Protein 6D1P (pdb70)

Radius of gyration: 38.71 Å; Cα contacts (8 Å, |Δi|>4): 4153; chains: 2; bounding box: 117×80×83 Å

CATH classification: 3.20.20.80

Solvent-accessible surface area: 57822 Å² total; per-residue (Å²): 56,15,18,10,82,119,81,103,96,11,29,96,157,2,46,5,4,95,16,28,12,12,36,33,33,11,4,9,20,55,109,95,24,108,35,84,6,19,49,12,12,85,42,91,173,22,86,3,15,27,3,10,0,29,92,18,4,7,30,18,84,66,43,13,36,6,3,21,0,8,0,57,13,91,16,91,8,141,43,61,40,96,121,9,79,5,7,0,8,2,23,1,0,0,0,58,1,45,0,24,2,30,39,74,130,43,24,67,18,51,0,0,5,0,23,22,90,1,54,0,21,116,20,6,69,62,12,104,188,53,93,72,6,196,138,82,21,57,29,75,0,4,0,0,0,50,0,12,2,24,15,38,9,72,4,2,1,7,13,2,1,34,6,3,3,12,0,0,0,1,6,15,1,4,5,2,15,8,16,45,36,21,0,104,70,11,55,7,42,17,64,17,46,70,135,2,103,112,6,33,0,36,0,38,0,20,6,7,42,132,136,107,9,22,4,84,3,49,20,43,109,48,137,96,43,51,52,45,72,28,127,27,70,108,106,10,78,32,138,11,74,29,132,195,8,79,51,0,16,7,175,50,39,13,32,8,23,0,18,1,30,5,93,71,104,69,63,56,3,93,2,48,39,93,2,6,0,24,49,31,89,11,59,106,94,9,11,0,43,11,30,33,136,87,44,34,0,66,0,0,0,6,9,14,3,27,11,27,35,0,1,8,5,50,60,115,50,9,70,87,7,0,76,33,0,61,95,0,7,2,4,0,0,0,0,0,11,6,4,2,5,4,7,1,0,124,5,0,5,78,30,0,0,0,0,0,0,0,2,1,0,2,27,2,1,29,10,35,110,82,7,47,71,4,0,55,90,3,0,37,29,1,0,64,52,5,22,24,26,5,0,0,0,0,1,0,0,0,4,11,0,42,46,66,23,4,39,115,84,58,91,122,106,35,2,91,70,7,0,18,72,0,26,92,20,1,62,175,28,5,88,58,16,22,1,0,0,2,46,0,91,45,0,44,96,31,14,37,0,3,0,19,66,13,16,1,0,0,92,22,96,73,2,43,17,0,111,108,33,0,47,62,9,8,82,60,14,62,73,7,0,0,0,13,0,1,0,2,1,1,8,15,10,0,41,11,32,68,135,154,225,43,95,14,56,7,8,44,98,6,0,39,163,99,25,51,35,0,2,0,4,0,0,12,0,0,0,35,1,4,19,6,8,104,58,16,96,86,0,2,0,1,0,0,10,1,0,10,0,3,1,0,13,6,72,33,112,10,9,3,4,11,0,5,0,13,1,0,0,23,1,53,14,61,52,4,8,0,10,53,0,0,27,4,35,24,17,118,158,36,21,18,14,0,12,1,92,42,12,48,16,9,32,18,155,94,55,64,82,14,37,3,2,0,5,2,34,0,70,63,0,26,0,48,6,46,68,96,54,54,29,122,75,148,51,62,11,76,60,35,18,1,4,10,0,69,8,103,1,82,5,149,113,30,79,2,100,0,29,1,4,0,42,49,77,200,90,152,35,91,26,84,10,94,4,79,5,33,24,145,113,60,41,164,23,47,141,8,60,23,70,74,84,45,140,61,90,108,27,8,19,0,28,0,29,0,11,5,146,103,45,23,41,0,1,76,6,52,44,46,0,26,3,17,11,9,17,73,131,1,13,62,74,11,29,1,7,22,46,0,8,43,46,5,31,0,13,10,0,65,6,9,0,83,0,44,82,162,65,22,82,5,9,0,5,0,7,1,38,165,134,127,19,178,52,13,82,26,80,1,111,56,16,16,16,79,187,75,78,102,26,28,96,156,2,37,4,4,92,17,30,14,10,36,35,37,8,3,11,23,55,113,96,25,109,38,83,5,23,33,12,13,86,40,92,161,23,82,4,18,28,4,10,0,28,97,16,4,6,32,18,84,67,44,14,36,6,5,19,0,10,0,62,12,67,13,89,7,118,40,96,33,104,120,8,74,4,6,0,5,0,22,0,0,0,1,58,1,42,0,19,3,33,39,75,146,46,26,75,18,50,0,0,10,0,25,23,95,1,62,0,25,138,17,5,77,59,12,99,178,59,98,55,5,182,149,86,27,53,12,92,0,4,0,0,0,50,0,11,1,22,16,37,10,72,6,1,1,7,14,3,0,29,5,4,3,12,0,0,0,4,8,10,1,4,5,0,24,3,10,45,36,18,1,91,74,14,64,4,47,11,62,16,52,69,139,6,131,87,0,32,1,25,2,47,11,48,29,6,50,168,143,74,6,13,5,83,0,50,14,43,113,51,137,87,60,35,64,25,82,40,106,89,66,83,63,130,38,77,22,159,190,6,71,44,0,22,7,169,62,37,20,34,10,23,2,19,1,21,9,68,58,120,68,47,51,4,103,8,57,56,85,2,4,0,14,50,30,84,9,45,106,101,3,1,0,30,12,22,19,122,85,50,22,0,68,0,0,0,1,9,14,3,28,12,29,38,0,8,6,4,41,48,110,48,8,94,89,5,0,72,28,0,60,91,0,15,3,18,0,0,0,0,0,11,6,5,1,1,3,13,0,0,124,6,0,5,91,28,0,0,0,0,0,0,0,2,1,0,2,28,2,0,29,7,33,107,79,7,44,66,4,0,55,88,4,0,35,31,1,0,61,48,4,11,18,18,3,0,0,0,0,1,0,0,0,4,13,0,39,49,68,23,7,36,106,84,56,81,121,105,39,1,90,70,6,0,17,75,0,27,84,27,1,56,170,36,3,95,44,14,23,1,0,0,2,51,0,95,47,0,42,93,31,14,36,0,3,0,17,69,17,19,2,0,0,92,25,98,63,0,45,18,0,82,102,34,0,51,61,6,19,106,64,12,69,78,4,0,0,0,15,0,1,1,2,0,3,9,15,10,0,43,11,25,80,134,147,223,41,108,19,52,6,8,43,86,3,0,45,165,92,24,49,39,0,2,0,5,0,1,12,0,0,0,36,0,4,16,15,7,87,65,11,92,116,1,2,0,2,0,0,12,1,0,9,1,3,1,0,12,6,67,30,112,11,8,3,6,10,0,7,0,13,1,0,0,23,0,51,14,58,52,3,8,0,11,53,0,0,26,4,24,19,20,104,158,37,21,21,18,0,16,1,90,46,12,48,15,10,28,18,146,102,55,62,83,8,16,5,6,0,7,2,34,0,67,43,0,31,0,48,6,44,66,98,51,49,32,114,78,137,58,78,10,95,61,33,15,1,4,8,0,52,6,90,1,79,9,147,118,23,72,1,105,0,35,0,4,0,50,49,83,215,80,142,39,87,26,80,9,93,3,74,3,34,25,132,108,63,40,179,24,44,136,7,62,28,52,71,58,72,80,83,87,114,24,12,23,0,15,0,27,0,8,10,144,101,43,24,38,2,2,86,8,52,69,48,0,32,4,17,9,9,18,78,134,0,15,64,74,10,31,1,5,22,50,0,7,44,43,7,30,0,12,13,0,65,6,11,0,69,1,52,63,138,64,19,88,7,10,0,4,0,8,5,38,166,128,137,27,160,27,16,79,26,82,1,85,57

Foldseek 3Di:
DAFFPDWAWDFAFKKKDAADDPALCLVQPDDPDPPDPSPDDDIDGGTPPAWQQLFVLQFLPDFRDFWKMKMKGWADDDAPEDPKWKKKKALFFDAKKWKDWRRRTFDIDGHGFFIDMTTCRVVLVVVVVDPCCCPPVNVIIMMMMMKGRHQDLLGPDHLVDFADRIGGSLDTIIIDIDYLKGWDAKDWDWEADLQQFKIKIKIKTAMHHDQKWWKFKAWLVRHTPDIDIGGDDGMDMDMDIGGSHDADALVRLTKMKMKIWHDDPHDIGIGIAIAGYKDKDFAFLFAIGISNHQDAAQAFEDECFFFSGGNNDDLVNLLVVLVLVVLLQGQEYEHPQDHHGVSNLVSCSVNHHAYEYEHRNEAAAADDPSSLVNLLVRLLSSCRVRVRRNSYAEYESYEQNVHHDSDPDHDLVVVLVSSLVSQVSNCVNPVRHWYEYEDDVSNQQRTDEYEYADAACAQWHHLLCRVVVVSVQSVRHGGYEHEEYFAAAAFLFADFWACDCARTPLGDTNCNVPNLRHPHNRLQSLLSVLLVVVVDRRHNYYYYYHAEWGFGSPASPPLSGRIRRRHQAYSNRHGGPSSLLSSLRRHPDWDKAKPCQSPAEAEDAAFFWGKTAMRTVFQWKWKDKQNRTQDIWGAASPPPDNRGRMDTGHDHAAKIKMKMWGDHPPDTDIDIHMHGYDYDAADDFAAWDWDWDQDDPWKIKIKIFTGHPVGHTQQSFFFKKAKDKPDRPFWQASRRGQAHHRIGTARRRMGMHIGTPVPPQIKMWMAGPVRPYDIDIDTDD/DFFFDDWAWQWAAKKKDAADDPALCLVQPDDPDPPDPSCDPDIDGGTPPAWQQLFVLQFLPDFGDFWKMKMKGWAQDDQPADLKWKKKKALFFDAKKWKDWRRRTFDIDGHGHFIDMGTCRVVLVVLVPDPCCCVPVNRIIMMMMMKGRHQDLLGPDHLVDFADRIGGSQDTIIIDIDHQKGWDAWDWDWEADLQQFKIKIKIDTDMPHDQWKKKFKAWLVGHGPDMDIDHDDMDMDMDGRHDAAALVRLRKMKMKIWDADPNDIGIGIDIAGYWDKDQAWLFAIGISRHGDAQQAFEDECFFFSHGNRDDLVRLLVVLVLVLLLQGQEYEHPQDHHGPSNLVSCSVNHHAYEYEHRHEAAAAHDDVSLVNLLVRLLSRCRVRVRRNRYAEYESYEQNVHHDSDPDHDLVVVLVSSLVSQVSNCVRPVRHWYEYEDDLSNQQSTDEYEYDDAACAQFDWLLCRLVVVSVQSVSHGGYEHEEYFAAAAFLFEDFWACDCARTPLGDTRCNVVNPRHPHNRLQSLLNVLLSVVPRNGHNYYYYYHAEWGFTSPASPPLSGRIGRRHCAYSNRHGGPSSLQSSLRRPPPWDKDWPQQSPAEAEDAAQFWGKTAMRTVFQWKWKDKQRRIQDIWGAASVPPDRRGRMGTGHDDAAKMKMKMWGDHPPDIDIDIHMHHYHYDDFDFFAAWDWDFPQDDPFKTKIKIFTGHPVGHTQLPFFFKKAKDKPDRVFWQDSRSGQARHRIGTARRRMGMHMGGQVPDQIKMWMAGPVRPYDIDIDTDHD

Structure (mmCIF, N/CA/C/O backbone):
data_6D1P
#
_entry.id   6D1P
#
_cell.length_a   209.721
_cell.length_b   68.209
_cell.length_c   167.300
_cell.angle_alpha   90.00
_cell.angle_beta   122.49
_cell.angle_gamma   90.00
#
_symmetry.space_group_name_H-M   'C 1 2 1'
#
loop_
_entity.id
_entity.type
_entity.pdbx_description
1 polymer 'Glycosyl hydrolases family 2, sugar binding domain protein'
2 non-polymer 'SODIUM ION'
3 non-polymer GLYCEROL
4 non-polymer 'THIOCYANATE ION'
5 non-polymer 'POTASSIUM ION'
6 water water
#
loop_
_atom_site.group_PDB
_atom_site.id
_atom_site.type_symbol
_atom_site.label_atom_id
_atom_site.label_alt_id
_atom_site.label_comp_id
_atom_site.label_asym_id
_atom_site.label_entity_id
_atom_site.label_seq_id
_atom_site.pdbx_PDB_ins_code
_atom_site.Cartn_x
_atom_site.Cartn_y
_atom_site.Cartn_z
_atom_site.occupancy
_atom_site.B_iso_or_equiv
_atom_site.auth_seq_id
_atom_site.auth_comp_id
_atom_site.auth_asym_id
_atom_site.auth_atom_id
_atom_site.pdbx_PDB_model_num
ATOM 1 N N . LEU A 1 22 ? 68.695 27.124 24.690 1.00 51.26 22 LEU A N 1
ATOM 2 C CA . LEU A 1 22 ? 69.171 27.615 25.997 1.00 59.29 22 LEU A CA 1
ATOM 3 C C . LEU A 1 22 ? 70.079 28.852 25.875 1.00 59.88 22 LEU A C 1
ATOM 4 O O . LEU A 1 22 ? 71.190 28.781 25.345 1.00 55.19 22 LEU A O 1
ATOM 6 N N . ILE A 1 23 ? 69.588 29.991 26.359 1.00 59.28 23 ILE A N 1
ATOM 7 C CA . ILE A 1 23 ? 70.252 31.283 26.139 1.00 53.43 23 ILE A CA 1
ATOM 8 C C . ILE A 1 23 ? 71.405 31.434 27.127 1.00 52.65 23 ILE A C 1
ATOM 9 O O . ILE A 1 23 ? 71.216 31.191 28.327 1.00 50.56 23 ILE A O 1
ATOM 14 N N . PRO A 1 24 ? 72.584 31.851 26.678 1.00 55.28 24 PRO A N 1
ATOM 15 C CA . PRO A 1 24 ? 73.667 32.156 27.623 1.00 50.08 24 PRO A CA 1
ATOM 16 C C . PRO A 1 24 ? 73.491 33.519 28.278 1.00 53.39 24 PRO A C 1
ATOM 17 O O . PRO A 1 24 ? 73.761 34.559 27.664 1.00 50.49 24 PRO A O 1
ATOM 21 N N . THR A 1 25 ? 72.999 33.527 29.515 1.00 52.09 25 THR A N 1
ATOM 22 C CA . THR A 1 25 ? 73.074 34.705 30.366 1.00 48.49 25 THR A CA 1
ATOM 23 C C . THR A 1 25 ? 73.111 34.251 31.814 1.00 53.80 25 THR A C 1
ATOM 24 O O . THR A 1 25 ? 72.450 33.278 32.186 1.00 51.46 25 THR A O 1
ATOM 28 N N . ASP A 1 26 ? 73.886 34.959 32.624 1.00 53.15 26 ASP A N 1
ATOM 29 C CA . ASP A 1 26 ? 73.957 34.648 34.040 1.00 52.13 26 ASP A CA 1
ATOM 30 C C . ASP A 1 26 ? 72.729 35.125 34.797 1.00 50.41 26 ASP A C 1
ATOM 31 O O . ASP A 1 26 ? 72.659 34.932 36.013 1.00 55.53 26 ASP A O 1
ATOM 36 N N . ARG A 1 27 ? 71.759 35.712 34.109 1.00 49.74 27 ARG A N 1
ATOM 37 C CA . ARG A 1 27 ? 70.592 36.335 34.729 1.00 56.41 27 ARG A CA 1
ATOM 38 C C . ARG A 1 27 ? 69.314 35.602 34.271 1.00 54.99 27 ARG A C 1
ATOM 39 O O . ARG A 1 27 ? 68.771 35.867 33.193 1.00 51.69 27 ARG A O 1
ATOM 47 N N . LYS A 1 28 ? 68.823 34.672 35.102 1.00 52.91 28 LYS A N 1
ATOM 48 C CA . LYS A 1 28 ? 67.583 33.955 34.804 1.00 44.02 28 LYS A CA 1
ATOM 49 C C . LYS A 1 28 ? 66.848 33.601 36.092 1.00 44.57 28 LYS A C 1
ATOM 50 O O . LYS A 1 28 ? 67.470 33.454 37.148 1.00 47.03 28 LYS A O 1
ATOM 56 N N . GLN A 1 29 ? 65.515 33.451 35.995 1.00 39.01 29 GLN A N 1
ATOM 57 C CA . GLN A 1 29 ? 64.660 33.179 37.152 1.00 37.27 29 GLN A CA 1
ATOM 58 C C . GLN A 1 29 ? 63.969 31.821 36.997 1.00 38.92 29 GLN A C 1
ATOM 59 O O . GLN A 1 29 ? 63.310 31.562 35.981 1.00 36.25 29 GLN A O 1
ATOM 65 N N . ARG A 1 30 ? 64.122 30.961 38.005 1.00 28.27 30 ARG A N 1
ATOM 66 C CA . ARG A 1 30 ? 63.396 29.705 38.085 1.00 29.43 30 ARG A CA 1
ATOM 67 C C . ARG A 1 30 ? 61.959 29.980 38.517 1.00 35.69 30 ARG A C 1
ATOM 68 O O . ARG A 1 30 ? 61.720 30.602 39.562 1.00 30.33 30 ARG A O 1
ATOM 76 N N . LEU A 1 31 ? 61.012 29.506 37.712 1.00 30.74 31 LEU A N 1
ATOM 77 C CA . LEU A 1 31 ? 59.591 29.575 38.016 1.00 27.75 31 LEU A CA 1
ATOM 78 C C . LEU A 1 31 ? 59.218 28.302 38.761 1.00 30.58 31 LEU A C 1
ATOM 79 O O . LEU A 1 31 ? 58.881 27.288 38.160 1.00 30.71 31 LEU A O 1
ATOM 84 N N . THR A 1 32 ? 59.281 28.338 40.087 1.00 30.25 32 THR A N 1
ATOM 85 C CA . THR A 1 32 ? 58.882 27.166 40.851 1.00 31.44 32 THR A CA 1
ATOM 86 C C . THR A 1 32 ? 57.523 27.302 41.538 1.00 34.49 32 THR A C 1
ATOM 87 O O . THR A 1 32 ? 56.885 26.276 41.802 1.00 36.14 32 THR A O 1
ATOM 91 N N . GLU A 1 33 ? 57.032 28.515 41.797 1.00 35.06 33 GLU A N 1
ATOM 92 C CA . GLU A 1 33 ? 55.879 28.693 42.675 1.00 37.05 33 GLU A CA 1
ATOM 93 C C . GLU A 1 33 ? 54.591 28.991 41.910 1.00 32.23 33 GLU A C 1
ATOM 94 O O . GLU A 1 33 ? 54.604 29.537 40.806 1.00 31.64 33 GLU A O 1
ATOM 100 N N . HIS A 1 34 ? 53.471 28.618 42.534 1.00 37.41 34 HIS A N 1
ATOM 101 C CA . HIS A 1 34 ? 52.137 29.090 42.167 1.00 32.93 34 HIS A CA 1
ATOM 102 C C . HIS A 1 34 ? 51.701 28.564 40.808 1.00 33.05 34 HIS A C 1
ATOM 103 O O . HIS A 1 34 ? 51.113 29.288 40.003 1.00 32.93 34 HIS A O 1
ATOM 110 N N . TRP A 1 35 ? 51.973 27.295 40.553 1.00 31.41 35 TRP A N 1
ATOM 111 C CA . TRP A 1 35 ? 51.459 26.644 39.363 1.00 27.15 35 TRP A CA 1
ATOM 112 C C . TRP A 1 35 ? 50.237 25.812 39.725 1.00 28.12 35 TRP A C 1
ATOM 113 O O . TRP A 1 35 ? 50.102 25.323 40.845 1.00 27.24 35 TRP A O 1
ATOM 124 N N . GLU A 1 36 ? 49.348 25.651 38.763 1.00 28.40 36 GLU A N 1
ATOM 125 C CA . GLU A 1 36 ? 48.282 24.680 38.882 1.00 30.23 36 GLU A CA 1
ATOM 126 C C . GLU A 1 36 ? 48.504 23.571 37.863 1.00 29.45 36 GLU A C 1
ATOM 127 O O . GLU A 1 36 ? 49.003 23.808 36.757 1.00 23.34 36 GLU A O 1
ATOM 133 N N . PHE A 1 37 ? 48.121 22.357 38.244 1.00 29.45 37 PHE A N 1
ATOM 134 C CA . PHE A 1 37 ? 48.337 21.199 37.393 1.00 26.41 37 PHE A CA 1
ATOM 135 C C . PHE A 1 37 ? 47.114 20.286 37.435 1.00 25.13 37 PHE A C 1
ATOM 136 O O . PHE A 1 37 ? 46.483 20.145 38.482 1.00 23.39 37 PHE A O 1
ATOM 144 N N . ILE A 1 38 ? 46.776 19.668 36.298 1.00 24.81 38 ILE A N 1
ATOM 145 C CA . ILE A 1 38 ? 45.731 18.646 36.259 1.00 25.68 38 ILE A CA 1
ATOM 146 C C . ILE A 1 38 ? 46.193 17.528 35.338 1.00 21.63 38 ILE A C 1
ATOM 147 O O . ILE A 1 38 ? 46.754 17.790 34.273 1.00 24.68 38 ILE A O 1
ATOM 152 N N . ARG A 1 39 ? 45.950 16.284 35.734 1.00 21.82 39 ARG A N 1
ATOM 153 C CA . ARG A 1 39 ? 46.479 15.138 34.991 1.00 25.47 39 ARG A CA 1
ATOM 154 C C . ARG A 1 39 ? 45.462 14.585 33.979 1.00 22.81 39 ARG A C 1
ATOM 155 O O . ARG A 1 39 ? 45.012 13.440 34.037 1.00 23.06 39 ARG A O 1
ATOM 163 N N . GLN A 1 40 ? 45.138 15.427 33.006 1.00 20.29 40 GLN A N 1
ATOM 164 C CA . GLN A 1 40 ? 44.236 15.070 31.919 1.00 23.23 40 GLN A CA 1
ATOM 165 C C . GLN A 1 40 ? 44.283 16.188 30.896 1.00 21.90 40 GLN A C 1
ATOM 166 O O . GLN A 1 40 ? 44.818 17.269 31.152 1.00 22.27 40 GLN A O 1
ATOM 172 N N . ASP A 1 41 ? 43.761 15.894 29.717 1.00 19.41 41 ASP A N 1
ATOM 173 C CA . ASP A 1 41 ? 43.642 16.911 28.697 1.00 20.38 41 ASP A CA 1
ATOM 174 C C . ASP A 1 41 ? 42.453 17.788 29.040 1.00 23.11 41 ASP A C 1
ATOM 175 O O . ASP A 1 41 ? 41.523 17.358 29.726 1.00 22.16 41 ASP A O 1
ATOM 180 N N . MET A 1 42 ? 42.481 19.020 28.561 1.00 21.84 42 MET A N 1
ATOM 181 C CA . MET A 1 42 ? 41.318 19.874 28.692 1.00 23.12 42 MET A CA 1
ATOM 182 C C . MET A 1 42 ? 40.663 20.031 27.327 1.00 25.81 42 MET A C 1
ATOM 183 O O . MET A 1 42 ? 41.226 19.648 26.300 1.00 25.39 42 MET A O 1
ATOM 188 N N . GLY A 1 43 ? 39.448 20.587 27.326 1.00 26.53 43 GLY A N 1
ATOM 189 C CA . GLY A 1 43 ? 38.646 20.590 26.120 1.00 24.48 43 GLY A CA 1
ATOM 190 C C . GLY A 1 43 ? 39.093 21.565 25.056 1.00 25.45 43 GLY A C 1
ATOM 191 O O . GLY A 1 43 ? 38.682 21.429 23.900 1.00 26.83 43 GLY A O 1
ATOM 192 N N . SER A 1 44 ? 39.902 22.553 25.425 1.00 28.04 44 SER A N 1
ATOM 193 C CA . SER A 1 44 ? 40.468 23.543 24.512 1.00 29.29 44 SER A CA 1
ATOM 194 C C . SER A 1 44 ? 41.326 24.461 25.360 1.00 29.63 44 SER A C 1
ATOM 195 O O . SER A 1 44 ? 41.218 24.458 26.590 1.00 25.33 44 SER A O 1
ATOM 198 N N . ILE A 1 45 ? 42.183 25.249 24.700 1.00 34.20 45 ILE A N 1
ATOM 199 C CA . ILE A 1 45 ? 42.983 26.206 25.461 1.00 28.55 45 ILE A CA 1
ATOM 200 C C . ILE A 1 45 ? 42.075 27.258 26.087 1.00 33.16 45 ILE A C 1
ATOM 201 O O . ILE A 1 45 ? 42.373 27.789 27.169 1.00 33.05 45 ILE A O 1
ATOM 206 N N . TRP A 1 46 ? 40.933 27.549 25.445 1.00 33.78 46 TRP A N 1
ATOM 207 C CA . TRP A 1 46 ? 39.971 28.460 26.055 1.00 32.81 46 TRP A CA 1
ATOM 208 C C . TRP A 1 46 ? 39.480 27.915 27.387 1.00 34.06 46 TRP A C 1
ATOM 209 O O . TRP A 1 46 ? 39.414 28.651 28.382 1.00 33.24 46 TRP A O 1
ATOM 220 N N . GLU A 1 47 ? 39.151 26.620 27.429 1.00 30.64 47 GLU A N 1
ATOM 221 C CA . GLU A 1 47 ? 38.687 26.016 28.670 1.00 29.82 47 GLU A CA 1
ATOM 222 C C . GLU A 1 47 ? 39.740 26.113 29.773 1.00 31.98 47 GLU A C 1
ATOM 223 O O . GLU A 1 47 ? 39.395 26.166 30.962 1.00 29.93 47 GLU A O 1
ATOM 229 N N . VAL A 1 48 ? 41.020 26.150 29.405 1.00 28.98 48 VAL A N 1
ATOM 230 C CA . VAL A 1 48 ? 42.072 26.319 30.404 1.00 29.84 48 VAL A CA 1
ATOM 231 C C . VAL A 1 48 ? 42.107 27.757 30.889 1.00 30.70 48 VAL A C 1
ATOM 232 O O . VAL A 1 48 ? 42.386 28.023 32.064 1.00 29.77 48 VAL A O 1
ATOM 236 N N . MET A 1 49 ? 41.824 28.693 29.997 1.00 33.44 49 MET A N 1
ATOM 237 C CA . MET A 1 49 ? 41.999 30.113 30.254 1.00 35.14 49 MET A CA 1
ATOM 238 C C . MET A 1 49 ? 40.729 30.800 30.743 1.00 37.05 49 MET A C 1
ATOM 239 O O . MET A 1 49 ? 40.815 31.903 31.288 1.00 39.40 49 MET A O 1
ATOM 244 N N . ARG A 1 50 ? 39.564 30.175 30.581 1.00 36.37 50 ARG A N 1
ATOM 245 C CA . ARG A 1 50 ? 38.305 30.869 30.809 1.00 40.91 50 ARG A CA 1
ATOM 246 C C . ARG A 1 50 ? 38.138 31.241 32.285 1.00 38.80 50 ARG A C 1
ATOM 247 O O . ARG A 1 50 ? 38.735 30.619 33.164 1.00 41.07 50 ARG A O 1
ATOM 255 N N . PRO A 1 51 ? 37.332 32.264 32.576 1.00 43.53 51 PRO A N 1
ATOM 256 C CA . PRO A 1 51 ? 37.184 32.736 33.957 1.00 42.21 51 PRO A CA 1
ATOM 257 C C . PRO A 1 51 ? 36.097 31.993 34.723 1.00 39.94 51 PRO A C 1
ATOM 258 O O . PRO A 1 51 ? 35.220 31.346 34.151 1.00 37.52 51 PRO A O 1
ATOM 262 N N . ILE A 1 52 ? 36.176 32.100 36.045 1.00 41.78 52 ILE A N 1
ATOM 263 C CA . ILE A 1 52 ? 35.201 31.486 36.943 1.00 42.34 52 ILE A CA 1
ATOM 264 C C . ILE A 1 52 ? 34.046 32.465 37.131 1.00 40.27 52 ILE A C 1
ATOM 265 O O . ILE A 1 52 ? 34.252 33.584 37.610 1.00 47.04 52 ILE A O 1
ATOM 270 N N . THR A 1 53 ? 32.831 32.056 36.758 1.00 38.88 53 THR A N 1
ATOM 271 C CA . THR A 1 53 ? 31.707 32.983 36.858 1.00 40.78 53 THR A CA 1
ATOM 272 C C . THR A 1 53 ? 31.084 32.975 38.241 1.00 42.89 53 THR A C 1
ATOM 273 O O . THR A 1 53 ? 30.479 33.974 38.640 1.00 49.48 53 THR A O 1
ATOM 277 N N . GLY A 1 54 ? 31.217 31.882 38.980 1.00 40.80 54 GLY A N 1
ATOM 278 C CA . GLY A 1 54 ? 30.696 31.833 40.332 1.00 41.67 54 GLY A CA 1
ATOM 279 C C . GLY A 1 54 ? 31.033 30.510 40.988 1.00 44.16 54 GLY A C 1
ATOM 280 O O . GLY A 1 54 ? 31.267 29.497 40.319 1.00 42.51 54 GLY A O 1
ATOM 281 N N . ALA A 1 55 ? 31.045 30.540 42.318 1.00 40.27 55 ALA A N 1
ATOM 282 C CA . ALA A 1 55 ? 31.313 29.334 43.081 1.00 41.35 55 ALA A CA 1
ATOM 283 C C . ALA A 1 55 ? 30.330 28.245 42.689 1.00 37.79 55 ALA A C 1
ATOM 284 O O . ALA A 1 55 ? 29.132 28.498 42.554 1.00 37.55 55 ALA A O 1
ATOM 286 N N . GLY A 1 56 ? 30.850 27.043 42.457 1.00 39.04 56 GLY A N 1
ATOM 287 C CA . GLY A 1 56 ? 30.025 25.913 42.103 1.00 30.73 56 GLY A CA 1
ATOM 288 C C . GLY A 1 56 ? 29.465 25.908 40.697 1.00 31.56 56 GLY A C 1
ATOM 289 O O . GLY A 1 56 ? 28.692 24.997 40.374 1.00 30.12 56 GLY A O 1
ATOM 290 N N . LYS A 1 57 ? 29.818 26.884 39.848 1.00 31.16 57 LYS A N 1
ATOM 291 C CA . LYS A 1 57 ? 29.346 26.896 38.460 1.00 37.75 57 LYS A CA 1
ATOM 292 C C . LYS A 1 57 ? 30.034 25.786 37.663 1.00 37.39 57 LYS A C 1
ATOM 293 O O . LYS A 1 57 ? 31.096 25.303 38.060 1.00 39.35 57 LYS A O 1
ATOM 299 N N . PRO A 1 58 ? 29.461 25.368 36.527 1.00 33.01 58 PRO A N 1
ATOM 300 C CA . PRO A 1 58 ? 30.026 24.195 35.832 1.00 30.84 58 PRO A CA 1
ATOM 301 C C . PRO A 1 58 ? 31.503 24.321 35.492 1.00 32.33 58 PRO A C 1
ATOM 302 O O . PRO A 1 58 ? 32.201 23.302 35.441 1.00 30.70 58 PRO A O 1
ATOM 306 N N . GLU A 1 59 ? 32.020 25.526 35.298 1.00 30.51 59 GLU A N 1
ATOM 307 C CA . GLU A 1 59 ? 33.436 25.639 34.972 1.00 34.66 59 GLU A CA 1
ATOM 308 C C . GLU A 1 59 ? 34.347 25.528 36.202 1.00 33.00 59 GLU A C 1
ATOM 309 O O . GLU A 1 59 ? 35.572 25.639 36.056 1.00 33.25 59 GLU A O 1
ATOM 315 N N . THR A 1 60 ? 33.772 25.291 37.393 1.00 34.66 60 THR A N 1
ATOM 316 C CA . THR A 1 60 ? 34.517 25.041 38.633 1.00 34.36 60 THR A CA 1
ATOM 317 C C . THR A 1 60 ? 35.150 23.655 38.658 1.00 30.63 60 THR A C 1
ATOM 318 O O . THR A 1 60 ? 36.023 23.401 39.494 1.00 29.39 60 THR A O 1
ATOM 322 N N . VAL A 1 61 ? 34.712 22.755 37.788 1.00 29.86 61 VAL A N 1
ATOM 323 C CA . VAL A 1 61 ? 35.309 21.430 37.657 1.00 26.91 61 VAL A CA 1
ATOM 324 C C . VAL A 1 61 ? 35.798 21.282 36.222 1.00 30.69 61 VAL A C 1
ATOM 325 O O . VAL A 1 61 ? 35.306 21.966 35.307 1.00 31.33 61 VAL A O 1
ATOM 329 N N . PRO A 1 62 ? 36.786 20.397 35.981 1.00 29.82 62 PRO A N 1
ATOM 330 C CA . PRO A 1 62 ? 37.497 19.563 36.962 1.00 28.00 62 PRO A CA 1
ATOM 331 C C . PRO A 1 62 ? 38.396 20.365 37.903 1.00 27.54 62 PRO A C 1
ATOM 332 O O . PRO A 1 62 ? 38.705 21.527 37.613 1.00 29.09 62 PRO A O 1
ATOM 336 N N . LEU A 1 63 ? 38.795 19.744 39.014 1.00 23.51 63 LEU A N 1
ATOM 337 C CA . LEU A 1 63 ? 39.608 20.393 40.029 1.00 23.40 63 LEU A CA 1
ATOM 338 C C . LEU A 1 63 ? 41.077 20.278 39.661 1.00 27.36 63 LEU A C 1
ATOM 339 O O . LEU A 1 63 ? 41.516 19.232 39.171 1.00 28.63 63 LEU A O 1
ATOM 344 N N . TRP A 1 64 ? 41.833 21.349 39.912 1.00 24.48 64 TRP A N 1
ATOM 345 C CA . TRP A 1 64 ? 43.272 21.388 39.688 1.00 26.76 64 TRP A CA 1
ATOM 346 C C . TRP A 1 64 ? 44.032 21.329 41.011 1.00 30.01 64 TRP A C 1
ATOM 347 O O . TRP A 1 64 ? 43.503 21.617 42.090 1.00 27.97 64 TRP A O 1
ATOM 358 N N . GLN A 1 65 ? 45.304 20.974 40.911 1.00 30.48 65 GLN A N 1
ATOM 359 C CA . GLN A 1 65 ? 46.179 20.867 42.066 1.00 30.91 65 GLN A CA 1
ATOM 360 C C . GLN A 1 65 ? 47.082 22.080 42.108 1.00 28.88 65 GLN A C 1
ATOM 361 O O . GLN A 1 65 ? 47.528 22.560 41.062 1.00 32.42 65 GLN A O 1
ATOM 367 N N . LYS A 1 66 ? 47.359 22.567 43.310 1.00 29.59 66 LYS A N 1
ATOM 368 C CA . LYS A 1 66 ? 48.468 23.498 43.479 1.00 34.69 66 LYS A CA 1
ATOM 369 C C . LYS A 1 66 ? 49.733 22.681 43.632 1.00 26.56 66 LYS A C 1
ATOM 370 O O . LYS A 1 66 ? 49.808 21.809 44.499 1.00 24.41 66 LYS A O 1
ATOM 376 N N . VAL A 1 67 ? 50.706 22.930 42.765 1.00 26.39 67 VAL A N 1
ATOM 377 C CA . VAL A 1 67 ? 51.965 22.206 42.797 1.00 33.12 67 VAL A CA 1
ATOM 378 C C . VAL A 1 67 ? 53.110 23.203 42.781 1.00 32.30 67 VAL A C 1
ATOM 379 O O . VAL A 1 67 ? 52.957 24.365 42.392 1.00 30.78 67 VAL A O 1
ATOM 383 N N . THR A 1 68 ? 54.272 22.712 43.198 1.00 30.50 68 THR A N 1
ATOM 384 C CA . THR A 1 68 ? 55.539 23.422 43.107 1.00 30.13 68 THR A CA 1
ATOM 385 C C . THR A 1 68 ? 56.445 22.679 42.126 1.00 30.77 68 THR A C 1
ATOM 386 O O . THR A 1 68 ? 56.599 21.454 42.225 1.00 32.23 68 THR A O 1
ATOM 390 N N . LEU A 1 69 ? 57.009 23.417 41.144 1.00 28.69 69 LEU A N 1
ATOM 391 C CA . LEU A 1 69 ? 57.952 22.852 40.176 1.00 30.40 69 LEU A CA 1
ATOM 392 C C . LEU A 1 69 ? 59.341 22.689 40.791 1.00 30.27 69 LEU A C 1
ATOM 393 O O . LEU A 1 69 ? 59.725 23.444 41.688 1.00 30.82 69 LEU A O 1
ATOM 398 N N . PRO A 1 70 ? 60.127 21.705 40.317 1.00 33.17 70 PRO A N 1
ATOM 399 C CA . PRO A 1 70 ? 59.767 20.742 39.267 1.00 28.51 70 PRO A CA 1
ATOM 400 C C . PRO A 1 70 ? 58.736 19.714 39.722 1.00 27.55 70 PRO A C 1
ATOM 401 O O . PRO A 1 70 ? 58.605 19.430 40.911 1.00 26.65 70 PRO A O 1
ATOM 405 N N . HIS A 1 71 ? 58.023 19.148 38.755 1.00 26.78 71 HIS A N 1
ATOM 406 C CA . HIS A 1 71 ? 56.877 18.302 39.029 1.00 24.21 71 HIS A CA 1
ATOM 407 C C . HIS A 1 71 ? 56.813 17.175 38.009 1.00 26.47 71 HIS A C 1
ATOM 408 O O . HIS A 1 71 ? 57.164 17.349 36.834 1.00 24.25 71 HIS A O 1
ATOM 415 N N . CYS A 1 72 ? 56.333 16.018 38.458 1.00 25.31 72 CYS A N 1
ATOM 416 C CA . CYS A 1 72 ? 56.323 14.842 37.604 1.00 24.84 72 CYS A CA 1
ATOM 417 C C . CYS A 1 72 ? 54.989 14.113 37.719 1.00 24.47 72 CYS A C 1
ATOM 418 O O . CYS A 1 72 ? 54.497 13.897 38.830 1.00 21.23 72 CYS A O 1
ATOM 421 N N . PHE A 1 73 ? 54.422 13.722 36.562 1.00 23.07 73 PHE A N 1
ATOM 422 C CA . PHE A 1 73 ? 53.168 12.966 36.539 1.00 22.32 73 PHE A CA 1
ATOM 423 C C . PHE A 1 73 ? 53.241 11.717 37.409 1.00 24.17 73 PHE A C 1
ATOM 424 O O . PHE A 1 73 ? 52.215 11.231 37.888 1.00 19.88 73 PHE A O 1
ATOM 432 N N . ASN A 1 74 ? 54.433 11.156 37.590 1.00 23.05 74 ASN A N 1
ATOM 433 C CA . ASN A 1 74 ? 54.548 9.794 38.086 1.00 20.63 74 ASN A CA 1
ATOM 434 C C . ASN A 1 74 ? 55.307 9.744 39.407 1.00 22.89 74 ASN A C 1
ATOM 435 O O . ASN A 1 74 ? 55.893 8.710 39.757 1.00 20.08 74 ASN A O 1
ATOM 440 N N . ALA A 1 75 ? 55.282 10.869 40.142 1.00 20.26 75 ALA A N 1
ATOM 441 C CA . ALA A 1 75 ? 55.927 10.969 41.445 1.00 23.33 75 ALA A CA 1
ATOM 442 C C . ALA A 1 75 ? 55.581 9.788 42.344 1.00 24.05 75 ALA A C 1
ATOM 443 O O . ALA A 1 75 ? 56.422 9.324 43.120 1.00 21.63 75 ALA A O 1
ATOM 445 N N . GLU A 1 76 ? 54.364 9.286 42.255 1.00 20.30 76 GLU A N 1
ATOM 446 C CA . GLU A 1 76 ? 54.011 8.125 43.058 1.00 23.06 76 GLU A CA 1
ATOM 447 C C . GLU A 1 76 ? 53.639 6.900 42.241 1.00 24.72 76 GLU A C 1
ATOM 448 O O . GLU A 1 76 ? 53.958 5.778 42.656 1.00 20.93 76 GLU A O 1
ATOM 454 N N . ASP A 1 77 ? 52.943 7.063 41.108 1.00 21.29 77 ASP A N 1
ATOM 455 C CA . ASP A 1 77 ? 52.384 5.880 40.476 1.00 17.45 77 ASP A CA 1
ATOM 456 C C . ASP A 1 77 ? 53.425 5.069 39.705 1.00 22.21 77 ASP A C 1
ATOM 457 O O . ASP A 1 77 ? 53.118 3.937 39.301 1.00 21.90 77 ASP A O 1
ATOM 462 N N . ALA A 1 78 ? 54.655 5.580 39.527 1.00 19.28 78 ALA A N 1
ATOM 463 C CA . ALA A 1 78 ? 55.679 4.753 38.891 1.00 16.79 78 ALA A CA 1
ATOM 464 C C . ALA A 1 78 ? 55.886 3.464 39.668 1.00 17.16 78 ALA A C 1
ATOM 465 O O . ALA A 1 78 ? 56.046 2.399 39.071 1.00 18.05 78 ALA A O 1
ATOM 467 N N . VAL A 1 79 ? 55.863 3.535 41.001 1.00 15.84 79 VAL A N 1
ATOM 468 C CA . VAL A 1 79 ? 56.128 2.369 41.833 1.00 17.64 79 VAL A CA 1
ATOM 469 C C . VAL A 1 79 ? 54.899 1.897 42.591 1.00 22.36 79 VAL A C 1
ATOM 470 O O . VAL A 1 79 ? 55.001 0.940 43.369 1.00 22.70 79 VAL A O 1
ATOM 474 N N . ASP A 1 80 ? 53.746 2.519 42.393 1.00 21.07 80 ASP A N 1
ATOM 475 C CA . ASP A 1 80 ? 52.509 1.970 42.934 1.00 20.52 80 ASP A CA 1
ATOM 476 C C . ASP A 1 80 ? 52.329 0.553 42.408 1.00 21.90 80 ASP A C 1
ATOM 477 O O . ASP A 1 80 ? 52.224 0.370 41.191 1.00 26.69 80 ASP A O 1
ATOM 482 N N . PRO A 1 81 ? 52.275 -0.466 43.268 1.00 23.66 81 PRO A N 1
ATOM 483 C CA . PRO A 1 81 ? 52.265 -1.851 42.765 1.00 23.59 81 PRO A CA 1
ATOM 484 C C . PRO A 1 81 ? 50.996 -2.243 42.026 1.00 27.82 81 PRO A C 1
ATOM 485 O O . PRO A 1 81 ? 50.983 -3.307 41.393 1.00 28.49 81 PRO A O 1
ATOM 489 N N . ASP A 1 82 ? 49.931 -1.443 42.078 1.00 25.82 82 ASP A N 1
ATOM 490 C CA . ASP A 1 82 ? 48.649 -1.890 41.554 1.00 31.35 82 ASP A CA 1
ATOM 491 C C . ASP A 1 82 ? 48.194 -1.165 40.293 1.00 26.65 82 ASP A C 1
ATOM 492 O O . ASP A 1 82 ? 47.109 -1.471 39.794 1.00 29.21 82 ASP A O 1
ATOM 497 N N . VAL A 1 83 ? 48.974 -0.237 39.745 1.00 22.33 83 VAL A N 1
ATOM 498 C CA . VAL A 1 83 ? 48.525 0.509 38.578 1.00 22.35 83 VAL A CA 1
ATOM 499 C C . VAL A 1 83 ? 49.637 0.583 37.543 1.00 28.80 83 VAL A C 1
ATOM 500 O O . VAL A 1 83 ? 50.825 0.503 37.866 1.00 21.57 83 VAL A O 1
ATOM 504 N N . ASN A 1 84 ? 49.244 0.729 36.281 1.00 26.09 84 ASN A N 1
ATOM 505 C CA . ASN A 1 84 ? 50.209 1.131 35.277 1.00 22.40 84 ASN A CA 1
ATOM 506 C C . ASN A 1 84 ? 50.513 2.609 35.451 1.00 22.04 84 ASN A C 1
ATOM 507 O O . ASN A 1 84 ? 49.596 3.419 35.595 1.00 24.31 84 ASN A O 1
ATOM 512 N N . TYR A 1 85 ? 51.791 2.972 35.394 1.00 21.39 85 TYR A N 1
ATOM 513 C CA . TYR A 1 85 ? 52.137 4.375 35.554 1.00 23.45 85 TYR A CA 1
ATOM 514 C C . TYR A 1 85 ? 51.482 5.185 34.445 1.00 20.50 85 TYR A C 1
ATOM 515 O O . TYR A 1 85 ? 51.302 4.701 33.325 1.00 23.01 85 TYR A O 1
ATOM 524 N N . TYR A 1 86 ? 51.081 6.408 34.782 1.00 22.07 86 TYR A N 1
ATOM 525 C CA . TYR A 1 86 ? 50.230 7.200 33.904 1.00 20.07 86 TYR A CA 1
ATOM 526 C C . TYR A 1 86 ? 50.993 7.632 32.649 1.00 21.16 86 TYR A C 1
ATOM 527 O O . TYR A 1 86 ? 52.110 8.155 32.739 1.00 22.41 86 TYR A O 1
ATOM 536 N N . GLN A 1 87 ? 50.399 7.403 31.474 1.00 18.96 87 GLN A N 1
ATOM 537 C CA . GLN A 1 87 ? 51.020 7.770 30.196 1.00 21.24 87 GLN A CA 1
ATOM 538 C C . GLN A 1 87 ? 49.978 8.509 29.367 1.00 22.40 87 GLN A C 1
ATOM 539 O O . GLN A 1 87 ? 49.119 7.888 28.727 1.00 21.60 87 GLN A O 1
ATOM 545 N N . GLY A 1 88 ? 50.066 9.834 29.370 1.00 23.40 88 GLY A N 1
ATOM 546 C CA . GLY A 1 88 ? 49.039 10.653 28.783 1.00 23.22 88 GLY A CA 1
ATOM 547 C C . GLY A 1 88 ? 49.282 12.135 28.976 1.00 24.20 88 GLY A C 1
ATOM 548 O O . GLY A 1 88 ? 50.366 12.573 29.360 1.00 22.91 88 GLY A O 1
ATOM 549 N N . PRO A 1 89 ? 48.266 12.940 28.688 1.00 25.68 89 PRO A N 1
ATOM 550 C CA . PRO A 1 89 ? 48.423 14.395 28.759 1.00 22.80 89 PRO A CA 1
ATOM 551 C C . PRO A 1 89 ? 48.095 14.966 30.139 1.00 23.55 89 PRO A C 1
ATOM 552 O O . PRO A 1 89 ? 47.416 14.353 30.966 1.00 21.15 89 PRO A O 1
ATOM 556 N N . GLY A 1 90 ? 48.611 16.170 30.371 1.00 22.75 90 GLY A N 1
ATOM 557 C CA . GLY A 1 90 ? 48.325 16.934 31.571 1.00 23.51 90 GLY A CA 1
ATOM 558 C C . GLY A 1 90 ? 48.688 18.374 31.304 1.00 25.15 90 GLY A C 1
ATOM 559 O O . GLY A 1 90 ? 49.417 18.674 30.355 1.00 25.71 90 GLY A O 1
ATOM 560 N N . TRP A 1 91 ? 48.171 19.271 32.146 1.00 22.54 91 TRP A N 1
ATOM 561 C CA . TRP A 1 91 ? 48.280 20.705 31.898 1.00 24.13 91 TRP A CA 1
ATOM 562 C C . TRP A 1 91 ? 48.816 21.451 33.110 1.00 22.47 91 TRP A C 1
ATOM 563 O O . TRP A 1 91 ? 48.448 21.150 34.246 1.00 26.43 91 TRP A O 1
ATOM 574 N N . TYR A 1 92 ? 49.632 22.469 32.862 1.00 25.47 92 TYR A N 1
ATOM 575 C CA . TYR A 1 92 ? 50.056 23.410 33.892 1.00 26.98 92 TYR A CA 1
ATOM 576 C C . TYR A 1 92 ? 49.604 24.821 33.527 1.00 29.27 92 TYR A C 1
ATOM 577 O O . TYR A 1 92 ? 49.503 25.159 32.345 1.00 28.87 92 TYR A O 1
ATOM 586 N N . ARG A 1 93 ? 49.353 25.656 34.541 1.00 26.67 93 ARG A N 1
ATOM 587 C CA . ARG A 1 93 ? 49.003 27.048 34.282 1.00 27.69 93 ARG A CA 1
ATOM 588 C C . ARG A 1 93 ? 49.408 27.922 35.456 1.00 32.16 93 ARG A C 1
ATOM 589 O O . ARG A 1 93 ? 49.420 27.475 36.610 1.00 30.90 93 ARG A O 1
ATOM 597 N N . THR A 1 94 ? 49.743 29.175 35.147 1.00 33.01 94 THR A N 1
ATOM 598 C CA . THR A 1 94 ? 50.119 30.145 36.170 1.00 36.47 94 THR A CA 1
ATOM 599 C C . THR A 1 94 ? 50.022 31.561 35.608 1.00 37.06 94 THR A C 1
ATOM 600 O O . THR A 1 94 ? 49.711 31.774 34.434 1.00 32.53 94 THR A O 1
ATOM 604 N N . MET A 1 95 ? 50.342 32.527 36.470 1.00 40.11 95 MET A N 1
ATOM 605 C CA . MET A 1 95 ? 50.312 33.954 36.174 1.00 40.16 95 MET A CA 1
ATOM 606 C C . MET A 1 95 ? 51.714 34.517 36.359 1.00 40.02 95 MET A C 1
ATOM 607 O O . MET A 1 95 ? 52.325 34.306 37.413 1.00 39.25 95 MET A O 1
ATOM 612 N N . LEU A 1 96 ? 52.219 35.254 35.370 1.00 40.91 96 LEU A N 1
ATOM 613 C CA . LEU A 1 96 ? 53.591 35.766 35.445 1.00 46.49 96 LEU A CA 1
ATOM 614 C C . LEU A 1 96 ? 53.645 37.287 35.374 1.00 45.71 96 LEU A C 1
ATOM 615 O O . LEU A 1 96 ? 52.998 37.901 34.518 1.00 47.22 96 LEU A O 1
ATOM 620 N N . ASN A 1 97 ? 54.434 37.880 36.270 1.00 44.33 97 ASN A N 1
ATOM 621 C CA . ASN A 1 97 ? 54.870 39.267 36.145 1.00 47.84 97 ASN A CA 1
ATOM 622 C C . ASN A 1 97 ? 56.057 39.304 35.200 1.00 49.84 97 ASN A C 1
ATOM 623 O O . ASN A 1 97 ? 57.124 38.775 35.521 1.00 45.34 97 ASN A O 1
ATOM 628 N N . ILE A 1 98 ? 55.882 39.928 34.044 1.00 47.43 98 ILE A N 1
ATOM 629 C CA . ILE A 1 98 ? 56.904 39.952 33.007 1.00 51.49 98 ILE A CA 1
ATOM 630 C C . ILE A 1 98 ? 57.427 41.379 32.890 1.00 50.51 98 ILE A C 1
ATOM 631 O O . ILE A 1 98 ? 56.745 42.258 32.350 1.00 51.47 98 ILE A O 1
ATOM 636 N N . GLU A 1 99 ? 58.639 41.604 33.402 1.00 50.05 99 GLU A N 1
ATOM 637 C CA . GLU A 1 99 ? 59.271 42.920 33.512 1.00 49.89 99 GLU A CA 1
ATOM 638 C C . GLU A 1 99 ? 60.613 42.870 32.784 1.00 49.15 99 GLU A C 1
ATOM 639 O O . GLU A 1 99 ? 61.667 42.783 33.420 1.00 52.18 99 GLU A O 1
ATOM 645 N N . ASN A 1 100 ? 60.582 42.937 31.454 1.00 49.30 100 ASN A N 1
ATOM 646 C CA . ASN A 1 100 ? 61.826 42.840 30.684 1.00 51.38 100 ASN A CA 1
ATOM 647 C C . ASN A 1 100 ? 62.601 44.150 30.757 1.00 51.76 100 ASN A C 1
ATOM 648 O O . ASN A 1 100 ? 62.090 45.184 30.309 1.00 51.92 100 ASN A O 1
ATOM 653 N N . PRO A 1 101 ? 63.848 44.151 31.283 1.00 49.69 101 PRO A N 1
ATOM 654 C CA . PRO A 1 101 ? 64.620 45.386 31.443 1.00 52.21 101 PRO A CA 1
ATOM 655 C C . PRO A 1 101 ? 65.480 45.760 30.235 1.00 58.11 101 PRO A C 1
ATOM 656 O O . PRO A 1 101 ? 66.655 46.116 30.366 1.00 61.92 101 PRO A O 1
ATOM 660 N N . TYR A 1 102 ? 64.907 45.680 29.039 1.00 56.20 102 TYR A N 1
ATOM 661 C CA . TYR A 1 102 ? 65.711 45.945 27.854 1.00 58.62 102 TYR A CA 1
ATOM 662 C C . TYR A 1 102 ? 64.838 46.571 26.787 1.00 63.39 102 TYR A C 1
ATOM 663 O O . TYR A 1 102 ? 63.700 46.142 26.572 1.00 59.20 102 TYR A O 1
ATOM 672 N N . THR A 1 103 ? 65.386 47.583 26.122 1.00 63.01 103 THR A N 1
ATOM 673 C CA . THR A 1 103 ? 64.717 48.174 24.978 1.00 61.82 103 THR A CA 1
ATOM 674 C C . THR A 1 103 ? 64.622 47.142 23.870 1.00 63.65 103 THR A C 1
ATOM 675 O O . THR A 1 103 ? 65.646 46.653 23.379 1.00 60.63 103 THR A O 1
ATOM 679 N N . ASN A 1 104 ? 63.390 46.796 23.493 1.00 67.07 104 ASN A N 1
ATOM 680 C CA . ASN A 1 104 ? 63.145 45.723 22.528 1.00 65.86 104 ASN A CA 1
ATOM 681 C C . ASN A 1 104 ? 63.890 44.450 22.927 1.00 61.99 104 ASN A C 1
ATOM 682 O O . ASN A 1 104 ? 64.403 43.709 22.085 1.00 57.86 104 ASN A O 1
ATOM 687 N N . GLY A 1 105 ? 63.982 44.217 24.232 1.00 61.55 105 GLY A N 1
ATOM 688 C CA . GLY A 1 105 ? 64.490 42.958 24.724 1.00 58.05 105 GLY A CA 1
ATOM 689 C C . GLY A 1 105 ? 63.543 41.825 24.385 1.00 56.77 105 GLY A C 1
ATOM 690 O O . GLY A 1 105 ? 62.398 42.027 23.972 1.00 53.12 105 GLY A O 1
ATOM 691 N N . ARG A 1 106 ? 64.036 40.603 24.558 1.00 54.67 106 ARG A N 1
ATOM 692 C CA . ARG A 1 106 ? 63.266 39.413 24.235 1.00 48.97 106 ARG A CA 1
ATOM 693 C C . ARG A 1 106 ? 63.079 38.560 25.481 1.00 43.87 106 ARG A C 1
ATOM 694 O O . ARG A 1 106 ? 63.976 38.466 26.328 1.00 46.38 106 ARG A O 1
ATOM 702 N N . THR A 1 107 ? 61.891 37.970 25.604 1.00 43.39 107 THR A N 1
ATOM 703 C CA . THR A 1 107 ? 61.509 37.202 26.781 1.00 46.12 107 THR A CA 1
ATOM 704 C C . THR A 1 107 ? 61.241 35.766 26.364 1.00 39.28 107 THR A C 1
ATOM 705 O O . THR A 1 107 ? 60.423 35.517 25.473 1.00 42.26 107 THR A O 1
ATOM 709 N N . CYS A 1 108 ? 61.915 34.830 27.026 1.00 40.02 108 CYS A N 1
ATOM 710 C CA . CYS A 1 108 ? 61.788 33.413 26.729 1.00 41.58 108 CYS A CA 1
ATOM 711 C C . CYS A 1 108 ? 61.493 32.616 27.986 1.00 42.61 108 CYS A C 1
ATOM 712 O O . CYS A 1 108 ? 62.052 32.881 29.059 1.00 40.75 108 CYS A O 1
ATOM 715 N N . LEU A 1 109 ? 60.619 31.630 27.841 1.00 40.20 109 LEU A N 1
ATOM 716 C CA . LEU A 1 109 ? 60.555 30.539 28.795 1.00 37.29 109 LEU A CA 1
ATOM 717 C C . LEU A 1 109 ? 61.577 29.500 28.364 1.00 34.36 109 LEU A C 1
ATOM 718 O O . LEU A 1 109 ? 61.589 29.073 27.204 1.00 35.43 109 LEU A O 1
ATOM 723 N N . GLU A 1 110 ? 62.459 29.142 29.277 1.00 31.06 110 GLU A N 1
ATOM 724 C CA . GLU A 1 110 ? 63.499 28.163 29.032 1.00 36.16 110 GLU A CA 1
ATOM 725 C C . GLU A 1 110 ? 63.127 26.875 29.747 1.00 34.37 110 GLU A C 1
ATOM 726 O O . GLU A 1 110 ? 62.736 26.907 30.921 1.00 32.00 110 GLU A O 1
ATOM 732 N N . PHE A 1 111 ? 63.269 25.750 29.048 1.00 30.52 111 PHE A N 1
ATOM 733 C CA . PHE A 1 111 ? 62.930 24.435 29.584 1.00 31.07 111 PHE A CA 1
ATOM 734 C C . PHE A 1 111 ? 64.202 23.609 29.659 1.00 30.94 111 PHE A C 1
ATOM 735 O O . PHE A 1 111 ? 64.769 23.248 28.621 1.00 33.62 111 PHE A O 1
ATOM 743 N N . GLU A 1 112 ? 64.654 23.311 30.876 1.00 27.89 112 GLU A N 1
ATOM 744 C CA . GLU A 1 112 ? 65.807 22.438 31.019 1.00 29.88 112 GLU A CA 1
ATOM 745 C C . GLU A 1 112 ? 65.437 20.986 30.773 1.00 30.94 112 GLU A C 1
ATOM 746 O O . GLU A 1 112 ? 66.332 20.155 30.576 1.00 28.79 112 GLU A O 1
ATOM 752 N N . GLY A 1 113 ? 64.143 20.673 30.767 1.00 27.35 113 GLY A N 1
ATOM 753 C CA . GLY A 1 113 ? 63.690 19.347 30.404 1.00 29.60 113 GLY A CA 1
ATOM 754 C C . GLY A 1 113 ? 62.232 19.131 30.738 1.00 27.25 113 GLY A C 1
ATOM 755 O O . GLY A 1 113 ? 61.805 19.449 31.849 1.00 28.67 113 GLY A O 1
ATOM 756 N N . ALA A 1 114 ? 61.458 18.593 29.800 1.00 24.32 114 ALA A N 1
ATOM 757 C CA . ALA A 1 114 ? 60.060 18.279 30.053 1.00 23.70 114 ALA A CA 1
ATOM 758 C C . ALA A 1 114 ? 59.670 17.099 29.179 1.00 26.48 114 ALA A C 1
ATOM 759 O O . ALA A 1 114 ? 60.072 17.034 28.012 1.00 25.91 114 ALA A O 1
ATOM 761 N N . GLY A 1 115 ? 58.878 16.181 29.730 1.00 23.45 115 GLY A N 1
ATOM 762 C CA . GLY A 1 115 ? 58.509 14.964 29.030 1.00 25.27 115 GLY A CA 1
ATOM 763 C C . GLY A 1 115 ? 57.023 14.852 28.736 1.00 26.67 115 GLY A C 1
ATOM 764 O O . GLY A 1 115 ? 56.183 15.368 29.480 1.00 27.21 115 GLY A O 1
ATOM 765 N N . GLN A 1 116 ? 56.698 14.199 27.621 1.00 25.30 116 GLN A N 1
ATOM 766 C CA . GLN A 1 116 ? 57.659 13.880 26.568 1.00 25.48 116 GLN A CA 1
ATOM 767 C C . GLN A 1 116 ? 57.459 14.883 25.430 1.00 25.08 116 GLN A C 1
ATOM 768 O O . GLN A 1 116 ? 58.423 15.425 24.893 1.00 24.64 116 GLN A O 1
ATOM 774 N N . LYS A 1 117 ? 56.198 15.142 25.089 1.00 23.24 117 LYS A N 1
ATOM 775 C CA . LYS A 1 117 ? 55.831 16.208 24.168 1.00 25.74 117 LYS A CA 1
ATOM 776 C C . LYS A 1 117 ? 55.285 17.381 24.970 1.00 27.87 117 LYS A C 1
ATOM 777 O O . LYS A 1 117 ? 54.588 17.185 25.971 1.00 28.16 117 LYS A O 1
ATOM 783 N N . THR A 1 118 ? 55.591 18.603 24.530 1.00 29.65 118 THR A N 1
ATOM 784 C CA . THR A 1 118 ? 55.239 19.788 25.306 1.00 28.12 118 THR A CA 1
ATOM 785 C C . THR A 1 118 ? 54.730 20.884 24.379 1.00 30.71 118 THR A C 1
ATOM 786 O O . THR A 1 118 ? 55.243 21.058 23.272 1.00 28.27 118 THR A O 1
ATOM 790 N N . GLU A 1 119 ? 53.699 21.607 24.828 1.00 29.91 119 GLU A N 1
ATOM 791 C CA . GLU A 1 119 ? 53.138 22.739 24.097 1.00 33.94 119 GLU A CA 1
ATOM 792 C C . GLU A 1 119 ? 52.982 23.928 25.038 1.00 31.16 119 GLU A C 1
ATOM 793 O O . GLU A 1 119 ? 52.508 23.778 26.167 1.00 30.68 119 GLU A O 1
ATOM 799 N N . VAL A 1 120 ? 53.366 25.111 24.559 1.00 30.72 120 VAL A N 1
ATOM 800 C CA . VAL A 1 120 ? 53.450 26.318 25.373 1.00 30.97 120 VAL A CA 1
ATOM 801 C C . VAL A 1 120 ? 52.449 27.352 24.863 1.00 33.17 120 VAL A C 1
ATOM 802 O O . VAL A 1 120 ? 52.424 27.662 23.666 1.00 33.02 120 VAL A O 1
ATOM 806 N N . TYR A 1 121 ? 51.658 27.918 25.777 1.00 31.80 121 TYR A N 1
ATOM 807 C CA . TYR A 1 121 ? 50.631 28.886 25.421 1.00 33.33 121 TYR A CA 1
ATOM 808 C C . TYR A 1 121 ? 50.778 30.146 26.254 1.00 32.92 121 TYR A C 1
ATOM 809 O O . TYR A 1 121 ? 50.952 30.070 27.471 1.00 35.49 121 TYR A O 1
ATOM 818 N N . VAL A 1 122 ? 50.725 31.298 25.592 1.00 39.23 122 VAL A N 1
ATOM 819 C CA . VAL A 1 122 ? 50.427 32.581 26.220 1.00 33.86 122 VAL A CA 1
ATOM 820 C C . VAL A 1 122 ? 48.947 32.858 25.978 1.00 36.19 122 VAL A C 1
ATOM 821 O O . VAL A 1 122 ? 48.507 32.950 24.822 1.00 35.65 122 VAL A O 1
ATOM 825 N N . TYR A 1 123 ? 48.176 32.991 27.053 1.00 36.71 123 TYR A N 1
ATOM 826 C CA . TYR A 1 123 ? 46.723 33.061 26.933 1.00 34.14 123 TYR A CA 1
ATOM 827 C C . TYR A 1 123 ? 46.228 31.991 25.954 1.00 36.27 123 TYR A C 1
ATOM 828 O O . TYR A 1 123 ? 46.482 30.804 26.173 1.00 36.40 123 TYR A O 1
ATOM 837 N N . THR A 1 124 ? 45.565 32.369 24.858 1.00 29.88 124 THR A N 1
ATOM 838 C CA . THR A 1 124 ? 44.979 31.383 23.960 1.00 33.40 124 THR A CA 1
ATOM 839 C C . THR A 1 124 ? 45.812 31.138 22.716 1.00 34.00 124 THR A C 1
ATOM 840 O O . THR A 1 124 ? 45.301 30.577 21.743 1.00 35.18 124 THR A O 1
ATOM 844 N N . THR A 1 125 ? 47.072 31.537 22.728 1.00 34.09 125 THR A N 1
ATOM 845 C CA . THR A 1 125 ? 47.933 31.472 21.560 1.00 38.45 125 THR A CA 1
ATOM 846 C C . THR A 1 125 ? 49.053 30.475 21.831 1.00 39.09 125 THR A C 1
ATOM 847 O O . THR A 1 125 ? 49.793 30.623 22.811 1.00 35.65 125 THR A O 1
ATOM 851 N N . ARG A 1 126 ? 49.186 29.469 20.968 1.00 35.07 126 ARG A N 1
ATOM 852 C CA . ARG A 1 126 ? 50.291 28.531 21.116 1.00 36.50 126 ARG A CA 1
ATOM 853 C C . ARG A 1 126 ? 51.586 29.171 20.636 1.00 33.85 126 ARG A C 1
ATOM 854 O O . ARG A 1 126 ? 51.621 29.807 19.580 1.00 37.70 126 ARG A O 1
ATOM 862 N N . ILE A 1 127 ? 52.646 29.006 21.416 1.00 33.98 127 ILE A N 1
ATOM 863 C CA . ILE A 1 127 ? 53.932 29.648 21.157 1.00 37.51 127 ILE A CA 1
ATOM 864 C C . ILE A 1 127 ? 54.889 28.708 20.446 1.00 40.38 127 ILE A C 1
ATOM 865 O O . ILE A 1 127 ? 55.475 29.053 19.420 1.00 43.38 127 ILE A O 1
ATOM 870 N N . ALA A 1 128 ? 55.063 27.518 21.006 1.00 38.92 128 ALA A N 1
ATOM 871 C CA . ALA A 1 128 ? 56.131 26.599 20.656 1.00 33.96 128 ALA A CA 1
ATOM 872 C C . ALA A 1 128 ? 55.713 25.211 21.102 1.00 36.67 128 ALA A C 1
ATOM 873 O O . ALA A 1 128 ? 54.834 25.043 21.956 1.00 37.07 128 ALA A O 1
ATOM 875 N N . SER A 1 129 ? 56.347 24.214 20.506 1.00 35.78 129 SER A N 1
ATOM 876 C CA . SER A 1 129 ? 56.104 22.842 20.900 1.00 34.25 129 SER A CA 1
ATOM 877 C C . SER A 1 129 ? 57.418 22.089 20.783 1.00 34.03 129 SER A C 1
ATOM 878 O O . SER A 1 129 ? 58.328 22.506 20.066 1.00 30.75 129 SER A O 1
ATOM 881 N N . HIS A 1 130 ? 57.522 20.997 21.535 1.00 34.29 130 HIS A N 1
ATOM 882 C CA . HIS A 1 130 ? 58.753 20.234 21.623 1.00 29.72 130 HIS A CA 1
ATOM 883 C C . HIS A 1 130 ? 58.417 18.757 21.721 1.00 31.46 130 HIS A C 1
ATOM 884 O O . HIS A 1 130 ? 57.419 18.383 22.349 1.00 29.99 130 HIS A O 1
ATOM 891 N N . VAL A 1 131 ? 59.243 17.924 21.085 1.00 29.93 131 VAL A N 1
ATOM 892 C CA . VAL A 1 131 ? 59.156 16.472 21.212 1.00 26.79 131 VAL A CA 1
ATOM 893 C C . VAL A 1 131 ? 60.531 15.983 21.636 1.00 28.63 131 VAL A C 1
ATOM 894 O O . VAL A 1 131 ? 61.526 16.251 20.953 1.00 28.15 131 VAL A O 1
ATOM 898 N N . GLY A 1 132 ? 60.589 15.277 22.758 1.00 24.28 132 GLY A N 1
ATOM 899 C CA . GLY A 1 132 ? 61.853 14.912 23.349 1.00 23.54 132 GLY A CA 1
ATOM 900 C C . GLY A 1 132 ? 61.885 15.329 24.802 1.00 22.83 132 GLY A C 1
ATOM 901 O O . GLY A 1 132 ? 61.802 16.521 25.112 1.00 23.84 132 GLY A O 1
ATOM 902 N N . GLY A 1 133 ? 62.009 14.363 25.702 1.00 23.28 133 GLY A N 1
ATOM 903 C CA . GLY A 1 133 ? 61.909 14.647 27.112 1.00 22.79 133 GLY A CA 1
ATOM 904 C C . GLY A 1 133 ? 63.204 14.957 27.813 1.00 22.72 133 GLY A C 1
ATOM 905 O O . GLY A 1 133 ? 63.214 15.034 29.044 1.00 27.18 133 GLY A O 1
ATOM 906 N N . TYR A 1 134 ? 64.308 15.131 27.097 1.00 23.78 134 TYR A N 1
ATOM 907 C CA . TYR A 1 134 ? 65.584 15.165 27.804 1.00 21.33 134 TYR A CA 1
ATOM 908 C C . TYR A 1 134 ? 66.553 16.233 27.335 1.00 23.55 134 TYR A C 1
ATOM 909 O O . TYR A 1 134 ? 67.597 16.394 27.970 1.00 26.54 134 TYR A O 1
ATOM 918 N N . ASP A 1 135 ? 66.267 16.959 26.263 1.00 23.93 135 ASP A N 1
ATOM 919 C CA . ASP A 1 135 ? 67.113 18.050 25.809 1.00 26.12 135 ASP A CA 1
ATOM 920 C C . ASP A 1 135 ? 66.482 19.390 26.186 1.00 29.21 135 ASP A C 1
ATOM 921 O O . ASP A 1 135 ? 65.297 19.473 26.526 1.00 26.44 135 ASP A O 1
ATOM 926 N N . GLU A 1 136 ? 67.290 20.443 26.123 1.00 28.07 136 GLU A N 1
ATOM 927 C CA . GLU A 1 136 ? 66.836 21.778 26.480 1.00 26.30 136 GLU A CA 1
ATOM 928 C C . GLU A 1 136 ? 66.314 22.496 25.253 1.00 27.45 136 GLU A C 1
ATOM 929 O O . GLU A 1 136 ? 66.782 22.275 24.132 1.00 28.11 136 GLU A O 1
ATOM 935 N N . TRP A 1 137 ? 65.358 23.389 25.485 1.00 29.59 137 TRP A N 1
ATOM 936 C CA . TRP A 1 137 ? 64.707 24.122 24.408 1.00 32.49 137 TRP A CA 1
ATOM 937 C C . TRP A 1 137 ? 64.053 25.339 25.041 1.00 31.73 137 TRP A C 1
ATOM 938 O O . TRP A 1 137 ? 63.945 25.435 26.264 1.00 34.59 137 TRP A O 1
ATOM 949 N N . LYS A 1 138 ? 63.615 26.273 24.201 1.00 34.67 138 LYS A N 1
ATOM 950 C CA . LYS A 1 138 ? 63.000 27.490 24.708 1.00 36.21 138 LYS A CA 1
ATOM 951 C C . LYS A 1 138 ? 61.801 27.878 23.848 1.00 35.34 138 LYS A C 1
ATOM 952 O O . LYS A 1 138 ? 61.609 27.383 22.737 1.00 35.99 138 LYS A O 1
ATOM 958 N N . ALA A 1 139 ? 60.991 28.785 24.388 1.00 35.92 139 ALA A N 1
ATOM 959 C CA . ALA A 1 139 ? 59.845 29.359 23.692 1.00 36.43 139 ALA A CA 1
ATOM 960 C C . ALA A 1 139 ? 59.922 30.871 23.827 1.00 39.26 139 ALA A C 1
ATOM 961 O O . ALA A 1 139 ? 59.952 31.395 24.948 1.00 41.06 139 ALA A O 1
ATOM 963 N N . ASP A 1 140 ? 59.954 31.566 22.695 1.00 37.29 140 ASP A N 1
ATOM 964 C CA . ASP A 1 140 ? 60.072 33.018 22.677 1.00 42.06 140 ASP A CA 1
ATOM 965 C C . ASP A 1 140 ? 58.669 33.609 22.764 1.00 39.36 140 ASP A C 1
ATOM 966 O O . ASP A 1 140 ? 57.911 33.575 21.790 1.00 41.99 140 ASP A O 1
ATOM 971 N N . ILE A 1 141 ? 58.316 34.151 23.928 1.00 38.45 141 ILE A N 1
ATOM 972 C CA . ILE A 1 141 ? 56.958 34.643 24.140 1.00 41.33 141 ILE A CA 1
ATOM 973 C C . ILE A 1 141 ? 56.859 36.149 23.937 1.00 42.91 141 ILE A C 1
ATOM 974 O O . ILE A 1 141 ? 55.823 36.748 24.253 1.00 43.78 141 ILE A O 1
ATOM 979 N N . THR A 1 142 ? 57.899 36.764 23.371 1.00 45.00 142 THR A N 1
ATOM 980 C CA . THR A 1 142 ? 58.011 38.220 23.334 1.00 48.65 142 THR A CA 1
ATOM 981 C C . THR A 1 142 ? 56.834 38.856 22.603 1.00 45.25 142 THR A C 1
ATOM 982 O O . THR A 1 142 ? 56.183 39.769 23.125 1.00 48.13 142 THR A O 1
ATOM 986 N N . GLU A 1 143 ? 56.538 38.381 21.397 1.00 43.89 143 GLU A N 1
ATOM 987 C CA . GLU A 1 143 ? 55.488 39.017 20.615 1.00 51.93 143 GLU A CA 1
ATOM 988 C C . GLU A 1 143 ? 54.102 38.726 21.176 1.00 50.68 143 GLU A C 1
ATOM 989 O O . GLU A 1 143 ? 53.215 39.584 21.102 1.00 52.26 143 GLU A O 1
ATOM 995 N N . ALA A 1 144 ? 53.899 37.543 21.759 1.00 47.59 144 ALA A N 1
ATOM 996 C CA . ALA A 1 144 ? 52.581 37.217 22.291 1.00 47.08 144 ALA A CA 1
ATOM 997 C C . ALA A 1 144 ? 52.294 37.978 23.578 1.00 50.10 144 ALA A C 1
ATOM 998 O O . ALA A 1 144 ? 51.135 38.343 23.836 1.00 46.24 144 ALA A O 1
ATOM 1000 N N . VAL A 1 145 ? 53.325 38.226 24.395 1.00 45.69 145 VAL A N 1
ATOM 1001 C CA . VAL A 1 145 ? 53.134 39.058 25.577 1.00 50.93 145 VAL A CA 1
ATOM 1002 C C . VAL A 1 145 ? 52.712 40.459 25.159 1.00 56.40 145 VAL A C 1
ATOM 1003 O O . VAL A 1 145 ? 51.781 41.049 25.725 1.00 54.07 145 VAL A O 1
ATOM 1007 N N . GLU A 1 146 ? 53.385 41.004 24.146 1.00 55.34 146 GLU A N 1
ATOM 1008 C CA . GLU A 1 146 ? 53.039 42.311 23.616 1.00 53.94 146 GLU A CA 1
ATOM 1009 C C . GLU A 1 146 ? 51.594 42.316 23.137 1.00 57.70 146 GLU A C 1
ATOM 1010 O O . GLU A 1 146 ? 50.749 43.002 23.725 1.00 60.28 146 GLU A O 1
ATOM 1016 N N . ALA A 1 147 ? 51.291 41.532 22.094 1.00 56.22 147 ALA A N 1
ATOM 1017 C CA . ALA A 1 147 ? 49.938 41.524 21.545 1.00 53.73 147 ALA A CA 1
ATOM 1018 C C . ALA A 1 147 ? 48.891 41.259 22.610 1.00 52.09 147 ALA A C 1
ATOM 1019 O O . ALA A 1 147 ? 47.737 41.658 22.441 1.00 58.48 147 ALA A O 1
ATOM 1021 N N . PHE A 1 148 ? 49.268 40.613 23.709 1.00 53.36 148 PHE A N 1
ATOM 1022 C CA . PHE A 1 148 ? 48.310 40.395 24.781 1.00 51.67 148 PHE A CA 1
ATOM 1023 C C . PHE A 1 148 ? 48.158 41.630 25.661 1.00 54.16 148 PHE A C 1
ATOM 1024 O O . PHE A 1 148 ? 47.046 41.951 26.093 1.00 53.84 148 PHE A O 1
ATOM 1032 N N . ARG A 1 149 ? 49.256 42.332 25.949 1.00 53.16 149 ARG A N 1
ATOM 1033 C CA . ARG A 1 149 ? 49.130 43.575 26.701 1.00 56.57 149 ARG A CA 1
ATOM 1034 C C . ARG A 1 149 ? 48.268 44.590 25.958 1.00 58.38 149 ARG A C 1
ATOM 1035 O O . ARG A 1 149 ? 47.568 45.391 26.591 1.00 60.59 149 ARG A O 1
ATOM 1043 N N . ARG A 1 150 ? 48.272 44.544 24.623 1.00 59.88 150 ARG A N 1
ATOM 1044 C CA . ARG A 1 150 ? 47.460 45.425 23.790 1.00 54.87 150 ARG A CA 1
ATOM 1045 C C . ARG A 1 150 ? 46.007 44.971 23.730 1.00 59.98 150 ARG A C 1
ATOM 1046 O O . ARG A 1 150 ? 45.330 45.180 22.718 1.00 63.28 150 ARG A O 1
ATOM 1054 N N . THR A 1 151 ? 45.523 44.337 24.794 1.00 61.27 151 THR A N 1
ATOM 1055 C CA . THR A 1 151 ? 44.137 43.923 24.942 1.00 56.24 151 THR A CA 1
ATOM 1056 C C . THR A 1 151 ? 43.633 44.334 26.316 1.00 58.12 151 THR A C 1
ATOM 1057 O O . THR A 1 151 ? 44.417 44.415 27.270 1.00 56.66 151 THR A O 1
ATOM 1061 N N . PRO A 1 152 ? 42.326 44.585 26.453 1.00 59.00 152 PRO A N 1
ATOM 1062 C CA . PRO A 1 152 ? 41.815 45.061 27.748 1.00 58.59 152 PRO A CA 1
ATOM 1063 C C . PRO A 1 152 ? 41.797 43.988 28.826 1.00 60.00 152 PRO A C 1
ATOM 1064 O O . PRO A 1 152 ? 41.850 44.330 30.015 1.00 59.38 152 PRO A O 1
ATOM 1068 N N . LEU A 1 153 ? 41.724 42.706 28.455 1.00 55.89 153 LEU A N 1
ATOM 1069 C CA . LEU A 1 153 ? 41.626 41.658 29.466 1.00 54.57 153 LEU A CA 1
ATOM 1070 C C . LEU A 1 153 ? 42.879 41.577 30.323 1.00 56.67 153 LEU A C 1
ATOM 1071 O O . LEU A 1 153 ? 42.805 41.160 31.488 1.00 57.49 153 LEU A O 1
ATOM 1076 N N . CYS A 1 154 ? 44.030 41.971 29.773 1.00 54.92 154 CYS A N 1
ATOM 1077 C CA . CYS A 1 154 ? 45.268 41.944 30.544 1.00 57.58 154 CYS A CA 1
ATOM 1078 C C . CYS A 1 154 ? 45.128 42.770 31.813 1.00 57.78 154 CYS A C 1
ATOM 1079 O O . CYS A 1 154 ? 45.409 42.295 32.919 1.00 58.68 154 CYS A O 1
ATOM 1082 N N . ARG A 1 155 ? 44.673 44.009 31.672 1.00 62.43 155 ARG A N 1
ATOM 1083 C CA . ARG A 1 155 ? 44.542 44.884 32.827 1.00 63.74 155 ARG A CA 1
ATOM 1084 C C . ARG A 1 155 ? 43.287 44.578 33.632 1.00 57.27 155 ARG A C 1
ATOM 1085 O O . ARG A 1 155 ? 43.346 44.497 34.863 1.00 58.41 155 ARG A O 1
ATOM 1093 N N . GLU A 1 156 ? 42.154 44.398 32.945 1.00 58.02 156 GLU A N 1
ATOM 1094 C CA . GLU A 1 156 ? 40.864 44.266 33.618 1.00 59.28 156 GLU A CA 1
ATOM 1095 C C . GLU A 1 156 ? 40.783 42.986 34.437 1.00 60.35 156 GLU A C 1
ATOM 1096 O O . GLU A 1 156 ? 40.341 43.003 35.593 1.00 62.29 156 GLU A O 1
ATOM 1102 N N . ARG A 1 157 ? 41.188 41.860 33.853 1.00 60.03 157 ARG A N 1
ATOM 1103 C CA . ARG A 1 157 ? 40.996 40.560 34.485 1.00 58.51 157 ARG A CA 1
ATOM 1104 C C . ARG A 1 157 ? 42.222 40.059 35.228 1.00 54.14 157 ARG A C 1
ATOM 1105 O O . ARG A 1 157 ? 42.093 39.494 36.314 1.00 49.32 157 ARG A O 1
ATOM 1113 N N . PHE A 1 158 ? 43.408 40.230 34.660 1.00 54.65 158 PHE A N 1
ATOM 1114 C CA . PHE A 1 158 ? 44.613 39.683 35.258 1.00 53.79 158 PHE A CA 1
ATOM 1115 C C . PHE A 1 158 ? 45.477 40.742 35.911 1.00 50.98 158 PHE A C 1
ATOM 1116 O O . PHE A 1 158 ? 46.497 40.402 36.521 1.00 52.43 158 PHE A O 1
ATOM 1124 N N . GLY A 1 159 ? 45.085 42.008 35.819 1.00 53.99 159 GLY A N 1
ATOM 1125 C CA . GLY A 1 159 ? 45.802 43.066 36.491 1.00 54.63 159 GLY A CA 1
ATOM 1126 C C . GLY A 1 159 ? 47.225 43.175 36.000 1.00 53.20 159 GLY A C 1
ATOM 1127 O O . GLY A 1 159 ? 48.166 43.252 36.798 1.00 44.79 159 GLY A O 1
ATOM 1128 N N . GLY A 1 160 ? 47.389 43.147 34.679 1.00 50.23 160 GLY A N 1
ATOM 1129 C CA . GLY A 1 160 ? 48.679 43.321 34.066 1.00 53.11 160 GLY A CA 1
ATOM 1130 C C . GLY A 1 160 ? 49.574 42.099 34.037 1.00 53.70 160 GLY A C 1
ATOM 1131 O O . GLY A 1 160 ? 50.603 42.137 33.356 1.00 53.60 160 GLY A O 1
ATOM 1132 N N . LYS A 1 161 ? 49.237 41.022 34.750 1.00 50.38 161 LYS A N 1
ATOM 1133 C CA . LYS A 1 161 ? 50.039 39.805 34.685 1.00 50.41 161 LYS A CA 1
ATOM 1134 C C . LYS A 1 161 ? 49.672 38.993 33.441 1.00 47.04 161 LYS A C 1
ATOM 1135 O O . LYS A 1 161 ? 48.681 39.271 32.761 1.00 47.40 161 LYS A O 1
ATOM 1141 N N . ILE A 1 162 ? 50.484 37.992 33.133 1.00 43.22 162 ILE A N 1
ATOM 1142 C CA . ILE A 1 162 ? 50.383 37.247 31.881 1.00 41.90 162 ILE A CA 1
ATOM 1143 C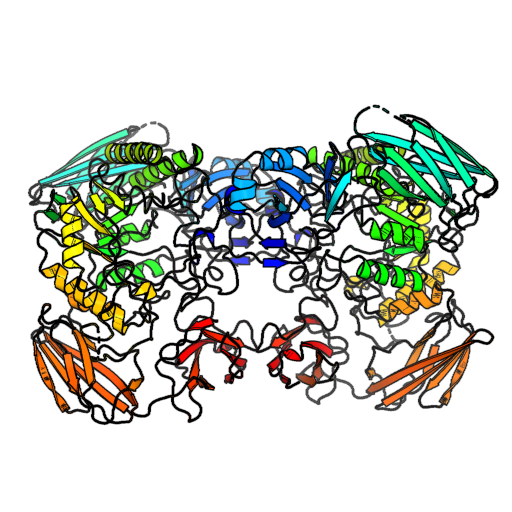 C . ILE A 1 162 ? 49.987 35.810 32.193 1.00 37.40 162 ILE A C 1
ATOM 1144 O O . ILE A 1 162 ? 50.656 35.157 32.995 1.00 40.45 162 ILE A O 1
ATOM 1149 N N . PRO A 1 163 ? 48.937 35.272 31.570 1.00 36.27 163 PRO A N 1
ATOM 1150 C CA . PRO A 1 163 ? 48.582 33.867 31.802 1.00 38.76 163 PRO A CA 1
ATOM 1151 C C . PRO A 1 163 ? 49.352 32.901 30.909 1.00 38.25 163 PRO A C 1
ATOM 1152 O O . PRO A 1 163 ? 49.397 33.043 29.679 1.00 34.37 163 PRO A O 1
ATOM 1156 N N . ILE A 1 164 ? 49.964 31.908 31.547 1.00 37.24 164 ILE A N 1
ATOM 1157 C CA . ILE A 1 164 ? 50.794 30.904 30.895 1.00 32.73 164 ILE A CA 1
ATOM 1158 C C . ILE A 1 164 ? 50.143 29.541 31.102 1.00 32.15 164 ILE A C 1
ATOM 1159 O O . ILE A 1 164 ? 49.701 29.219 32.209 1.00 30.46 164 ILE A O 1
ATOM 1164 N N . ALA A 1 165 ? 50.080 28.742 30.048 1.00 31.07 165 ALA A N 1
ATOM 1165 C CA . ALA A 1 165 ? 49.680 27.354 30.193 1.00 29.91 165 ALA A CA 1
ATOM 1166 C C . ALA A 1 165 ? 50.621 26.486 29.382 1.00 33.07 165 ALA A C 1
ATOM 1167 O O . ALA A 1 165 ? 51.082 26.883 28.305 1.00 32.20 165 ALA A O 1
ATOM 1169 N N . ILE A 1 166 ? 50.912 25.302 29.914 1.00 32.16 166 ILE A N 1
ATOM 1170 C CA . ILE A 1 166 ? 51.825 24.363 29.282 1.00 29.54 166 ILE A CA 1
ATOM 1171 C C . ILE A 1 166 ? 51.198 22.984 29.327 1.00 29.57 166 ILE A C 1
ATOM 1172 O O . ILE A 1 166 ? 50.855 22.493 30.410 1.00 28.55 166 ILE A O 1
ATOM 1177 N N . ARG A 1 167 ? 51.062 22.360 28.158 1.00 25.61 167 ARG A N 1
ATOM 1178 C CA . ARG A 1 167 ? 50.539 21.006 28.037 1.00 26.57 167 ARG A CA 1
ATOM 1179 C C . ARG A 1 167 ? 51.718 20.056 27.867 1.00 28.38 167 ARG A C 1
ATOM 1180 O O . ARG A 1 167 ? 52.521 20.228 26.945 1.00 30.46 167 ARG A O 1
ATOM 1188 N N . CYS A 1 168 ? 51.841 19.077 28.765 1.00 22.69 168 CYS A N 1
ATOM 1189 C CA . CYS A 1 168 ? 52.840 18.019 28.644 1.00 26.46 168 CYS A CA 1
ATOM 1190 C C . CYS A 1 168 ? 52.152 16.687 28.411 1.00 26.82 168 CYS A C 1
ATOM 1191 O O . CYS A 1 168 ? 51.068 16.435 28.935 1.00 28.19 168 CYS A O 1
ATOM 1194 N N . ASP A 1 169 ? 52.783 15.836 27.617 1.00 24.72 169 ASP A N 1
ATOM 1195 C CA . ASP A 1 169 ? 52.190 14.551 27.296 1.00 26.01 169 ASP A CA 1
ATOM 1196 C C . ASP A 1 169 ? 53.278 13.485 27.255 1.00 25.70 169 ASP A C 1
ATOM 1197 O O . ASP A 1 169 ? 54.326 13.684 26.624 1.00 24.52 169 ASP A O 1
ATOM 1202 N N . ASN A 1 170 ? 53.032 12.367 27.944 1.00 22.50 170 ASN A N 1
ATOM 1203 C CA . ASN A 1 170 ? 53.871 11.177 27.865 1.00 22.85 170 ASN A CA 1
ATOM 1204 C C . ASN A 1 170 ? 53.025 9.963 27.478 1.00 19.20 170 ASN A C 1
ATOM 1205 O O . ASN A 1 170 ? 53.188 8.864 28.014 1.00 19.83 170 ASN A O 1
ATOM 1210 N N . SER A 1 171 ? 52.103 10.153 26.535 1.00 19.94 171 SER A N 1
ATOM 1211 C CA . SER A 1 171 ? 51.422 9.015 25.929 1.00 21.25 171 SER A CA 1
ATOM 1212 C C . SER A 1 171 ? 52.431 8.105 25.232 1.00 20.05 171 SER A C 1
ATOM 1213 O O . SER A 1 171 ? 53.474 8.548 24.746 1.00 21.59 171 SER A O 1
ATOM 1216 N N . ARG A 1 172 ? 52.101 6.819 25.185 1.00 19.96 172 ARG A N 1
ATOM 1217 C CA . ARG A 1 172 ? 52.905 5.866 24.433 1.00 20.56 172 ARG A CA 1
ATOM 1218 C C . ARG A 1 172 ? 52.915 6.220 22.955 1.00 21.77 172 ARG A C 1
ATOM 1219 O O . ARG A 1 172 ? 51.864 6.452 22.360 1.00 21.99 172 ARG A O 1
ATOM 1227 N N . ASP A 1 173 ? 54.101 6.227 22.348 1.00 22.92 173 ASP A N 1
ATOM 1228 C CA . ASP A 1 173 ? 54.204 6.592 20.939 1.00 21.46 173 ASP A CA 1
ATOM 1229 C C . ASP A 1 173 ? 55.375 5.832 20.326 1.00 24.93 173 ASP A C 1
ATOM 1230 O O . ASP A 1 173 ? 56.536 6.177 20.571 1.00 25.06 173 ASP A O 1
ATOM 1235 N N . THR A 1 174 ? 55.086 4.820 19.501 1.00 24.28 174 THR A N 1
ATOM 1236 C CA . THR A 1 174 ? 56.201 4.020 18.992 1.00 25.42 174 THR A CA 1
ATOM 1237 C C . THR A 1 174 ? 57.069 4.772 17.997 1.00 22.52 174 THR A C 1
ATOM 1238 O O . THR A 1 174 ? 58.167 4.298 17.691 1.00 23.10 174 THR A O 1
ATOM 1242 N N . GLU A 1 175 ? 56.624 5.925 17.507 1.00 20.30 175 GLU A N 1
ATOM 1243 C CA . GLU A 1 175 ? 57.400 6.748 16.589 1.00 23.83 175 GLU A CA 1
ATOM 1244 C C . GLU A 1 175 ? 58.197 7.826 17.312 1.00 22.78 175 GLU A C 1
ATOM 1245 O O . GLU A 1 175 ? 58.690 8.765 16.674 1.00 22.19 175 GLU A O 1
ATOM 1251 N N . MET A 1 176 ? 58.312 7.709 18.630 1.00 21.02 176 MET A N 1
ATOM 1252 C CA . MET A 1 176 ? 59.082 8.614 19.468 1.00 24.35 176 MET A CA 1
ATOM 1253 C C . MET A 1 176 ? 60.121 7.801 20.237 1.00 22.00 176 MET A C 1
ATOM 1254 O O . MET A 1 176 ? 59.806 6.731 20.769 1.00 21.42 176 MET A O 1
ATOM 1259 N N . ILE A 1 177 ? 61.355 8.288 20.287 1.00 21.20 177 ILE A N 1
ATOM 1260 C CA . ILE A 1 177 ? 62.374 7.621 21.101 1.00 20.17 177 ILE A CA 1
ATOM 1261 C C . ILE A 1 177 ? 62.324 8.271 22.477 1.00 22.44 177 ILE A C 1
ATOM 1262 O O . ILE A 1 177 ? 61.975 9.460 22.569 1.00 22.91 177 ILE A O 1
ATOM 1267 N N . PRO A 1 178 ? 62.631 7.543 23.577 1.00 23.66 178 PRO A N 1
ATOM 1268 C CA . PRO A 1 178 ? 62.992 6.121 23.607 1.00 21.75 178 PRO A CA 1
ATOM 1269 C C . PRO A 1 178 ? 61.800 5.202 23.507 1.00 20.23 178 PRO A C 1
ATOM 1270 O O . PRO A 1 178 ? 60.667 5.626 23.658 1.00 19.65 178 PRO A O 1
ATOM 1274 N N . SER A 1 179 ? 62.076 3.923 23.328 1.00 22.73 179 SER A N 1
ATOM 1275 C CA . SER A 1 179 ? 61.031 2.930 23.191 1.00 18.23 179 SER A CA 1
ATOM 1276 C C . SER A 1 179 ? 60.427 2.577 24.530 1.00 20.91 179 SER A C 1
ATOM 1277 O O . SER A 1 179 ? 61.132 2.456 25.544 1.00 17.63 179 SER A O 1
ATOM 1280 N N . ASP A 1 180 ? 59.118 2.313 24.514 1.00 18.94 180 ASP A N 1
ATOM 1281 C CA . ASP A 1 180 ? 58.508 1.845 25.752 1.00 17.10 180 ASP A CA 1
ATOM 1282 C C . ASP A 1 180 ? 58.955 0.438 26.133 1.00 19.69 180 ASP A C 1
ATOM 1283 O O . ASP A 1 180 ? 58.559 -0.062 27.189 1.00 19.33 180 ASP A O 1
ATOM 1288 N N . MET A 1 181 ? 59.743 -0.234 25.305 1.00 19.03 181 MET A N 1
ATOM 1289 C CA . MET A 1 181 ? 60.376 -1.455 25.775 1.00 20.14 181 MET A CA 1
ATOM 1290 C C . MET A 1 181 ? 61.542 -1.183 26.725 1.00 21.34 181 MET A C 1
ATOM 1291 O O . MET A 1 181 ? 62.061 -2.131 27.322 1.00 22.73 181 MET A O 1
ATOM 1296 N N . SER A 1 182 ? 61.938 0.083 26.897 1.00 20.47 182 SER A N 1
ATOM 1297 C CA . SER A 1 182 ? 63.046 0.443 27.771 1.00 20.02 182 SER A CA 1
ATOM 1298 C C . SER A 1 182 ? 62.757 0.065 29.216 1.00 23.06 182 SER A C 1
ATOM 1299 O O . SER A 1 182 ? 61.606 0.074 29.668 1.00 19.21 182 SER A O 1
ATOM 1302 N N . ASP A 1 183 ? 63.833 -0.233 29.948 1.00 20.72 183 ASP A N 1
ATOM 1303 C CA . ASP A 1 183 ? 63.781 -0.587 31.366 1.00 20.71 183 ASP A CA 1
ATOM 1304 C C . ASP A 1 183 ? 63.820 0.647 32.284 1.00 20.95 183 ASP A C 1
ATOM 1305 O O . ASP A 1 183 ? 64.504 0.674 33.317 1.00 22.71 183 ASP A O 1
ATOM 1310 N N . PHE A 1 184 ? 63.090 1.697 31.918 1.00 19.99 184 PHE A N 1
ATOM 1311 C CA . PHE A 1 184 ? 62.891 2.866 32.770 1.00 18.99 184 PHE A CA 1
ATOM 1312 C C . PHE A 1 184 ? 61.581 3.520 32.356 1.00 19.75 184 PHE A C 1
ATOM 1313 O O . PHE A 1 184 ? 61.022 3.208 31.298 1.00 23.61 184 PHE A O 1
ATOM 1321 N N . ASN A 1 185 ? 61.064 4.408 33.213 1.00 21.10 185 ASN A N 1
ATOM 1322 C CA . ASN A 1 185 ? 59.819 5.108 32.882 1.00 19.50 185 ASN A CA 1
ATOM 1323 C C . ASN A 1 185 ? 60.113 6.242 31.915 1.00 20.06 185 ASN A C 1
ATOM 1324 O O . ASN A 1 185 ? 61.137 6.920 32.044 1.00 20.51 185 ASN A O 1
ATOM 1329 N N . LEU A 1 186 ? 59.224 6.423 30.929 1.00 19.68 186 LEU A N 1
ATOM 1330 C CA . LEU A 1 186 ? 59.171 7.635 30.108 1.00 17.83 186 LEU A CA 1
ATOM 1331 C C . LEU A 1 186 ? 58.312 8.624 30.882 1.00 22.75 186 LEU A C 1
ATOM 1332 O O . LEU A 1 186 ? 57.092 8.712 30.693 1.00 20.10 186 LEU A O 1
ATOM 1337 N N . TYR A 1 187 ? 58.972 9.379 31.757 1.00 18.02 187 TYR A N 1
ATOM 1338 C CA . TYR A 1 187 ? 58.300 10.252 32.704 1.00 20.68 187 TYR A CA 1
ATOM 1339 C C . TYR A 1 187 ? 57.592 11.412 32.005 1.00 18.83 187 TYR A C 1
ATOM 1340 O O . TYR A 1 187 ? 57.999 11.870 30.942 1.00 18.06 187 TYR A O 1
ATOM 1349 N N . GLY A 1 188 ? 56.531 11.903 32.636 1.00 24.18 188 GLY A N 1
ATOM 1350 C CA . GLY A 1 188 ? 55.782 13.038 32.121 1.00 20.95 188 GLY A CA 1
ATOM 1351 C C . GLY A 1 188 ? 55.878 14.240 33.045 1.00 23.59 188 GLY A C 1
ATOM 1352 O O . GLY A 1 188 ? 56.028 14.099 34.261 1.00 19.61 188 GLY A O 1
ATOM 1353 N N . GLY A 1 189 ? 55.795 15.434 32.449 1.00 25.43 189 GLY A N 1
ATOM 1354 C CA . GLY A 1 189 ? 55.621 16.676 33.179 1.00 23.43 189 GLY A CA 1
ATOM 1355 C C . GLY A 1 189 ? 56.846 17.577 33.108 1.00 26.20 189 GLY A C 1
ATOM 1356 O O . GLY A 1 189 ? 57.823 17.304 32.408 1.00 24.58 189 GLY A O 1
ATOM 1357 N N . LEU A 1 190 ? 56.769 18.680 33.862 1.00 25.94 190 LEU A N 1
ATOM 1358 C CA . LEU A 1 190 ? 57.830 19.691 33.920 1.00 26.55 190 LEU A CA 1
ATOM 1359 C C . LEU A 1 190 ? 58.784 19.325 35.054 1.00 25.95 190 LEU A C 1
ATOM 1360 O O . LEU A 1 190 ? 58.872 19.968 36.104 1.00 22.10 190 LEU A O 1
ATOM 1365 N N . TYR A 1 191 ? 59.488 18.230 34.831 1.00 27.86 191 TYR A N 1
ATOM 1366 C CA . TYR A 1 191 ? 60.297 17.645 35.880 1.00 21.89 191 TYR A CA 1
ATOM 1367 C C . TYR A 1 191 ? 61.686 18.243 35.948 1.00 23.10 191 TYR A C 1
ATOM 1368 O O . TYR A 1 191 ? 62.464 17.869 36.829 1.00 26.68 191 TYR A O 1
ATOM 1377 N N . ARG A 1 192 ? 62.019 19.165 35.053 1.00 27.20 192 ARG A N 1
ATOM 1378 C CA . ARG A 1 192 ? 63.208 19.988 35.205 1.00 31.86 192 ARG A CA 1
ATOM 1379 C C . ARG A 1 192 ? 62.779 21.442 35.186 1.00 29.41 192 ARG A C 1
ATOM 1380 O O . ARG A 1 192 ? 61.713 21.782 34.664 1.00 28.61 192 ARG A O 1
ATOM 1388 N N . TYR A 1 193 ? 63.649 22.282 35.742 1.00 26.83 193 TYR A N 1
ATOM 1389 C CA . TYR A 1 193 ? 63.334 23.682 35.958 1.00 25.59 193 TYR A CA 1
ATOM 1390 C C . TYR A 1 193 ? 62.891 24.378 34.681 1.00 31.91 193 TYR A C 1
ATOM 1391 O O . TYR A 1 193 ? 63.424 24.139 33.588 1.00 29.32 193 TYR A O 1
ATOM 1400 N N . VAL A 1 194 ? 61.905 25.250 34.841 1.00 27.49 194 VAL A N 1
ATOM 1401 C CA . VAL A 1 194 ? 61.518 26.219 33.830 1.00 31.68 194 VAL A CA 1
ATOM 1402 C C . VAL A 1 194 ? 62.010 27.581 34.298 1.00 31.86 194 VAL A C 1
ATOM 1403 O O . VAL A 1 194 ? 61.866 27.929 35.476 1.00 29.51 194 VAL A O 1
ATOM 1407 N N . ASN A 1 195 ? 62.603 28.339 33.374 1.00 34.17 195 ASN A N 1
ATOM 1408 C CA . ASN A 1 195 ? 63.218 29.626 33.666 1.00 33.76 195 ASN A CA 1
ATOM 1409 C C . ASN A 1 195 ? 62.575 30.723 32.836 1.00 33.64 195 ASN A C 1
ATOM 1410 O O . ASN A 1 195 ? 62.304 30.536 31.647 1.00 33.54 195 ASN A O 1
ATOM 1415 N N . LEU A 1 196 ? 62.327 31.865 33.471 1.00 37.32 196 LEU A N 1
ATOM 1416 C CA . LEU A 1 196 ? 61.998 33.099 32.765 1.00 39.02 196 LEU A CA 1
ATOM 1417 C C . LEU A 1 196 ? 63.290 33.862 32.492 1.00 39.17 196 LEU A C 1
ATOM 1418 O O . LEU A 1 196 ? 64.086 34.090 33.414 1.00 41.38 196 LEU A O 1
ATOM 1423 N N . VAL A 1 197 ? 63.524 34.223 31.231 1.00 38.47 197 VAL A N 1
ATOM 1424 C CA . VAL A 1 197 ? 64.835 34.729 30.824 1.00 41.54 197 VAL A CA 1
ATOM 1425 C C . VAL A 1 197 ? 64.667 35.923 29.893 1.00 43.50 197 VAL A C 1
ATOM 1426 O O . VAL A 1 197 ? 63.930 35.856 28.900 1.00 39.49 197 VAL A O 1
ATOM 1430 N N . TYR A 1 198 ? 65.363 37.010 30.217 1.00 44.04 198 TYR A N 1
ATOM 1431 C CA . TYR A 1 198 ? 65.374 38.237 29.431 1.00 47.03 198 TYR A CA 1
ATOM 1432 C C . TYR A 1 198 ? 66.744 38.438 28.791 1.00 44.55 198 TYR A C 1
ATOM 1433 O O . TYR A 1 198 ? 67.778 38.206 29.432 1.00 46.46 198 TYR A O 1
ATOM 1442 N N . THR A 1 199 ? 66.753 38.883 27.540 1.00 46.87 199 THR A N 1
ATOM 1443 C CA . THR A 1 199 ? 67.979 39.182 26.812 1.00 50.84 199 THR A CA 1
ATOM 1444 C C . THR A 1 199 ? 67.770 40.440 25.986 1.00 54.02 199 THR A C 1
ATOM 1445 O O . THR A 1 199 ? 66.630 40.794 25.658 1.00 51.97 199 THR A O 1
ATOM 1449 N N . PRO A 1 200 ? 68.850 41.140 25.634 1.00 49.86 200 PRO A N 1
ATOM 1450 C CA . PRO A 1 200 ? 68.735 42.297 24.739 1.00 52.44 200 PRO A CA 1
ATOM 1451 C C . PRO A 1 200 ? 68.341 41.885 23.327 1.00 51.90 200 PRO A C 1
ATOM 1452 O O . PRO A 1 200 ? 68.375 40.712 22.947 1.00 53.68 200 PRO A O 1
ATOM 1456 N N . ALA A 1 201 ? 67.970 42.894 22.532 1.00 51.28 201 ALA A N 1
ATOM 1457 C CA . ALA A 1 201 ? 67.688 42.666 21.117 1.00 51.67 201 ALA A CA 1
ATOM 1458 C C . ALA A 1 201 ? 68.840 41.946 20.434 1.00 53.95 201 ALA A C 1
ATOM 1459 O O . ALA A 1 201 ? 68.628 41.114 19.543 1.00 52.34 201 ALA A O 1
ATOM 1461 N N . VAL A 1 202 ? 70.068 42.258 20.833 1.00 52.65 202 VAL A N 1
ATOM 1462 C CA . VAL A 1 202 ? 71.255 41.563 20.363 1.00 50.02 202 VAL A CA 1
ATOM 1463 C C . VAL A 1 202 ? 71.897 40.911 21.578 1.00 49.36 202 VAL A C 1
ATOM 1464 O O . VAL A 1 202 ? 72.032 41.545 22.627 1.00 56.45 202 VAL A O 1
ATOM 1468 N N . HIS A 1 203 ? 72.281 39.646 21.434 1.00 50.46 203 HIS A N 1
ATOM 1469 C CA . HIS A 1 203 ? 72.525 38.757 22.561 1.00 49.21 203 HIS A CA 1
ATOM 1470 C C . HIS A 1 203 ? 73.427 37.632 22.090 1.00 47.10 203 HIS A C 1
ATOM 1471 O O . HIS A 1 203 ? 73.563 37.389 20.890 1.00 47.62 203 HIS A O 1
ATOM 1478 N N . PHE A 1 204 ? 74.019 36.928 23.047 1.00 50.27 204 PHE A N 1
ATOM 1479 C CA . PHE A 1 204 ? 74.758 35.721 22.713 1.00 49.13 204 PHE A CA 1
ATOM 1480 C C . PHE A 1 204 ? 73.780 34.607 22.370 1.00 49.50 204 PHE A C 1
ATOM 1481 O O . PHE A 1 204 ? 72.851 34.327 23.135 1.00 47.81 204 PHE A O 1
ATOM 1489 N N . GLU A 1 205 ? 73.977 33.984 21.208 1.00 47.66 205 GLU A N 1
ATOM 1490 C CA . GLU A 1 205 ? 73.203 32.799 20.868 1.00 50.84 205 GLU A CA 1
ATOM 1491 C C . GLU A 1 205 ? 73.951 31.529 21.263 1.00 52.54 205 GLU A C 1
ATOM 1492 O O . GLU A 1 205 ? 73.408 30.677 21.973 1.00 51.10 205 GLU A O 1
ATOM 1498 N N . GLN A 1 206 ? 75.213 31.411 20.858 1.00 49.03 206 GLN A N 1
ATOM 1499 C CA . GLN A 1 206 ? 75.997 30.223 21.153 1.00 50.53 206 GLN A CA 1
ATOM 1500 C C . GLN A 1 206 ? 77.437 30.623 21.454 1.00 45.94 206 GLN A C 1
ATOM 1501 O O . GLN A 1 206 ? 77.965 31.574 20.873 1.00 44.31 206 GLN A O 1
ATOM 1507 N N . ILE A 1 207 ? 78.065 29.891 22.379 1.00 44.32 207 ILE A N 1
ATOM 1508 C CA . ILE A 1 207 ? 79.456 30.125 22.770 1.00 45.76 207 ILE A CA 1
ATOM 1509 C C . ILE A 1 207 ? 80.165 28.789 22.923 1.00 42.28 207 ILE A C 1
ATOM 1510 O O . ILE A 1 207 ? 80.026 28.104 23.945 1.00 45.49 207 ILE A O 1
ATOM 1515 N N . ARG A 1 208 ? 80.936 28.414 21.915 1.00 43.06 208 ARG A N 1
ATOM 1516 C CA . ARG A 1 208 ? 81.605 27.122 21.879 1.00 40.68 208 ARG A CA 1
ATOM 1517 C C . ARG A 1 208 ? 83.068 27.306 22.272 1.00 45.35 208 ARG A C 1
ATOM 1518 O O . ARG A 1 208 ? 83.748 28.204 21.761 1.00 47.03 208 ARG A O 1
ATOM 1526 N N . ILE A 1 209 ? 83.546 26.470 23.189 1.00 42.78 209 ILE A N 1
ATOM 1527 C CA . ILE A 1 209 ? 84.870 26.616 23.772 1.00 41.46 209 ILE A CA 1
ATOM 1528 C C . ILE A 1 209 ? 85.574 25.273 23.668 1.00 44.35 209 ILE A C 1
ATOM 1529 O O . ILE A 1 209 ? 85.168 24.303 24.324 1.00 44.49 209 ILE A O 1
ATOM 1534 N N . GLU A 1 210 ? 86.627 25.210 22.851 1.00 35.83 210 GLU A N 1
ATOM 1535 C CA . GLU A 1 210 ? 87.407 23.993 22.668 1.00 37.12 210 GLU A CA 1
ATOM 1536 C C . GLU A 1 210 ? 88.807 24.224 23.231 1.00 40.38 210 GLU A C 1
ATOM 1537 O O . GLU A 1 210 ? 89.656 24.856 22.596 1.00 43.04 210 GLU A O 1
ATOM 1543 N N . ALA A 1 211 ? 89.033 23.726 24.435 1.00 36.49 211 ALA A N 1
ATOM 1544 C CA . ALA A 1 211 ? 90.352 23.713 25.027 1.00 36.04 211 ALA A CA 1
ATOM 1545 C C . ALA A 1 211 ? 91.051 22.431 24.601 1.00 41.49 211 ALA A C 1
ATOM 1546 O O . ALA A 1 211 ? 90.490 21.339 24.738 1.00 41.52 211 ALA A O 1
ATOM 1548 N N . THR A 1 212 ? 92.271 22.571 24.084 1.00 42.25 212 THR A N 1
ATOM 1549 C CA . THR A 1 212 ? 93.068 21.457 23.595 1.00 41.82 212 THR A CA 1
ATOM 1550 C C . THR A 1 212 ? 94.434 21.484 24.274 1.00 42.53 212 THR A C 1
ATOM 1551 O O . THR A 1 212 ? 95.010 22.556 24.497 1.00 40.10 212 THR A O 1
ATOM 1555 N N . THR A 1 213 ? 94.938 20.303 24.627 1.00 36.12 213 THR A N 1
ATOM 1556 C CA . THR A 1 213 ? 96.235 20.202 25.273 1.00 41.73 213 THR A CA 1
ATOM 1557 C C . THR A 1 213 ? 96.884 18.887 24.869 1.00 44.58 213 THR A C 1
ATOM 1558 O O . THR A 1 213 ? 96.208 17.909 24.537 1.00 41.43 213 THR A O 1
ATOM 1562 N N . ASP A 1 214 ? 98.208 18.871 24.901 1.00 34.29 214 ASP A N 1
ATOM 1563 C CA . ASP A 1 214 ? 98.911 17.647 24.575 1.00 38.82 214 ASP A CA 1
ATOM 1564 C C . ASP A 1 214 ? 98.879 16.693 25.765 1.00 37.91 214 ASP A C 1
ATOM 1565 O O . ASP A 1 214 ? 98.568 17.071 26.897 1.00 40.53 214 ASP A O 1
ATOM 1570 N N . GLU A 1 215 ? 99.257 15.446 25.508 1.00 37.37 215 GLU A N 1
ATOM 1571 C CA . GLU A 1 215 ? 99.146 14.392 26.506 1.00 32.66 215 GLU A CA 1
ATOM 1572 C C . GLU A 1 215 ? 100.105 14.549 27.687 1.00 46.25 215 GLU A C 1
ATOM 1573 O O . GLU A 1 215 ? 100.120 13.674 28.565 1.00 43.95 215 GLU A O 1
ATOM 1579 N N . LYS A 1 216 ? 100.929 15.597 27.735 1.00 45.55 216 LYS A N 1
ATOM 1580 C CA . LYS A 1 216 ? 101.759 15.843 28.905 1.00 43.64 216 LYS A CA 1
ATOM 1581 C C . LYS A 1 216 ? 101.603 17.271 29.394 1.00 44.71 216 LYS A C 1
ATOM 1582 O O . LYS A 1 216 ? 102.316 17.687 30.315 1.00 39.65 216 LYS A O 1
ATOM 1588 N N . GLY A 1 217 ? 100.677 18.020 28.808 1.00 45.81 217 GLY A N 1
ATOM 1589 C CA . GLY A 1 217 ? 100.253 19.277 29.384 1.00 48.62 217 GLY A CA 1
ATOM 1590 C C . GLY A 1 217 ? 101.217 20.420 29.204 1.00 53.25 217 GLY A C 1
ATOM 1591 O O . GLY A 1 217 ? 101.199 21.356 30.009 1.00 55.74 217 GLY A O 1
ATOM 1592 N N . LYS A 1 218 ? 102.049 20.380 28.155 1.00 47.03 218 LYS A N 1
ATOM 1593 C CA . LYS A 1 218 ? 103.030 21.436 27.934 1.00 47.19 218 LYS A CA 1
ATOM 1594 C C . LYS A 1 218 ? 102.365 22.719 27.439 1.00 50.45 218 LYS A C 1
ATOM 1595 O O . LYS A 1 218 ? 102.595 23.800 27.991 1.00 53.36 218 LYS A O 1
ATOM 1601 N N . GLN A 1 219 ? 101.538 22.631 26.404 1.00 45.17 219 GLN A N 1
ATOM 1602 C CA . GLN A 1 219 ? 100.827 23.813 25.944 1.00 47.69 219 GLN A CA 1
ATOM 1603 C C . GLN A 1 219 ? 99.322 23.586 25.958 1.00 49.21 219 GLN A C 1
ATOM 1604 O O . GLN A 1 219 ? 98.820 22.466 26.069 1.00 43.02 219 GLN A O 1
ATOM 1610 N N . GLY A 1 220 ? 98.612 24.687 25.829 1.00 45.53 220 GLY A N 1
ATOM 1611 C CA . GLY A 1 220 ? 97.175 24.645 25.726 1.00 42.93 220 GLY A CA 1
ATOM 1612 C C . GLY A 1 220 ? 96.716 25.639 24.689 1.00 44.57 220 GLY A C 1
ATOM 1613 O O . GLY A 1 220 ? 97.336 26.684 24.472 1.00 46.39 220 GLY A O 1
ATOM 1614 N N . SER A 1 221 ? 95.618 25.296 24.044 1.00 44.45 221 SER A N 1
ATOM 1615 C CA . SER A 1 221 ? 94.995 26.171 23.073 1.00 45.86 221 SER A CA 1
ATOM 1616 C C . SER A 1 221 ? 93.515 26.300 23.409 1.00 46.05 221 SER A C 1
ATOM 1617 O O . SER A 1 221 ? 92.886 25.331 23.840 1.00 44.36 221 SER A O 1
ATOM 1620 N N . ILE A 1 222 ? 92.969 27.501 23.232 1.00 45.66 222 ILE A N 1
ATOM 1621 C CA . ILE A 1 222 ? 91.560 27.781 23.479 1.00 41.78 222 ILE A CA 1
ATOM 1622 C C . ILE A 1 222 ? 91.003 28.387 22.206 1.00 43.41 222 ILE A C 1
ATOM 1623 O O . ILE A 1 222 ? 91.220 29.569 21.933 1.00 48.78 222 ILE A O 1
ATOM 1628 N N . SER A 1 223 ? 90.265 27.604 21.435 1.00 44.09 223 SER A N 1
ATOM 1629 C CA . SER A 1 223 ? 89.508 28.151 20.322 1.00 42.96 223 SER A CA 1
ATOM 1630 C C . SER A 1 223 ? 88.103 28.481 20.814 1.00 44.10 223 SER A C 1
ATOM 1631 O O . SER A 1 223 ? 87.466 27.660 21.478 1.00 44.12 223 SER A O 1
ATOM 1634 N N . ILE A 1 224 ? 87.634 29.691 20.518 1.00 44.63 224 ILE A N 1
ATOM 1635 C CA . ILE A 1 224 ? 86.348 30.172 21.009 1.00 47.96 224 ILE A CA 1
ATOM 1636 C C . ILE A 1 224 ? 85.541 30.709 19.837 1.00 49.44 224 ILE A C 1
ATOM 1637 O O . ILE A 1 224 ? 85.971 31.653 19.164 1.00 49.82 224 ILE A O 1
ATOM 1642 N N . ASP A 1 225 ? 84.365 30.124 19.611 1.00 47.31 225 ASP A N 1
ATOM 1643 C CA . ASP A 1 225 ? 83.446 30.548 18.562 1.00 47.19 225 ASP A CA 1
ATOM 1644 C C . ASP A 1 225 ? 82.183 31.103 19.198 1.00 48.14 225 ASP A C 1
ATOM 1645 O O . ASP A 1 225 ? 81.583 30.455 20.062 1.00 43.90 225 ASP A O 1
ATOM 1650 N N . ILE A 1 226 ? 81.774 32.288 18.754 1.00 52.00 226 ILE A N 1
ATOM 1651 C CA . ILE A 1 226 ? 80.681 33.031 19.365 1.00 49.33 226 ILE A CA 1
ATOM 1652 C C . ILE A 1 226 ? 79.708 33.464 18.283 1.00 52.40 226 ILE A C 1
ATOM 1653 O O . ILE A 1 226 ? 80.114 34.075 17.289 1.00 53.31 226 ILE A O 1
ATOM 1658 N N . ALA A 1 227 ? 78.424 33.183 18.494 1.00 48.63 227 ALA A N 1
ATOM 1659 C CA . ALA A 1 227 ? 77.370 33.537 17.557 1.00 50.37 227 ALA A CA 1
ATOM 1660 C C . ALA A 1 227 ? 76.362 34.463 18.225 1.00 47.81 227 ALA A C 1
ATOM 1661 O O . ALA A 1 227 ? 76.012 34.272 19.393 1.00 50.47 227 ALA A O 1
ATOM 1663 N N . PHE A 1 228 ? 75.879 35.451 17.473 1.00 50.43 228 PHE A N 1
ATOM 1664 C CA . PHE A 1 228 ? 74.982 36.478 17.990 1.00 54.16 228 PHE A CA 1
ATOM 1665 C C . PHE A 1 228 ? 73.617 36.409 17.315 1.00 53.52 228 PHE A C 1
ATOM 1666 O O . PHE A 1 228 ? 73.521 36.220 16.097 1.00 54.98 228 PHE A O 1
ATOM 1674 N N . GLY A 1 229 ? 72.562 36.577 18.120 1.00 54.58 229 GLY A N 1
ATOM 1675 C CA . GLY A 1 229 ? 71.222 36.771 17.614 1.00 56.45 229 GLY A CA 1
ATOM 1676 C C . GLY A 1 229 ? 70.867 38.246 17.577 1.00 54.86 229 GLY A C 1
ATOM 1677 O O . GLY A 1 229 ? 71.428 39.062 18.303 1.00 56.39 229 GLY A O 1
ATOM 1678 N N . GLY A 1 230 ? 69.901 38.581 16.749 1.00 57.03 230 GLY A N 1
ATOM 1679 C CA . GLY A 1 230 ? 69.790 39.952 16.321 1.00 56.62 230 GLY A CA 1
ATOM 1680 C C . GLY A 1 230 ? 70.746 40.154 15.164 1.00 63.37 230 GLY A C 1
ATOM 1681 O O . GLY A 1 230 ? 71.326 39.196 14.632 1.00 68.45 230 GLY A O 1
ATOM 1682 N N . LEU A 1 231 ? 70.941 41.420 14.799 1.00 64.80 231 LEU A N 1
ATOM 1683 C CA . LEU A 1 231 ? 71.662 41.822 13.578 1.00 64.58 231 LEU A CA 1
ATOM 1684 C C . LEU A 1 231 ? 70.848 41.485 12.325 1.00 67.97 231 LEU A C 1
ATOM 1685 O O . LEU A 1 231 ? 70.219 42.360 11.719 1.00 74.04 231 LEU A O 1
ATOM 1690 N N . LYS A 1 239 ? 80.506 49.112 17.074 1.00 59.92 239 LYS A N 1
ATOM 1691 C CA . LYS A 1 239 ? 80.181 48.391 18.305 1.00 62.90 239 LYS A CA 1
ATOM 1692 C C . LYS A 1 239 ? 81.132 47.213 18.533 1.00 65.60 239 LYS A C 1
ATOM 1693 O O . LYS A 1 239 ? 81.589 46.579 17.580 1.00 68.18 239 LYS A O 1
ATOM 1699 N N . GLU A 1 240 ? 81.435 46.923 19.800 1.00 63.03 240 GLU A N 1
ATOM 1700 C CA . GLU A 1 240 ? 82.311 45.816 20.154 1.00 60.77 240 GLU A CA 1
ATOM 1701 C C . GLU A 1 240 ? 81.804 45.147 21.433 1.00 61.13 240 GLU A C 1
ATOM 1702 O O . GLU A 1 240 ? 80.746 45.501 21.970 1.00 57.01 240 GLU A O 1
ATOM 1708 N N . PHE A 1 241 ? 82.574 44.164 21.908 1.00 57.99 241 PHE A N 1
ATOM 1709 C CA . PHE A 1 241 ? 82.212 43.309 23.033 1.00 52.70 241 PHE A CA 1
ATOM 1710 C C . PHE A 1 241 ? 83.486 42.702 23.601 1.00 53.93 241 PHE A C 1
ATOM 1711 O O . PHE A 1 241 ? 84.506 42.615 22.916 1.00 55.82 241 PHE A O 1
ATOM 1719 N N . SER A 1 242 ? 83.405 42.241 24.848 1.00 51.35 242 SER A N 1
ATOM 1720 C CA . SER A 1 242 ? 84.585 41.801 25.574 1.00 51.90 242 SER A CA 1
ATOM 1721 C C . SER A 1 242 ? 84.577 40.301 25.833 1.00 52.74 242 SER A C 1
ATOM 1722 O O . SER A 1 242 ? 83.535 39.643 25.809 1.00 53.19 242 SER A O 1
ATOM 1725 N N . LEU A 1 243 ? 85.769 39.785 26.141 1.00 50.88 243 LEU A N 1
ATOM 1726 C CA . LEU A 1 243 ? 85.994 38.349 26.302 1.00 49.88 243 LEU A CA 1
ATOM 1727 C C . LEU A 1 243 ? 87.196 38.163 27.222 1.00 51.60 243 LEU A C 1
ATOM 1728 O O . LEU A 1 243 ? 88.311 38.545 26.850 1.00 54.86 243 LEU A O 1
ATOM 1733 N N . ARG A 1 244 ? 86.985 37.573 28.404 1.00 47.38 244 ARG A N 1
ATOM 1734 C CA . ARG A 1 244 ? 88.066 37.356 29.361 1.00 46.30 244 ARG A CA 1
ATOM 1735 C C . ARG A 1 244 ? 88.100 35.904 29.818 1.00 46.66 244 ARG A C 1
ATOM 1736 O O . ARG A 1 244 ? 87.053 35.287 30.030 1.00 53.91 244 ARG A O 1
ATOM 1744 N N . VAL A 1 245 ? 89.305 35.368 29.989 1.00 41.35 245 VAL A N 1
ATOM 1745 C CA . VAL A 1 245 ? 89.509 33.989 30.421 1.00 43.83 245 VAL A CA 1
ATOM 1746 C C . VAL A 1 245 ? 90.227 33.997 31.761 1.00 49.29 245 VAL A C 1
ATOM 1747 O O . VAL A 1 245 ? 91.355 34.493 31.858 1.00 54.02 245 VAL A O 1
ATOM 1751 N N . PHE A 1 246 ? 89.595 33.413 32.780 1.00 47.26 246 PHE A N 1
ATOM 1752 C CA . PHE A 1 246 ? 90.127 33.390 34.137 1.00 47.33 246 PHE A CA 1
ATOM 1753 C C . PHE A 1 246 ? 90.625 32.002 34.511 1.00 44.45 246 PHE A C 1
ATOM 1754 O O . PHE A 1 246 ? 90.013 30.996 34.150 1.00 45.14 246 PHE A O 1
ATOM 1762 N N . SER A 1 247 ? 91.728 31.961 35.259 1.00 48.69 247 SER A N 1
ATOM 1763 C CA . SER A 1 247 ? 92.324 30.711 35.710 1.00 47.20 247 SER A CA 1
ATOM 1764 C C . SER A 1 247 ? 91.422 30.040 36.740 1.00 45.50 247 SER A C 1
ATOM 1765 O O . SER A 1 247 ? 90.471 30.645 37.236 1.00 45.84 247 SER A O 1
ATOM 1768 N N . PRO A 1 248 ? 91.697 28.770 37.087 1.00 45.46 248 PRO A N 1
ATOM 1769 C CA . PRO A 1 248 ? 90.950 28.127 38.182 1.00 47.48 248 PRO A CA 1
ATOM 1770 C C . PRO A 1 248 ? 91.144 28.805 39.532 1.00 54.60 248 PRO A C 1
ATOM 1771 O O . PRO A 1 248 ? 90.596 28.352 40.545 1.00 54.27 248 PRO A O 1
ATOM 1775 N N . GLU A 1 249 ? 91.913 29.897 39.557 1.00 54.05 249 GLU A N 1
ATOM 1776 C CA . GLU A 1 249 ? 92.116 30.703 40.753 1.00 57.30 249 GLU A CA 1
ATOM 1777 C C . GLU A 1 249 ? 91.453 32.069 40.678 1.00 54.26 249 GLU A C 1
ATOM 1778 O O . GLU A 1 249 ? 91.499 32.820 41.656 1.00 58.30 249 GLU A O 1
ATOM 1784 N N . GLY A 1 250 ? 90.840 32.412 39.555 1.00 52.12 250 GLY A N 1
ATOM 1785 C CA . GLY A 1 250 ? 90.231 33.710 39.397 1.00 51.07 250 GLY A CA 1
ATOM 1786 C C . GLY A 1 250 ? 91.122 34.720 38.728 1.00 55.32 250 GLY A C 1
ATOM 1787 O O . GLY A 1 250 ? 90.674 35.845 38.477 1.00 58.19 250 GLY A O 1
ATOM 1788 N N . LYS A 1 251 ? 92.363 34.349 38.427 1.00 53.51 251 LYS A N 1
ATOM 1789 C CA . LYS A 1 251 ? 93.338 35.265 37.862 1.00 55.68 251 LYS A CA 1
ATOM 1790 C C . LYS A 1 251 ? 93.186 35.287 36.352 1.00 59.11 251 LYS A C 1
ATOM 1791 O O . LYS A 1 251 ? 93.163 34.234 35.708 1.00 60.00 251 LYS A O 1
ATOM 1797 N N . GLU A 1 252 ? 93.072 36.489 35.800 1.00 58.01 252 GLU A N 1
ATOM 1798 C CA . GLU A 1 252 ? 92.927 36.657 34.364 1.00 57.35 252 GLU A CA 1
ATOM 1799 C C . GLU A 1 252 ? 94.150 36.110 33.630 1.00 60.57 252 GLU A C 1
ATOM 1800 O O . GLU A 1 252 ? 95.275 36.574 33.845 1.00 61.25 252 GLU A O 1
ATOM 1806 N N . VAL A 1 253 ? 93.934 35.100 32.780 1.00 58.15 253 VAL A N 1
ATOM 1807 C CA . VAL A 1 253 ? 95.028 34.533 31.994 1.00 55.94 253 VAL A CA 1
ATOM 1808 C C . VAL A 1 253 ? 95.184 35.236 30.655 1.00 59.11 253 VAL A C 1
ATOM 1809 O O . VAL A 1 253 ? 96.261 35.155 30.044 1.00 56.56 253 VAL A O 1
ATOM 1813 N N . ASN A 1 254 ? 94.147 35.924 30.186 1.00 55.63 254 ASN A N 1
ATOM 1814 C CA . ASN A 1 254 ? 94.135 36.463 28.841 1.00 51.56 254 ASN A CA 1
ATOM 1815 C C . ASN A 1 254 ? 92.862 37.267 28.658 1.00 50.09 254 ASN A C 1
ATOM 1816 O O . ASN A 1 254 ? 91.864 37.004 29.331 1.00 51.21 254 ASN A O 1
ATOM 1821 N N . SER A 1 255 ? 92.887 38.255 27.771 1.00 53.93 255 SER A N 1
ATOM 1822 C CA . SER A 1 255 ? 91.749 39.143 27.591 1.00 55.04 255 SER A CA 1
ATOM 1823 C C . SER A 1 255 ? 91.731 39.639 26.153 1.00 61.14 255 SER A C 1
ATOM 1824 O O . SER A 1 255 ? 92.779 39.767 25.506 1.00 57.73 255 SER A O 1
ATOM 1827 N N . ILE A 1 256 ? 90.515 39.897 25.658 1.00 59.91 256 ILE A N 1
ATOM 1828 C CA . ILE A 1 256 ? 90.270 40.373 24.302 1.00 55.39 256 ILE A CA 1
ATOM 1829 C C . ILE A 1 256 ? 89.081 41.319 24.345 1.00 55.70 256 ILE A C 1
ATOM 1830 O O . ILE A 1 256 ? 88.151 41.146 25.137 1.00 58.40 256 ILE A O 1
ATOM 1835 N N . SER A 1 257 ? 89.132 42.347 23.514 1.00 56.06 257 SER A N 1
ATOM 1836 C CA . SER A 1 257 ? 87.940 43.050 23.074 1.00 58.88 257 SER A CA 1
ATOM 1837 C C . SER A 1 257 ? 87.882 42.929 21.561 1.00 61.21 257 SER A C 1
ATOM 1838 O O . SER A 1 257 ? 88.921 42.950 20.896 1.00 62.86 257 SER A O 1
ATOM 1841 N N . SER A 1 258 ? 86.681 42.775 21.013 1.00 61.40 258 SER A N 1
ATOM 1842 C CA . SER A 1 258 ? 86.560 42.542 19.583 1.00 59.11 258 SER A CA 1
ATOM 1843 C C . SER A 1 258 ? 85.277 43.158 19.061 1.00 62.81 258 SER A C 1
ATOM 1844 O O . SER A 1 258 ? 84.305 43.337 19.795 1.00 61.32 258 SER A O 1
ATOM 1847 N N . GLU A 1 259 ? 85.293 43.481 17.771 1.00 63.33 259 GLU A N 1
ATOM 1848 C CA . GLU A 1 259 ? 84.120 44.052 17.136 1.00 65.13 259 GLU A CA 1
ATOM 1849 C C . GLU A 1 259 ? 83.006 43.014 17.053 1.00 62.88 259 GLU A C 1
ATOM 1850 O O . GLU A 1 259 ? 83.244 41.818 16.861 1.00 55.00 259 GLU A O 1
ATOM 1856 N N . LEU A 1 260 ? 81.775 43.489 17.202 1.00 64.62 260 LEU A N 1
ATOM 1857 C CA . LEU A 1 260 ? 80.610 42.615 17.214 1.00 60.82 260 LEU A CA 1
ATOM 1858 C C . LEU A 1 260 ? 80.274 42.229 15.782 1.00 62.06 260 LEU A C 1
ATOM 1859 O O . LEU A 1 260 ? 79.826 43.071 14.998 1.00 64.96 260 LEU A O 1
ATOM 1864 N N . THR A 1 261 ? 80.478 40.956 15.440 1.00 60.56 261 THR A N 1
ATOM 1865 C CA . THR A 1 261 ? 80.078 40.418 14.146 1.00 62.23 261 THR A CA 1
ATOM 1866 C C . THR A 1 261 ? 79.331 39.106 14.361 1.00 63.10 261 THR A C 1
ATOM 1867 O O . THR A 1 261 ? 79.557 38.412 15.359 1.00 58.85 261 THR A O 1
ATOM 1871 N N . GLU A 1 262 ? 78.446 38.766 13.408 1.00 62.74 262 GLU A N 1
ATOM 1872 C CA . GLU A 1 262 ? 77.427 37.741 13.658 1.00 62.61 262 GLU A CA 1
ATOM 1873 C C . GLU A 1 262 ? 78.044 36.437 14.141 1.00 59.77 262 GLU A C 1
ATOM 1874 O O . GLU A 1 262 ? 77.575 35.838 15.115 1.00 54.00 262 GLU A O 1
ATOM 1880 N N . ILE A 1 263 ? 79.094 35.979 13.475 1.00 61.80 263 ILE A N 1
ATOM 1881 C CA . ILE A 1 263 ? 79.890 34.874 13.983 1.00 58.09 263 ILE A CA 1
ATOM 1882 C C . ILE A 1 263 ? 81.333 35.344 14.068 1.00 61.43 263 ILE A C 1
ATOM 1883 O O . ILE A 1 263 ? 81.827 36.054 13.184 1.00 61.74 263 ILE A O 1
ATOM 1888 N N . SER A 1 264 ? 81.990 34.983 15.167 1.00 64.46 264 SER A N 1
ATOM 1889 C CA . SER A 1 264 ? 83.353 35.387 15.459 1.00 59.49 264 SER A CA 1
ATOM 1890 C C . SER A 1 264 ? 84.142 34.165 15.900 1.00 63.74 264 SER A C 1
ATOM 1891 O O . SER A 1 264 ? 83.572 33.129 16.256 1.00 65.95 264 SER A O 1
ATOM 1894 N N . SER A 1 265 ? 85.464 34.293 15.881 1.00 61.18 265 SER A N 1
ATOM 1895 C CA . SER A 1 265 ? 86.325 33.204 16.310 1.00 57.46 265 SER A CA 1
ATOM 1896 C C . SER A 1 265 ? 87.606 33.796 16.865 1.00 61.96 265 SER A C 1
ATOM 1897 O O . SER A 1 265 ? 88.103 34.807 16.360 1.00 62.09 265 SER A O 1
ATOM 1900 N N . TYR A 1 266 ? 88.118 33.171 17.920 1.00 55.03 266 TYR A N 1
ATOM 1901 C CA . TYR A 1 266 ? 89.276 33.669 18.639 1.00 52.44 266 TYR A CA 1
ATOM 1902 C C . TYR A 1 266 ? 90.044 32.467 19.149 1.00 54.61 266 TYR A C 1
ATOM 1903 O O . TYR A 1 266 ? 89.435 31.480 19.568 1.00 50.89 266 TYR A O 1
ATOM 1912 N N . GLN A 1 267 ? 91.374 32.536 19.094 1.00 52.82 267 GLN A N 1
ATOM 1913 C CA . GLN A 1 267 ? 92.199 31.434 19.567 1.00 53.57 267 GLN A CA 1
ATOM 1914 C C . GLN A 1 267 ? 93.315 31.962 20.453 1.00 50.67 267 GLN A C 1
ATOM 1915 O O . GLN A 1 267 ? 94.140 32.767 20.012 1.00 50.49 267 GLN A O 1
ATOM 1921 N N . ILE A 1 268 ? 93.338 31.487 21.689 1.00 50.08 268 ILE A N 1
ATOM 1922 C CA . ILE A 1 268 ? 94.214 31.989 22.734 1.00 50.69 268 ILE A CA 1
ATOM 1923 C C . ILE A 1 268 ? 95.237 30.912 23.062 1.00 49.56 268 ILE A C 1
ATOM 1924 O O . ILE A 1 268 ? 94.961 29.709 22.971 1.00 51.78 268 ILE A O 1
ATOM 1929 N N . SER A 1 269 ? 96.443 31.354 23.398 1.00 49.78 269 SER A N 1
ATOM 1930 C CA . SER A 1 269 ? 97.579 30.497 23.706 1.00 46.90 269 SER A CA 1
ATOM 1931 C C . SER A 1 269 ? 97.752 30.392 25.216 1.00 43.75 269 SER A C 1
ATOM 1932 O O . SER A 1 269 ? 97.352 31.293 25.957 1.00 47.31 269 SER A O 1
ATOM 1935 N N . LEU A 1 270 ? 98.356 29.289 25.674 1.00 42.20 270 LEU A N 1
ATOM 1936 C CA . LEU A 1 270 ? 98.540 29.091 27.111 1.00 47.94 270 LEU A CA 1
ATOM 1937 C C . LEU A 1 270 ? 99.556 27.993 27.379 1.00 53.38 270 LEU A C 1
ATOM 1938 O O . LEU A 1 270 ? 99.457 26.902 26.810 1.00 55.49 270 LEU A O 1
ATOM 1943 N N . LYS A 1 271 ? 100.501 28.275 28.277 1.00 52.82 271 LYS A N 1
ATOM 1944 C CA . LYS A 1 271 ? 101.591 27.377 28.632 1.00 50.60 271 LYS A CA 1
ATOM 1945 C C . LYS A 1 271 ? 101.249 26.601 29.901 1.00 49.27 271 LYS A C 1
ATOM 1946 O O . LYS A 1 271 ? 100.544 27.101 30.778 1.00 50.67 271 LYS A O 1
ATOM 1952 N N . ARG A 1 272 ? 101.782 25.368 29.994 1.00 49.11 272 ARG A N 1
ATOM 1953 C CA . ARG A 1 272 ? 101.463 24.308 30.960 1.00 51.96 272 ARG A CA 1
ATOM 1954 C C . ARG A 1 272 ? 100.165 24.542 31.732 1.00 52.85 272 ARG A C 1
ATOM 1955 O O . ARG A 1 272 ? 100.200 24.705 32.963 1.00 48.87 272 ARG A O 1
ATOM 1963 N N . PRO A 1 273 ? 99.009 24.530 31.051 1.00 47.19 273 PRO A N 1
ATOM 1964 C CA . PRO A 1 273 ? 97.729 24.775 31.740 1.00 48.30 273 PRO A CA 1
ATOM 1965 C C . PRO A 1 273 ? 97.457 23.800 32.879 1.00 41.30 273 PRO A C 1
ATOM 1966 O O . PRO A 1 273 ? 97.908 22.654 32.877 1.00 42.62 273 PRO A O 1
ATOM 1970 N N . GLN A 1 274 ? 96.715 24.278 33.873 1.00 45.41 274 GLN A N 1
ATOM 1971 C CA . GLN A 1 274 ? 96.180 23.377 34.885 1.00 45.56 274 GLN A CA 1
ATOM 1972 C C . GLN A 1 274 ? 95.274 22.352 34.219 1.00 38.99 274 GLN A C 1
ATOM 1973 O O . GLN A 1 274 ? 94.373 22.709 33.461 1.00 34.45 274 GLN A O 1
ATOM 1979 N N . LEU A 1 275 ? 95.510 21.081 34.502 1.00 39.00 275 LEU A N 1
ATOM 1980 C CA . LEU A 1 275 ? 94.787 20.012 33.832 1.00 37.41 275 LEU A CA 1
ATOM 1981 C C . LEU A 1 275 ? 93.535 19.614 34.611 1.00 39.15 275 LEU A C 1
ATOM 1982 O O . LEU A 1 275 ? 93.587 19.430 35.835 1.00 35.01 275 LEU A O 1
ATOM 1987 N N . TRP A 1 276 ? 92.412 19.470 33.898 1.00 36.23 276 TRP A N 1
ATOM 1988 C CA . TRP A 1 276 ? 91.216 18.878 34.490 1.00 35.90 276 TRP A CA 1
ATOM 1989 C C . TRP A 1 276 ? 91.320 17.357 34.479 1.00 32.23 276 TRP A C 1
ATOM 1990 O O . TRP A 1 276 ? 91.661 16.753 33.461 1.00 34.14 276 TRP A O 1
ATOM 2001 N N . SER A 1 277 ? 91.014 16.745 35.609 1.00 33.40 277 SER A N 1
ATOM 2002 C CA . SER A 1 277 ? 90.886 15.299 35.714 1.00 35.29 277 SER A CA 1
ATOM 2003 C C . SER A 1 277 ? 89.894 15.008 36.828 1.00 33.97 277 SER A C 1
ATOM 2004 O O . SER A 1 277 ? 89.500 15.914 37.570 1.00 31.58 277 SER A O 1
ATOM 2007 N N . PRO A 1 278 ? 89.445 13.755 36.957 1.00 34.79 278 PRO A N 1
ATOM 2008 C CA . PRO A 1 278 ? 88.608 13.415 38.124 1.00 33.15 278 PRO A CA 1
ATOM 2009 C C . PRO A 1 278 ? 89.299 13.686 39.441 1.00 36.10 278 PRO A C 1
ATOM 2010 O O . PRO A 1 278 ? 88.689 14.261 40.355 1.00 33.11 278 PRO A O 1
ATOM 2014 N N . HIS A 1 279 ? 90.573 13.287 39.549 1.00 39.47 279 HIS A N 1
ATOM 2015 C CA . HIS A 1 279 ? 91.340 13.501 40.771 1.00 36.28 279 HIS A CA 1
ATOM 2016 C C . HIS A 1 279 ? 91.502 14.985 41.067 1.00 34.75 279 HIS A C 1
ATOM 2017 O O . HIS A 1 279 ? 91.463 15.400 42.229 1.00 33.27 279 HIS A O 1
ATOM 2024 N N . SER A 1 280 ? 91.635 15.803 40.020 1.00 33.50 280 SER A N 1
ATOM 2025 C CA . SER A 1 280 ? 91.916 17.233 40.154 1.00 33.94 280 SER A CA 1
ATOM 2026 C C . SER A 1 280 ? 91.103 18.004 39.121 1.00 33.64 280 SER A C 1
ATOM 2027 O O . SER A 1 280 ? 91.600 18.357 38.044 1.00 31.82 280 SER A O 1
ATOM 2030 N N . PRO A 1 281 ? 89.833 18.298 39.423 1.00 30.62 281 PRO A N 1
ATOM 2031 C CA . PRO A 1 281 ? 88.946 18.915 38.417 1.00 34.01 281 PRO A CA 1
ATOM 2032 C C . PRO A 1 281 ? 89.147 20.423 38.290 1.00 37.71 281 PRO A C 1
ATOM 2033 O O . PRO A 1 281 ? 88.232 21.230 38.500 1.00 37.48 281 PRO A O 1
ATOM 2037 N N . ALA A 1 282 ? 90.358 20.817 37.915 1.00 35.42 282 ALA A N 1
ATOM 2038 C CA . ALA A 1 282 ? 90.633 22.225 37.671 1.00 38.31 282 ALA A CA 1
ATOM 2039 C C . ALA A 1 282 ? 89.797 22.734 36.504 1.00 38.96 282 ALA A C 1
ATOM 2040 O O . ALA A 1 282 ? 89.874 22.206 35.388 1.00 35.52 282 ALA A O 1
ATOM 2042 N N . LEU A 1 283 ? 89.017 23.776 36.759 1.00 38.12 283 LEU A N 1
ATOM 2043 C CA . LEU A 1 283 ? 88.147 24.374 35.764 1.00 37.31 283 LEU A CA 1
ATOM 2044 C C . LEU A 1 283 ? 88.582 25.804 35.501 1.00 42.22 283 LEU A C 1
ATOM 2045 O O . LEU A 1 283 ? 88.800 26.571 36.445 1.00 39.43 283 LEU A O 1
ATOM 2050 N N . TYR A 1 284 ? 88.721 26.147 34.223 1.00 40.37 284 TYR A N 1
ATOM 2051 C CA . TYR A 1 284 ? 88.897 27.518 33.784 1.00 39.53 284 TYR A CA 1
ATOM 2052 C C . TYR A 1 284 ? 87.538 28.150 33.539 1.00 43.57 284 TYR A C 1
ATOM 2053 O O . TYR A 1 284 ? 86.516 27.466 33.431 1.00 41.23 284 TYR A O 1
ATOM 2062 N N . THR A 1 285 ? 87.535 29.476 33.427 1.00 43.64 285 THR A N 1
ATOM 2063 C CA . THR A 1 285 ? 86.313 30.225 33.191 1.00 44.58 285 THR A CA 1
ATOM 2064 C C . THR A 1 285 ? 86.502 31.162 32.012 1.00 46.67 285 THR A C 1
ATOM 2065 O O . THR A 1 285 ? 87.577 31.733 31.831 1.00 47.61 285 THR A O 1
ATOM 2069 N N . CYS A 1 286 ? 85.460 31.286 31.196 1.00 45.09 286 CYS A N 1
ATOM 2070 C CA . CYS A 1 286 ? 85.408 32.259 30.120 1.00 44.47 286 CYS A CA 1
ATOM 2071 C C . CYS A 1 286 ? 84.189 33.143 30.331 1.00 48.11 286 CYS A C 1
ATOM 2072 O O . CYS A 1 286 ? 83.071 32.639 30.480 1.00 49.69 286 CYS A O 1
ATOM 2075 N N . VAL A 1 287 ? 84.403 34.455 30.366 1.00 49.14 287 VAL A N 1
ATOM 2076 C CA . VAL A 1 287 ? 83.327 35.419 30.575 1.00 48.32 287 VAL A CA 1
ATOM 2077 C C . VAL A 1 287 ? 83.208 36.266 29.319 1.00 50.49 287 VAL A C 1
ATOM 2078 O O . VAL A 1 287 ? 84.165 36.947 28.923 1.00 53.31 287 VAL A O 1
ATOM 2082 N N . ALA A 1 288 ? 82.044 36.209 28.688 1.00 49.56 288 ALA A N 1
ATOM 2083 C CA . ALA A 1 288 ? 81.704 37.092 27.589 1.00 48.82 288 ALA A CA 1
ATOM 2084 C C . ALA A 1 288 ? 80.790 38.188 28.108 1.00 50.80 288 ALA A C 1
ATOM 2085 O O . ALA A 1 288 ? 79.997 37.981 29.030 1.00 53.60 288 ALA A O 1
ATOM 2087 N N . GLU A 1 289 ? 80.895 39.357 27.497 1.00 52.85 289 GLU A N 1
ATOM 2088 C CA . GLU A 1 289 ? 80.257 40.530 28.062 1.00 52.41 289 GLU A CA 1
ATOM 2089 C C . GLU A 1 289 ? 79.892 41.479 26.939 1.00 50.05 289 GLU A C 1
ATOM 2090 O O . GLU A 1 289 ? 80.741 41.830 26.116 1.00 51.44 289 GLU A O 1
ATOM 2096 N N . LEU A 1 290 ? 78.639 41.891 26.909 1.00 47.26 290 LEU A N 1
ATOM 2097 C CA . LEU A 1 290 ? 78.154 42.790 25.881 1.00 46.93 290 LEU A CA 1
ATOM 2098 C C . LEU A 1 290 ? 77.320 43.870 26.546 1.00 52.45 290 LEU A C 1
ATOM 2099 O O . LEU A 1 290 ? 76.565 43.591 27.483 1.00 56.33 290 LEU A O 1
ATOM 2104 N N . ILE A 1 291 ? 77.456 45.102 26.061 1.00 52.67 291 ILE A N 1
ATOM 2105 C CA . ILE A 1 291 ? 76.794 46.258 26.646 1.00 51.77 291 ILE A CA 1
ATOM 2106 C C . ILE A 1 291 ? 75.937 46.934 25.588 1.00 54.31 291 ILE A C 1
ATOM 2107 O O . ILE A 1 291 ? 76.361 47.085 24.438 1.00 58.59 291 ILE A O 1
ATOM 2112 N N . ASP A 1 292 ? 74.724 47.319 25.976 1.00 53.89 292 ASP A N 1
ATOM 2113 C CA . ASP A 1 292 ? 73.918 48.244 25.197 1.00 55.09 292 ASP A CA 1
ATOM 2114 C C . ASP A 1 292 ? 72.989 48.970 26.153 1.00 54.64 292 ASP A C 1
ATOM 2115 O O . ASP A 1 292 ? 72.524 48.389 27.137 1.00 56.25 292 ASP A O 1
ATOM 2120 N N . ASN A 1 293 ? 72.747 50.252 25.862 1.00 57.04 293 ASN A N 1
ATOM 2121 C CA . ASN A 1 293 ? 71.851 51.102 26.655 1.00 56.96 293 ASN A CA 1
ATOM 2122 C C . ASN A 1 293 ? 72.208 51.077 28.141 1.00 54.35 293 ASN A C 1
ATOM 2123 O O . ASN A 1 293 ? 71.339 51.210 29.004 1.00 58.99 293 ASN A O 1
ATOM 2128 N N . GLY A 1 294 ? 73.498 50.903 28.443 1.00 50.99 294 GLY A N 1
ATOM 2129 C CA . GLY A 1 294 ? 74.005 50.890 29.799 1.00 51.60 294 GLY A CA 1
ATOM 2130 C C . GLY A 1 294 ? 73.999 49.539 30.491 1.00 56.42 294 GLY A C 1
ATOM 2131 O O . GLY A 1 294 ? 74.745 49.348 31.471 1.00 39.57 294 GLY A O 1
ATOM 2132 N N . ASP A 1 295 ? 73.168 48.605 30.025 1.00 60.43 295 ASP A N 1
ATOM 2133 C CA . ASP A 1 295 ? 73.025 47.302 30.655 1.00 56.68 295 ASP A CA 1
ATOM 2134 C C . ASP A 1 295 ? 74.084 46.342 30.136 1.00 53.89 295 ASP A C 1
ATOM 2135 O O . ASP A 1 295 ? 74.473 46.384 28.968 1.00 58.08 295 ASP A O 1
ATOM 2140 N N . THR A 1 296 ? 74.547 45.468 31.012 1.00 56.02 296 THR A N 1
ATOM 2141 C CA . THR A 1 296 ? 75.624 44.542 30.690 1.00 55.80 296 THR A CA 1
ATOM 2142 C C . THR A 1 296 ? 75.086 43.116 30.626 1.00 58.19 296 THR A C 1
ATOM 2143 O O . THR A 1 296 ? 74.744 42.526 31.660 1.00 51.43 296 THR A O 1
ATOM 2147 N N . LEU A 1 297 ? 75.020 42.567 29.414 1.00 55.35 297 LEU A N 1
ATOM 2148 C CA . LEU A 1 297 ? 74.765 41.145 29.230 1.00 46.58 297 LEU A CA 1
ATOM 2149 C C . LEU A 1 297 ? 76.061 40.384 29.470 1.00 49.81 297 LEU A C 1
ATOM 2150 O O . LEU A 1 297 ? 77.070 40.628 28.798 1.00 50.66 297 LEU A O 1
ATOM 2155 N N . ARG A 1 298 ? 76.046 39.486 30.444 1.00 52.53 298 ARG A N 1
ATOM 2156 C CA . ARG A 1 298 ? 77.200 38.662 30.752 1.00 53.18 298 ARG A CA 1
ATOM 2157 C C . ARG A 1 298 ? 76.811 37.197 30.682 1.00 52.59 298 ARG A C 1
ATOM 2158 O O . ARG A 1 298 ? 75.686 36.818 31.028 1.00 52.25 298 ARG A O 1
ATOM 2166 N N . THR A 1 299 ? 77.752 36.376 30.233 1.00 47.83 299 THR A N 1
ATOM 2167 C CA . THR A 1 299 ? 77.617 34.936 30.356 1.00 49.78 299 THR A CA 1
ATOM 2168 C C . THR A 1 299 ? 78.959 34.357 30.761 1.00 46.14 299 THR A C 1
ATOM 2169 O O . THR A 1 299 ? 79.998 34.712 30.195 1.00 47.41 299 THR A O 1
ATOM 2173 N N . THR A 1 300 ? 78.927 33.476 31.748 1.00 42.49 300 THR A N 1
ATOM 2174 C CA . THR A 1 300 ? 80.115 32.838 32.287 1.00 44.92 300 THR A CA 1
ATOM 2175 C C . THR A 1 300 ? 80.090 31.360 31.928 1.00 47.83 300 THR A C 1
ATOM 2176 O O . THR A 1 300 ? 79.060 30.695 32.089 1.00 51.95 300 THR A O 1
ATOM 2180 N N . GLN A 1 301 ? 81.218 30.851 31.449 1.00 46.16 301 GLN A N 1
ATOM 2181 C CA . GLN A 1 301 ? 81.324 29.474 30.988 1.00 47.38 301 GLN A CA 1
ATOM 2182 C C . GLN A 1 301 ? 82.544 28.818 31.611 1.00 45.24 301 GLN A C 1
ATOM 2183 O O . GLN A 1 301 ? 83.631 29.404 31.608 1.00 46.42 301 GLN A O 1
ATOM 2189 N N . HIS A 1 302 ? 82.377 27.602 32.121 1.00 39.41 302 HIS A N 1
ATOM 2190 C CA . HIS A 1 302 ? 83.523 26.818 32.543 1.00 39.42 302 HIS A CA 1
ATOM 2191 C C . HIS A 1 302 ? 83.995 25.906 31.418 1.00 40.27 302 HIS A C 1
ATOM 2192 O O . HIS A 1 302 ? 83.250 25.575 30.494 1.00 41.17 302 HIS A O 1
ATOM 2199 N N . PHE A 1 303 ? 85.260 25.512 31.504 1.00 38.50 303 PHE A N 1
ATOM 2200 C CA . PHE A 1 303 ? 85.827 24.522 30.600 1.00 38.61 303 PHE A CA 1
ATOM 2201 C C . PHE A 1 303 ? 87.082 23.960 31.257 1.00 40.84 303 PHE A C 1
ATOM 2202 O O . PHE A 1 303 ? 87.437 24.335 32.378 1.00 40.68 303 PHE A O 1
ATOM 2210 N N . GLY A 1 304 ? 87.750 23.058 30.554 1.00 38.51 304 GLY A N 1
ATOM 2211 C CA . GLY A 1 304 ? 88.867 22.333 31.134 1.00 36.58 304 GLY A CA 1
ATOM 2212 C C . GLY A 1 304 ? 89.859 21.882 30.086 1.00 38.97 304 GLY A C 1
ATOM 2213 O O . GLY A 1 304 ? 89.500 21.585 28.940 1.00 39.93 304 GLY A O 1
ATOM 2214 N N . PHE A 1 305 ? 91.123 21.832 30.487 1.00 36.47 305 PHE A N 1
ATOM 2215 C CA . PHE A 1 305 ? 92.195 21.305 29.658 1.00 31.31 305 PHE A CA 1
ATOM 2216 C C . PHE A 1 305 ? 92.409 19.846 30.032 1.00 25.95 305 PHE A C 1
ATOM 2217 O O . PHE A 1 305 ? 92.757 19.536 31.171 1.00 35.61 305 PHE A O 1
ATOM 2225 N N . ARG A 1 306 ? 92.196 18.950 29.082 1.00 28.64 306 ARG A N 1
ATOM 2226 C CA . ARG A 1 306 ? 92.462 17.546 29.343 1.00 31.15 306 ARG A CA 1
ATOM 2227 C C . ARG A 1 306 ? 92.727 16.853 28.019 1.00 33.41 306 ARG A C 1
ATOM 2228 O O . ARG A 1 306 ? 92.305 17.313 26.959 1.00 32.73 306 ARG A O 1
ATOM 2236 N N . HIS A 1 307 ? 93.445 15.743 28.097 1.00 26.41 307 HIS A N 1
ATOM 2237 C CA . HIS A 1 307 ? 93.787 14.969 26.920 1.00 31.84 307 HIS A CA 1
ATOM 2238 C C . HIS A 1 307 ? 93.476 13.521 27.227 1.00 32.55 307 HIS A C 1
ATOM 2239 O O . HIS A 1 307 ? 93.823 13.022 28.305 1.00 27.07 307 HIS A O 1
ATOM 2246 N N . PHE A 1 308 ? 92.830 12.848 26.281 1.00 32.49 308 PHE A N 1
ATOM 2247 C CA . PHE A 1 308 ? 92.429 11.479 26.533 1.00 32.38 308 PHE A CA 1
ATOM 2248 C C . PHE A 1 308 ? 92.490 10.709 25.231 1.00 28.57 308 PHE A C 1
ATOM 2249 O O . PHE A 1 308 ? 92.460 11.285 24.144 1.00 28.40 308 PHE A O 1
ATOM 2257 N N . ARG A 1 309 ? 92.557 9.390 25.369 1.00 25.63 309 ARG A N 1
ATOM 2258 C CA . ARG A 1 309 ? 92.857 8.506 24.257 1.00 29.36 309 ARG A CA 1
ATOM 2259 C C . ARG A 1 309 ? 92.372 7.115 24.624 1.00 27.28 309 ARG A C 1
ATOM 2260 O O . ARG A 1 309 ? 92.660 6.623 25.721 1.00 30.15 309 ARG A O 1
ATOM 2268 N N . PHE A 1 310 ? 91.616 6.503 23.725 1.00 26.46 310 PHE A N 1
ATOM 2269 C CA . PHE A 1 310 ? 91.273 5.095 23.826 1.00 27.34 310 PHE A CA 1
ATOM 2270 C C . PHE A 1 310 ? 92.211 4.333 22.907 1.00 33.56 310 PHE A C 1
ATOM 2271 O O . PHE A 1 310 ? 92.190 4.541 21.686 1.00 32.16 310 PHE A O 1
ATOM 2279 N N . GLU A 1 311 ? 93.041 3.468 23.493 1.00 34.73 311 GLU A N 1
ATOM 2280 C CA . GLU A 1 311 ? 94.058 2.756 22.728 1.00 34.75 311 GLU A CA 1
ATOM 2281 C C . GLU A 1 311 ? 93.435 1.544 22.050 1.00 36.37 311 GLU A C 1
ATOM 2282 O O . GLU A 1 311 ? 92.679 0.786 22.672 1.00 33.43 311 GLU A O 1
ATOM 2288 N N . GLU A 1 312 ? 93.755 1.373 20.767 1.00 33.74 312 GLU A N 1
ATOM 2289 C CA . GLU A 1 312 ? 93.291 0.218 20.013 1.00 29.84 312 GLU A CA 1
ATOM 2290 C C . GLU A 1 312 ? 93.762 -1.063 20.674 1.00 32.07 312 GLU A C 1
ATOM 2291 O O . GLU A 1 312 ? 94.958 -1.241 20.913 1.00 35.70 312 GLU A O 1
ATOM 2297 N N . LYS A 1 313 ? 92.819 -1.945 21.004 1.00 35.14 313 LYS A N 1
ATOM 2298 C CA . LYS A 1 313 ? 93.114 -3.176 21.743 1.00 35.35 313 LYS A CA 1
ATOM 2299 C C . LYS A 1 313 ? 93.795 -2.899 23.080 1.00 38.21 313 LYS A C 1
ATOM 2300 O O . LYS A 1 313 ? 94.431 -3.790 23.661 1.00 33.06 313 LYS A O 1
ATOM 2306 N N . GLY A 1 314 ? 93.685 -1.674 23.592 1.00 34.20 314 GLY A N 1
ATOM 2307 C CA . GLY A 1 314 ? 94.348 -1.322 24.830 1.00 37.58 314 GLY A CA 1
ATOM 2308 C C . GLY A 1 314 ? 93.496 -0.538 25.783 1.00 35.87 314 GLY A C 1
ATOM 2309 O O . GLY A 1 314 ? 92.296 -0.414 25.589 1.00 30.97 314 GLY A O 1
ATOM 2310 N N . PRO A 1 315 ? 94.091 0.026 26.825 1.00 38.01 315 PRO A N 1
ATOM 2311 C CA . PRO A 1 315 ? 93.279 0.718 27.827 1.00 27.92 315 PRO A CA 1
ATOM 2312 C C . PRO A 1 315 ? 93.083 2.186 27.507 1.00 29.15 315 PRO A C 1
ATOM 2313 O O . PRO A 1 315 ? 93.169 2.634 26.342 1.00 28.11 315 PRO A O 1
ATOM 2317 N N . PHE A 1 316 ? 92.784 2.968 28.544 1.00 27.04 316 PHE A N 1
ATOM 2318 C CA . PHE A 1 316 ? 92.379 4.363 28.401 1.00 31.32 316 PHE A CA 1
ATOM 2319 C C . PHE A 1 316 ? 93.395 5.273 29.105 1.00 30.17 316 PHE A C 1
ATOM 2320 O O . PHE A 1 316 ? 93.814 5.022 30.253 1.00 32.41 316 PHE A O 1
ATOM 2328 N N . TYR A 1 317 ? 93.795 6.343 28.426 1.00 32.11 317 TYR A N 1
ATOM 2329 C CA . TYR A 1 317 ? 94.855 7.224 28.912 1.00 33.65 317 TYR A CA 1
ATOM 2330 C C . TYR A 1 317 ? 94.286 8.622 29.090 1.00 30.75 317 TYR A C 1
ATOM 2331 O O . TYR A 1 317 ? 93.738 9.208 28.150 1.00 33.29 317 TYR A O 1
ATOM 2340 N N . LEU A 1 318 ? 94.399 9.141 30.298 1.00 35.28 318 LEU A N 1
ATOM 2341 C CA . LEU A 1 318 ? 94.007 10.503 30.617 1.00 32.07 318 LEU A CA 1
ATOM 2342 C C . LEU A 1 318 ? 95.259 11.303 30.942 1.00 32.82 318 LEU A C 1
ATOM 2343 O O . LEU A 1 318 ? 96.070 10.879 31.775 1.00 30.32 318 LEU A O 1
ATOM 2348 N N . ASN A 1 319 ? 95.418 12.443 30.284 1.00 28.73 319 ASN A N 1
ATOM 2349 C CA . ASN A 1 319 ? 96.599 13.280 30.467 1.00 36.21 319 ASN A CA 1
ATOM 2350 C C . ASN A 1 319 ? 97.887 12.439 30.513 1.00 37.23 319 ASN A C 1
ATOM 2351 O O . ASN A 1 319 ? 98.738 12.600 31.387 1.00 38.17 319 ASN A O 1
ATOM 2356 N N . GLY A 1 320 ? 98.009 11.502 29.573 1.00 34.99 320 GLY A N 1
ATOM 2357 C CA . GLY A 1 320 ? 99.231 10.739 29.403 1.00 34.32 320 GLY A CA 1
ATOM 2358 C C . GLY A 1 320 ? 99.436 9.560 30.332 1.00 38.38 320 GLY A C 1
ATOM 2359 O O . GLY A 1 320 ? 100.412 8.815 30.155 1.00 40.92 320 GLY A O 1
ATOM 2360 N N . GLU A 1 321 ? 98.573 9.353 31.318 1.00 39.81 321 GLU A N 1
ATOM 2361 C CA . GLU A 1 321 ? 98.690 8.197 32.192 1.00 35.50 321 GLU A CA 1
ATOM 2362 C C . GLU A 1 321 ? 97.490 7.265 32.014 1.00 38.61 321 GLU A C 1
ATOM 2363 O O . GLU A 1 321 ? 96.339 7.715 31.905 1.00 33.84 321 GLU A O 1
ATOM 2369 N N . ARG A 1 322 ? 97.764 5.964 31.971 1.00 32.61 322 ARG A N 1
ATOM 2370 C CA . ARG A 1 322 ? 96.687 4.991 31.934 1.00 32.62 322 ARG A CA 1
ATOM 2371 C C . ARG A 1 322 ? 95.816 5.162 33.172 1.00 39.44 322 ARG A C 1
ATOM 2372 O O . ARG A 1 322 ? 96.325 5.304 34.290 1.00 31.79 322 ARG A O 1
ATOM 2380 N N . LEU A 1 323 ? 94.497 5.156 32.970 1.00 37.39 323 LEU A N 1
ATOM 2381 C CA . LEU A 1 323 ? 93.542 5.382 34.053 1.00 30.32 323 LEU A CA 1
ATOM 2382 C C . LEU A 1 323 ? 92.397 4.396 33.890 1.00 28.77 323 LEU A C 1
ATOM 2383 O O . LEU A 1 323 ? 91.687 4.422 32.879 1.00 29.67 323 LEU A O 1
ATOM 2388 N N . LEU A 1 324 ? 92.253 3.502 34.857 1.00 24.51 324 LEU A N 1
ATOM 2389 C CA . LEU A 1 324 ? 91.160 2.550 34.846 1.00 29.87 324 LEU A CA 1
ATOM 2390 C C . LEU A 1 324 ? 89.873 3.279 35.229 1.00 29.06 324 LEU A C 1
ATOM 2391 O O . LEU A 1 324 ? 89.738 3.766 36.350 1.00 26.18 324 LEU A O 1
ATOM 2396 N N . LEU A 1 325 ? 88.938 3.367 34.289 1.00 25.71 325 LEU A N 1
ATOM 2397 C CA . LEU A 1 325 ? 87.678 4.053 34.539 1.00 30.70 325 LEU A CA 1
ATOM 2398 C C . LEU A 1 325 ? 86.862 3.279 35.572 1.00 23.96 325 LEU A C 1
ATOM 2399 O O . LEU A 1 325 ? 86.584 2.086 35.402 1.00 21.95 325 LEU A O 1
ATOM 2404 N N . ARG A 1 326 ? 86.522 3.945 36.662 1.00 25.31 326 ARG A N 1
ATOM 2405 C CA . ARG A 1 326 ? 85.725 3.342 37.726 1.00 26.10 326 ARG A CA 1
ATOM 2406 C C . ARG A 1 326 ? 84.342 3.979 37.596 1.00 27.56 326 ARG A C 1
ATOM 2407 O O . ARG A 1 326 ? 84.090 5.076 38.100 1.00 30.39 326 ARG A O 1
ATOM 2415 N N . GLY A 1 327 ? 83.456 3.311 36.863 1.00 25.71 327 GLY A N 1
ATOM 2416 C CA . GLY A 1 327 ? 82.206 3.947 36.492 1.00 24.06 327 GLY A CA 1
ATOM 2417 C C . GLY A 1 327 ? 80.941 3.412 37.126 1.00 22.03 327 GLY A C 1
ATOM 2418 O O . GLY A 1 327 ? 80.884 2.262 37.572 1.00 22.76 327 GLY A O 1
ATOM 2419 N N . THR A 1 328 ? 79.916 4.258 37.171 1.00 23.84 328 THR A N 1
ATOM 2420 C CA . THR A 1 328 ? 78.560 3.878 37.548 1.00 21.73 328 THR A CA 1
ATOM 2421 C C . THR A 1 328 ? 77.588 4.494 36.531 1.00 24.95 328 THR A C 1
ATOM 2422 O O . THR A 1 328 ? 78.001 5.140 35.553 1.00 19.02 328 THR A O 1
ATOM 2426 N N . HIS A 1 329 ? 76.289 4.250 36.733 1.00 20.54 329 HIS A N 1
ATOM 2427 C CA . HIS A 1 329 ? 75.240 4.993 36.047 1.00 21.33 329 HIS A CA 1
ATOM 2428 C C . HIS A 1 329 ? 74.297 5.597 37.080 1.00 23.84 329 HIS A C 1
ATOM 2429 O O . HIS A 1 329 ? 74.272 5.186 38.249 1.00 23.82 329 HIS A O 1
ATOM 2436 N N . ARG A 1 330 ? 73.489 6.548 36.617 1.00 21.72 330 ARG A N 1
ATOM 2437 C CA . ARG A 1 330 ? 72.362 7.069 37.381 1.00 21.78 330 ARG A CA 1
ATOM 2438 C C . ARG A 1 330 ? 71.219 7.339 36.415 1.00 21.72 330 ARG A C 1
ATOM 2439 O O . ARG A 1 330 ? 71.444 7.669 35.246 1.00 22.37 330 ARG A O 1
ATOM 2447 N N . HIS A 1 331 ? 69.993 7.159 36.899 1.00 24.00 331 HIS A N 1
ATOM 2448 C CA . HIS A 1 331 ? 68.794 7.544 36.167 1.00 21.27 331 HIS A CA 1
ATOM 2449 C C . HIS A 1 331 ? 68.280 8.852 36.737 1.00 23.76 331 HIS A C 1
ATOM 2450 O O . HIS A 1 331 ? 68.615 9.232 37.864 1.00 25.44 331 HIS A O 1
ATOM 2457 N N A GLU A 1 332 ? 67.460 9.538 35.936 0.46 22.57 332 GLU A N 1
ATOM 2458 N N B GLU A 1 332 ? 67.469 9.562 35.959 0.54 23.21 332 GLU A N 1
ATOM 2459 C CA A GLU A 1 332 ? 66.679 10.694 36.383 0.46 23.31 332 GLU A CA 1
ATOM 2460 C CA B GLU A 1 332 ? 66.807 10.750 36.499 0.54 23.27 332 GLU A CA 1
ATOM 2461 C C A GLU A 1 332 ? 65.445 10.168 37.113 0.46 23.90 332 GLU A C 1
ATOM 2462 C C B GLU A 1 332 ? 65.500 10.290 37.143 0.54 24.54 332 GLU A C 1
ATOM 2463 O O A GLU A 1 332 ? 64.339 10.084 36.569 0.46 23.54 332 GLU A O 1
ATOM 2464 O O B GLU A 1 332 ? 64.409 10.350 36.566 0.54 23.64 332 GLU A O 1
ATOM 2475 N N . ASP A 1 333 ? 65.648 9.813 38.379 1.00 22.35 333 ASP A N 1
ATOM 2476 C CA . ASP A 1 333 ? 64.652 9.060 39.121 1.00 23.13 333 ASP A CA 1
ATOM 2477 C C . ASP A 1 333 ? 65.039 9.136 40.594 1.00 26.53 333 ASP A C 1
ATOM 2478 O O . ASP A 1 333 ? 66.223 9.002 40.931 1.00 26.77 333 ASP A O 1
ATOM 2483 N N . HIS A 1 334 ? 64.053 9.373 41.459 1.00 22.13 334 HIS A N 1
ATOM 2484 C CA . HIS A 1 334 ? 64.305 9.385 42.892 1.00 21.23 334 HIS A CA 1
ATOM 2485 C C . HIS A 1 334 ? 62.988 9.181 43.631 1.00 25.49 334 HIS A C 1
ATOM 2486 O O . HIS A 1 334 ? 61.913 9.506 43.114 1.00 22.13 334 HIS A O 1
ATOM 2493 N N . ALA A 1 335 ? 63.095 8.637 44.844 1.00 23.34 335 ALA A N 1
ATOM 2494 C CA . ALA A 1 335 ? 61.930 8.286 45.652 1.00 24.70 335 ALA A CA 1
ATOM 2495 C C . ALA A 1 335 ? 61.028 9.490 45.897 1.00 25.18 335 ALA A C 1
ATOM 2496 O O . ALA A 1 335 ? 61.486 10.556 46.313 1.00 21.71 335 ALA A O 1
ATOM 2498 N N . GLY A 1 336 ? 59.737 9.317 45.641 1.00 23.53 336 GLY A N 1
ATOM 2499 C CA . GLY A 1 336 ? 58.776 10.353 45.935 1.00 23.06 336 GLY A CA 1
ATOM 2500 C C . GLY A 1 336 ? 58.611 11.412 44.874 1.00 27.66 336 GLY A C 1
ATOM 2501 O O . GLY A 1 336 ? 57.633 12.168 44.932 1.00 27.62 336 GLY A O 1
ATOM 2502 N N . VAL A 1 337 ? 59.516 11.510 43.900 1.00 24.59 337 VAL A N 1
ATOM 2503 C CA . VAL A 1 337 ? 59.474 12.611 42.947 1.00 21.16 337 VAL A CA 1
ATOM 2504 C C . VAL A 1 337 ? 59.503 12.151 41.500 1.00 22.76 337 VAL A C 1
ATOM 2505 O O . VAL A 1 337 ? 59.369 12.985 40.594 1.00 22.96 337 VAL A O 1
ATOM 2509 N N . GLY A 1 338 ? 59.659 10.856 41.247 1.00 23.20 338 GLY A N 1
ATOM 2510 C CA . GLY A 1 338 ? 59.896 10.417 39.885 1.00 19.44 338 GLY A CA 1
ATOM 2511 C C . GLY A 1 338 ? 61.123 11.116 39.329 1.00 23.89 338 GLY A C 1
ATOM 2512 O O . GLY A 1 338 ? 62.232 11.021 39.888 1.00 24.94 338 GLY A O 1
ATOM 2513 N N . ALA A 1 339 ? 60.934 11.860 38.229 1.00 22.18 339 ALA A N 1
ATOM 2514 C CA . ALA A 1 339 ? 62.009 12.632 37.616 1.00 23.22 339 ALA A CA 1
ATOM 2515 C C . ALA A 1 339 ? 62.185 14.032 38.213 1.00 23.40 339 ALA A C 1
ATOM 2516 O O . ALA A 1 339 ? 63.119 14.740 37.827 1.00 22.73 339 ALA A O 1
ATOM 2518 N N . ALA A 1 340 ? 61.317 14.462 39.131 1.00 24.78 340 ALA A N 1
ATOM 2519 C CA . ALA A 1 340 ? 61.327 15.851 39.606 1.00 25.35 340 ALA A CA 1
ATOM 2520 C C . ALA A 1 340 ? 62.350 16.041 40.737 1.00 25.22 340 ALA A C 1
ATOM 2521 O O . ALA A 1 340 ? 62.030 16.361 41.883 1.00 24.82 340 ALA A O 1
ATOM 2523 N N . LEU A 1 341 ? 63.616 15.873 40.378 1.00 22.16 341 LEU A N 1
ATOM 2524 C CA . LEU A 1 341 ? 64.698 16.122 41.309 1.00 21.94 341 LEU A CA 1
ATOM 2525 C C . LEU A 1 341 ? 65.004 17.605 41.354 1.00 24.97 341 LEU A C 1
ATOM 2526 O O . LEU A 1 341 ? 65.036 18.277 40.317 1.00 25.63 341 LEU A O 1
ATOM 2531 N N . THR A 1 342 ? 65.206 18.112 42.566 1.00 24.51 342 THR A N 1
ATOM 2532 C CA . THR A 1 342 ? 65.707 19.455 42.798 1.00 27.28 342 THR A CA 1
ATOM 2533 C C . THR A 1 342 ? 67.234 19.484 42.666 1.00 30.22 342 THR A C 1
ATOM 2534 O O . THR A 1 342 ? 67.910 18.451 42.708 1.00 27.44 342 THR A O 1
ATOM 2538 N N . GLU A 1 343 ? 67.771 20.695 42.480 1.00 31.38 343 GLU A N 1
ATOM 2539 C CA . GLU A 1 343 ? 69.219 20.855 42.438 1.00 33.05 343 GLU A CA 1
ATOM 2540 C C . GLU A 1 343 ? 69.867 20.315 43.704 1.00 33.98 343 GLU A C 1
ATOM 2541 O O . GLU A 1 343 ? 70.886 19.617 43.641 1.00 31.32 343 GLU A O 1
ATOM 2547 N N . GLU A 1 344 ? 69.282 20.617 44.862 1.00 32.63 344 GLU A N 1
ATOM 2548 C CA . GLU A 1 344 ? 69.836 20.121 46.116 1.00 35.31 344 GLU A CA 1
ATOM 2549 C C . GLU A 1 344 ? 69.893 18.600 46.129 1.00 32.16 344 GLU A C 1
ATOM 2550 O O . GLU A 1 344 ? 70.881 18.015 46.586 1.00 31.85 344 GLU A O 1
ATOM 2556 N N . MET A 1 345 ? 68.846 17.939 45.632 1.00 29.72 345 MET A N 1
ATOM 2557 C CA . MET A 1 345 ? 68.878 16.483 45.576 1.00 31.77 345 MET A CA 1
ATOM 2558 C C . MET A 1 345 ? 70.023 15.982 44.701 1.00 27.52 345 MET A C 1
ATOM 2559 O O . MET A 1 345 ? 70.685 14.994 45.036 1.00 26.07 345 MET A O 1
ATOM 2564 N N . MET A 1 346 ? 70.270 16.654 43.581 1.00 26.52 346 MET A N 1
ATOM 2565 C CA . MET A 1 346 ? 71.337 16.224 42.687 1.00 29.31 346 MET A CA 1
ATOM 2566 C C . MET A 1 346 ? 72.713 16.418 43.322 1.00 29.66 346 MET A C 1
ATOM 2567 O O . MET A 1 346 ? 73.588 15.554 43.178 1.00 29.25 346 MET A O 1
ATOM 2572 N N . ARG A 1 347 ? 72.916 17.524 44.053 1.00 34.67 347 ARG A N 1
ATOM 2573 C CA . ARG A 1 347 ? 74.169 17.725 44.793 1.00 34.36 347 ARG A CA 1
ATOM 2574 C C . ARG A 1 347 ? 74.424 16.583 45.759 1.00 32.57 347 ARG A C 1
ATOM 2575 O O . ARG A 1 347 ? 75.511 15.993 45.779 1.00 36.01 347 ARG A O 1
ATOM 2583 N N . THR A 1 348 ? 73.432 16.277 46.588 1.00 32.40 348 THR A N 1
ATOM 2584 C CA . THR A 1 348 ? 73.573 15.204 47.560 1.00 34.49 348 THR A CA 1
ATOM 2585 C C . THR A 1 348 ? 73.984 13.900 46.888 1.00 33.43 348 THR A C 1
ATOM 2586 O O . THR A 1 348 ? 74.883 13.198 47.368 1.00 30.50 348 THR A O 1
ATOM 2590 N N . GLU A 1 349 ? 73.339 13.571 45.759 1.00 32.38 349 GLU A N 1
ATOM 2591 C CA . GLU A 1 349 ? 73.559 12.271 45.129 1.00 29.25 349 GLU A CA 1
ATOM 2592 C C . GLU A 1 349 ? 74.914 12.213 44.443 1.00 25.12 349 GLU A C 1
ATOM 2593 O O . GLU A 1 349 ? 75.656 11.234 44.591 1.00 25.29 349 GLU A O 1
ATOM 2599 N N . MET A 1 350 ? 75.253 13.248 43.680 1.00 28.04 350 MET A N 1
ATOM 2600 C CA . MET A 1 350 ? 76.550 13.261 43.007 1.00 29.46 350 MET A CA 1
ATOM 2601 C C . MET A 1 350 ? 77.694 13.204 44.020 1.00 29.40 350 MET A C 1
ATOM 2602 O O . MET A 1 350 ? 78.661 12.453 43.831 1.00 27.08 350 MET A O 1
ATOM 2607 N N . GLN A 1 351 ? 77.574 13.937 45.135 1.00 32.29 351 GLN A N 1
ATOM 2608 C CA . GLN A 1 351 ? 78.567 13.812 46.204 1.00 36.08 351 GLN A CA 1
ATOM 2609 C C . GLN A 1 351 ? 78.654 12.381 46.714 1.00 30.26 351 GLN A C 1
ATOM 2610 O O . GLN A 1 351 ? 79.753 11.867 46.943 1.00 34.35 351 GLN A O 1
ATOM 2616 N N . GLN A 1 352 ? 77.512 11.722 46.899 1.00 24.71 352 GLN A N 1
ATOM 2617 C CA . GLN A 1 352 ? 77.535 10.346 47.379 1.00 26.24 352 GLN A CA 1
ATOM 2618 C C . GLN A 1 352 ? 78.304 9.447 46.417 1.00 30.02 352 GLN A C 1
ATOM 2619 O O . GLN A 1 352 ? 79.023 8.527 46.839 1.00 27.63 352 GLN A O 1
ATOM 2625 N N . ILE A 1 353 ? 78.165 9.712 45.117 1.00 29.11 353 ILE A N 1
ATOM 2626 C CA . ILE A 1 353 ? 78.866 8.941 44.099 1.00 28.60 353 ILE A CA 1
ATOM 2627 C C . ILE A 1 353 ? 80.361 9.231 44.160 1.00 29.62 353 ILE A C 1
ATOM 2628 O O . ILE A 1 353 ? 81.187 8.309 44.232 1.00 28.22 353 ILE A O 1
ATOM 2633 N N . LYS A 1 354 ? 80.722 10.519 44.125 1.00 27.05 354 LYS A N 1
ATOM 2634 C CA . LYS A 1 354 ? 82.122 10.916 44.236 1.00 29.82 354 LYS A CA 1
ATOM 2635 C C . LYS A 1 354 ? 82.779 10.302 45.469 1.00 28.68 354 LYS A C 1
ATOM 2636 O O . LYS A 1 354 ? 83.876 9.745 45.384 1.00 26.51 354 LYS A O 1
ATOM 2642 N N . GLU A 1 355 ? 82.090 10.346 46.614 1.00 30.99 355 GLU A N 1
ATOM 2643 C CA . GLU A 1 355 ? 82.612 9.765 47.848 1.00 28.80 355 GLU A CA 1
ATOM 2644 C C . GLU A 1 355 ? 82.733 8.254 47.788 1.00 26.46 355 GLU A C 1
ATOM 2645 O O . GLU A 1 355 ? 83.433 7.677 48.626 1.00 28.08 355 GLU A O 1
ATOM 2651 N N . MET A 1 356 ? 82.013 7.600 46.871 1.00 24.07 356 MET A N 1
ATOM 2652 C CA . MET A 1 356 ? 82.170 6.164 46.698 1.00 25.08 356 MET A CA 1
ATOM 2653 C C . MET A 1 356 ? 83.479 5.843 45.980 1.00 28.98 356 MET A C 1
ATOM 2654 O O . MET A 1 356 ? 83.958 4.708 46.045 1.00 29.53 356 MET A O 1
ATOM 2659 N N . GLY A 1 357 ? 84.087 6.827 45.329 1.00 25.35 357 GLY A N 1
ATOM 2660 C CA . GLY A 1 357 ? 85.353 6.622 44.674 1.00 27.45 357 GLY A CA 1
ATOM 2661 C C . GLY A 1 357 ? 85.259 6.389 43.193 1.00 31.23 357 GLY A C 1
ATOM 2662 O O . GLY A 1 357 ? 86.282 6.080 42.576 1.00 33.39 357 GLY A O 1
ATOM 2663 N N . ALA A 1 358 ? 84.062 6.502 42.613 1.00 28.91 358 ALA A N 1
ATOM 2664 C CA . ALA A 1 358 ? 83.898 6.489 41.170 1.00 27.31 358 ALA A CA 1
ATOM 2665 C C . ALA A 1 358 ? 84.599 7.682 40.553 1.00 24.46 358 ALA A C 1
ATOM 2666 O O . ALA A 1 358 ? 84.746 8.731 41.174 1.00 26.95 358 ALA A O 1
ATOM 2668 N N . ASN A 1 359 ? 85.025 7.519 39.304 1.00 26.96 359 ASN A N 1
ATOM 2669 C CA . ASN A 1 359 ? 85.556 8.641 38.544 1.00 28.71 359 ASN A CA 1
ATOM 2670 C C . ASN A 1 359 ? 84.861 8.789 37.198 1.00 28.05 359 ASN A C 1
ATOM 2671 O O . ASN A 1 359 ? 85.276 9.622 36.390 1.00 27.56 359 ASN A O 1
ATOM 2676 N N . PHE A 1 360 ? 83.781 8.045 36.968 1.00 25.88 360 PHE A N 1
ATOM 2677 C CA . PHE A 1 360 ? 83.218 7.894 35.641 1.00 23.82 360 PHE A CA 1
ATOM 2678 C C . PHE A 1 360 ? 81.737 7.572 35.784 1.00 25.50 360 PHE A C 1
ATOM 2679 O O . PHE A 1 360 ? 81.347 6.813 36.673 1.00 22.89 360 PHE A O 1
ATOM 2687 N N . ILE A 1 361 ? 80.911 8.143 34.915 1.00 23.67 361 ILE A N 1
ATOM 2688 C CA . ILE A 1 361 ? 79.487 7.860 34.987 1.00 23.41 361 ILE A CA 1
ATOM 2689 C C . ILE A 1 361 ? 78.884 7.937 33.589 1.00 24.57 361 ILE A C 1
ATOM 2690 O O . ILE A 1 361 ? 79.217 8.825 32.794 1.00 23.98 361 ILE A O 1
ATOM 2695 N N . ARG A 1 362 ? 78.011 6.976 33.294 1.00 22.40 362 ARG A N 1
ATOM 2696 C CA . ARG A 1 362 ? 77.131 7.016 32.135 1.00 24.92 362 ARG A CA 1
ATOM 2697 C C . ARG A 1 362 ? 75.745 7.450 32.602 1.00 21.76 362 ARG A C 1
ATOM 2698 O O . ARG A 1 362 ? 75.172 6.835 33.503 1.00 21.28 362 ARG A O 1
ATOM 2706 N N . LEU A 1 363 ? 75.213 8.502 31.983 1.00 23.41 363 LEU A N 1
ATOM 2707 C CA . LEU A 1 363 ? 74.036 9.210 32.495 1.00 23.73 363 LEU A CA 1
ATOM 2708 C C . LEU A 1 363 ? 72.733 8.585 31.980 1.00 22.38 363 LEU A C 1
ATOM 2709 O O . LEU A 1 363 ? 71.918 9.232 31.321 1.00 20.70 363 LEU A O 1
ATOM 2714 N N . GLY A 1 364 ? 72.522 7.323 32.343 1.00 20.66 364 GLY A N 1
ATOM 2715 C CA . GLY A 1 364 ? 71.339 6.643 31.876 1.00 21.28 364 GLY A CA 1
ATOM 2716 C C . GLY A 1 364 ? 71.335 6.570 30.361 1.00 26.78 364 GLY A C 1
ATOM 2717 O O . GLY A 1 364 ? 72.388 6.528 29.710 1.00 24.07 364 GLY A O 1
ATOM 2718 N N . HIS A 1 365 ? 70.133 6.617 29.783 1.00 20.33 365 HIS A N 1
ATOM 2719 C CA . HIS A 1 365 ? 69.962 6.451 28.350 1.00 23.18 365 HIS A CA 1
ATOM 2720 C C . HIS A 1 365 ? 69.470 7.728 27.682 1.00 23.61 365 HIS A C 1
ATOM 2721 O O . HIS A 1 365 ? 68.760 7.677 26.675 1.00 19.83 365 HIS A O 1
ATOM 2728 N N . TYR A 1 366 ? 69.854 8.882 28.213 1.00 22.10 366 TYR A N 1
ATOM 2729 C CA . TYR A 1 366 ? 69.365 10.142 27.664 1.00 20.83 366 TYR A CA 1
ATOM 2730 C C . TYR A 1 366 ? 70.230 11.272 28.212 1.00 21.82 366 TYR A C 1
ATOM 2731 O O . TYR A 1 366 ? 70.913 11.121 29.233 1.00 21.67 366 TYR A O 1
ATOM 2740 N N . GLN A 1 367 ? 70.216 12.393 27.499 1.00 20.24 367 GLN A N 1
ATOM 2741 C CA . GLN A 1 367 ? 70.730 13.640 28.044 1.00 22.33 367 GLN A CA 1
ATOM 2742 C C . GLN A 1 367 ? 70.097 13.934 29.401 1.00 23.89 367 GLN A C 1
ATOM 2743 O O . GLN A 1 367 ? 68.874 13.846 29.564 1.00 24.57 367 GLN A O 1
ATOM 2749 N N . GLN A 1 368 ? 70.926 14.290 30.376 1.00 21.93 368 GLN A N 1
ATOM 2750 C CA . GLN A 1 368 ? 70.439 14.581 31.718 1.00 24.31 368 GLN A CA 1
ATOM 2751 C C . GLN A 1 368 ? 70.635 16.058 32.027 1.00 24.82 368 GLN A C 1
ATOM 2752 O O . GLN A 1 368 ? 71.277 16.785 31.267 1.00 27.28 368 GLN A O 1
ATOM 2758 N N . SER A 1 369 ? 70.020 16.501 33.134 1.00 26.83 369 SER A N 1
ATOM 2759 C CA . SER A 1 369 ? 70.066 17.900 33.572 1.00 26.91 369 SER A CA 1
ATOM 2760 C C . SER A 1 369 ? 71.474 18.488 33.529 1.00 25.55 369 SER A C 1
ATOM 2761 O O . SER A 1 369 ? 72.436 17.862 33.972 1.00 23.38 369 SER A O 1
ATOM 2764 N N . GLY A 1 370 ? 71.572 19.722 33.024 1.00 27.65 370 GLY A N 1
ATOM 2765 C CA . GLY A 1 370 ? 72.831 20.446 33.045 1.00 27.13 370 GLY A CA 1
ATOM 2766 C C . GLY A 1 370 ? 73.441 20.546 34.432 1.00 32.76 370 GLY A C 1
ATOM 2767 O O . GLY A 1 370 ? 74.664 20.668 34.556 1.00 30.51 370 GLY A O 1
ATOM 2768 N N . ILE A 1 371 ? 72.610 20.483 35.481 1.00 31.89 371 ILE A N 1
ATOM 2769 C CA . ILE A 1 371 ? 73.115 20.487 36.850 1.00 30.38 371 ILE A CA 1
ATOM 2770 C C . ILE A 1 371 ? 74.011 19.286 37.087 1.00 28.31 371 ILE A C 1
ATOM 2771 O O . ILE A 1 371 ? 75.014 19.375 37.807 1.00 30.47 371 ILE A O 1
ATOM 2776 N N . ILE A 1 372 ? 73.670 18.145 36.487 1.00 26.02 372 ILE A N 1
ATOM 2777 C CA . ILE A 1 372 ? 74.496 16.953 36.656 1.00 29.24 372 ILE A CA 1
ATOM 2778 C C . ILE A 1 372 ? 75.837 17.130 35.956 1.00 30.02 372 ILE A C 1
ATOM 2779 O O . ILE A 1 372 ? 76.886 16.735 36.479 1.00 29.81 372 ILE A O 1
ATOM 2784 N N . LEU A 1 373 ? 75.819 17.729 34.764 1.00 28.17 373 LEU A N 1
ATOM 2785 C CA . LEU A 1 373 ? 77.052 17.961 34.019 1.00 31.01 373 LEU A CA 1
ATOM 2786 C C . LEU A 1 373 ? 77.979 18.895 34.786 1.00 30.67 373 LEU A C 1
ATOM 2787 O O . LEU A 1 373 ? 79.174 18.612 34.944 1.00 29.76 373 LEU A O 1
ATOM 2792 N N . ARG A 1 374 ? 77.437 20.014 35.282 1.00 28.92 374 ARG A N 1
ATOM 2793 C CA . ARG A 1 374 ? 78.239 20.909 36.109 1.00 33.94 374 ARG A CA 1
ATOM 2794 C C . ARG A 1 374 ? 78.810 20.177 37.315 1.00 34.83 374 ARG A C 1
ATOM 2795 O O . ARG A 1 374 ? 79.989 20.339 37.644 1.00 38.21 374 ARG A O 1
ATOM 2803 N N . LEU A 1 375 ? 78.004 19.335 37.968 1.00 33.74 375 LEU A N 1
ATOM 2804 C CA . LEU A 1 375 ? 78.525 18.573 39.102 1.00 35.31 375 LEU A CA 1
ATOM 2805 C C . LEU A 1 375 ? 79.645 17.617 38.688 1.00 31.87 375 LEU A C 1
ATOM 2806 O O . LEU A 1 375 ? 80.601 17.409 39.446 1.00 35.30 375 LEU A O 1
ATOM 2811 N N . CYS A 1 376 ? 79.556 17.035 37.498 1.00 28.44 376 CYS A N 1
ATOM 2812 C CA . CYS A 1 376 ? 80.626 16.159 37.034 1.00 31.20 376 CYS A CA 1
ATOM 2813 C C . CYS A 1 376 ? 81.889 16.964 36.740 1.00 30.28 376 CYS A C 1
ATOM 2814 O O . CYS A 1 376 ? 82.992 16.586 37.151 1.00 30.64 376 CYS A O 1
ATOM 2817 N N . ASP A 1 377 ? 81.740 18.092 36.042 1.00 29.92 377 ASP A N 1
ATOM 2818 C CA . ASP A 1 377 ? 82.851 19.021 35.884 1.00 27.94 377 ASP A CA 1
ATOM 2819 C C . ASP A 1 377 ? 83.481 19.385 37.228 1.00 37.35 377 ASP A C 1
ATOM 2820 O O . ASP A 1 377 ? 84.712 19.450 37.353 1.00 30.51 377 ASP A O 1
ATOM 2825 N N . GLU A 1 378 ? 82.656 19.616 38.250 1.00 38.29 378 GLU A N 1
ATOM 2826 C CA . GLU A 1 378 ? 83.145 20.217 39.482 1.00 34.97 378 GLU A CA 1
ATOM 2827 C C . GLU A 1 378 ? 83.699 19.192 40.469 1.00 34.59 378 GLU A C 1
ATOM 2828 O O . GLU A 1 378 ? 84.742 19.430 41.089 1.00 36.43 378 GLU A O 1
ATOM 2834 N N . LEU A 1 379 ? 83.036 18.055 40.635 1.00 32.70 379 LEU A N 1
ATOM 2835 C CA . LEU A 1 379 ? 83.550 17.058 41.557 1.00 30.05 379 LEU A CA 1
ATOM 2836 C C . LEU A 1 379 ? 84.614 16.184 40.931 1.00 29.09 379 LEU A C 1
ATOM 2837 O O . LEU A 1 379 ? 85.428 15.594 41.653 1.00 30.04 379 LEU A O 1
ATOM 2842 N N . GLY A 1 380 ? 84.613 16.054 39.616 1.00 27.00 380 GLY A N 1
ATOM 2843 C CA . GLY A 1 380 ? 85.597 15.200 38.992 1.00 30.08 380 GLY A CA 1
ATOM 2844 C C . GLY A 1 380 ? 85.038 13.849 38.619 1.00 29.68 380 GLY A C 1
ATOM 2845 O O . GLY A 1 380 ? 85.379 12.828 39.225 1.00 27.11 380 GLY A O 1
ATOM 2846 N N . LEU A 1 381 ? 84.171 13.840 37.607 1.00 31.88 381 LEU A N 1
ATOM 2847 C CA . LEU A 1 381 ? 83.587 12.613 37.086 1.00 28.34 381 LEU A CA 1
ATOM 2848 C C . LEU A 1 381 ? 83.591 12.705 35.576 1.00 25.00 381 LEU A C 1
ATOM 2849 O O . LEU A 1 381 ? 82.993 13.627 35.011 1.00 29.44 381 LEU A O 1
ATOM 2854 N N . LEU A 1 382 ? 84.264 11.761 34.928 1.00 23.96 382 LEU A N 1
ATOM 2855 C CA . LEU A 1 382 ? 84.169 11.662 33.484 1.00 26.57 382 LEU A CA 1
ATOM 2856 C C . LEU A 1 382 ? 82.773 11.166 33.099 1.00 25.22 382 LEU A C 1
ATOM 2857 O O . LEU A 1 382 ? 82.103 10.483 33.882 1.00 22.53 382 LEU A O 1
ATOM 2862 N N . VAL A 1 383 ? 82.341 11.503 31.876 1.00 21.96 383 VAL A N 1
ATOM 2863 C CA . VAL A 1 383 ? 80.946 11.345 31.467 1.00 24.21 383 VAL A CA 1
ATOM 2864 C C . VAL A 1 383 ? 80.831 10.669 30.105 1.00 28.33 383 VAL A C 1
ATOM 2865 O O . VAL A 1 383 ? 81.536 11.038 29.153 1.00 24.56 383 VAL A O 1
ATOM 2869 N N . TRP A 1 384 ? 79.925 9.681 30.030 1.00 29.27 384 TRP A N 1
ATOM 2870 C CA . TRP A 1 384 ? 79.363 9.118 28.807 1.00 21.12 384 TRP A CA 1
ATOM 2871 C C . TRP A 1 384 ? 77.893 9.524 28.799 1.00 28.01 384 TRP A C 1
ATOM 2872 O O . TRP A 1 384 ? 77.142 9.160 29.707 1.00 27.26 384 TRP A O 1
ATOM 2883 N N . GLU A 1 385 ? 77.485 10.296 27.801 1.00 27.14 385 GLU A N 1
ATOM 2884 C CA . GLU A 1 385 ? 76.092 10.703 27.669 1.00 25.39 385 GLU A CA 1
ATOM 2885 C C . GLU A 1 385 ? 75.613 10.306 26.278 1.00 25.36 385 GLU A C 1
ATOM 2886 O O . GLU A 1 385 ? 76.324 10.535 25.292 1.00 26.13 385 GLU A O 1
ATOM 2892 N N . GLU A 1 386 ? 74.428 9.698 26.200 1.00 19.38 386 GLU A N 1
ATOM 2893 C CA . GLU A 1 386 ? 73.895 9.143 24.955 1.00 23.27 386 GLU A CA 1
ATOM 2894 C C . GLU A 1 386 ? 72.494 9.672 24.682 1.00 25.38 386 GLU A C 1
ATOM 2895 O O . GLU A 1 386 ? 71.803 10.156 25.590 1.00 21.83 386 GLU A O 1
ATOM 2901 N N . ILE A 1 387 ? 72.068 9.540 23.424 1.00 23.61 387 ILE A N 1
ATOM 2902 C CA . ILE A 1 387 ? 70.688 9.842 23.030 1.00 22.32 387 ILE A CA 1
ATOM 2903 C C . ILE A 1 387 ? 69.773 8.660 23.324 1.00 24.08 387 ILE A C 1
ATOM 2904 O O . ILE A 1 387 ? 70.233 7.509 23.370 1.00 20.44 387 ILE A O 1
ATOM 2909 N N . PRO A 1 388 ? 68.460 8.894 23.501 1.00 26.75 388 PRO A N 1
ATOM 2910 C CA . PRO A 1 388 ? 67.579 7.798 23.919 1.00 22.31 388 PRO A CA 1
ATOM 2911 C C . PRO A 1 388 ? 67.087 6.926 22.768 1.00 26.14 388 PRO A C 1
ATOM 2912 O O . PRO A 1 388 ? 65.922 6.502 22.765 1.00 26.34 388 PRO A O 1
ATOM 2916 N N . TRP A 1 389 ? 67.956 6.641 21.791 1.00 28.37 389 TRP A N 1
ATOM 2917 C CA . TRP A 1 389 ? 67.682 5.573 20.825 1.00 24.72 389 TRP A CA 1
ATOM 2918 C C . TRP A 1 389 ? 67.935 4.251 21.550 1.00 24.98 389 TRP A C 1
ATOM 2919 O O . TRP A 1 389 ? 69.013 3.654 21.494 1.00 25.01 389 TRP A O 1
ATOM 2930 N N . CYS A 1 390 ? 66.911 3.795 22.259 1.00 22.11 390 CYS A N 1
ATOM 2931 C CA . CYS A 1 390 ? 67.047 2.738 23.256 1.00 20.46 390 CYS A CA 1
ATOM 2932 C C . CYS A 1 390 ? 65.947 1.706 23.019 1.00 19.72 390 CYS A C 1
ATOM 2933 O O . CYS A 1 390 ? 64.799 1.923 23.419 1.00 20.84 390 CYS A O 1
ATOM 2936 N N . ARG A 1 391 ? 66.315 0.599 22.358 1.00 18.40 391 ARG A N 1
ATOM 2937 C CA . ARG A 1 391 ? 65.463 -0.557 22.074 1.00 19.47 391 ARG A CA 1
ATOM 2938 C C . ARG A 1 391 ? 64.393 -0.281 21.017 1.00 22.25 391 ARG A C 1
ATOM 2939 O O . ARG A 1 391 ? 64.103 0.878 20.692 1.00 18.20 391 ARG A O 1
ATOM 2947 N N . GLY A 1 392 ? 63.875 -1.365 20.422 1.00 20.21 392 GLY A N 1
ATOM 2948 C CA . GLY A 1 392 ? 62.624 -1.366 19.692 1.00 22.78 392 GLY A CA 1
ATOM 2949 C C . GLY A 1 392 ? 62.745 -1.481 18.188 1.00 25.44 392 GLY A C 1
ATOM 2950 O O . GLY A 1 392 ? 61.760 -1.850 17.533 1.00 25.83 392 GLY A O 1
ATOM 2951 N N . GLY A 1 393 ? 63.909 -1.171 17.621 1.00 24.30 393 GLY A N 1
ATOM 2952 C CA . GLY A 1 393 ? 64.077 -1.179 16.186 1.00 20.23 393 GLY A CA 1
ATOM 2953 C C . GLY A 1 393 ? 64.346 0.210 15.651 1.00 24.36 393 GLY A C 1
ATOM 2954 O O . GLY A 1 393 ? 65.256 0.898 16.117 1.00 23.36 393 GLY A O 1
ATOM 2955 N N . LEU A 1 394 ? 63.535 0.650 14.694 1.00 24.67 394 LEU A N 1
ATOM 2956 C CA . LEU A 1 394 ? 63.788 1.917 14.021 1.00 26.42 394 LEU A CA 1
ATOM 2957 C C . LEU A 1 394 ? 62.502 2.358 13.341 1.00 26.18 394 LEU A C 1
ATOM 2958 O O . LEU A 1 394 ? 61.861 1.558 12.650 1.00 27.10 394 LEU A O 1
ATOM 2963 N N . GLY A 1 395 ? 62.122 3.620 13.548 1.00 27.55 395 GLY A N 1
ATOM 2964 C CA . GLY A 1 395 ? 60.870 4.143 13.048 1.00 27.41 395 GLY A CA 1
ATOM 2965 C C . GLY A 1 395 ? 61.035 4.943 11.768 1.00 26.60 395 GLY A C 1
ATOM 2966 O O . GLY A 1 395 ? 62.065 4.897 11.093 1.00 25.47 395 GLY A O 1
ATOM 2967 N N . GLY A 1 396 ? 59.986 5.714 11.454 1.00 28.46 396 GLY A N 1
ATOM 2968 C CA . GLY A 1 396 ? 59.908 6.498 10.237 1.00 28.08 396 GLY A CA 1
ATOM 2969 C C . GLY A 1 396 ? 60.727 7.772 10.293 1.00 31.08 396 GLY A C 1
ATOM 2970 O O . GLY A 1 396 ? 61.684 7.898 11.065 1.00 28.56 396 GLY A O 1
ATOM 2971 N N . GLU A 1 397 ? 60.348 8.732 9.436 1.00 28.51 397 GLU A N 1
ATOM 2972 C CA . GLU A 1 397 ? 61.166 9.934 9.275 1.00 31.39 397 GLU A CA 1
ATOM 2973 C C . GLU A 1 397 ? 61.123 10.797 10.520 1.00 28.14 397 GLU A C 1
ATOM 2974 O O . GLU A 1 397 ? 62.102 11.473 10.857 1.00 28.44 397 GLU A O 1
ATOM 2980 N N . SER A 1 398 ? 59.979 10.823 11.180 1.00 25.00 398 SER A N 1
ATOM 2981 C CA . SER A 1 398 ? 59.825 11.669 12.349 1.00 29.31 398 SER A CA 1
ATOM 2982 C C . SER A 1 398 ? 60.667 11.132 13.493 1.00 25.99 398 SER A C 1
ATOM 2983 O O . SER A 1 398 ? 61.340 11.892 14.206 1.00 24.33 398 SER A O 1
ATOM 2986 N N . TYR A 1 399 ? 60.632 9.811 13.660 1.00 25.17 399 TYR A N 1
ATOM 2987 C CA . TYR A 1 399 ? 61.483 9.113 14.604 1.00 22.91 399 TYR A CA 1
ATOM 2988 C C . TYR A 1 399 ? 62.960 9.404 14.321 1.00 24.19 399 TYR A C 1
ATOM 2989 O O . TYR A 1 399 ? 63.710 9.783 15.229 1.00 23.87 399 TYR A O 1
ATOM 2998 N N . LYS A 1 400 ? 63.388 9.271 13.058 1.00 23.15 400 LYS A N 1
ATOM 2999 C CA . LYS A 1 400 ? 64.803 9.489 12.730 1.00 27.73 400 LYS A CA 1
ATOM 3000 C C . LYS A 1 400 ? 65.201 10.945 12.943 1.00 26.56 400 LYS A C 1
ATOM 3001 O O . LYS A 1 400 ? 66.313 11.237 13.403 1.00 27.58 400 LYS A O 1
ATOM 3007 N N . ASN A 1 401 ? 64.308 11.871 12.603 1.00 27.02 401 ASN A N 1
ATOM 3008 C CA . ASN A 1 401 ? 64.601 13.276 12.827 1.00 27.11 401 ASN A CA 1
ATOM 3009 C C . ASN A 1 401 ? 64.716 13.595 14.303 1.00 23.37 401 ASN A C 1
ATOM 3010 O O . ASN A 1 401 ? 65.486 14.481 14.675 1.00 26.71 401 ASN A O 1
ATOM 3015 N N . GLN A 1 402 ? 63.947 12.917 15.153 1.00 24.66 402 GLN A N 1
ATOM 3016 C CA . GLN A 1 402 ? 64.078 13.178 16.580 1.00 26.42 402 GLN A CA 1
ATOM 3017 C C . GLN A 1 402 ? 65.451 12.737 17.078 1.00 21.86 402 GLN A C 1
ATOM 3018 O O . GLN A 1 402 ? 66.088 13.439 17.868 1.00 23.80 402 GLN A O 1
ATOM 3024 N N . ALA A 1 403 ? 65.943 11.600 16.591 1.00 23.80 403 ALA A N 1
ATOM 3025 C CA . ALA A 1 403 ? 67.277 11.154 16.981 1.00 24.56 403 ALA A CA 1
ATOM 3026 C C . ALA A 1 403 ? 68.355 12.113 16.478 1.00 25.51 403 ALA A C 1
ATOM 3027 O O . ALA A 1 403 ? 69.266 12.487 17.235 1.00 24.25 403 ALA A O 1
ATOM 3029 N N . ARG A 1 404 ? 68.256 12.549 15.215 1.00 23.98 404 ARG A N 1
ATOM 3030 C CA . ARG A 1 404 ? 69.215 13.533 14.718 1.00 25.95 404 ARG A CA 1
ATOM 3031 C C . ARG A 1 404 ? 69.124 14.823 15.519 1.00 30.54 404 ARG A C 1
ATOM 3032 O O . ARG A 1 404 ? 70.150 15.431 15.855 1.00 29.09 404 ARG A O 1
ATOM 3040 N N . ARG A 1 405 ? 67.900 15.250 15.846 1.00 24.18 405 ARG A N 1
ATOM 3041 C CA . ARG A 1 405 ? 67.738 16.484 16.600 1.00 25.43 405 ARG A CA 1
ATOM 3042 C C . ARG A 1 405 ? 68.289 16.349 18.014 1.00 28.11 405 ARG A C 1
ATOM 3043 O O . ARG A 1 405 ? 68.950 17.267 18.517 1.00 27.17 405 ARG A O 1
ATOM 3051 N N . MET A 1 406 ? 68.021 15.228 18.685 1.00 23.07 406 MET A N 1
ATOM 3052 C CA . MET A 1 406 ? 68.481 15.124 20.066 1.00 27.67 406 MET A CA 1
ATOM 3053 C C . MET A 1 406 ? 69.996 14.932 20.125 1.00 28.05 406 MET A C 1
ATOM 3054 O O . MET A 1 406 ? 70.661 15.487 21.008 1.00 24.88 406 MET A O 1
ATOM 3059 N N . LEU A 1 407 ? 70.569 14.185 19.177 1.00 27.06 407 LEU A N 1
ATOM 3060 C CA . LEU A 1 407 ? 72.026 14.092 19.126 1.00 28.79 407 LEU A CA 1
ATOM 3061 C C . LEU A 1 407 ? 72.638 15.472 18.953 1.00 27.85 407 LEU A C 1
ATOM 3062 O O . LEU A 1 407 ? 73.563 15.854 19.682 1.00 24.86 407 LEU A O 1
ATOM 3067 N N . THR A 1 408 ? 72.081 16.253 18.023 1.00 27.62 408 THR A N 1
ATOM 3068 C CA . THR A 1 408 ? 72.551 17.612 17.780 1.00 27.20 408 THR A CA 1
ATOM 3069 C C . THR A 1 408 ? 72.428 18.471 19.032 1.00 30.34 408 THR A C 1
ATOM 3070 O O . THR A 1 408 ? 73.378 19.166 19.418 1.00 34.16 408 THR A O 1
ATOM 3074 N N . ASN A 1 409 ? 71.268 18.413 19.695 1.00 27.68 409 ASN A N 1
ATOM 3075 C CA . ASN A 1 409 ? 71.051 19.227 20.887 1.00 26.28 409 ASN A CA 1
ATOM 3076 C C . ASN A 1 409 ? 71.974 18.796 22.020 1.00 26.26 409 ASN A C 1
ATOM 3077 O O . ASN A 1 409 ? 72.550 19.639 22.716 1.00 26.10 409 ASN A O 1
ATOM 3082 N N . MET A 1 410 ? 72.126 17.490 22.223 1.00 23.47 410 MET A N 1
ATOM 3083 C CA . MET A 1 410 ? 72.967 17.006 23.310 1.00 23.55 410 MET A CA 1
ATOM 3084 C C . MET A 1 410 ? 74.406 17.481 23.152 1.00 26.62 410 MET A C 1
ATOM 3085 O O . MET A 1 410 ? 75.024 17.959 24.108 1.00 27.53 410 MET A O 1
ATOM 3090 N N . ILE A 1 411 ? 74.953 17.346 21.945 1.00 29.05 411 ILE A N 1
ATOM 3091 C CA . ILE A 1 411 ? 76.330 17.741 21.687 1.00 27.94 411 ILE A CA 1
ATOM 3092 C C . ILE A 1 411 ? 76.477 19.252 21.783 1.00 28.35 411 ILE A C 1
ATOM 3093 O O . ILE A 1 411 ? 77.368 19.761 22.464 1.00 32.69 411 ILE A O 1
ATOM 3098 N N . GLU A 1 412 ? 75.596 19.994 21.120 1.00 30.60 412 GLU A N 1
ATOM 3099 C CA . GLU A 1 412 ? 75.730 21.446 21.144 1.00 34.64 412 GLU A CA 1
ATOM 3100 C C . GLU A 1 412 ? 75.550 22.014 22.547 1.00 35.64 412 GLU A C 1
ATOM 3101 O O . GLU A 1 412 ? 76.224 22.984 22.908 1.00 36.69 412 GLU A O 1
ATOM 3107 N N . GLN A 1 413 ? 74.675 21.410 23.357 1.00 30.55 413 GLN A N 1
ATOM 3108 C CA . GLN A 1 413 ? 74.359 21.943 24.673 1.00 28.20 413 GLN A CA 1
ATOM 3109 C C . GLN A 1 413 ? 75.358 21.534 25.748 1.00 28.75 413 GLN A C 1
ATOM 3110 O O . GLN A 1 413 ? 75.456 22.222 26.767 1.00 30.56 413 GLN A O 1
ATOM 3116 N N . HIS A 1 414 ? 76.105 20.446 25.557 1.00 31.62 414 HIS A N 1
ATOM 3117 C CA . HIS A 1 414 ? 77.030 19.967 26.579 1.00 30.92 414 HIS A CA 1
ATOM 3118 C C . HIS A 1 414 ? 78.493 19.933 26.147 1.00 31.55 414 HIS A C 1
ATOM 3119 O O . HIS A 1 414 ? 79.341 19.495 26.934 1.00 28.18 414 HIS A O 1
ATOM 3126 N N . ARG A 1 415 ? 78.826 20.382 24.937 1.00 30.63 415 ARG A N 1
ATOM 3127 C CA . ARG A 1 415 ? 80.195 20.199 24.460 1.00 28.49 415 ARG A CA 1
ATOM 3128 C C . ARG A 1 415 ? 81.232 20.979 25.258 1.00 31.90 415 ARG A C 1
ATOM 3129 O O . ARG A 1 415 ? 82.409 20.618 25.220 1.00 36.66 415 ARG A O 1
ATOM 3137 N N . ASN A 1 416 ? 80.846 22.036 25.969 1.00 33.77 416 ASN A N 1
ATOM 3138 C CA . ASN A 1 416 ? 81.823 22.780 26.748 1.00 29.63 416 ASN A CA 1
ATOM 3139 C C . ASN A 1 416 ? 82.213 22.073 28.038 1.00 34.52 416 ASN A C 1
ATOM 3140 O O . ASN A 1 416 ? 83.145 22.524 28.712 1.00 36.54 416 ASN A O 1
ATOM 3145 N N . HIS A 1 417 ? 81.536 20.990 28.406 1.00 34.05 417 HIS A N 1
ATOM 3146 C CA . HIS A 1 417 ? 81.853 20.321 29.659 1.00 32.24 417 HIS A CA 1
ATOM 3147 C C . HIS A 1 417 ? 83.086 19.449 29.484 1.00 33.98 417 HIS A C 1
ATOM 3148 O O . HIS A 1 417 ? 83.063 18.515 28.671 1.00 32.66 417 HIS A O 1
ATOM 3155 N N . PRO A 1 418 ? 84.167 19.703 30.218 1.00 31.64 418 PRO A N 1
ATOM 3156 C CA . PRO A 1 418 ? 85.332 18.818 30.109 1.00 34.17 418 PRO A CA 1
ATOM 3157 C C . PRO A 1 418 ? 85.054 17.415 30.601 1.00 33.81 418 PRO A C 1
ATOM 3158 O O . PRO A 1 418 ? 85.741 16.484 30.166 1.00 29.15 418 PRO A O 1
ATOM 3162 N N . SER A 1 419 ? 84.056 17.221 31.476 1.00 32.67 419 SER A N 1
ATOM 3163 C CA . SER A 1 419 ? 83.793 15.882 31.994 1.00 29.44 419 SER A CA 1
ATOM 3164 C C . SER A 1 419 ? 83.389 14.902 30.898 1.00 27.74 419 SER A C 1
ATOM 3165 O O . SER A 1 419 ? 83.556 13.690 31.075 1.00 29.70 419 SER A O 1
ATOM 3168 N N . VAL A 1 420 ? 82.887 15.391 29.770 1.00 25.03 420 VAL A N 1
ATOM 3169 C CA . VAL A 1 420 ? 82.291 14.531 28.753 1.00 28.86 420 VAL A CA 1
ATOM 3170 C C . VAL A 1 420 ? 83.362 14.058 27.781 1.00 29.42 420 VAL A C 1
ATOM 3171 O O . VAL A 1 420 ? 84.005 14.868 27.105 1.00 30.35 420 VAL A O 1
ATOM 3175 N N . ILE A 1 421 ? 83.520 12.745 27.678 1.00 25.97 421 ILE A N 1
ATOM 3176 C CA . ILE A 1 421 ? 84.426 12.167 26.699 1.00 27.51 421 ILE A CA 1
ATOM 3177 C C . ILE A 1 421 ? 83.723 11.263 25.694 1.00 28.95 421 ILE A C 1
ATOM 3178 O O . ILE A 1 421 ? 84.305 10.971 24.638 1.00 27.67 421 ILE A O 1
ATOM 3183 N N . LEU A 1 422 ? 82.495 10.813 25.951 1.00 25.30 422 LEU A N 1
ATOM 3184 C CA . LEU A 1 422 ? 81.831 9.886 25.052 1.00 25.81 422 LEU A CA 1
ATOM 3185 C C . LEU A 1 422 ? 80.417 10.354 24.768 1.00 27.51 422 LEU A C 1
ATOM 3186 O O . LEU A 1 422 ? 79.645 10.595 25.699 1.00 25.35 422 LEU A O 1
ATOM 3191 N N . TRP A 1 423 ? 80.099 10.505 23.480 1.00 27.08 423 TRP A N 1
ATOM 3192 C CA . TRP A 1 423 ? 78.726 10.634 23.013 1.00 23.92 423 TRP A CA 1
ATOM 3193 C C . TRP A 1 423 ? 78.223 9.253 22.618 1.00 24.37 423 TRP A C 1
ATOM 3194 O O . TRP A 1 423 ? 78.774 8.631 21.701 1.00 25.64 423 TRP A O 1
ATOM 3205 N N . GLY A 1 424 ? 77.188 8.769 23.299 1.00 24.15 424 GLY A N 1
ATOM 3206 C CA . GLY A 1 424 ? 76.563 7.502 22.931 1.00 25.95 424 GLY A CA 1
ATOM 3207 C C . GLY A 1 424 ? 75.454 7.696 21.904 1.00 22.55 424 GLY A C 1
ATOM 3208 O O . GLY A 1 424 ? 74.694 8.655 21.966 1.00 23.41 424 GLY A O 1
ATOM 3209 N N . LEU A 1 425 ? 75.376 6.768 20.947 1.00 26.51 425 LEU A N 1
ATOM 3210 C CA . LEU A 1 425 ? 74.387 6.882 19.872 1.00 24.91 425 LEU A CA 1
ATOM 3211 C C . LEU A 1 425 ? 73.154 6.012 20.073 1.00 23.38 425 LEU A C 1
ATOM 3212 O O . LEU A 1 425 ? 72.144 6.243 19.405 1.00 26.96 425 LEU A O 1
ATOM 3217 N N . GLY A 1 426 ? 73.199 5.037 20.970 1.00 20.77 426 GLY A N 1
ATOM 3218 C CA . GLY A 1 426 ? 72.022 4.226 21.220 1.00 24.46 426 GLY A CA 1
ATOM 3219 C C . GLY A 1 426 ? 72.368 3.090 22.148 1.00 22.33 426 GLY A C 1
ATOM 3220 O O . GLY A 1 426 ? 73.541 2.815 22.419 1.00 21.73 426 GLY A O 1
ATOM 3221 N N . ASN A 1 427 ? 71.320 2.426 22.630 1.00 20.71 427 ASN A N 1
ATOM 3222 C CA . ASN A 1 427 ? 71.458 1.351 23.601 1.00 19.91 427 ASN A CA 1
ATOM 3223 C C . ASN A 1 427 ? 70.577 0.176 23.204 1.00 21.30 427 ASN A C 1
ATOM 3224 O O . ASN A 1 427 ? 69.380 0.349 22.951 1.00 20.81 427 ASN A O 1
ATOM 3229 N N . GLU A 1 428 ? 71.175 -1.014 23.156 1.00 22.77 428 GLU A N 1
ATOM 3230 C CA . GLU A 1 428 ? 70.471 -2.247 22.806 1.00 23.07 428 GLU A CA 1
ATOM 3231 C C . GLU A 1 428 ? 69.599 -2.059 21.567 1.00 24.19 428 GLU A C 1
ATOM 3232 O O . GLU A 1 428 ? 68.409 -2.384 21.542 1.00 23.16 428 GLU A O 1
ATOM 3238 N N . ASN A 1 429 ? 70.205 -1.512 20.515 1.00 23.26 429 ASN A N 1
ATOM 3239 C CA . ASN A 1 429 ? 69.429 -1.384 19.288 1.00 24.47 429 ASN A CA 1
ATOM 3240 C C . ASN A 1 429 ? 69.237 -2.717 18.567 1.00 23.65 429 ASN A C 1
ATOM 3241 O O . ASN A 1 429 ? 68.612 -2.748 17.508 1.00 21.46 429 ASN A O 1
ATOM 3246 N N . ASP A 1 430 ? 69.759 -3.808 19.100 1.00 20.24 430 ASP A N 1
ATOM 3247 C CA . ASP A 1 430 ? 69.453 -5.122 18.579 1.00 23.29 430 ASP A CA 1
ATOM 3248 C C . ASP A 1 430 ? 68.173 -5.711 19.174 1.00 25.82 430 ASP A C 1
ATOM 3249 O O . ASP A 1 430 ? 67.856 -6.869 18.883 1.00 25.99 430 ASP A O 1
ATOM 3254 N N . TRP A 1 431 ? 67.453 -4.963 20.020 1.00 21.82 431 TRP A N 1
ATOM 3255 C CA . TRP A 1 431 ? 66.245 -5.471 20.662 1.00 21.98 431 TRP A CA 1
ATOM 3256 C C . TRP A 1 431 ? 65.022 -5.097 19.819 1.00 22.86 431 TRP A C 1
ATOM 3257 O O . TRP A 1 431 ? 64.668 -3.911 19.759 1.00 20.84 431 TRP A O 1
ATOM 3268 N N . PRO A 1 432 ? 64.379 -6.041 19.139 1.00 22.43 432 PRO A N 1
ATOM 3269 C CA . PRO A 1 432 ? 63.227 -5.723 18.285 1.00 26.36 432 PRO A CA 1
ATOM 3270 C C . PRO A 1 432 ? 61.897 -5.715 19.036 1.00 21.49 432 PRO A C 1
ATOM 3271 O O . PRO A 1 432 ? 61.785 -6.203 20.153 1.00 20.00 432 PRO A O 1
ATOM 3275 N N . GLY A 1 433 ? 60.868 -5.188 18.366 1.00 21.15 433 GLY A N 1
ATOM 3276 C CA . GLY A 1 433 ? 59.516 -5.421 18.843 1.00 24.45 433 GLY A CA 1
ATOM 3277 C C . GLY A 1 433 ? 58.512 -4.299 18.678 1.00 26.06 433 GLY A C 1
ATOM 3278 O O . GLY A 1 433 ? 57.294 -4.538 18.681 1.00 25.33 433 GLY A O 1
ATOM 3279 N N . ASP A 1 434 ? 58.997 -3.065 18.544 1.00 24.42 434 ASP A N 1
ATOM 3280 C CA . ASP A 1 434 ? 58.070 -1.951 18.428 1.00 23.35 434 ASP A CA 1
ATOM 3281 C C . ASP A 1 434 ? 57.435 -1.851 17.046 1.00 23.05 434 ASP A C 1
ATOM 3282 O O . ASP A 1 434 ? 56.431 -1.161 16.905 1.00 23.43 434 ASP A O 1
ATOM 3287 N N . PHE A 1 435 ? 57.992 -2.505 16.026 1.00 23.39 435 PHE A N 1
ATOM 3288 C CA . PHE A 1 435 ? 57.408 -2.516 14.688 1.00 23.30 435 PHE A CA 1
ATOM 3289 C C . PHE A 1 435 ? 57.338 -3.948 14.175 1.00 28.01 435 PHE A C 1
ATOM 3290 O O . PHE A 1 435 ? 57.981 -4.850 14.721 1.00 27.84 435 PHE A O 1
ATOM 3298 N N . GLN A 1 436 ? 56.495 -4.156 13.147 1.00 25.97 436 GLN A N 1
ATOM 3299 C CA . GLN A 1 436 ? 56.377 -5.462 12.509 1.00 26.81 436 GLN A CA 1
ATOM 3300 C C . GLN A 1 436 ? 57.659 -5.880 11.792 1.00 30.33 436 GLN A C 1
ATOM 3301 O O . GLN A 1 436 ? 57.891 -7.075 11.595 1.00 34.43 436 GLN A O 1
ATOM 3307 N N . THR A 1 437 ? 58.482 -4.930 11.392 1.00 26.15 437 THR A N 1
ATOM 3308 C CA . THR A 1 437 ? 59.753 -5.201 10.746 1.00 34.00 437 THR A CA 1
ATOM 3309 C C . THR A 1 437 ? 60.901 -4.951 11.710 1.00 31.25 437 THR A C 1
ATOM 3310 O O . THR A 1 437 ? 60.776 -4.230 12.701 1.00 30.47 437 THR A O 1
ATOM 3314 N N . PHE A 1 438 ? 62.037 -5.536 11.374 1.00 31.98 438 PHE A N 1
ATOM 3315 C CA . PHE A 1 438 ? 63.291 -5.245 12.048 1.00 28.57 438 PHE A CA 1
ATOM 3316 C C . PHE A 1 438 ? 64.390 -5.441 11.011 1.00 34.80 438 PHE A C 1
ATOM 3317 O O . PHE A 1 438 ? 64.691 -6.579 10.638 1.00 35.63 438 PHE A O 1
ATOM 3325 N N . GLU A 1 439 ? 64.976 -4.341 10.546 1.00 31.31 439 GLU A N 1
ATOM 3326 C CA . GLU A 1 439 ? 65.887 -4.338 9.407 1.00 32.16 439 GLU A CA 1
ATOM 3327 C C . GLU A 1 439 ? 67.285 -3.997 9.899 1.00 31.23 439 GLU A C 1
ATOM 3328 O O . GLU A 1 439 ? 67.603 -2.825 10.136 1.00 29.55 439 GLU A O 1
ATOM 3334 N N . LYS A 1 440 ? 68.126 -5.020 10.049 1.00 29.45 440 LYS A N 1
ATOM 3335 C CA . LYS A 1 440 ? 69.459 -4.764 10.582 1.00 27.19 440 LYS A CA 1
ATOM 3336 C C . LYS A 1 440 ? 70.217 -3.791 9.694 1.00 31.84 440 LYS A C 1
ATOM 3337 O O . LYS A 1 440 ? 70.932 -2.918 10.197 1.00 29.31 440 LYS A O 1
ATOM 3343 N N . ASP A 1 441 ? 70.034 -3.899 8.366 1.00 27.88 441 ASP A N 1
ATOM 3344 C CA . ASP A 1 441 ? 70.794 -3.064 7.445 1.00 29.21 441 ASP A CA 1
ATOM 3345 C C . ASP A 1 441 ? 70.345 -1.613 7.514 1.00 29.90 441 ASP A C 1
ATOM 3346 O O . ASP A 1 441 ? 71.177 -0.700 7.432 1.00 29.72 441 ASP A O 1
ATOM 3351 N N . SER A 1 442 ? 69.038 -1.383 7.683 1.00 28.30 442 SER A N 1
ATOM 3352 C CA . SER A 1 442 ? 68.540 -0.029 7.892 1.00 27.03 442 SER A CA 1
ATOM 3353 C C . SER A 1 442 ? 69.041 0.543 9.209 1.00 24.72 442 SER A C 1
ATOM 3354 O O . SER A 1 442 ? 69.307 1.742 9.310 1.00 28.24 442 SER A O 1
ATOM 3357 N N . ILE A 1 443 ? 69.147 -0.292 10.237 1.00 26.57 443 ILE A N 1
ATOM 3358 C CA . ILE A 1 443 ? 69.664 0.178 11.516 1.00 28.09 443 ILE A CA 1
ATOM 3359 C C . ILE A 1 443 ? 71.144 0.527 11.388 1.00 29.06 443 ILE A C 1
ATOM 3360 O O . ILE A 1 443 ? 71.584 1.600 11.823 1.00 26.23 443 ILE A O 1
ATOM 3365 N N . ARG A 1 444 ? 71.927 -0.364 10.767 1.00 24.51 444 ARG A N 1
ATOM 3366 C CA . ARG A 1 444 ? 73.310 -0.036 10.433 1.00 28.09 444 ARG A CA 1
ATOM 3367 C C . ARG A 1 444 ? 73.394 1.307 9.718 1.00 27.86 444 ARG A C 1
ATOM 3368 O O . ARG A 1 444 ? 74.175 2.186 10.107 1.00 26.39 444 ARG A O 1
ATOM 3376 N N . ALA A 1 445 ? 72.579 1.485 8.674 1.00 26.18 445 ALA A N 1
ATOM 3377 C CA . ALA A 1 445 ? 72.662 2.694 7.865 1.00 28.16 445 ALA A CA 1
ATOM 3378 C C . ALA A 1 445 ? 72.407 3.934 8.708 1.00 27.87 445 ALA A C 1
ATOM 3379 O O . ALA A 1 445 ? 73.129 4.925 8.608 1.00 26.12 445 ALA A O 1
ATOM 3381 N N . PHE A 1 446 ? 71.366 3.903 9.542 1.00 28.78 446 PHE A N 1
ATOM 3382 C CA . PHE A 1 446 ? 71.072 5.068 10.368 1.00 26.69 446 PHE A CA 1
ATOM 3383 C C . PHE A 1 446 ? 72.094 5.221 11.491 1.00 26.04 446 PHE A C 1
ATOM 3384 O O . PHE A 1 446 ? 72.472 6.344 11.843 1.00 26.93 446 PHE A O 1
ATOM 3392 N N . MET A 1 447 ? 72.562 4.111 12.061 1.00 24.44 447 MET A N 1
ATOM 3393 C CA . MET A 1 447 ? 73.646 4.207 13.032 1.00 27.51 447 MET A CA 1
ATOM 3394 C C . MET A 1 447 ? 74.866 4.884 12.417 1.00 26.42 447 MET A C 1
ATOM 3395 O O . MET A 1 447 ? 75.490 5.751 13.042 1.00 29.13 447 MET A O 1
ATOM 3400 N N . GLY A 1 448 ? 75.206 4.525 11.176 1.00 28.58 448 GLY A N 1
ATOM 3401 C CA . GLY A 1 448 ? 76.366 5.126 10.534 1.00 25.30 448 GLY A CA 1
ATOM 3402 C C . GLY A 1 448 ? 76.164 6.593 10.233 1.00 27.43 448 GLY A C 1
ATOM 3403 O O . GLY A 1 448 ? 77.107 7.380 10.312 1.00 26.69 448 GLY A O 1
ATOM 3404 N N . GLU A 1 449 ? 74.933 6.986 9.888 1.00 26.55 449 GLU A N 1
ATOM 3405 C CA . GLU A 1 449 ? 74.635 8.405 9.715 1.00 28.83 449 GLU A CA 1
ATOM 3406 C C . GLU A 1 449 ? 74.828 9.170 11.022 1.00 28.83 449 GLU A C 1
ATOM 3407 O O . GLU A 1 449 ? 75.370 10.283 11.029 1.00 29.52 449 GLU A O 1
ATOM 3413 N N . LEU A 1 450 ? 74.364 8.590 12.136 1.00 25.73 450 LEU A N 1
ATOM 3414 C CA . LEU A 1 450 ? 74.489 9.248 13.434 1.00 33.00 450 LEU A CA 1
ATOM 3415 C C . LEU A 1 450 ? 75.948 9.357 13.852 1.00 26.28 450 LEU A C 1
ATOM 3416 O O . LEU A 1 450 ? 76.372 10.403 14.344 1.00 24.66 450 LEU A O 1
ATOM 3421 N N . HIS A 1 451 ? 76.738 8.305 13.637 1.00 26.40 451 HIS A N 1
ATOM 3422 C CA . HIS A 1 451 ? 78.163 8.402 13.956 1.00 30.02 451 HIS A CA 1
ATOM 3423 C C . HIS A 1 451 ? 78.831 9.536 13.181 1.00 31.54 451 HIS A C 1
ATOM 3424 O O . HIS A 1 451 ? 79.601 10.319 13.754 1.00 28.89 451 HIS A O 1
ATOM 3431 N N . ASP A 1 452 ? 78.528 9.652 11.883 1.00 30.00 452 ASP A N 1
ATOM 3432 C CA . ASP A 1 452 ? 79.121 10.714 11.078 1.00 30.11 452 ASP A CA 1
ATOM 3433 C C . ASP A 1 452 ? 78.639 12.081 11.535 1.00 30.82 452 ASP A C 1
ATOM 3434 O O . ASP A 1 452 ? 79.402 13.057 11.510 1.00 31.94 452 ASP A O 1
ATOM 3439 N N . LEU A 1 453 ? 77.371 12.172 11.941 1.00 27.39 453 LEU A N 1
ATOM 3440 C CA . LEU A 1 453 ? 76.835 13.445 12.409 1.00 31.94 453 LEU A CA 1
ATOM 3441 C C . LEU A 1 453 ? 77.559 13.905 13.667 1.00 31.02 453 LEU A C 1
ATOM 3442 O O . LEU A 1 453 ? 77.925 15.079 13.785 1.00 32.14 453 LEU A O 1
ATOM 3447 N N . ALA A 1 454 ? 77.781 12.987 14.614 1.00 29.68 454 ALA A N 1
ATOM 3448 C CA . ALA A 1 454 ? 78.497 13.329 15.837 1.00 30.30 454 ALA A CA 1
ATOM 3449 C C . ALA A 1 454 ? 79.936 13.742 15.536 1.00 33.06 454 ALA A C 1
ATOM 3450 O O . ALA A 1 454 ? 80.411 14.784 16.004 1.00 31.31 454 ALA A O 1
ATOM 3452 N N . HIS A 1 455 ? 80.652 12.941 14.746 1.00 33.61 455 HIS A N 1
ATOM 3453 C CA . HIS A 1 455 ? 82.029 13.316 14.448 1.00 37.41 455 HIS A CA 1
ATOM 3454 C C . HIS A 1 455 ? 82.093 14.610 13.656 1.00 34.76 455 HIS A C 1
ATOM 3455 O O . HIS A 1 455 ? 83.053 15.365 13.794 1.00 36.45 455 HIS A O 1
ATOM 3462 N N . ARG A 1 456 ? 81.065 14.916 12.867 1.00 37.65 456 ARG A N 1
ATOM 3463 C CA . ARG A 1 456 ? 81.079 16.189 12.162 1.00 36.62 456 ARG A CA 1
ATOM 3464 C C . ARG A 1 456 ? 80.810 17.334 13.123 1.00 38.90 456 ARG A C 1
ATOM 3465 O O . ARG A 1 456 ? 81.420 18.403 13.012 1.00 38.55 456 ARG A O 1
ATOM 3473 N N . LEU A 1 457 ? 79.917 17.121 14.090 1.00 37.02 457 LEU A N 1
ATOM 3474 C CA . LEU A 1 457 ? 79.588 18.192 15.019 1.00 37.46 457 LEU A CA 1
ATOM 3475 C C . LEU A 1 457 ? 80.710 18.420 16.027 1.00 34.14 457 LEU A C 1
ATOM 3476 O O . LEU A 1 457 ? 80.996 19.565 16.390 1.00 36.79 457 LEU A O 1
ATOM 3481 N N . ASP A 1 458 ? 81.330 17.350 16.523 1.00 31.87 458 ASP A N 1
ATOM 3482 C CA . ASP A 1 458 ? 82.327 17.465 17.586 1.00 33.44 458 ASP A CA 1
ATOM 3483 C C . ASP A 1 458 ? 83.439 16.457 17.347 1.00 37.36 458 ASP A C 1
ATOM 3484 O O . ASP A 1 458 ? 83.422 15.342 17.887 1.00 34.31 458 ASP A O 1
ATOM 3489 N N . PRO A 1 459 ? 84.439 16.825 16.548 1.00 33.65 459 PRO A N 1
ATOM 3490 C CA . PRO A 1 459 ? 85.555 15.904 16.302 1.00 37.25 459 PRO A CA 1
ATOM 3491 C C . PRO A 1 459 ? 86.371 15.584 17.540 1.00 35.65 459 PRO A C 1
ATOM 3492 O O . PRO A 1 459 ? 87.130 14.609 17.509 1.00 33.56 459 PRO A O 1
ATOM 3496 N N . THR A 1 460 ? 86.233 16.354 18.633 1.00 34.19 460 THR A N 1
ATOM 3497 C CA . THR A 1 460 ? 87.127 16.187 19.782 1.00 37.64 460 THR A CA 1
ATOM 3498 C C . THR A 1 460 ? 86.724 15.044 20.702 1.00 36.19 460 THR A C 1
ATOM 3499 O O . THR A 1 460 ? 87.426 14.801 21.690 1.00 34.76 460 THR A O 1
ATOM 3503 N N . ARG A 1 461 ? 85.625 14.338 20.427 1.00 36.57 461 ARG A N 1
ATOM 3504 C CA . ARG A 1 461 ? 85.167 13.293 21.335 1.00 33.82 461 ARG A CA 1
ATOM 3505 C C . ARG A 1 461 ? 84.859 12.022 20.564 1.00 29.40 461 ARG A C 1
ATOM 3506 O O . ARG A 1 461 ? 84.710 12.035 19.341 1.00 32.09 461 ARG A O 1
ATOM 3514 N N . SER A 1 462 ? 84.786 10.913 21.289 1.00 27.98 462 SER A N 1
ATOM 3515 C CA . SER A 1 462 ? 84.506 9.623 20.671 1.00 34.73 462 SER A CA 1
ATOM 3516 C C . SER A 1 462 ? 83.029 9.247 20.799 1.00 30.97 462 SER A C 1
ATOM 3517 O O . SER A 1 462 ? 82.361 9.585 21.783 1.00 29.69 462 SER A O 1
ATOM 3520 N N . THR A 1 463 ? 82.530 8.546 19.778 1.00 28.14 463 THR A N 1
ATOM 3521 C CA . THR A 1 463 ? 81.206 7.953 19.804 1.00 27.69 463 THR A CA 1
ATOM 3522 C C . THR A 1 463 ? 81.272 6.557 20.404 1.00 28.40 463 THR A C 1
ATOM 3523 O O . THR A 1 463 ? 82.274 5.846 20.273 1.00 26.76 463 THR A O 1
ATOM 3527 N N . ALA A 1 464 ? 80.190 6.180 21.087 1.00 27.42 464 ALA A N 1
ATOM 3528 C CA . ALA A 1 464 ? 80.026 4.845 21.642 1.00 25.96 464 ALA A CA 1
ATOM 3529 C C . ALA A 1 464 ? 78.597 4.363 21.378 1.00 26.54 464 ALA A C 1
ATOM 3530 O O . ALA A 1 464 ? 77.699 5.164 21.103 1.00 23.28 464 ALA A O 1
ATOM 3532 N N . ILE A 1 465 ? 78.397 3.036 21.446 1.00 23.00 465 ILE A N 1
ATOM 3533 C CA . ILE A 1 465 ? 77.080 2.437 21.665 1.00 25.87 465 ILE A CA 1
ATOM 3534 C C . ILE A 1 465 ? 77.259 1.222 22.562 1.00 24.82 465 ILE A C 1
ATOM 3535 O O . ILE A 1 465 ? 78.378 0.793 22.844 1.00 24.71 465 ILE A O 1
ATOM 3540 N N . ARG A 1 466 ? 76.130 0.656 22.992 1.00 24.92 466 ARG A N 1
ATOM 3541 C CA . ARG A 1 466 ? 76.111 -0.527 23.845 1.00 25.86 466 ARG A CA 1
ATOM 3542 C C . ARG A 1 466 ? 75.200 -1.594 23.247 1.00 22.78 466 ARG A C 1
ATOM 3543 O O . ARG A 1 466 ? 74.046 -1.312 22.907 1.00 22.98 466 ARG A O 1
ATOM 3551 N N . ARG A 1 467 ? 75.725 -2.815 23.124 1.00 21.42 467 ARG A N 1
ATOM 3552 C CA . ARG A 1 467 ? 74.965 -4.013 22.763 1.00 23.12 467 ARG A CA 1
ATOM 3553 C C . ARG A 1 467 ? 74.231 -3.837 21.430 1.00 29.19 467 ARG A C 1
ATOM 3554 O O . ARG A 1 467 ? 73.014 -3.663 21.374 1.00 28.36 467 ARG A O 1
ATOM 3562 N N . CYS A 1 468 ? 75.012 -3.897 20.352 1.00 26.32 468 CYS A N 1
ATOM 3563 C CA . CYS A 1 468 ? 74.443 -4.031 19.008 1.00 26.68 468 CYS A CA 1
ATOM 3564 C C . CYS A 1 468 ? 75.570 -4.595 18.139 1.00 27.23 468 CYS A C 1
ATOM 3565 O O . CYS A 1 468 ? 76.303 -3.839 17.500 1.00 25.17 468 CYS A O 1
ATOM 3568 N N . GLU A 1 469 ? 75.701 -5.924 18.145 1.00 25.54 469 GLU A N 1
ATOM 3569 C CA . GLU A 1 469 ? 76.891 -6.535 17.559 1.00 28.62 469 GLU A CA 1
ATOM 3570 C C . GLU A 1 469 ? 77.017 -6.216 16.075 1.00 28.49 469 GLU A C 1
ATOM 3571 O O . GLU A 1 469 ? 78.130 -5.997 15.587 1.00 30.28 469 GLU A O 1
ATOM 3577 N N . PHE A 1 470 ? 75.889 -6.144 15.347 1.00 26.82 470 PHE A N 1
ATOM 3578 C CA . PHE A 1 470 ? 75.957 -5.878 13.911 1.00 27.21 470 PHE A CA 1
ATOM 3579 C C . PHE A 1 470 ? 76.198 -4.410 13.577 1.00 27.40 470 PHE A C 1
ATOM 3580 O O . PHE A 1 470 ? 76.223 -4.054 12.392 1.00 30.18 470 PHE A O 1
ATOM 3588 N N . CYS A 1 471 ? 76.354 -3.551 14.575 1.00 27.25 471 CYS A N 1
ATOM 3589 C CA . CYS A 1 471 ? 76.790 -2.179 14.362 1.00 27.09 471 CYS A CA 1
ATOM 3590 C C . CYS A 1 471 ? 78.107 -1.860 15.052 1.00 24.17 471 CYS A C 1
ATOM 3591 O O . CYS A 1 471 ? 78.562 -0.718 14.955 1.00 23.77 471 CYS A O 1
ATOM 3594 N N . LYS A 1 472 ? 78.714 -2.824 15.763 1.00 23.37 472 LYS A N 1
ATOM 3595 C CA . LYS A 1 472 ? 79.811 -2.521 16.698 1.00 31.36 472 LYS A CA 1
ATOM 3596 C C . LYS A 1 472 ? 81.018 -1.866 16.013 1.00 28.04 472 LYS A C 1
ATOM 3597 O O . LYS A 1 472 ? 81.743 -1.097 16.651 1.00 28.06 472 LYS A O 1
ATOM 3603 N N . ASP A 1 473 ? 81.232 -2.136 14.720 1.00 28.47 473 ASP A N 1
ATOM 3604 C CA . ASP A 1 473 ? 82.375 -1.618 13.966 1.00 31.71 473 ASP A CA 1
ATOM 3605 C C . ASP A 1 473 ? 82.224 -0.151 13.589 1.00 34.48 473 ASP A C 1
ATOM 3606 O O . ASP A 1 473 ? 83.199 0.448 13.116 1.00 27.83 473 ASP A O 1
ATOM 3611 N N . ILE A 1 474 ? 81.034 0.430 13.766 1.00 30.00 474 ILE A N 1
ATOM 3612 C CA . ILE A 1 474 ? 80.765 1.761 13.232 1.00 28.32 474 ILE A CA 1
ATOM 3613 C C . ILE A 1 474 ? 81.338 2.840 14.136 1.00 26.55 474 ILE A C 1
ATOM 3614 O O . ILE A 1 474 ? 81.940 3.803 13.654 1.00 32.61 474 ILE A O 1
ATOM 3619 N N . VAL A 1 475 ? 81.166 2.705 15.450 1.00 25.55 475 VAL A N 1
ATOM 3620 C CA . VAL A 1 475 ? 81.517 3.760 16.404 1.00 28.30 475 VAL A CA 1
ATOM 3621 C C . VAL A 1 475 ? 82.978 3.684 16.825 1.00 29.33 475 VAL A C 1
ATOM 3622 O O . VAL A 1 475 ? 83.697 2.733 16.485 1.00 25.04 475 VAL A O 1
ATOM 3626 N N . ASP A 1 476 ? 83.423 4.671 17.605 1.00 27.75 476 ASP A N 1
ATOM 3627 C CA . ASP A 1 476 ? 84.792 4.616 18.102 1.00 24.73 476 ASP A CA 1
ATOM 3628 C C . ASP A 1 476 ? 84.942 3.595 19.228 1.00 29.29 476 ASP A C 1
ATOM 3629 O O . ASP A 1 476 ? 85.862 2.775 19.203 1.00 28.65 476 ASP A O 1
ATOM 3634 N N . VAL A 1 477 ? 84.033 3.601 20.210 1.00 30.76 477 VAL A N 1
ATOM 3635 C CA . VAL A 1 477 ? 84.151 2.745 21.383 1.00 25.04 477 VAL A CA 1
ATOM 3636 C C . VAL A 1 477 ? 82.891 1.898 21.536 1.00 24.67 477 VAL A C 1
ATOM 3637 O O . VAL A 1 477 ? 81.769 2.389 21.377 1.00 23.45 477 VAL A O 1
ATOM 3641 N N . TYR A 1 478 ? 83.076 0.625 21.869 1.00 24.19 478 TYR A N 1
ATOM 3642 C CA . TYR A 1 478 ? 81.979 -0.324 21.871 1.00 23.12 478 TYR A CA 1
ATOM 3643 C C . TYR A 1 478 ? 81.902 -1.069 23.194 1.00 26.01 478 TYR A C 1
ATOM 3644 O O . TYR A 1 478 ? 82.932 -1.459 23.759 1.00 26.95 478 TYR A O 1
ATOM 3653 N N . SER A 1 479 ? 80.672 -1.278 23.670 1.00 20.32 479 SER A N 1
ATOM 3654 C CA . SER A 1 479 ? 80.389 -2.104 24.834 1.00 21.75 479 SER A CA 1
ATOM 3655 C C . SER A 1 479 ? 79.487 -3.254 24.420 1.00 22.94 479 SER A C 1
ATOM 3656 O O . SER A 1 479 ? 78.402 -3.009 23.867 1.00 24.95 479 SER A O 1
ATOM 3659 N N . PRO A 1 480 ? 79.859 -4.504 24.653 1.00 25.41 480 PRO A N 1
ATOM 3660 C CA . PRO A 1 480 ? 78.883 -5.592 24.489 1.00 21.48 480 PRO A CA 1
ATOM 3661 C C . PRO A 1 480 ? 78.083 -5.751 25.763 1.00 21.87 480 PRO A C 1
ATOM 3662 O O . PRO A 1 480 ? 78.172 -4.882 26.632 1.00 24.94 480 PRO A O 1
ATOM 3666 N N . THR A 1 481 ? 77.318 -6.830 25.908 1.00 20.83 481 THR A N 1
ATOM 3667 C CA . THR A 1 481 ? 76.593 -7.089 27.142 1.00 22.31 481 THR A CA 1
ATOM 3668 C C . THR A 1 481 ? 77.337 -8.185 27.889 1.00 19.99 481 THR A C 1
ATOM 3669 O O . THR A 1 481 ? 77.551 -9.263 27.344 1.00 21.93 481 THR A O 1
ATOM 3673 N N . ILE A 1 482 ? 77.756 -7.897 29.126 1.00 24.94 482 ILE A N 1
ATOM 3674 C CA . ILE A 1 482 ? 78.535 -8.838 29.931 1.00 22.01 482 ILE A CA 1
ATOM 3675 C C . ILE A 1 482 ? 78.128 -8.709 31.395 1.00 20.41 482 ILE A C 1
ATOM 3676 O O . ILE A 1 482 ? 78.489 -7.732 32.065 1.00 21.47 482 ILE A O 1
ATOM 3681 N N . TRP A 1 483 ? 77.449 -9.728 31.911 1.00 21.86 483 TRP A N 1
ATOM 3682 C CA . TRP A 1 483 ? 76.873 -9.736 33.251 1.00 22.56 483 TRP A CA 1
ATOM 3683 C C . TRP A 1 483 ? 77.242 -11.039 33.949 1.00 23.53 483 TRP A C 1
ATOM 3684 O O . TRP A 1 483 ? 76.376 -11.807 34.376 1.00 28.84 483 TRP A O 1
ATOM 3695 N N . ALA A 1 484 ? 78.548 -11.282 34.049 1.00 26.51 484 ALA A N 1
ATOM 3696 C CA . ALA A 1 484 ? 79.072 -12.466 34.714 1.00 24.08 484 ALA A CA 1
ATOM 3697 C C . ALA A 1 484 ? 78.409 -12.656 36.060 1.00 20.65 484 ALA A C 1
ATOM 3698 O O . ALA A 1 484 ? 78.384 -11.743 36.882 1.00 22.60 484 ALA A O 1
ATOM 3700 N N . GLY A 1 485 ? 77.877 -13.845 36.290 1.00 23.13 485 GLY A N 1
ATOM 3701 C CA . GLY A 1 485 ? 77.209 -14.120 37.540 1.00 24.06 485 GLY A CA 1
ATOM 3702 C C . GLY A 1 485 ? 75.795 -13.586 37.659 1.00 27.47 485 GLY A C 1
ATOM 3703 O O . GLY A 1 485 ? 75.103 -13.931 38.630 1.00 25.73 485 GLY A O 1
ATOM 3704 N N . TRP A 1 486 ? 75.327 -12.760 36.717 1.00 25.59 486 TRP A N 1
ATOM 3705 C CA . TRP A 1 486 ? 73.977 -12.217 36.806 1.00 28.12 486 TRP A CA 1
ATOM 3706 C C . TRP A 1 486 ? 73.094 -12.749 35.685 1.00 25.82 486 TRP A C 1
ATOM 3707 O O . TRP A 1 486 ? 72.240 -13.592 35.937 1.00 27.69 486 TRP A O 1
ATOM 3718 N N . TYR A 1 487 ? 73.256 -12.275 34.454 1.00 23.88 487 TYR A N 1
ATOM 3719 C CA . TYR A 1 487 ? 72.470 -12.844 33.369 1.00 28.58 487 TYR A CA 1
ATOM 3720 C C . TYR A 1 487 ? 73.165 -14.003 32.672 1.00 29.59 487 TYR A C 1
ATOM 3721 O O . TYR A 1 487 ? 72.500 -14.753 31.945 1.00 31.97 487 TYR A O 1
ATOM 3730 N N . GLY A 1 488 ? 74.474 -14.165 32.870 1.00 28.64 488 GLY A N 1
ATOM 3731 C CA . GLY A 1 488 ? 75.174 -15.288 32.289 1.00 31.13 488 GLY A CA 1
ATOM 3732 C C . GLY A 1 488 ? 76.341 -15.812 33.100 1.00 28.65 488 GLY A C 1
ATOM 3733 O O . GLY A 1 488 ? 77.127 -15.028 33.632 1.00 27.49 488 GLY A O 1
ATOM 3734 N N . ARG A 1 489 ? 76.446 -17.141 33.200 1.00 27.18 489 ARG A N 1
ATOM 3735 C CA . ARG A 1 489 ? 77.577 -17.837 33.805 1.00 33.38 489 ARG A CA 1
ATOM 3736 C C . ARG A 1 489 ? 77.835 -17.370 35.239 1.00 34.93 489 ARG A C 1
ATOM 3737 O O . ARG A 1 489 ? 76.957 -16.771 35.875 1.00 32.79 489 ARG A O 1
ATOM 3745 N N . ARG A 1 490 ? 79.026 -17.644 35.757 1.00 27.04 490 ARG A N 1
ATOM 3746 C CA . ARG A 1 490 ? 79.360 -17.344 37.140 1.00 27.61 490 ARG A CA 1
ATOM 3747 C C . ARG A 1 490 ? 80.139 -16.036 37.207 1.00 25.73 490 ARG A C 1
ATOM 3748 O O . ARG A 1 490 ? 80.733 -15.592 36.221 1.00 25.30 490 ARG A O 1
ATOM 3756 N N . PHE A 1 491 ? 80.110 -15.388 38.374 1.00 25.41 491 PHE A N 1
ATOM 3757 C CA . PHE A 1 491 ? 80.876 -14.149 38.445 1.00 26.27 491 PHE A CA 1
ATOM 3758 C C . PHE A 1 491 ? 82.377 -14.426 38.417 1.00 30.40 491 PHE A C 1
ATOM 3759 O O . PHE A 1 491 ? 83.157 -13.562 37.992 1.00 28.71 491 PHE A O 1
ATOM 3767 N N . ARG A 1 492 ? 82.784 -15.639 38.790 1.00 28.08 492 ARG A N 1
ATOM 3768 C CA . ARG A 1 492 ? 84.176 -16.042 38.635 1.00 29.10 492 ARG A CA 1
ATOM 3769 C C . ARG A 1 492 ? 84.598 -16.154 37.167 1.00 31.62 492 ARG A C 1
ATOM 3770 O O . ARG A 1 492 ? 85.803 -16.161 36.880 1.00 34.87 492 ARG A O 1
ATOM 3778 N N . ASN A 1 493 ? 83.650 -16.190 36.230 1.00 25.15 493 ASN A N 1
ATOM 3779 C CA . ASN A 1 493 ? 83.985 -16.197 34.808 1.00 27.22 493 ASN A CA 1
ATOM 3780 C C . ASN A 1 493 ? 84.239 -14.807 34.241 1.00 27.89 493 ASN A C 1
ATOM 3781 O O . ASN A 1 493 ? 84.375 -14.676 33.017 1.00 31.84 493 ASN A O 1
ATOM 3786 N N . TYR A 1 494 ? 84.331 -13.781 35.097 1.00 24.11 494 TYR A N 1
ATOM 3787 C CA . TYR A 1 494 ? 84.344 -12.397 34.625 1.00 25.63 494 TYR A CA 1
ATOM 3788 C C . TYR A 1 494 ? 85.553 -12.108 33.737 1.00 25.60 494 TYR A C 1
ATOM 3789 O O . TYR A 1 494 ? 85.412 -11.588 32.626 1.00 25.04 494 TYR A O 1
ATOM 3798 N N . ARG A 1 495 ? 86.758 -12.383 34.235 1.00 27.96 495 ARG A N 1
ATOM 3799 C CA . ARG A 1 495 ? 87.946 -12.045 33.462 1.00 30.12 495 ARG A CA 1
ATOM 3800 C C . ARG A 1 495 ? 87.914 -12.698 32.084 1.00 22.95 495 ARG A C 1
ATOM 3801 O O . ARG A 1 495 ? 88.222 -12.050 31.082 1.00 26.70 495 ARG A O 1
ATOM 3809 N N . GLU A 1 496 ? 87.535 -13.976 32.015 1.00 22.02 496 GLU A N 1
ATOM 3810 C CA . GLU A 1 496 ? 87.494 -14.669 30.732 1.00 24.30 496 GLU A CA 1
ATOM 3811 C C . GLU A 1 496 ? 86.550 -13.955 29.758 1.00 29.94 496 GLU A C 1
ATOM 3812 O O . GLU A 1 496 ? 86.943 -13.621 28.633 1.00 29.64 496 GLU A O 1
ATOM 3818 N N . MET A 1 497 ? 85.314 -13.658 30.204 1.00 30.06 497 MET A N 1
ATOM 3819 C CA . MET A 1 497 ? 84.356 -12.935 29.363 1.00 26.06 497 MET A CA 1
ATOM 3820 C C . MET A 1 497 ? 84.848 -11.528 29.036 1.00 27.67 497 MET A C 1
ATOM 3821 O O . MET A 1 497 ? 84.641 -11.031 27.919 1.00 23.75 497 MET A O 1
ATOM 3826 N N . GLU A 1 498 ? 85.511 -10.871 29.989 1.00 22.25 498 GLU A N 1
ATOM 3827 C CA . GLU A 1 498 ? 86.035 -9.541 29.697 1.00 25.22 498 GLU A CA 1
ATOM 3828 C C . GLU A 1 498 ? 87.145 -9.603 28.656 1.00 29.83 498 GLU A C 1
ATOM 3829 O O . GLU A 1 498 ? 87.218 -8.745 27.759 1.00 28.68 498 GLU A O 1
ATOM 3835 N N . THR A 1 499 ? 88.025 -10.602 28.765 1.00 27.39 499 THR A N 1
ATOM 3836 C CA . THR A 1 499 ? 89.103 -10.741 27.790 1.00 30.52 499 THR A CA 1
ATOM 3837 C C . THR A 1 499 ? 88.550 -11.049 26.406 1.00 28.07 499 THR A C 1
ATOM 3838 O O . THR A 1 499 ? 88.982 -10.450 25.411 1.00 29.99 499 THR A O 1
ATOM 3842 N N . ALA A 1 500 ? 87.572 -11.958 26.329 1.00 26.51 500 ALA A N 1
ATOM 3843 C CA . ALA A 1 500 ? 86.903 -12.223 25.055 1.00 27.65 500 ALA A CA 1
ATOM 3844 C C . ALA A 1 500 ? 86.345 -10.943 24.452 1.00 28.26 500 ALA A C 1
ATOM 3845 O O . ALA A 1 500 ? 86.469 -10.705 23.243 1.00 31.82 500 ALA A O 1
ATOM 3847 N N . GLY A 1 501 ? 85.757 -10.087 25.288 1.00 27.78 501 GLY A N 1
ATOM 3848 C CA . GLY A 1 501 ? 85.158 -8.871 24.770 1.00 26.22 501 GLY A CA 1
ATOM 3849 C C . GLY A 1 501 ? 86.195 -7.870 24.313 1.00 28.93 501 GLY A C 1
ATOM 3850 O O . GLY A 1 501 ? 85.984 -7.152 23.332 1.00 30.91 501 GLY A O 1
ATOM 3851 N N . ILE A 1 502 ? 87.323 -7.795 25.026 1.00 26.26 502 ILE A N 1
ATOM 3852 C CA . ILE A 1 502 ? 88.384 -6.883 24.620 1.00 25.93 502 ILE A CA 1
ATOM 3853 C C . ILE A 1 502 ? 89.005 -7.347 23.309 1.00 29.02 502 ILE A C 1
ATOM 3854 O O . ILE A 1 502 ? 89.324 -6.531 22.439 1.00 27.19 502 ILE A O 1
ATOM 3859 N N . ASN A 1 503 ? 89.184 -8.661 23.145 1.00 29.24 503 ASN A N 1
ATOM 3860 C CA . ASN A 1 503 ? 89.758 -9.183 21.904 1.00 29.30 503 ASN A CA 1
ATOM 3861 C C . ASN A 1 503 ? 88.842 -8.987 20.695 1.00 33.91 503 ASN A C 1
ATOM 3862 O O . ASN A 1 503 ? 89.336 -8.995 19.563 1.00 34.32 503 ASN A O 1
ATOM 3867 N N . ALA A 1 504 ? 87.536 -8.766 20.900 1.00 34.90 504 ALA A N 1
ATOM 3868 C CA . ALA A 1 504 ? 86.548 -8.822 19.821 1.00 34.74 504 ALA A CA 1
ATOM 3869 C C . ALA A 1 504 ? 86.185 -7.463 19.233 1.00 32.67 504 ALA A C 1
ATOM 3870 O O . ALA A 1 504 ? 85.276 -7.386 18.400 1.00 34.23 504 ALA A O 1
ATOM 3872 N N . THR A 1 505 ? 86.848 -6.391 19.641 1.00 31.31 505 THR A N 1
ATOM 3873 C CA . THR A 1 505 ? 86.434 -5.084 19.150 1.00 33.07 505 THR A CA 1
ATOM 3874 C C . THR A 1 505 ? 87.623 -4.146 19.235 1.00 28.77 505 THR A C 1
ATOM 3875 O O . THR A 1 505 ? 88.496 -4.313 20.087 1.00 33.62 505 THR A O 1
ATOM 3879 N N . THR A 1 506 ? 87.641 -3.155 18.348 1.00 27.94 506 THR A N 1
ATOM 3880 C CA . THR A 1 506 ? 88.791 -2.263 18.261 1.00 31.31 506 THR A CA 1
ATOM 3881 C C . THR A 1 506 ? 89.056 -1.579 19.596 1.00 33.22 506 THR A C 1
ATOM 3882 O O . THR A 1 506 ? 90.159 -1.669 20.154 1.00 33.48 506 THR A O 1
ATOM 3886 N N . ARG A 1 507 ? 88.048 -0.880 20.118 1.00 27.18 507 ARG A N 1
ATOM 3887 C CA . ARG A 1 507 ? 88.158 -0.141 21.371 1.00 28.31 507 ARG A CA 1
ATOM 3888 C C . ARG A 1 507 ? 87.007 -0.564 22.262 1.00 29.98 507 ARG A C 1
ATOM 3889 O O . ARG A 1 507 ? 85.835 -0.373 21.902 1.00 28.18 507 ARG A O 1
ATOM 3897 N N . PHE A 1 508 ? 87.343 -1.141 23.414 1.00 25.05 508 PHE A N 1
ATOM 3898 C CA . PHE A 1 508 ? 86.395 -1.821 24.279 1.00 24.64 508 PHE A CA 1
ATOM 3899 C C . PHE A 1 508 ? 86.164 -1.014 25.548 1.00 29.95 508 PHE A C 1
ATOM 3900 O O . PHE A 1 508 ? 87.094 -0.410 26.094 1.00 27.49 508 PHE A O 1
ATOM 3908 N N . LEU A 1 509 ? 84.924 -1.034 26.029 1.00 24.62 509 LEU A N 1
ATOM 3909 C CA . LEU A 1 509 ? 84.571 -0.397 27.285 1.00 22.94 509 LEU A CA 1
ATOM 3910 C C . LEU A 1 509 ? 83.403 -1.180 27.848 1.00 24.85 509 LEU A C 1
ATOM 3911 O O . LEU A 1 509 ? 82.418 -1.395 27.136 1.00 25.06 509 LEU A O 1
ATOM 3916 N N . HIS A 1 510 ? 83.512 -1.651 29.085 1.00 21.35 510 HIS A N 1
ATOM 3917 C CA . HIS A 1 510 ? 82.457 -2.501 29.624 1.00 23.75 510 HIS A CA 1
ATOM 3918 C C . HIS A 1 510 ? 81.390 -1.626 30.287 1.00 24.14 510 HIS A C 1
ATOM 3919 O O . HIS A 1 510 ? 81.541 -1.192 31.428 1.00 28.31 510 HIS A O 1
ATOM 3926 N N . ALA A 1 511 ? 80.299 -1.380 29.574 1.00 21.55 511 ALA A N 1
ATOM 3927 C CA . ALA A 1 511 ? 79.155 -0.650 30.117 1.00 24.22 511 ALA A CA 1
ATOM 3928 C C . ALA A 1 511 ? 78.102 -1.652 30.570 1.00 19.92 511 ALA A C 1
ATOM 3929 O O . ALA A 1 511 ? 77.614 -2.448 29.756 1.00 20.84 511 ALA A O 1
ATOM 3931 N N . GLU A 1 512 ? 77.795 -1.621 31.873 1.00 18.73 512 GLU A N 1
ATOM 3932 C CA . GLU A 1 512 ? 76.727 -2.341 32.566 1.00 22.18 512 GLU A CA 1
ATOM 3933 C C . GLU A 1 512 ? 77.214 -3.700 33.043 1.00 20.11 512 GLU A C 1
ATOM 3934 O O . GLU A 1 512 ? 77.637 -4.532 32.238 1.00 21.75 512 GLU A O 1
ATOM 3940 N N . TRP A 1 513 ? 77.156 -3.908 34.359 1.00 20.29 513 TRP A N 1
ATOM 3941 C CA . TRP A 1 513 ? 77.359 -5.179 35.041 1.00 18.20 513 TRP A CA 1
ATOM 3942 C C . TRP A 1 513 ? 76.973 -4.975 36.495 1.00 19.22 513 TRP A C 1
ATOM 3943 O O . TRP A 1 513 ? 76.890 -3.843 36.976 1.00 21.44 513 TRP A O 1
ATOM 3954 N N . GLY A 1 514 ? 76.774 -6.083 37.195 1.00 19.82 514 GLY A N 1
ATOM 3955 C CA . GLY A 1 514 ? 76.362 -6.052 38.585 1.00 16.86 514 GLY A CA 1
ATOM 3956 C C . GLY A 1 514 ? 75.199 -6.996 38.813 1.00 20.79 514 GLY A C 1
ATOM 3957 O O . GLY A 1 514 ? 75.244 -8.148 38.361 1.00 19.75 514 GLY A O 1
ATOM 3958 N N . GLY A 1 515 ? 74.139 -6.515 39.457 1.00 22.16 515 GLY A N 1
ATOM 3959 C CA . GLY A 1 515 ? 72.960 -7.328 39.675 1.00 18.81 515 GLY A CA 1
ATOM 3960 C C . GLY A 1 515 ? 72.099 -6.772 40.788 1.00 24.99 515 GLY A C 1
ATOM 3961 O O . GLY A 1 515 ? 72.478 -5.834 41.498 1.00 23.72 515 GLY A O 1
ATOM 3962 N N . ASP A 1 516 ? 70.906 -7.363 40.917 1.00 20.42 516 ASP A N 1
ATOM 3963 C CA . ASP A 1 516 ? 69.912 -6.881 41.864 1.00 24.37 516 ASP A CA 1
ATOM 3964 C C . ASP A 1 516 ? 70.217 -7.369 43.271 1.00 23.64 516 ASP A C 1
ATOM 3965 O O . ASP A 1 516 ? 70.687 -8.495 43.477 1.00 23.78 516 ASP A O 1
ATOM 3970 N N . SER A 1 517 ? 69.912 -6.522 44.251 1.00 19.87 517 SER A N 1
ATOM 3971 C CA . SER A 1 517 ? 69.872 -6.982 45.627 1.00 20.56 517 SER A CA 1
ATOM 3972 C C . SER A 1 517 ? 68.745 -6.260 46.355 1.00 19.43 517 SER A C 1
ATOM 3973 O O . SER A 1 517 ? 68.632 -5.036 46.292 1.00 19.34 517 SER A O 1
ATOM 3976 N N . HIS A 1 518 ? 67.918 -7.041 47.019 1.00 15.55 518 HIS A N 1
ATOM 3977 C CA . HIS A 1 518 ? 66.840 -6.582 47.883 1.00 21.05 518 HIS A CA 1
ATOM 3978 C C . HIS A 1 518 ? 67.488 -6.056 49.153 1.00 22.25 518 HIS A C 1
ATOM 3979 O O . HIS A 1 518 ? 67.971 -6.840 49.975 1.00 23.51 518 HIS A O 1
ATOM 3986 N N . ALA A 1 519 ? 67.553 -4.731 49.292 1.00 19.25 519 ALA A N 1
ATOM 3987 C CA . ALA A 1 519 ? 68.134 -4.134 50.487 1.00 21.32 519 ALA A CA 1
ATOM 3988 C C . ALA A 1 519 ? 67.592 -4.805 51.745 1.00 23.19 519 ALA A C 1
ATOM 3989 O O . ALA A 1 519 ? 66.375 -5.011 51.892 1.00 17.77 519 ALA A O 1
ATOM 3991 N N . GLY A 1 520 ? 68.519 -5.215 52.615 1.00 22.89 520 GLY A N 1
ATOM 3992 C CA . GLY A 1 520 ? 68.202 -5.845 53.884 1.00 21.23 520 GLY A CA 1
ATOM 3993 C C . GLY A 1 520 ? 67.975 -7.340 53.845 1.00 23.35 520 GLY A C 1
ATOM 3994 O O . GLY A 1 520 ? 67.682 -7.928 54.892 1.00 24.90 520 GLY A O 1
ATOM 3995 N N . ARG A 1 521 ? 68.070 -7.978 52.680 1.00 22.36 521 ARG A N 1
ATOM 3996 C CA . ARG A 1 521 ? 68.042 -9.437 52.599 1.00 25.87 521 ARG A CA 1
ATOM 3997 C C . ARG A 1 521 ? 69.481 -9.966 52.570 1.00 24.33 521 ARG A C 1
ATOM 3998 O O . ARG A 1 521 ? 70.317 -9.434 51.835 1.00 22.69 521 ARG A O 1
ATOM 4006 N N . HIS A 1 522 ? 69.765 -11.001 53.375 1.00 23.26 522 HIS A N 1
ATOM 4007 C CA . HIS A 1 522 ? 71.095 -11.607 53.441 1.00 25.95 522 HIS A CA 1
ATOM 4008 C C . HIS A 1 522 ? 70.961 -13.128 53.443 1.00 27.29 522 HIS A C 1
ATOM 4009 O O . HIS A 1 522 ? 69.856 -13.681 53.423 1.00 24.60 522 HIS A O 1
ATOM 4016 N N . MET A 1 523 ? 72.107 -13.808 53.479 1.00 26.40 523 MET A N 1
ATOM 4017 C CA . MET A 1 523 ? 72.123 -15.264 53.401 1.00 30.95 523 MET A CA 1
ATOM 4018 C C . MET A 1 523 ? 73.458 -15.790 53.922 1.00 31.63 523 MET A C 1
ATOM 4019 O O . MET A 1 523 ? 74.519 -15.312 53.503 1.00 30.25 523 MET A O 1
ATOM 4024 N N . GLU A 1 524 ? 73.401 -16.758 54.844 1.00 33.79 524 GLU A N 1
ATOM 4025 C CA . GLU A 1 524 ? 74.617 -17.370 55.375 1.00 31.44 524 GLU A CA 1
ATOM 4026 C C . GLU A 1 524 ? 75.317 -18.183 54.293 1.00 34.41 524 GLU A C 1
ATOM 4027 O O . GLU A 1 524 ? 74.666 -18.872 53.497 1.00 30.48 524 GLU A O 1
ATOM 4033 N N . VAL A 1 525 ? 76.653 -18.102 54.271 1.00 33.90 525 VAL A N 1
ATOM 4034 C CA . VAL A 1 525 ? 77.442 -18.924 53.360 1.00 33.28 525 VAL A CA 1
ATOM 4035 C C . VAL A 1 525 ? 77.355 -20.384 53.790 1.00 37.39 525 VAL A C 1
ATOM 4036 O O . VAL A 1 525 ? 77.248 -20.699 54.982 1.00 39.29 525 VAL A O 1
ATOM 4040 N N . ASN A 1 526 ? 77.395 -21.284 52.806 1.00 41.85 526 ASN A N 1
ATOM 4041 C CA . ASN A 1 526 ? 77.209 -22.716 53.025 1.00 44.33 526 ASN A CA 1
ATOM 4042 C C . ASN A 1 526 ? 78.058 -23.475 52.008 1.00 48.84 526 ASN A C 1
ATOM 4043 O O . ASN A 1 526 ? 77.898 -23.270 50.802 1.00 48.32 526 ASN A O 1
ATOM 4048 N N . LYS A 1 527 ? 78.961 -24.345 52.477 1.00 58.25 527 LYS A N 1
ATOM 4049 C CA . LYS A 1 527 ? 79.996 -24.908 51.603 1.00 55.87 527 LYS A CA 1
ATOM 4050 C C . LYS A 1 527 ? 79.616 -26.246 50.979 1.00 56.49 527 LYS A C 1
ATOM 4051 O O . LYS A 1 527 ? 80.336 -26.722 50.095 1.00 63.20 527 LYS A O 1
ATOM 4057 N N . GLU A 1 528 ? 78.508 -26.853 51.390 1.00 60.24 528 GLU A N 1
ATOM 4058 C CA . GLU A 1 528 ? 78.071 -28.118 50.801 1.00 60.74 528 GLU A CA 1
ATOM 4059 C C . GLU A 1 528 ? 77.742 -27.987 49.317 1.00 63.63 528 GLU A C 1
ATOM 4060 O O . GLU A 1 528 ? 76.719 -28.499 48.851 1.00 64.55 528 GLU A O 1
ATOM 4066 N N . LYS A 1 532 ? 78.748 -29.096 43.734 1.00 53.42 532 LYS A N 1
ATOM 4067 C CA . LYS A 1 532 ? 78.101 -28.384 42.636 1.00 58.06 532 LYS A CA 1
ATOM 4068 C C . LYS A 1 532 ? 78.597 -26.942 42.544 1.00 60.68 532 LYS A C 1
ATOM 4069 O O . LYS A 1 532 ? 78.014 -26.115 41.836 1.00 63.27 532 LYS A O 1
ATOM 4075 N N . GLY A 1 533 ? 79.667 -26.654 43.272 1.00 57.94 533 GLY A N 1
ATOM 4076 C CA . GLY A 1 533 ? 80.286 -25.342 43.264 1.00 47.76 533 GLY A CA 1
ATOM 4077 C C . GLY A 1 533 ? 81.086 -25.133 44.526 1.00 41.50 533 GLY A C 1
ATOM 4078 O O . GLY A 1 533 ? 81.046 -25.935 45.455 1.00 49.06 533 GLY A O 1
ATOM 4079 N N . ILE A 1 534 ? 81.812 -24.014 44.552 1.00 34.11 534 ILE A N 1
ATOM 4080 C CA . ILE A 1 534 ? 82.598 -23.665 45.733 1.00 34.26 534 ILE A CA 1
ATOM 4081 C C . ILE A 1 534 ? 81.701 -23.538 46.962 1.00 40.28 534 ILE A C 1
ATOM 4082 O O . ILE A 1 534 ? 81.933 -24.185 47.989 1.00 44.64 534 ILE A O 1
ATOM 4087 N N . ASP A 1 535 ? 80.670 -22.697 46.880 1.00 42.30 535 ASP A N 1
ATOM 4088 C CA . ASP A 1 535 ? 79.670 -22.578 47.936 1.00 39.48 535 ASP A CA 1
ATOM 4089 C C . ASP A 1 535 ? 78.347 -22.165 47.296 1.00 38.65 535 ASP A C 1
ATOM 4090 O O . ASP A 1 535 ? 78.239 -22.068 46.071 1.00 37.84 535 ASP A O 1
ATOM 4095 N N . ASN A 1 536 ? 77.332 -21.923 48.137 1.00 38.32 536 ASN A N 1
ATOM 4096 C CA . ASN A 1 536 ? 75.990 -21.592 47.653 1.00 36.95 536 ASN A CA 1
ATOM 4097 C C . ASN A 1 536 ? 75.940 -20.273 46.895 1.00 33.85 536 ASN A C 1
ATOM 4098 O O . ASN A 1 536 ? 74.925 -19.990 46.251 1.00 37.93 536 ASN A O 1
ATOM 4103 N N . PHE A 1 537 ? 76.995 -19.470 46.957 1.00 33.15 537 PHE A N 1
ATOM 4104 C CA . PHE A 1 537 ? 77.092 -18.232 46.199 1.00 33.50 537 PHE A CA 1
ATOM 4105 C C . PHE A 1 537 ? 77.823 -18.401 44.884 1.00 31.74 537 PHE A C 1
ATOM 4106 O O . PHE A 1 537 ? 77.792 -17.490 44.057 1.00 35.58 537 PHE A O 1
ATOM 4114 N N . ASP A 1 538 ? 78.474 -19.533 44.673 1.00 33.75 538 ASP A N 1
ATOM 4115 C CA . ASP A 1 538 ? 79.142 -19.819 43.409 1.00 32.70 538 ASP A CA 1
ATOM 4116 C C . ASP A 1 538 ? 78.119 -20.447 42.473 1.00 32.79 538 ASP A C 1
ATOM 4117 O O . ASP A 1 538 ? 77.964 -21.669 42.413 1.00 33.76 538 ASP A O 1
ATOM 4122 N N . ILE A 1 539 ? 77.391 -19.605 41.739 1.00 32.30 539 ILE A N 1
ATOM 4123 C CA . ILE A 1 539 ? 76.294 -20.077 40.904 1.00 31.51 539 ILE A CA 1
ATOM 4124 C C . ILE A 1 539 ? 76.316 -19.375 39.553 1.00 32.29 539 ILE A C 1
ATOM 4125 O O . ILE A 1 539 ? 77.037 -18.397 39.330 1.00 34.12 539 ILE A O 1
ATOM 4130 N N . GLU A 1 540 ? 75.515 -19.915 38.643 1.00 31.95 540 GLU A N 1
ATOM 4131 C CA . GLU A 1 540 ? 75.316 -19.365 37.314 1.00 33.83 540 GLU A CA 1
ATOM 4132 C C . GLU A 1 540 ? 74.087 -18.471 37.309 1.00 33.44 540 GLU A C 1
ATOM 4133 O O . GLU A 1 540 ? 73.059 -18.837 37.883 1.00 34.73 540 GLU A O 1
ATOM 4139 N N . ALA A 1 541 ? 74.190 -17.316 36.646 1.00 24.13 541 ALA A N 1
ATOM 4140 C CA . ALA A 1 541 ? 73.021 -16.538 36.240 1.00 32.98 541 ALA A CA 1
ATOM 4141 C C . ALA A 1 541 ? 72.061 -16.296 37.409 1.00 29.74 541 ALA A C 1
ATOM 4142 O O . ALA A 1 541 ? 70.914 -16.765 37.426 1.00 27.79 541 ALA A O 1
ATOM 4144 N N . ALA A 1 542 ? 72.561 -15.558 38.404 1.00 28.82 542 ALA A N 1
ATOM 4145 C CA . ALA A 1 542 ? 71.808 -15.380 39.641 1.00 28.74 542 ALA A CA 1
ATOM 4146 C C . ALA A 1 542 ? 70.480 -14.654 39.423 1.00 28.10 542 ALA A C 1
ATOM 4147 O O . ALA A 1 542 ? 69.577 -14.784 40.262 1.00 26.91 542 ALA A O 1
ATOM 4149 N N . ASP A 1 543 ? 70.351 -13.883 38.336 1.00 26.44 543 ASP A N 1
ATOM 4150 C CA . ASP A 1 543 ? 69.068 -13.277 37.984 1.00 27.59 543 ASP A CA 1
ATOM 4151 C C . ASP A 1 543 ? 67.928 -14.285 38.080 1.00 28.25 543 ASP A C 1
ATOM 4152 O O . ASP A 1 543 ? 66.897 -14.022 38.708 1.00 28.94 543 ASP A O 1
ATOM 4157 N N . ARG A 1 544 ? 68.109 -15.456 37.470 1.00 30.39 544 ARG A N 1
ATOM 4158 C CA . ARG A 1 544 ? 67.095 -16.503 37.462 1.00 31.39 544 ARG A CA 1
ATOM 4159 C C . ARG A 1 544 ? 67.296 -17.531 38.564 1.00 32.01 544 ARG A C 1
ATOM 4160 O O . ARG A 1 544 ? 66.325 -18.173 38.974 1.00 36.96 544 ARG A O 1
ATOM 4168 N N . ASN A 1 545 ? 68.526 -17.685 39.063 1.00 29.71 545 ASN A N 1
ATOM 4169 C CA . ASN A 1 545 ? 68.858 -18.743 39.997 1.00 28.63 545 ASN A CA 1
ATOM 4170 C C . ASN A 1 545 ? 69.222 -18.277 41.401 1.00 28.05 545 ASN A C 1
ATOM 4171 O O . ASN A 1 545 ? 69.236 -19.108 42.305 1.00 29.66 545 ASN A O 1
ATOM 4176 N N . GLY A 1 546 ? 69.509 -16.992 41.617 1.00 27.58 546 GLY A N 1
ATOM 4177 C CA . GLY A 1 546 ? 69.899 -16.512 42.931 1.00 25.87 546 GLY A CA 1
ATOM 4178 C C . GLY A 1 546 ? 68.699 -16.119 43.793 1.00 29.03 546 GLY A C 1
ATOM 4179 O O . GLY A 1 546 ? 67.547 -16.166 43.368 1.00 23.43 546 GLY A O 1
ATOM 4180 N N . ASP A 1 547 ? 68.992 -15.707 45.030 1.00 27.11 547 ASP A N 1
ATOM 4181 C CA . ASP A 1 547 ? 67.966 -15.242 45.952 1.00 26.01 547 ASP A CA 1
ATOM 4182 C C . ASP A 1 547 ? 67.896 -13.718 46.059 1.00 26.40 547 ASP A C 1
ATOM 4183 O O . ASP A 1 547 ? 67.150 -13.204 46.895 1.00 24.63 547 ASP A O 1
ATOM 4188 N N . TRP A 1 548 ? 68.663 -12.990 45.248 1.00 25.74 548 TRP A N 1
ATOM 4189 C CA . TRP A 1 548 ? 68.664 -11.528 45.225 1.00 24.03 548 TRP A CA 1
ATOM 4190 C C . TRP A 1 548 ? 69.093 -10.913 46.567 1.00 25.81 548 TRP A C 1
ATOM 4191 O O . TRP A 1 548 ? 68.786 -9.746 46.853 1.00 22.76 548 TRP A O 1
ATOM 4202 N N . SER A 1 549 ? 69.836 -11.661 47.381 1.00 25.78 549 SER A N 1
ATOM 4203 C CA . SER A 1 549 ? 70.354 -11.154 48.646 1.00 25.88 549 SER A CA 1
ATOM 4204 C C . SER A 1 549 ? 71.508 -10.170 48.422 1.00 23.37 549 SER A C 1
ATOM 4205 O O . SER A 1 549 ? 72.171 -10.155 47.380 1.00 23.53 549 SER A O 1
ATOM 4208 N N . GLU A 1 550 ? 71.738 -9.332 49.430 1.00 26.50 550 GLU A N 1
ATOM 4209 C CA . GLU A 1 550 ? 72.949 -8.522 49.432 1.00 27.57 550 GLU A CA 1
ATOM 4210 C C . GLU A 1 550 ? 74.186 -9.391 49.556 1.00 23.85 550 GLU A C 1
ATOM 4211 O O . GLU A 1 550 ? 75.245 -9.033 49.030 1.00 25.76 550 GLU A O 1
ATOM 4217 N N . SER A 1 551 ? 74.060 -10.538 50.228 1.00 25.31 551 SER A N 1
ATOM 4218 C CA . SER A 1 551 ? 75.200 -11.422 50.432 1.00 24.36 551 SER A CA 1
ATOM 4219 C C . SER A 1 551 ? 75.787 -11.864 49.107 1.00 29.95 551 SER A C 1
ATOM 4220 O O . SER A 1 551 ? 77.017 -11.890 48.933 1.00 27.33 551 SER A O 1
ATOM 4223 N N . TYR A 1 552 ? 74.916 -12.202 48.151 1.00 26.84 552 TYR A N 1
ATOM 4224 C CA . TYR A 1 552 ? 75.413 -12.624 46.861 1.00 24.52 552 TYR A CA 1
ATOM 4225 C C . TYR A 1 552 ? 76.066 -11.460 46.132 1.00 25.55 552 TYR A C 1
ATOM 4226 O O . TYR A 1 552 ? 77.210 -11.566 45.667 1.00 28.25 552 TYR A O 1
ATOM 4235 N N . ILE A 1 553 ? 75.375 -10.324 46.051 1.00 25.13 553 ILE A N 1
ATOM 4236 C CA . ILE A 1 553 ? 75.883 -9.277 45.174 1.00 24.03 553 ILE A CA 1
ATOM 4237 C C . ILE A 1 553 ? 77.178 -8.690 45.715 1.00 22.33 553 ILE A C 1
ATOM 4238 O O . ILE A 1 553 ? 78.005 -8.190 44.947 1.00 22.41 553 ILE A O 1
ATOM 4243 N N . ILE A 1 554 ? 77.377 -8.734 47.032 1.00 23.42 554 ILE A N 1
ATOM 4244 C CA . ILE A 1 554 ? 78.600 -8.194 47.618 1.00 22.45 554 ILE A CA 1
ATOM 4245 C C . ILE A 1 554 ? 79.812 -8.984 47.131 1.00 24.41 554 ILE A C 1
ATOM 4246 O O . ILE A 1 554 ? 80.829 -8.415 46.717 1.00 21.63 554 ILE A O 1
ATOM 4251 N N . ARG A 1 555 ? 79.689 -10.310 47.127 1.00 24.05 555 ARG A N 1
ATOM 4252 C CA . ARG A 1 555 ? 80.717 -11.170 46.575 1.00 23.52 555 ARG A CA 1
ATOM 4253 C C . ARG A 1 555 ? 80.921 -10.914 45.089 1.00 28.17 555 ARG A C 1
ATOM 4254 O O . ARG A 1 555 ? 82.059 -10.938 44.602 1.00 26.66 555 ARG A O 1
ATOM 4262 N N . LEU A 1 556 ? 79.831 -10.674 44.347 1.00 27.08 556 LEU A N 1
ATOM 4263 C CA . LEU A 1 556 ? 79.961 -10.444 42.909 1.00 23.98 556 LEU A CA 1
ATOM 4264 C C . LEU A 1 556 ? 80.695 -9.146 42.637 1.00 25.30 556 LEU A C 1
ATOM 4265 O O . LEU A 1 556 ? 81.573 -9.098 41.764 1.00 27.36 556 LEU A O 1
ATOM 4270 N N . PHE A 1 557 ? 80.346 -8.079 43.367 1.00 22.50 557 PHE A N 1
ATOM 4271 C CA . PHE A 1 557 ? 81.061 -6.818 43.209 1.00 24.63 557 PHE A CA 1
ATOM 4272 C C . PHE A 1 557 ? 82.522 -6.977 43.621 1.00 27.06 557 PHE A C 1
ATOM 4273 O O . PHE A 1 557 ? 83.434 -6.501 42.934 1.00 25.23 557 PHE A O 1
ATOM 4281 N N . ASP A 1 558 ? 82.749 -7.634 44.761 1.00 29.91 558 ASP A N 1
ATOM 4282 C CA . ASP A 1 558 ? 84.091 -7.873 45.284 1.00 27.40 558 ASP A CA 1
ATOM 4283 C C . ASP A 1 558 ? 84.967 -8.541 44.228 1.00 27.80 558 ASP A C 1
ATOM 4284 O O . ASP A 1 558 ? 86.008 -8.008 43.830 1.00 25.30 558 ASP A O 1
ATOM 4289 N N . TRP A 1 559 ? 84.512 -9.689 43.715 1.00 29.93 559 TRP A N 1
ATOM 4290 C CA . TRP A 1 559 ? 85.243 -10.399 42.670 1.00 29.58 559 TRP A CA 1
ATOM 4291 C C . TRP A 1 559 ? 85.587 -9.488 41.490 1.00 33.49 559 TRP A C 1
ATOM 4292 O O . TRP A 1 559 ? 86.763 -9.326 41.137 1.00 33.85 559 TRP A O 1
ATOM 4303 N N . HIS A 1 560 ? 84.567 -8.894 40.856 1.00 30.43 560 HIS A N 1
ATOM 4304 C CA . HIS A 1 560 ? 84.822 -8.022 39.711 1.00 28.87 560 HIS A CA 1
ATOM 4305 C C . HIS A 1 560 ? 85.897 -6.998 40.031 1.00 28.32 560 HIS A C 1
ATOM 4306 O O . HIS A 1 560 ? 86.825 -6.787 39.238 1.00 27.93 560 HIS A O 1
ATOM 4313 N N . LEU A 1 561 ? 85.785 -6.349 41.198 1.00 27.24 561 LEU A N 1
ATOM 4314 C CA . LEU A 1 561 ? 86.704 -5.262 41.533 1.00 29.95 561 LEU A CA 1
ATOM 4315 C C . LEU A 1 561 ? 88.129 -5.773 41.727 1.00 29.91 561 LEU A C 1
ATOM 4316 O O . LEU A 1 561 ? 89.098 -5.107 41.332 1.00 26.26 561 LEU A O 1
ATOM 4321 N N . LYS A 1 562 ? 88.286 -6.941 42.341 1.00 26.56 562 LYS A N 1
ATOM 4322 C CA . LYS A 1 562 ? 89.641 -7.428 42.528 1.00 33.35 562 LYS A CA 1
ATOM 4323 C C . LYS A 1 562 ? 90.215 -7.946 41.218 1.00 34.40 562 LYS A C 1
ATOM 4324 O O . LYS A 1 562 ? 91.431 -7.870 41.015 1.00 33.32 562 LYS A O 1
ATOM 4330 N N . GLU A 1 563 ? 89.362 -8.402 40.292 1.00 31.06 563 GLU A N 1
ATOM 4331 C CA . GLU A 1 563 ? 89.868 -8.797 38.981 1.00 30.82 563 GLU A CA 1
ATOM 4332 C C . GLU A 1 563 ? 90.363 -7.592 38.196 1.00 31.80 563 GLU A C 1
ATOM 4333 O O . GLU A 1 563 ? 91.386 -7.675 37.500 1.00 32.87 563 GLU A O 1
ATOM 4339 N N . GLN A 1 564 ? 89.685 -6.453 38.324 1.00 25.17 564 GLN A N 1
ATOM 4340 C CA . GLN A 1 564 ? 90.080 -5.301 37.526 1.00 31.73 564 GLN A CA 1
ATOM 4341 C C . GLN A 1 564 ? 91.493 -4.823 37.836 1.00 33.55 564 GLN A C 1
ATOM 4342 O O . GLN A 1 564 ? 92.093 -4.135 37.003 1.00 31.92 564 GLN A O 1
ATOM 4348 N N . GLU A 1 565 ? 92.038 -5.167 39.003 1.00 34.34 565 GLU A N 1
ATOM 4349 C CA . GLU A 1 565 ? 93.394 -4.755 39.339 1.00 34.96 565 GLU A CA 1
ATOM 4350 C C . GLU A 1 565 ? 94.444 -5.511 38.532 1.00 36.05 565 GLU A C 1
ATOM 4351 O O . GLU A 1 565 ? 95.595 -5.077 38.481 1.00 43.52 565 GLU A O 1
ATOM 4357 N N . THR A 1 566 ? 94.073 -6.632 37.916 1.00 38.14 566 THR A N 1
ATOM 4358 C CA . THR A 1 566 ? 94.984 -7.479 37.159 1.00 31.74 566 THR A CA 1
ATOM 4359 C C . THR A 1 566 ? 94.683 -7.448 35.660 1.00 36.28 566 THR A C 1
ATOM 4360 O O . THR A 1 566 ? 94.992 -8.403 34.946 1.00 40.86 566 THR A O 1
ATOM 4364 N N . MET A 1 567 ? 94.088 -6.362 35.162 1.00 32.98 567 MET A N 1
ATOM 4365 C CA . MET A 1 567 ? 93.719 -6.244 33.747 1.00 29.86 567 MET A CA 1
ATOM 4366 C C . MET A 1 567 ? 94.285 -4.956 33.178 1.00 34.16 567 MET A C 1
ATOM 4367 O O . MET A 1 567 ? 93.590 -3.930 33.119 1.00 29.02 567 MET A O 1
ATOM 4372 N N . PRO A 1 568 ? 95.543 -4.981 32.729 1.00 25.61 568 PRO A N 1
ATOM 4373 C CA . PRO A 1 568 ? 96.164 -3.763 32.198 1.00 27.16 568 PRO A CA 1
ATOM 4374 C C . PRO A 1 568 ? 95.575 -3.282 30.880 1.00 29.11 568 PRO A C 1
ATOM 4375 O O . PRO A 1 568 ? 95.715 -2.094 30.571 1.00 32.05 568 PRO A O 1
ATOM 4379 N N . ARG A 1 569 ? 94.947 -4.138 30.074 1.00 29.70 569 ARG A N 1
ATOM 4380 C CA . ARG A 1 569 ? 94.363 -3.615 28.836 1.00 34.50 569 ARG A CA 1
ATOM 4381 C C . ARG A 1 569 ? 93.010 -2.940 29.019 1.00 32.84 569 ARG A C 1
ATOM 4382 O O . ARG A 1 569 ? 92.555 -2.276 28.079 1.00 33.50 569 ARG A O 1
ATOM 4390 N N . LEU A 1 570 ? 92.357 -3.101 30.175 1.00 29.72 570 LEU A N 1
ATOM 4391 C CA . LEU A 1 570 ? 90.965 -2.677 30.355 1.00 27.56 570 LEU A CA 1
ATOM 4392 C C . LEU A 1 570 ? 90.875 -1.159 30.445 1.00 23.96 570 LEU A C 1
ATOM 4393 O O . LEU A 1 570 ? 91.425 -0.555 31.362 1.00 29.01 570 LEU A O 1
ATOM 4398 N N . THR A 1 571 ? 90.187 -0.531 29.498 1.00 26.15 571 THR A N 1
ATOM 4399 C CA . THR A 1 571 ? 89.869 0.878 29.682 1.00 27.45 571 THR A CA 1
ATOM 4400 C C . THR A 1 571 ? 89.132 1.097 31.005 1.00 30.08 571 THR A C 1
ATOM 4401 O O . THR A 1 571 ? 89.502 1.971 31.800 1.00 27.24 571 THR A O 1
ATOM 4405 N N . GLY A 1 572 ? 88.115 0.286 31.276 1.00 29.56 572 GLY A N 1
ATOM 4406 C CA . GLY A 1 572 ? 87.358 0.420 32.504 1.00 29.10 572 GLY A CA 1
ATOM 4407 C C . GLY A 1 572 ? 85.949 -0.124 32.348 1.00 30.00 572 GLY A C 1
ATOM 4408 O O . GLY A 1 572 ? 85.616 -0.780 31.357 1.00 24.78 572 GLY A O 1
ATOM 4409 N N . SER A 1 573 ? 85.124 0.165 33.353 1.00 24.51 573 SER A N 1
ATOM 4410 C CA . SER A 1 573 ? 83.740 -0.274 33.289 1.00 23.10 573 SER A CA 1
ATOM 4411 C C . SER A 1 573 ? 82.839 0.710 34.022 1.00 29.41 573 SER A C 1
ATOM 4412 O O . SER A 1 573 ? 83.303 1.591 34.754 1.00 25.74 573 SER A O 1
ATOM 4415 N N . LEU A 1 574 ? 81.525 0.539 33.809 1.00 25.95 574 LEU A N 1
ATOM 4416 C CA . LEU A 1 574 ? 80.484 1.224 34.573 1.00 20.68 574 LEU A CA 1
ATOM 4417 C C . LEU A 1 574 ? 79.511 0.166 35.059 1.00 23.23 574 LEU A C 1
ATOM 4418 O O . LEU A 1 574 ? 78.812 -0.452 34.247 1.00 23.53 574 LEU A O 1
ATOM 4423 N N . PHE A 1 575 ? 79.453 -0.060 36.368 1.00 20.04 575 PHE A N 1
ATOM 4424 C CA . PHE A 1 575 ? 78.442 -0.989 36.839 1.00 21.03 575 PHE A CA 1
ATOM 4425 C C . PHE A 1 575 ? 77.072 -0.329 36.752 1.00 22.19 575 PHE A C 1
ATOM 4426 O O . PHE A 1 575 ? 76.949 0.898 36.736 1.00 22.56 575 PHE A O 1
ATOM 4434 N N . TRP A 1 576 ? 76.043 -1.159 36.603 1.00 24.27 576 TRP A N 1
ATOM 4435 C CA . TRP A 1 576 ? 74.652 -0.713 36.554 1.00 20.73 576 TRP A CA 1
ATOM 4436 C C . TRP A 1 576 ? 73.995 -1.254 37.812 1.00 18.97 576 TRP A C 1
ATOM 4437 O O . TRP A 1 576 ? 73.786 -2.466 37.932 1.00 19.90 576 TRP A O 1
ATOM 4448 N N . THR A 1 577 ? 73.673 -0.375 38.751 1.00 19.03 577 THR A N 1
ATOM 4449 C CA . THR A 1 577 ? 73.693 1.070 38.587 1.00 19.77 577 THR A CA 1
ATOM 4450 C C . THR A 1 577 ? 73.875 1.624 39.989 1.00 20.62 577 THR A C 1
ATOM 4451 O O . THR A 1 577 ? 73.919 0.844 40.959 1.00 20.92 577 THR A O 1
ATOM 4455 N N . PHE A 1 578 ? 73.989 2.949 40.131 1.00 20.33 578 PHE A N 1
ATOM 4456 C CA . PHE A 1 578 ? 74.274 3.496 41.459 1.00 21.44 578 PHE A CA 1
ATOM 4457 C C . PHE A 1 578 ? 73.107 3.279 42.416 1.00 21.35 578 PHE A C 1
ATOM 4458 O O . PHE A 1 578 ? 73.300 2.824 43.554 1.00 23.39 578 PHE A O 1
ATOM 4466 N N . LYS A 1 579 ? 71.886 3.589 41.962 1.00 18.12 579 LYS A N 1
ATOM 4467 C CA . LYS A 1 579 ? 70.717 3.721 42.822 1.00 21.05 579 LYS A CA 1
ATOM 4468 C C . LYS A 1 579 ? 69.525 2.960 42.251 1.00 19.47 579 LYS A C 1
ATOM 4469 O O . LYS A 1 579 ? 69.244 3.047 41.051 1.00 19.71 579 LYS A O 1
ATOM 4475 N N . ASP A 1 580 ? 68.840 2.206 43.116 1.00 21.94 580 ASP A N 1
ATOM 4476 C CA . ASP A 1 580 ? 67.549 1.621 42.776 1.00 19.85 580 ASP A CA 1
ATOM 4477 C C . ASP A 1 580 ? 66.669 2.664 42.112 1.00 20.39 580 ASP A C 1
ATOM 4478 O O . ASP A 1 580 ? 66.570 3.796 42.589 1.00 21.54 580 ASP A O 1
ATOM 4483 N N . PHE A 1 581 ? 66.028 2.288 41.012 1.00 19.89 581 PHE A N 1
ATOM 4484 C CA . PHE A 1 581 ? 65.199 3.232 40.281 1.00 18.97 581 PHE A CA 1
ATOM 4485 C C . PHE A 1 581 ? 63.966 2.510 39.764 1.00 20.32 581 PHE A C 1
ATOM 4486 O O . PHE A 1 581 ? 63.940 1.281 39.652 1.00 21.68 581 PHE A O 1
ATOM 4494 N N . SER A 1 582 ? 62.931 3.286 39.464 1.00 21.91 582 SER A N 1
ATOM 4495 C CA . SER A 1 582 ? 61.675 2.694 39.027 1.00 19.82 582 SER A CA 1
ATOM 4496 C C . SER A 1 582 ? 61.731 2.287 37.557 1.00 20.43 582 SER A C 1
ATOM 4497 O O . SER A 1 582 ? 62.266 3.010 36.707 1.00 18.43 582 SER A O 1
ATOM 4500 N N . THR A 1 583 ? 61.152 1.125 37.258 1.00 18.97 583 THR A N 1
ATOM 4501 C CA . THR A 1 583 ? 61.027 0.669 35.901 1.00 19.18 583 THR A CA 1
ATOM 4502 C C . THR A 1 583 ? 59.641 0.078 35.709 1.00 18.59 583 THR A C 1
ATOM 4503 O O . THR A 1 583 ? 59.140 -0.623 36.602 1.00 18.97 583 THR A O 1
ATOM 4507 N N . PRO A 1 584 ? 59.000 0.335 34.565 1.00 16.49 584 PRO A N 1
ATOM 4508 C CA . PRO A 1 584 ? 57.644 -0.188 34.361 1.00 20.52 584 PRO A CA 1
ATOM 4509 C C . PRO A 1 584 ? 57.635 -1.669 34.075 1.00 22.60 584 PRO A C 1
ATOM 4510 O O . PRO A 1 584 ? 56.558 -2.279 34.099 1.00 19.46 584 PRO A O 1
ATOM 4514 N N . LEU A 1 585 ? 58.808 -2.258 33.817 1.00 21.29 585 LEU A N 1
ATOM 4515 C CA . LEU A 1 585 ? 58.918 -3.606 33.279 1.00 19.30 585 LEU A CA 1
ATOM 4516 C C . LEU A 1 585 ? 58.913 -4.690 34.340 1.00 20.76 585 LEU A C 1
ATOM 4517 O O . LEU A 1 585 ? 58.764 -5.864 33.999 1.00 21.19 585 LEU A O 1
ATOM 4522 N N . ARG A 1 586 ? 59.076 -4.345 35.609 1.00 21.61 586 ARG A N 1
ATOM 4523 C CA . ARG A 1 586 ? 59.239 -5.338 36.663 1.00 23.58 586 ARG A CA 1
ATOM 4524 C C . ARG A 1 586 ? 58.121 -5.220 37.698 1.00 25.18 586 ARG A C 1
ATOM 4525 O O . ARG A 1 586 ? 58.376 -4.840 38.853 1.00 26.76 586 ARG A O 1
ATOM 4533 N N . PRO A 1 587 ? 56.879 -5.578 37.338 1.00 22.44 587 PRO A N 1
ATOM 4534 C CA . PRO A 1 587 ? 55.796 -5.544 38.339 1.00 24.01 587 PRO A CA 1
ATOM 4535 C C . PRO A 1 587 ? 56.038 -6.456 39.528 1.00 27.03 587 PRO A C 1
ATOM 4536 O O . PRO A 1 587 ? 55.547 -6.183 40.628 1.00 25.00 587 PRO A O 1
ATOM 4540 N N . ASP A 1 588 ? 56.805 -7.525 39.357 1.00 26.40 588 ASP A N 1
ATOM 4541 C CA . ASP A 1 588 ? 56.915 -8.547 40.382 1.00 25.64 588 ASP A CA 1
ATOM 4542 C C . ASP A 1 588 ? 58.267 -8.547 41.085 1.00 26.59 588 ASP A C 1
ATOM 4543 O O . ASP A 1 588 ? 58.564 -9.510 41.796 1.00 25.75 588 ASP A O 1
ATOM 4548 N N . ASN A 1 589 ? 59.097 -7.515 40.898 1.00 20.97 589 ASN A N 1
ATOM 4549 C CA . ASN A 1 589 ? 60.369 -7.466 41.610 1.00 21.86 589 ASN A CA 1
ATOM 4550 C C . ASN A 1 589 ? 60.115 -7.417 43.114 1.00 24.18 589 ASN A C 1
ATOM 4551 O O . ASN A 1 589 ? 59.054 -6.958 43.553 1.00 24.09 589 ASN A O 1
ATOM 4556 N N . PRO A 1 590 ? 61.060 -7.893 43.924 1.00 26.57 590 PRO A N 1
ATOM 4557 C CA . PRO A 1 590 ? 60.873 -7.822 45.386 1.00 22.45 590 PRO A CA 1
ATOM 4558 C C . PRO A 1 590 ? 60.379 -6.467 45.879 1.00 21.30 590 PRO A C 1
ATOM 4559 O O . PRO A 1 590 ? 59.578 -6.415 46.813 1.00 23.05 590 PRO A O 1
ATOM 4563 N N . ILE A 1 591 ? 60.840 -5.367 45.294 1.00 24.12 591 ILE A N 1
ATOM 4564 C CA . ILE A 1 591 ? 60.140 -4.090 45.379 1.00 24.11 591 ILE A CA 1
ATOM 4565 C C . ILE A 1 591 ? 59.455 -3.860 44.032 1.00 21.03 591 ILE A C 1
ATOM 4566 O O . ILE A 1 591 ? 60.151 -3.656 43.020 1.00 20.12 591 ILE A O 1
ATOM 4571 N N . PRO A 1 592 ? 58.130 -3.940 43.956 1.00 24.16 592 PRO A N 1
ATOM 4572 C CA . PRO A 1 592 ? 57.458 -3.885 42.652 1.00 19.78 592 PRO A CA 1
ATOM 4573 C C . PRO A 1 592 ? 57.851 -2.642 41.872 1.00 21.26 592 PRO A C 1
ATOM 4574 O O . PRO A 1 592 ? 58.008 -1.555 42.434 1.00 21.84 592 PRO A O 1
ATOM 4578 N N . TYR A 1 593 ? 58.088 -2.823 40.578 1.00 18.20 593 TYR A N 1
ATOM 4579 C CA . TYR A 1 593 ? 58.418 -1.718 39.682 1.00 18.96 593 TYR A CA 1
ATOM 4580 C C . TYR A 1 593 ? 59.721 -0.982 40.058 1.00 20.87 593 TYR A C 1
ATOM 4581 O O . TYR A 1 593 ? 59.933 0.176 39.650 1.00 17.79 593 TYR A O 1
ATOM 4590 N N . VAL A 1 594 ? 60.625 -1.612 40.805 1.00 17.58 594 VAL A N 1
ATOM 4591 C CA . VAL A 1 594 ? 61.922 -1.007 41.099 1.00 20.61 594 VAL A CA 1
ATOM 4592 C C . VAL A 1 594 ? 63.018 -1.926 40.579 1.00 19.13 594 VAL A C 1
ATOM 4593 O O . VAL A 1 594 ? 63.033 -3.126 40.874 1.00 18.54 594 VAL A O 1
ATOM 4597 N N . ASN A 1 595 ? 63.880 -1.381 39.740 1.00 19.94 595 ASN A N 1
ATOM 4598 C CA . ASN A 1 595 ? 65.107 -2.074 39.367 1.00 20.42 595 ASN A CA 1
ATOM 4599 C C . ASN A 1 595 ? 66.045 -1.979 40.566 1.00 19.26 595 ASN A C 1
ATOM 4600 O O . ASN A 1 595 ? 66.428 -0.878 40.968 1.00 20.41 595 ASN A O 1
ATOM 4605 N N . GLN A 1 596 ? 66.343 -3.111 41.204 1.00 17.93 596 GLN A N 1
ATOM 4606 C CA . GLN A 1 596 ? 67.097 -3.114 42.456 1.00 20.42 596 GLN A CA 1
ATOM 4607 C C . GLN A 1 596 ? 68.598 -3.386 42.262 1.00 23.29 596 GLN A C 1
ATOM 4608 O O . GLN A 1 596 ? 69.248 -3.964 43.140 1.00 24.62 596 GLN A O 1
ATOM 4614 N N . LYS A 1 597 ? 69.181 -2.942 41.147 1.00 22.79 597 LYS A N 1
ATOM 4615 C CA . LYS A 1 597 ? 70.613 -3.113 40.932 1.00 23.79 597 LYS A CA 1
ATOM 4616 C C . LYS A 1 597 ? 71.452 -1.970 41.499 1.00 22.07 597 LYS A C 1
ATOM 4617 O O . LYS A 1 597 ? 72.647 -1.888 41.188 1.00 24.73 597 LYS A O 1
ATOM 4623 N N . GLY A 1 598 ? 70.863 -1.083 42.304 1.00 19.45 598 GLY A N 1
ATOM 4624 C CA . GLY A 1 598 ? 71.636 -0.020 42.905 1.00 18.92 598 GLY A CA 1
ATOM 4625 C C . GLY A 1 598 ? 72.517 -0.530 44.031 1.00 21.56 598 GLY A C 1
ATOM 4626 O O . GLY A 1 598 ? 72.327 -1.622 44.563 1.00 21.87 598 GLY A O 1
ATOM 4627 N N . VAL A 1 599 ? 73.526 0.262 44.403 1.00 20.98 599 VAL A N 1
ATOM 4628 C CA . VAL A 1 599 ? 74.182 0.021 45.683 1.00 25.40 599 VAL A CA 1
ATOM 4629 C C . VAL A 1 599 ? 73.612 0.909 46.776 1.00 28.61 599 VAL A C 1
ATOM 4630 O O . VAL A 1 599 ? 74.073 0.849 47.928 1.00 29.94 599 VAL A O 1
ATOM 4634 N N . VAL A 1 600 ? 72.609 1.726 46.451 1.00 25.85 600 VAL A N 1
ATOM 4635 C CA . VAL A 1 600 ? 71.857 2.499 47.430 1.00 22.72 600 VAL A CA 1
ATOM 4636 C C . VAL A 1 600 ? 70.395 2.436 47.023 1.00 24.29 600 VAL A C 1
ATOM 4637 O O . VAL A 1 600 ? 70.065 2.276 45.840 1.00 20.80 600 VAL A O 1
ATOM 4641 N N . GLN A 1 601 ? 69.519 2.580 48.019 1.00 23.63 601 GLN A N 1
ATOM 4642 C CA . GLN A 1 601 ? 68.078 2.511 47.811 1.00 22.55 601 GLN A CA 1
ATOM 4643 C C . GLN A 1 601 ? 67.603 3.723 47.023 1.00 21.25 601 GLN A C 1
ATOM 4644 O O . GLN A 1 601 ? 68.335 4.699 46.827 1.00 21.61 601 GLN A O 1
ATOM 4650 N N . ARG A 1 602 ? 66.338 3.677 46.613 1.00 20.45 602 ARG A N 1
ATOM 4651 C CA . ARG A 1 602 ? 65.811 4.726 45.750 1.00 20.60 602 ARG A CA 1
ATOM 4652 C C . ARG A 1 602 ? 65.760 6.084 46.445 1.00 23.86 602 ARG A C 1
ATOM 4653 O O . ARG A 1 602 ? 65.735 7.111 45.756 1.00 21.54 602 ARG A O 1
ATOM 4661 N N . ASP A 1 603 ? 65.790 6.121 47.786 1.00 20.72 603 ASP A N 1
ATOM 4662 C CA . ASP A 1 603 ? 65.874 7.390 48.503 1.00 22.09 603 ASP A CA 1
ATOM 4663 C C . ASP A 1 603 ? 67.310 7.783 48.835 1.00 27.44 603 ASP A C 1
ATOM 4664 O O . ASP A 1 603 ? 67.522 8.772 49.547 1.00 27.72 603 ASP A O 1
ATOM 4669 N N . GLY A 1 604 ? 68.296 7.029 48.348 1.00 24.45 604 GLY A N 1
ATOM 4670 C CA . GLY A 1 604 ? 69.681 7.305 48.652 1.00 24.72 604 GLY A CA 1
ATOM 4671 C C . GLY A 1 604 ? 70.220 6.595 49.870 1.00 23.90 604 GLY A C 1
ATOM 4672 O O . GLY A 1 604 ? 71.396 6.769 50.192 1.00 32.70 604 GLY A O 1
ATOM 4673 N N . THR A 1 605 ? 69.412 5.811 50.559 1.00 25.23 605 THR A N 1
ATOM 4674 C CA . THR A 1 605 ? 69.917 5.054 51.694 1.00 22.71 605 THR A CA 1
ATOM 4675 C C . THR A 1 605 ? 70.906 4.018 51.182 1.00 25.29 605 THR A C 1
ATOM 4676 O O . THR A 1 605 ? 70.538 3.193 50.337 1.00 23.26 605 THR A O 1
ATOM 4680 N N . PRO A 1 606 ? 72.152 4.015 51.660 1.00 27.00 606 PRO A N 1
ATOM 4681 C CA . PRO A 1 606 ? 73.143 3.058 51.143 1.00 25.88 606 PRO A CA 1
ATOM 4682 C C . PRO A 1 606 ? 72.843 1.614 51.517 1.00 23.75 606 PRO A C 1
ATOM 4683 O O . PRO A 1 606 ? 72.501 1.305 52.659 1.00 26.29 606 PRO A O 1
ATOM 4687 N N . LYS A 1 607 ? 72.965 0.728 50.527 1.00 23.51 607 LYS A N 1
ATOM 4688 C CA . LYS A 1 607 ? 73.104 -0.693 50.796 1.00 24.91 607 LYS A CA 1
ATOM 4689 C C . LYS A 1 607 ? 74.535 -0.979 51.247 1.00 23.97 607 LYS A C 1
ATOM 4690 O O . LYS A 1 607 ? 75.427 -0.141 51.126 1.00 23.60 607 LYS A O 1
ATOM 4696 N N . GLU A 1 608 ? 74.762 -2.188 51.747 1.00 24.38 608 GLU A N 1
ATOM 4697 C CA . GLU A 1 608 ? 76.111 -2.524 52.188 1.00 28.46 608 GLU A CA 1
ATOM 4698 C C . GLU A 1 608 ? 77.062 -2.776 51.024 1.00 26.76 608 GLU A C 1
ATOM 4699 O O . GLU A 1 608 ? 78.285 -2.759 51.221 1.00 25.58 608 GLU A O 1
ATOM 4705 N N . SER A 1 609 ? 76.541 -2.949 49.814 1.00 22.06 609 SER A N 1
ATOM 4706 C CA . SER A 1 609 ? 77.406 -3.022 48.648 1.00 20.97 609 SER A CA 1
ATOM 4707 C C . SER A 1 609 ? 78.044 -1.684 48.318 1.00 24.07 609 SER A C 1
ATOM 4708 O O . SER A 1 609 ? 79.077 -1.663 47.645 1.00 21.46 609 SER A O 1
ATOM 4711 N N . TYR A 1 610 ? 77.440 -0.564 48.742 1.00 23.90 610 TYR A N 1
ATOM 4712 C CA . TYR A 1 610 ? 78.066 0.738 48.518 1.00 21.41 610 TYR A CA 1
ATOM 4713 C C . TYR A 1 610 ? 79.475 0.791 49.122 1.00 24.41 610 TYR A C 1
ATOM 4714 O O . TYR A 1 610 ? 80.354 1.467 48.580 1.00 24.28 610 TYR A O 1
ATOM 4723 N N . TYR A 1 611 ? 79.704 0.071 50.230 1.00 24.04 611 TYR A N 1
ATOM 4724 C CA . TYR A 1 611 ? 80.992 0.078 50.925 1.00 23.41 611 TYR A CA 1
ATOM 4725 C C . TYR A 1 611 ? 81.985 -0.877 50.287 1.00 27.64 611 TYR A C 1
ATOM 4726 O O . TYR A 1 611 ? 83.200 -0.662 50.391 1.00 26.67 611 TYR A O 1
ATOM 4735 N N . VAL A 1 612 ? 81.499 -1.934 49.634 1.00 25.81 612 VAL A N 1
ATOM 4736 C CA . VAL A 1 612 ? 82.397 -2.768 48.850 1.00 26.74 612 VAL A CA 1
ATOM 4737 C C . VAL A 1 612 ? 83.097 -1.923 47.801 1.00 26.36 612 VAL A C 1
ATOM 4738 O O . VAL A 1 612 ? 84.330 -1.928 47.705 1.00 25.38 612 VAL A O 1
ATOM 4742 N N . PHE A 1 613 ? 82.325 -1.140 47.039 1.00 25.19 613 PHE A N 1
ATOM 4743 C CA . PHE A 1 613 ? 82.934 -0.238 46.058 1.00 27.87 613 PHE A CA 1
ATOM 4744 C C . PHE A 1 613 ? 83.817 0.794 46.738 1.00 27.99 613 PHE A C 1
ATOM 4745 O O . PHE A 1 613 ? 84.919 1.094 46.256 1.00 33.00 613 PHE A O 1
ATOM 4753 N N . GLN A 1 614 ? 83.345 1.366 47.848 1.00 27.43 614 GLN A N 1
ATOM 4754 C CA . GLN A 1 614 ? 84.095 2.441 48.482 1.00 24.82 614 GLN A CA 1
ATOM 4755 C C . GLN A 1 614 ? 85.440 1.929 48.976 1.00 26.18 614 GLN A C 1
ATOM 4756 O O . GLN A 1 614 ? 86.470 2.590 48.794 1.00 21.11 614 GLN A O 1
ATOM 4762 N N . SER A 1 615 ? 85.454 0.724 49.545 1.00 24.12 615 SER A N 1
ATOM 4763 C CA . SER A 1 615 ? 86.685 0.167 50.073 1.00 27.01 615 SER A CA 1
ATOM 4764 C C . SER A 1 615 ? 87.720 -0.068 48.979 1.00 31.74 615 SER A C 1
ATOM 4765 O O . SER A 1 615 ? 88.917 -0.081 49.276 1.00 28.24 615 SER A O 1
ATOM 4768 N N . TYR A 1 616 ? 87.287 -0.238 47.726 1.00 28.36 616 TYR A N 1
ATOM 4769 C CA . TYR A 1 616 ? 88.202 -0.460 46.609 1.00 30.39 616 TYR A CA 1
ATOM 4770 C C . TYR A 1 616 ? 88.578 0.823 45.889 1.00 27.09 616 TYR A C 1
ATOM 4771 O O . TYR A 1 616 ? 89.671 0.916 45.327 1.00 30.09 616 TYR A O 1
ATOM 4780 N N . TRP A 1 617 ? 87.707 1.822 45.899 1.00 28.74 617 TRP A N 1
ATOM 4781 C CA . TRP A 1 617 ? 87.869 2.964 45.012 1.00 30.42 617 TRP A CA 1
ATOM 4782 C C . TRP A 1 617 ? 88.199 4.254 45.726 1.00 24.91 617 TRP A C 1
ATOM 4783 O O . TRP A 1 617 ? 88.845 5.126 45.136 1.00 28.59 617 TRP A O 1
ATOM 4794 N N . SER A 1 618 ? 87.728 4.418 46.953 1.00 30.39 618 SER A N 1
ATOM 4795 C CA . SER A 1 618 ? 87.906 5.674 47.661 1.00 34.16 618 SER A CA 1
ATOM 4796 C C . SER A 1 618 ? 89.322 5.774 48.213 1.00 31.69 618 SER A C 1
ATOM 4797 O O . SER A 1 618 ? 89.879 4.788 48.707 1.00 27.73 618 SER A O 1
ATOM 4800 N N . SER A 1 619 ? 89.897 6.977 48.126 1.00 28.09 619 SER A N 1
ATOM 4801 C CA . SER A 1 619 ? 91.160 7.263 48.797 1.00 34.34 619 SER A CA 1
ATOM 4802 C C . SER A 1 619 ? 90.974 7.647 50.261 1.00 35.72 619 SER A C 1
ATOM 4803 O O . SER A 1 619 ? 91.956 7.688 51.007 1.00 38.99 619 SER A O 1
ATOM 4806 N N . LYS A 1 620 ? 89.745 7.885 50.703 1.00 35.40 620 LYS A N 1
ATOM 4807 C CA . LYS A 1 620 ? 89.502 8.349 52.059 1.00 29.69 620 LYS A CA 1
ATOM 4808 C C . LYS A 1 620 ? 89.348 7.161 53.001 1.00 37.77 620 LYS A C 1
ATOM 4809 O O . LYS A 1 620 ? 88.481 6.303 52.766 1.00 31.57 620 LYS A O 1
ATOM 4815 N N . PRO A 1 621 ? 90.140 7.079 54.072 1.00 34.83 621 PRO A N 1
ATOM 4816 C CA . PRO A 1 621 ? 90.086 5.903 54.943 1.00 33.94 621 PRO A CA 1
ATOM 4817 C C . PRO A 1 621 ? 88.675 5.636 55.452 1.00 37.48 621 PRO A C 1
ATOM 4818 O O . PRO A 1 621 ? 87.958 6.549 55.865 1.00 35.61 621 PRO A O 1
ATOM 4822 N N . MET A 1 622 ? 88.277 4.368 55.388 1.00 31.12 622 MET A N 1
ATOM 4823 C CA . MET A 1 622 ? 86.964 3.935 55.822 1.00 30.07 622 MET A CA 1
ATOM 4824 C C . MET A 1 622 ? 87.076 2.487 56.259 1.00 27.60 622 MET A C 1
ATOM 4825 O O . MET A 1 622 ? 88.058 1.797 55.967 1.00 31.90 622 MET A O 1
ATOM 4830 N N . LEU A 1 623 ? 86.040 2.042 56.953 1.00 26.44 623 LEU A N 1
ATOM 4831 C CA . LEU A 1 623 ? 85.956 0.722 57.551 1.00 30.05 623 LEU A CA 1
ATOM 4832 C C . LEU A 1 623 ? 84.471 0.411 57.695 1.00 34.20 623 LEU A C 1
ATOM 4833 O O . LEU A 1 623 ? 83.732 1.226 58.255 1.00 35.11 623 LEU A O 1
ATOM 4838 N N . HIS A 1 624 ? 84.025 -0.733 57.170 1.00 32.38 624 HIS A N 1
ATOM 4839 C CA . HIS A 1 624 ? 82.614 -1.113 57.237 1.00 28.48 624 HIS A CA 1
ATOM 4840 C C . HIS A 1 624 ? 82.526 -2.608 57.462 1.00 28.80 624 HIS A C 1
ATOM 4841 O O . HIS A 1 624 ? 82.861 -3.393 56.572 1.00 33.68 624 HIS A O 1
ATOM 4848 N N . ILE A 1 625 ? 82.059 -2.996 58.641 1.00 31.36 625 ILE A N 1
ATOM 4849 C CA . ILE A 1 625 ? 81.733 -4.389 58.887 1.00 28.68 625 ILE A CA 1
ATOM 4850 C C . ILE A 1 625 ? 80.473 -4.731 58.115 1.00 34.95 625 ILE A C 1
ATOM 4851 O O . ILE A 1 625 ? 79.453 -4.040 58.227 1.00 33.00 625 ILE A O 1
ATOM 4856 N N . TYR A 1 626 ? 80.530 -5.796 57.330 1.00 34.67 626 TYR A N 1
ATOM 4857 C CA . TYR A 1 626 ? 79.348 -6.213 56.603 1.00 30.22 626 TYR A CA 1
ATOM 4858 C C . TYR A 1 626 ? 78.341 -6.814 57.578 1.00 30.15 626 TYR A C 1
ATOM 4859 O O . TYR A 1 626 ? 78.634 -7.803 58.257 1.00 31.05 626 TYR A O 1
ATOM 4868 N N . GLY A 1 627 ? 77.149 -6.216 57.639 1.00 28.18 627 GLY A N 1
ATOM 4869 C CA . GLY A 1 627 ? 76.077 -6.754 58.449 1.00 25.41 627 GLY A CA 1
ATOM 4870 C C . GLY A 1 627 ? 75.329 -5.727 59.280 1.00 26.34 627 GLY A C 1
ATOM 4871 O O . GLY A 1 627 ? 74.550 -6.108 60.148 1.00 28.44 627 GLY A O 1
ATOM 4872 N N . HIS A 1 628 ? 75.547 -4.433 59.035 1.00 25.77 628 HIS A N 1
ATOM 4873 C CA . HIS A 1 628 ? 74.772 -3.406 59.726 1.00 28.13 628 HIS A CA 1
ATOM 4874 C C . HIS A 1 628 ? 73.269 -3.623 59.553 1.00 36.09 628 HIS A C 1
ATOM 4875 O O . HIS A 1 628 ? 72.483 -3.355 60.472 1.00 31.83 628 HIS A O 1
ATOM 4882 N N . SER A 1 629 ? 72.846 -4.082 58.369 1.00 29.99 629 SER A N 1
ATOM 4883 C CA . SER A 1 629 ? 71.441 -4.338 58.089 1.00 31.95 629 SER A CA 1
ATOM 4884 C C . SER A 1 629 ? 71.093 -5.820 58.188 1.00 31.36 629 SER A C 1
ATOM 4885 O O . SER A 1 629 ? 70.074 -6.252 57.640 1.00 23.95 629 SER A O 1
ATOM 4888 N N . TRP A 1 630 ? 71.906 -6.604 58.895 1.00 30.85 630 TRP A N 1
ATOM 4889 C CA . TRP A 1 630 ? 71.690 -8.044 59.046 1.00 30.89 630 TRP A CA 1
ATOM 4890 C C . TRP A 1 630 ? 71.489 -8.329 60.532 1.00 33.01 630 TRP A C 1
ATOM 4891 O O . TRP A 1 630 ? 72.464 -8.547 61.270 1.00 32.86 630 TRP A O 1
ATOM 4902 N N . PRO A 1 631 ? 70.228 -8.328 61.021 1.00 31.50 631 PRO A N 1
ATOM 4903 C CA . PRO A 1 631 ? 69.998 -8.341 62.474 1.00 33.60 631 PRO A CA 1
ATOM 4904 C C . PRO A 1 631 ? 70.119 -9.721 63.106 1.00 36.05 631 PRO A C 1
ATOM 4905 O O . PRO A 1 631 ? 70.463 -9.838 64.291 1.00 32.47 631 PRO A O 1
ATOM 4909 N N . VAL A 1 632 ? 69.825 -10.772 62.344 1.00 30.18 632 VAL A N 1
ATOM 4910 C CA . VAL A 1 632 ? 69.795 -12.130 62.873 1.00 31.32 632 VAL A CA 1
ATOM 4911 C C . VAL A 1 632 ? 70.610 -13.041 61.957 1.00 34.75 632 VAL A C 1
ATOM 4912 O O . VAL A 1 632 ? 70.187 -13.338 60.829 1.00 28.85 632 VAL A O 1
ATOM 4916 N N . ARG A 1 633 ? 71.758 -13.505 62.452 1.00 32.99 633 ARG A N 1
ATOM 4917 C CA . ARG A 1 633 ? 72.553 -14.576 61.857 1.00 33.07 633 ARG A CA 1
ATOM 4918 C C . ARG A 1 633 ? 72.035 -15.942 62.316 1.00 33.51 633 ARG A C 1
ATOM 4919 O O . ARG A 1 633 ? 71.270 -16.057 63.281 1.00 34.09 633 ARG A O 1
ATOM 4927 N N . TRP A 1 634 ? 72.462 -16.996 61.625 1.00 34.19 634 TRP A N 1
ATOM 4928 C CA . TRP A 1 634 ? 72.037 -18.331 62.026 1.00 36.66 634 TRP A CA 1
ATOM 4929 C C . TRP A 1 634 ? 73.048 -19.382 61.593 1.00 41.22 634 TRP A C 1
ATOM 4930 O O . TRP A 1 634 ? 73.912 -19.143 60.742 1.00 36.47 634 TRP A O 1
ATOM 4941 N N . GLY A 1 635 ? 72.879 -20.565 62.170 1.00 40.84 635 GLY A N 1
ATOM 4942 C CA . GLY A 1 635 ? 73.803 -21.675 62.041 1.00 44.65 635 GLY A CA 1
ATOM 4943 C C . GLY A 1 635 ? 73.701 -22.580 63.256 1.00 46.01 635 GLY A C 1
ATOM 4944 O O . GLY A 1 635 ? 72.895 -22.367 64.161 1.00 41.21 635 GLY A O 1
ATOM 4945 N N . LYS A 1 636 ? 74.546 -23.605 63.262 1.00 46.03 636 LYS A N 1
ATOM 4946 C CA . LYS A 1 636 ? 74.527 -24.550 64.364 1.00 45.24 636 LYS A CA 1
ATOM 4947 C C . LYS A 1 636 ? 75.145 -23.916 65.616 1.00 44.50 636 LYS A C 1
ATOM 4948 O O . LYS A 1 636 ? 75.840 -22.902 65.528 1.00 42.82 636 LYS A O 1
ATOM 4954 N N . PRO A 1 637 ? 74.855 -24.454 66.803 1.00 41.93 637 PRO A N 1
ATOM 4955 C CA . PRO A 1 637 ? 75.411 -23.852 68.029 1.00 44.10 637 PRO A CA 1
ATOM 4956 C C . PRO A 1 637 ? 76.915 -24.071 68.112 1.00 44.34 637 PRO A C 1
ATOM 4957 O O . PRO A 1 637 ? 77.409 -25.185 67.923 1.00 41.83 637 PRO A O 1
ATOM 4961 N N . GLY A 1 638 ? 77.643 -22.988 68.372 1.00 45.97 638 GLY A N 1
ATOM 4962 C CA . GLY A 1 638 ? 79.089 -23.028 68.446 1.00 44.78 638 GLY A CA 1
ATOM 4963 C C . GLY A 1 638 ? 79.808 -23.082 67.117 1.00 50.17 638 GLY A C 1
ATOM 4964 O O . GLY A 1 638 ? 81.039 -22.922 67.094 1.00 48.88 638 GLY A O 1
ATOM 4965 N N . GLU A 1 639 ? 79.089 -23.301 66.013 1.00 50.86 639 GLU A N 1
ATOM 4966 C CA . GLU A 1 639 ? 79.702 -23.322 64.689 1.00 44.08 639 GLU A CA 1
ATOM 4967 C C . GLU A 1 639 ? 80.372 -21.984 64.391 1.00 47.42 639 GLU A C 1
ATOM 4968 O O . GLU A 1 639 ? 79.763 -20.931 64.615 1.00 49.47 639 GLU A O 1
ATOM 4974 N N . PRO A 1 640 ? 81.611 -21.975 63.893 1.00 54.50 640 PRO A N 1
ATOM 4975 C CA . PRO A 1 640 ? 82.266 -20.694 63.591 1.00 51.00 640 PRO A CA 1
ATOM 4976 C C . PRO A 1 640 ? 81.617 -20.021 62.389 1.00 47.94 640 PRO A C 1
ATOM 4977 O O . PRO A 1 640 ? 81.308 -20.665 61.382 1.00 44.00 640 PRO A O 1
ATOM 4981 N N . LYS A 1 641 ? 81.412 -18.710 62.507 1.00 43.10 641 LYS A N 1
ATOM 4982 C CA . LYS A 1 641 ? 80.648 -17.941 61.535 1.00 46.29 641 LYS A CA 1
ATOM 4983 C C . LYS A 1 641 ? 81.527 -16.878 60.904 1.00 42.62 641 LYS A C 1
ATOM 4984 O O . LYS A 1 641 ? 82.307 -16.216 61.596 1.00 41.12 641 LYS A O 1
ATOM 4990 N N . GLU A 1 642 ? 81.367 -16.710 59.593 1.00 37.23 642 GLU A N 1
ATOM 4991 C CA . GLU A 1 642 ? 82.177 -15.782 58.823 1.00 35.74 642 GLU A CA 1
ATOM 4992 C C . GLU A 1 642 ? 81.707 -14.343 59.006 1.00 38.22 642 GLU A C 1
ATOM 4993 O O . GLU A 1 642 ? 80.502 -14.063 59.058 1.00 42.19 642 GLU A O 1
ATOM 4999 N N . ILE A 1 643 ? 82.679 -13.433 59.113 1.00 33.17 643 ILE A N 1
ATOM 5000 C CA . ILE A 1 643 ? 82.461 -11.992 59.169 1.00 28.65 643 ILE A CA 1
ATOM 5001 C C . ILE A 1 643 ? 83.386 -11.356 58.141 1.00 32.53 643 ILE A C 1
ATOM 5002 O O . ILE A 1 643 ? 84.599 -11.589 58.167 1.00 33.90 643 ILE A O 1
ATOM 5007 N N . LEU A 1 644 ? 82.822 -10.568 57.231 1.00 33.79 644 LEU A N 1
ATOM 5008 C CA . LEU A 1 644 ? 83.610 -9.859 56.230 1.00 32.45 644 LEU A CA 1
ATOM 5009 C C . LEU A 1 644 ? 83.653 -8.377 56.569 1.00 30.53 644 LEU A C 1
ATOM 5010 O O . LEU A 1 644 ? 82.687 -7.813 57.080 1.00 36.17 644 LEU A O 1
ATOM 5015 N N . VAL A 1 645 ? 84.767 -7.736 56.267 1.00 31.80 645 VAL A N 1
ATOM 5016 C CA . VAL A 1 645 ? 84.902 -6.310 56.513 1.00 29.88 645 VAL A CA 1
ATOM 5017 C C . VAL A 1 645 ? 85.373 -5.649 55.235 1.00 31.23 645 VAL A C 1
ATOM 5018 O O . VAL A 1 645 ? 86.272 -6.160 54.556 1.00 36.12 645 VAL A O 1
ATOM 5022 N N . TYR A 1 646 ? 84.777 -4.520 54.902 1.00 26.31 646 TYR A N 1
ATOM 5023 C CA . TYR A 1 646 ? 85.157 -3.806 53.693 1.00 30.26 646 TYR A CA 1
ATOM 5024 C C . TYR A 1 646 ? 85.821 -2.507 54.131 1.00 32.29 646 TYR A C 1
ATOM 5025 O O . TYR A 1 646 ? 85.160 -1.570 54.589 1.00 29.88 646 TYR A O 1
ATOM 5034 N N . SER A 1 647 ? 87.147 -2.479 54.011 1.00 30.67 647 SER A N 1
ATOM 5035 C CA . SER A 1 647 ? 87.938 -1.322 54.382 1.00 28.71 647 SER A CA 1
ATOM 5036 C C . SER A 1 647 ? 89.050 -1.133 53.361 1.00 31.49 647 SER A C 1
ATOM 5037 O O . SER A 1 647 ? 89.537 -2.101 52.772 1.00 30.50 647 SER A O 1
ATOM 5040 N N . ASN A 1 648 ? 89.427 0.129 53.136 1.00 30.43 648 ASN A N 1
ATOM 5041 C CA . ASN A 1 648 ? 90.655 0.475 52.438 1.00 28.96 648 ASN A CA 1
ATOM 5042 C C . ASN A 1 648 ? 91.812 0.760 53.398 1.00 33.40 648 ASN A C 1
ATOM 5043 O O . ASN A 1 648 ? 92.831 1.316 52.971 1.00 26.56 648 ASN A O 1
ATOM 5048 N N . CYS A 1 649 ? 91.657 0.437 54.686 1.00 32.74 649 CYS A N 1
ATOM 5049 C CA . CYS A 1 649 ? 92.754 0.593 55.635 1.00 38.20 649 CYS A CA 1
ATOM 5050 C C . CYS A 1 649 ? 93.743 -0.561 55.469 1.00 37.21 649 CYS A C 1
ATOM 5051 O O . CYS A 1 649 ? 93.323 -1.707 55.266 1.00 35.84 649 CYS A O 1
ATOM 5054 N N . PRO A 1 650 ? 95.057 -0.298 55.557 1.00 33.28 650 PRO A N 1
ATOM 5055 C CA . PRO A 1 650 ? 96.036 -1.393 55.370 1.00 32.53 650 PRO A CA 1
ATOM 5056 C C . PRO A 1 650 ? 95.869 -2.538 56.353 1.00 37.46 650 PRO A C 1
ATOM 5057 O O . PRO A 1 650 ? 96.054 -3.702 55.971 1.00 35.24 650 PRO A O 1
ATOM 5061 N N . GLU A 1 651 ? 95.503 -2.245 57.602 1.00 36.57 651 GLU A N 1
ATOM 5062 C CA . GLU A 1 651 ? 95.331 -3.254 58.637 1.00 39.59 651 GLU A CA 1
ATOM 5063 C C . GLU A 1 651 ? 94.032 -3.004 59.376 1.00 35.53 651 GLU A C 1
ATOM 5064 O O . GLU A 1 651 ? 93.665 -1.857 59.650 1.00 32.51 651 GLU A O 1
ATOM 5070 N N . VAL A 1 652 ? 93.363 -4.090 59.725 1.00 31.93 652 VAL A N 1
ATOM 5071 C CA . VAL A 1 652 ? 92.073 -4.042 60.389 1.00 34.27 652 VAL A CA 1
ATOM 5072 C C . VAL A 1 652 ? 92.080 -5.116 61.450 1.00 34.53 652 VAL A C 1
ATOM 5073 O O . VAL A 1 652 ? 92.451 -6.262 61.173 1.00 35.75 652 VAL A O 1
ATOM 5077 N N . GLU A 1 653 ? 91.670 -4.758 62.657 1.00 35.39 653 GLU A N 1
ATOM 5078 C CA . GLU A 1 653 ? 91.511 -5.725 63.727 1.00 36.31 653 GLU A CA 1
ATOM 5079 C C . GLU A 1 653 ? 90.033 -5.884 64.063 1.00 36.51 653 GLU A C 1
ATOM 5080 O O . GLU A 1 653 ? 89.304 -4.891 64.199 1.00 32.15 653 GLU A O 1
ATOM 5086 N N . LEU A 1 654 ? 89.608 -7.136 64.200 1.00 30.82 654 LEU A N 1
ATOM 5087 C CA . LEU A 1 654 ? 88.243 -7.481 64.538 1.00 35.86 654 LEU A CA 1
ATOM 5088 C C . LEU A 1 654 ? 88.171 -7.868 66.005 1.00 41.61 654 LEU A C 1
ATOM 5089 O O . LEU A 1 654 ? 89.071 -8.534 66.527 1.00 43.90 654 LEU A O 1
ATOM 5094 N N . PHE A 1 655 ? 87.099 -7.446 66.667 1.00 40.21 655 PHE A N 1
ATOM 5095 C CA . PHE A 1 655 ? 86.827 -7.857 68.035 1.00 41.62 655 PHE A CA 1
ATOM 5096 C C . PHE A 1 655 ? 85.420 -8.421 68.083 1.00 40.83 655 PHE A C 1
ATOM 5097 O O . PHE A 1 655 ? 84.487 -7.814 67.542 1.00 44.34 655 PHE A O 1
ATOM 5105 N N . VAL A 1 656 ? 85.270 -9.569 68.732 1.00 38.00 656 VAL A N 1
ATOM 5106 C CA . VAL A 1 656 ? 83.977 -10.200 68.940 1.00 41.98 656 VAL A CA 1
ATOM 5107 C C . VAL A 1 656 ? 83.764 -10.357 70.444 1.00 48.78 656 VAL A C 1
ATOM 5108 O O . VAL A 1 656 ? 84.558 -11.026 71.124 1.00 46.55 656 VAL A O 1
ATOM 5112 N N . ASN A 1 657 ? 82.705 -9.721 70.962 1.00 43.22 657 ASN A N 1
ATOM 5113 C CA . ASN A 1 657 ? 82.355 -9.787 72.386 1.00 43.77 657 ASN A CA 1
ATOM 5114 C C . ASN A 1 657 ? 83.548 -9.423 73.275 1.00 41.88 657 ASN A C 1
ATOM 5115 O O . ASN A 1 657 ? 83.815 -10.066 74.292 1.00 44.63 657 ASN A O 1
ATOM 5120 N N . GLY A 1 658 ? 84.281 -8.378 72.876 1.00 38.95 658 GLY A N 1
ATOM 5121 C CA . GLY A 1 658 ? 85.469 -7.936 73.577 1.00 45.35 658 GLY A CA 1
ATOM 5122 C C . GLY A 1 658 ? 86.752 -8.679 73.244 1.00 45.27 658 GLY A C 1
ATOM 5123 O O . GLY A 1 658 ? 87.837 -8.146 73.503 1.00 41.39 658 GLY A O 1
ATOM 5124 N N . VAL A 1 659 ? 86.665 -9.881 72.674 1.00 44.85 659 VAL A N 1
ATOM 5125 C CA . VAL A 1 659 ? 87.824 -10.730 72.411 1.00 42.78 659 VAL A CA 1
ATOM 5126 C C . VAL A 1 659 ? 88.389 -10.432 71.024 1.00 45.95 659 VAL A C 1
ATOM 5127 O O . VAL A 1 659 ? 87.730 -10.690 70.006 1.00 39.31 659 VAL A O 1
ATOM 5131 N N . SER A 1 660 ? 89.626 -9.925 70.982 1.00 45.32 660 SER A N 1
ATOM 5132 C CA . SER A 1 660 ? 90.307 -9.701 69.708 1.00 44.66 660 SER A CA 1
ATOM 5133 C C . SER A 1 660 ? 90.424 -10.999 68.913 1.00 45.05 660 SER A C 1
ATOM 5134 O O . SER A 1 660 ? 90.701 -12.067 69.468 1.00 42.35 660 SER A O 1
ATOM 5137 N N . GLN A 1 661 ? 90.189 -10.901 67.602 1.00 44.33 661 GLN A N 1
ATOM 5138 C CA . GLN A 1 661 ? 90.237 -12.047 66.704 1.00 41.94 661 GLN A CA 1
ATOM 5139 C C . GLN A 1 661 ? 91.423 -11.994 65.747 1.00 44.15 661 GLN A C 1
ATOM 5140 O O . GLN A 1 661 ? 91.558 -12.884 64.894 1.00 39.90 661 GLN A O 1
ATOM 5146 N N . GLY A 1 662 ? 92.282 -10.979 65.865 1.00 40.34 662 GLY A N 1
ATOM 5147 C CA . GLY A 1 662 ? 93.476 -10.887 65.049 1.00 38.69 662 GLY A CA 1
ATOM 5148 C C . GLY A 1 662 ? 93.535 -9.640 64.188 1.00 39.50 662 GLY A C 1
ATOM 5149 O O . GLY A 1 662 ? 92.522 -9.174 63.655 1.00 43.05 662 GLY A O 1
ATOM 5150 N N . ARG A 1 663 ? 94.726 -9.081 64.069 1.00 34.93 663 ARG A N 1
ATOM 5151 C CA . ARG A 1 663 ? 94.999 -8.029 63.103 1.00 37.82 663 ARG A CA 1
ATOM 5152 C C . ARG A 1 663 ? 95.320 -8.677 61.758 1.00 39.17 663 ARG A C 1
ATOM 5153 O O . ARG A 1 663 ? 96.072 -9.655 61.696 1.00 38.81 663 ARG A O 1
ATOM 5161 N N . LYS A 1 664 ? 94.703 -8.180 60.686 1.00 39.45 664 LYS A N 1
ATOM 5162 C CA . LYS A 1 664 ? 94.911 -8.746 59.361 1.00 33.92 664 LYS A CA 1
ATOM 5163 C C . LYS A 1 664 ? 95.227 -7.641 58.372 1.00 30.36 664 LYS A C 1
ATOM 5164 O O . LYS A 1 664 ? 94.840 -6.484 58.550 1.00 34.37 664 LYS A O 1
ATOM 5170 N N . LYS A 1 665 ? 95.993 -8.006 57.358 1.00 36.05 665 LYS A N 1
ATOM 5171 C CA . LYS A 1 665 ? 96.468 -7.060 56.367 1.00 39.38 665 LYS A CA 1
ATOM 5172 C C . LYS A 1 665 ? 95.552 -7.119 55.154 1.00 39.37 665 LYS A C 1
ATOM 5173 O O . LYS A 1 665 ? 95.055 -8.191 54.782 1.00 30.07 665 LYS A O 1
ATOM 5179 N N . ARG A 1 666 ? 95.310 -5.954 54.563 1.00 39.29 666 ARG A N 1
ATOM 5180 C CA . ARG A 1 666 ? 94.421 -5.868 53.418 1.00 41.01 666 ARG A CA 1
ATOM 5181 C C . ARG A 1 666 ? 95.145 -6.329 52.153 1.00 40.08 666 ARG A C 1
ATOM 5182 O O . ARG A 1 666 ? 96.254 -5.871 51.848 1.00 37.19 666 ARG A O 1
ATOM 5190 N N . ASN A 1 667 ? 94.498 -7.231 51.411 1.00 39.62 667 ASN A N 1
ATOM 5191 C CA . ASN A 1 667 ? 95.051 -7.754 50.168 1.00 38.34 667 ASN A CA 1
ATOM 5192 C C . ASN A 1 667 ? 93.888 -8.003 49.205 1.00 36.36 667 ASN A C 1
ATOM 5193 O O . ASN A 1 667 ? 93.187 -9.012 49.333 1.00 33.40 667 ASN A O 1
ATOM 5198 N N . SER A 1 668 ? 93.733 -7.102 48.219 1.00 37.10 668 SER A N 1
ATOM 5199 C CA . SER A 1 668 ? 92.643 -7.181 47.244 1.00 32.19 668 SER A CA 1
ATOM 5200 C C . SER A 1 668 ? 92.477 -8.582 46.669 1.00 34.92 668 SER A C 1
ATOM 5201 O O . SER A 1 668 ? 91.345 -9.064 46.516 1.00 27.99 668 SER A O 1
ATOM 5204 N N . GLN A 1 669 ? 93.594 -9.251 46.337 1.00 31.71 669 GLN A N 1
ATOM 5205 C CA . GLN A 1 669 ? 93.554 -10.556 45.676 1.00 30.34 669 GLN A CA 1
ATOM 5206 C C . GLN A 1 669 ? 93.130 -11.695 46.592 1.00 30.17 669 GLN A C 1
ATOM 5207 O O . GLN A 1 669 ? 92.868 -12.796 46.097 1.00 33.65 669 GLN A O 1
ATOM 5213 N N . ASP A 1 670 ? 93.061 -11.473 47.903 1.00 31.97 670 ASP A N 1
ATOM 5214 C CA . ASP A 1 670 ? 92.717 -12.526 48.865 1.00 29.46 670 ASP A CA 1
ATOM 5215 C C . ASP A 1 670 ? 91.195 -12.514 49.074 1.00 32.49 670 ASP A C 1
ATOM 5216 O O . ASP A 1 670 ? 90.668 -12.046 50.086 1.00 28.00 670 ASP A O 1
ATOM 5221 N N . PHE A 1 671 ? 90.477 -13.048 48.077 1.00 31.57 671 PHE A N 1
ATOM 5222 C CA . PHE A 1 671 ? 89.026 -12.966 48.010 1.00 31.51 671 PHE A CA 1
ATOM 5223 C C . PHE A 1 671 ? 88.384 -13.945 48.992 1.00 33.50 671 PHE A C 1
ATOM 5224 O O . PHE A 1 671 ? 88.807 -15.097 49.079 1.00 36.70 671 PHE A O 1
ATOM 5232 N N . PRO A 1 672 ? 87.318 -13.531 49.705 1.00 31.80 672 PRO A N 1
ATOM 5233 C CA . PRO A 1 672 ? 86.683 -12.213 49.589 1.00 32.56 672 PRO A CA 1
ATOM 5234 C C . PRO A 1 672 ? 87.058 -11.241 50.689 1.00 32.48 672 PRO A C 1
ATOM 5235 O O . PRO A 1 672 ? 87.729 -11.625 51.642 1.00 28.41 672 PRO A O 1
ATOM 5239 N N . ALA A 1 673 ? 86.580 -10.001 50.550 1.00 30.29 673 ALA A N 1
ATOM 5240 C CA . ALA A 1 673 ? 86.810 -8.919 51.504 1.00 29.94 673 ALA A CA 1
ATOM 5241 C C . ALA A 1 673 ? 88.284 -8.528 51.605 1.00 34.92 673 ALA A C 1
ATOM 5242 O O . ALA A 1 673 ? 88.708 -7.993 52.634 1.00 29.98 673 ALA A O 1
ATOM 5244 N N . ALA A 1 674 ? 89.058 -8.771 50.537 1.00 31.16 674 ALA A N 1
ATOM 5245 C CA . ALA A 1 674 ? 90.471 -8.378 50.456 1.00 30.20 674 ALA A CA 1
ATOM 5246 C C . ALA A 1 674 ? 91.263 -8.856 51.678 1.00 33.46 674 ALA A C 1
ATOM 5247 O O . ALA A 1 674 ? 92.064 -8.116 52.255 1.00 32.21 674 ALA A O 1
ATOM 5249 N N . GLY A 1 675 ? 91.036 -10.112 52.078 1.00 32.39 675 GLY A N 1
ATOM 5250 C CA . GLY A 1 675 ? 91.702 -10.682 53.234 1.00 30.31 675 GLY A CA 1
ATOM 5251 C C . GLY A 1 675 ? 91.132 -10.297 54.591 1.00 36.10 675 GLY A C 1
ATOM 5252 O O . GLY A 1 675 ? 91.412 -10.986 55.577 1.00 33.31 675 GLY A O 1
ATOM 5253 N N . LEU A 1 676 ? 90.340 -9.223 54.682 1.00 35.68 676 LEU A N 1
ATOM 5254 C CA . LEU A 1 676 ? 89.763 -8.775 55.952 1.00 30.89 676 LEU A CA 1
ATOM 5255 C C . LEU A 1 676 ? 88.505 -9.594 56.257 1.00 30.82 676 LEU A C 1
ATOM 5256 O O . LEU A 1 676 ? 87.365 -9.137 56.147 1.00 34.53 676 LEU A O 1
ATOM 5261 N N . ARG A 1 677 ? 88.730 -10.843 56.650 1.00 29.22 677 ARG A N 1
ATOM 5262 C CA . ARG A 1 677 ? 87.649 -11.747 57.004 1.00 28.71 677 ARG A CA 1
ATOM 5263 C C . ARG A 1 677 ? 88.119 -12.646 58.133 1.00 34.70 677 ARG A C 1
ATOM 5264 O O . ARG A 1 677 ? 89.296 -13.016 58.191 1.00 38.40 677 ARG A O 1
ATOM 5272 N N . TRP A 1 678 ? 87.192 -12.966 59.034 1.00 33.84 678 TRP A N 1
ATOM 5273 C CA . TRP A 1 678 ? 87.396 -13.832 60.188 1.00 36.80 678 TRP A CA 1
ATOM 5274 C C . TRP A 1 678 ? 86.256 -14.835 60.283 1.00 38.25 678 TRP A C 1
ATOM 5275 O O . TRP A 1 678 ? 85.112 -14.537 59.929 1.00 40.84 678 TRP A O 1
ATOM 5286 N N . ASN A 1 679 ? 86.569 -16.029 60.759 1.00 37.14 679 ASN A N 1
ATOM 5287 C CA . ASN A 1 679 ? 85.551 -16.954 61.229 1.00 43.87 679 ASN A CA 1
ATOM 5288 C C . ASN A 1 679 ? 85.536 -16.897 62.747 1.00 42.50 679 ASN A C 1
ATOM 5289 O O . ASN A 1 679 ? 86.583 -16.758 63.381 1.00 45.42 679 ASN A O 1
ATOM 5294 N N . VAL A 1 680 ? 84.347 -16.947 63.327 1.00 44.30 680 VAL A N 1
ATOM 5295 C CA . VAL A 1 680 ? 84.199 -16.559 64.725 1.00 45.41 680 VAL A CA 1
ATOM 5296 C C . VAL A 1 680 ? 83.085 -17.381 65.362 1.00 45.59 680 VAL A C 1
ATOM 5297 O O . VAL A 1 680 ? 82.106 -17.723 64.685 1.00 47.85 680 VAL A O 1
ATOM 5301 N N . PRO A 1 681 ? 83.192 -17.746 66.638 1.00 50.74 681 PRO A N 1
ATOM 5302 C CA . PRO A 1 681 ? 82.017 -18.264 67.339 1.00 47.73 681 PRO A CA 1
ATOM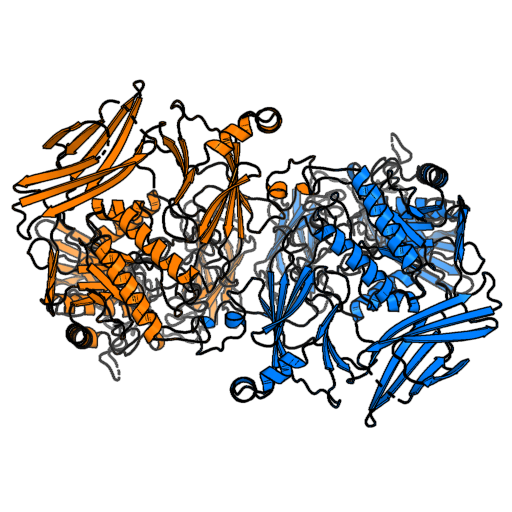 5303 C C . PRO A 1 681 ? 81.076 -17.121 67.677 1.00 49.18 681 PRO A C 1
ATOM 5304 O O . PRO A 1 681 ? 81.503 -16.009 68.006 1.00 47.46 681 PRO A O 1
ATOM 5308 N N . LEU A 1 682 ? 79.784 -17.396 67.574 1.00 40.31 682 LEU A N 1
ATOM 5309 C CA . LEU A 1 682 ? 78.765 -16.489 68.070 1.00 43.11 682 LEU A CA 1
ATOM 5310 C C . LEU A 1 682 ? 77.930 -17.249 69.081 1.00 39.83 682 LEU A C 1
ATOM 5311 O O . LEU A 1 682 ? 77.625 -18.435 68.891 1.00 39.52 682 LEU A O 1
ATOM 5316 N N . ARG A 1 683 ? 77.595 -16.589 70.172 1.00 37.70 683 ARG A N 1
ATOM 5317 C CA . ARG A 1 683 ? 76.709 -17.256 71.105 1.00 44.43 683 ARG A CA 1
ATOM 5318 C C . ARG A 1 683 ? 75.264 -16.984 70.722 1.00 47.09 683 ARG A C 1
ATOM 5319 O O . ARG A 1 683 ? 74.956 -16.015 70.020 1.00 44.10 683 ARG A O 1
ATOM 5327 N N . GLU A 1 684 ? 74.384 -17.885 71.159 1.00 47.46 684 GLU A N 1
ATOM 5328 C CA . GLU A 1 684 ? 72.960 -17.610 71.130 1.00 43.63 684 GLU A CA 1
ATOM 5329 C C . GLU A 1 684 ? 72.694 -16.254 71.757 1.00 43.07 684 GLU A C 1
ATOM 5330 O O . GLU A 1 684 ? 73.337 -15.873 72.735 1.00 43.03 684 GLU A O 1
ATOM 5336 N N . GLY A 1 685 ? 71.758 -15.521 71.183 1.00 41.23 685 GLY A N 1
ATOM 5337 C CA . GLY A 1 685 ? 71.443 -14.213 71.704 1.00 40.47 685 GLY A CA 1
ATOM 5338 C C . GLY A 1 685 ? 72.242 -13.135 71.007 1.00 38.59 685 GLY A C 1
ATOM 5339 O O . GLY A 1 685 ? 72.694 -13.296 69.871 1.00 36.65 685 GLY A O 1
ATOM 5340 N N . ASN A 1 686 ? 72.416 -12.014 71.705 1.00 37.53 686 ASN A N 1
ATOM 5341 C CA . ASN A 1 686 ? 73.085 -10.862 71.117 1.00 37.23 686 ASN A CA 1
ATOM 5342 C C . ASN A 1 686 ? 74.587 -11.087 71.057 1.00 38.70 686 ASN A C 1
ATOM 5343 O O . ASN A 1 686 ? 75.164 -11.813 71.872 1.00 44.07 686 ASN A O 1
ATOM 5348 N N . ASN A 1 687 ? 75.220 -10.450 70.080 1.00 37.03 687 ASN A N 1
ATOM 5349 C CA . ASN A 1 687 ? 76.668 -10.480 69.933 1.00 38.76 687 ASN A CA 1
ATOM 5350 C C . ASN A 1 687 ? 77.142 -9.098 69.516 1.00 40.75 687 ASN A C 1
ATOM 5351 O O . ASN A 1 687 ? 76.530 -8.464 68.648 1.00 40.58 687 ASN A O 1
ATOM 5356 N N . LYS A 1 688 ? 78.218 -8.626 70.140 1.00 34.61 688 LYS A N 1
ATOM 5357 C CA . LYS A 1 688 ? 78.838 -7.371 69.741 1.00 37.92 688 LYS A CA 1
ATOM 5358 C C . LYS A 1 688 ? 80.069 -7.677 68.898 1.00 39.61 688 LYS A C 1
ATOM 5359 O O . LYS A 1 688 ? 80.887 -8.523 69.269 1.00 40.45 688 LYS A O 1
ATOM 5365 N N . ILE A 1 689 ? 80.164 -7.025 67.745 1.00 39.97 689 ILE A N 1
ATOM 5366 C CA . ILE A 1 689 ? 81.258 -7.215 66.803 1.00 35.57 689 ILE A CA 1
ATOM 5367 C C . ILE A 1 689 ? 81.797 -5.838 66.482 1.00 35.04 689 ILE A C 1
ATOM 5368 O O . ILE A 1 689 ? 81.049 -4.967 66.027 1.00 35.47 689 ILE A O 1
ATOM 5373 N N . THR A 1 690 ? 83.074 -5.622 66.754 1.00 36.54 690 THR A N 1
ATOM 5374 C CA . THR A 1 690 ? 83.685 -4.340 66.462 1.00 37.17 690 THR A CA 1
ATOM 5375 C C . THR A 1 690 ? 84.927 -4.556 65.622 1.00 34.49 690 THR A C 1
ATOM 5376 O O . THR A 1 690 ? 85.502 -5.645 65.588 1.00 34.62 690 THR A O 1
ATOM 5380 N N . ALA A 1 691 ? 85.349 -3.478 64.976 1.00 35.48 691 ALA A N 1
ATOM 5381 C CA . ALA A 1 691 ? 86.520 -3.482 64.123 1.00 35.47 691 ALA A CA 1
ATOM 5382 C C . ALA A 1 691 ? 87.259 -2.170 64.282 1.00 38.91 691 ALA A C 1
ATOM 5383 O O . ALA A 1 691 ? 86.647 -1.107 64.438 1.00 37.32 691 ALA A O 1
ATOM 5385 N N . THR A 1 692 ? 88.583 -2.257 64.226 1.00 35.99 692 THR A N 1
ATOM 5386 C CA . THR A 1 692 ? 89.426 -1.079 64.166 1.00 41.67 692 THR A CA 1
ATOM 5387 C C . THR A 1 692 ? 90.395 -1.229 63.001 1.00 39.80 692 THR A C 1
ATOM 5388 O O . THR A 1 692 ? 91.062 -2.259 62.854 1.00 37.05 692 THR A O 1
ATOM 5392 N N . GLY A 1 693 ? 90.430 -0.219 62.154 1.00 42.87 693 GLY A N 1
ATOM 5393 C CA . GLY A 1 693 ? 91.337 -0.178 61.033 1.00 42.21 693 GLY A CA 1
ATOM 5394 C C . GLY A 1 693 ? 92.382 0.872 61.327 1.00 44.79 693 GLY A C 1
ATOM 5395 O O . GLY A 1 693 ? 92.103 1.881 61.985 1.00 45.22 693 GLY A O 1
ATOM 5396 N N . TYR A 1 694 ? 93.590 0.623 60.849 1.00 39.94 694 TYR A N 1
ATOM 5397 C CA . TYR A 1 694 ? 94.708 1.512 61.089 1.00 46.14 694 TYR A CA 1
ATOM 5398 C C . TYR A 1 694 ? 95.189 2.022 59.745 1.00 48.60 694 TYR A C 1
ATOM 5399 O O . TYR A 1 694 ? 95.440 1.227 58.832 1.00 46.30 694 TYR A O 1
ATOM 5408 N N . ASP A 1 695 ? 95.259 3.342 59.607 1.00 52.33 695 ASP A N 1
ATOM 5409 C CA . ASP A 1 695 ? 95.948 3.968 58.483 1.00 56.15 695 ASP A CA 1
ATOM 5410 C C . ASP A 1 695 ? 96.931 4.958 59.098 1.00 52.39 695 ASP A C 1
ATOM 5411 O O . ASP A 1 695 ? 96.559 6.088 59.436 1.00 54.24 695 ASP A O 1
ATOM 5416 N N . GLY A 1 696 ? 98.178 4.520 59.256 1.00 54.97 696 GLY A N 1
ATOM 5417 C CA . GLY A 1 696 ? 99.160 5.312 59.964 1.00 48.58 696 GLY A CA 1
ATOM 5418 C C . GLY A 1 696 ? 98.665 5.610 61.360 1.00 45.38 696 GLY A C 1
ATOM 5419 O O . GLY A 1 696 ? 98.515 4.695 62.175 1.00 40.96 696 GLY A O 1
ATOM 5420 N N . LYS A 1 697 ? 98.366 6.879 61.632 1.00 42.17 697 LYS A N 1
ATOM 5421 C CA . LYS A 1 697 ? 97.858 7.282 62.935 1.00 46.53 697 LYS A CA 1
ATOM 5422 C C . LYS A 1 697 ? 96.335 7.385 62.993 1.00 53.71 697 LYS A C 1
ATOM 5423 O O . LYS A 1 697 ? 95.786 7.550 64.091 1.00 44.73 697 LYS A O 1
ATOM 5429 N N . LEU A 1 698 ? 95.637 7.257 61.862 1.00 53.81 698 LEU A N 1
ATOM 5430 C CA . LEU A 1 698 ? 94.176 7.275 61.865 1.00 50.08 698 LEU A CA 1
ATOM 5431 C C . LEU A 1 698 ? 93.690 5.945 62.428 1.00 46.25 698 LEU A C 1
ATOM 5432 O O . LEU A 1 698 ? 93.938 4.886 61.844 1.00 50.83 698 LEU A O 1
ATOM 5437 N N . ARG A 1 699 ? 93.048 5.985 63.589 1.00 50.34 699 ARG A N 1
ATOM 5438 C CA . ARG A 1 699 ? 92.358 4.820 64.131 1.00 54.00 699 ARG A CA 1
ATOM 5439 C C . ARG A 1 699 ? 90.895 4.951 63.733 1.00 49.69 699 ARG A C 1
ATOM 5440 O O . ARG A 1 699 ? 90.219 5.900 64.135 1.00 54.75 699 ARG A O 1
ATOM 5448 N N . LEU A 1 700 ? 90.420 4.028 62.912 1.00 48.69 700 LEU A N 1
ATOM 5449 C CA . LEU A 1 700 ? 89.026 4.020 62.500 1.00 51.14 700 LEU A CA 1
ATOM 5450 C C . LEU A 1 700 ? 88.276 2.931 63.265 1.00 49.73 700 LEU A C 1
ATOM 5451 O O . LEU A 1 700 ? 88.871 1.954 63.725 1.00 49.93 700 LEU A O 1
ATOM 5456 N N . ASP A 1 701 ? 86.969 3.120 63.432 1.00 45.74 701 ASP A N 1
ATOM 5457 C CA . ASP A 1 701 ? 86.185 2.206 64.247 1.00 43.26 701 ASP A CA 1
ATOM 5458 C C . ASP A 1 701 ? 84.848 1.955 63.578 1.00 39.41 701 ASP A C 1
ATOM 5459 O O . ASP A 1 701 ? 84.300 2.836 62.918 1.00 39.17 701 ASP A O 1
ATOM 5464 N N . ASP A 1 702 ? 84.327 0.746 63.766 1.00 36.58 702 ASP A N 1
ATOM 5465 C CA . ASP A 1 702 ? 82.966 0.424 63.377 1.00 38.11 702 ASP A CA 1
ATOM 5466 C C . ASP A 1 702 ? 82.477 -0.664 64.319 1.00 39.08 702 ASP A C 1
ATOM 5467 O O . ASP A 1 702 ? 83.277 -1.360 64.951 1.00 34.70 702 ASP A O 1
ATOM 5472 N N . GLU A 1 703 ? 81.152 -0.799 64.411 1.00 33.90 703 GLU A N 1
ATOM 5473 C CA . GLU A 1 703 ? 80.534 -1.753 65.323 1.00 38.96 703 GLU A CA 1
ATOM 5474 C C . GLU A 1 703 ? 79.150 -2.134 64.807 1.00 34.55 703 GLU A C 1
ATOM 5475 O O . GLU A 1 703 ? 78.380 -1.278 64.373 1.00 33.32 703 GLU A O 1
ATOM 5481 N N . ILE A 1 704 ? 78.839 -3.424 64.870 1.00 32.26 704 ILE A N 1
ATOM 5482 C CA . ILE A 1 704 ? 77.485 -3.903 64.664 1.00 33.33 704 ILE A CA 1
ATOM 5483 C C . ILE A 1 704 ? 77.163 -4.885 65.779 1.00 34.75 704 ILE A C 1
ATOM 5484 O O . ILE A 1 704 ? 78.052 -5.449 66.419 1.00 33.98 704 ILE A O 1
ATOM 5489 N N . GLN A 1 705 ? 75.869 -5.083 66.008 1.00 31.18 705 GLN A N 1
ATOM 5490 C CA . GLN A 1 705 ? 75.385 -6.144 66.873 1.00 34.33 705 GLN A CA 1
ATOM 5491 C C . GLN A 1 705 ? 74.464 -7.031 66.059 1.00 31.78 705 GLN A C 1
ATOM 5492 O O . GLN A 1 705 ? 73.754 -6.541 65.179 1.00 39.20 705 GLN A O 1
ATOM 5498 N N . GLN A 1 706 ? 74.487 -8.333 66.333 1.00 27.62 706 GLN A N 1
ATOM 5499 C CA . GLN A 1 706 ? 73.623 -9.270 65.629 1.00 31.06 706 GLN A CA 1
ATOM 5500 C C . GLN A 1 706 ? 73.201 -10.377 66.580 1.00 33.31 706 GLN A C 1
ATOM 5501 O O . GLN A 1 706 ? 74.009 -10.866 67.367 1.00 38.36 706 GLN A O 1
ATOM 5507 N N . GLU A 1 707 ? 71.939 -10.777 66.498 1.00 36.41 707 GLU A N 1
ATOM 5508 C CA . GLU A 1 707 ? 71.509 -11.977 67.190 1.00 36.62 707 GLU A CA 1
ATOM 5509 C C . GLU A 1 707 ? 71.992 -13.206 66.437 1.00 34.91 707 GLU A C 1
ATOM 5510 O O . GLU A 1 707 ? 72.121 -13.205 65.212 1.00 30.24 707 GLU A O 1
ATOM 5516 N N . TYR A 1 708 ? 72.254 -14.269 67.177 1.00 36.97 708 TYR A N 1
ATOM 5517 C CA . TYR A 1 708 ? 72.623 -15.539 66.576 1.00 36.86 708 TYR A CA 1
ATOM 5518 C C . TYR A 1 708 ? 71.564 -16.546 66.963 1.00 36.81 708 TYR A C 1
ATOM 5519 O O . TYR A 1 708 ? 71.314 -16.760 68.155 1.00 41.67 708 TYR A O 1
ATOM 5528 N N . GLN A 1 709 ? 70.935 -17.146 65.966 1.00 36.04 709 GLN A N 1
ATOM 5529 C CA . GLN A 1 709 ? 69.797 -18.025 66.177 1.00 35.52 709 GLN A CA 1
ATOM 5530 C C . GLN A 1 709 ? 70.176 -19.433 65.753 1.00 36.47 709 GLN A C 1
ATOM 5531 O O . GLN A 1 709 ? 70.545 -19.664 64.597 1.00 36.82 709 GLN A O 1
ATOM 5537 N N . THR A 1 710 ? 70.083 -20.367 66.691 1.00 39.48 710 THR A N 1
ATOM 5538 C CA . THR A 1 710 ? 70.456 -21.745 66.439 1.00 38.71 710 THR A CA 1
ATOM 5539 C C . THR A 1 710 ? 69.259 -22.639 66.212 1.00 37.49 710 THR A C 1
ATOM 5540 O O . THR A 1 710 ? 69.421 -23.733 65.673 1.00 42.70 710 THR A O 1
ATOM 5544 N N . ARG A 1 711 ? 68.065 -22.205 66.590 1.00 40.89 711 ARG A N 1
ATOM 5545 C CA . ARG A 1 711 ? 66.889 -22.982 66.241 1.00 41.10 711 ARG A CA 1
ATOM 5546 C C . ARG A 1 711 ? 66.604 -22.826 64.750 1.00 43.32 711 ARG A C 1
ATOM 5547 O O . ARG A 1 711 ? 66.800 -21.754 64.168 1.00 38.39 711 ARG A O 1
ATOM 5555 N N . THR A 1 712 ? 66.222 -23.929 64.119 1.00 40.47 712 THR A N 1
ATOM 5556 C CA . THR A 1 712 ? 65.815 -23.946 62.727 1.00 43.11 712 THR A CA 1
ATOM 5557 C C . THR A 1 712 ? 64.307 -23.680 62.633 1.00 45.03 712 THR A C 1
ATOM 5558 O O . THR A 1 712 ? 63.610 -23.597 63.646 1.00 43.81 712 THR A O 1
ATOM 5562 N N . TRP A 1 713 ? 63.797 -23.528 61.407 1.00 38.08 713 TRP A N 1
ATOM 5563 C CA . TRP 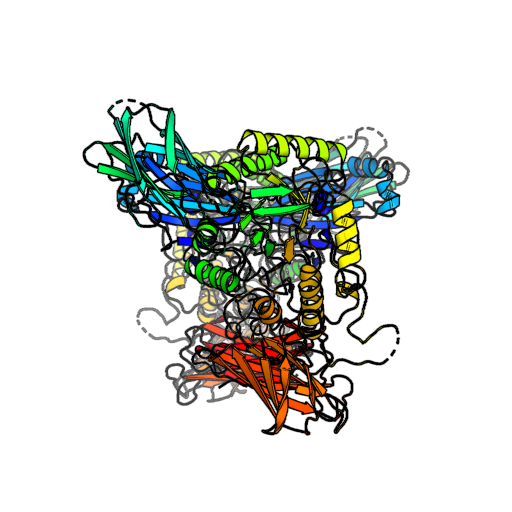A 1 713 ? 62.429 -23.062 61.233 1.00 37.21 713 TRP A CA 1
ATOM 5564 C C . TRP A 1 713 ? 61.697 -23.872 60.176 1.00 36.74 713 TRP A C 1
ATOM 5565 O O . TRP A 1 713 ? 62.293 -24.349 59.208 1.00 39.96 713 TRP A O 1
ATOM 5576 N N . GLY A 1 714 ? 60.391 -24.024 60.380 1.00 36.37 714 GLY A N 1
ATOM 5577 C CA . GLY A 1 714 ? 59.500 -24.582 59.383 1.00 37.12 714 GLY A CA 1
ATOM 5578 C C . GLY A 1 714 ? 58.953 -23.506 58.465 1.00 41.87 714 GLY A C 1
ATOM 5579 O O . GLY A 1 714 ? 59.469 -22.386 58.398 1.00 43.52 714 GLY A O 1
ATOM 5580 N N . LYS A 1 715 ? 57.883 -23.856 57.742 1.00 45.47 715 LYS A N 1
ATOM 5581 C CA . LYS A 1 715 ? 57.323 -22.898 56.799 1.00 47.00 715 LYS A CA 1
ATOM 5582 C C . LYS A 1 715 ? 56.581 -21.785 57.537 1.00 43.03 715 LYS A C 1
ATOM 5583 O O . LYS A 1 715 ? 56.096 -21.990 58.650 1.00 45.74 715 LYS A O 1
ATOM 5589 N N . PRO A 1 716 ? 56.512 -20.589 56.951 1.00 46.58 716 PRO A N 1
ATOM 5590 C CA . PRO A 1 716 ? 55.800 -19.488 57.608 1.00 40.36 716 PRO A CA 1
ATOM 5591 C C . PRO A 1 716 ? 54.373 -19.862 57.972 1.00 40.29 716 PRO A C 1
ATOM 5592 O O . PRO A 1 716 ? 53.687 -20.586 57.247 1.00 32.91 716 PRO A O 1
ATOM 5596 N N . SER A 1 717 ? 53.939 -19.357 59.125 1.00 38.78 717 SER A N 1
ATOM 5597 C CA . SER A 1 717 ? 52.674 -19.756 59.722 1.00 38.35 717 SER A CA 1
ATOM 5598 C C . SER A 1 717 ? 51.933 -18.615 60.415 1.00 38.93 717 SER A C 1
ATOM 5599 O O . SER A 1 717 ? 50.705 -18.679 60.513 1.00 37.07 717 SER A O 1
ATOM 5602 N N . ARG A 1 718 ? 52.612 -17.570 60.878 1.00 32.11 718 ARG A N 1
ATOM 5603 C CA . ARG A 1 718 ? 51.951 -16.435 61.497 1.00 36.24 718 ARG A CA 1
ATOM 5604 C C . ARG A 1 718 ? 52.720 -15.177 61.142 1.00 38.67 718 ARG A C 1
ATOM 5605 O O . ARG A 1 718 ? 53.919 -15.217 60.854 1.00 34.64 718 ARG A O 1
ATOM 5613 N N . ILE A 1 719 ? 52.020 -14.050 61.197 1.00 36.77 719 ILE A N 1
ATOM 5614 C CA . ILE A 1 719 ? 52.632 -12.744 61.021 1.00 37.48 719 ILE A CA 1
ATOM 5615 C C . ILE A 1 719 ? 52.525 -12.007 62.340 1.00 34.71 719 ILE A C 1
ATOM 5616 O O . ILE A 1 719 ? 51.436 -11.905 62.908 1.00 37.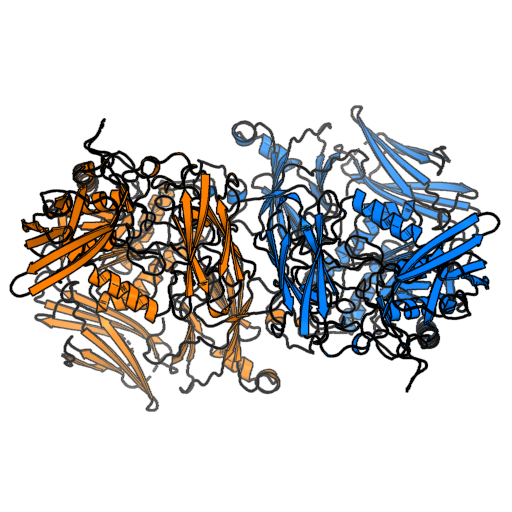91 719 ILE A O 1
ATOM 5621 N N . LEU A 1 720 ? 53.647 -11.503 62.827 1.00 35.53 720 LEU A N 1
ATOM 5622 C CA . LEU A 1 720 ? 53.675 -10.688 64.027 1.00 33.89 720 LEU A CA 1
ATOM 5623 C C . LEU A 1 720 ? 54.007 -9.257 63.648 1.00 34.30 720 LEU A C 1
ATOM 5624 O O . LEU A 1 720 ? 54.905 -9.014 62.836 1.00 33.74 720 LEU A O 1
ATOM 5629 N N . LEU A 1 721 ? 53.296 -8.313 64.244 1.00 33.29 721 LEU A N 1
ATOM 5630 C CA . LEU A 1 721 ? 53.595 -6.900 64.075 1.00 34.16 721 LEU A CA 1
ATOM 5631 C C . LEU A 1 721 ? 54.184 -6.334 65.358 1.00 32.57 721 LEU A C 1
ATOM 5632 O O . LEU A 1 721 ? 53.736 -6.670 66.458 1.00 31.60 721 LEU A O 1
ATOM 5637 N N . THR A 1 722 ? 55.195 -5.483 65.207 1.00 27.79 722 THR A N 1
ATOM 5638 C CA . THR A 1 722 ? 55.762 -4.714 66.301 1.00 29.32 722 THR A CA 1
ATOM 5639 C C . THR A 1 722 ? 56.048 -3.318 65.777 1.00 29.06 722 THR A C 1
ATOM 5640 O O . THR A 1 722 ? 56.073 -3.104 64.569 1.00 28.91 722 THR A O 1
ATOM 5644 N N . GLN A 1 723 ? 56.276 -2.359 66.679 1.00 35.91 723 GLN A N 1
ATOM 5645 C CA . GLN A 1 723 ? 56.726 -1.027 66.278 1.00 35.12 723 GLN A CA 1
ATOM 5646 C C . GLN A 1 723 ? 58.104 -0.726 66.858 1.00 42.37 723 GLN A C 1
ATOM 5647 O O . GLN A 1 723 ? 58.399 -1.094 68.001 1.00 45.62 723 GLN A O 1
ATOM 5653 N N . THR A 1 724 ? 58.942 -0.051 66.045 1.00 50.18 724 THR A N 1
ATOM 5654 C CA . THR A 1 724 ? 60.333 0.319 66.383 1.00 45.24 724 THR A CA 1
ATOM 5655 C C . THR A 1 724 ? 60.646 1.753 65.922 1.00 53.44 724 THR A C 1
ATOM 5656 O O . THR A 1 724 ? 61.652 2.007 65.247 1.00 55.05 724 THR A O 1
ATOM 5660 N N . ALA A 1 725 ? 59.771 2.700 66.329 1.00 54.31 725 ALA A N 1
ATOM 5661 C CA . ALA A 1 725 ? 59.795 4.095 65.890 1.00 52.44 725 ALA A CA 1
ATOM 5662 C C . ALA A 1 725 ? 60.891 4.893 66.575 1.00 61.61 725 ALA A C 1
ATOM 5663 O O . ALA A 1 725 ? 60.949 4.938 67.810 1.00 70.15 725 ALA A O 1
ATOM 5665 N N . GLN A 1 726 ? 61.746 5.551 65.785 1.00 56.76 726 GLN A N 1
ATOM 5666 C CA . GLN A 1 726 ? 62.773 6.377 66.397 1.00 69.36 726 GLN A CA 1
ATOM 5667 C C . GLN A 1 726 ? 62.852 7.748 65.755 1.00 69.09 726 GLN A C 1
ATOM 5668 O O . GLN A 1 726 ? 63.899 8.409 65.869 1.00 78.11 726 GLN A O 1
ATOM 5674 N N . ASP A 1 727 ? 61.775 8.214 65.123 1.00 55.15 727 ASP A N 1
ATOM 5675 C CA . ASP A 1 727 ? 61.832 9.516 64.491 1.00 57.46 727 ASP A CA 1
ATOM 5676 C C . ASP A 1 727 ? 60.777 10.434 65.068 1.00 53.53 727 ASP A C 1
ATOM 5677 O O . ASP A 1 727 ? 59.788 9.968 65.624 1.00 56.40 727 ASP A O 1
ATOM 5682 N N . ALA A 1 728 ? 61.025 11.749 64.961 1.00 56.29 728 ALA A N 1
ATOM 5683 C CA . ALA A 1 728 ? 60.036 12.711 65.408 1.00 59.40 728 ALA A CA 1
ATOM 5684 C C . ALA A 1 728 ? 58.826 12.764 64.490 1.00 57.96 728 ALA A C 1
ATOM 5685 O O . ALA A 1 728 ? 57.784 13.290 64.892 1.00 64.75 728 ALA A O 1
ATOM 5687 N N . GLU A 1 729 ? 58.929 12.221 63.279 1.00 59.92 729 GLU A N 1
ATOM 5688 C CA . GLU A 1 729 ? 57.837 12.275 62.317 1.00 58.89 729 GLU A CA 1
ATOM 5689 C C . GLU A 1 729 ? 57.198 10.927 62.004 1.00 50.95 729 GLU A C 1
ATOM 5690 O O . GLU A 1 729 ? 56.076 10.906 61.490 1.00 50.11 729 GLU A O 1
ATOM 5696 N N . THR A 1 730 ? 57.872 9.809 62.265 1.00 49.58 730 THR A N 1
ATOM 5697 C CA . THR A 1 730 ? 57.405 8.534 61.747 1.00 45.55 730 THR A CA 1
ATOM 5698 C C . THR A 1 730 ? 57.574 7.433 62.781 1.00 43.90 730 THR A C 1
ATOM 5699 O O . THR A 1 730 ? 58.449 7.485 63.643 1.00 44.46 730 THR A O 1
ATOM 5703 N N . ILE A 1 731 ? 56.720 6.432 62.662 1.00 39.63 731 ILE A N 1
ATOM 5704 C CA . ILE A 1 731 ? 56.853 5.167 63.356 1.00 33.63 731 ILE A CA 1
ATOM 5705 C C . ILE A 1 731 ? 57.201 4.102 62.327 1.00 36.35 731 ILE A C 1
ATOM 5706 O O . ILE A 1 731 ? 56.686 4.119 61.200 1.00 33.41 731 ILE A O 1
ATOM 5711 N N . LEU A 1 732 ? 58.100 3.201 62.697 1.00 27.25 732 LEU A N 1
ATOM 5712 C CA . LEU A 1 732 ? 58.451 2.071 61.857 1.00 27.31 732 LEU A CA 1
ATOM 5713 C C . LEU A 1 732 ? 57.702 0.852 62.363 1.00 28.66 732 LEU A C 1
ATOM 5714 O O . LEU A 1 732 ? 57.819 0.496 63.535 1.00 30.84 732 LEU A O 1
ATOM 5719 N N . VAL A 1 733 ? 56.920 0.227 61.494 1.00 26.39 733 VAL A N 1
ATOM 5720 C CA . VAL A 1 733 ? 56.171 -0.973 61.829 1.00 26.44 733 VAL A CA 1
ATOM 5721 C C . VAL A 1 733 ? 56.823 -2.143 61.108 1.00 31.39 733 VAL A C 1
ATOM 5722 O O . VAL A 1 733 ? 57.213 -2.021 59.939 1.00 29.15 733 VAL A O 1
ATOM 5726 N N . GLN A 1 734 ? 56.937 -3.276 61.801 1.00 30.64 734 GLN A N 1
ATOM 5727 C CA . GLN A 1 734 ? 57.637 -4.445 61.288 1.00 31.46 734 GLN A CA 1
ATOM 5728 C C . GLN A 1 734 ? 56.712 -5.650 61.283 1.00 31.11 734 GLN A C 1
ATOM 5729 O O . GLN A 1 734 ? 56.037 -5.927 62.281 1.00 32.73 734 GLN A O 1
ATOM 5735 N N . ALA A 1 735 ? 56.668 -6.352 60.160 1.00 29.38 735 ALA A N 1
ATOM 5736 C CA . ALA A 1 735 ? 56.013 -7.649 60.078 1.00 29.00 735 ALA A CA 1
ATOM 5737 C C . ALA A 1 735 ? 57.072 -8.744 60.120 1.00 29.35 735 ALA A C 1
ATOM 5738 O O . ALA A 1 735 ? 58.107 -8.644 59.462 1.00 34.15 735 ALA A O 1
ATOM 5740 N N . GLU A 1 736 ? 56.803 -9.789 60.889 1.00 29.41 736 GLU A N 1
ATOM 5741 C CA . GLU A 1 736 ? 57.710 -10.910 61.058 1.00 31.94 736 GLU A CA 1
ATOM 5742 C C . GLU A 1 736 ? 56.974 -12.186 60.689 1.00 33.95 736 GLU A C 1
ATOM 5743 O O . GLU A 1 736 ? 55.884 -12.440 61.205 1.00 34.23 736 GLU A O 1
ATOM 5749 N N . LEU A 1 737 ? 57.550 -12.976 59.789 1.00 32.07 737 LEU A N 1
ATOM 5750 C CA . LEU A 1 737 ? 57.015 -14.297 59.499 1.00 31.56 737 LEU A CA 1
ATOM 5751 C C . LEU A 1 737 ? 57.649 -15.287 60.471 1.00 35.08 737 LEU A C 1
ATOM 5752 O O . LEU A 1 737 ? 58.880 -15.333 60.593 1.00 38.09 737 LEU A O 1
ATOM 5757 N N . ILE A 1 738 ? 56.819 -16.050 61.189 1.00 33.37 738 ILE A N 1
ATOM 5758 C CA . ILE A 1 738 ? 57.312 -17.045 62.138 1.00 35.90 738 ILE A CA 1
ATOM 5759 C C . ILE A 1 738 ? 56.682 -18.394 61.816 1.00 38.33 738 ILE A C 1
ATOM 5760 O O . ILE A 1 738 ? 55.650 -18.475 61.154 1.00 40.38 738 ILE A O 1
ATOM 5765 N N . ASP A 1 739 ? 57.329 -19.467 62.280 1.00 39.11 739 ASP A N 1
ATOM 5766 C CA . ASP A 1 739 ? 56.809 -20.813 62.081 1.00 37.74 739 ASP A CA 1
ATOM 5767 C C . ASP A 1 739 ? 55.812 -21.164 63.184 1.00 37.90 739 ASP A C 1
ATOM 5768 O O . ASP A 1 739 ? 55.538 -20.375 64.088 1.00 37.94 739 ASP A O 1
ATOM 5773 N N . GLU A 1 740 ? 55.324 -22.397 63.149 1.00 40.16 740 GLU A N 1
ATOM 5774 C CA . GLU A 1 740 ? 54.312 -22.813 64.109 1.00 45.15 740 GLU A CA 1
ATOM 5775 C C . GLU A 1 740 ? 54.863 -23.026 65.523 1.00 43.28 740 GLU A C 1
ATOM 5776 O O . GLU A 1 740 ? 54.089 -23.376 66.421 1.00 42.16 740 GLU A O 1
ATOM 5782 N N . ASN A 1 741 ? 56.164 -22.851 65.743 1.00 37.22 741 ASN A N 1
ATOM 5783 C CA . ASN A 1 741 ? 56.740 -22.892 67.079 1.00 38.12 741 ASN A CA 1
ATOM 5784 C C . ASN A 1 741 ? 57.280 -21.530 67.488 1.00 38.59 741 ASN A C 1
ATOM 5785 O O . ASN A 1 741 ? 57.922 -21.408 68.537 1.00 37.38 741 ASN A O 1
ATOM 5790 N N . GLY A 1 742 ? 57.023 -20.499 66.683 1.00 35.81 742 GLY A N 1
ATOM 5791 C CA . GLY A 1 742 ? 57.456 -19.157 67.004 1.00 32.82 742 GLY A CA 1
ATOM 5792 C C . GLY A 1 742 ? 58.840 -18.790 66.528 1.00 33.85 742 GLY A C 1
ATOM 5793 O O . GLY A 1 742 ? 59.377 -17.765 66.967 1.00 36.80 742 GLY A O 1
ATOM 5794 N N . ILE A 1 743 ? 59.437 -19.581 65.647 1.00 34.10 743 ILE A N 1
ATOM 5795 C CA . ILE A 1 743 ? 60.784 -19.309 65.157 1.00 35.59 743 ILE A CA 1
ATOM 5796 C C . ILE A 1 743 ? 60.690 -18.458 63.894 1.00 36.42 743 ILE A C 1
ATOM 5797 O O . ILE A 1 743 ? 59.946 -18.791 62.959 1.00 34.61 743 ILE A O 1
ATOM 5802 N N . ARG A 1 744 ? 61.438 -17.353 63.869 1.00 36.81 744 ARG A N 1
ATOM 5803 C CA . ARG A 1 744 ? 61.505 -16.529 62.668 1.00 38.30 744 ARG A CA 1
ATOM 5804 C C . ARG A 1 744 ? 61.954 -17.369 61.471 1.00 38.88 744 ARG A C 1
ATOM 5805 O O . ARG A 1 744 ? 62.895 -18.165 61.562 1.00 33.70 744 ARG A O 1
ATOM 5813 N N . CYS A 1 745 ? 61.263 -17.202 60.346 1.00 36.07 745 CYS A N 1
ATOM 5814 C CA . CYS A 1 745 ? 61.627 -17.892 59.111 1.00 32.16 745 CYS A CA 1
ATOM 5815 C C . CYS A 1 745 ? 62.650 -17.035 58.385 1.00 31.96 745 CYS A C 1
ATOM 5816 O O . CYS A 1 745 ? 62.294 -16.110 57.656 1.00 34.90 745 CYS A O 1
ATOM 5819 N N . LEU A 1 746 ? 63.926 -17.355 58.558 1.00 34.56 746 LEU A N 1
ATOM 5820 C CA . LEU A 1 746 ? 64.992 -16.443 58.171 1.00 26.40 746 LEU A CA 1
ATOM 5821 C C . LEU A 1 746 ? 65.309 -16.484 56.682 1.00 29.26 746 LEU A C 1
ATOM 5822 O O . LEU A 1 746 ? 66.132 -15.688 56.212 1.00 28.92 746 LEU A O 1
ATOM 5827 N N . ASP A 1 747 ? 64.680 -17.376 55.921 1.00 28.47 747 ASP A N 1
ATOM 5828 C CA . ASP A 1 747 ? 64.834 -17.372 54.473 1.00 31.86 747 ASP A CA 1
ATOM 5829 C C . ASP A 1 747 ? 63.492 -17.172 53.776 1.00 30.74 747 ASP A C 1
ATOM 5830 O O . ASP A 1 747 ? 63.351 -17.520 52.595 1.00 30.59 747 ASP A O 1
ATOM 5835 N N . ALA A 1 748 ? 62.504 -16.619 54.487 1.00 28.76 748 ALA A N 1
ATOM 5836 C CA . ALA A 1 748 ? 61.189 -16.368 53.900 1.00 32.20 748 ALA A CA 1
ATOM 5837 C C . ALA A 1 748 ? 61.239 -15.152 52.979 1.00 25.56 748 ALA A C 1
ATOM 5838 O O . ALA A 1 748 ? 61.801 -14.116 53.343 1.00 27.43 748 ALA A O 1
ATOM 5840 N N . CYS A 1 749 ? 60.646 -15.282 51.787 1.00 25.76 749 CYS A N 1
ATOM 5841 C CA . CYS A 1 749 ? 60.599 -14.214 50.791 1.00 26.30 749 CYS A CA 1
ATOM 5842 C C . CYS A 1 749 ? 59.183 -13.797 50.368 1.00 28.30 749 CYS A C 1
ATOM 5843 O O . CYS A 1 749 ? 59.052 -12.982 49.443 1.00 24.77 749 CYS A O 1
ATOM 5846 N N . GLN A 1 750 ? 58.130 -14.347 50.983 1.00 28.89 750 GLN A N 1
ATOM 5847 C CA . GLN A 1 750 ? 56.753 -13.987 50.630 1.00 28.24 750 GLN A CA 1
ATOM 5848 C C . GLN A 1 750 ? 56.580 -12.480 50.525 1.00 24.46 750 GLN A C 1
ATOM 5849 O O . GLN A 1 750 ? 57.080 -11.714 51.360 1.00 24.74 750 GLN A O 1
ATOM 5855 N N . PHE A 1 751 ? 55.854 -12.065 49.496 1.00 21.92 751 PHE A N 1
ATOM 5856 C CA . PHE A 1 751 ? 55.280 -10.726 49.470 1.00 25.05 751 PHE A CA 1
ATOM 5857 C C . PHE A 1 751 ? 54.397 -10.503 50.688 1.00 26.08 751 PHE A C 1
ATOM 5858 O O . PHE A 1 751 ? 53.594 -11.363 51.069 1.00 26.45 751 PHE A O 1
ATOM 5866 N N . ILE A 1 752 ? 54.548 -9.331 51.293 1.00 25.97 752 ILE A N 1
ATOM 5867 C CA . ILE A 1 752 ? 53.725 -8.900 52.411 1.00 29.83 752 ILE A CA 1
ATOM 5868 C C . ILE A 1 752 ? 53.121 -7.554 52.041 1.00 28.67 752 ILE A C 1
ATOM 5869 O O . ILE A 1 752 ? 53.788 -6.727 51.410 1.00 26.65 752 ILE A O 1
ATOM 5874 N N . GLU A 1 753 ? 51.851 -7.354 52.410 1.00 26.27 753 GLU A N 1
ATOM 5875 C CA . GLU A 1 753 ? 51.086 -6.151 52.097 1.00 30.84 753 GLU A CA 1
ATOM 5876 C C . GLU A 1 753 ? 50.601 -5.445 53.356 1.00 26.66 753 GLU A C 1
ATOM 5877 O O . GLU A 1 753 ? 50.108 -6.081 54.284 1.00 28.67 753 GLU A O 1
ATOM 5883 N N . PHE A 1 754 ? 50.684 -4.125 53.355 1.00 22.97 754 PHE A N 1
ATOM 5884 C CA . PHE A 1 754 ? 50.244 -3.325 54.477 1.00 24.36 754 PHE A CA 1
ATOM 5885 C C . PHE A 1 754 ? 48.963 -2.564 54.142 1.00 28.76 754 PHE A C 1
ATOM 5886 O O . PHE A 1 754 ? 48.728 -2.164 53.000 1.00 29.91 754 PHE A O 1
ATOM 5894 N N . GLY A 1 755 ? 48.128 -2.380 55.163 1.00 27.90 755 GLY A N 1
ATOM 5895 C CA . GLY A 1 755 ? 46.940 -1.564 55.044 1.00 25.01 755 GLY A CA 1
ATOM 5896 C C . GLY A 1 755 ? 46.798 -0.716 56.292 1.00 30.41 755 GLY A C 1
ATOM 5897 O O . GLY A 1 755 ? 47.527 -0.894 57.270 1.00 25.96 755 GLY A O 1
ATOM 5898 N N . CYS A 1 756 ? 45.837 0.204 56.255 1.00 30.60 756 CYS A N 1
ATOM 5899 C CA . CYS A 1 756 ? 45.702 1.128 57.371 1.00 29.29 756 CYS A CA 1
ATOM 5900 C C . CYS A 1 756 ? 44.309 1.751 57.380 1.00 26.28 756 CYS A C 1
ATOM 5901 O O . CYS A 1 756 ? 43.776 2.102 56.324 1.00 30.86 756 CYS A O 1
ATOM 5904 N N . THR A 1 757 ? 43.736 1.884 58.583 1.00 25.00 757 THR A N 1
ATOM 5905 C CA . THR A 1 757 ? 42.463 2.574 58.737 1.00 32.36 757 THR A CA 1
ATOM 5906 C C . THR A 1 757 ? 42.525 4.002 58.222 1.00 33.37 757 THR A C 1
ATOM 5907 O O . THR A 1 757 ? 41.482 4.588 57.920 1.00 33.57 757 THR A O 1
ATOM 5911 N N . ASP A 1 758 ? 43.710 4.579 58.125 1.00 29.10 758 ASP A N 1
ATOM 5912 C CA . ASP A 1 758 ? 43.883 5.893 57.533 1.00 26.19 758 ASP A CA 1
ATOM 5913 C C . ASP A 1 758 ? 44.720 5.713 56.276 1.00 30.23 758 ASP A C 1
ATOM 5914 O O . ASP A 1 758 ? 45.921 5.409 56.352 1.00 29.54 758 ASP A O 1
ATOM 5919 N N . SER A 1 759 ? 44.093 5.940 55.123 1.00 29.45 759 SER A N 1
ATOM 5920 C CA . SER A 1 759 ? 44.687 5.634 53.830 1.00 31.42 759 SER A CA 1
ATOM 5921 C C . SER A 1 759 ? 45.845 6.549 53.467 1.00 30.50 759 SER A C 1
ATOM 5922 O O . SER A 1 759 ? 46.419 6.375 52.388 1.00 31.23 759 SER A O 1
ATOM 5925 N N . GLU A 1 760 ? 46.183 7.522 54.305 1.00 27.26 760 GLU A N 1
ATOM 5926 C CA . GLU A 1 760 ? 47.320 8.388 54.058 1.00 33.70 760 GLU A CA 1
ATOM 5927 C C . GLU A 1 760 ? 48.418 8.277 55.102 1.00 31.81 760 GLU A C 1
ATOM 5928 O O . GLU A 1 760 ? 49.469 8.892 54.927 1.00 26.82 760 GLU A O 1
ATOM 5934 N N . ALA A 1 761 ? 48.206 7.520 56.176 1.00 32.01 761 ALA A N 1
ATOM 5935 C CA . ALA A 1 761 ? 49.220 7.431 57.217 1.00 30.04 761 ALA A CA 1
ATOM 5936 C C . ALA A 1 761 ? 50.454 6.687 56.720 1.00 29.42 761 ALA A C 1
ATOM 5937 O O . ALA A 1 761 ? 51.583 7.112 56.980 1.00 32.12 761 ALA A O 1
ATOM 5939 N N . LEU A 1 762 ? 50.268 5.590 55.992 1.00 24.87 762 LEU A N 1
ATOM 5940 C CA . LEU A 1 762 ? 51.413 4.791 55.563 1.00 23.99 762 LEU A CA 1
ATOM 5941 C C . LEU A 1 762 ? 52.266 5.564 54.569 1.00 29.72 762 LEU A C 1
ATOM 5942 O O . LEU A 1 762 ? 51.746 6.112 53.592 1.00 27.44 762 LEU A O 1
ATOM 5947 N N . LEU A 1 763 ? 53.578 5.627 54.830 1.00 27.55 763 LEU A N 1
ATOM 5948 C CA . LEU A 1 763 ? 54.523 6.160 53.858 1.00 26.77 763 LEU A CA 1
ATOM 5949 C C . LEU A 1 763 ? 54.681 5.097 52.781 1.00 35.21 763 LEU A C 1
ATOM 5950 O O . LEU A 1 763 ? 55.396 4.111 52.968 1.00 37.43 763 LEU A O 1
ATOM 5955 N N . ARG A 1 764 ? 54.014 5.269 51.651 1.00 26.23 764 ARG A N 1
ATOM 5956 C CA . ARG A 1 764 ? 54.107 4.245 50.633 1.00 28.24 764 ARG A CA 1
ATOM 5957 C C . ARG A 1 764 ? 54.464 4.867 49.290 1.00 24.51 764 ARG A C 1
ATOM 5958 O O . ARG A 1 764 ? 54.715 6.076 49.176 1.00 23.61 764 ARG A O 1
ATOM 5966 N N . ASN A 1 765 ? 54.501 3.993 48.280 1.00 23.08 765 ASN A N 1
ATOM 5967 C CA . ASN A 1 765 ? 54.880 4.325 46.901 1.00 23.81 765 ASN A CA 1
ATOM 5968 C C . ASN A 1 765 ? 56.203 5.090 46.829 1.00 20.68 765 ASN A C 1
ATOM 5969 O O . ASN A 1 765 ? 56.349 6.050 46.071 1.00 17.98 765 ASN A O 1
ATOM 5974 N N . GLN A 1 766 ? 57.193 4.650 47.605 1.00 23.08 766 GLN A N 1
ATOM 5975 C CA . GLN A 1 766 ? 58.515 5.262 47.517 1.00 23.47 766 GLN A CA 1
ATOM 5976 C C . GLN A 1 766 ? 59.502 4.457 46.684 1.00 22.31 766 GLN A C 1
ATOM 5977 O O . GLN A 1 766 ? 60.464 5.029 46.160 1.00 22.52 766 GLN A O 1
ATOM 5983 N N . GLY A 1 767 ? 59.294 3.148 46.555 1.00 25.44 767 GLY A N 1
ATOM 5984 C CA . GLY A 1 767 ? 60.283 2.293 45.920 1.00 19.73 767 GLY A CA 1
ATOM 5985 C C . GLY A 1 767 ? 61.452 1.937 46.816 1.00 22.74 767 GLY A C 1
ATOM 5986 O O . GLY A 1 767 ? 62.540 1.636 46.314 1.00 22.37 767 GLY A O 1
ATOM 5987 N N . THR A 1 768 ? 61.257 1.956 48.126 1.00 21.57 768 THR A N 1
ATOM 5988 C CA . THR A 1 768 ? 62.298 1.732 49.121 1.00 22.21 768 THR A CA 1
ATOM 5989 C C . THR A 1 768 ? 61.913 0.561 50.023 1.00 21.38 768 THR A C 1
ATOM 5990 O O . THR A 1 768 ? 60.790 0.042 49.961 1.00 28.53 768 THR A O 1
ATOM 5994 N N . ALA A 1 769 ? 62.850 0.166 50.893 1.00 19.15 769 ALA A N 1
ATOM 5995 C CA . ALA A 1 769 ? 62.612 -0.953 51.812 1.00 24.23 769 ALA A CA 1
ATOM 5996 C C . ALA A 1 769 ? 61.530 -0.651 52.846 1.00 24.82 769 ALA A C 1
ATOM 5997 O O . ALA A 1 769 ? 60.867 -1.571 53.332 1.00 24.46 769 ALA A O 1
ATOM 5999 N N . GLN A 1 770 ? 61.352 0.608 53.225 1.00 26.16 770 GLN A N 1
ATOM 6000 C CA . GLN A 1 770 ? 60.409 0.935 54.284 1.00 27.14 770 GLN A CA 1
ATOM 6001 C C . GLN A 1 770 ? 59.287 1.837 53.791 1.00 24.17 770 GLN A C 1
ATOM 6002 O O . GLN A 1 770 ? 58.492 2.320 54.605 1.00 29.35 770 GLN A O 1
ATOM 6008 N N . GLY A 1 771 ? 59.203 2.070 52.484 1.00 24.52 771 GLY A N 1
ATOM 6009 C CA . GLY A 1 771 ? 58.183 2.919 51.905 1.00 23.15 771 GLY A CA 1
ATOM 6010 C C . GLY A 1 771 ? 57.397 2.226 50.808 1.00 25.07 771 GLY A C 1
ATOM 6011 O O . GLY A 1 771 ? 56.989 2.867 49.827 1.00 22.06 771 GLY A O 1
ATOM 6012 N N . SER A 1 772 ? 57.171 0.920 50.966 1.00 22.11 772 SER A N 1
ATOM 6013 C CA . SER A 1 772 ? 56.445 0.118 49.989 1.00 22.49 772 SER A CA 1
ATOM 6014 C C . SER A 1 772 ? 55.265 -0.563 50.659 1.00 24.59 772 SER A C 1
ATOM 6015 O O . SER A 1 772 ? 55.422 -1.195 51.711 1.00 24.38 772 SER A O 1
ATOM 6018 N N . ARG A 1 773 ? 54.094 -0.434 50.028 1.00 25.82 773 ARG A N 1
ATOM 6019 C CA . ARG A 1 773 ? 52.865 -1.072 50.492 1.00 25.04 773 ARG A CA 1
ATOM 6020 C C . ARG A 1 773 ? 52.910 -2.588 50.333 1.00 27.06 773 ARG A C 1
ATOM 6021 O O . ARG A 1 773 ? 52.296 -3.318 51.129 1.00 23.02 773 ARG A O 1
ATOM 6029 N N . ARG A 1 774 ? 53.580 -3.073 49.281 1.00 23.57 774 ARG A N 1
ATOM 6030 C CA . ARG A 1 774 ? 53.788 -4.499 49.058 1.00 26.54 774 ARG A CA 1
ATOM 6031 C C . ARG A 1 774 ? 55.257 -4.759 48.748 1.00 24.07 774 ARG A C 1
ATOM 6032 O O . ARG A 1 774 ? 55.840 -4.109 47.876 1.00 22.62 774 ARG A O 1
ATOM 6040 N N . ILE A 1 775 ? 55.843 -5.727 49.441 1.00 24.26 775 ILE A N 1
ATOM 6041 C CA . ILE A 1 775 ? 57.272 -5.973 49.332 1.00 23.87 775 ILE A CA 1
ATOM 6042 C C . ILE A 1 775 ? 57.544 -7.386 49.821 1.00 24.02 775 ILE A C 1
ATOM 6043 O O . ILE A 1 775 ? 56.973 -7.836 50.821 1.00 22.19 775 ILE A O 1
ATOM 6048 N N . GLN A 1 776 ? 58.429 -8.084 49.114 1.00 23.20 776 GLN A N 1
ATOM 6049 C CA . GLN A 1 776 ? 58.888 -9.384 49.589 1.00 25.88 776 GLN A CA 1
ATOM 6050 C C . GLN A 1 776 ? 59.629 -9.246 50.911 1.00 24.36 776 GLN A C 1
ATOM 6051 O O . GLN A 1 776 ? 60.367 -8.281 51.128 1.00 24.24 776 GLN A O 1
ATOM 6057 N N . ALA A 1 777 ? 59.434 -10.222 51.791 1.00 23.21 777 ALA A N 1
ATOM 6058 C CA . ALA A 1 777 ? 60.109 -10.217 53.080 1.00 22.47 777 ALA A CA 1
ATOM 6059 C C . ALA A 1 777 ? 61.624 -10.353 52.898 1.00 27.40 777 ALA A C 1
ATOM 6060 O O . ALA A 1 777 ? 62.109 -10.946 51.930 1.00 23.98 777 ALA A O 1
ATOM 6062 N N . ALA A 1 778 ? 62.371 -9.767 53.831 1.00 27.70 778 ALA A N 1
ATOM 6063 C CA . ALA A 1 778 ? 63.832 -9.791 53.835 1.00 24.62 778 ALA A CA 1
ATOM 6064 C C . ALA A 1 778 ? 64.237 -10.609 55.055 1.00 27.81 778 ALA A C 1
ATOM 6065 O O . ALA A 1 778 ? 64.210 -10.098 56.179 1.00 27.37 778 ALA A O 1
ATOM 6067 N N . ASN A 1 779 ? 64.569 -11.881 54.834 1.00 25.50 779 ASN A N 1
ATOM 6068 C CA . ASN A 1 779 ? 64.825 -12.835 55.918 1.00 25.54 779 ASN A CA 1
ATOM 6069 C C . ASN A 1 779 ? 63.669 -12.850 56.922 1.00 29.84 779 ASN A C 1
ATOM 6070 O O . ASN A 1 779 ? 63.860 -12.713 58.131 1.00 30.66 779 ASN A O 1
ATOM 6075 N N . GLY A 1 780 ? 62.453 -13.027 56.399 1.00 28.98 780 GLY A N 1
ATOM 6076 C CA . GLY A 1 780 ? 61.262 -13.146 57.221 1.00 30.31 780 GLY A CA 1
ATOM 6077 C C . GLY A 1 780 ? 60.717 -11.844 57.760 1.00 34.09 780 GLY A C 1
ATOM 6078 O O . GLY A 1 780 ? 59.931 -11.853 58.712 1.00 32.98 780 GLY A O 1
ATOM 6079 N N . ARG A 1 781 ? 61.076 -10.725 57.148 1.00 34.34 781 ARG A N 1
ATOM 6080 C CA . ARG A 1 781 ? 60.884 -9.415 57.737 1.00 28.46 781 ARG A CA 1
ATOM 6081 C C . ARG A 1 781 ? 60.480 -8.414 56.657 1.00 32.51 781 ARG A C 1
ATOM 6082 O O . ARG A 1 781 ? 61.035 -8.421 55.556 1.00 29.94 781 ARG A O 1
ATOM 6090 N N . ALA A 1 782 ? 59.499 -7.570 56.964 1.00 30.75 782 ALA A N 1
ATOM 6091 C CA . ALA A 1 782 ? 59.167 -6.448 56.099 1.00 29.10 782 ALA A CA 1
ATOM 6092 C C . ALA A 1 782 ? 58.632 -5.324 56.968 1.00 27.88 782 ALA A C 1
ATOM 6093 O O . ALA A 1 782 ? 57.948 -5.562 57.965 1.00 32.31 782 ALA A O 1
ATOM 6095 N N . SER A 1 783 ? 58.938 -4.093 56.573 1.00 29.23 783 SER A N 1
ATOM 6096 C CA . SER A 1 783 ? 58.715 -2.939 57.428 1.00 31.73 783 SER A CA 1
ATOM 6097 C C . SER A 1 783 ? 58.187 -1.781 56.610 1.00 23.28 783 SER A C 1
ATOM 6098 O O . SER A 1 783 ? 58.533 -1.626 55.447 1.00 24.54 783 SER A O 1
ATOM 6101 N N . ILE A 1 784 ? 57.410 -0.923 57.255 1.00 22.91 784 ILE A N 1
ATOM 6102 C CA . ILE A 1 784 ? 56.887 0.260 56.596 1.00 26.48 784 ILE A CA 1
ATOM 6103 C C . ILE A 1 784 ? 56.812 1.394 57.604 1.00 25.29 784 ILE A C 1
ATOM 6104 O O . ILE A 1 784 ? 56.505 1.174 58.778 1.00 26.82 784 ILE A O 1
ATOM 6109 N N . ARG A 1 785 ? 57.101 2.609 57.139 1.00 25.78 785 ARG A N 1
ATOM 6110 C CA . ARG A 1 785 ? 56.981 3.801 57.970 1.00 29.72 785 ARG A CA 1
ATOM 6111 C C . ARG A 1 785 ? 55.543 4.307 58.021 1.00 29.66 785 ARG A C 1
ATOM 6112 O O . ARG A 1 785 ? 54.801 4.229 57.033 1.00 28.65 785 ARG A O 1
ATOM 6120 N N . VAL A 1 786 ? 55.167 4.840 59.182 1.00 28.67 786 VAL A N 1
ATOM 6121 C CA . VAL A 1 786 ? 53.830 5.354 59.465 1.00 29.59 786 VAL A CA 1
ATOM 6122 C C . VAL A 1 786 ? 53.965 6.802 59.917 1.00 33.15 786 VAL A C 1
ATOM 6123 O O . VAL A 1 786 ? 54.813 7.112 60.756 1.00 35.87 786 VAL A O 1
ATOM 6127 N N . ASN A 1 787 ? 53.141 7.691 59.371 1.00 35.93 787 ASN A N 1
ATOM 6128 C CA . ASN A 1 787 ? 53.299 9.102 59.703 1.00 42.58 787 ASN A CA 1
ATOM 6129 C C . ASN A 1 787 ? 52.751 9.364 61.098 1.00 43.75 787 ASN A C 1
ATOM 6130 O O . ASN A 1 787 ? 51.623 8.973 61.408 1.00 41.98 787 ASN A O 1
ATOM 6135 N N . LYS A 1 788 ? 53.558 10.025 61.936 1.00 43.62 788 LYS A N 1
ATOM 6136 C CA . LYS A 1 788 ? 53.206 10.192 63.344 1.00 48.39 788 LYS A CA 1
ATOM 6137 C C . LYS A 1 788 ? 51.947 11.034 63.514 1.00 45.36 788 LYS A C 1
ATOM 6138 O O . LYS A 1 788 ? 51.065 10.688 64.308 1.00 41.64 788 LYS A O 1
ATOM 6144 N N . GLN A 1 789 ? 51.846 12.138 62.765 1.00 44.47 789 GLN A N 1
ATOM 6145 C CA . GLN A 1 789 ? 50.691 13.031 62.861 1.00 52.35 789 GLN A CA 1
ATOM 6146 C C . GLN A 1 789 ? 49.367 12.281 62.745 1.00 46.17 789 GLN A C 1
ATOM 6147 O O . GLN A 1 789 ? 48.409 12.582 63.468 1.00 52.92 789 GLN A O 1
ATOM 6153 N N . HIS A 1 790 ? 49.290 11.305 61.840 1.00 45.74 790 HIS A N 1
ATOM 6154 C CA . HIS A 1 790 ? 48.033 10.609 61.587 1.00 43.03 790 HIS A CA 1
ATOM 6155 C C . HIS A 1 790 ? 47.654 9.632 62.690 1.00 42.92 790 HIS A C 1
ATOM 6156 O O . HIS A 1 790 ? 46.497 9.200 62.741 1.00 45.59 790 HIS A O 1
ATOM 6163 N N . ALA A 1 791 ? 48.587 9.278 63.568 1.00 44.48 791 ALA A N 1
ATOM 6164 C CA . ALA A 1 791 ? 48.275 8.358 64.652 1.00 48.49 791 ALA A CA 1
ATOM 6165 C C . ALA A 1 791 ? 47.319 9.022 65.643 1.00 45.98 791 ALA A C 1
ATOM 6166 O O . ALA A 1 791 ? 47.340 10.246 65.810 1.00 47.60 791 ALA A O 1
ATOM 6168 N N . PRO A 1 792 ? 46.464 8.232 66.322 1.00 51.70 792 PRO A N 1
ATOM 6169 C CA . PRO A 1 792 ? 46.367 6.766 66.261 1.00 48.78 792 PRO A CA 1
ATOM 6170 C C . PRO A 1 792 ? 45.674 6.217 65.002 1.00 47.70 792 PRO A C 1
ATOM 6171 O O . PRO A 1 792 ? 44.742 6.845 64.494 1.00 45.03 792 PRO A O 1
ATOM 6175 N N . VAL A 1 793 ? 46.146 5.059 64.526 1.00 41.64 793 VAL A N 1
ATOM 6176 C CA . VAL A 1 793 ? 45.546 4.293 63.440 1.00 34.69 793 VAL A CA 1
ATOM 6177 C C . VAL A 1 793 ? 45.727 2.811 63.757 1.00 33.46 793 VAL A C 1
ATOM 6178 O O . VAL A 1 793 ? 46.342 2.435 64.758 1.00 34.34 793 VAL A O 1
ATOM 6182 N N . VAL A 1 794 ? 45.207 1.962 62.887 1.00 29.81 794 VAL A N 1
ATOM 6183 C CA . VAL A 1 794 ? 45.473 0.532 62.951 1.00 29.86 794 VAL A CA 1
ATOM 6184 C C . VAL A 1 794 ? 46.084 0.117 61.622 1.00 31.61 794 VAL A C 1
ATOM 6185 O O . VAL A 1 794 ? 45.489 0.360 60.563 1.00 29.27 794 VAL A O 1
ATOM 6189 N N . VAL A 1 795 ? 47.282 -0.499 61.678 1.00 31.48 795 VAL A N 1
ATOM 6190 C CA . VAL A 1 795 ? 47.982 -1.039 60.512 1.00 28.78 795 VAL A CA 1
ATOM 6191 C C . VAL A 1 795 ? 47.715 -2.539 60.394 1.00 30.19 795 VAL A C 1
ATOM 6192 O O . VAL A 1 795 ? 47.717 -3.271 61.396 1.00 30.46 795 VAL A O 1
ATOM 6196 N N . SER A 1 796 ? 47.488 -3.003 59.167 1.00 27.59 796 SER A N 1
ATOM 6197 C CA . SER A 1 796 ? 47.324 -4.420 58.882 1.00 30.04 796 SER A CA 1
ATOM 6198 C C . SER A 1 796 ? 48.478 -4.943 58.025 1.00 27.89 796 SER A C 1
ATOM 6199 O O . SER A 1 796 ? 49.025 -4.222 57.184 1.00 27.49 796 SER A O 1
ATOM 6202 N N . ALA A 1 797 ? 48.825 -6.215 58.217 1.00 25.65 797 ALA A N 1
ATOM 6203 C CA . ALA A 1 797 ? 49.814 -6.879 57.370 1.00 27.57 797 ALA A CA 1
ATOM 6204 C C . ALA A 1 797 ? 49.289 -8.245 56.960 1.00 27.75 797 ALA A C 1
ATOM 6205 O O . ALA A 1 797 ? 48.800 -9.005 57.803 1.00 29.69 797 ALA A O 1
ATOM 6207 N N . SER A 1 798 ? 49.403 -8.549 55.666 1.00 26.83 798 SER A N 1
ATOM 6208 C CA . SER A 1 798 ? 48.985 -9.823 55.104 1.00 34.10 798 SER A CA 1
ATOM 6209 C C . SER A 1 798 ? 50.042 -10.341 54.139 1.00 33.94 798 SER A C 1
ATOM 6210 O O . SER A 1 798 ? 50.808 -9.568 53.556 1.00 32.34 798 SER A O 1
ATOM 6213 N N . ASP A 1 799 ? 50.084 -11.661 53.981 1.00 35.16 799 ASP A N 1
ATOM 6214 C CA . ASP A 1 799 ? 50.777 -12.245 52.845 1.00 37.14 799 ASP A CA 1
ATOM 6215 C C . ASP A 1 799 ? 49.896 -12.076 51.616 1.00 37.26 799 ASP A C 1
ATOM 6216 O O . ASP A 1 799 ? 48.685 -12.328 51.663 1.00 40.38 799 ASP A O 1
ATOM 6221 N N . SER A 1 800 ? 50.497 -11.615 50.522 1.00 34.40 800 SER A N 1
ATOM 6222 C CA . SER A 1 800 ? 49.706 -11.326 49.331 1.00 37.45 800 SER A CA 1
ATOM 6223 C C . SER A 1 800 ? 48.915 -12.543 48.872 1.00 36.99 800 SER A C 1
ATOM 6224 O O . SER A 1 800 ? 47.826 -12.395 48.309 1.00 39.11 800 SER A O 1
ATOM 6227 N N . LYS A 1 801 ? 49.429 -13.746 49.128 1.00 37.84 801 LYS A N 1
ATOM 6228 C CA . LYS A 1 801 ? 48.731 -14.970 48.762 1.00 41.21 801 LYS A CA 1
ATOM 6229 C C . LYS A 1 801 ? 47.567 -15.296 49.694 1.00 43.71 801 LYS A C 1
ATOM 6230 O O . LYS A 1 801 ? 46.813 -16.225 49.397 1.00 43.17 801 LYS A O 1
ATOM 6236 N N . ARG A 1 802 ? 47.420 -14.581 50.811 1.00 39.11 802 ARG A N 1
ATOM 6237 C CA . ARG A 1 802 ? 46.262 -14.717 51.701 1.00 46.85 802 ARG A CA 1
ATOM 6238 C C . ARG A 1 802 ? 46.165 -16.094 52.350 1.00 46.39 802 ARG A C 1
ATOM 6239 O O . ARG A 1 802 ? 45.076 -16.522 52.740 1.00 49.93 802 ARG A O 1
ATOM 6247 N N . ILE A 1 803 ? 47.280 -16.807 52.474 1.00 46.16 803 ILE A N 1
ATOM 6248 C CA . ILE A 1 803 ? 47.246 -18.078 53.186 1.00 46.12 803 ILE A CA 1
ATOM 6249 C C . ILE A 1 803 ? 47.427 -17.888 54.692 1.00 42.96 803 ILE A C 1
ATOM 6250 O O . ILE A 1 803 ? 46.893 -18.671 55.479 1.00 45.46 803 ILE A O 1
ATOM 6255 N N . LEU A 1 804 ? 48.148 -16.867 55.120 1.00 40.64 804 LEU A N 1
ATOM 6256 C CA . LEU A 1 804 ? 48.229 -16.591 56.543 1.00 39.92 804 LEU A CA 1
ATOM 6257 C C . LEU A 1 804 ? 47.104 -15.644 56.935 1.00 37.13 804 LEU A C 1
ATOM 6258 O O . LEU A 1 804 ? 46.544 -14.940 56.097 1.00 38.23 804 LEU A O 1
ATOM 6263 N N . LYS A 1 805 ? 46.777 -15.632 58.224 1.00 36.75 805 LYS A N 1
ATOM 6264 C CA . LYS A 1 805 ? 45.760 -14.730 58.736 1.00 33.80 805 LYS A CA 1
ATOM 6265 C C . LYS A 1 805 ? 46.357 -13.344 58.918 1.00 35.42 805 LYS A C 1
ATOM 6266 O O . LYS A 1 805 ? 47.500 -13.200 59.363 1.00 41.97 805 LYS A O 1
ATOM 6272 N N . THR A 1 806 ? 45.585 -12.328 58.547 1.00 33.32 806 THR A N 1
ATOM 6273 C CA . THR A 1 806 ? 46.044 -10.944 58.589 1.00 31.39 806 THR A CA 1
ATOM 6274 C C . THR A 1 806 ? 46.405 -10.558 60.012 1.00 30.62 806 THR A C 1
ATOM 6275 O O . THR A 1 806 ? 45.737 -10.962 60.959 1.00 32.94 806 THR A O 1
ATOM 6279 N N . ALA A 1 807 ? 47.467 -9.774 60.163 1.00 28.08 807 ALA A N 1
ATOM 6280 C CA . ALA A 1 807 ? 47.861 -9.253 61.460 1.00 27.12 807 ALA A CA 1
ATOM 6281 C C . ALA A 1 807 ? 47.489 -7.775 61.571 1.00 30.55 807 ALA A C 1
ATOM 6282 O O . ALA A 1 807 ? 47.465 -7.055 60.569 1.00 30.84 807 ALA A O 1
ATOM 6284 N N . LEU A 1 808 ? 47.250 -7.319 62.813 1.00 29.07 808 LEU A N 1
ATOM 6285 C CA . LEU A 1 808 ? 46.900 -5.932 63.111 1.00 29.13 808 LEU A CA 1
ATOM 6286 C C . LEU A 1 808 ? 47.717 -5.408 64.280 1.00 26.39 808 LEU A C 1
ATOM 6287 O O . LEU A 1 808 ? 48.017 -6.139 65.221 1.00 28.26 808 LEU A O 1
ATOM 6292 N N . ILE A 1 809 ? 48.005 -4.111 64.248 1.00 27.28 809 ILE A N 1
ATOM 6293 C CA . ILE A 1 809 ? 48.625 -3.435 65.376 1.00 25.95 809 ILE A CA 1
ATOM 6294 C C . ILE A 1 809 ? 48.070 -2.021 65.461 1.00 31.01 809 ILE A C 1
ATOM 6295 O O . ILE A 1 809 ? 47.912 -1.337 64.446 1.00 31.79 809 ILE A O 1
ATOM 6300 N N . SER A 1 810 ? 47.769 -1.587 66.680 1.00 30.99 810 SER A N 1
ATOM 6301 C CA . SER A 1 810 ? 47.346 -0.221 66.933 1.00 32.81 810 SER A CA 1
ATOM 6302 C C . SER A 1 810 ? 48.575 0.633 67.169 1.00 31.61 810 SER A C 1
ATOM 6303 O O . SER A 1 810 ? 49.488 0.237 67.896 1.00 38.41 810 SER A O 1
ATOM 6306 N N . VAL A 1 811 ? 48.600 1.803 66.549 1.00 34.08 811 VAL A N 1
ATOM 6307 C CA . VAL A 1 811 ? 49.762 2.677 66.566 1.00 40.54 811 VAL A CA 1
ATOM 6308 C C . VAL A 1 811 ? 49.353 3.970 67.259 1.00 49.35 811 VAL A C 1
ATOM 6309 O O . VAL A 1 811 ? 48.564 4.753 66.712 1.00 50.50 811 VAL A O 1
ATOM 6313 N N . SER A 1 812 ? 49.890 4.192 68.460 1.00 53.13 812 SER A N 1
ATOM 6314 C CA . SER A 1 812 ? 49.575 5.348 69.309 1.00 52.02 812 SER A CA 1
ATOM 6315 C C . SER A 1 812 ? 49.771 6.705 68.631 1.00 51.75 812 SER A C 1
ATOM 6316 O O . SER A 1 812 ? 50.883 7.250 68.627 1.00 52.72 812 SER A O 1
ATOM 6319 N N . LEU B 1 22 ? 21.983 0.575 12.423 1.00 48.37 22 LEU B N 1
ATOM 6320 C CA . LEU B 1 22 ? 21.180 -0.484 13.035 1.00 51.52 22 LEU B CA 1
ATOM 6321 C C . LEU B 1 22 ? 20.617 -1.463 11.985 1.00 52.32 22 LEU B C 1
ATOM 6322 O O . LEU B 1 22 ? 19.628 -1.164 11.320 1.00 55.53 22 LEU B O 1
ATOM 6324 N N . ILE B 1 23 ? 21.236 -2.634 11.861 1.00 47.92 23 ILE B N 1
ATOM 6325 C CA . ILE B 1 23 ? 20.847 -3.623 10.844 1.00 40.97 23 ILE B CA 1
ATOM 6326 C C . ILE B 1 23 ? 19.514 -4.262 11.228 1.00 47.22 23 ILE B C 1
ATOM 6327 O O . ILE B 1 23 ? 19.368 -4.743 12.369 1.00 44.18 23 ILE B O 1
ATOM 6332 N N . PRO B 1 24 ? 18.523 -4.330 10.306 1.00 45.19 24 PRO B N 1
ATOM 6333 C CA . PRO B 1 24 ? 17.255 -5.002 10.627 1.00 40.06 24 PRO B CA 1
ATOM 6334 C C . PRO B 1 24 ? 17.342 -6.513 10.489 1.00 36.67 24 PRO B C 1
ATOM 6335 O O . PRO B 1 24 ? 17.204 -7.041 9.387 1.00 34.89 24 PRO B O 1
ATOM 6339 N N . THR B 1 25 ? 17.596 -7.220 11.585 1.00 40.30 25 THR B N 1
ATOM 6340 C CA . THR B 1 25 ? 17.489 -8.672 11.577 1.00 39.18 25 THR B CA 1
ATOM 6341 C C . THR B 1 25 ? 17.241 -9.138 12.994 1.00 39.35 25 THR B C 1
ATOM 6342 O O . THR B 1 25 ? 17.655 -8.489 13.958 1.00 39.05 25 THR B O 1
ATOM 6346 N N . ASP B 1 26 ? 16.558 -10.272 13.104 1.00 40.96 26 ASP B N 1
ATOM 6347 C CA . ASP B 1 26 ? 16.221 -10.848 14.394 1.00 41.43 26 ASP B CA 1
ATOM 6348 C C . ASP B 1 26 ? 17.326 -11.723 14.969 1.00 44.57 26 ASP B C 1
ATOM 6349 O O . ASP B 1 26 ? 17.249 -12.082 16.146 1.00 41.92 26 ASP B O 1
ATOM 6354 N N . ARG B 1 27 ? 18.339 -12.094 14.187 1.00 45.46 27 ARG B N 1
ATOM 6355 C CA . ARG B 1 27 ? 19.375 -13.009 14.658 1.00 43.71 27 ARG B CA 1
ATOM 6356 C C . ARG B 1 27 ? 20.666 -12.216 14.866 1.00 42.89 27 ARG B C 1
ATOM 6357 O O . ARG B 1 27 ? 21.233 -11.668 13.912 1.00 41.86 27 ARG B O 1
ATOM 6365 N N . LYS B 1 28 ? 21.107 -12.141 16.121 1.00 37.91 28 LYS B N 1
ATOM 6366 C CA . LYS B 1 28 ? 22.246 -11.331 16.524 1.00 34.26 28 LYS B CA 1
ATOM 6367 C C . LYS B 1 28 ? 22.872 -11.963 17.753 1.00 30.46 28 LYS B C 1
ATOM 6368 O O . LYS B 1 28 ? 22.193 -12.623 18.539 1.00 33.57 28 LYS B O 1
ATOM 6374 N N . GLN B 1 29 ? 24.174 -11.765 17.914 1.00 35.97 29 GLN B N 1
ATOM 6375 C CA . GLN B 1 29 ? 24.900 -12.302 19.060 1.00 34.80 29 GLN B CA 1
ATOM 6376 C C . GLN B 1 29 ? 25.520 -11.146 19.826 1.00 29.87 29 GLN B C 1
ATOM 6377 O O . GLN B 1 29 ? 26.289 -10.363 19.260 1.00 31.89 29 GLN B O 1
ATOM 6383 N N . ARG B 1 30 ? 25.187 -11.045 21.104 1.00 28.34 30 ARG B N 1
ATOM 6384 C CA . ARG B 1 30 ? 25.816 -10.068 21.972 1.00 28.81 30 ARG B CA 1
ATOM 6385 C C . ARG B 1 30 ? 27.216 -10.537 22.337 1.00 28.71 30 ARG B C 1
ATOM 6386 O O . ARG B 1 30 ? 27.394 -11.660 22.813 1.00 28.92 30 ARG B O 1
ATOM 6394 N N . LEU B 1 31 ? 28.205 -9.679 22.105 1.00 24.07 31 LEU B N 1
ATOM 6395 C CA . LEU B 1 31 ? 29.591 -9.960 22.476 1.00 28.21 31 LEU B CA 1
ATOM 6396 C C . LEU B 1 31 ? 29.846 -9.378 23.867 1.00 28.69 31 LEU B C 1
ATOM 6397 O O . LEU B 1 31 ? 30.160 -8.193 24.014 1.00 26.41 31 LEU B O 1
ATOM 6402 N N . THR B 1 32 ? 29.703 -10.212 24.895 1.00 27.05 32 THR B N 1
ATOM 6403 C CA . THR B 1 32 ? 29.900 -9.761 26.263 1.00 29.43 32 THR B CA 1
ATOM 6404 C C . THR B 1 32 ? 31.124 -10.353 26.955 1.00 28.41 32 THR B C 1
ATOM 6405 O O . THR B 1 32 ? 31.671 -9.695 27.844 1.00 29.68 32 THR B O 1
ATOM 6409 N N . GLU B 1 33 ? 31.564 -11.563 26.593 1.00 27.24 33 GLU B N 1
ATOM 6410 C CA . GLU B 1 33 ? 32.654 -12.248 27.294 1.00 35.09 33 GLU B CA 1
ATOM 6411 C C . GLU B 1 33 ? 34.016 -12.074 26.608 1.00 33.35 33 GLU B C 1
ATOM 6412 O O . GLU B 1 33 ? 34.116 -11.686 25.444 1.00 31.23 33 GLU B O 1
ATOM 6418 N N . HIS B 1 34 ? 35.075 -12.371 27.369 1.00 33.95 34 HIS B N 1
ATOM 6419 C CA . HIS B 1 34 ? 36.429 -12.563 26.836 1.00 28.56 34 HIS B CA 1
ATOM 6420 C C . HIS B 1 34 ? 36.990 -11.296 26.208 1.00 27.26 34 HIS B C 1
ATOM 6421 O O . HIS B 1 34 ? 37.689 -11.346 25.194 1.00 27.05 34 HIS B O 1
ATOM 6428 N N . TRP B 1 35 ? 36.702 -10.154 26.811 1.00 26.57 35 TRP B N 1
ATOM 6429 C CA . TRP B 1 35 ? 37.325 -8.905 26.400 1.00 25.30 35 TRP B CA 1
ATOM 6430 C C . TRP B 1 35 ? 38.444 -8.530 27.365 1.00 25.82 35 TRP B C 1
ATOM 6431 O O . TRP B 1 35 ? 38.395 -8.848 28.556 1.00 23.29 35 TRP B O 1
ATOM 6442 N N . GLU B 1 36 ? 39.451 -7.852 26.824 1.00 24.02 36 GLU B N 1
ATOM 6443 C CA . GLU B 1 36 ? 40.495 -7.198 27.599 1.00 30.08 36 GLU B CA 1
ATOM 6444 C C . GLU B 1 36 ? 40.383 -5.694 27.421 1.00 22.13 36 GLU B C 1
ATOM 6445 O O . GLU B 1 36 ? 40.011 -5.216 26.354 1.00 21.29 36 GLU B O 1
ATOM 6451 N N . PHE B 1 37 ? 40.771 -4.954 28.452 1.00 24.69 37 PHE B N 1
ATOM 6452 C CA . PHE B 1 37 ? 40.609 -3.510 28.455 1.00 20.33 37 PHE B CA 1
ATOM 6453 C C . PHE B 1 37 ? 41.763 -2.862 29.204 1.00 21.03 37 PHE B C 1
ATOM 6454 O O . PHE B 1 37 ? 42.211 -3.378 30.230 1.00 21.53 37 PHE B O 1
ATOM 6462 N N . ILE B 1 38 ? 42.206 -1.710 28.719 1.00 17.72 38 ILE B N 1
ATOM 6463 C CA . ILE B 1 38 ? 43.171 -0.904 29.453 1.00 20.57 38 ILE B CA 1
ATOM 6464 C C . ILE B 1 38 ? 42.784 0.561 29.302 1.00 22.70 38 ILE B C 1
ATOM 6465 O O . ILE B 1 38 ? 42.353 0.998 28.226 1.00 21.63 38 ILE B O 1
ATOM 6470 N N . ARG B 1 39 ? 42.931 1.319 30.383 1.00 20.62 39 ARG B N 1
ATOM 6471 C CA . ARG B 1 39 ? 42.404 2.678 30.425 1.00 19.21 39 ARG B CA 1
ATOM 6472 C C . ARG B 1 39 ? 43.500 3.699 30.130 1.00 20.21 39 ARG B C 1
ATOM 6473 O O . ARG B 1 39 ? 43.843 4.571 30.935 1.00 18.96 39 ARG B O 1
ATOM 6481 N N . GLN B 1 40 ? 44.036 3.591 28.925 1.00 19.46 40 GLN B N 1
ATOM 6482 C CA . GLN B 1 40 ? 45.043 4.529 28.453 1.00 23.52 40 GLN B CA 1
ATOM 6483 C C . GLN B 1 40 ? 45.188 4.266 26.972 1.00 21.02 40 GLN B C 1
ATOM 6484 O O . GLN B 1 40 ? 44.724 3.241 26.477 1.00 20.27 40 GLN B O 1
ATOM 6490 N N . ASP B 1 41 ? 45.842 5.189 26.271 1.00 19.33 41 ASP B N 1
ATOM 6491 C CA . ASP B 1 41 ? 46.173 4.945 24.874 1.00 18.05 41 ASP B CA 1
ATOM 6492 C C . ASP B 1 41 ? 47.409 4.060 24.761 1.00 19.09 41 ASP B C 1
ATOM 6493 O O . ASP B 1 41 ? 48.261 4.029 25.657 1.00 20.45 41 ASP B O 1
ATOM 6498 N N . MET B 1 42 ? 47.510 3.353 23.641 1.00 18.05 42 MET B N 1
ATOM 6499 C CA . MET B 1 42 ? 48.672 2.538 23.331 1.00 21.12 42 MET B CA 1
ATOM 6500 C C . MET B 1 42 ? 49.509 3.226 22.265 1.00 20.32 42 MET B C 1
ATOM 6501 O O . MET B 1 42 ? 49.087 4.203 21.648 1.00 20.42 42 MET B O 1
ATOM 6506 N N . GLY B 1 43 ? 50.730 2.721 22.073 1.00 23.86 43 GLY B N 1
ATOM 6507 C CA . GLY B 1 43 ? 51.690 3.391 21.212 1.00 19.96 43 GLY B CA 1
ATOM 6508 C C . GLY B 1 43 ? 51.411 3.267 19.722 1.00 20.57 43 GLY B C 1
ATOM 6509 O O . GLY B 1 43 ? 51.983 4.025 18.937 1.00 21.40 43 GLY B O 1
ATOM 6510 N N . SER B 1 44 ? 50.558 2.328 19.315 1.00 18.81 44 SER B N 1
ATOM 6511 C CA . SER B 1 44 ? 50.228 2.106 17.912 1.00 18.06 44 SER B CA 1
ATOM 6512 C C . SER B 1 44 ? 49.337 0.890 17.873 1.00 20.21 44 SER B C 1
ATOM 6513 O O . SER B 1 44 ? 49.298 0.139 18.854 1.00 17.48 44 SER B O 1
ATOM 6516 N N . ILE B 1 45 ? 48.641 0.674 16.748 1.00 17.49 45 ILE B N 1
ATOM 6517 C CA . ILE B 1 45 ? 47.801 -0.510 16.653 1.00 19.22 45 ILE B CA 1
ATOM 6518 C C . ILE B 1 45 ? 48.679 -1.750 16.692 1.00 19.77 45 ILE B C 1
ATOM 6519 O O . ILE B 1 45 ? 48.292 -2.782 17.259 1.00 23.24 45 ILE B O 1
ATOM 6524 N N . TRP B 1 46 ? 49.901 -1.652 16.167 1.00 24.59 46 TRP B N 1
ATOM 6525 C CA . TRP B 1 46 ? 50.820 -2.781 16.265 1.00 24.27 46 TRP B CA 1
ATOM 6526 C C . TRP B 1 46 ? 51.146 -3.095 17.718 1.00 21.43 46 TRP B C 1
ATOM 6527 O O . TRP B 1 46 ? 51.189 -4.265 18.112 1.00 22.59 46 TRP B O 1
ATOM 6538 N N . GLU B 1 47 ? 51.343 -2.069 18.539 1.00 21.66 47 GLU B N 1
ATOM 6539 C CA . GLU B 1 47 ? 51.581 -2.342 19.949 1.00 20.49 47 GLU B CA 1
ATOM 6540 C C . GLU B 1 47 ? 50.401 -3.072 20.570 1.00 24.19 47 GLU B C 1
ATOM 6541 O O . GLU B 1 47 ? 50.604 -3.935 21.434 1.00 23.39 47 GLU B O 1
ATOM 6547 N N . VAL B 1 48 ? 49.169 -2.786 20.107 1.00 25.23 48 VAL B N 1
ATOM 6548 C CA . VAL B 1 48 ? 47.987 -3.496 20.610 1.00 19.27 48 VAL B CA 1
ATOM 6549 C C . VAL B 1 48 ? 47.990 -4.943 20.138 1.00 20.95 48 VAL B C 1
ATOM 6550 O O . VAL B 1 48 ? 47.617 -5.856 20.884 1.00 22.80 48 VAL B O 1
ATOM 6554 N N . MET B 1 49 ? 48.438 -5.182 18.909 1.00 22.71 49 MET B N 1
ATOM 6555 C CA . MET B 1 49 ? 48.304 -6.492 18.280 1.00 27.01 49 MET B CA 1
ATOM 6556 C C . MET B 1 49 ? 49.510 -7.412 18.466 1.00 28.47 49 MET B C 1
ATOM 6557 O O . MET B 1 49 ? 49.356 -8.636 18.355 1.00 27.43 49 MET B O 1
ATOM 6562 N N . ARG B 1 50 ? 50.691 -6.864 18.753 1.00 27.59 50 ARG B N 1
ATOM 6563 C CA . ARG B 1 50 ? 51.928 -7.634 18.650 1.00 29.23 50 ARG B CA 1
ATOM 6564 C C . ARG B 1 50 ? 51.916 -8.847 19.585 1.00 29.06 50 ARG B C 1
ATOM 6565 O O . ARG B 1 50 ? 51.250 -8.839 20.626 1.00 26.74 50 ARG B O 1
ATOM 6573 N N . PRO B 1 51 ? 52.634 -9.910 19.226 1.00 30.96 51 PRO B N 1
ATOM 6574 C CA . PRO B 1 51 ? 52.666 -11.101 20.077 1.00 35.71 51 PRO B CA 1
ATOM 6575 C C . PRO B 1 51 ? 53.580 -10.904 21.277 1.00 33.53 51 PRO B C 1
ATOM 6576 O O . PRO B 1 51 ? 54.471 -10.054 21.285 1.00 28.22 51 PRO B O 1
ATOM 6580 N N . ILE B 1 52 ? 53.326 -11.712 22.301 1.00 28.98 52 ILE B N 1
ATOM 6581 C CA . ILE B 1 52 ? 54.186 -11.785 23.470 1.00 32.36 52 ILE B CA 1
ATOM 6582 C C . ILE B 1 52 ? 55.255 -12.843 23.221 1.00 32.32 52 ILE B C 1
ATOM 6583 O O . ILE B 1 52 ? 54.942 -14.003 22.940 1.00 36.27 52 ILE B O 1
ATOM 6588 N N . THR B 1 53 ? 56.522 -12.448 23.322 1.00 33.88 53 THR B N 1
ATOM 6589 C CA . THR B 1 53 ? 57.628 -13.356 23.041 1.00 29.01 53 THR B CA 1
ATOM 6590 C C . THR B 1 53 ? 58.086 -14.160 24.253 1.00 30.43 53 THR B C 1
ATOM 6591 O O . THR B 1 53 ? 58.824 -15.131 24.081 1.00 37.64 53 THR B O 1
ATOM 6595 N N . GLY B 1 54 ? 57.688 -13.783 25.466 1.00 30.72 54 GLY B N 1
ATOM 6596 C CA . GLY B 1 54 ? 58.102 -14.506 26.654 1.00 30.57 54 GLY B CA 1
ATOM 6597 C C . GLY B 1 54 ? 57.642 -13.818 27.925 1.00 31.06 54 GLY B C 1
ATOM 6598 O O . GLY B 1 54 ? 57.396 -12.610 27.911 1.00 28.52 54 GLY B O 1
ATOM 6599 N N . ALA B 1 55 ? 57.505 -14.562 29.022 1.00 29.76 55 ALA B N 1
ATOM 6600 C CA . ALA B 1 55 ? 57.078 -13.947 30.274 1.00 32.90 55 ALA B CA 1
ATOM 6601 C C . ALA B 1 55 ? 58.120 -12.937 30.724 1.00 27.98 55 ALA B C 1
ATOM 6602 O O . ALA B 1 55 ? 59.316 -13.133 30.520 1.00 30.32 55 ALA B O 1
ATOM 6604 N N . GLY B 1 56 ? 57.660 -11.833 31.305 1.00 28.76 56 GLY B N 1
ATOM 6605 C CA . GLY B 1 56 ? 58.563 -10.812 31.783 1.00 22.25 56 GLY B CA 1
ATOM 6606 C C . GLY B 1 56 ? 59.243 -9.992 30.715 1.00 24.85 56 GLY B C 1
ATOM 6607 O O . GLY B 1 56 ? 60.097 -9.162 31.050 1.00 29.64 56 GLY B O 1
ATOM 6608 N N . LYS B 1 57 ? 58.914 -10.194 29.448 1.00 25.71 57 LYS B N 1
ATOM 6609 C CA . LYS B 1 57 ? 59.523 -9.416 28.385 1.00 23.05 57 LYS B CA 1
ATOM 6610 C C . LYS B 1 57 ? 58.865 -8.041 28.313 1.00 22.70 57 LYS B C 1
ATOM 6611 O O . LYS B 1 57 ? 57.742 -7.860 28.778 1.00 23.16 57 LYS B O 1
ATOM 6617 N N . PRO B 1 58 ? 59.560 -7.045 27.762 1.00 24.42 58 PRO B N 1
ATOM 6618 C CA . PRO B 1 58 ? 59.029 -5.670 27.815 1.00 22.87 58 PRO B CA 1
ATOM 6619 C C . PRO B 1 58 ? 57.614 -5.511 27.286 1.00 25.33 58 PRO B C 1
ATOM 6620 O O . PRO B 1 58 ? 56.890 -4.632 27.771 1.00 19.94 58 PRO B O 1
ATOM 6624 N N . GLU B 1 59 ? 57.185 -6.314 26.310 1.00 24.64 59 GLU B N 1
ATOM 6625 C CA . GLU B 1 59 ? 55.843 -6.115 25.768 1.00 24.30 59 GLU B CA 1
ATOM 6626 C C . GLU B 1 59 ? 54.752 -6.714 26.652 1.00 23.80 59 GLU B C 1
ATOM 6627 O O . GLU B 1 59 ? 53.581 -6.687 26.253 1.00 23.31 59 GLU B O 1
ATOM 6633 N N . THR B 1 60 ? 55.093 -7.244 27.833 1.00 20.08 60 THR B N 1
ATOM 6634 C CA . THR B 1 60 ? 54.070 -7.808 28.713 1.00 25.71 60 THR B CA 1
ATOM 6635 C C . THR B 1 60 ? 53.506 -6.783 29.684 1.00 22.67 60 THR B C 1
ATOM 6636 O O . THR B 1 60 ? 52.621 -7.119 30.477 1.00 23.55 60 THR B O 1
ATOM 6640 N N . VAL B 1 61 ? 54.017 -5.562 29.652 1.00 20.07 61 VAL B N 1
ATOM 6641 C CA . VAL B 1 61 ? 53.378 -4.417 30.291 1.00 21.13 61 VAL B CA 1
ATOM 6642 C C . VAL B 1 61 ? 53.119 -3.398 29.192 1.00 21.01 61 VAL B C 1
ATOM 6643 O O . VAL B 1 61 ? 53.739 -3.454 28.116 1.00 21.49 61 VAL B O 1
ATOM 6647 N N . PRO B 1 62 ? 52.194 -2.458 29.409 1.00 22.31 62 PRO B N 1
ATOM 6648 C CA . PRO B 1 62 ? 51.293 -2.300 30.551 1.00 20.87 62 PRO B CA 1
ATOM 6649 C C . PRO B 1 62 ? 50.299 -3.463 30.659 1.00 21.30 62 PRO B C 1
ATOM 6650 O O . PRO B 1 62 ? 50.124 -4.207 29.706 1.00 22.61 62 PRO B O 1
ATOM 6654 N N . LEU B 1 63 ? 49.710 -3.626 31.835 1.00 21.57 63 LEU B N 1
ATOM 6655 C CA . LEU B 1 63 ? 48.781 -4.706 32.108 1.00 25.22 63 LEU B CA 1
ATOM 6656 C C . LEU B 1 63 ? 47.373 -4.305 31.698 1.00 25.68 63 LEU B C 1
ATOM 6657 O O . LEU B 1 63 ? 46.951 -3.168 31.910 1.00 23.69 63 LEU B O 1
ATOM 6662 N N . TRP B 1 64 ? 46.660 -5.259 31.116 1.00 20.72 64 TRP B N 1
ATOM 6663 C CA . TRP B 1 64 ? 45.277 -5.134 30.723 1.00 22.58 64 TRP B CA 1
ATOM 6664 C C . TRP B 1 64 ? 44.396 -5.846 31.734 1.00 25.47 64 TRP B C 1
ATOM 6665 O O . TRP B 1 64 ? 44.854 -6.718 32.473 1.00 23.94 64 TRP B O 1
ATOM 6676 N N . GLN B 1 65 ? 43.109 -5.492 31.723 1.00 22.13 65 GLN B N 1
ATOM 6677 C CA . GLN B 1 65 ? 42.100 -6.082 32.592 1.00 25.53 65 GLN B CA 1
ATOM 6678 C C . GLN B 1 65 ? 41.187 -7.014 31.807 1.00 23.83 65 GLN B C 1
ATOM 6679 O O . GLN B 1 65 ? 40.764 -6.701 30.688 1.00 24.39 65 GLN B O 1
ATOM 6685 N N . LYS B 1 66 ? 40.842 -8.133 32.412 1.00 27.48 66 LYS B N 1
ATOM 6686 C CA . LYS B 1 66 ? 39.730 -8.929 31.912 1.00 32.63 66 LYS B CA 1
ATOM 6687 C C . LYS B 1 66 ? 38.427 -8.263 32.348 1.00 27.32 66 LYS B C 1
ATOM 6688 O O . LYS B 1 66 ? 38.239 -7.974 33.533 1.00 25.32 66 LYS B O 1
ATOM 6694 N N . VAL B 1 67 ? 37.552 -7.970 31.383 1.00 22.52 67 VAL B N 1
ATOM 6695 C CA . VAL B 1 67 ? 36.262 -7.344 31.657 1.00 28.40 67 VAL B CA 1
ATOM 6696 C C . VAL B 1 67 ? 35.167 -8.067 30.888 1.00 29.50 67 VAL B C 1
ATOM 6697 O O . VAL B 1 67 ? 35.410 -8.724 29.871 1.00 31.86 67 VAL B O 1
ATOM 6701 N N . THR B 1 68 ? 33.941 -7.903 31.380 1.00 32.19 68 THR B N 1
ATOM 6702 C CA . THR B 1 68 ? 32.722 -8.284 30.680 1.00 26.66 68 THR B CA 1
ATOM 6703 C C . THR B 1 68 ? 32.018 -7.020 30.208 1.00 24.57 68 THR B C 1
ATOM 6704 O O . THR B 1 68 ? 31.956 -6.038 30.949 1.00 26.56 68 THR B O 1
ATOM 6708 N N . LEU B 1 69 ? 31.490 -7.027 28.908 1.00 26.92 69 LEU B N 1
ATOM 6709 C CA . LEU B 1 69 ? 30.690 -5.911 28.402 1.00 26.42 69 LEU B CA 1
ATOM 6710 C C . LEU B 1 69 ? 29.216 -6.100 28.762 1.00 22.86 69 LEU B C 1
ATOM 6711 O O . LEU B 1 69 ? 28.751 -7.232 28.900 1.00 24.61 69 LEU B O 1
ATOM 6716 N N . PRO B 1 70 ? 28.444 -5.014 28.945 1.00 23.39 70 PRO B N 1
ATOM 6717 C CA . PRO B 1 70 ? 28.884 -3.622 28.815 1.00 23.92 70 PRO B CA 1
ATOM 6718 C C . PRO B 1 70 ? 29.846 -3.225 29.915 1.00 23.79 70 PRO B C 1
ATOM 6719 O O . PRO B 1 70 ? 29.839 -3.777 31.016 1.00 23.38 70 PRO B O 1
ATOM 6723 N N . HIS B 1 71 ? 30.696 -2.271 29.572 1.00 23.38 71 HIS B N 1
ATOM 6724 C CA . HIS B 1 71 ? 31.733 -1.797 30.455 1.00 21.52 71 HIS B CA 1
ATOM 6725 C C . HIS B 1 71 ? 31.816 -0.286 30.321 1.00 19.09 71 HIS B C 1
ATOM 6726 O O . HIS B 1 71 ? 31.604 0.266 29.241 1.00 20.26 71 HIS B O 1
ATOM 6733 N N . CYS B 1 72 ? 32.126 0.382 31.426 1.00 21.98 72 CYS B N 1
ATOM 6734 C CA . CYS B 1 72 ? 32.225 1.833 31.431 1.00 22.84 72 CYS B CA 1
ATOM 6735 C C . CYS B 1 72 ? 33.517 2.279 32.106 1.00 22.38 72 CYS B C 1
ATOM 6736 O O . CYS B 1 72 ? 33.889 1.749 33.154 1.00 25.74 72 CYS B O 1
ATOM 6739 N N . PHE B 1 73 ? 34.197 3.265 31.512 1.00 22.92 73 PHE B N 1
ATOM 6740 C CA . PHE B 1 73 ? 35.447 3.749 32.105 1.00 21.48 73 PHE B CA 1
ATOM 6741 C C . PHE B 1 73 ? 35.231 4.226 33.524 1.00 25.05 73 PHE B C 1
ATOM 6742 O O . PHE B 1 73 ? 36.162 4.228 34.336 1.00 23.73 73 PHE B O 1
ATOM 6750 N N . ASN B 1 74 ? 34.017 4.671 33.833 1.00 27.06 74 ASN B N 1
ATOM 6751 C CA . ASN B 1 74 ? 33.787 5.486 35.015 1.00 22.90 74 ASN B CA 1
ATOM 6752 C C . ASN B 1 74 ? 32.867 4.791 36.006 1.00 22.29 74 ASN B C 1
ATOM 6753 O O . ASN B 1 74 ? 32.260 5.457 36.849 1.00 24.63 74 ASN B O 1
ATOM 6758 N N . ALA B 1 75 ? 32.783 3.460 35.922 1.00 19.72 75 ALA B N 1
ATOM 6759 C CA . ALA B 1 75 ? 31.937 2.669 36.810 1.00 22.43 75 ALA B CA 1
ATOM 6760 C C . ALA B 1 75 ? 32.109 3.064 38.273 1.00 25.13 75 ALA B C 1
ATOM 6761 O O . ALA B 1 75 ? 31.147 3.037 39.045 1.00 24.34 75 ALA B O 1
ATOM 6763 N N . GLU B 1 76 ? 33.325 3.438 38.669 1.00 28.22 76 GLU B N 1
ATOM 6764 C CA . GLU B 1 76 ? 33.650 3.799 40.048 1.00 32.41 76 GLU B CA 1
ATOM 6765 C C . GLU B 1 76 ? 34.014 5.265 40.218 1.00 25.13 76 GLU B C 1
ATOM 6766 O O . GLU B 1 76 ? 33.525 5.908 41.151 1.00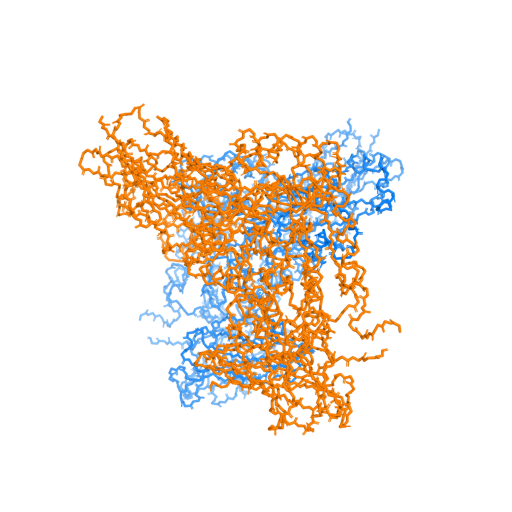 26.45 76 GLU B O 1
ATOM 6772 N N . ASP B 1 77 ? 34.866 5.812 39.346 1.00 21.35 77 ASP B N 1
ATOM 6773 C CA . ASP B 1 77 ? 35.437 7.121 39.608 1.00 20.17 77 ASP B CA 1
ATOM 6774 C C . ASP B 1 77 ? 34.453 8.260 39.403 1.00 20.65 77 ASP B C 1
ATOM 6775 O O . ASP B 1 77 ? 34.736 9.365 39.869 1.00 20.81 77 ASP B O 1
ATOM 6780 N N . ALA B 1 78 ? 33.303 8.026 38.757 1.00 23.38 78 ALA B N 1
ATOM 6781 C CA . ALA B 1 78 ? 32.281 9.072 38.675 1.00 18.89 78 ALA B CA 1
ATOM 6782 C C . ALA B 1 78 ? 31.909 9.573 40.062 1.00 21.65 78 ALA B C 1
ATOM 6783 O O . ALA B 1 78 ? 31.808 10.787 40.281 1.00 21.44 78 ALA B O 1
ATOM 6785 N N . VAL B 1 79 ? 31.767 8.663 41.030 1.00 17.49 79 VAL B N 1
ATOM 6786 C CA . VAL B 1 79 ? 31.338 9.030 42.378 1.00 20.38 79 VAL B CA 1
ATOM 6787 C C . VAL B 1 79 ? 32.470 8.903 43.400 1.00 23.13 79 VAL B C 1
ATOM 6788 O O . VAL B 1 79 ? 32.244 9.093 44.601 1.00 22.93 79 VAL B O 1
ATOM 6792 N N . ASP B 1 80 ? 33.686 8.610 42.960 1.00 21.37 80 ASP B N 1
ATOM 6793 C CA . ASP B 1 80 ? 34.814 8.664 43.871 1.00 20.26 80 ASP B CA 1
ATOM 6794 C C . ASP B 1 80 ? 34.948 10.090 44.385 1.00 22.54 80 ASP B C 1
ATOM 6795 O O . ASP B 1 80 ? 35.100 11.015 43.578 1.00 24.55 80 ASP B O 1
ATOM 6800 N N . PRO B 1 81 ? 34.918 10.317 45.695 1.00 24.98 81 PRO B N 1
ATOM 6801 C CA . PRO B 1 81 ? 34.954 11.702 46.197 1.00 23.67 81 PRO B CA 1
ATOM 6802 C C . PRO B 1 81 ? 36.245 12.466 45.905 1.00 27.09 81 PRO B C 1
ATOM 6803 O O . PRO B 1 81 ? 36.211 13.701 45.929 1.00 25.54 81 PRO B O 1
ATOM 6807 N N . ASP B 1 82 ? 37.365 11.799 45.611 1.00 23.21 82 ASP B N 1
ATOM 6808 C CA . ASP B 1 82 ? 38.666 12.459 45.638 1.00 25.92 82 ASP B CA 1
ATOM 6809 C C . ASP B 1 82 ? 39.336 12.602 44.278 1.00 26.67 82 ASP B C 1
ATOM 6810 O O . ASP B 1 82 ? 40.499 13.004 44.225 1.00 25.31 82 ASP B O 1
ATOM 6815 N N . VAL B 1 83 ? 38.655 12.276 43.183 1.00 23.87 83 VAL B N 1
ATOM 6816 C CA . VAL B 1 83 ? 39.270 12.304 41.861 1.00 26.35 83 VAL B CA 1
ATOM 6817 C C . VAL B 1 83 ? 38.279 12.887 40.865 1.00 26.28 83 VAL B C 1
ATOM 6818 O O . VAL B 1 83 ? 37.057 12.762 41.019 1.00 20.81 83 VAL B O 1
ATOM 6822 N N . ASN B 1 84 ? 38.824 13.528 39.839 1.00 23.86 84 ASN B N 1
ATOM 6823 C CA . ASN B 1 84 ? 38.042 13.843 38.657 1.00 21.75 84 ASN B CA 1
ATOM 6824 C C . ASN B 1 84 ? 37.803 12.571 37.866 1.00 23.34 84 ASN B C 1
ATOM 6825 O O . ASN B 1 84 ? 38.758 11.839 37.562 1.00 24.34 84 ASN B O 1
ATOM 6830 N N . TYR B 1 85 ? 36.534 12.319 37.507 1.00 21.59 85 TYR B N 1
ATOM 6831 C CA . TYR B 1 85 ? 36.224 11.169 36.669 1.00 19.57 85 TYR B CA 1
ATOM 6832 C C . TYR B 1 85 ? 37.055 11.204 35.394 1.00 20.36 85 TYR B C 1
ATOM 6833 O O . TYR B 1 85 ? 37.271 12.260 34.795 1.00 22.01 85 TYR B O 1
ATOM 6842 N N . TYR B 1 86 ? 37.539 10.031 35.007 1.00 22.31 86 TYR B N 1
ATOM 6843 C CA . TYR B 1 86 ? 38.505 9.909 33.924 1.00 20.30 86 TYR B CA 1
ATOM 6844 C C . TYR B 1 86 ? 37.916 10.317 32.577 1.00 21.15 86 TYR B C 1
ATOM 6845 O O . TYR B 1 86 ? 36.857 9.830 32.170 1.00 21.28 86 TYR B O 1
ATOM 6854 N N . GLN B 1 87 ? 38.649 11.163 31.855 1.00 21.23 87 GLN B N 1
ATOM 6855 C CA . GLN B 1 87 ? 38.247 11.642 30.529 1.00 22.99 87 GLN B CA 1
ATOM 6856 C C . GLN B 1 87 ? 39.475 11.547 29.631 1.00 20.51 87 GLN B C 1
ATOM 6857 O O . GLN B 1 87 ? 40.377 12.385 29.722 1.00 20.33 87 GLN B O 1
ATOM 6863 N N . GLY B 1 88 ? 39.504 10.519 28.787 1.00 20.35 88 GLY B N 1
ATOM 6864 C CA . GLY B 1 88 ? 40.672 10.154 28.015 1.00 21.07 88 GLY B CA 1
ATOM 6865 C C . GLY B 1 88 ? 40.426 8.873 27.239 1.00 24.94 88 GLY B C 1
ATOM 6866 O O . GLY B 1 88 ? 39.313 8.339 27.215 1.00 22.03 88 GLY B O 1
ATOM 6867 N N . PRO B 1 89 ? 41.455 8.354 26.581 1.00 24.05 89 PRO B N 1
ATOM 6868 C CA . PRO B 1 89 ? 41.277 7.157 25.750 1.00 20.14 89 PRO B CA 1
ATOM 6869 C C . PRO B 1 89 ? 41.373 5.857 26.542 1.00 22.14 89 PRO B C 1
ATOM 6870 O O . PRO B 1 89 ? 41.892 5.802 27.658 1.00 20.35 89 PRO B O 1
ATOM 6874 N N . GLY B 1 90 ? 40.862 4.797 25.923 1.00 22.62 90 GLY B N 1
ATOM 6875 C CA . GLY B 1 90 ? 40.980 3.445 26.438 1.00 20.63 90 GLY B CA 1
ATOM 6876 C C . GLY B 1 90 ? 40.829 2.477 25.284 1.00 21.56 90 GLY B C 1
ATOM 6877 O O . GLY B 1 90 ? 40.274 2.827 24.236 1.00 19.03 90 GLY B O 1
ATOM 6878 N N . TRP B 1 91 ? 41.345 1.254 25.472 1.00 20.21 91 TRP B N 1
ATOM 6879 C CA . TRP B 1 91 ? 41.309 0.231 24.427 1.00 20.03 91 TRP B CA 1
ATOM 6880 C C . TRP B 1 91 ? 40.648 -1.057 24.908 1.00 19.99 91 TRP B C 1
ATOM 6881 O O . TRP B 1 91 ? 40.781 -1.455 26.068 1.00 20.46 91 TRP B O 1
ATOM 6892 N N . TYR B 1 92 ? 39.955 -1.717 23.986 1.00 19.93 92 TYR B N 1
ATOM 6893 C CA . TYR B 1 92 ? 39.400 -3.049 24.195 1.00 22.54 92 TYR B CA 1
ATOM 6894 C C . TYR B 1 92 ? 39.902 -3.957 23.085 1.00 21.31 92 TYR B C 1
ATOM 6895 O O . TYR B 1 92 ? 40.095 -3.511 21.957 1.00 22.46 92 TYR B O 1
ATOM 6904 N N . ARG B 1 93 ? 40.056 -5.245 23.383 1.00 20.59 93 ARG B N 1
ATOM 6905 C CA . ARG B 1 93 ? 40.462 -6.174 22.341 1.00 20.42 93 ARG B CA 1
ATOM 6906 C C . ARG B 1 93 ? 39.952 -7.566 22.670 1.00 23.07 93 ARG B C 1
ATOM 6907 O O . ARG B 1 93 ? 39.732 -7.911 23.835 1.00 21.37 93 ARG B O 1
ATOM 6915 N N . THR B 1 94 ? 39.749 -8.358 21.624 1.00 23.14 94 THR B N 1
ATOM 6916 C CA . THR B 1 94 ? 39.212 -9.700 21.791 1.00 24.21 94 THR B CA 1
ATOM 6917 C C . THR B 1 94 ? 39.557 -10.489 20.537 1.00 24.74 94 THR B C 1
ATOM 6918 O O . THR B 1 94 ? 40.003 -9.927 19.535 1.00 24.52 94 THR B O 1
ATOM 6922 N N . MET B 1 95 ? 39.367 -11.803 20.625 1.00 27.93 95 MET B N 1
ATOM 6923 C CA . MET B 1 95 ? 39.463 -12.730 19.503 1.00 28.65 95 MET B CA 1
ATOM 6924 C C . MET B 1 95 ? 38.066 -13.222 19.147 1.00 33.50 95 MET B C 1
ATOM 6925 O O . MET B 1 95 ? 37.358 -13.759 20.010 1.00 35.29 95 MET B O 1
ATOM 6930 N N . LEU B 1 96 ? 37.677 -13.072 17.884 1.00 35.31 96 LEU B N 1
ATOM 6931 C CA . LEU B 1 96 ? 36.354 -13.495 17.435 1.00 37.03 96 LEU B CA 1
ATOM 6932 C C . LEU B 1 96 ? 36.452 -14.713 16.528 1.00 38.74 96 LEU B C 1
ATOM 6933 O O . LEU B 1 96 ? 37.337 -14.800 15.664 1.00 36.51 96 LEU B O 1
ATOM 6938 N N . ASN B 1 97 ? 35.551 -15.660 16.757 1.00 38.93 97 ASN B N 1
ATOM 6939 C CA . ASN B 1 97 ? 35.329 -16.761 15.832 1.00 42.13 97 ASN B CA 1
ATOM 6940 C C . ASN B 1 97 ? 34.207 -16.334 14.891 1.00 41.40 97 ASN B C 1
ATOM 6941 O O . ASN B 1 97 ? 33.044 -16.255 15.298 1.00 40.94 97 ASN B O 1
ATOM 6946 N N . ILE B 1 98 ? 34.550 -16.019 13.647 1.00 37.73 98 ILE B N 1
ATOM 6947 C CA . ILE B 1 98 ? 33.594 -15.457 12.696 1.00 43.66 98 ILE B CA 1
ATOM 6948 C C . ILE B 1 98 ? 33.166 -16.546 11.722 1.00 43.17 98 ILE B C 1
ATOM 6949 O O . ILE B 1 98 ? 33.971 -17.024 10.919 1.00 46.44 98 ILE B O 1
ATOM 6954 N N . GLU B 1 99 ? 31.882 -16.937 11.783 1.00 46.35 99 GLU B N 1
ATOM 6955 C CA . GLU B 1 99 ? 31.315 -17.998 10.942 1.00 42.90 99 GLU B CA 1
ATOM 6956 C C . GLU B 1 99 ? 30.054 -17.450 10.285 1.00 41.16 99 GLU B C 1
ATOM 6957 O O . GLU B 1 99 ? 28.937 -17.736 10.725 1.00 38.93 99 GLU B O 1
ATOM 6963 N N . ASN B 1 100 ? 30.227 -16.653 9.239 1.00 39.73 100 ASN B N 1
ATOM 6964 C CA . ASN B 1 100 ? 29.063 -16.139 8.531 1.00 41.62 100 ASN B CA 1
ATOM 6965 C C . ASN B 1 100 ? 28.445 -17.270 7.721 1.00 46.23 100 ASN B C 1
ATOM 6966 O O . ASN B 1 100 ? 29.089 -17.792 6.796 1.00 47.93 100 ASN B O 1
ATOM 6971 N N . PRO B 1 101 ? 27.213 -17.680 8.029 1.00 46.61 101 PRO B N 1
ATOM 6972 C CA . PRO B 1 101 ? 26.623 -18.852 7.377 1.00 53.64 101 PRO B CA 1
ATOM 6973 C C . PRO B 1 101 ? 25.948 -18.557 6.045 1.00 49.35 101 PRO B C 1
ATOM 6974 O O . PRO B 1 101 ? 25.439 -19.487 5.413 1.00 52.69 101 PRO B O 1
ATOM 6978 N N . TYR B 1 102 ? 25.916 -17.307 5.604 1.00 49.16 102 TYR B N 1
ATOM 6979 C CA . TYR B 1 102 ? 25.338 -16.955 4.319 1.00 47.86 102 TYR B CA 1
ATOM 6980 C C . TYR B 1 102 ? 26.444 -16.807 3.287 1.00 53.00 102 TYR B C 1
ATOM 6981 O O . TYR B 1 102 ? 27.489 -16.204 3.561 1.00 51.31 102 TYR B O 1
ATOM 6990 N N . THR B 1 103 ? 26.210 -17.359 2.099 1.00 50.94 103 THR B N 1
ATOM 6991 C CA . THR B 1 103 ? 27.176 -17.226 1.020 1.00 51.01 103 THR B CA 1
ATOM 6992 C C . THR B 1 103 ? 27.266 -15.765 0.604 1.00 53.63 103 THR B C 1
ATOM 6993 O O . THR B 1 103 ? 26.235 -15.107 0.405 1.00 46.07 103 THR B O 1
ATOM 6997 N N . ASN B 1 104 ? 28.501 -15.258 0.479 1.00 45.55 104 ASN B N 1
ATOM 6998 C CA . ASN B 1 104 ? 28.754 -13.838 0.250 1.00 44.34 104 ASN B CA 1
ATOM 6999 C C . ASN B 1 104 ? 28.151 -12.968 1.348 1.00 44.10 104 ASN B C 1
ATOM 7000 O O . ASN B 1 104 ? 27.857 -11.781 1.120 1.00 37.23 104 ASN B O 1
ATOM 7005 N N . GLY B 1 105 ? 27.953 -13.544 2.535 1.00 34.78 105 GLY B N 1
ATOM 7006 C CA . GLY B 1 105 ? 27.279 -12.822 3.596 1.00 44.39 105 GLY B CA 1
ATOM 7007 C C . GLY B 1 105 ? 28.056 -11.602 4.058 1.00 40.45 105 GLY B C 1
ATOM 7008 O O . GLY B 1 105 ? 29.271 -11.499 3.898 1.00 41.06 105 GLY B O 1
ATOM 7009 N N . ARG B 1 106 ? 27.328 -10.644 4.619 1.00 38.70 106 ARG B N 1
ATOM 7010 C CA . ARG B 1 106 ? 27.973 -9.504 5.238 1.00 38.29 106 ARG B CA 1
ATOM 7011 C C . ARG B 1 106 ? 28.145 -9.786 6.716 1.00 38.97 106 ARG B C 1
ATOM 7012 O O . ARG B 1 106 ? 27.319 -10.464 7.332 1.00 36.03 106 ARG B O 1
ATOM 7020 N N . THR B 1 107 ? 29.245 -9.285 7.274 1.00 34.79 107 THR B N 1
ATOM 7021 C CA . THR B 1 107 ? 29.553 -9.431 8.689 1.00 30.24 107 THR B CA 1
ATOM 7022 C C . THR B 1 107 ? 29.771 -8.050 9.285 1.00 32.25 107 THR B C 1
ATOM 7023 O O . THR B 1 107 ? 30.572 -7.266 8.765 1.00 34.13 107 THR B O 1
ATOM 7027 N N . CYS B 1 108 ? 29.034 -7.743 10.354 1.00 33.05 108 CYS B N 1
ATOM 7028 C CA . CYS B 1 108 ? 29.115 -6.442 11.002 1.00 30.76 108 CYS B CA 1
ATOM 7029 C C . CYS B 1 108 ? 29.293 -6.582 12.506 1.00 30.92 108 CYS B C 1
ATOM 7030 O O . CYS B 1 108 ? 28.835 -7.547 13.133 1.00 26.39 108 CYS B O 1
ATOM 7033 N N . LEU B 1 109 ? 29.982 -5.598 13.065 1.00 28.22 109 LEU B N 1
ATOM 7034 C CA . LEU B 1 109 ? 29.930 -5.299 14.484 1.00 30.32 109 LEU B CA 1
ATOM 7035 C C . LEU B 1 109 ? 28.991 -4.115 14.657 1.00 25.22 109 LEU B C 1
ATOM 7036 O O . LEU B 1 109 ? 29.160 -3.078 14.005 1.00 25.91 109 LEU B O 1
ATOM 7041 N N . GLU B 1 110 ? 28.014 -4.277 15.533 1.00 26.94 110 GLU B N 1
ATOM 7042 C CA . GLU B 1 110 ? 26.938 -3.320 15.731 1.00 25.98 110 GLU B CA 1
ATOM 7043 C C . GLU B 1 110 ? 27.094 -2.703 17.110 1.00 29.28 110 GLU B C 1
ATOM 7044 O O . GLU B 1 110 ? 27.205 -3.428 18.108 1.00 28.64 110 GLU B O 1
ATOM 7050 N N . PHE B 1 111 ? 27.121 -1.380 17.169 1.00 25.88 111 PHE B N 1
ATOM 7051 C CA . PHE B 1 111 ? 27.277 -0.666 18.430 1.00 27.01 111 PHE B CA 1
ATOM 7052 C C . PHE B 1 111 ? 25.947 -0.036 18.820 1.00 25.71 111 PHE B C 1
ATOM 7053 O O . PHE B 1 111 ? 25.515 0.941 18.203 1.00 24.46 111 PHE B O 1
ATOM 7061 N N . GLU B 1 112 ? 25.309 -0.581 19.854 1.00 25.91 112 GLU B N 1
ATOM 7062 C CA . GLU B 1 112 ? 24.118 0.079 20.385 1.00 27.05 112 GLU B CA 1
ATOM 7063 C C . GLU B 1 112 ? 24.444 1.355 21.140 1.00 25.88 112 GLU B C 1
ATOM 7064 O O . GLU B 1 112 ? 23.529 2.139 21.418 1.00 26.16 112 GLU B O 1
ATOM 7070 N N . GLY B 1 113 ? 25.714 1.584 21.463 1.00 21.02 113 GLY B N 1
ATOM 7071 C CA . GLY B 1 113 ? 26.140 2.830 22.062 1.00 22.88 113 GLY B CA 1
ATOM 7072 C C . GLY B 1 113 ? 27.505 2.768 22.727 1.00 24.17 113 GLY B C 1
ATOM 7073 O O . GLY B 1 113 ? 27.766 1.888 23.559 1.00 24.13 113 GLY B O 1
ATOM 7074 N N . ALA B 1 114 ? 28.369 3.724 22.396 1.00 20.64 114 ALA B N 1
ATOM 7075 C CA . ALA B 1 114 ? 29.710 3.763 22.950 1.00 23.62 114 ALA B CA 1
ATOM 7076 C C . ALA B 1 114 ? 30.179 5.210 23.008 1.00 24.75 114 ALA B C 1
ATOM 7077 O O . ALA B 1 114 ? 29.969 5.974 22.057 1.00 20.69 114 ALA B O 1
ATOM 7079 N N . GLY B 1 115 ? 30.829 5.575 24.113 1.00 22.41 115 GLY B N 1
ATOM 7080 C CA . GLY B 1 115 ? 31.232 6.948 24.352 1.00 23.84 115 GLY B CA 1
ATOM 7081 C C . GLY B 1 115 ? 32.735 7.132 24.474 1.00 21.86 115 GLY B C 1
ATOM 7082 O O . GLY B 1 115 ? 33.450 6.256 24.965 1.00 23.31 115 GLY B O 1
ATOM 7083 N N . GLN B 1 116 ? 33.216 8.281 24.006 1.00 22.35 116 GLN B N 1
ATOM 7084 C CA . GLN B 1 116 ? 32.402 9.240 23.250 1.00 24.27 116 GLN B CA 1
ATOM 7085 C C . GLN B 1 116 ? 32.812 9.162 21.768 1.00 24.46 116 GLN B C 1
ATOM 7086 O O . GLN B 1 116 ? 31.963 9.228 20.864 1.00 25.19 116 GLN B O 1
ATOM 7092 N N . LYS B 1 117 ? 34.118 9.012 21.541 1.00 20.01 117 LYS B N 1
ATOM 7093 C CA . LYS B 1 117 ? 34.708 8.776 20.227 1.00 24.16 117 LYS B CA 1
ATOM 7094 C C . LYS B 1 117 ? 35.267 7.354 20.161 1.00 27.27 117 LYS B C 1
ATOM 7095 O O . LYS B 1 117 ? 35.850 6.858 21.136 1.00 30.64 117 LYS B O 1
ATOM 7101 N N . THR B 1 118 ? 35.107 6.697 19.013 1.00 25.86 118 THR B N 1
ATOM 7102 C CA . THR B 1 118 ? 35.346 5.261 18.939 1.00 26.78 118 THR B CA 1
ATOM 7103 C C . THR B 1 118 ? 35.946 4.893 17.592 1.00 28.75 118 THR B C 1
ATOM 7104 O O . THR B 1 118 ? 35.491 5.380 16.552 1.00 28.17 118 THR B O 1
ATOM 7108 N N . GLU B 1 119 ? 36.967 4.027 17.625 1.00 25.35 119 GLU B N 1
ATOM 7109 C CA . GLU B 1 119 ? 37.637 3.511 16.437 1.00 21.97 119 GLU B CA 1
ATOM 7110 C C . GLU B 1 119 ? 37.705 1.996 16.528 1.00 20.77 119 GLU B C 1
ATOM 7111 O O . GLU B 1 119 ? 37.957 1.448 17.605 1.00 21.85 119 GLU B O 1
ATOM 7117 N N . VAL B 1 120 ? 37.491 1.327 15.397 1.00 20.79 120 VAL B N 1
ATOM 7118 C CA . VAL B 1 120 ? 37.363 -0.125 15.316 1.00 21.05 120 VAL B CA 1
ATOM 7119 C C . VAL B 1 120 ? 38.428 -0.668 14.374 1.00 27.62 120 VAL B C 1
ATOM 7120 O O . VAL B 1 120 ? 38.562 -0.182 13.241 1.00 25.70 120 VAL B O 1
ATOM 7124 N N . TYR B 1 121 ? 39.143 -1.711 14.818 1.00 25.79 121 TYR B N 1
ATOM 7125 C CA . TYR B 1 121 ? 40.221 -2.312 14.045 1.00 24.91 121 TYR B CA 1
ATOM 7126 C C . TYR B 1 121 ? 39.980 -3.804 13.866 1.00 25.67 121 TYR B C 1
ATOM 7127 O O . TYR B 1 121 ? 39.528 -4.481 14.794 1.00 26.08 121 TYR B O 1
ATOM 7136 N N . VAL B 1 122 ? 40.297 -4.313 12.677 1.00 25.45 122 VAL B N 1
ATOM 7137 C CA . VAL B 1 122 ? 40.527 -5.742 12.453 1.00 28.53 122 VAL B CA 1
ATOM 7138 C C . VAL B 1 122 ? 42.036 -5.930 12.281 1.00 27.58 122 VAL B C 1
ATOM 7139 O O . VAL B 1 122 ? 42.629 -5.397 11.331 1.00 26.88 122 VAL B O 1
ATOM 7143 N N . TYR B 1 123 ? 42.664 -6.666 13.207 1.00 26.21 123 TYR B N 1
ATOM 7144 C CA . TYR B 1 123 ? 44.129 -6.713 13.287 1.00 27.18 123 TYR B CA 1
ATOM 7145 C C . TYR B 1 123 ? 44.690 -5.292 13.228 1.00 23.17 123 TYR B C 1
ATOM 7146 O O . TYR B 1 123 ? 44.371 -4.482 14.096 1.00 25.07 123 TYR B O 1
ATOM 7155 N N . THR B 1 124 ? 45.477 -4.950 12.209 1.00 22.17 124 THR B N 1
ATOM 7156 C CA . THR B 1 124 ? 46.119 -3.637 12.157 1.00 24.89 124 THR B CA 1
ATOM 7157 C C . THR B 1 124 ? 45.382 -2.633 11.276 1.00 26.51 124 THR B C 1
ATOM 7158 O O . THR B 1 124 ? 45.862 -1.509 11.099 1.00 26.50 124 THR B O 1
ATOM 7162 N N . THR B 1 125 ? 44.225 -2.996 10.746 1.00 26.74 125 THR B N 1
ATOM 7163 C CA . THR B 1 125 ? 43.492 -2.168 9.802 1.00 27.36 125 THR B CA 1
ATOM 7164 C C . THR B 1 125 ? 42.301 -1.505 10.488 1.00 27.97 125 THR B C 1
ATOM 7165 O O . THR B 1 125 ? 41.426 -2.195 11.019 1.00 26.41 125 THR B O 1
ATOM 7169 N N . ARG B 1 126 ? 42.264 -0.173 10.463 1.00 28.04 126 ARG B N 1
ATOM 7170 C CA . ARG B 1 126 ? 41.112 0.554 10.987 1.00 27.33 126 ARG B CA 1
ATOM 7171 C C . ARG B 1 126 ? 39.929 0.434 10.036 1.00 27.62 126 ARG B C 1
ATOM 7172 O O . ARG B 1 126 ? 40.059 0.687 8.838 1.00 30.72 126 ARG B O 1
ATOM 7180 N N . ILE B 1 127 ? 38.772 0.082 10.590 1.00 27.85 127 ILE B N 1
ATOM 7181 C CA . ILE B 1 127 ? 37.574 -0.226 9.826 1.00 31.05 127 ILE B CA 1
ATOM 7182 C C . ILE B 1 127 ? 36.595 0.938 9.810 1.00 31.25 127 ILE B C 1
ATOM 7183 O O . ILE B 1 127 ? 35.963 1.207 8.792 1.00 32.61 127 ILE B O 1
ATOM 7188 N N . ALA B 1 128 ? 36.441 1.623 10.936 1.00 31.73 128 ALA B N 1
ATOM 7189 C CA . ALA B 1 128 ? 35.369 2.592 11.092 1.00 31.04 128 ALA B CA 1
ATOM 7190 C C . ALA B 1 128 ? 35.679 3.465 12.293 1.00 29.16 128 ALA B C 1
ATOM 7191 O O . ALA B 1 128 ? 36.445 3.085 13.193 1.00 29.14 128 ALA B O 1
ATOM 7193 N N . SER B 1 129 ? 35.081 4.646 12.297 1.00 22.32 129 SER B N 1
ATOM 7194 C CA . SER B 1 129 ? 35.197 5.504 13.452 1.00 30.18 129 SER B CA 1
ATOM 7195 C C . SER B 1 129 ? 33.870 6.216 13.649 1.00 28.91 129 SER B C 1
ATOM 7196 O O . SER B 1 129 ? 33.037 6.279 12.745 1.00 32.65 129 SER B O 1
ATOM 7199 N N . HIS B 1 130 ? 33.668 6.727 14.858 1.00 30.20 130 HIS B N 1
ATOM 7200 C CA . HIS B 1 130 ? 32.399 7.333 15.216 1.00 29.03 130 HIS B CA 1
ATOM 7201 C C . HIS B 1 130 ? 32.634 8.406 16.260 1.00 29.55 130 HIS B C 1
ATOM 7202 O O . HIS B 1 130 ? 33.512 8.272 17.122 1.00 27.55 130 HIS B O 1
ATOM 7209 N N . VAL B 1 131 ? 31.864 9.484 16.152 1.00 28.49 131 VAL B N 1
ATOM 7210 C CA . VAL B 1 131 ? 31.835 10.544 17.152 1.00 29.38 131 VAL B CA 1
ATOM 7211 C C . VAL B 1 131 ? 30.393 10.657 17.622 1.00 28.19 131 VAL B C 1
ATOM 7212 O O . VAL B 1 131 ? 29.492 10.891 16.808 1.00 28.20 131 VAL B O 1
ATOM 7216 N N . GLY B 1 132 ? 30.170 10.470 18.922 1.00 27.40 132 GLY B N 1
ATOM 7217 C CA . GLY B 1 132 ? 28.824 10.522 19.456 1.00 26.83 132 GLY B CA 1
ATOM 7218 C C . GLY B 1 132 ? 28.522 9.411 20.431 1.00 22.24 132 GLY B C 1
ATOM 7219 O O . GLY B 1 132 ? 28.504 8.233 20.067 1.00 21.43 132 GLY B O 1
ATOM 7220 N N . GLY B 1 133 ? 28.251 9.789 21.675 1.00 22.40 133 GLY B N 1
ATOM 7221 C CA . GLY B 1 133 ? 28.098 8.813 22.725 1.00 21.74 133 GLY B CA 1
ATOM 7222 C C . GLY B 1 133 ? 26.821 8.018 22.685 1.00 19.88 133 GLY B C 1
ATOM 7223 O O . GLY B 1 133 ? 26.693 7.070 23.464 1.00 24.25 133 GLY B O 1
ATOM 7224 N N . TYR B 1 134 ? 25.864 8.359 21.824 1.00 24.44 134 TYR B N 1
ATOM 7225 C CA . TYR B 1 134 ? 24.505 7.917 22.158 1.00 24.04 134 TYR B CA 1
ATOM 7226 C C . TYR B 1 134 ? 23.692 7.372 21.003 1.00 28.64 134 TYR B C 1
ATOM 7227 O O . TYR B 1 134 ? 22.662 6.742 21.254 1.00 24.21 134 TYR B O 1
ATOM 7236 N N . ASP B 1 135 ? 24.111 7.573 19.760 1.00 31.30 135 ASP B N 1
ATOM 7237 C CA . ASP B 1 135 ? 23.439 6.986 18.615 1.00 27.95 135 ASP B CA 1
ATOM 7238 C C . ASP B 1 135 ? 24.023 5.608 18.324 1.00 29.96 135 ASP B C 1
ATOM 7239 O O . ASP B 1 135 ? 25.126 5.268 18.773 1.00 23.02 135 ASP B O 1
ATOM 7244 N N . GLU B 1 136 ? 23.264 4.810 17.573 1.00 26.79 136 GLU B N 1
ATOM 7245 C CA . GLU B 1 136 ? 23.735 3.515 17.110 1.00 26.60 136 GLU B CA 1
ATOM 7246 C C . GLU B 1 136 ? 24.471 3.679 15.781 1.00 28.23 136 GLU B C 1
ATOM 7247 O O . GLU B 1 136 ? 24.234 4.631 15.032 1.00 28.55 136 GLU B O 1
ATOM 7253 N N . TRP B 1 137 ? 25.392 2.750 15.511 1.00 25.67 137 TRP B N 1
ATOM 7254 C CA . TRP B 1 137 ? 26.228 2.785 14.317 1.00 25.88 137 TRP B CA 1
ATOM 7255 C C . TRP B 1 137 ? 26.836 1.406 14.142 1.00 27.67 137 TRP B C 1
ATOM 7256 O O . TRP B 1 137 ? 26.682 0.535 14.998 1.00 30.43 137 TRP B O 1
ATOM 7267 N N . LYS B 1 138 ? 27.522 1.197 13.021 1.00 30.07 138 LYS B N 1
ATOM 7268 C CA . LYS B 1 138 ? 28.010 -0.147 12.754 1.00 30.57 138 LYS B CA 1
ATOM 7269 C C . LYS B 1 138 ? 29.318 -0.084 11.992 1.00 29.62 138 LYS B C 1
ATOM 7270 O O . LYS B 1 138 ? 29.704 0.956 11.456 1.00 29.87 138 LYS B O 1
ATOM 7276 N N . ALA B 1 139 ? 29.993 -1.228 11.973 1.00 27.81 139 ALA B N 1
ATOM 7277 C CA . ALA B 1 139 ? 31.275 -1.407 11.301 1.00 28.63 139 ALA B CA 1
ATOM 7278 C C . ALA B 1 139 ? 31.192 -2.699 10.505 1.00 29.70 139 ALA B C 1
ATOM 7279 O O . ALA B 1 139 ? 31.115 -3.787 11.089 1.00 31.38 139 ALA B O 1
ATOM 7281 N N . ASP B 1 140 ? 31.157 -2.573 9.181 1.00 29.03 140 ASP B N 1
ATOM 7282 C CA . ASP B 1 140 ? 31.169 -3.725 8.289 1.00 30.42 140 ASP B CA 1
ATOM 7283 C C . ASP B 1 140 ? 32.604 -4.240 8.218 1.00 32.00 140 ASP B C 1
ATOM 7284 O O . ASP B 1 140 ? 33.498 -3.546 7.718 1.00 25.12 140 ASP B O 1
ATOM 7289 N N . ILE B 1 141 ? 32.836 -5.439 8.738 1.00 30.59 141 ILE B N 1
ATOM 7290 C CA . ILE B 1 141 ? 34.183 -5.984 8.807 1.00 31.63 141 ILE B CA 1
ATOM 7291 C C . ILE B 1 141 ? 34.388 -7.088 7.783 1.00 34.80 141 ILE B C 1
ATOM 7292 O O . ILE B 1 141 ? 35.417 -7.770 7.814 1.00 36.05 141 ILE B O 1
ATOM 7297 N N . THR B 1 142 ? 33.447 -7.254 6.847 1.00 36.41 142 THR B N 1
ATOM 7298 C CA . THR B 1 142 ? 33.462 -8.412 5.953 1.00 36.15 142 THR B CA 1
ATOM 7299 C C . THR B 1 142 ? 34.760 -8.497 5.155 1.00 33.26 142 THR B C 1
ATOM 7300 O O . THR B 1 142 ? 35.369 -9.569 5.049 1.00 31.79 142 THR B O 1
ATOM 7304 N N . GLU B 1 143 ? 35.207 -7.371 4.600 1.00 31.28 143 GLU B N 1
ATOM 7305 C CA . GLU B 1 143 ? 36.380 -7.397 3.730 1.00 40.03 143 GLU B CA 1
ATOM 7306 C C . GLU B 1 143 ? 37.665 -7.579 4.522 1.00 38.63 143 GLU B C 1
ATOM 7307 O O . GLU B 1 143 ? 38.531 -8.379 4.138 1.00 38.17 143 GLU B O 1
ATOM 7313 N N . ALA B 1 144 ? 37.822 -6.819 5.612 1.00 35.79 144 ALA B N 1
ATOM 7314 C CA . ALA B 1 144 ? 39.020 -6.962 6.430 1.00 33.01 144 ALA B CA 1
ATOM 7315 C C . ALA B 1 144 ? 39.158 -8.384 6.946 1.00 32.59 144 ALA B C 1
ATOM 7316 O O . ALA B 1 144 ? 40.258 -8.947 6.942 1.00 34.96 144 ALA B O 1
ATOM 7318 N N . VAL B 1 145 ? 38.049 -8.985 7.378 1.00 34.37 145 VAL B N 1
ATOM 7319 C CA . VAL B 1 145 ? 38.096 -10.358 7.873 1.00 37.84 145 VAL B CA 1
ATOM 7320 C C . VAL B 1 145 ? 38.611 -11.291 6.788 1.00 39.93 145 VAL B C 1
ATOM 7321 O O . VAL B 1 145 ? 39.525 -12.096 7.012 1.00 39.50 145 VAL B O 1
ATOM 7325 N N . GLU B 1 146 ? 38.025 -11.196 5.595 1.00 37.90 146 GLU B N 1
ATOM 7326 C CA . GLU B 1 146 ? 38.447 -12.056 4.497 1.00 43.72 146 GLU B CA 1
ATOM 7327 C C . GLU B 1 146 ? 39.922 -11.838 4.160 1.00 39.40 146 GLU B C 1
ATOM 7328 O O . GLU B 1 146 ? 40.684 -12.802 4.027 1.00 40.92 146 GLU B O 1
ATOM 7334 N N . ALA B 1 147 ? 40.346 -10.576 4.036 1.00 34.40 147 ALA B N 1
ATOM 7335 C CA . ALA B 1 147 ? 41.752 -10.285 3.765 1.00 34.42 147 ALA B CA 1
ATOM 7336 C C . ALA B 1 147 ? 42.661 -10.881 4.836 1.00 41.01 147 ALA B C 1
ATOM 7337 O O . ALA B 1 147 ? 43.705 -11.463 4.523 1.00 40.86 147 ALA B O 1
ATOM 7339 N N . PHE B 1 148 ? 42.279 -10.747 6.113 1.00 35.86 148 PHE B N 1
ATOM 7340 C CA . PHE B 1 148 ? 43.083 -11.317 7.190 1.00 34.11 148 PHE B CA 1
ATOM 7341 C C . PHE B 1 148 ? 43.203 -12.829 7.050 1.00 37.76 148 PHE B C 1
ATOM 7342 O O . PHE B 1 148 ? 44.239 -13.415 7.388 1.00 36.79 148 PHE B O 1
ATOM 7350 N N . ARG B 1 149 ? 42.154 -13.481 6.553 1.00 41.19 149 ARG B N 1
ATOM 7351 C CA . ARG B 1 149 ? 42.204 -14.923 6.358 1.00 42.43 149 ARG B CA 1
ATOM 7352 C C . ARG B 1 149 ? 43.143 -15.344 5.224 1.00 45.96 149 ARG B C 1
ATOM 7353 O O . ARG B 1 149 ? 43.630 -16.478 5.236 1.00 47.08 149 ARG B O 1
ATOM 7361 N N . ARG B 1 150 ? 43.426 -14.470 4.258 1.00 41.61 150 ARG B N 1
ATOM 7362 C CA . ARG B 1 150 ? 44.385 -14.821 3.221 1.00 44.73 150 ARG B CA 1
ATOM 7363 C C . ARG B 1 150 ? 45.836 -14.670 3.674 1.00 49.07 150 ARG B C 1
ATOM 7364 O O . ARG B 1 150 ? 46.739 -14.781 2.834 1.00 46.94 150 ARG B O 1
ATOM 7372 N N . THR B 1 151 ? 46.090 -14.391 4.966 1.00 44.51 151 THR B N 1
ATOM 7373 C CA . THR B 1 151 ? 47.470 -14.324 5.405 1.00 41.24 151 THR B CA 1
ATOM 7374 C C . THR B 1 151 ? 47.811 -15.531 6.273 1.00 44.33 151 THR B C 1
ATOM 7375 O O . THR B 1 151 ? 46.948 -16.059 6.986 1.00 38.56 151 THR B O 1
ATOM 7379 N N . PRO B 1 152 ? 49.074 -15.971 6.249 1.00 46.48 152 PRO B N 1
ATOM 7380 C CA . PRO B 1 152 ? 49.465 -17.121 7.084 1.00 45.89 152 PRO B CA 1
ATOM 7381 C C . PRO B 1 152 ? 49.266 -16.884 8.570 1.00 40.94 152 PRO B C 1
ATOM 7382 O O . PRO B 1 152 ? 49.041 -17.839 9.329 1.00 40.63 152 PRO B O 1
ATOM 7386 N N . LEU B 1 153 ? 49.359 -15.628 9.009 1.00 45.48 153 LEU B N 1
ATOM 7387 C CA . LEU B 1 153 ? 49.279 -15.316 10.432 1.00 42.20 153 LEU B CA 1
ATOM 7388 C C . LEU B 1 153 ? 47.953 -15.746 11.024 1.00 43.58 153 LEU B C 1
ATOM 7389 O O . LEU B 1 153 ? 47.874 -16.081 12.218 1.00 41.86 153 LEU B O 1
ATOM 7394 N N . CYS B 1 154 ? 46.905 -15.740 10.197 1.00 41.60 154 CYS B N 1
ATOM 7395 C CA . CYS B 1 154 ? 45.559 -15.923 10.700 1.00 35.52 154 CYS B CA 1
ATOM 7396 C C . CYS B 1 154 ? 45.413 -17.278 11.381 1.00 41.59 154 CYS B C 1
ATOM 7397 O O . CYS B 1 154 ? 44.994 -17.351 12.541 1.00 40.29 154 CYS B O 1
ATOM 7400 N N . ARG B 1 155 ? 45.780 -18.371 10.705 1.00 43.81 155 ARG B N 1
ATOM 7401 C CA . ARG B 1 155 ? 45.670 -19.652 11.404 1.00 49.36 155 ARG B CA 1
ATOM 7402 C C . ARG B 1 155 ? 46.956 -20.060 12.120 1.00 44.21 155 ARG B C 1
ATOM 7403 O O . ARG B 1 155 ? 46.888 -20.763 13.137 1.00 45.08 155 ARG B O 1
ATOM 7411 N N . GLU B 1 156 ? 48.124 -19.619 11.646 1.00 44.18 156 GLU B N 1
ATOM 7412 C CA . GLU B 1 156 ? 49.369 -20.035 12.299 1.00 46.94 156 GLU B CA 1
ATOM 7413 C C . GLU B 1 156 ? 49.524 -19.406 13.678 1.00 48.19 156 GLU B C 1
ATOM 7414 O O . GLU B 1 156 ? 50.038 -20.046 14.605 1.00 52.26 156 GLU B O 1
ATOM 7420 N N . ARG B 1 157 ? 49.098 -18.156 13.837 1.00 45.15 157 ARG B N 1
ATOM 7421 C CA . ARG B 1 157 ? 49.225 -17.480 15.121 1.00 42.42 157 ARG B CA 1
ATOM 7422 C C . ARG B 1 157 ? 47.920 -17.430 15.912 1.00 43.80 157 ARG B C 1
ATOM 7423 O O . ARG B 1 157 ? 47.933 -17.643 17.128 1.00 45.22 157 ARG B O 1
ATOM 7431 N N . PHE B 1 158 ? 46.782 -17.182 15.263 1.00 43.86 158 PHE B N 1
ATOM 7432 C CA . PHE B 1 158 ? 45.522 -17.006 15.977 1.00 39.88 158 PHE B CA 1
ATOM 7433 C C . PHE B 1 158 ? 44.583 -18.212 15.898 1.00 44.43 158 PHE B C 1
ATOM 7434 O O . PHE B 1 158 ? 43.483 -18.151 16.464 1.00 42.82 158 PHE B O 1
ATOM 7442 N N . GLY B 1 159 ? 44.974 -19.282 15.207 1.00 44.15 159 GLY B N 1
ATOM 7443 C CA . GLY B 1 159 ? 44.189 -20.509 15.145 1.00 44.59 159 GLY B CA 1
ATOM 7444 C C . GLY B 1 159 ? 42.781 -20.352 14.604 1.00 48.44 159 GLY B C 1
ATOM 7445 O O . GLY B 1 159 ? 41.831 -20.882 15.207 1.00 48.46 159 GLY B O 1
ATOM 7446 N N . GLY B 1 160 ? 42.625 -19.616 13.482 1.00 38.63 160 GLY B N 1
ATOM 7447 C CA . GLY B 1 160 ? 41.330 -19.291 12.905 1.00 49.23 160 GLY B CA 1
ATOM 7448 C C . GLY B 1 160 ? 40.672 -18.009 13.365 1.00 41.39 160 GLY B C 1
ATOM 7449 O O . GLY B 1 160 ? 39.920 -17.407 12.595 1.00 35.93 160 GLY B O 1
ATOM 7450 N N . LYS B 1 161 ? 40.906 -17.590 14.598 1.00 39.20 161 LYS B N 1
ATOM 7451 C CA . LYS B 1 161 ? 40.142 -16.481 15.130 1.00 39.66 161 LYS B CA 1
ATOM 7452 C C . LYS B 1 161 ? 40.585 -15.153 14.499 1.00 34.58 161 LYS B C 1
ATOM 7453 O O . LYS B 1 161 ? 41.623 -15.046 13.838 1.00 33.72 161 LYS B O 1
ATOM 7459 N N . ILE B 1 162 ? 39.768 -14.132 14.714 1.00 35.64 162 ILE B N 1
ATOM 7460 C CA . ILE B 1 162 ? 39.966 -12.792 14.168 1.00 32.24 162 ILE B CA 1
ATOM 7461 C C . ILE B 1 162 ? 40.293 -11.843 15.319 1.00 34.60 162 ILE B C 1
ATOM 7462 O O . ILE B 1 162 ? 39.479 -11.690 16.245 1.00 31.36 162 ILE B O 1
ATOM 7467 N N . PRO B 1 163 ? 41.463 -11.199 15.314 1.00 33.73 163 PRO B N 1
ATOM 7468 C CA . PRO B 1 163 ? 41.782 -10.224 16.367 1.00 30.28 163 PRO B CA 1
ATOM 7469 C C . PRO B 1 163 ? 41.088 -8.901 16.090 1.00 28.81 163 PRO B C 1
ATOM 7470 O O . PRO B 1 163 ? 41.180 -8.346 14.990 1.00 26.66 163 PRO B O 1
ATOM 7474 N N . ILE B 1 164 ? 40.387 -8.411 17.103 1.00 28.26 164 ILE B N 1
ATOM 7475 C CA . ILE B 1 164 ? 39.571 -7.209 17.039 1.00 21.39 164 ILE B CA 1
ATOM 7476 C C . ILE B 1 164 ? 40.022 -6.267 18.149 1.00 24.72 164 ILE B C 1
ATOM 7477 O O . ILE B 1 164 ? 40.220 -6.695 19.297 1.00 21.54 164 ILE B O 1
ATOM 7482 N N . ALA B 1 165 ? 40.162 -4.982 17.819 1.00 20.31 165 ALA B N 1
ATOM 7483 C CA . ALA B 1 165 ? 40.470 -3.988 18.836 1.00 20.02 165 ALA B CA 1
ATOM 7484 C C . ALA B 1 165 ? 39.633 -2.742 18.616 1.00 23.79 165 ALA B C 1
ATOM 7485 O O . ALA B 1 165 ? 39.375 -2.344 17.478 1.00 24.44 165 ALA B O 1
ATOM 7487 N N . ILE B 1 166 ? 39.207 -2.135 19.718 1.00 23.72 166 ILE B N 1
ATOM 7488 C CA . ILE B 1 166 ? 38.356 -0.958 19.688 1.00 21.79 166 ILE B CA 1
ATOM 7489 C C . ILE B 1 166 ? 38.932 0.063 20.648 1.00 24.87 166 ILE B C 1
ATOM 7490 O O . ILE B 1 166 ? 39.169 -0.246 21.822 1.00 25.19 166 ILE B O 1
ATOM 7495 N N . ARG B 1 167 ? 39.170 1.268 20.147 1.00 24.88 167 ARG B N 1
ATOM 7496 C CA . ARG B 1 167 ? 39.581 2.396 20.965 1.00 22.08 167 ARG B CA 1
ATOM 7497 C C . ARG B 1 167 ? 38.359 3.256 21.269 1.00 24.29 167 ARG B C 1
ATOM 7498 O O . ARG B 1 167 ? 37.663 3.703 20.345 1.00 23.85 167 ARG B O 1
ATOM 7506 N N . CYS B 1 168 ? 38.095 3.480 22.556 1.00 20.48 168 CYS B N 1
ATOM 7507 C CA . CYS B 1 168 ? 37.114 4.471 22.977 1.00 22.16 168 CYS B CA 1
ATOM 7508 C C . CYS B 1 168 ? 37.821 5.612 23.695 1.00 24.47 168 CYS B C 1
ATOM 7509 O O . CYS B 1 168 ? 38.779 5.395 24.443 1.00 25.69 168 CYS B O 1
ATOM 7512 N N . ASP B 1 169 ? 37.347 6.828 23.457 1.00 26.57 169 ASP B N 1
ATOM 7513 C CA . ASP B 1 169 ? 37.916 8.025 24.054 1.00 22.74 169 ASP B CA 1
ATOM 7514 C C . ASP B 1 169 ? 36.780 8.907 24.569 1.00 27.60 169 ASP B C 1
ATOM 7515 O O . ASP B 1 169 ? 35.777 9.116 23.868 1.00 23.26 169 ASP B O 1
ATOM 7520 N N . ASN B 1 170 ? 36.928 9.411 25.799 1.00 27.39 170 ASN B N 1
ATOM 7521 C CA . ASN B 1 170 ? 36.022 10.438 26.324 1.00 24.88 170 ASN B CA 1
ATOM 7522 C C . ASN B 1 170 ? 36.824 11.620 26.854 1.00 23.98 170 ASN B C 1
ATOM 7523 O O . ASN B 1 170 ? 36.497 12.210 27.894 1.00 23.98 170 ASN B O 1
ATOM 7528 N N . SER B 1 171 ? 37.905 11.964 26.145 1.00 21.74 171 SER B N 1
ATOM 7529 C CA . SER B 1 171 ? 38.638 13.195 26.417 1.00 23.58 171 SER B CA 1
ATOM 7530 C C . SER B 1 171 ? 37.701 14.399 26.327 1.00 29.11 171 SER B C 1
ATOM 7531 O O . SER B 1 171 ? 36.707 14.386 25.595 1.00 27.35 171 SER B O 1
ATOM 7534 N N . ARG B 1 172 ? 38.019 15.451 27.082 1.00 26.08 172 ARG B N 1
ATOM 7535 C CA . ARG B 1 172 ? 37.249 16.682 26.967 1.00 27.11 172 ARG B CA 1
ATOM 7536 C C . ARG B 1 172 ? 37.441 17.279 25.575 1.00 28.48 172 ARG B C 1
ATOM 7537 O O . ARG B 1 172 ? 38.574 17.431 25.107 1.00 24.14 172 ARG B O 1
ATOM 7545 N N . ASP B 1 173 ? 36.331 17.610 24.910 1.00 25.09 173 ASP B N 1
ATOM 7546 C CA . ASP B 1 173 ? 36.377 18.169 23.561 1.00 25.42 173 ASP B CA 1
ATOM 7547 C C . ASP B 1 173 ? 35.285 19.223 23.451 1.00 26.35 173 ASP B C 1
ATOM 7548 O O . ASP B 1 173 ? 34.103 18.898 23.376 1.00 25.63 173 ASP B O 1
ATOM 7553 N N . THR B 1 174 ? 35.698 20.480 23.406 1.00 25.94 174 THR B N 1
ATOM 7554 C CA . THR B 1 174 ? 34.763 21.590 23.329 1.00 25.64 174 THR B CA 1
ATOM 7555 C C . THR B 1 174 ? 33.953 21.596 22.028 1.00 31.53 174 THR B C 1
ATOM 7556 O O . THR B 1 174 ? 32.816 22.085 22.014 1.00 33.87 174 THR B O 1
ATOM 7560 N N . GLU B 1 175 ? 34.488 21.037 20.938 1.00 26.97 175 GLU B N 1
ATOM 7561 C CA . GLU B 1 175 ? 33.795 21.029 19.654 1.00 28.44 175 GLU B CA 1
ATOM 7562 C C . GLU B 1 175 ? 32.866 19.837 19.471 1.00 29.27 175 GLU B C 1
ATOM 7563 O O . GLU B 1 175 ? 32.331 19.646 18.370 1.00 27.29 175 GLU B O 1
ATOM 7569 N N . MET B 1 176 ? 32.686 19.031 20.510 1.00 26.37 176 MET B N 1
ATOM 7570 C CA . MET B 1 176 ? 31.818 17.864 20.505 1.00 25.60 176 MET B CA 1
ATOM 7571 C C . MET B 1 176 ? 30.685 18.094 21.496 1.00 27.41 176 MET B C 1
ATOM 7572 O O . MET B 1 176 ? 30.905 18.650 22.575 1.00 23.79 176 MET B O 1
ATOM 7577 N N . ILE B 1 177 ? 29.472 17.688 21.128 1.00 25.95 177 ILE B N 1
ATOM 7578 C CA . ILE B 1 177 ? 28.347 17.779 22.054 1.00 25.68 177 ILE B CA 1
ATOM 7579 C C . ILE B 1 177 ? 28.208 16.446 22.780 1.00 25.61 177 ILE B C 1
ATOM 7580 O O . ILE B 1 177 ? 28.489 15.388 22.196 1.00 24.43 177 ILE B O 1
ATOM 7585 N N . PRO B 1 178 ? 27.755 16.439 24.046 1.00 26.89 178 PRO B N 1
ATOM 7586 C CA . PRO B 1 178 ? 27.311 17.614 24.807 1.00 26.11 178 PRO B CA 1
ATOM 7587 C C . PRO B 1 178 ? 28.454 18.358 25.474 1.00 27.49 178 PRO B C 1
ATOM 7588 O O . PRO B 1 178 ? 29.585 17.917 25.403 1.00 27.35 178 PRO B O 1
ATOM 7592 N N . SER B 1 179 ? 28.149 19.480 26.115 1.00 28.52 179 SER B N 1
ATOM 7593 C CA . SER B 1 179 ? 29.177 20.281 26.751 1.00 26.74 179 SER B CA 1
ATOM 7594 C C . SER B 1 179 ? 29.564 19.658 28.078 1.00 27.55 179 SER B C 1
ATOM 7595 O O . SER B 1 179 ? 28.711 19.134 28.809 1.00 27.33 179 SER B O 1
ATOM 7598 N N . ASP B 1 180 ? 30.857 19.727 28.400 1.00 22.83 180 ASP B N 1
ATOM 7599 C CA . ASP B 1 180 ? 31.231 19.320 29.745 1.00 26.18 180 ASP B CA 1
ATOM 7600 C C . ASP B 1 180 ? 30.625 20.215 30.802 1.00 25.73 180 ASP B C 1
ATOM 7601 O O . ASP B 1 180 ? 30.647 19.845 31.977 1.00 28.77 180 ASP B O 1
ATOM 7606 N N . MET B 1 181 ? 30.067 21.365 30.426 1.00 27.44 181 MET B N 1
ATOM 7607 C CA . MET B 1 181 ? 29.292 22.113 31.405 1.00 29.96 181 MET B CA 1
ATOM 7608 C C . MET B 1 181 ? 28.026 21.385 31.823 1.00 24.14 181 MET B C 1
ATOM 7609 O O . MET B 1 181 ? 27.359 21.831 32.752 1.00 27.08 181 MET B O 1
ATOM 7614 N N . SER B 1 182 ? 27.684 20.279 31.176 1.00 27.48 182 SER B N 1
ATOM 7615 C CA . SER B 1 182 ? 26.429 19.626 31.488 1.00 24.68 182 SER B CA 1
ATOM 7616 C C . SER B 1 182 ? 26.473 19.028 32.883 1.00 28.41 182 SER B C 1
ATOM 7617 O O . SER B 1 182 ? 27.538 18.750 33.441 1.00 29.89 182 SER B O 1
ATOM 7620 N N . ASP B 1 183 ? 25.286 18.817 33.438 1.00 26.63 183 ASP B N 1
ATOM 7621 C CA . ASP B 1 183 ? 25.131 18.280 34.782 1.00 27.71 183 ASP B CA 1
ATOM 7622 C C . ASP B 1 183 ? 25.026 16.759 34.757 1.00 26.24 183 ASP B C 1
ATOM 7623 O O . ASP B 1 183 ? 24.151 16.166 35.377 1.00 29.42 183 ASP B O 1
ATOM 7628 N N . PHE B 1 184 ? 25.910 16.116 34.002 1.00 22.99 184 PHE B N 1
ATOM 7629 C CA . PHE B 1 184 ? 26.010 14.663 33.998 1.00 22.08 184 PHE B CA 1
ATOM 7630 C C . PHE B 1 184 ? 27.360 14.277 33.402 1.00 26.25 184 PHE B C 1
ATOM 7631 O O . PHE B 1 184 ? 28.086 15.119 32.858 1.00 26.48 184 PHE B O 1
ATOM 7639 N N . ASN B 1 185 ? 27.697 12.993 33.523 1.00 22.41 185 ASN B N 1
ATOM 7640 C CA . ASN B 1 185 ? 28.994 12.505 33.059 1.00 22.30 185 ASN B CA 1
ATOM 7641 C C . ASN B 1 185 ? 28.964 12.205 31.570 1.00 22.69 185 ASN B C 1
ATOM 7642 O O . ASN B 1 185 ? 28.016 11.597 31.062 1.00 25.56 185 ASN B O 1
ATOM 7647 N N . LEU B 1 186 ? 30.016 12.630 30.868 1.00 23.54 186 LEU B N 1
ATOM 7648 C CA . LEU B 1 186 ? 30.265 12.153 29.511 1.00 21.03 186 LEU B CA 1
ATOM 7649 C C . LEU B 1 186 ? 31.069 10.870 29.666 1.00 20.00 186 LEU B C 1
ATOM 7650 O O . LEU B 1 186 ? 32.296 10.843 29.579 1.00 22.02 186 LEU B O 1
ATOM 7655 N N . TYR B 1 187 ? 30.337 9.795 29.935 1.00 23.09 187 TYR B N 1
ATOM 7656 C CA . TYR B 1 187 ? 30.910 8.476 30.145 1.00 21.20 187 TYR B CA 1
ATOM 7657 C C . TYR B 1 187 ? 31.712 8.010 28.933 1.00 22.63 187 TYR B C 1
ATOM 7658 O O . TYR B 1 187 ? 31.384 8.324 27.781 1.00 23.13 187 TYR B O 1
ATOM 7667 N N . GLY B 1 188 ? 32.768 7.234 29.202 1.00 20.51 188 GLY B N 1
ATOM 7668 C CA . GLY B 1 188 ? 33.547 6.624 28.135 1.00 18.18 188 GLY B CA 1
ATOM 7669 C C . GLY B 1 188 ? 33.372 5.118 28.167 1.00 22.68 188 GLY B C 1
ATOM 7670 O O . GLY B 1 188 ? 33.016 4.581 29.226 1.00 23.34 188 GLY B O 1
ATOM 7671 N N . GLY B 1 189 ? 33.579 4.425 27.048 1.00 19.48 189 GLY B N 1
ATOM 7672 C CA . GLY B 1 189 ? 33.615 2.974 27.036 1.00 19.09 189 GLY B CA 1
ATOM 7673 C C . GLY B 1 189 ? 32.545 2.338 26.160 1.00 24.42 189 GLY B C 1
ATOM 7674 O O . GLY B 1 189 ? 31.700 2.999 25.555 1.00 24.76 189 GLY B O 1
ATOM 7675 N N . LEU B 1 190 ? 32.598 1.008 26.118 1.00 21.37 190 LEU B N 1
ATOM 7676 C CA . LEU B 1 190 ? 31.619 0.202 25.400 1.00 22.20 190 LEU B CA 1
ATOM 7677 C C . LEU B 1 190 ? 30.471 -0.123 26.351 1.00 23.11 190 LEU B C 1
ATOM 7678 O O . LEU B 1 190 ? 30.219 -1.270 26.722 1.00 25.05 190 LEU B O 1
ATOM 7683 N N . TYR B 1 191 ? 29.765 0.937 26.743 1.00 21.81 191 TYR B N 1
ATOM 7684 C CA . TYR B 1 191 ? 28.774 0.824 27.799 1.00 19.36 191 TYR B CA 1
ATOM 7685 C C . TYR B 1 191 ? 27.382 0.400 27.316 1.00 22.34 191 TYR B C 1
ATOM 7686 O O . TYR B 1 191 ? 26.524 0.118 28.160 1.00 18.07 191 TYR B O 1
ATOM 7695 N N . ARG B 1 192 ? 27.131 0.330 26.007 1.00 22.43 192 ARG B N 1
ATOM 7696 C CA . ARG B 1 192 ? 25.980 -0.400 25.488 1.00 26.59 192 ARG B CA 1
ATOM 7697 C C . ARG B 1 192 ? 26.463 -1.570 24.648 1.00 25.82 192 ARG B C 1
ATOM 7698 O O . ARG B 1 192 ? 27.555 -1.527 24.074 1.00 21.45 192 ARG B O 1
ATOM 7706 N N . TYR B 1 193 ? 25.598 -2.580 24.549 1.00 23.70 193 TYR B N 1
ATOM 7707 C CA . TYR B 1 193 ? 25.909 -3.836 23.883 1.00 23.08 193 TYR B CA 1
ATOM 7708 C C . TYR B 1 193 ? 26.586 -3.637 22.544 1.00 23.69 193 TYR B C 1
ATOM 7709 O O . TYR B 1 193 ? 26.309 -2.686 21.804 1.00 24.49 193 TYR B O 1
ATOM 7718 N N . VAL B 1 194 ? 27.451 -4.591 22.228 1.00 20.96 194 VAL B N 1
ATOM 7719 C CA . VAL B 1 194 ? 28.057 -4.733 20.916 1.00 24.96 194 VAL B CA 1
ATOM 7720 C C . VAL B 1 194 ? 27.604 -6.076 20.356 1.00 27.97 194 VAL B C 1
ATOM 7721 O O . VAL B 1 194 ? 27.710 -7.104 21.040 1.00 25.77 194 VAL B O 1
ATOM 7725 N N . ASN B 1 195 ? 27.086 -6.067 19.130 1.00 22.53 195 ASN B N 1
ATOM 7726 C CA . ASN B 1 195 ? 26.530 -7.265 18.516 1.00 26.29 195 ASN B CA 1
ATOM 7727 C C . ASN B 1 195 ? 27.319 -7.652 17.272 1.00 29.06 195 ASN B C 1
ATOM 7728 O O . ASN B 1 195 ? 27.712 -6.792 16.470 1.00 26.97 195 ASN B O 1
ATOM 7733 N N . LEU B 1 196 ? 27.525 -8.955 17.112 1.00 28.60 196 LEU B N 1
ATOM 7734 C CA . LEU B 1 196 ? 28.019 -9.530 15.866 1.00 33.29 196 LEU B CA 1
ATOM 7735 C C . LEU B 1 196 ? 26.821 -9.937 15.007 1.00 32.97 196 LEU B C 1
ATOM 7736 O O . LEU B 1 196 ? 25.970 -10.716 15.453 1.00 26.22 196 LEU B O 1
ATOM 7741 N N . VAL B 1 197 ? 26.774 -9.424 13.776 1.00 31.23 197 VAL B N 1
ATOM 7742 C CA . VAL B 1 197 ? 25.600 -9.502 12.916 1.00 34.94 197 VAL B CA 1
ATOM 7743 C C . VAL B 1 197 ? 26.009 -10.017 11.541 1.00 37.17 197 VAL B C 1
ATOM 7744 O O . VAL B 1 197 ? 26.775 -9.356 10.827 1.00 36.50 197 VAL B O 1
ATOM 7748 N N . TYR B 1 198 ? 25.465 -11.169 11.154 1.00 39.15 198 TYR B N 1
ATOM 7749 C CA . TYR B 1 198 ? 25.589 -11.673 9.794 1.00 37.48 198 TYR B CA 1
ATOM 7750 C C . TYR B 1 198 ? 24.318 -11.347 9.023 1.00 40.23 198 TYR B C 1
ATOM 7751 O O . TYR B 1 198 ? 23.216 -11.423 9.568 1.00 41.62 198 TYR B O 1
ATOM 7760 N N . THR B 1 199 ? 24.467 -10.979 7.763 1.00 37.06 199 THR B N 1
ATOM 7761 C CA . THR B 1 199 ? 23.335 -10.933 6.854 1.00 41.46 199 THR B CA 1
ATOM 7762 C C . THR B 1 199 ? 23.717 -11.647 5.571 1.00 44.60 199 THR B C 1
ATOM 7763 O O . THR B 1 199 ? 24.904 -11.856 5.294 1.00 44.45 199 THR B O 1
ATOM 7767 N N . PRO B 1 200 ? 22.731 -12.066 4.786 1.00 42.14 200 PRO B N 1
ATOM 7768 C CA . PRO B 1 200 ? 23.019 -12.558 3.436 1.00 42.86 200 PRO B CA 1
ATOM 7769 C C . PRO B 1 200 ? 23.505 -11.433 2.536 1.00 39.65 200 PRO B C 1
ATOM 7770 O O . PRO B 1 200 ? 23.452 -10.252 2.881 1.00 38.03 200 PRO B O 1
ATOM 7774 N N . ALA B 1 201 ? 23.974 -11.833 1.349 1.00 45.01 201 ALA B N 1
ATOM 7775 C CA . ALA B 1 201 ? 24.447 -10.876 0.350 1.00 41.64 201 ALA B CA 1
ATOM 7776 C C . ALA B 1 201 ? 23.452 -9.738 0.139 1.00 44.57 201 ALA B C 1
ATOM 7777 O O . ALA B 1 201 ? 23.806 -8.557 0.238 1.00 46.21 201 ALA B O 1
ATOM 7779 N N . VAL B 1 202 ? 22.202 -10.067 -0.147 1.00 42.83 202 VAL B N 1
ATOM 7780 C CA . VAL B 1 202 ? 21.150 -9.059 -0.213 1.00 45.92 202 VAL B CA 1
ATOM 7781 C C . VAL B 1 202 ? 20.334 -9.163 1.068 1.00 44.61 202 VAL B C 1
ATOM 7782 O O . VAL B 1 202 ? 20.097 -10.268 1.577 1.00 44.19 202 VAL B O 1
ATOM 7786 N N . HIS B 1 203 ? 19.944 -8.013 1.619 1.00 41.59 203 HIS B N 1
ATOM 7787 C CA . HIS B 1 203 ? 19.459 -7.957 2.994 1.00 43.38 203 HIS B CA 1
ATOM 7788 C C . HIS B 1 203 ? 18.709 -6.649 3.204 1.00 43.08 203 HIS B C 1
ATOM 7789 O O . HIS B 1 203 ? 18.743 -5.745 2.364 1.00 43.39 203 HIS B O 1
ATOM 7796 N N . PHE B 1 204 ? 18.034 -6.555 4.348 1.00 41.48 204 PHE B N 1
ATOM 7797 C CA . PHE B 1 204 ? 17.341 -5.329 4.716 1.00 44.70 204 PHE B CA 1
ATOM 7798 C C . PHE B 1 204 ? 18.337 -4.323 5.267 1.00 43.52 204 PHE B C 1
ATOM 7799 O O . PHE B 1 204 ? 19.222 -4.677 6.046 1.00 43.87 204 PHE B O 1
ATOM 7807 N N . GLU B 1 205 ? 18.174 -3.057 4.873 1.00 44.91 205 GLU B N 1
ATOM 7808 C CA . GLU B 1 205 ? 18.975 -1.967 5.408 1.00 46.13 205 GLU B CA 1
ATOM 7809 C C . GLU B 1 205 ? 18.186 -0.951 6.218 1.00 51.72 205 GLU B C 1
ATOM 7810 O O . GLU B 1 205 ? 18.778 -0.269 7.060 1.00 52.64 205 GLU B O 1
ATOM 7816 N N . GLN B 1 206 ? 16.884 -0.819 5.982 1.00 50.18 206 GLN B N 1
ATOM 7817 C CA . GLN B 1 206 ? 16.077 0.134 6.729 1.00 50.41 206 GLN B CA 1
ATOM 7818 C C . GLN B 1 206 ? 14.598 -0.162 6.504 1.00 51.00 206 GLN B C 1
ATOM 7819 O O . GLN B 1 206 ? 14.139 -0.210 5.361 1.00 51.57 206 GLN B O 1
ATOM 7825 N N . ILE B 1 207 ? 13.856 -0.393 7.581 1.00 50.42 207 ILE B N 1
ATOM 7826 C CA . ILE B 1 207 ? 12.427 -0.678 7.527 1.00 47.32 207 ILE B CA 1
ATOM 7827 C C . ILE B 1 207 ? 11.753 0.441 8.299 1.00 45.19 207 ILE B C 1
ATOM 7828 O O . ILE B 1 207 ? 11.815 0.461 9.534 1.00 48.85 207 ILE B O 1
ATOM 7833 N N . ARG B 1 208 ? 11.125 1.381 7.593 1.00 43.23 208 ARG B N 1
ATOM 7834 C CA . ARG B 1 208 ? 10.439 2.492 8.240 1.00 43.12 208 ARG B CA 1
ATOM 7835 C C . ARG B 1 208 ? 8.934 2.241 8.250 1.00 48.27 208 ARG B C 1
ATOM 7836 O O . ARG B 1 208 ? 8.320 2.012 7.197 1.00 44.07 208 ARG B O 1
ATOM 7844 N N . ILE B 1 209 ? 8.340 2.299 9.436 1.00 44.98 209 ILE B N 1
ATOM 7845 C CA . ILE B 1 209 ? 6.911 2.087 9.602 1.00 40.96 209 ILE B CA 1
ATOM 7846 C C . ILE B 1 209 ? 6.307 3.372 10.127 1.00 41.24 209 ILE B C 1
ATOM 7847 O O . ILE B 1 209 ? 6.701 3.855 11.193 1.00 44.70 209 ILE B O 1
ATOM 7852 N N . GLU B 1 210 ? 5.372 3.934 9.371 1.00 39.89 210 GLU B N 1
ATOM 7853 C CA . GLU B 1 210 ? 4.622 5.120 9.765 1.00 40.53 210 GLU B CA 1
ATOM 7854 C C . GLU B 1 210 ? 3.159 4.721 9.911 1.00 44.70 210 GLU B C 1
ATOM 7855 O O . GLU B 1 210 ? 2.469 4.499 8.910 1.00 43.56 210 GLU B O 1
ATOM 7861 N N . ALA B 1 211 ? 2.693 4.625 11.150 1.00 43.77 211 ALA B N 1
ATOM 7862 C CA . ALA B 1 211 ? 1.292 4.374 11.452 1.00 43.22 211 ALA B CA 1
ATOM 7863 C C . ALA B 1 211 ? 0.624 5.698 11.786 1.00 44.25 211 ALA B C 1
ATOM 7864 O O . ALA B 1 211 ? 1.187 6.519 12.519 1.00 47.98 211 ALA B O 1
ATOM 7866 N N . THR B 1 212 ? -0.557 5.914 11.223 1.00 43.64 212 THR B N 1
ATOM 7867 C CA . THR B 1 212 ? -1.328 7.122 11.471 1.00 45.40 212 THR B CA 1
ATOM 7868 C C . THR B 1 212 ? -2.786 6.754 11.742 1.00 42.64 212 THR B C 1
ATOM 7869 O O . THR B 1 212 ? -3.264 5.694 11.325 1.00 40.15 212 THR B O 1
ATOM 7873 N N . THR B 1 213 ? -3.480 7.629 12.466 1.00 40.60 213 THR B N 1
ATOM 7874 C CA . THR B 1 213 ? -4.897 7.445 12.729 1.00 41.19 213 THR B CA 1
ATOM 7875 C C . THR B 1 213 ? -5.482 8.802 13.073 1.00 40.19 213 THR B C 1
ATOM 7876 O O . THR B 1 213 ? -4.765 9.722 13.470 1.00 40.71 213 THR B O 1
ATOM 7880 N N . ASP B 1 214 ? -6.788 8.929 12.854 1.00 43.69 214 ASP B N 1
ATOM 7881 C CA . ASP B 1 214 ? -7.553 10.101 13.257 1.00 44.88 214 ASP B CA 1
ATOM 7882 C C . ASP B 1 214 ? -7.680 10.145 14.778 1.00 39.27 214 ASP B C 1
ATOM 7883 O O . ASP B 1 214 ? -7.597 9.117 15.426 1.00 38.93 214 ASP B O 1
ATOM 7888 N N . GLU B 1 215 ? -7.915 11.345 15.344 1.00 39.45 215 GLU B N 1
ATOM 7889 C CA . GLU B 1 215 ? -8.048 11.479 16.788 1.00 44.34 215 GLU B CA 1
ATOM 7890 C C . GLU B 1 215 ? -9.178 10.622 17.343 1.00 45.10 215 GLU B C 1
ATOM 7891 O O . GLU B 1 215 ? -9.181 10.341 18.540 1.00 40.61 215 GLU B O 1
ATOM 7897 N N . LYS B 1 216 ? -10.116 10.137 16.517 1.00 42.06 216 LYS B N 1
ATOM 7898 C CA . LYS B 1 216 ? -11.126 9.239 17.065 1.00 46.51 216 LYS B CA 1
ATOM 7899 C C . LYS B 1 216 ? -10.823 7.776 16.813 1.00 43.98 216 LYS B C 1
ATOM 7900 O O . LYS B 1 216 ? -11.569 6.922 17.297 1.00 45.22 216 LYS B O 1
ATOM 7906 N N . GLY B 1 217 ? -9.757 7.460 16.084 1.00 41.28 217 GLY B N 1
ATOM 7907 C CA . GLY B 1 217 ? -9.367 6.072 15.926 1.00 45.34 217 GLY B CA 1
ATOM 7908 C C . GLY B 1 217 ? -10.121 5.301 14.874 1.00 48.36 217 GLY B C 1
ATOM 7909 O O . GLY B 1 217 ? -10.012 4.070 14.839 1.00 44.71 217 GLY B O 1
ATOM 7910 N N . LYS B 1 218 ? -10.865 5.984 13.997 1.00 47.11 218 LYS B N 1
ATOM 7911 C CA . LYS B 1 218 ? -11.722 5.285 13.042 1.00 48.90 218 LYS B CA 1
ATOM 7912 C C . LYS B 1 218 ? -10.916 4.686 11.890 1.00 49.96 218 LYS B C 1
ATOM 7913 O O . LYS B 1 218 ? -11.055 3.494 11.579 1.00 43.73 218 LYS B O 1
ATOM 7919 N N . GLN B 1 219 ? -10.047 5.486 11.273 1.00 48.86 219 GLN B N 1
ATOM 7920 C CA . GLN B 1 219 ? -9.224 5.052 10.150 1.00 54.69 219 GLN B CA 1
ATOM 7921 C C . GLN B 1 219 ? -7.761 4.928 10.567 1.00 52.22 219 GLN B C 1
ATOM 7922 O O . GLN B 1 219 ? -7.175 5.894 11.069 1.00 46.67 219 GLN B O 1
ATOM 7928 N N . GLY B 1 220 ? -7.159 3.765 10.306 1.00 48.57 220 GLY B N 1
ATOM 7929 C CA . GLY B 1 220 ? -5.720 3.592 10.401 1.00 47.70 220 GLY B CA 1
ATOM 7930 C C . GLY B 1 220 ? -5.031 3.441 9.054 1.00 51.13 220 GLY B C 1
ATOM 7931 O O . GLY B 1 220 ? -5.582 2.862 8.113 1.00 51.75 220 GLY B O 1
ATOM 7932 N N . SER B 1 221 ? -3.805 3.959 8.979 1.00 48.15 221 SER B N 1
ATOM 7933 C CA . SER B 1 221 ? -2.982 3.891 7.776 1.00 45.71 221 SER B CA 1
ATOM 7934 C C . SER B 1 221 ? -1.547 3.490 8.137 1.00 48.92 221 SER B C 1
ATOM 7935 O O . SER B 1 221 ? -0.844 4.232 8.835 1.00 46.42 221 SER B O 1
ATOM 7938 N N . ILE B 1 222 ? -1.102 2.330 7.662 1.00 40.65 222 ILE B N 1
ATOM 7939 C CA . ILE B 1 222 ? 0.279 1.921 7.799 1.00 44.23 222 ILE B CA 1
ATOM 7940 C C . ILE B 1 222 ? 1.000 2.282 6.510 1.00 50.67 222 ILE B C 1
ATOM 7941 O O . ILE B 1 222 ? 0.399 2.382 5.440 1.00 52.93 222 ILE B O 1
ATOM 7946 N N . SER B 1 223 ? 2.312 2.484 6.601 1.00 43.59 223 SER B N 1
ATOM 7947 C CA . SER B 1 223 ? 3.071 2.915 5.431 1.00 43.11 223 SER B CA 1
ATOM 7948 C C . SER B 1 223 ? 4.513 2.448 5.636 1.00 45.40 223 SER B C 1
ATOM 7949 O O . SER B 1 223 ? 5.235 3.016 6.457 1.00 46.98 223 SER B O 1
ATOM 7952 N N . ILE B 1 224 ? 4.905 1.411 4.902 1.00 42.21 224 ILE B N 1
ATOM 7953 C CA . ILE B 1 224 ? 6.171 0.720 5.104 1.00 42.40 224 ILE B CA 1
ATOM 7954 C C . ILE B 1 224 ? 7.083 1.013 3.923 1.00 47.08 224 ILE B C 1
ATOM 7955 O O . ILE B 1 224 ? 6.743 0.710 2.773 1.00 48.05 224 ILE B O 1
ATOM 7960 N N . ASP B 1 225 ? 8.238 1.604 4.203 1.00 48.90 225 ASP B N 1
ATOM 7961 C CA . ASP B 1 225 ? 9.289 1.815 3.216 1.00 50.15 225 ASP B CA 1
ATOM 7962 C C . ASP B 1 225 ? 10.447 0.888 3.547 1.00 48.44 225 ASP B C 1
ATOM 7963 O O . ASP B 1 225 ? 10.946 0.904 4.675 1.00 50.92 225 ASP B O 1
ATOM 7968 N N . ILE B 1 226 ? 10.859 0.069 2.583 1.00 45.85 226 ILE B N 1
ATOM 7969 C CA . ILE B 1 226 ? 11.940 -0.891 2.792 1.00 52.12 226 ILE B CA 1
ATOM 7970 C C . ILE B 1 226 ? 13.111 -0.537 1.880 1.00 56.41 226 ILE B C 1
ATOM 7971 O O . ILE B 1 226 ? 12.967 -0.521 0.650 1.00 53.61 226 ILE B O 1
ATOM 7976 N N . ALA B 1 227 ? 14.272 -0.276 2.479 1.00 55.68 227 ALA B N 1
ATOM 7977 C CA . ALA B 1 227 ? 15.515 -0.072 1.742 1.00 53.49 227 ALA B CA 1
ATOM 7978 C C . ALA B 1 227 ? 16.373 -1.328 1.859 1.00 51.40 227 ALA B C 1
ATOM 7979 O O . ALA B 1 227 ? 16.727 -1.744 2.971 1.00 50.63 227 ALA B O 1
ATOM 7981 N N . PHE B 1 228 ? 16.701 -1.931 0.719 1.00 46.61 228 PHE B N 1
ATOM 7982 C CA . PHE B 1 228 ? 17.534 -3.126 0.676 1.00 53.56 228 PHE B CA 1
ATOM 7983 C C . PHE B 1 228 ? 19.002 -2.780 0.445 1.00 54.62 228 PHE B C 1
ATOM 7984 O O . PHE B 1 228 ? 19.346 -1.725 -0.098 1.00 52.85 228 PHE B O 1
ATOM 7992 N N . GLY B 1 229 ? 19.865 -3.702 0.865 1.00 48.92 229 GLY B N 1
ATOM 7993 C CA . GLY B 1 229 ? 21.286 -3.637 0.597 1.00 51.15 229 GLY B CA 1
ATOM 7994 C C . GLY B 1 229 ? 21.712 -4.841 -0.212 1.00 52.24 229 GLY B C 1
ATOM 7995 O O . GLY B 1 229 ? 21.009 -5.859 -0.219 1.00 47.56 229 GLY B O 1
ATOM 7996 N N . GLY B 1 230 ? 22.878 -4.757 -0.857 1.00 47.03 230 GLY B N 1
ATOM 7997 C CA . GLY B 1 230 ? 23.126 -5.571 -2.020 1.00 46.10 230 GLY B CA 1
ATOM 7998 C C . GLY B 1 230 ? 22.360 -4.961 -3.176 1.00 54.54 230 GLY B C 1
ATOM 7999 O O . GLY B 1 230 ? 21.867 -3.829 -3.085 1.00 57.66 230 GLY B O 1
ATOM 8000 N N . LEU B 1 231 ? 22.221 -5.744 -4.248 1.00 52.03 231 LEU B N 1
ATOM 8001 C CA . LEU B 1 231 ? 21.622 -5.350 -5.548 1.00 59.70 231 LEU B CA 1
ATOM 8002 C C . LEU B 1 231 ? 22.720 -4.974 -6.539 1.00 60.57 231 LEU B C 1
ATOM 8003 O O . LEU B 1 231 ? 22.871 -3.804 -6.892 1.00 64.33 231 LEU B O 1
ATOM 8008 N N . LYS B 1 239 ? 13.876 -12.907 -6.820 1.00 74.33 239 LYS B N 1
ATOM 8009 C CA . LYS B 1 239 ? 13.098 -13.753 -5.914 1.00 78.36 239 LYS B CA 1
ATOM 8010 C C . LYS B 1 239 ? 12.326 -12.901 -4.899 1.00 77.44 239 LYS B C 1
ATOM 8011 O O . LYS B 1 239 ? 12.757 -11.796 -4.571 1.00 77.41 239 LYS B O 1
ATOM 8017 N N . GLU B 1 240 ? 11.209 -13.422 -4.387 1.00 76.72 240 GLU B N 1
ATOM 8018 C CA . GLU B 1 240 ? 10.208 -12.608 -3.705 1.00 76.69 240 GLU B CA 1
ATOM 8019 C C . GLU B 1 240 ? 10.471 -12.500 -2.194 1.00 72.35 240 GLU B C 1
ATOM 8020 O O . GLU B 1 240 ? 11.203 -13.300 -1.596 1.00 68.71 240 GLU B O 1
ATOM 8026 N N . PHE B 1 241 ? 9.863 -11.474 -1.582 1.00 61.76 241 PHE B N 1
ATOM 8027 C CA . PHE B 1 241 ? 9.937 -11.259 -0.143 1.00 59.28 241 PHE B CA 1
ATOM 8028 C C . PHE B 1 241 ? 8.558 -10.957 0.422 1.00 57.29 241 PHE B C 1
ATOM 8029 O O . PHE B 1 241 ? 7.764 -10.242 -0.195 1.00 58.65 241 PHE B O 1
ATOM 8037 N N . SER B 1 242 ? 8.273 -11.505 1.593 1.00 52.11 242 SER B N 1
ATOM 8038 C CA . SER B 1 242 ? 6.943 -11.373 2.159 1.00 52.39 242 SER B CA 1
ATOM 8039 C C . SER B 1 242 ? 6.937 -10.350 3.290 1.00 50.89 242 SER B C 1
ATOM 8040 O O . SER B 1 242 ? 7.975 -9.978 3.840 1.00 49.87 242 SER B O 1
ATOM 8043 N N . LEU B 1 243 ? 5.737 -9.888 3.618 1.00 48.65 243 LEU B N 1
ATOM 8044 C CA . LEU B 1 243 ? 5.543 -8.775 4.540 1.00 43.82 243 LEU B CA 1
ATOM 8045 C C . LEU B 1 243 ? 4.189 -8.990 5.207 1.00 49.11 243 LEU B C 1
ATOM 8046 O O . LEU B 1 243 ? 3.161 -8.961 4.527 1.00 48.07 243 LEU B O 1
ATOM 8051 N N . ARG B 1 244 ? 4.184 -9.229 6.521 1.00 48.01 244 ARG B N 1
ATOM 8052 C CA . ARG B 1 244 ? 2.973 -9.576 7.251 1.00 37.58 244 ARG B CA 1
ATOM 8053 C C . ARG B 1 244 ? 2.743 -8.591 8.382 1.00 43.95 244 ARG B C 1
ATOM 8054 O O . ARG B 1 244 ? 3.693 -8.182 9.066 1.00 43.17 244 ARG B O 1
ATOM 8062 N N . VAL B 1 245 ? 1.478 -8.205 8.561 1.00 38.54 245 VAL B N 1
ATOM 8063 C CA . VAL B 1 245 ? 1.057 -7.337 9.653 1.00 41.40 245 VAL B CA 1
ATOM 8064 C C . VAL B 1 245 ? 0.193 -8.149 10.608 1.00 41.57 245 VAL B C 1
ATOM 8065 O O . VAL B 1 245 ? -0.633 -8.962 10.181 1.00 43.10 245 VAL B O 1
ATOM 8069 N N . PHE B 1 246 ? 0.426 -7.964 11.904 1.00 41.94 246 PHE B N 1
ATOM 8070 C CA . PHE B 1 246 ? -0.256 -8.713 12.944 1.00 40.30 246 PHE B CA 1
ATOM 8071 C C . PHE B 1 246 ? -0.899 -7.747 13.920 1.00 45.12 246 PHE B C 1
ATOM 8072 O O . PHE B 1 246 ? -0.334 -6.690 14.223 1.00 44.10 246 PHE B O 1
ATOM 8080 N N . SER B 1 247 ? -2.089 -8.115 14.391 1.00 41.54 247 SER B N 1
ATOM 8081 C CA . SER B 1 247 ? -2.809 -7.332 15.374 1.00 44.79 247 SER B CA 1
ATOM 8082 C C . SER B 1 247 ? -2.194 -7.543 16.751 1.00 42.83 247 SER B C 1
ATOM 8083 O O . SER B 1 247 ? -1.545 -8.568 16.996 1.00 35.69 247 SER B O 1
ATOM 8086 N N . PRO B 1 248 ? -2.406 -6.597 17.678 1.00 41.57 248 PRO B N 1
ATOM 8087 C CA . PRO B 1 248 ? -1.920 -6.798 19.051 1.00 44.45 248 PRO B CA 1
ATOM 8088 C C . PRO B 1 248 ? -2.246 -8.170 19.613 1.00 47.10 248 PRO B C 1
ATOM 8089 O O . PRO B 1 248 ? -1.466 -8.684 20.419 1.00 45.66 248 PRO B O 1
ATOM 8093 N N . GLU B 1 249 ? -3.331 -8.809 19.168 1.00 44.28 249 GLU B N 1
ATOM 8094 C CA . GLU B 1 249 ? -3.678 -10.150 19.619 1.00 43.51 249 GLU B CA 1
ATOM 8095 C C . GLU B 1 249 ? -3.049 -11.255 18.782 1.00 43.87 249 GLU B C 1
ATOM 8096 O O . GLU B 1 249 ? -3.442 -12.417 18.927 1.00 46.33 249 GLU B O 1
ATOM 8102 N N . GLY B 1 250 ? -2.095 -10.932 17.912 1.00 44.46 250 GLY B N 1
ATOM 8103 C CA . GLY B 1 250 ? -1.421 -11.949 17.130 1.00 41.66 250 GLY B CA 1
ATOM 8104 C C . GLY B 1 250 ? -2.105 -12.366 15.846 1.00 45.94 250 GLY B C 1
ATOM 8105 O O . GLY B 1 250 ? -1.647 -13.318 15.205 1.00 47.31 250 GLY B O 1
ATOM 8106 N N . LYS B 1 251 ? -3.180 -11.691 15.446 1.00 43.20 251 LYS B N 1
ATOM 8107 C CA . LYS B 1 251 ? -3.913 -12.075 14.249 1.00 47.84 251 LYS B CA 1
ATOM 8108 C C . LYS B 1 251 ? -3.247 -11.490 13.009 1.00 43.49 251 LYS B C 1
ATOM 8109 O O . LYS B 1 251 ? -3.052 -10.270 12.914 1.00 39.16 251 LYS B O 1
ATOM 8115 N N . GLU B 1 252 ? -2.916 -12.356 12.049 1.00 42.61 252 GLU B N 1
ATOM 8116 C CA . GLU B 1 252 ? -2.433 -11.869 10.761 1.00 46.49 252 GLU B CA 1
ATOM 8117 C C . GLU B 1 252 ? -3.519 -11.038 10.088 1.00 47.02 252 GLU B C 1
ATOM 8118 O O . GLU B 1 252 ? -4.495 -11.581 9.560 1.00 47.72 252 GLU B O 1
ATOM 8124 N N . VAL B 1 253 ? -3.357 -9.715 10.127 1.00 48.95 253 VAL B N 1
ATOM 8125 C CA . VAL B 1 253 ? -4.315 -8.810 9.504 1.00 43.29 253 VAL B CA 1
ATOM 8126 C C . VAL B 1 253 ? -4.226 -8.874 7.986 1.00 48.78 253 VAL B C 1
ATOM 8127 O O . VAL B 1 253 ? -5.239 -8.707 7.297 1.00 49.08 253 VAL B O 1
ATOM 8131 N N . ASN B 1 254 ? -3.024 -9.101 7.441 1.00 47.89 254 ASN B N 1
ATOM 8132 C CA . ASN B 1 254 ? -2.822 -9.148 5.995 1.00 52.05 254 ASN B CA 1
ATOM 8133 C C . ASN B 1 254 ? -1.390 -9.511 5.602 1.00 53.84 254 ASN B C 1
ATOM 8134 O O . ASN B 1 254 ? -0.458 -9.288 6.380 1.00 50.94 254 ASN B O 1
ATOM 8139 N N . SER B 1 255 ? -1.212 -10.063 4.390 1.00 49.08 255 SER B N 1
ATOM 8140 C CA . SER B 1 255 ? 0.069 -10.527 3.875 1.00 43.93 255 SER B CA 1
ATOM 8141 C C . SER B 1 255 ? 0.374 -9.840 2.556 1.00 50.12 255 SER B C 1
ATOM 8142 O O . SER B 1 255 ? -0.536 -9.428 1.836 1.00 53.64 255 SER B O 1
ATOM 8145 N N . ILE B 1 256 ? 1.665 -9.726 2.235 1.00 49.53 256 ILE B N 1
ATOM 8146 C CA . ILE B 1 256 ? 2.116 -9.262 0.924 1.00 49.00 256 ILE B CA 1
ATOM 8147 C C . ILE B 1 256 ? 3.304 -10.090 0.494 1.00 50.06 256 ILE B C 1
ATOM 8148 O O . ILE B 1 256 ? 4.332 -10.091 1.174 1.00 56.24 256 ILE B O 1
ATOM 8153 N N . SER B 1 257 ? 3.176 -10.771 -0.633 1.00 49.52 257 SER B N 1
ATOM 8154 C CA . SER B 1 257 ? 4.309 -11.302 -1.368 1.00 49.99 257 SER B CA 1
ATOM 8155 C C . SER B 1 257 ? 4.571 -10.347 -2.521 1.00 53.06 257 SER B C 1
ATOM 8156 O O . SER B 1 257 ? 3.632 -9.943 -3.208 1.00 51.30 257 SER B O 1
ATOM 8159 N N . SER B 1 258 ? 5.829 -9.961 -2.703 1.00 53.35 258 SER B N 1
ATOM 8160 C CA . SER B 1 258 ? 6.193 -8.891 -3.630 1.00 52.94 258 SER B CA 1
ATOM 8161 C C . SER B 1 258 ? 7.481 -9.316 -4.332 1.00 61.20 258 SER B C 1
ATOM 8162 O O . SER B 1 258 ? 7.811 -10.504 -4.376 1.00 64.12 258 SER B O 1
ATOM 8165 N N . GLU B 1 259 ? 8.210 -8.357 -4.912 1.00 62.09 259 GLU B N 1
ATOM 8166 C CA . GLU B 1 259 ? 9.525 -8.607 -5.499 1.00 61.06 259 GLU B CA 1
ATOM 8167 C C . GLU B 1 259 ? 10.365 -7.338 -5.369 1.00 63.17 259 GLU B C 1
ATOM 8168 O O . GLU B 1 259 ? 9.831 -6.235 -5.211 1.00 59.38 259 GLU B O 1
ATOM 8174 N N . LEU B 1 260 ? 11.692 -7.499 -5.430 1.00 64.75 260 LEU B N 1
ATOM 8175 C CA . LEU B 1 260 ? 12.619 -6.382 -5.163 1.00 58.39 260 LEU B CA 1
ATOM 8176 C C . LEU B 1 260 ? 12.399 -5.170 -6.064 1.00 60.71 260 LEU B C 1
ATOM 8177 O O . LEU B 1 260 ? 13.074 -4.154 -5.912 1.00 56.66 260 LEU B O 1
ATOM 8182 N N . SER B 1 264 ? 11.409 -0.808 -2.218 1.00 55.43 264 SER B N 1
ATOM 8183 C CA . SER B 1 264 ? 9.962 -0.868 -2.382 1.00 52.07 264 SER B CA 1
ATOM 8184 C C . SER B 1 264 ? 9.257 -0.112 -1.262 1.00 54.94 264 SER B C 1
ATOM 8185 O O . SER B 1 264 ? 9.761 -0.039 -0.138 1.00 52.42 264 SER B O 1
ATOM 8188 N N . SER B 1 265 ? 8.092 0.460 -1.565 1.00 53.80 265 SER B N 1
ATOM 8189 C CA . SER B 1 265 ? 7.300 1.177 -0.575 1.00 47.53 265 SER B CA 1
ATOM 8190 C C . SER B 1 265 ? 5.864 0.696 -0.616 1.00 47.71 265 SER B C 1
ATOM 8191 O O . SER B 1 265 ? 5.415 0.040 -1.560 1.00 51.71 265 SER B O 1
ATOM 8194 N N . TYR B 1 266 ? 5.130 1.050 0.422 1.00 47.61 266 TYR B N 1
ATOM 8195 C CA . TYR B 1 266 ? 3.967 0.232 0.683 1.00 45.03 266 TYR B CA 1
ATOM 8196 C C . TYR B 1 266 ? 3.054 0.838 1.741 1.00 46.61 266 TYR B C 1
ATOM 8197 O O . TYR B 1 266 ? 3.528 1.261 2.798 1.00 45.96 266 TYR B O 1
ATOM 8206 N N . GLN B 1 267 ? 1.741 0.845 1.493 1.00 51.01 267 GLN B N 1
ATOM 8207 C CA . GLN B 1 267 ? 0.811 1.528 2.379 1.00 42.87 267 GLN B CA 1
ATOM 8208 C C . GLN B 1 267 ? -0.554 0.842 2.372 1.00 49.34 267 GLN B C 1
ATOM 8209 O O . GLN B 1 267 ? -1.042 0.415 1.321 1.00 48.34 267 GLN B O 1
ATOM 8215 N N . ILE B 1 268 ? -1.160 0.731 3.559 1.00 48.21 268 ILE B N 1
ATOM 8216 C CA . ILE B 1 268 ? -2.417 0.012 3.751 1.00 47.65 268 ILE B CA 1
ATOM 8217 C C . ILE B 1 268 ? -3.316 0.812 4.682 1.00 48.58 268 ILE B C 1
ATOM 8218 O O . ILE B 1 268 ? -2.843 1.494 5.595 1.00 48.15 268 ILE B O 1
ATOM 8223 N N . SER B 1 269 ? -4.624 0.727 4.435 1.00 49.62 269 SER B N 1
ATOM 8224 C CA . SER B 1 269 ? -5.663 1.269 5.302 1.00 53.30 269 SER B CA 1
ATOM 8225 C C . SER B 1 269 ? -6.092 0.260 6.362 1.00 49.69 269 SER B C 1
ATOM 8226 O O . SER B 1 269 ? -6.049 -0.957 6.156 1.00 45.74 269 SER B O 1
ATOM 8229 N N . LEU B 1 270 ? -6.526 0.793 7.502 1.00 47.51 270 LEU B N 1
ATOM 8230 C CA . LEU B 1 270 ? -7.151 0.009 8.559 1.00 51.36 270 LEU B CA 1
ATOM 8231 C C . LEU B 1 270 ? -8.350 0.763 9.102 1.00 53.04 270 LEU B C 1
ATOM 8232 O O . LEU B 1 270 ? -8.266 1.967 9.367 1.00 54.72 270 LEU B O 1
ATOM 8237 N N . LYS B 1 271 ? -9.455 0.053 9.287 1.00 53.88 271 LYS B N 1
ATOM 8238 C CA . LYS B 1 271 ? -10.610 0.596 9.982 1.00 53.97 271 LYS B CA 1
ATOM 8239 C C . LYS B 1 271 ? -10.551 0.166 11.441 1.00 47.55 271 LYS B C 1
ATOM 8240 O O . LYS B 1 271 ? -10.201 -0.982 11.750 1.00 41.82 271 LYS B O 1
ATOM 8246 N N . ARG B 1 272 ? -10.888 1.098 12.326 1.00 46.64 272 ARG B N 1
ATOM 8247 C CA . ARG B 1 272 ? -10.918 0.860 13.766 1.00 51.17 272 ARG B CA 1
ATOM 8248 C C . ARG B 1 272 ? -9.643 0.189 14.285 1.00 48.40 272 ARG B C 1
ATOM 8249 O O . ARG B 1 272 ? -9.708 -0.880 14.907 1.00 48.38 272 ARG B O 1
ATOM 8257 N N . PRO B 1 273 ? -8.468 0.783 14.053 1.00 46.02 273 PRO B N 1
ATOM 8258 C CA . PRO B 1 273 ? -7.241 0.212 14.624 1.00 45.06 273 PRO B CA 1
ATOM 8259 C C . PRO B 1 273 ? -7.253 0.295 16.144 1.00 41.83 273 PRO B C 1
ATOM 8260 O O . PRO B 1 273 ? -7.588 1.333 16.716 1.00 38.69 273 PRO B O 1
ATOM 8264 N N . GLN B 1 274 ? -6.883 -0.807 16.801 1.00 40.31 274 GLN B N 1
ATOM 8265 C CA . GLN B 1 274 ? -6.609 -0.741 18.236 1.00 45.02 274 GLN B CA 1
ATOM 8266 C C . GLN B 1 274 ? -5.593 0.353 18.528 1.00 42.99 274 GLN B C 1
ATOM 8267 O O . GLN B 1 274 ? -4.550 0.434 17.872 1.00 38.67 274 GLN B O 1
ATOM 8273 N N . LEU B 1 275 ? -5.903 1.209 19.497 1.00 38.04 275 LEU B N 1
ATOM 8274 C CA . LEU B 1 275 ? -5.073 2.374 19.765 1.00 38.60 275 LEU B CA 1
ATOM 8275 C C . LEU B 1 275 ? -4.113 2.120 20.925 1.00 44.68 275 LEU B C 1
ATOM 8276 O O . LEU B 1 275 ? -4.487 1.533 21.950 1.00 43.76 275 LEU B O 1
ATOM 8281 N N . TRP B 1 276 ? -2.868 2.559 20.725 1.00 34.10 276 TRP B N 1
ATOM 8282 C CA . TRP B 1 276 ? -1.827 2.536 21.740 1.00 37.31 276 TRP B CA 1
ATOM 8283 C C . TRP B 1 276 ? -1.969 3.751 22.645 1.00 34.03 276 TRP B C 1
ATOM 8284 O O . TRP B 1 276 ? -2.108 4.882 22.165 1.00 32.68 276 TRP B O 1
ATOM 8295 N N . SER B 1 277 ? -1.893 3.520 23.947 1.00 29.81 277 SER B N 1
ATOM 8296 C CA . SER B 1 277 ? -1.867 4.589 24.929 1.00 34.37 277 SER B CA 1
ATOM 8297 C C . SER B 1 277 ? -1.018 4.114 26.096 1.00 30.72 277 SER B C 1
ATOM 8298 O O . SER B 1 277 ? -0.789 2.909 26.247 1.00 32.71 277 SER B O 1
ATOM 8301 N N . PRO B 1 278 ? -0.549 5.022 26.949 1.00 28.48 278 PRO B N 1
ATOM 8302 C CA . PRO B 1 278 ? 0.100 4.564 28.195 1.00 31.69 278 PRO B CA 1
ATOM 8303 C C . PRO B 1 278 ? -0.735 3.569 28.965 1.00 37.13 278 PRO B C 1
ATOM 8304 O O . PRO B 1 278 ? -0.203 2.559 29.451 1.00 32.44 278 PRO B O 1
ATOM 8308 N N . HIS B 1 279 ? -2.046 3.820 29.047 1.00 39.87 279 HIS B N 1
ATOM 8309 C CA . HIS B 1 279 ? -2.944 2.926 29.763 1.00 40.05 279 HIS B CA 1
ATOM 8310 C C . HIS B 1 279 ? -3.098 1.591 29.059 1.00 37.39 279 HIS B C 1
ATOM 8311 O O . HIS B 1 279 ? -3.190 0.545 29.712 1.00 35.89 279 HIS B O 1
ATOM 8318 N N . SER B 1 280 ? -3.170 1.607 27.734 1.00 38.83 280 SER B N 1
ATOM 8319 C CA . SER B 1 280 ? -3.315 0.389 26.940 1.00 42.66 280 SER B CA 1
ATOM 8320 C C . SER B 1 280 ? -2.292 0.481 25.819 1.00 37.56 280 SER B C 1
ATOM 8321 O O . SER B 1 280 ? -2.596 0.973 24.720 1.00 30.17 280 SER B O 1
ATOM 8324 N N . PRO B 1 281 ? -1.048 0.069 26.080 1.00 39.63 281 PRO B N 1
ATOM 8325 C CA . PRO B 1 281 ? 0.053 0.167 25.084 1.00 36.71 281 PRO B CA 1
ATOM 8326 C C . PRO B 1 281 ? -0.007 -0.954 24.050 1.00 33.58 281 PRO B C 1
ATOM 8327 O O . PRO B 1 281 ? 0.846 -1.849 23.966 1.00 37.23 281 PRO B O 1
ATOM 8331 N N . ALA B 1 282 ? -1.034 -0.916 23.210 1.00 37.45 282 ALA B N 1
ATOM 8332 C CA . ALA B 1 282 ? -1.271 -2.006 22.277 1.00 38.23 282 ALA B CA 1
ATOM 8333 C C . ALA B 1 282 ? -0.383 -1.842 21.055 1.00 31.28 282 ALA B C 1
ATOM 8334 O O . ALA B 1 282 ? -0.293 -0.748 20.489 1.00 35.40 282 ALA B O 1
ATOM 8336 N N . LEU B 1 283 ? 0.271 -2.929 20.644 1.00 33.12 283 LEU B N 1
ATOM 8337 C CA . LEU B 1 283 ? 1.289 -2.874 19.600 1.00 36.52 283 LEU B CA 1
ATOM 8338 C C . LEU B 1 283 ? 1.010 -3.888 18.499 1.00 35.12 283 LEU B C 1
ATOM 8339 O O . LEU B 1 283 ? 0.898 -5.089 18.767 1.00 33.27 283 LEU B O 1
ATOM 8344 N N . TYR B 1 284 ? 0.934 -3.400 17.263 1.00 37.72 284 TYR B N 1
ATOM 8345 C CA . TYR B 1 284 ? 0.981 -4.255 16.088 1.00 38.32 284 TYR B CA 1
ATOM 8346 C C . TYR B 1 284 ? 2.418 -4.662 15.783 1.00 41.05 284 TYR B C 1
ATOM 8347 O O . TYR B 1 284 ? 3.390 -4.068 16.268 1.00 37.19 284 TYR B O 1
ATOM 8356 N N . THR B 1 285 ? 2.539 -5.675 14.937 1.00 38.46 285 THR B N 1
ATOM 8357 C CA . THR B 1 285 ? 3.826 -6.205 14.536 1.00 40.62 285 THR B CA 1
ATOM 8358 C C . THR B 1 285 ? 3.885 -6.296 13.018 1.00 40.83 285 THR B C 1
ATOM 8359 O O . THR B 1 285 ? 2.922 -6.729 12.378 1.00 40.20 285 THR B O 1
ATOM 8363 N N . CYS B 1 286 ? 5.000 -5.847 12.446 1.00 39.50 286 CYS B N 1
ATOM 8364 C CA . CYS B 1 286 ? 5.300 -6.029 11.033 1.00 40.98 286 CYS B CA 1
ATOM 8365 C C . CYS B 1 286 ? 6.452 -7.011 10.893 1.00 41.49 286 CYS B C 1
ATOM 8366 O O . CYS B 1 286 ? 7.502 -6.826 11.519 1.00 40.79 286 CYS B O 1
ATOM 8369 N N . VAL B 1 287 ? 6.267 -8.044 10.075 1.00 40.21 287 VAL B N 1
ATOM 8370 C CA . VAL B 1 287 ? 7.304 -9.044 9.837 1.00 41.68 287 VAL B CA 1
ATOM 8371 C C . VAL B 1 287 ? 7.695 -9.009 8.366 1.00 43.23 287 VAL B C 1
ATOM 8372 O O . VAL B 1 287 ? 6.832 -9.094 7.484 1.00 45.57 287 VAL B O 1
ATOM 8376 N N . ALA B 1 288 ? 8.995 -8.872 8.110 1.00 45.72 288 ALA B N 1
ATOM 8377 C CA . ALA B 1 288 ? 9.580 -8.894 6.772 1.00 42.76 288 ALA B CA 1
ATOM 8378 C C . ALA B 1 288 ? 10.463 -10.130 6.634 1.00 43.45 288 ALA B C 1
ATOM 8379 O O . ALA B 1 288 ? 11.239 -10.448 7.541 1.00 47.21 288 ALA B O 1
ATOM 8381 N N . GLU B 1 289 ? 10.329 -10.837 5.516 1.00 43.95 289 GLU B N 1
ATOM 8382 C CA . GLU B 1 289 ? 11.086 -12.056 5.271 1.00 47.12 289 GLU B CA 1
ATOM 8383 C C . GLU B 1 289 ? 11.686 -12.003 3.877 1.00 52.88 289 GLU B C 1
ATOM 8384 O O . GLU B 1 289 ? 10.991 -11.681 2.910 1.00 53.69 289 GLU B O 1
ATOM 8390 N N . LEU B 1 290 ? 12.981 -12.296 3.788 1.00 55.18 290 LEU B N 1
ATOM 8391 C CA . LEU B 1 290 ? 13.660 -12.576 2.532 1.00 48.41 290 LEU B CA 1
ATOM 8392 C C . LEU B 1 290 ? 14.117 -14.019 2.574 1.00 53.73 290 LEU B C 1
ATOM 8393 O O . LEU B 1 290 ? 14.789 -14.430 3.524 1.00 58.96 290 LEU B O 1
ATOM 8398 N N . ILE B 1 291 ? 13.739 -14.792 1.569 1.00 55.10 291 ILE B N 1
ATOM 8399 C CA . ILE B 1 291 ? 14.188 -16.169 1.455 1.00 59.43 291 ILE B CA 1
ATOM 8400 C C . ILE B 1 291 ? 15.059 -16.279 0.220 1.00 64.71 291 ILE B C 1
ATOM 8401 O O . ILE B 1 291 ? 14.741 -15.709 -0.829 1.00 68.86 291 ILE B O 1
ATOM 8406 N N . ASP B 1 292 ? 16.175 -16.991 0.363 1.00 66.47 292 ASP B N 1
ATOM 8407 C CA . ASP B 1 292 ? 17.196 -17.130 -0.667 1.00 69.72 292 ASP B CA 1
ATOM 8408 C C . ASP B 1 292 ? 18.114 -18.270 -0.253 1.00 72.60 292 ASP B C 1
ATOM 8409 O O . ASP B 1 292 ? 18.504 -18.352 0.916 1.00 73.17 292 ASP B O 1
ATOM 8414 N N . ASN B 1 293 ? 18.448 -19.166 -1.185 1.00 71.08 293 ASN B N 1
ATOM 8415 C CA . ASN B 1 293 ? 19.233 -20.364 -0.871 1.00 74.21 293 ASN B CA 1
ATOM 8416 C C . ASN B 1 293 ? 18.604 -21.157 0.276 1.00 76.71 293 ASN B C 1
ATOM 8417 O O . ASN B 1 293 ? 19.298 -21.846 1.028 1.00 77.99 293 ASN B O 1
ATOM 8422 N N . GLY B 1 294 ? 17.284 -21.057 0.428 1.00 72.99 294 GLY B N 1
ATOM 8423 C CA . GLY B 1 294 ? 16.599 -21.782 1.473 1.00 71.97 294 GLY B CA 1
ATOM 8424 C C . GLY B 1 294 ? 16.810 -21.263 2.879 1.00 75.48 294 GLY B C 1
ATOM 8425 O O . GLY B 1 294 ? 16.217 -21.815 3.812 1.00 77.03 294 GLY B O 1
ATOM 8426 N N . ASP B 1 295 ? 17.638 -20.238 3.072 1.00 73.55 295 ASP B N 1
ATOM 8427 C CA . ASP B 1 295 ? 17.741 -19.571 4.362 1.00 75.30 295 ASP B CA 1
ATOM 8428 C C . ASP B 1 295 ? 16.896 -18.298 4.356 1.00 71.28 295 ASP B C 1
ATOM 8429 O O . ASP B 1 295 ? 16.664 -17.683 3.310 1.00 67.09 295 ASP B O 1
ATOM 8434 N N . THR B 1 296 ? 16.431 -17.910 5.542 1.00 72.39 296 THR B N 1
ATOM 8435 C CA . THR B 1 296 ? 15.342 -16.949 5.690 1.00 66.65 296 THR B CA 1
ATOM 8436 C C . THR B 1 296 ? 15.793 -15.771 6.545 1.00 59.78 296 THR B C 1
ATOM 8437 O O . THR B 1 296 ? 15.879 -15.884 7.772 1.00 57.63 296 THR B O 1
ATOM 8441 N N . LEU B 1 297 ? 16.054 -14.635 5.903 1.00 55.60 297 LEU B N 1
ATOM 8442 C CA . LEU B 1 297 ? 16.296 -13.385 6.618 1.00 49.35 297 LEU B CA 1
ATOM 8443 C C . LEU B 1 297 ? 14.955 -12.813 7.071 1.00 51.73 297 LEU B C 1
ATOM 8444 O O . LEU B 1 297 ? 14.120 -12.432 6.240 1.00 49.78 297 LEU B O 1
ATOM 8449 N N . ARG B 1 298 ? 14.757 -12.737 8.386 1.00 44.08 298 ARG B N 1
ATOM 8450 C CA . ARG B 1 298 ? 13.539 -12.205 8.981 1.00 48.05 298 ARG B CA 1
ATOM 8451 C C . ARG B 1 298 ? 13.867 -11.054 9.928 1.00 44.82 298 ARG B C 1
ATOM 8452 O O . ARG B 1 298 ? 14.887 -11.082 10.628 1.00 45.43 298 ARG B O 1
ATOM 8460 N N . THR B 1 299 ? 13.005 -10.034 9.936 1.00 41.12 299 THR B N 1
ATOM 8461 C CA . THR B 1 299 ? 13.118 -8.911 10.862 1.00 36.73 299 THR B CA 1
ATOM 8462 C C . THR B 1 299 ? 11.731 -8.586 11.412 1.00 42.80 299 THR B C 1
ATOM 8463 O O . THR B 1 299 ? 10.803 -8.289 10.651 1.00 41.95 299 THR B O 1
ATOM 8467 N N . THR B 1 300 ? 11.577 -8.673 12.729 1.00 41.13 300 THR B N 1
ATOM 8468 C CA . THR B 1 300 ? 10.307 -8.399 13.385 1.00 37.23 300 THR B CA 1
ATOM 8469 C C . THR B 1 300 ? 10.363 -7.025 14.042 1.00 37.89 300 THR B C 1
ATOM 8470 O O . THR B 1 300 ? 11.368 -6.662 14.660 1.00 43.00 300 THR B O 1
ATOM 8474 N N . GLN B 1 301 ? 9.294 -6.251 13.887 1.00 37.43 301 GLN B N 1
ATOM 8475 C CA . GLN B 1 301 ? 9.265 -4.899 14.415 1.00 39.16 301 GLN B CA 1
ATOM 8476 C C . GLN B 1 301 ? 7.863 -4.555 14.900 1.00 41.84 301 GLN B C 1
ATOM 8477 O O . GLN B 1 301 ? 6.872 -5.082 14.392 1.00 42.46 301 GLN B O 1
ATOM 8483 N N . HIS B 1 302 ? 7.787 -3.656 15.883 1.00 37.45 302 HIS B N 1
ATOM 8484 C CA . HIS B 1 302 ? 6.528 -3.241 16.478 1.00 34.97 302 HIS B CA 1
ATOM 8485 C C . HIS B 1 302 ? 6.247 -1.786 16.147 1.00 38.91 302 HIS B C 1
ATOM 8486 O O . HIS B 1 302 ? 7.164 -0.993 15.918 1.00 35.97 302 HIS B O 1
ATOM 8493 N N . PHE B 1 303 ? 4.959 -1.450 16.121 1.00 37.71 303 PHE B N 1
ATOM 8494 C CA . PHE B 1 303 ? 4.508 -0.085 15.907 1.00 35.45 303 PHE B CA 1
ATOM 8495 C C . PHE B 1 303 ? 3.123 0.035 16.520 1.00 33.52 303 PHE B C 1
ATOM 8496 O O . PHE B 1 303 ? 2.492 -0.965 16.869 1.00 32.66 303 PHE B O 1
ATOM 8504 N N . GLY B 1 304 ? 2.644 1.267 16.639 1.00 30.94 304 GLY B N 1
ATOM 8505 C CA . GLY B 1 304 ? 1.340 1.479 17.231 1.00 31.14 304 GLY B CA 1
ATOM 8506 C C . GLY B 1 304 ? 0.634 2.651 16.586 1.00 40.32 304 GLY B C 1
ATOM 8507 O O . GLY B 1 304 ? 1.268 3.545 15.999 1.00 30.41 304 GLY B O 1
ATOM 8508 N N . PHE B 1 305 ? -0.705 2.631 16.701 1.00 33.18 305 PHE B N 1
ATOM 8509 C CA . PHE B 1 305 ? -1.557 3.728 16.257 1.00 28.10 305 PHE B CA 1
ATOM 8510 C C . PHE B 1 305 ? -1.901 4.620 17.440 1.00 29.01 305 PHE B C 1
ATOM 8511 O O . PHE B 1 305 ? -2.436 4.144 18.443 1.00 32.33 305 PHE B O 1
ATOM 8519 N N . ARG B 1 306 ? -1.616 5.908 17.320 1.00 26.98 306 ARG B N 1
ATOM 8520 C CA . ARG B 1 306 ? -2.106 6.857 18.303 1.00 31.90 306 ARG B CA 1
ATOM 8521 C C . ARG B 1 306 ? -2.076 8.241 17.680 1.00 38.11 306 ARG B C 1
ATOM 8522 O O . ARG B 1 306 ? -1.251 8.523 16.804 1.00 34.46 306 ARG B O 1
ATOM 8530 N N . HIS B 1 307 ? -2.992 9.095 18.135 1.00 35.70 307 HIS B N 1
ATOM 8531 C CA . HIS B 1 307 ? -3.070 10.485 17.714 1.00 36.53 307 HIS B CA 1
ATOM 8532 C C . HIS B 1 307 ? -2.789 11.363 18.922 1.00 32.91 307 HIS B C 1
ATOM 8533 O O . HIS B 1 307 ? -3.214 11.043 20.038 1.00 37.56 307 HIS B O 1
ATOM 8540 N N . PHE B 1 308 ? -2.089 12.474 18.709 1.00 26.38 308 PHE B N 1
ATOM 8541 C CA . PHE B 1 308 ? -1.747 13.336 19.831 1.00 30.18 308 PHE B CA 1
ATOM 8542 C C . PHE B 1 308 ? -1.749 14.771 19.353 1.00 28.08 308 PHE B C 1
ATOM 8543 O O . PHE B 1 308 ? -1.467 15.049 18.191 1.00 30.62 308 PHE B O 1
ATOM 8551 N N . ARG B 1 309 ? -2.031 15.684 20.272 1.00 31.75 309 ARG B N 1
ATOM 8552 C CA . ARG B 1 309 ? -2.217 17.080 19.920 1.00 33.40 309 ARG B CA 1
ATOM 8553 C C . ARG B 1 309 ? -1.811 17.930 21.111 1.00 31.87 309 ARG B C 1
ATOM 8554 O O . ARG B 1 309 ? -2.192 17.640 22.247 1.00 29.26 309 ARG B O 1
ATOM 8562 N N . PHE B 1 310 ? -1.050 18.972 20.848 1.00 33.16 310 PHE B N 1
ATOM 8563 C CA . PHE B 1 310 ? -0.703 19.952 21.866 1.00 37.63 310 PHE B CA 1
ATOM 8564 C C . PHE B 1 310 ? -1.503 21.201 21.550 1.00 42.37 310 PHE B C 1
ATOM 8565 O O . PHE B 1 310 ? -1.126 21.979 20.669 1.00 40.33 310 PHE B O 1
ATOM 8573 N N . GLU B 1 311 ? -2.596 21.396 22.284 1.00 42.41 311 GLU B N 1
ATOM 8574 C CA . GLU B 1 311 ? -3.519 22.478 21.983 1.00 42.13 311 GLU B CA 1
ATOM 8575 C C . GLU B 1 311 ? -2.893 23.831 22.285 1.00 46.07 311 GLU B C 1
ATOM 8576 O O . GLU B 1 311 ? -2.290 24.035 23.345 1.00 41.34 311 GLU B O 1
ATOM 8582 N N . GLU B 1 312 ? -3.046 24.760 21.340 1.00 46.69 312 GLU B N 1
ATOM 8583 C CA . GLU B 1 312 ? -2.501 26.099 21.517 1.00 42.38 312 GLU B CA 1
ATOM 8584 C C . GLU B 1 312 ? -3.038 26.729 22.795 1.00 46.86 312 GLU B C 1
ATOM 8585 O O . GLU B 1 312 ? -4.253 26.756 23.024 1.00 43.78 312 GLU B O 1
ATOM 8591 N N . LYS B 1 313 ? -2.120 27.190 23.647 1.00 46.52 313 LYS B N 1
ATOM 8592 C CA . LYS B 1 313 ? -2.453 27.756 24.955 1.00 47.95 313 LYS B CA 1
ATOM 8593 C C . LYS B 1 313 ? -3.291 26.807 25.796 1.00 45.66 313 LYS B C 1
ATOM 8594 O O . LYS B 1 313 ? -3.972 27.226 26.734 1.00 44.64 313 LYS B O 1
ATOM 8600 N N . GLY B 1 314 ? -3.251 25.521 25.474 1.00 42.11 314 GLY B N 1
ATOM 8601 C CA . GLY B 1 314 ? -4.094 24.558 26.140 1.00 39.00 314 GLY B CA 1
ATOM 8602 C C . GLY B 1 314 ? -3.361 23.320 26.557 1.00 42.06 314 GLY B C 1
ATOM 8603 O O . GLY B 1 314 ? -2.131 23.298 26.620 1.00 35.20 314 GLY B O 1
ATOM 8604 N N . PRO B 1 315 ? -4.101 22.251 26.870 1.00 40.81 315 PRO B N 1
ATOM 8605 C CA . PRO B 1 315 ? -3.448 21.040 27.369 1.00 33.33 315 PRO B CA 1
ATOM 8606 C C . PRO B 1 315 ? -3.053 20.175 26.201 1.00 33.92 315 PRO B C 1
ATOM 8607 O O . PRO B 1 315 ? -2.752 20.680 25.107 1.00 33.72 315 PRO B O 1
ATOM 8611 N N . PHE B 1 316 ? -3.094 18.857 26.406 1.00 30.61 316 PHE B N 1
ATOM 8612 C CA . PHE B 1 316 ? -2.541 17.854 25.510 1.00 30.17 316 PHE B CA 1
ATOM 8613 C C . PHE B 1 316 ? -3.525 16.699 25.397 1.00 29.42 316 PHE B C 1
ATOM 8614 O O . PHE B 1 316 ? -4.076 16.209 26.398 1.00 35.53 316 PHE B O 1
ATOM 8622 N N . TYR B 1 317 ? -3.732 16.242 24.185 1.00 28.56 317 TYR B N 1
ATOM 8623 C CA . TYR B 1 317 ? -4.766 15.257 23.925 1.00 35.43 317 TYR B CA 1
ATOM 8624 C C . TYR B 1 317 ? -4.139 14.036 23.297 1.00 30.91 317 TYR B C 1
ATOM 8625 O O . TYR B 1 317 ? -3.265 14.149 22.441 1.00 35.32 317 TYR B O 1
ATOM 8634 N N . LEU B 1 318 ? -4.579 12.872 23.737 1.00 33.63 318 LEU B N 1
ATOM 8635 C CA . LEU B 1 318 ? -4.081 11.612 23.220 1.00 35.08 318 LEU B CA 1
ATOM 8636 C C . LEU B 1 318 ? -5.286 10.844 22.713 1.00 35.01 318 LEU B C 1
ATOM 8637 O O . LEU B 1 318 ? -6.116 10.397 23.510 1.00 36.65 318 LEU B O 1
ATOM 8642 N N . ASN B 1 319 ? -5.377 10.696 21.393 1.00 37.62 319 ASN B N 1
ATOM 8643 C CA . ASN B 1 319 ? -6.518 10.032 20.778 1.00 41.90 319 ASN B CA 1
ATOM 8644 C C . ASN B 1 319 ? -7.808 10.776 21.103 1.00 36.02 319 ASN B C 1
ATOM 8645 O O . ASN B 1 319 ? -8.822 10.178 21.449 1.00 32.79 319 ASN B O 1
ATOM 8650 N N . GLY B 1 320 ? -7.747 12.105 21.018 1.00 40.02 320 GLY B N 1
ATOM 8651 C CA . GLY B 1 320 ? -8.899 12.958 21.173 1.00 43.46 320 GLY B CA 1
ATOM 8652 C C . GLY B 1 320 ? -9.231 13.369 22.597 1.00 49.56 320 GLY B C 1
ATOM 8653 O O . GLY B 1 320 ? -9.809 14.443 22.792 1.00 51.37 320 GLY B O 1
ATOM 8654 N N . GLU B 1 321 ? -8.882 12.549 23.594 1.00 50.17 321 GLU B N 1
ATOM 8655 C CA . GLU B 1 321 ? -9.195 12.827 24.994 1.00 41.62 321 GLU B CA 1
ATOM 8656 C C . GLU B 1 321 ? -8.011 13.513 25.671 1.00 43.82 321 GLU B C 1
ATOM 8657 O O . GLU B 1 321 ? -6.862 13.057 25.552 1.00 42.60 321 GLU B O 1
ATOM 8663 N N . ARG B 1 322 ? -8.295 14.599 26.388 1.00 37.98 322 ARG B N 1
ATOM 8664 C CA . ARG B 1 322 ? -7.269 15.287 27.158 1.00 39.91 322 ARG B CA 1
ATOM 8665 C C . ARG B 1 322 ? -6.573 14.327 28.118 1.00 43.74 322 ARG B C 1
ATOM 8666 O O . ARG B 1 322 ? -7.222 13.601 28.877 1.00 42.09 322 ARG B O 1
ATOM 8674 N N . LEU B 1 323 ? -5.244 14.333 28.095 1.00 40.91 323 LEU B N 1
ATOM 8675 C CA . LEU B 1 323 ? -4.466 13.515 29.011 1.00 40.11 323 LEU B CA 1
ATOM 8676 C C . LEU B 1 323 ? -3.515 14.404 29.789 1.00 33.63 323 LEU B C 1
ATOM 8677 O O . LEU B 1 323 ? -2.939 15.351 29.243 1.00 32.31 323 LEU B O 1
ATOM 8682 N N . LEU B 1 324 ? -3.396 14.126 31.078 1.00 33.21 324 LEU B N 1
ATOM 8683 C CA . LEU B 1 324 ? -2.445 14.839 31.917 1.00 35.71 324 LEU B CA 1
ATOM 8684 C C . LEU B 1 324 ? -1.122 14.075 31.871 1.00 30.03 324 LEU B C 1
ATOM 8685 O O . LEU B 1 324 ? -1.036 12.928 32.320 1.00 34.19 324 LEU B O 1
ATOM 8690 N N . LEU B 1 325 ? -0.106 14.684 31.283 1.00 30.98 325 LEU B N 1
ATOM 8691 C CA . LEU B 1 325 ? 1.192 14.023 31.190 1.00 32.19 325 LEU B CA 1
ATOM 8692 C C . LEU B 1 325 ? 1.865 14.012 32.566 1.00 28.75 325 LEU B C 1
ATOM 8693 O O . LEU B 1 325 ? 2.193 15.068 33.127 1.00 26.10 325 LEU B O 1
ATOM 8698 N N . ARG B 1 326 ? 2.030 12.814 33.129 1.00 25.71 326 ARG B N 1
ATOM 8699 C CA . ARG B 1 326 ? 2.661 12.630 34.443 1.00 33.29 326 ARG B CA 1
ATOM 8700 C C . ARG B 1 326 ? 4.070 12.091 34.223 1.00 26.02 326 ARG B C 1
ATOM 8701 O O . ARG B 1 326 ? 4.276 10.882 34.103 1.00 28.06 326 ARG B O 1
ATOM 8709 N N . GLY B 1 327 ? 5.044 12.997 34.148 1.00 26.09 327 GLY B N 1
ATOM 8710 C CA . GLY B 1 327 ? 6.355 12.688 33.583 1.00 30.93 327 GLY B CA 1
ATOM 8711 C C . GLY B 1 327 ? 7.505 12.668 34.575 1.00 30.95 327 GLY B C 1
ATOM 8712 O O . GLY B 1 327 ? 7.472 13.351 35.602 1.00 27.40 327 GLY B O 1
ATOM 8713 N N . THR B 1 328 ? 8.548 11.897 34.240 1.00 31.39 328 THR B N 1
ATOM 8714 C CA . THR B 1 328 ? 9.788 11.864 35.003 1.00 27.00 328 THR B CA 1
ATOM 8715 C C . THR B 1 328 ? 10.963 11.856 34.028 1.00 30.01 328 THR B C 1
ATOM 8716 O O . THR B 1 328 ? 10.795 11.958 32.813 1.00 30.58 328 THR B O 1
ATOM 8720 N N . HIS B 1 329 ? 12.169 11.746 34.565 1.00 26.08 329 HIS B N 1
ATOM 8721 C CA . HIS B 1 329 ? 13.369 11.615 33.759 1.00 30.76 329 HIS B CA 1
ATOM 8722 C C . HIS B 1 329 ? 14.153 10.398 34.227 1.00 28.83 329 HIS B C 1
ATOM 8723 O O . HIS B 1 329 ? 13.922 9.873 35.320 1.00 26.21 329 HIS B O 1
ATOM 8730 N N . ARG B 1 330 ? 15.070 9.948 33.371 1.00 24.56 330 ARG B N 1
ATOM 8731 C CA . ARG B 1 330 ? 16.092 8.982 33.748 1.00 25.45 330 ARG B CA 1
ATOM 8732 C C . ARG B 1 330 ? 17.374 9.313 32.997 1.00 27.11 330 ARG B C 1
ATOM 8733 O O . ARG B 1 330 ? 17.349 9.886 31.900 1.00 29.45 330 ARG B O 1
ATOM 8741 N N . HIS B 1 331 ? 18.492 8.942 33.598 1.00 24.30 331 HIS B N 1
ATOM 8742 C CA . HIS B 1 331 ? 19.806 9.042 32.991 1.00 20.94 331 HIS B CA 1
ATOM 8743 C C . HIS B 1 331 ? 20.328 7.642 32.715 1.00 23.75 331 HIS B C 1
ATOM 8744 O O . HIS B 1 331 ? 19.899 6.666 33.332 1.00 21.72 331 HIS B O 1
ATOM 8751 N N . GLU B 1 332 ? 21.252 7.534 31.770 1.00 23.14 332 GLU B N 1
ATOM 8752 C CA A GLU B 1 332 ? 21.920 6.253 31.577 0.62 29.47 332 GLU B CA 1
ATOM 8753 C CA B GLU B 1 332 ? 21.964 6.283 31.538 0.38 26.68 332 GLU B CA 1
ATOM 8754 C C . GLU B 1 332 ? 23.082 6.237 32.571 1.00 28.14 332 GLU B C 1
ATOM 8755 O O . GLU B 1 332 ? 24.209 6.686 32.308 1.00 23.18 332 GLU B O 1
ATOM 8766 N N . ASP B 1 333 ? 22.761 5.732 33.763 1.00 22.29 333 ASP B N 1
ATOM 8767 C CA . ASP B 1 333 ? 23.581 5.812 34.965 1.00 24.02 333 ASP B CA 1
ATOM 8768 C C . ASP B 1 333 ? 22.981 4.860 35.981 1.00 26.73 333 ASP B C 1
ATOM 8769 O O . ASP B 1 333 ? 21.758 4.709 36.037 1.00 27.74 333 ASP B O 1
ATOM 8774 N N . HIS B 1 334 ? 23.842 4.206 36.753 1.00 24.40 334 HIS B N 1
ATOM 8775 C CA . HIS B 1 334 ? 23.404 3.320 37.818 1.00 24.19 334 HIS B CA 1
ATOM 8776 C C . HIS B 1 334 ? 24.607 3.005 38.696 1.00 26.22 334 HIS B C 1
ATOM 8777 O O . HIS B 1 334 ? 25.754 2.997 38.231 1.00 24.02 334 HIS B O 1
ATOM 8784 N N . ALA B 1 335 ? 24.319 2.766 39.972 1.00 24.50 335 ALA B N 1
ATOM 8785 C CA . ALA B 1 335 ? 25.329 2.422 40.961 1.00 23.51 335 ALA B CA 1
ATOM 8786 C C . ALA B 1 335 ? 26.213 1.285 40.478 1.00 23.29 335 ALA B C 1
ATOM 8787 O O . ALA B 1 335 ? 25.732 0.264 39.981 1.00 21.73 335 ALA B O 1
ATOM 8789 N N . GLY B 1 336 ? 27.517 1.473 40.630 1.00 25.48 336 GLY B N 1
ATOM 8790 C CA . GLY B 1 336 ? 28.481 0.441 40.339 1.00 25.46 336 GLY B CA 1
ATOM 8791 C C . GLY B 1 336 ? 28.847 0.256 38.886 1.00 25.97 336 GLY B C 1
ATOM 8792 O O . GLY B 1 336 ? 29.877 -0.373 38.608 1.00 26.55 336 GLY B O 1
ATOM 8793 N N . VAL B 1 337 ? 28.062 0.783 37.944 1.00 20.79 337 VAL B N 1
ATOM 8794 C CA . VAL B 1 337 ? 28.294 0.521 36.528 1.00 17.43 337 VAL B CA 1
ATOM 8795 C C . VAL B 1 337 ? 28.461 1.780 35.693 1.00 21.04 337 VAL B C 1
ATOM 8796 O O . VAL B 1 337 ? 28.831 1.669 34.514 1.00 20.76 337 VAL B O 1
ATOM 8800 N N . GLY B 1 338 ? 28.235 2.965 36.237 1.00 19.25 338 GLY B N 1
ATOM 8801 C CA . GLY B 1 338 ? 28.265 4.141 35.378 1.00 17.84 338 GLY B CA 1
ATOM 8802 C C . GLY B 1 338 ? 27.178 4.021 34.316 1.00 23.24 338 GLY B C 1
ATOM 8803 O O . GLY B 1 338 ? 25.995 3.795 34.630 1.00 20.19 338 GLY B O 1
ATOM 8804 N N . ALA B 1 339 ? 27.564 4.122 33.036 1.00 20.06 339 ALA B N 1
ATOM 8805 C CA . ALA B 1 339 ? 26.602 3.994 31.949 1.00 25.09 339 ALA B CA 1
ATOM 8806 C C . ALA B 1 339 ? 26.353 2.553 31.536 1.00 23.43 339 ALA B C 1
ATOM 8807 O O . ALA B 1 339 ? 25.506 2.315 30.666 1.00 23.47 339 ALA B O 1
ATOM 8809 N N . ALA B 1 340 ? 27.060 1.593 32.135 1.00 20.86 340 ALA B N 1
ATOM 8810 C CA . ALA B 1 340 ? 27.090 0.221 31.628 1.00 21.70 340 ALA B CA 1
ATOM 8811 C C . ALA B 1 340 ? 26.016 -0.615 32.314 1.00 21.72 340 ALA B C 1
ATOM 8812 O O . ALA B 1 340 ? 26.294 -1.540 33.082 1.00 24.98 340 ALA B O 1
ATOM 8814 N N . LEU B 1 341 ? 24.768 -0.297 31.980 1.00 20.00 341 LEU B N 1
ATOM 8815 C CA . LEU B 1 341 ? 23.621 -1.031 32.497 1.00 21.00 341 LEU B CA 1
ATOM 8816 C C . LEU B 1 341 ? 23.296 -2.209 31.593 1.00 25.65 341 LEU B C 1
ATOM 8817 O O . LEU B 1 341 ? 23.478 -2.159 30.369 1.00 22.63 341 LEU B O 1
ATOM 8822 N N . THR B 1 342 ? 22.779 -3.263 32.201 1.00 25.77 342 THR B N 1
ATOM 8823 C CA . THR B 1 342 ? 22.354 -4.419 31.437 1.00 26.41 342 THR B CA 1
ATOM 8824 C C . THR B 1 342 ? 20.872 -4.298 31.080 1.00 31.15 342 THR B C 1
ATOM 8825 O O . THR B 1 342 ? 20.157 -3.414 31.559 1.00 28.49 342 THR B O 1
ATOM 8829 N N . GLU B 1 343 ? 20.409 -5.194 30.209 1.00 27.72 343 GLU B N 1
ATOM 8830 C CA . GLU B 1 343 ? 18.989 -5.209 29.875 1.00 30.73 343 GLU B CA 1
ATOM 8831 C C . GLU B 1 343 ? 18.141 -5.482 31.119 1.00 33.30 343 GLU B C 1
ATOM 8832 O O . GLU B 1 343 ? 17.145 -4.794 31.380 1.00 31.18 343 GLU B O 1
ATOM 8838 N N . GLU B 1 344 ? 18.548 -6.480 31.904 1.00 33.93 344 GLU B N 1
ATOM 8839 C CA . GLU B 1 344 ? 17.849 -6.867 33.122 1.00 32.93 344 GLU B CA 1
ATOM 8840 C C . GLU B 1 344 ? 17.746 -5.698 34.097 1.00 31.40 344 GLU B C 1
ATOM 8841 O O . GLU B 1 344 ? 16.702 -5.498 34.723 1.00 30.22 344 GLU B O 1
ATOM 8847 N N . MET B 1 345 ? 18.800 -4.885 34.213 1.00 30.94 345 MET B N 1
ATOM 8848 C CA . MET B 1 345 ? 18.684 -3.669 35.018 1.00 31.28 345 MET B CA 1
ATOM 8849 C C . MET B 1 345 ? 17.692 -2.682 34.408 1.00 28.27 345 MET B C 1
ATOM 8850 O O . MET B 1 345 ? 16.892 -2.073 35.125 1.00 28.89 345 MET B O 1
ATOM 8855 N N . MET B 1 346 ? 17.731 -2.500 33.087 1.00 29.76 346 MET B N 1
ATOM 8856 C CA . MET B 1 346 ? 16.796 -1.571 32.462 1.00 28.41 346 MET B CA 1
ATOM 8857 C C . MET B 1 346 ? 15.353 -2.014 32.669 1.00 24.63 346 MET B C 1
ATOM 8858 O O . MET B 1 346 ? 14.479 -1.180 32.918 1.00 25.21 346 MET B O 1
ATOM 8863 N N . ARG B 1 347 ? 15.087 -3.321 32.610 1.00 26.49 347 ARG B N 1
ATOM 8864 C CA . ARG B 1 347 ? 13.718 -3.798 32.809 1.00 32.31 347 ARG B CA 1
ATOM 8865 C C . ARG B 1 347 ? 13.210 -3.437 34.199 1.00 28.91 347 ARG B C 1
ATOM 8866 O O . ARG B 1 347 ? 12.111 -2.893 34.355 1.00 30.68 347 ARG B O 1
ATOM 8874 N N . THR B 1 348 ? 14.003 -3.753 35.216 1.00 26.11 348 THR B N 1
ATOM 8875 C CA . THR B 1 348 ? 13.668 -3.438 36.601 1.00 27.91 348 THR B CA 1
ATOM 8876 C C . THR B 1 348 ? 13.357 -1.966 36.785 1.00 27.01 348 THR B C 1
ATOM 8877 O O . THR B 1 348 ? 12.329 -1.600 37.364 1.00 30.62 348 THR B O 1
ATOM 8881 N N . GLU B 1 349 ? 14.233 -1.106 36.282 1.00 28.32 349 GLU B N 1
ATOM 8882 C CA . GLU B 1 349 ? 14.058 0.326 36.482 1.00 29.29 349 GLU B CA 1
ATOM 8883 C C . GLU B 1 349 ? 12.798 0.829 35.791 1.00 28.91 349 GLU B C 1
ATOM 8884 O O . GLU B 1 349 ? 11.996 1.563 36.387 1.00 29.78 349 GLU B O 1
ATOM 8890 N N . MET B 1 350 ? 12.624 0.473 34.520 1.00 24.07 350 MET B N 1
ATOM 8891 C CA . MET B 1 350 ? 11.451 0.946 33.798 1.00 28.54 350 MET B CA 1
ATOM 8892 C C . MET B 1 350 ? 10.180 0.399 34.432 1.00 28.13 350 MET B C 1
ATOM 8893 O O . MET B 1 350 ? 9.183 1.117 34.551 1.00 25.75 350 MET B O 1
ATOM 8898 N N . GLN B 1 351 ? 10.209 -0.868 34.858 1.00 28.63 351 GLN B N 1
ATOM 8899 C CA . GLN B 1 351 ? 9.090 -1.436 35.597 1.00 29.29 351 GLN B CA 1
ATOM 8900 C C . GLN B 1 351 ? 8.835 -0.655 36.881 1.00 33.44 351 GLN B C 1
ATOM 8901 O O . GLN B 1 351 ? 7.687 -0.410 37.260 1.00 38.96 351 GLN B O 1
ATOM 8907 N N . GLN B 1 352 ? 9.893 -0.246 37.564 1.00 31.97 352 GLN B N 1
ATOM 8908 C CA . GLN B 1 352 ? 9.714 0.542 38.771 1.00 30.98 352 GLN B CA 1
ATOM 8909 C C . GLN B 1 352 ? 9.091 1.893 38.439 1.00 28.06 352 GLN B C 1
ATOM 8910 O O . GLN B 1 352 ? 8.296 2.429 39.218 1.00 30.58 352 GLN B O 1
ATOM 8916 N N . ILE B 1 353 ? 9.436 2.458 37.282 1.00 27.75 353 ILE B N 1
ATOM 8917 C CA . ILE B 1 353 ? 8.878 3.754 36.899 1.00 28.91 353 ILE B CA 1
ATOM 8918 C C . ILE B 1 353 ? 7.407 3.602 36.534 1.00 32.24 353 ILE B C 1
ATOM 8919 O O . ILE B 1 353 ? 6.579 4.479 36.818 1.00 29.95 353 ILE B O 1
ATOM 8924 N N . LYS B 1 354 ? 7.057 2.472 35.926 1.00 28.76 354 LYS B N 1
ATOM 8925 C CA . LYS B 1 354 ? 5.675 2.218 35.558 1.00 32.94 354 LYS B CA 1
ATOM 8926 C C . LYS B 1 354 ? 4.808 2.040 36.805 1.00 38.95 354 LYS B C 1
ATOM 8927 O O . LYS B 1 354 ? 3.690 2.564 36.871 1.00 32.28 354 LYS B O 1
ATOM 8933 N N . GLU B 1 355 ? 5.324 1.330 37.817 1.00 37.55 355 GLU B N 1
ATOM 8934 C CA . GLU B 1 355 ? 4.576 1.100 39.050 1.00 36.19 355 GLU B CA 1
ATOM 8935 C C . GLU B 1 355 ? 4.435 2.362 39.871 1.00 33.22 355 GLU B C 1
ATOM 8936 O O . GLU B 1 355 ? 3.616 2.399 40.792 1.00 37.06 355 GLU B O 1
ATOM 8942 N N . MET B 1 356 ? 5.220 3.385 39.574 1.00 31.46 356 MET B N 1
ATOM 8943 C CA . MET B 1 356 ? 5.023 4.657 40.239 1.00 30.69 356 MET B CA 1
ATOM 8944 C C . MET B 1 356 ? 3.789 5.378 39.722 1.00 32.51 356 MET B C 1
ATOM 8945 O O . MET B 1 356 ? 3.254 6.251 40.414 1.00 31.32 356 MET B O 1
ATOM 8950 N N . GLY B 1 357 ? 3.333 5.037 38.525 1.00 30.52 357 GLY B N 1
ATOM 8951 C CA . GLY B 1 357 ? 2.216 5.717 37.928 1.00 31.24 357 GLY B CA 1
ATOM 8952 C C . GLY B 1 357 ? 2.577 6.752 36.896 1.00 35.26 357 GLY B C 1
ATOM 8953 O O . GLY B 1 357 ? 1.689 7.490 36.460 1.00 28.46 357 GLY B O 1
ATOM 8954 N N . ALA B 1 358 ? 3.846 6.842 36.494 1.00 28.50 358 ALA B N 1
ATOM 8955 C CA . ALA B 1 358 ? 4.202 7.751 35.412 1.00 27.35 358 ALA B CA 1
ATOM 8956 C C . ALA B 1 358 ? 3.559 7.303 34.101 1.00 25.99 358 ALA B C 1
ATOM 8957 O O . ALA B 1 358 ? 3.311 6.117 33.873 1.00 25.16 358 ALA B O 1
ATOM 8959 N N . ASN B 1 359 ? 3.304 8.263 33.219 1.00 24.03 359 ASN B N 1
ATOM 8960 C CA . ASN B 1 359 ? 2.851 7.918 31.876 1.00 29.51 359 ASN B CA 1
ATOM 8961 C C . ASN B 1 359 ? 3.692 8.609 30.804 1.00 31.58 359 ASN B C 1
ATOM 8962 O O . ASN B 1 359 ? 3.290 8.648 29.638 1.00 30.74 359 ASN B O 1
ATOM 8967 N N . PHE B 1 360 ? 4.866 9.119 31.173 1.00 29.76 360 PHE B N 1
ATOM 8968 C CA . PHE B 1 360 ? 5.622 10.076 30.379 1.00 26.77 360 PHE B CA 1
ATOM 8969 C C . PHE B 1 360 ? 7.046 10.131 30.919 1.00 28.27 360 PHE B C 1
ATOM 8970 O O . PHE B 1 360 ? 7.235 10.103 32.139 1.00 26.47 360 PHE B O 1
ATOM 8978 N N . ILE B 1 361 ? 8.034 10.249 30.028 1.00 25.28 361 ILE B N 1
ATOM 8979 C CA . ILE B 1 361 ? 9.432 10.305 30.462 1.00 26.20 361 ILE B CA 1
ATOM 8980 C C . ILE B 1 361 ? 10.287 10.983 29.393 1.00 31.12 361 ILE B C 1
ATOM 8981 O O . ILE B 1 361 ? 10.148 10.721 28.192 1.00 31.42 361 ILE B O 1
ATOM 8986 N N . ARG B 1 362 ? 11.175 11.863 29.849 1.00 27.38 362 ARG B N 1
ATOM 8987 C CA . ARG B 1 362 ? 12.200 12.473 29.016 1.00 30.50 362 ARG B CA 1
ATOM 8988 C C . ARG B 1 362 ? 13.515 11.751 29.299 1.00 28.27 362 ARG B C 1
ATOM 8989 O O . ARG B 1 362 ? 13.954 11.689 30.449 1.00 30.24 362 ARG B O 1
ATOM 8997 N N . LEU B 1 363 ? 14.130 11.203 28.254 1.00 30.12 363 LEU B N 1
ATOM 8998 C CA . LEU B 1 363 ? 15.266 10.287 28.390 1.00 27.60 363 LEU B CA 1
ATOM 8999 C C . LEU B 1 363 ? 16.581 11.054 28.550 1.00 25.23 363 LEU B C 1
ATOM 9000 O O . LEU B 1 363 ? 17.506 10.946 27.751 1.00 29.57 363 LEU B O 1
ATOM 9005 N N . GLY B 1 364 ? 16.657 11.825 29.628 1.00 25.18 364 GLY B N 1
ATOM 9006 C CA . GLY B 1 364 ? 17.819 12.656 29.848 1.00 25.01 364 GLY B CA 1
ATOM 9007 C C . GLY B 1 364 ? 18.031 13.610 28.698 1.00 27.60 364 GLY B C 1
ATOM 9008 O O . GLY B 1 364 ? 17.080 14.132 28.112 1.00 28.76 364 GLY B O 1
ATOM 9009 N N . HIS B 1 365 ? 19.302 13.816 28.339 1.00 25.53 365 HIS B N 1
ATOM 9010 C CA . HIS B 1 365 ? 19.688 14.806 27.343 1.00 28.42 365 HIS B CA 1
ATOM 9011 C C . HIS B 1 365 ? 20.341 14.185 26.115 1.00 24.98 365 HIS B C 1
ATOM 9012 O O . HIS B 1 365 ? 21.198 14.814 25.491 1.00 24.51 365 HIS B O 1
ATOM 9019 N N . TYR B 1 366 ? 19.940 12.971 25.743 1.00 22.77 366 TYR B N 1
ATOM 9020 C CA . TYR B 1 366 ? 20.587 12.255 24.646 1.00 23.23 366 TYR B CA 1
ATOM 9021 C C . TYR B 1 366 ? 19.719 11.058 24.287 1.00 22.35 366 TYR B C 1
ATOM 9022 O O . TYR B 1 366 ? 18.865 10.638 25.075 1.00 24.90 366 TYR B O 1
ATOM 9031 N N . GLN B 1 367 ? 19.936 10.520 23.088 1.00 23.64 367 GLN B N 1
ATOM 9032 C CA . GLN B 1 367 ? 19.290 9.265 22.718 1.00 24.22 367 GLN B CA 1
ATOM 9033 C C . GLN B 1 367 ? 19.728 8.170 23.680 1.00 26.29 367 GLN B C 1
ATOM 9034 O O . GLN B 1 367 ? 20.881 8.151 24.124 1.00 24.69 367 GLN B O 1
ATOM 9040 N N . GLN B 1 368 ? 18.813 7.255 24.007 1.00 20.42 368 GLN B N 1
ATOM 9041 C CA . GLN B 1 368 ? 19.104 6.213 24.985 1.00 22.80 368 GLN B CA 1
ATOM 9042 C C . GLN B 1 368 ? 18.902 4.840 24.371 1.00 24.81 368 GLN B C 1
ATOM 9043 O O . GLN B 1 368 ? 18.445 4.708 23.234 1.00 27.15 368 GLN B O 1
ATOM 9049 N N . SER B 1 369 ? 19.256 3.812 25.144 1.00 25.43 369 SER B N 1
ATOM 9050 C CA . SER B 1 369 ? 19.265 2.442 24.636 1.00 22.64 369 SER B CA 1
ATOM 9051 C C . SER B 1 369 ? 17.941 2.081 23.974 1.00 29.52 369 SER B C 1
ATOM 9052 O O . SER B 1 369 ? 16.868 2.379 24.504 1.00 28.00 369 SER B O 1
ATOM 9055 N N . GLY B 1 370 ? 18.025 1.414 22.817 1.00 30.34 370 GLY B N 1
ATOM 9056 C CA . GLY B 1 370 ? 16.827 0.850 22.219 1.00 27.67 370 GLY B CA 1
ATOM 9057 C C . GLY B 1 370 ? 16.042 -0.024 23.171 1.00 32.12 370 GLY B C 1
ATOM 9058 O O . GLY B 1 370 ? 14.830 -0.198 23.002 1.00 34.80 370 GLY B O 1
ATOM 9059 N N . ILE B 1 371 ? 16.706 -0.580 24.189 1.00 26.89 371 ILE B N 1
ATOM 9060 C CA . ILE B 1 371 ? 15.999 -1.373 25.193 1.00 27.35 371 ILE B CA 1
ATOM 9061 C C . ILE B 1 371 ? 15.001 -0.500 25.952 1.00 31.17 371 ILE B C 1
ATOM 9062 O O . ILE B 1 371 ? 13.884 -0.935 26.276 1.00 26.05 371 ILE B O 1
ATOM 9067 N N . ILE B 1 372 ? 15.390 0.744 26.252 1.00 28.18 372 ILE B N 1
ATOM 9068 C CA . ILE B 1 372 ? 14.491 1.654 26.956 1.00 26.11 372 ILE B CA 1
ATOM 9069 C C . ILE B 1 372 ? 13.277 1.978 26.082 1.00 32.71 372 ILE B C 1
ATOM 9070 O O . ILE B 1 372 ? 12.125 1.885 26.529 1.00 28.64 372 ILE B O 1
ATOM 9075 N N . LEU B 1 373 ? 13.517 2.325 24.811 1.00 27.34 373 LEU B N 1
ATOM 9076 C CA . LEU B 1 373 ? 12.424 2.661 23.901 1.00 30.78 373 LEU B CA 1
ATOM 9077 C C . LEU B 1 373 ? 11.430 1.512 23.775 1.00 30.55 373 LEU B C 1
ATOM 9078 O O . LEU B 1 373 ? 10.210 1.722 23.827 1.00 29.86 373 LEU B O 1
ATOM 9083 N N . ARG B 1 374 ? 11.935 0.288 23.593 1.00 28.97 374 ARG B N 1
ATOM 9084 C CA . ARG B 1 374 ? 11.058 -0.874 23.516 1.00 24.83 374 ARG B CA 1
ATOM 9085 C C . ARG B 1 374 ? 10.305 -1.097 24.821 1.00 34.97 374 ARG B C 1
ATOM 9086 O O . ARG B 1 374 ? 9.154 -1.552 24.799 1.00 35.65 374 ARG B O 1
ATOM 9094 N N . LEU B 1 375 ? 10.925 -0.783 25.965 1.00 30.90 375 LEU B N 1
ATOM 9095 C CA . LEU B 1 375 ? 10.205 -0.871 27.233 1.00 31.62 375 LEU B CA 1
ATOM 9096 C C . LEU B 1 375 ? 9.115 0.188 27.320 1.00 31.44 375 LEU B C 1
ATOM 9097 O O . LEU B 1 375 ? 8.037 -0.064 27.869 1.00 35.18 375 LEU B O 1
ATOM 9102 N N . CYS B 1 376 ? 9.375 1.376 26.789 1.00 27.12 376 CYS B N 1
ATOM 9103 C CA . CYS B 1 376 ? 8.350 2.406 26.802 1.00 32.28 376 CYS B CA 1
ATOM 9104 C C . CYS B 1 376 ? 7.185 2.043 25.875 1.00 33.30 376 CYS B C 1
ATOM 9105 O O . CYS B 1 376 ? 6.027 2.338 26.186 1.00 34.24 376 CYS B O 1
ATOM 9108 N N . ASP B 1 377 ? 7.465 1.394 24.740 1.00 33.58 377 ASP B N 1
ATOM 9109 C CA . ASP B 1 377 ? 6.378 0.878 23.913 1.00 28.58 377 ASP B CA 1
ATOM 9110 C C . ASP B 1 377 ? 5.609 -0.226 24.627 1.00 35.74 377 ASP B C 1
ATOM 9111 O O . ASP B 1 377 ? 4.380 -0.319 24.502 1.00 37.85 377 ASP B O 1
ATOM 9116 N N . GLU B 1 378 ? 6.314 -1.093 25.351 1.00 33.43 378 GLU B N 1
ATOM 9117 C CA . GLU B 1 378 ? 5.681 -2.291 25.897 1.00 35.83 378 GLU B CA 1
ATOM 9118 C C . GLU B 1 378 ? 4.886 -1.986 27.161 1.00 35.53 378 GLU B C 1
ATOM 9119 O O . GLU B 1 378 ? 3.804 -2.544 27.366 1.00 37.44 378 GLU B O 1
ATOM 9125 N N . LEU B 1 379 ? 5.407 -1.100 28.004 1.00 38.32 379 LEU B N 1
ATOM 9126 C CA . LEU B 1 379 ? 4.827 -0.812 29.303 1.00 33.90 379 LEU B CA 1
ATOM 9127 C C . LEU B 1 379 ? 3.834 0.327 29.247 1.00 36.75 379 LEU B C 1
ATOM 9128 O O . LEU B 1 379 ? 2.872 0.342 30.020 1.00 36.61 379 LEU B O 1
ATOM 9133 N N . GLY B 1 380 ? 4.057 1.292 28.370 1.00 35.14 380 GLY B N 1
ATOM 9134 C CA . GLY B 1 380 ? 3.143 2.399 28.276 1.00 28.34 380 GLY B CA 1
ATOM 9135 C C . GLY B 1 380 ? 3.670 3.658 28.914 1.00 29.72 380 GLY B C 1
ATOM 9136 O O . GLY B 1 380 ? 3.157 4.098 29.944 1.00 34.69 380 GLY B O 1
ATOM 9137 N N . LEU B 1 381 ? 4.690 4.253 28.309 1.00 27.86 381 LEU B N 1
ATOM 9138 C CA . LEU B 1 381 ? 5.174 5.567 28.696 1.00 29.32 381 LEU B CA 1
ATOM 9139 C C . LEU B 1 381 ? 5.394 6.378 27.435 1.00 32.06 381 LEU B C 1
ATOM 9140 O O . LEU B 1 381 ? 6.075 5.921 26.513 1.00 35.27 381 LEU B O 1
ATOM 9145 N N . LEU B 1 382 ? 4.836 7.577 27.400 1.00 32.29 382 LEU B N 1
ATOM 9146 C CA . LEU B 1 382 ? 5.147 8.499 26.324 1.00 30.61 382 LEU B CA 1
ATOM 9147 C C . LEU B 1 382 ? 6.579 9.003 26.489 1.00 26.94 382 LEU B C 1
ATOM 9148 O O . LEU B 1 382 ? 7.122 9.006 27.590 1.00 28.88 382 LEU B O 1
ATOM 9153 N N . VAL B 1 383 ? 7.194 9.436 25.384 1.00 28.74 383 VAL B N 1
ATOM 9154 C CA . VAL B 1 383 ? 8.631 9.703 25.360 1.00 27.98 383 VAL B CA 1
ATOM 9155 C C . VAL B 1 383 ? 8.942 11.050 24.719 1.00 26.02 383 VAL B C 1
ATOM 9156 O O . VAL B 1 383 ? 8.461 11.352 23.622 1.00 29.81 383 VAL B O 1
ATOM 9160 N N . TRP B 1 384 ? 9.778 11.835 25.397 1.00 25.28 384 TRP B N 1
ATOM 9161 C CA . TRP B 1 384 ? 10.511 12.972 24.847 1.00 26.58 384 TRP B CA 1
ATOM 9162 C C . TRP B 1 384 ? 11.989 12.580 24.790 1.00 30.57 384 TRP B C 1
ATOM 9163 O O . TRP B 1 384 ? 12.612 12.363 25.837 1.00 31.03 384 TRP B O 1
ATOM 9174 N N . GLU B 1 385 ? 12.553 12.501 23.584 1.00 27.61 385 GLU B N 1
ATOM 9175 C CA . GLU B 1 385 ? 13.959 12.137 23.399 1.00 27.87 385 GLU B CA 1
ATOM 9176 C C . GLU B 1 385 ? 14.659 13.233 22.618 1.00 28.86 385 GLU B C 1
ATOM 9177 O O . GLU B 1 385 ? 14.164 13.650 21.562 1.00 31.70 385 GLU B O 1
ATOM 9183 N N . GLU B 1 386 ? 15.802 13.694 23.130 1.00 22.44 386 GLU B N 1
ATOM 9184 C CA . GLU B 1 386 ? 16.486 14.861 22.583 1.00 24.24 386 GLU B CA 1
ATOM 9185 C C . GLU B 1 386 ? 17.942 14.542 22.250 1.00 28.30 386 GLU B C 1
ATOM 9186 O O . GLU B 1 386 ? 18.509 13.559 22.727 1.00 27.04 386 GLU B O 1
ATOM 9192 N N . ILE B 1 387 ? 18.533 15.388 21.408 1.00 26.90 387 ILE B N 1
ATOM 9193 C CA . ILE B 1 387 ? 19.951 15.314 21.045 1.00 26.55 387 ILE B CA 1
ATOM 9194 C C . ILE B 1 387 ? 20.781 16.024 22.109 1.00 28.66 387 ILE B C 1
ATOM 9195 O O . ILE B 1 387 ? 20.277 16.907 22.816 1.00 25.27 387 ILE B O 1
ATOM 9200 N N . PRO B 1 388 ? 22.057 15.703 22.246 1.00 28.76 388 PRO B N 1
ATOM 9201 C CA . PRO B 1 388 ? 22.820 16.276 23.355 1.00 22.29 388 PRO B CA 1
ATOM 9202 C C . PRO B 1 388 ? 23.400 17.647 23.076 1.00 25.91 388 PRO B C 1
ATOM 9203 O O . PRO B 1 388 ? 24.519 17.923 23.512 1.00 26.02 388 PRO B O 1
ATOM 9207 N N . TRP B 1 389 ? 22.688 18.517 22.355 1.00 25.77 389 TRP B N 1
ATOM 9208 C CA . TRP B 1 389 ? 23.078 19.928 22.358 1.00 28.40 389 TRP B CA 1
ATOM 9209 C C . TRP B 1 389 ? 22.657 20.551 23.690 1.00 34.14 389 TRP B C 1
ATOM 9210 O O . TRP B 1 389 ? 21.577 21.143 23.810 1.00 30.00 389 TRP B O 1
ATOM 9221 N N . CYS B 1 390 ? 23.526 20.439 24.689 1.00 32.09 390 CYS B N 1
ATOM 9222 C CA . CYS B 1 390 ? 23.161 20.674 26.079 1.00 29.42 390 CYS B CA 1
ATOM 9223 C C . CYS B 1 390 ? 24.200 21.609 26.692 1.00 31.19 390 CYS B C 1
ATOM 9224 O O . CYS B 1 390 ? 25.307 21.176 27.029 1.00 31.56 390 CYS B O 1
ATOM 9227 N N . ARG B 1 391 ? 23.841 22.895 26.805 1.00 31.41 391 ARG B N 1
ATOM 9228 C CA . ARG B 1 391 ? 24.688 23.940 27.388 1.00 28.02 391 ARG B CA 1
ATOM 9229 C C . ARG B 1 391 ? 25.941 24.266 26.564 1.00 31.34 391 ARG B C 1
ATOM 9230 O O . ARG B 1 391 ? 26.342 23.509 25.670 1.00 25.85 391 ARG B O 1
ATOM 9238 N N . GLY B 1 392 ? 26.537 25.429 26.840 1.00 28.02 392 GLY B N 1
ATOM 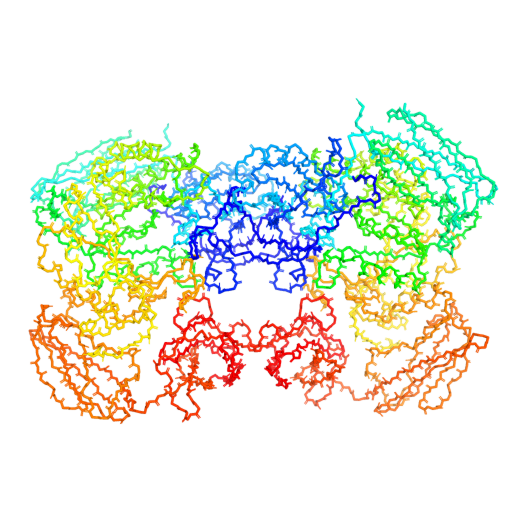9239 C CA . GLY B 1 392 ? 27.866 25.771 26.388 1.00 34.24 392 GLY B CA 1
ATOM 9240 C C . GLY B 1 392 ? 27.937 26.766 25.244 1.00 35.18 392 GLY B C 1
ATOM 9241 O O . GLY B 1 392 ? 28.999 27.375 25.041 1.00 34.41 392 GLY B O 1
ATOM 9242 N N . GLY B 1 393 ? 26.861 26.924 24.473 1.00 32.47 393 GLY B N 1
ATOM 9243 C CA . GLY B 1 393 ? 26.915 27.789 23.311 1.00 31.61 393 GLY B CA 1
ATOM 9244 C C . GLY B 1 393 ? 26.793 27.043 22.001 1.00 31.93 393 GLY B C 1
ATOM 9245 O O . GLY B 1 393 ? 25.876 26.230 21.831 1.00 31.75 393 GLY B O 1
ATOM 9246 N N . LEU B 1 394 ? 27.713 27.309 21.068 1.00 29.33 394 LEU B N 1
ATOM 9247 C CA . LEU B 1 394 ? 27.640 26.745 19.724 1.00 28.08 394 LEU B CA 1
ATOM 9248 C C . LEU B 1 394 ? 29.038 26.713 19.128 1.00 28.06 394 LEU B C 1
ATOM 9249 O O . LEU B 1 394 ? 29.738 27.727 19.149 1.00 28.19 394 LEU B O 1
ATOM 9254 N N . GLY B 1 395 ? 29.438 25.561 18.591 1.00 30.22 395 GLY B N 1
ATOM 9255 C CA . GLY B 1 395 ? 30.778 25.373 18.074 1.00 35.44 395 GLY B CA 1
ATOM 9256 C C . GLY B 1 395 ? 30.865 25.550 16.565 1.00 36.38 395 GLY B C 1
ATOM 9257 O O . GLY B 1 395 ? 29.954 26.052 15.906 1.00 37.09 395 GLY B O 1
ATOM 9258 N N . GLY B 1 396 ? 31.990 25.103 16.012 1.00 39.22 396 GLY B N 1
ATOM 9259 C CA . GLY B 1 396 ? 32.246 25.200 14.586 1.00 33.97 396 GLY B CA 1
ATOM 9260 C C . GLY B 1 396 ? 31.498 24.178 13.758 1.00 33.38 396 GLY B C 1
ATOM 9261 O O . GLY B 1 396 ? 30.437 23.675 14.145 1.00 35.73 396 GLY B O 1
ATOM 9262 N N . GLU B 1 397 ? 32.084 23.835 12.611 1.00 34.13 397 GLU B N 1
ATOM 9263 C CA . GLU B 1 397 ? 31.340 23.097 11.598 1.00 36.11 397 GLU B CA 1
ATOM 9264 C C . GLU B 1 397 ? 31.175 21.624 11.955 1.00 36.66 397 GLU B C 1
ATOM 9265 O O . GLU B 1 397 ? 30.105 21.047 11.719 1.00 37.03 397 GLU B O 1
ATOM 9271 N N . SER B 1 398 ? 32.213 20.978 12.496 1.00 29.49 398 SER B N 1
ATOM 9272 C CA . SER B 1 398 ? 32.020 19.572 12.839 1.00 34.79 398 SER B CA 1
ATOM 9273 C C . SER B 1 398 ? 31.098 19.434 14.047 1.00 30.73 398 SER B C 1
ATOM 9274 O O . SER B 1 398 ? 30.321 18.474 14.130 1.00 30.00 398 SER B O 1
ATOM 9277 N N . TYR B 1 399 ? 31.167 20.394 14.972 1.00 29.71 399 TYR B N 1
ATOM 9278 C CA . TYR B 1 399 ? 30.163 20.539 16.022 1.00 32.01 399 TYR B CA 1
ATOM 9279 C C . TYR B 1 399 ? 28.754 20.516 15.428 1.00 34.57 399 TYR B C 1
ATOM 9280 O O . TYR B 1 399 ? 27.938 19.642 15.754 1.00 34.37 399 TYR B O 1
ATOM 9289 N N . LYS B 1 400 ? 28.459 21.458 14.521 1.00 33.54 400 LYS B N 1
ATOM 9290 C CA . LYS B 1 400 ? 27.121 21.497 13.928 1.00 32.03 400 LYS B CA 1
ATOM 9291 C C . LYS B 1 400 ? 26.804 20.200 13.192 1.00 34.29 400 LYS B C 1
ATOM 9292 O O . LYS B 1 400 ? 25.656 19.720 13.221 1.00 29.14 400 LYS B O 1
ATOM 9298 N N . ASN B 1 401 ? 27.816 19.585 12.574 1.00 29.58 401 ASN B N 1
ATOM 9299 C CA . ASN B 1 401 ? 27.550 18.369 11.821 1.00 28.99 401 ASN B CA 1
ATOM 9300 C C . ASN B 1 401 ? 27.240 17.199 12.740 1.00 28.49 401 ASN B C 1
ATOM 9301 O O . ASN B 1 401 ? 26.464 16.306 12.368 1.00 28.79 401 ASN B O 1
ATOM 9306 N N . GLN B 1 402 ? 27.824 17.188 13.940 1.00 27.69 402 GLN B N 1
ATOM 9307 C CA . GLN B 1 402 ? 27.453 16.176 14.920 1.00 28.49 402 GLN B CA 1
ATOM 9308 C C . GLN B 1 402 ? 25.997 16.344 15.336 1.00 25.47 402 GLN B C 1
ATOM 9309 O O . GLN B 1 402 ? 25.231 15.372 15.363 1.00 26.65 402 GLN B O 1
ATOM 9315 N N . ALA B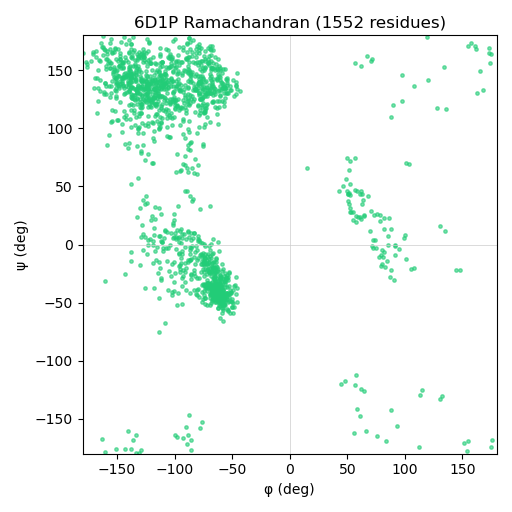 1 403 ? 25.593 17.575 15.644 1.00 24.18 403 ALA B N 1
ATOM 9316 C CA . ALA B 1 403 ? 24.194 17.827 15.962 1.00 29.45 403 ALA B CA 1
ATOM 9317 C C . ALA B 1 403 ? 23.298 17.362 14.827 1.00 28.77 403 ALA B C 1
ATOM 9318 O O . ALA B 1 403 ? 22.367 16.575 15.042 1.00 26.89 403 ALA B O 1
ATOM 9320 N N . ARG B 1 404 ? 23.588 17.810 13.598 1.00 30.18 404 ARG B N 1
ATOM 9321 C CA . ARG B 1 404 ? 22.760 17.393 12.465 1.00 28.41 404 ARG B CA 1
ATOM 9322 C C . ARG B 1 404 ? 22.744 15.881 12.339 1.00 30.27 404 ARG B C 1
ATOM 9323 O O . ARG B 1 404 ? 21.684 15.279 12.120 1.00 28.58 404 ARG B O 1
ATOM 9331 N N . ARG B 1 405 ? 23.913 15.244 12.510 1.00 25.87 405 ARG B N 1
ATOM 9332 C CA . ARG B 1 405 ? 23.988 13.797 12.339 1.00 26.61 405 ARG B CA 1
ATOM 9333 C C . ARG B 1 405 ? 23.207 13.067 13.431 1.00 27.08 405 ARG B C 1
ATOM 9334 O O . ARG B 1 405 ? 22.476 12.108 13.151 1.00 29.02 405 ARG B O 1
ATOM 9342 N N . MET B 1 406 ? 23.332 13.519 14.679 1.00 29.36 406 MET B N 1
ATOM 9343 C CA . MET B 1 406 ? 22.702 12.806 15.790 1.00 30.25 406 MET B CA 1
ATOM 9344 C C . MET B 1 406 ? 21.184 12.970 15.772 1.00 31.52 406 MET B C 1
ATOM 9345 O O . MET B 1 406 ? 20.443 12.001 16.017 1.00 31.16 406 MET B O 1
ATOM 9350 N N . LEU B 1 407 ? 20.699 14.174 15.449 1.00 30.24 407 LEU B N 1
ATOM 9351 C CA . LEU B 1 407 ? 19.263 14.359 15.253 1.00 29.54 407 LEU B CA 1
ATOM 9352 C C . LEU B 1 407 ? 18.740 13.406 14.193 1.00 29.90 407 LEU B C 1
ATOM 9353 O O . LEU B 1 407 ? 17.725 12.724 14.396 1.00 29.17 407 LEU B O 1
ATOM 9358 N N . THR B 1 408 ? 19.451 13.330 13.061 1.00 30.90 408 THR B N 1
ATOM 9359 C CA . THR B 1 408 ? 19.077 12.425 11.977 1.00 25.01 408 THR B CA 1
ATOM 9360 C C . THR B 1 408 ? 19.061 10.989 12.452 1.00 27.71 408 THR B C 1
ATOM 9361 O O . THR B 1 408 ? 18.079 10.268 12.249 1.00 26.23 408 THR B O 1
ATOM 9365 N N . ASN B 1 409 ? 20.166 10.548 13.075 1.00 27.99 409 ASN B N 1
ATOM 9366 C CA . ASN B 1 409 ? 20.249 9.171 13.548 1.00 26.02 409 ASN B CA 1
ATOM 9367 C C . ASN B 1 409 ? 19.153 8.870 14.570 1.00 28.02 409 ASN B C 1
ATOM 9368 O O . ASN B 1 409 ? 18.548 7.794 14.539 1.00 26.93 409 ASN B O 1
ATOM 9373 N N . MET B 1 410 ? 18.906 9.794 15.504 1.00 25.39 410 MET B N 1
ATOM 9374 C CA . MET B 1 410 ? 17.899 9.557 16.536 1.00 28.17 410 MET B CA 1
ATOM 9375 C C . MET B 1 410 ? 16.509 9.394 15.920 1.00 29.16 410 MET B C 1
ATOM 9376 O O . MET B 1 410 ? 15.776 8.439 16.225 1.00 26.57 410 MET B O 1
ATOM 9381 N N . ILE B 1 411 ? 16.137 10.317 15.036 1.00 28.91 411 ILE B N 1
ATOM 9382 C CA . ILE B 1 411 ? 14.825 10.238 14.407 1.00 31.73 411 ILE B CA 1
ATOM 9383 C C . ILE B 1 411 ? 14.705 8.952 13.608 1.00 32.28 411 ILE B C 1
ATOM 9384 O O . ILE B 1 411 ? 13.731 8.201 13.751 1.00 34.08 411 ILE B O 1
ATOM 9389 N N . GLU B 1 412 ? 15.708 8.658 12.781 1.00 26.91 412 GLU B N 1
ATOM 9390 C CA . GLU B 1 412 ? 15.602 7.499 11.904 1.00 33.22 412 GLU B CA 1
ATOM 9391 C C . GLU B 1 412 ? 15.653 6.201 12.687 1.00 31.24 412 GLU B C 1
ATOM 9392 O O . GLU B 1 412 ? 14.957 5.242 12.338 1.00 31.16 412 GLU B O 1
ATOM 9398 N N . GLN B 1 413 ? 16.440 6.156 13.765 1.00 31.86 413 GLN B N 1
ATOM 9399 C CA . GLN B 1 413 ? 16.572 4.911 14.512 1.00 32.04 413 GLN B CA 1
ATOM 9400 C C . GLN B 1 413 ? 15.376 4.672 15.415 1.00 28.25 413 GLN B C 1
ATOM 9401 O O . GLN B 1 413 ? 15.011 3.517 15.657 1.00 25.98 413 GLN B O 1
ATOM 9407 N N . HIS B 1 414 ? 14.721 5.730 15.877 1.00 26.71 414 HIS B N 1
ATOM 9408 C CA . HIS B 1 414 ? 13.650 5.556 16.843 1.00 34.43 414 HIS B CA 1
ATOM 9409 C C . HIS B 1 414 ? 12.237 5.835 16.325 1.00 33.13 414 HIS B C 1
ATOM 9410 O O . HIS B 1 414 ? 11.278 5.557 17.051 1.00 33.78 414 HIS B O 1
ATOM 9417 N N . ARG B 1 415 ? 12.072 6.320 15.087 1.00 35.57 415 ARG B N 1
ATOM 9418 C CA . ARG B 1 415 ? 10.765 6.822 14.646 1.00 32.89 415 ARG B CA 1
ATOM 9419 C C . ARG B 1 415 ? 9.673 5.760 14.690 1.00 30.89 415 ARG B C 1
ATOM 9420 O O . ARG B 1 415 ? 8.496 6.100 14.834 1.00 36.94 415 ARG B O 1
ATOM 9428 N N . ASN B 1 416 ? 10.024 4.481 14.571 1.00 30.44 416 ASN B N 1
ATOM 9429 C CA . ASN B 1 416 ? 9.019 3.429 14.639 1.00 27.89 416 ASN B CA 1
ATOM 9430 C C . ASN B 1 416 ? 8.318 3.332 15.989 1.00 35.18 416 ASN B C 1
ATOM 9431 O O . ASN B 1 416 ? 7.238 2.732 16.058 1.00 33.59 416 ASN B O 1
ATOM 9436 N N . HIS B 1 417 ? 8.892 3.901 17.057 1.00 30.80 417 HIS B N 1
ATOM 9437 C CA . HIS B 1 417 ? 8.357 3.697 18.405 1.00 31.68 417 HIS B CA 1
ATOM 9438 C C . HIS B 1 417 ? 7.100 4.534 18.642 1.00 31.52 417 HIS B C 1
ATOM 9439 O O . HIS B 1 417 ? 7.174 5.769 18.606 1.00 31.11 417 HIS B O 1
ATOM 9446 N N . PRO B 1 418 ? 5.946 3.913 18.914 1.00 31.21 418 PRO B N 1
ATOM 9447 C CA . PRO B 1 418 ? 4.746 4.705 19.254 1.00 31.95 418 PRO B CA 1
ATOM 9448 C C . PRO B 1 418 ? 4.958 5.605 20.447 1.00 34.73 418 PRO B C 1
ATOM 9449 O O . PRO B 1 418 ? 4.365 6.689 20.507 1.00 32.45 418 PRO B O 1
ATOM 9453 N N . SER B 1 419 ? 5.808 5.190 21.393 1.00 30.48 419 SER B N 1
ATOM 9454 C CA . SER B 1 419 ? 5.989 5.942 22.631 1.00 27.94 419 SER B CA 1
ATOM 9455 C C . SER B 1 419 ? 6.509 7.346 22.383 1.00 31.78 419 SER B C 1
ATOM 9456 O O . SER B 1 419 ? 6.203 8.259 23.159 1.00 31.91 419 SER B O 1
ATOM 9459 N N . VAL B 1 420 ? 7.305 7.542 21.333 1.00 31.65 420 VAL B N 1
ATOM 9460 C CA . VAL B 1 420 ? 7.962 8.830 21.121 1.00 30.79 420 VAL B CA 1
ATOM 9461 C C . VAL B 1 420 ? 6.962 9.812 20.534 1.00 34.40 420 VAL B C 1
ATOM 9462 O O . VAL B 1 420 ? 6.284 9.506 19.545 1.00 34.01 420 VAL B O 1
ATOM 9466 N N . ILE B 1 421 ? 6.873 11.000 21.131 1.00 31.62 421 ILE B N 1
ATOM 9467 C CA . ILE B 1 421 ? 6.052 12.062 20.556 1.00 30.37 421 ILE B CA 1
ATOM 9468 C C . ILE B 1 421 ? 6.790 13.378 20.430 1.00 32.96 421 ILE B C 1
ATOM 9469 O O . ILE B 1 421 ? 6.340 14.269 19.680 1.00 36.33 421 ILE B O 1
ATOM 9474 N N . LEU B 1 422 ? 7.903 13.577 21.122 1.00 31.59 422 LEU B N 1
ATOM 9475 C CA . LEU B 1 422 ? 8.687 14.794 20.985 1.00 31.74 422 LEU B CA 1
ATOM 9476 C C . LEU B 1 422 ? 10.115 14.433 20.597 1.00 35.62 422 LEU B C 1
ATOM 9477 O O . LEU B 1 422 ? 10.682 13.465 21.115 1.00 31.99 422 LEU B O 1
ATOM 9482 N N . TRP B 1 423 ? 10.666 15.187 19.645 1.00 31.48 423 TRP B N 1
ATOM 9483 C CA . TRP B 1 423 ? 12.094 15.196 19.354 1.00 29.24 423 TRP B CA 1
ATOM 9484 C C . TRP B 1 423 ? 12.638 16.493 19.924 1.00 27.97 423 TRP B C 1
ATOM 9485 O O . TRP B 1 423 ? 12.320 17.575 19.420 1.00 30.49 423 TRP B O 1
ATOM 9496 N N . GLY B 1 424 ? 13.449 16.400 20.976 1.00 25.22 424 GLY B N 1
ATOM 9497 C CA . GLY B 1 424 ? 14.059 17.593 21.517 1.00 25.72 424 GLY B CA 1
ATOM 9498 C C . GLY B 1 424 ? 15.286 18.001 20.722 1.00 27.99 424 GLY B C 1
ATOM 9499 O O . GLY B 1 424 ? 16.020 17.170 20.193 1.00 28.70 424 GLY B O 1
ATOM 9500 N N . LEU B 1 425 ? 15.513 19.307 20.637 1.00 26.57 425 LEU B N 1
ATOM 9501 C CA . LEU B 1 425 ? 16.624 19.832 19.865 1.00 31.52 425 LEU B CA 1
ATOM 9502 C C . LEU B 1 425 ? 17.755 20.356 20.724 1.00 31.09 425 LEU B C 1
ATOM 9503 O O . LEU B 1 425 ? 18.849 20.583 20.197 1.00 30.36 425 LEU B O 1
ATOM 9508 N N . GLY B 1 426 ? 17.528 20.562 22.011 1.00 29.81 426 GLY B N 1
ATOM 9509 C CA . GLY B 1 426 ? 18.580 21.080 22.861 1.00 34.05 426 GLY B CA 1
ATOM 9510 C C . GLY B 1 426 ? 18.044 21.399 24.234 1.00 33.14 426 GLY B C 1
ATOM 9511 O O . GLY B 1 426 ? 16.835 21.488 24.455 1.00 31.45 426 GLY B O 1
ATOM 9512 N N . ASN B 1 427 ? 18.981 21.581 25.164 1.00 33.01 427 ASN B N 1
ATOM 9513 C CA . ASN B 1 427 ? 18.649 21.817 26.559 1.00 30.04 427 ASN B CA 1
ATOM 9514 C C . ASN B 1 427 ? 19.557 22.914 27.084 1.00 30.40 427 ASN B C 1
ATOM 9515 O O . ASN B 1 427 ? 20.777 22.835 26.922 1.00 33.31 427 ASN B O 1
ATOM 9520 N N . GLU B 1 428 ? 18.949 23.949 27.674 1.00 31.60 428 GLU B N 1
ATOM 9521 C CA . GLU B 1 428 ? 19.668 25.066 28.293 1.00 31.83 428 GLU B CA 1
ATOM 9522 C C . GLU B 1 428 ? 20.710 25.653 27.346 1.00 30.88 428 GLU B C 1
ATOM 9523 O O . GLU B 1 428 ? 21.832 25.993 27.730 1.00 32.45 428 GLU B O 1
ATOM 9529 N N . ASN B 1 429 ? 20.319 25.812 26.087 1.00 31.94 429 ASN B N 1
ATOM 9530 C CA . ASN B 1 429 ? 21.217 26.437 25.135 1.00 29.67 429 ASN B CA 1
ATOM 9531 C C . ASN B 1 429 ? 21.463 27.909 25.420 1.00 33.29 429 ASN B C 1
ATOM 9532 O O . ASN B 1 429 ? 22.333 28.500 24.780 1.00 37.09 429 ASN B O 1
ATOM 9537 N N . ASP B 1 430 ? 20.748 28.514 26.365 1.00 35.10 430 ASP B N 1
ATOM 9538 C CA . ASP B 1 430 ? 21.095 29.859 26.808 1.00 35.83 430 ASP B CA 1
ATOM 9539 C C . ASP B 1 430 ? 22.272 29.878 27.769 1.00 34.22 430 ASP B C 1
ATOM 9540 O O . ASP B 1 430 ? 22.601 30.949 28.284 1.00 37.17 430 ASP B O 1
ATOM 9545 N N . TRP B 1 431 ? 22.897 28.731 28.041 1.00 34.89 431 TRP B N 1
ATOM 9546 C CA . TRP B 1 431 ? 23.958 28.686 29.045 1.00 34.37 431 TRP B CA 1
ATOM 9547 C C . TRP B 1 431 ? 25.332 28.832 28.396 1.00 32.81 431 TRP B C 1
ATOM 9548 O O . TRP B 1 431 ? 25.860 27.875 27.825 1.00 34.53 431 TRP B O 1
ATOM 9559 N N . PRO B 1 432 ? 25.949 29.999 28.487 1.00 33.57 432 PRO B N 1
ATOM 9560 C CA . PRO B 1 432 ? 27.239 30.223 27.825 1.00 35.34 432 PRO B CA 1
ATOM 9561 C C . PRO B 1 432 ? 28.410 29.677 28.636 1.00 34.06 432 PRO B C 1
ATOM 9562 O O . PRO B 1 432 ? 28.298 29.371 29.826 1.00 35.37 432 PRO B O 1
ATOM 9566 N N . GLY B 1 433 ? 29.557 29.572 27.956 1.00 37.06 433 GLY B N 1
ATOM 9567 C CA . GLY B 1 433 ? 30.825 29.340 28.630 1.00 36.16 433 GLY B CA 1
ATOM 9568 C C . GLY B 1 433 ? 31.869 28.518 27.890 1.00 32.36 433 GLY B C 1
ATOM 9569 O O . GLY B 1 433 ? 33.046 28.614 28.222 1.00 32.31 433 GLY B O 1
ATOM 9570 N N . ASP B 1 434 ? 31.480 27.697 26.912 1.00 35.22 434 ASP B N 1
ATOM 9571 C CA . ASP B 1 434 ? 32.461 26.843 26.247 1.00 32.81 434 ASP B CA 1
ATOM 9572 C C . ASP B 1 434 ? 33.272 27.575 25.194 1.00 36.01 434 ASP B C 1
ATOM 9573 O O . ASP B 1 434 ? 34.263 27.019 24.706 1.00 33.95 434 ASP B O 1
ATOM 9578 N N . PHE B 1 435 ? 32.880 28.789 24.810 1.00 37.59 435 PHE B N 1
ATOM 9579 C CA . PHE B 1 435 ? 33.657 29.548 23.841 1.00 35.14 435 PHE B CA 1
ATOM 9580 C C . PHE B 1 435 ? 33.786 30.977 24.316 1.00 37.81 435 PHE B C 1
ATOM 9581 O O . PHE B 1 435 ? 33.121 31.403 25.265 1.00 42.67 435 PHE B O 1
ATOM 9589 N N . GLN B 1 436 ? 34.683 31.709 23.653 1.00 39.44 436 GLN B N 1
ATOM 9590 C CA . GLN B 1 436 ? 34.872 33.116 23.978 1.00 42.65 436 GLN B CA 1
ATOM 9591 C C . GLN B 1 436 ? 33.669 33.941 23.582 1.00 44.61 436 GLN B C 1
ATOM 9592 O O . GLN B 1 436 ? 33.439 35.015 24.149 1.00 41.49 436 GLN B O 1
ATOM 9598 N N . THR B 1 437 ? 32.885 33.446 22.637 1.00 42.39 437 THR B N 1
ATOM 9599 C CA . THR B 1 437 ? 31.727 34.159 22.154 1.00 43.23 437 THR B CA 1
ATOM 9600 C C . THR B 1 437 ? 30.475 33.356 22.453 1.00 46.15 437 THR B C 1
ATOM 9601 O O . THR B 1 437 ? 30.509 32.134 22.628 1.00 43.25 437 THR B O 1
ATOM 9605 N N . PHE B 1 438 ? 29.365 34.078 22.513 1.00 42.98 438 PHE B N 1
ATOM 9606 C CA . PHE B 1 438 ? 28.049 33.490 22.667 1.00 40.09 438 PHE B CA 1
ATOM 9607 C C . PHE B 1 438 ? 27.120 34.360 21.846 1.00 44.33 438 PHE B C 1
ATOM 9608 O O . PHE B 1 438 ? 26.955 35.540 22.160 1.00 47.72 438 PHE B O 1
ATOM 9616 N N . GLU B 1 439 ? 26.541 33.795 20.794 1.00 41.66 439 GLU B N 1
ATOM 9617 C CA . GLU B 1 439 ? 25.835 34.565 19.775 1.00 44.71 439 GLU B CA 1
ATOM 9618 C C . GLU B 1 439 ? 24.403 34.066 19.648 1.00 43.34 439 GLU B C 1
ATOM 9619 O O . GLU B 1 439 ? 24.153 33.040 19.007 1.00 47.41 439 GLU B O 1
ATOM 9625 N N . LYS B 1 440 ? 23.458 34.800 20.242 1.00 46.09 440 LYS B N 1
ATOM 9626 C CA . LYS B 1 440 ? 22.063 34.368 20.197 1.00 45.31 440 LYS B CA 1
ATOM 9627 C C . LYS B 1 440 ? 21.562 34.243 18.763 1.00 44.29 440 LYS B C 1
ATOM 9628 O O . LYS B 1 440 ? 20.752 33.354 18.459 1.00 41.79 440 LYS B O 1
ATOM 9634 N N . ASP B 1 441 ? 22.050 35.105 17.868 1.00 44.08 441 ASP B N 1
ATOM 9635 C CA . ASP B 1 441 ? 21.659 35.047 16.461 1.00 46.70 441 ASP B CA 1
ATOM 9636 C C . ASP B 1 441 ? 22.120 33.746 15.807 1.00 46.93 441 ASP B C 1
ATOM 9637 O O . ASP B 1 441 ? 21.345 33.086 15.098 1.00 42.23 441 ASP B O 1
ATOM 9642 N N . SER B 1 442 ? 23.391 33.369 16.021 1.00 45.15 442 SER B N 1
ATOM 9643 C CA . SER B 1 442 ? 23.909 32.140 15.420 1.00 40.54 442 SER B CA 1
ATOM 9644 C C . SER B 1 442 ? 23.205 30.923 15.998 1.00 38.28 442 SER B C 1
ATOM 9645 O O . SER B 1 442 ? 22.816 30.009 15.260 1.00 37.49 442 SER B O 1
ATOM 9648 N N . ILE B 1 443 ? 23.002 30.917 17.316 1.00 35.13 443 ILE B N 1
ATOM 9649 C CA . ILE B 1 443 ? 22.271 29.831 17.964 1.00 38.49 443 ILE B CA 1
ATOM 9650 C C . ILE B 1 443 ? 20.842 29.760 17.436 1.00 39.10 443 ILE B C 1
ATOM 9651 O O . ILE B 1 443 ? 20.333 28.684 17.089 1.00 38.92 443 ILE B O 1
ATOM 9656 N N . ARG B 1 444 ? 20.178 30.915 17.354 1.00 39.19 444 ARG B N 1
ATOM 9657 C CA . ARG B 1 444 ? 18.823 30.963 16.818 1.00 39.12 444 ARG B CA 1
ATOM 9658 C C . ARG B 1 444 ? 18.766 30.390 15.402 1.00 38.40 444 ARG B C 1
ATOM 9659 O O . ARG B 1 444 ? 17.900 29.561 15.086 1.00 32.81 444 ARG B O 1
ATOM 9667 N N . ALA B 1 445 ? 19.701 30.804 14.540 1.00 34.37 445 ALA B N 1
ATOM 9668 C CA . ALA B 1 445 ? 19.731 30.286 13.176 1.00 35.41 445 ALA B CA 1
ATOM 9669 C C . ALA B 1 445 ? 19.923 28.771 13.159 1.00 35.34 445 ALA B C 1
ATOM 9670 O O . ALA B 1 445 ? 19.176 28.045 12.492 1.00 35.09 445 ALA B O 1
ATOM 9672 N N . PHE B 1 446 ? 20.907 28.266 13.905 1.00 36.33 446 PHE B N 1
ATOM 9673 C CA . PHE B 1 446 ? 21.150 26.829 13.878 1.00 34.94 446 PHE B CA 1
ATOM 9674 C C . PHE B 1 446 ? 19.966 26.071 14.446 1.00 32.78 446 PHE B C 1
ATOM 9675 O O . PHE B 1 446 ? 19.572 25.029 13.909 1.00 34.62 446 PHE B O 1
ATOM 9683 N N . MET B 1 447 ? 19.379 26.589 15.530 1.00 34.91 447 MET B N 1
ATOM 9684 C CA . MET B 1 447 ? 18.175 25.979 16.104 1.00 34.47 447 MET B CA 1
ATOM 9685 C C . MET B 1 447 ? 17.038 25.917 15.086 1.00 35.54 447 MET B C 1
ATOM 9686 O O . MET B 1 447 ? 16.303 24.921 15.020 1.00 38.73 447 MET B O 1
ATOM 9691 N N . GLY B 1 448 ? 16.869 26.969 14.279 1.00 34.64 448 GLY B N 1
ATOM 9692 C CA . GLY B 1 448 ? 15.877 26.897 13.210 1.00 36.51 448 GLY B CA 1
ATOM 9693 C C . GLY B 1 448 ? 16.187 25.810 12.198 1.00 34.48 448 GLY B C 1
ATOM 9694 O O . GLY B 1 448 ? 15.296 25.069 11.769 1.00 37.41 448 GLY B O 1
ATOM 9695 N N . GLU B 1 449 ? 17.462 25.692 11.821 1.00 34.54 449 GLU B N 1
ATOM 9696 C CA . GLU B 1 449 ? 17.895 24.653 10.894 1.00 34.63 449 GLU B CA 1
ATOM 9697 C C . GLU B 1 449 ? 17.541 23.269 11.422 1.00 34.10 449 GLU B C 1
ATOM 9698 O O . GLU B 1 449 ? 16.967 22.444 10.698 1.00 37.49 449 GLU B O 1
ATOM 9704 N N . LEU B 1 450 ? 17.835 23.013 12.703 1.00 31.86 450 LEU B N 1
ATOM 9705 C CA . LEU B 1 450 ? 17.500 21.719 13.300 1.00 35.05 450 LEU B CA 1
ATOM 9706 C C . LEU B 1 450 ? 15.989 21.497 13.348 1.00 32.69 450 LEU B C 1
ATOM 9707 O O . LEU B 1 450 ? 15.504 20.386 13.072 1.00 31.47 450 LEU B O 1
ATOM 9712 N N . HIS B 1 451 ? 15.224 22.532 13.712 1.00 32.26 451 HIS B N 1
ATOM 9713 C CA . HIS B 1 451 ? 13.770 22.372 13.713 1.00 34.94 451 HIS B CA 1
ATOM 9714 C C . HIS B 1 451 ? 13.268 21.988 12.325 1.00 34.85 451 HIS B C 1
ATOM 9715 O O . HIS B 1 451 ? 12.439 21.078 12.182 1.00 34.08 451 HIS B O 1
ATOM 9722 N N . ASP B 1 452 ? 13.787 22.652 11.283 1.00 33.92 452 ASP B N 1
ATOM 9723 C CA . ASP B 1 452 ? 13.366 22.319 9.925 1.00 34.79 452 ASP B CA 1
ATOM 9724 C C . ASP B 1 452 ? 13.804 20.911 9.550 1.00 37.99 452 ASP B C 1
ATOM 9725 O O . ASP B 1 452 ? 13.046 20.179 8.902 1.00 36.28 452 ASP B O 1
ATOM 9730 N N . LEU B 1 453 ? 15.009 20.494 9.979 1.00 36.52 453 LEU B N 1
ATOM 9731 C CA . LEU B 1 453 ? 15.473 19.153 9.634 1.00 31.18 453 LEU B CA 1
ATOM 9732 C C . LEU B 1 453 ? 14.621 18.089 10.302 1.00 27.28 453 LEU B C 1
ATOM 9733 O O . LEU B 1 453 ? 14.287 17.076 9.680 1.00 31.89 453 LEU B O 1
ATOM 9738 N N . ALA B 1 454 ? 14.260 18.291 11.569 1.00 33.69 454 ALA B N 1
ATOM 9739 C CA . ALA B 1 454 ? 13.394 17.322 12.244 1.00 32.35 454 ALA B CA 1
ATOM 9740 C C . ALA B 1 454 ? 12.030 17.211 11.560 1.00 36.03 454 ALA B C 1
ATOM 9741 O O . ALA B 1 454 ? 11.478 16.107 11.430 1.00 37.95 454 ALA B O 1
ATOM 9743 N N . HIS B 1 455 ? 11.463 18.340 11.118 1.00 32.78 455 HIS B N 1
ATOM 9744 C CA . HIS B 1 455 ? 10.152 18.276 10.470 1.00 38.41 455 HIS B CA 1
ATOM 9745 C C . HIS B 1 455 ? 10.251 17.714 9.057 1.00 40.29 455 HIS B C 1
ATOM 9746 O O . HIS B 1 455 ? 9.356 16.987 8.612 1.00 40.63 455 HIS B O 1
ATOM 9753 N N . ARG B 1 456 ? 11.338 18.020 8.340 1.00 39.16 456 ARG B N 1
ATOM 9754 C CA . ARG B 1 456 ? 11.557 17.371 7.050 1.00 42.49 456 ARG B CA 1
ATOM 9755 C C . ARG B 1 456 ? 11.689 15.863 7.209 1.00 39.83 456 ARG B C 1
ATOM 9756 O O . ARG B 1 456 ? 11.187 15.101 6.375 1.00 39.20 456 ARG B O 1
ATOM 9764 N N . LEU B 1 457 ? 12.355 15.414 8.282 1.00 36.01 457 LEU B N 1
ATOM 9765 C CA . LEU B 1 457 ? 12.653 13.994 8.440 1.00 35.56 457 LEU B CA 1
ATOM 9766 C C . LEU B 1 457 ? 11.484 13.238 9.038 1.00 30.70 457 LEU B C 1
ATOM 9767 O O . LEU B 1 457 ? 11.231 12.087 8.668 1.00 33.79 457 LEU B O 1
ATOM 9772 N N . ASP B 1 458 ? 10.790 13.838 10.002 1.00 32.78 458 ASP B N 1
ATOM 9773 C CA . ASP B 1 458 ? 9.620 13.203 10.599 1.00 41.08 458 ASP B CA 1
ATOM 9774 C C . ASP B 1 458 ? 8.543 14.249 10.817 1.00 43.94 458 ASP B C 1
ATOM 9775 O O . ASP B 1 458 ? 8.454 14.857 11.891 1.00 48.50 458 ASP B O 1
ATOM 9780 N N . PRO B 1 459 ? 7.706 14.491 9.810 1.00 42.88 459 PRO B N 1
ATOM 9781 C CA . PRO B 1 459 ? 6.509 15.326 10.027 1.00 44.52 459 PRO B CA 1
ATOM 9782 C C . PRO B 1 459 ? 5.620 14.845 11.167 1.00 40.16 459 PRO B C 1
ATOM 9783 O O . PRO B 1 459 ? 4.971 15.679 11.806 1.00 44.05 459 PRO B O 1
ATOM 9787 N N . THR B 1 460 ? 5.609 13.534 11.461 1.00 42.32 460 THR B N 1
ATOM 9788 C CA . THR B 1 460 ? 4.697 12.911 12.429 1.00 37.45 460 THR B CA 1
ATOM 9789 C C . THR B 1 460 ? 4.766 13.511 13.827 1.00 39.41 460 THR B C 1
ATOM 9790 O O . THR B 1 460 ? 3.790 13.408 14.586 1.00 37.50 460 THR B O 1
ATOM 9794 N N . ARG B 1 461 ? 5.874 14.127 14.205 1.00 33.83 461 ARG B N 1
ATOM 9795 C CA . ARG B 1 461 ? 6.044 14.486 15.599 1.00 33.09 461 ARG B CA 1
ATOM 9796 C C . ARG B 1 461 ? 6.396 15.957 15.703 1.00 35.30 461 ARG B C 1
ATOM 9797 O O . ARG B 1 461 ? 6.699 16.615 14.705 1.00 40.02 461 ARG B O 1
ATOM 9805 N N . SER B 1 462 ? 6.331 16.472 16.928 1.00 32.03 462 SER B N 1
ATOM 9806 C CA . SER B 1 462 ? 6.648 17.860 17.223 1.00 33.37 462 SER B CA 1
ATOM 9807 C C . SER B 1 462 ? 8.035 17.971 17.834 1.00 36.76 462 SER B C 1
ATOM 9808 O O . SER B 1 462 ? 8.590 17.010 18.374 1.00 34.64 462 SER B O 1
ATOM 9811 N N . THR B 1 463 ? 8.581 19.171 17.757 1.00 34.52 463 THR B N 1
ATOM 9812 C CA . THR B 1 463 ? 9.885 19.448 18.317 1.00 36.90 463 THR B CA 1
ATOM 9813 C C . THR B 1 463 ? 9.751 20.199 19.628 1.00 34.95 463 THR B C 1
ATOM 9814 O O . THR B 1 463 ? 8.739 20.844 19.907 1.00 38.75 463 THR B O 1
ATOM 9818 N N . ALA B 1 464 ? 10.814 20.129 20.421 1.00 36.73 464 ALA B N 1
ATOM 9819 C CA . ALA B 1 464 ? 10.838 20.764 21.725 1.00 35.31 464 ALA B CA 1
ATOM 9820 C C . ALA B 1 464 ? 12.267 21.172 22.047 1.00 33.59 464 ALA B C 1
ATOM 9821 O O . ALA B 1 464 ? 13.225 20.571 21.549 1.00 34.09 464 ALA B O 1
ATOM 9823 N N . ILE B 1 465 ? 12.395 22.241 22.832 1.00 27.52 465 ILE B N 1
ATOM 9824 C CA . ILE B 1 465 ? 13.611 22.558 23.560 1.00 30.53 465 ILE B CA 1
ATOM 9825 C C . ILE B 1 465 ? 13.197 22.980 24.960 1.00 40.17 465 ILE B C 1
ATOM 9826 O O . ILE B 1 465 ? 12.024 23.270 25.227 1.00 36.39 465 ILE B O 1
ATOM 9831 N N . ARG B 1 466 ? 14.184 23.026 25.856 1.00 34.76 466 ARG B N 1
ATOM 9832 C CA . ARG B 1 466 ? 13.989 23.461 27.228 1.00 34.38 466 ARG B CA 1
ATOM 9833 C C . ARG B 1 466 ? 14.952 24.592 27.540 1.00 33.06 466 ARG B C 1
ATOM 9834 O O . ARG B 1 466 ? 16.131 24.511 27.193 1.00 34.79 466 ARG B O 1
ATOM 9842 N N . ARG B 1 467 ? 14.439 25.643 28.177 1.00 31.54 467 ARG B N 1
ATOM 9843 C CA . ARG B 1 467 ? 15.213 26.754 28.749 1.00 32.84 467 ARG B CA 1
ATOM 9844 C C . ARG B 1 467 ? 16.177 27.377 27.736 1.00 37.48 467 ARG B C 1
ATOM 9845 O O . ARG B 1 467 ? 17.403 27.243 27.810 1.00 34.79 467 ARG B O 1
ATOM 9853 N N . CYS B 1 468 ? 15.563 28.098 26.795 1.00 35.11 468 CYS B N 1
ATOM 9854 C CA . CYS B 1 468 ? 16.283 29.036 25.930 1.00 37.70 468 CYS B CA 1
ATOM 9855 C C . CYS B 1 468 ? 15.208 30.023 25.459 1.00 44.06 468 CYS B C 1
ATOM 9856 O O . CYS B 1 468 ? 14.481 29.747 24.505 1.00 41.42 468 CYS B O 1
ATOM 9859 N N . GLU B 1 469 ? 15.083 31.137 26.183 1.00 44.23 469 GLU B N 1
ATOM 9860 C CA . GLU B 1 469 ? 13.947 32.019 25.943 1.00 43.09 469 GLU B CA 1
ATOM 9861 C C . GLU B 1 469 ? 13.999 32.608 24.547 1.00 41.58 469 GLU B C 1
ATOM 9862 O O . GLU B 1 469 ? 12.952 32.818 23.932 1.00 40.57 469 GLU B O 1
ATOM 9868 N N . PHE B 1 470 ? 15.193 32.819 24.001 1.00 41.87 470 PHE B N 1
ATOM 9869 C CA . PHE B 1 470 ? 15.304 33.478 22.711 1.00 41.53 470 PHE B CA 1
ATOM 9870 C C . PHE B 1 470 ? 15.184 32.523 21.532 1.00 39.93 470 PHE B C 1
ATOM 9871 O O . PHE B 1 470 ? 15.461 32.931 20.403 1.00 42.39 470 PHE B O 1
ATOM 9879 N N . CYS B 1 471 ? 14.800 31.267 21.767 1.00 37.77 471 CYS B N 1
ATOM 9880 C CA . CYS B 1 471 ? 14.459 30.329 20.702 1.00 38.38 471 CYS B CA 1
ATOM 9881 C C . CYS B 1 471 ? 13.079 29.733 20.918 1.00 41.33 471 CYS B C 1
ATOM 9882 O O . CYS B 1 471 ? 12.696 28.816 20.175 1.00 40.56 471 CYS B O 1
ATOM 9885 N N . LYS B 1 472 ? 12.335 30.220 21.923 1.00 37.20 472 LYS B N 1
ATOM 9886 C CA . LYS B 1 472 ? 11.110 29.547 22.347 1.00 38.35 472 LYS B CA 1
ATOM 9887 C C . LYS B 1 472 ? 10.086 29.460 21.219 1.00 37.03 472 LYS B C 1
ATOM 9888 O O . LYS B 1 472 ? 9.297 28.510 21.167 1.00 36.28 472 LYS B O 1
ATOM 9894 N N . ASP B 1 473 ? 10.106 30.417 20.292 1.00 36.50 473 ASP B N 1
ATOM 9895 C CA . ASP B 1 473 ? 9.154 30.410 19.188 1.00 45.89 473 ASP B CA 1
ATOM 9896 C C . ASP B 1 473 ? 9.498 29.405 18.106 1.00 43.62 473 ASP B C 1
ATOM 9897 O O . ASP B 1 473 ? 8.597 29.002 17.355 1.00 37.97 473 ASP B O 1
ATOM 9902 N N . ILE B 1 474 ? 10.773 29.011 17.996 1.00 38.05 474 ILE B N 1
ATOM 9903 C CA . ILE B 1 474 ? 11.197 28.231 16.835 1.00 37.41 474 ILE B CA 1
ATOM 9904 C C . ILE B 1 474 ? 10.514 26.874 16.823 1.00 37.57 474 ILE B C 1
ATOM 9905 O O . ILE B 1 474 ? 10.127 26.362 15.766 1.00 40.55 474 ILE B O 1
ATOM 9910 N N . VAL B 1 475 ? 10.298 26.297 18.000 1.00 37.96 475 VAL B N 1
ATOM 9911 C CA . VAL B 1 475 ? 9.878 24.906 18.098 1.00 32.92 475 VAL B CA 1
ATOM 9912 C C . VAL B 1 475 ? 8.386 24.800 18.332 1.00 36.56 475 VAL B C 1
ATOM 9913 O O . VAL B 1 475 ? 7.684 25.805 18.499 1.00 37.34 475 VAL B O 1
ATOM 9917 N N . ASP B 1 476 ? 7.899 23.568 18.362 1.00 36.27 476 ASP B N 1
ATOM 9918 C CA . ASP B 1 476 ? 6.488 23.339 18.583 1.00 30.25 476 ASP B CA 1
ATOM 9919 C C . ASP B 1 476 ? 6.118 23.407 20.063 1.00 40.48 476 ASP B C 1
ATOM 9920 O O . ASP B 1 476 ? 5.096 23.995 20.424 1.00 44.85 476 ASP B O 1
ATOM 9925 N N . VAL B 1 477 ? 6.919 22.815 20.941 1.00 39.90 477 VAL B N 1
ATOM 9926 C CA . VAL B 1 477 ? 6.555 22.671 22.344 1.00 34.06 477 VAL B CA 1
ATOM 9927 C C . VAL B 1 477 ? 7.713 23.188 23.173 1.00 35.14 477 VAL B C 1
ATOM 9928 O O . VAL B 1 477 ? 8.833 22.678 23.058 1.00 33.92 477 VAL B O 1
ATOM 9932 N N . TYR B 1 478 ? 7.457 24.200 23.996 1.00 35.86 478 TYR B N 1
ATOM 9933 C CA . TYR B 1 478 ? 8.504 24.849 24.765 1.00 32.99 478 TYR B CA 1
ATOM 9934 C C . TYR B 1 478 ? 8.359 24.557 26.253 1.00 37.53 478 TYR B C 1
ATOM 9935 O O . TYR B 1 478 ? 7.239 24.477 26.776 1.00 41.39 478 TYR B O 1
ATOM 9944 N N . SER B 1 479 ? 9.503 24.385 26.923 1.00 35.98 479 SER B N 1
ATOM 9945 C CA . SER B 1 479 ? 9.583 24.304 28.379 1.00 35.37 479 SER B CA 1
ATOM 9946 C C . SER B 1 479 ? 10.524 25.377 28.900 1.00 30.36 479 SER B C 1
ATOM 9947 O O . SER B 1 479 ? 11.681 25.444 28.456 1.00 38.12 479 SER B O 1
ATOM 9950 N N . PRO B 1 480 ? 10.089 26.233 29.808 1.00 33.23 480 PRO B N 1
ATOM 9951 C CA . PRO B 1 480 ? 11.023 27.142 30.475 1.00 36.25 480 PRO B CA 1
ATOM 9952 C C . PRO B 1 480 ? 11.594 26.479 31.720 1.00 34.59 480 PRO B C 1
ATOM 9953 O O . PRO B 1 480 ? 11.368 25.282 31.934 1.00 32.23 480 PRO B O 1
ATOM 9957 N N . THR B 1 481 ? 12.326 27.221 32.546 1.00 31.23 481 THR B N 1
ATOM 9958 C CA . THR B 1 481 ? 12.814 26.694 33.813 1.00 34.38 481 THR B CA 1
ATOM 9959 C C . THR B 1 481 ? 11.907 27.163 34.950 1.00 30.34 481 THR B C 1
ATOM 9960 O O . THR B 1 481 ? 11.797 28.366 35.209 1.00 32.06 481 THR B O 1
ATOM 9964 N N . ILE B 1 482 ? 11.269 26.211 35.633 1.00 28.61 482 ILE B N 1
ATOM 9965 C CA . ILE B 1 482 ? 10.369 26.515 36.746 1.00 32.73 482 ILE B CA 1
ATOM 9966 C C . ILE B 1 482 ? 10.597 25.516 37.878 1.00 28.51 482 ILE B C 1
ATOM 9967 O O . ILE B 1 482 ? 10.154 24.364 37.790 1.00 26.35 482 ILE B O 1
ATOM 9972 N N . TRP B 1 483 ? 11.213 25.976 38.973 1.00 29.77 483 TRP B N 1
ATOM 9973 C CA . TRP B 1 483 ? 11.616 25.105 40.088 1.00 34.93 483 TRP B CA 1
ATOM 9974 C C . TRP B 1 483 ? 11.019 25.644 41.382 1.00 32.66 483 TRP B C 1
ATOM 9975 O O . TRP B 1 483 ? 11.738 26.191 42.221 1.00 31.84 483 TRP B O 1
ATOM 9986 N N . ALA B 1 484 ? 9.702 25.470 41.524 1.00 33.36 484 ALA B N 1
ATOM 9987 C CA . ALA B 1 484 ? 8.936 26.076 42.611 1.00 36.88 484 ALA B CA 1
ATOM 9988 C C . ALA B 1 484 ? 9.395 25.564 43.963 1.00 28.04 484 ALA B C 1
ATOM 9989 O O . ALA B 1 484 ? 9.233 24.383 44.264 1.00 30.70 484 ALA B O 1
ATOM 9991 N N . GLY B 1 485 ? 9.907 26.454 44.802 1.00 30.84 485 GLY B N 1
ATOM 9992 C CA . GLY B 1 485 ? 10.385 26.036 46.105 1.00 31.40 485 GLY B CA 1
ATOM 9993 C C . GLY B 1 485 ? 11.767 25.404 46.121 1.00 36.90 485 GLY B C 1
ATOM 9994 O O . GLY B 1 485 ? 12.277 25.094 47.208 1.00 38.21 485 GLY B O 1
ATOM 9995 N N . TRP B 1 486 ? 12.401 25.187 44.969 1.00 33.66 486 TRP B N 1
ATOM 9996 C CA . TRP B 1 486 ? 13.746 24.619 44.964 1.00 35.95 486 TRP B CA 1
ATOM 9997 C C . TRP B 1 486 ? 14.763 25.682 44.570 1.00 31.95 486 TRP B C 1
ATOM 9998 O O . TRP B 1 486 ? 15.553 26.109 45.411 1.00 33.07 486 TRP B O 1
ATOM 10009 N N . TYR B 1 487 ? 14.747 26.150 43.324 1.00 31.28 487 TYR B N 1
ATOM 10010 C CA . TYR B 1 487 ? 15.602 27.265 42.936 1.00 33.76 487 TYR B CA 1
ATOM 10011 C C . TYR B 1 487 ? 14.895 28.610 42.979 1.00 35.65 487 TYR B C 1
ATOM 10012 O O . TYR B 1 487 ? 15.566 29.649 43.003 1.00 37.21 487 TYR B O 1
ATOM 10021 N N . GLY B 1 488 ? 13.566 28.615 42.981 1.00 38.72 488 GLY B N 1
ATOM 10022 C CA . GLY B 1 488 ? 12.829 29.860 43.018 1.00 40.07 488 GLY B CA 1
ATOM 10023 C C . GLY B 1 488 ? 11.566 29.820 43.852 1.00 37.53 488 GLY B C 1
ATOM 10024 O O . GLY B 1 488 ? 10.731 28.913 43.711 1.00 31.15 488 GLY B O 1
ATOM 10025 N N . ARG B 1 489 ? 11.423 30.818 44.728 1.00 40.93 489 ARG B N 1
ATOM 10026 C CA . ARG B 1 489 ? 10.169 31.063 45.434 1.00 41.71 489 ARG B CA 1
ATOM 10027 C C . ARG B 1 489 ? 9.851 29.913 46.381 1.00 40.56 489 ARG B C 1
ATOM 10028 O O . ARG B 1 489 ? 10.745 29.145 46.759 1.00 37.65 489 ARG B O 1
ATOM 10036 N N . ARG B 1 490 ? 8.585 29.794 46.771 1.00 36.46 490 ARG B N 1
ATOM 10037 C CA . ARG B 1 490 ? 8.106 28.722 47.627 1.00 33.07 490 ARG B CA 1
ATOM 10038 C C . ARG B 1 490 ? 7.370 27.708 46.766 1.00 34.02 490 ARG B C 1
ATOM 10039 O O . ARG B 1 490 ? 6.909 28.026 45.666 1.00 34.31 490 ARG B O 1
ATOM 10047 N N . PHE B 1 491 ? 7.283 26.465 47.246 1.00 31.83 491 PHE B N 1
ATOM 10048 C CA . PHE B 1 491 ? 6.558 25.505 46.425 1.00 31.34 491 PHE B CA 1
ATOM 10049 C C . PHE B 1 491 ? 5.074 25.836 46.361 1.00 35.59 491 PHE B C 1
ATOM 10050 O O . PHE B 1 491 ? 4.391 25.371 45.444 1.00 34.53 491 PHE B O 1
ATOM 10058 N N . ARG B 1 492 ? 4.572 26.642 47.300 1.00 35.04 492 ARG B N 1
ATOM 10059 C CA . ARG B 1 492 ? 3.190 27.092 47.233 1.00 35.51 492 ARG B CA 1
ATOM 10060 C C . ARG B 1 492 ? 2.961 28.082 46.087 1.00 40.05 492 ARG B C 1
ATOM 10061 O O . ARG B 1 492 ? 1.814 28.277 45.667 1.00 39.28 492 ARG B O 1
ATOM 10069 N N . ASN B 1 493 ? 4.019 28.661 45.525 1.00 33.29 493 ASN B N 1
ATOM 10070 C CA . ASN B 1 493 ? 3.858 29.522 44.361 1.00 34.90 493 ASN B CA 1
ATOM 10071 C C . ASN B 1 493 ? 3.805 28.758 43.034 1.00 35.62 493 ASN B C 1
ATOM 10072 O O . ASN B 1 493 ? 3.761 29.401 41.976 1.00 32.09 493 ASN B O 1
ATOM 10077 N N . TYR B 1 494 ? 3.794 27.421 43.055 1.00 31.79 494 TYR B N 1
ATOM 10078 C CA . TYR B 1 494 ? 3.856 26.652 41.816 1.00 28.46 494 TYR B CA 1
ATOM 10079 C C . TYR B 1 494 ? 2.761 27.076 40.840 1.00 34.54 494 TYR B C 1
ATOM 10080 O O . TYR B 1 494 ? 3.047 27.487 39.706 1.00 30.47 494 TYR B O 1
ATOM 10089 N N . ARG B 1 495 ? 1.494 26.995 41.276 1.00 34.38 495 ARG B N 1
ATOM 10090 C CA . ARG B 1 495 ? 0.371 27.275 40.383 1.00 35.40 495 ARG B CA 1
ATOM 10091 C C . ARG B 1 495 ? 0.522 28.626 39.697 1.00 32.27 495 ARG B C 1
ATOM 10092 O O . ARG B 1 495 ? 0.370 28.733 38.478 1.00 33.12 495 ARG B O 1
ATOM 10100 N N . GLU B 1 496 ? 0.819 29.671 40.470 1.00 33.57 496 GLU B N 1
ATOM 10101 C CA . GLU B 1 496 ? 1.061 30.978 39.873 1.00 33.90 496 GLU B CA 1
ATOM 10102 C C . GLU B 1 496 ? 2.147 30.893 38.810 1.00 36.58 496 GLU B C 1
ATOM 10103 O O . GLU B 1 496 ? 1.915 31.242 37.648 1.00 39.53 496 GLU B O 1
ATOM 10109 N N . MET B 1 497 ? 3.331 30.381 39.177 1.00 37.54 497 MET B N 1
ATOM 10110 C CA . MET B 1 497 ? 4.442 30.320 38.220 1.00 37.08 497 MET B CA 1
ATOM 10111 C C . MET B 1 497 ? 4.106 29.449 37.013 1.00 34.85 497 MET B C 1
ATOM 10112 O O . MET B 1 497 ? 4.502 29.759 35.880 1.00 36.33 497 MET B O 1
ATOM 10117 N N . GLU B 1 498 ? 3.368 28.359 37.233 1.00 33.00 498 GLU B N 1
ATOM 10118 C CA . GLU B 1 498 ? 3.011 27.474 36.130 1.00 31.91 498 GLU B CA 1
ATOM 10119 C C . GLU B 1 498 ? 2.173 28.212 35.092 1.00 42.68 498 GLU B C 1
ATOM 10120 O O . GLU B 1 498 ? 2.493 28.203 33.894 1.00 41.36 498 GLU B O 1
ATOM 10126 N N . THR B 1 499 ? 1.095 28.870 35.545 1.00 39.32 499 THR B N 1
ATOM 10127 C CA . THR B 1 499 ? 0.246 29.644 34.645 1.00 39.95 499 THR B CA 1
ATOM 10128 C C . THR B 1 499 ? 1.009 30.801 34.019 1.00 37.99 499 THR B C 1
ATOM 10129 O O . THR B 1 499 ? 0.772 31.140 32.854 1.00 42.06 499 THR B O 1
ATOM 10133 N N . ALA B 1 500 ? 1.924 31.419 34.765 1.00 35.71 500 ALA B N 1
ATOM 10134 C CA . ALA B 1 500 ? 2.799 32.406 34.143 1.00 35.65 500 ALA B CA 1
ATOM 10135 C C . ALA B 1 500 ? 3.538 31.796 32.961 1.00 42.25 500 ALA B C 1
ATOM 10136 O O . ALA B 1 500 ? 3.716 32.448 31.924 1.00 48.05 500 ALA B O 1
ATOM 10138 N N . GLY B 1 501 ? 3.925 30.523 33.082 1.00 40.32 501 GLY B N 1
ATOM 10139 C CA . GLY B 1 501 ? 4.607 29.865 31.983 1.00 43.77 501 GLY B CA 1
ATOM 10140 C C . GLY B 1 501 ? 3.674 29.495 30.848 1.00 40.60 501 GLY B C 1
ATOM 10141 O O . GLY B 1 501 ? 4.010 29.686 29.680 1.00 41.49 501 GLY B O 1
ATOM 10142 N N . ILE B 1 502 ? 2.494 28.955 31.170 1.00 41.28 502 ILE B N 1
ATOM 10143 C CA . ILE B 1 502 ? 1.525 28.589 30.135 1.00 43.29 502 ILE B CA 1
ATOM 10144 C C . ILE B 1 502 ? 1.177 29.789 29.264 1.00 42.93 502 ILE B C 1
ATOM 10145 O O . ILE B 1 502 ? 0.907 29.639 28.068 1.00 44.79 502 ILE B O 1
ATOM 10150 N N . ASN B 1 503 ? 1.207 30.993 29.835 1.00 47.75 503 ASN B N 1
ATOM 10151 C CA . ASN B 1 503 ? 0.889 32.217 29.110 1.00 49.55 503 ASN B CA 1
ATOM 10152 C C . ASN B 1 503 ? 2.093 32.839 28.411 1.00 47.57 503 ASN B C 1
ATOM 10153 O O . ASN B 1 503 ? 1.913 33.729 27.571 1.00 44.63 503 ASN B O 1
ATOM 10158 N N . ALA B 1 504 ? 3.306 32.405 28.730 1.00 47.39 504 ALA B N 1
ATOM 10159 C CA . ALA B 1 504 ? 4.498 32.956 28.100 1.00 45.31 504 ALA B CA 1
ATOM 10160 C C . ALA B 1 504 ? 4.897 32.209 26.832 1.00 42.41 504 ALA B C 1
ATOM 10161 O O . ALA B 1 504 ? 5.932 32.530 26.244 1.00 43.18 504 ALA B O 1
ATOM 10163 N N . THR B 1 505 ? 4.107 31.233 26.390 1.00 40.48 505 THR B N 1
ATOM 10164 C CA . THR B 1 505 ? 4.494 30.466 25.217 1.00 41.69 505 THR B CA 1
ATOM 10165 C C . THR B 1 505 ? 3.269 29.867 24.568 1.00 38.31 505 THR B C 1
ATOM 10166 O O . THR B 1 505 ? 2.263 29.605 25.231 1.00 42.50 505 THR B O 1
ATOM 10170 N N . THR B 1 506 ? 3.418 29.586 23.273 1.00 41.24 506 THR B N 1
ATOM 10171 C CA . THR B 1 506 ? 2.338 29.044 22.459 1.00 42.71 506 THR B CA 1
ATOM 10172 C C . THR B 1 506 ? 1.871 27.700 22.988 1.00 44.19 506 THR B C 1
ATOM 10173 O O . THR B 1 506 ? 0.702 27.530 23.369 1.00 46.38 506 THR B O 1
ATOM 10177 N N . ARG B 1 507 ? 2.764 26.718 22.970 1.00 36.32 507 ARG B N 1
ATOM 10178 C CA . ARG B 1 507 ? 2.501 25.397 23.507 1.00 41.11 507 ARG B CA 1
ATOM 10179 C C . ARG B 1 507 ? 3.503 25.141 24.625 1.00 45.67 507 ARG B C 1
ATOM 10180 O O . ARG B 1 507 ? 4.716 25.271 24.418 1.00 42.32 507 ARG B O 1
ATOM 10188 N N . PHE B 1 508 ? 2.987 24.791 25.803 1.00 41.79 508 PHE B N 1
ATOM 10189 C CA . PHE B 1 508 ? 3.751 24.739 27.040 1.00 37.29 508 PHE B CA 1
ATOM 10190 C C . PHE B 1 508 ? 3.836 23.306 27.542 1.00 40.44 508 PHE B C 1
ATOM 10191 O O . PHE B 1 508 ? 2.814 22.624 27.653 1.00 37.07 508 PHE B O 1
ATOM 10199 N N . LEU B 1 509 ? 5.047 22.870 27.895 1.00 36.23 509 LEU B N 1
ATOM 10200 C CA . LEU B 1 509 ? 5.226 21.682 28.719 1.00 33.91 509 LEU B CA 1
ATOM 10201 C C . LEU B 1 509 ? 6.232 22.042 29.800 1.00 34.66 509 LEU B C 1
ATOM 10202 O O . LEU B 1 509 ? 7.120 22.866 29.565 1.00 39.31 509 LEU B O 1
ATOM 10207 N N . HIS B 1 510 ? 6.062 21.483 31.004 1.00 33.72 510 HIS B N 1
ATOM 10208 C CA . HIS B 1 510 ? 6.939 21.812 32.137 1.00 35.85 510 HIS B CA 1
ATOM 10209 C C . HIS B 1 510 ? 7.920 20.661 32.362 1.00 31.50 510 HIS B C 1
ATOM 10210 O O . HIS B 1 510 ? 7.644 19.714 33.098 1.00 31.00 510 HIS B O 1
ATOM 10217 N N . ALA B 1 511 ? 9.087 20.764 31.740 1.00 30.00 511 ALA B N 1
ATOM 10218 C CA . ALA B 1 511 ? 10.147 19.778 31.933 1.00 30.94 511 ALA B CA 1
ATOM 10219 C C . ALA B 1 511 ? 11.046 20.244 33.069 1.00 27.58 511 ALA B C 1
ATOM 10220 O O . ALA B 1 511 ? 11.566 21.371 33.021 1.00 28.54 511 ALA B O 1
ATOM 10222 N N . GLU B 1 512 ? 11.165 19.396 34.112 1.00 27.17 512 GLU B N 1
ATOM 10223 C CA . GLU B 1 512 ? 12.095 19.536 35.235 1.00 25.62 512 GLU B CA 1
ATOM 10224 C C . GLU B 1 512 ? 11.504 20.362 36.366 1.00 29.05 512 GLU B C 1
ATOM 10225 O O . GLU B 1 512 ? 11.351 21.578 36.241 1.00 28.55 512 GLU B O 1
ATOM 10231 N N . TRP B 1 513 ? 11.201 19.703 37.482 1.00 29.19 513 TRP B N 1
ATOM 10232 C CA . TRP B 1 513 ? 10.894 20.354 38.751 1.00 28.71 513 TRP B CA 1
ATOM 10233 C C . TRP B 1 513 ? 11.118 19.329 39.857 1.00 26.17 513 TRP B C 1
ATOM 10234 O O . TRP B 1 513 ? 11.260 18.134 39.595 1.00 26.34 513 TRP B O 1
ATOM 10245 N N . GLY B 1 514 ? 11.160 19.806 41.098 1.00 28.07 514 GLY B N 1
ATOM 10246 C CA . GLY B 1 514 ? 11.415 18.918 42.221 1.00 24.95 514 GLY B CA 1
ATOM 10247 C C . GLY B 1 514 ? 12.494 19.443 43.139 1.00 27.19 514 GLY B C 1
ATOM 10248 O O . GLY B 1 514 ? 12.476 20.630 43.472 1.00 28.28 514 GLY B O 1
ATOM 10249 N N . GLY B 1 515 ? 13.451 18.602 43.525 1.00 31.26 515 GLY B N 1
ATOM 10250 C CA . GLY B 1 515 ? 14.573 19.047 44.333 1.00 27.24 515 GLY B CA 1
ATOM 10251 C C . GLY B 1 515 ? 15.272 17.888 45.012 1.00 27.79 515 GLY B C 1
ATOM 10252 O O . GLY B 1 515 ? 14.792 16.754 45.037 1.00 25.27 515 GLY B O 1
ATOM 10253 N N . ASP B 1 516 ? 16.437 18.192 45.570 1.00 26.39 516 ASP B N 1
ATOM 10254 C CA . ASP B 1 516 ? 17.290 17.159 46.146 1.00 28.04 516 ASP B CA 1
ATOM 10255 C C . ASP B 1 516 ? 16.747 16.683 47.476 1.00 24.11 516 ASP B C 1
ATOM 10256 O O . ASP B 1 516 ? 16.236 17.475 48.270 1.00 28.21 516 ASP B O 1
ATOM 10261 N N . SER B 1 517 ? 16.888 15.390 47.736 1.00 21.34 517 SER B N 1
ATOM 10262 C CA . SER B 1 517 ? 16.758 14.897 49.101 1.00 26.61 517 SER B CA 1
ATOM 10263 C C . SER B 1 517 ? 17.856 13.877 49.381 1.00 23.53 517 SER B C 1
ATOM 10264 O O . SER B 1 517 ? 18.018 12.909 48.628 1.00 22.57 517 SER B O 1
ATOM 10267 N N . HIS B 1 518 ? 18.603 14.121 50.462 1.00 25.52 518 HIS B N 1
ATOM 10268 C CA . HIS B 1 518 ? 19.555 13.176 51.050 1.00 23.10 518 HIS B CA 1
ATOM 10269 C C . HIS B 1 518 ? 18.783 12.026 51.681 1.00 22.67 518 HIS B C 1
ATOM 10270 O O . HIS B 1 518 ? 18.165 12.196 52.734 1.00 22.80 518 HIS B O 1
ATOM 10277 N N . ALA B 1 519 ? 18.786 10.866 51.024 1.00 25.85 519 ALA B N 1
ATOM 10278 C CA . ALA B 1 519 ? 17.975 9.738 51.480 1.00 27.23 519 ALA B CA 1
ATOM 10279 C C . ALA B 1 519 ? 18.275 9.415 52.938 1.00 27.76 519 ALA B C 1
ATOM 10280 O O . ALA B 1 519 ? 19.437 9.311 53.345 1.00 23.86 519 ALA B O 1
ATOM 10282 N N . GLY B 1 520 ? 17.218 9.293 53.732 1.00 26.81 520 GLY B N 1
ATOM 10283 C CA . GLY B 1 520 ? 17.358 8.976 55.135 1.00 22.75 520 GLY B CA 1
ATOM 10284 C C . GLY B 1 520 ? 17.455 10.168 56.062 1.00 23.09 520 GLY B C 1
ATOM 10285 O O . GLY B 1 520 ? 17.426 9.979 57.283 1.00 26.43 520 GLY B O 1
ATOM 10286 N N . ARG B 1 521 ? 17.596 11.381 55.530 1.00 23.39 521 ARG B N 1
ATOM 10287 C CA . ARG B 1 521 ? 17.544 12.591 56.337 1.00 23.72 521 ARG B CA 1
ATOM 10288 C C . ARG B 1 521 ? 16.097 13.061 56.444 1.00 26.24 521 ARG B C 1
ATOM 10289 O O . ARG B 1 521 ? 15.369 13.091 55.446 1.00 26.96 521 ARG B O 1
ATOM 10297 N N . HIS B 1 522 ? 15.681 13.415 57.653 1.00 27.23 522 HIS B N 1
ATOM 10298 C CA . HIS B 1 522 ? 14.321 13.863 57.884 1.00 26.75 522 HIS B CA 1
ATOM 10299 C C . HIS B 1 522 ? 14.344 15.062 58.821 1.00 28.47 522 HIS B C 1
ATOM 10300 O O . HIS B 1 522 ? 15.393 15.464 59.338 1.00 26.39 522 HIS B O 1
ATOM 10307 N N . MET B 1 523 ? 13.177 15.675 58.991 1.00 29.67 523 MET B N 1
ATOM 10308 C CA . MET B 1 523 ? 13.088 16.866 59.817 1.00 29.81 523 MET B CA 1
ATOM 10309 C C . MET B 1 523 ? 11.693 16.964 60.407 1.00 34.32 523 MET B C 1
ATOM 10310 O O . MET B 1 523 ? 10.689 16.770 59.709 1.00 30.03 523 MET B O 1
ATOM 10315 N N . GLU B 1 524 ? 11.658 17.235 61.708 1.00 34.68 524 GLU B N 1
ATOM 10316 C CA . GLU B 1 524 ? 10.413 17.360 62.453 1.00 33.10 524 GLU B CA 1
ATOM 10317 C C . GLU B 1 524 ? 9.712 18.671 62.090 1.00 33.35 524 GLU B C 1
ATOM 10318 O O . GLU B 1 524 ? 10.353 19.725 61.995 1.00 35.76 524 GLU B O 1
ATOM 10324 N N . VAL B 1 525 ? 8.397 18.613 61.861 1.00 32.06 525 VAL B N 1
ATOM 10325 C CA . VAL B 1 525 ? 7.671 19.835 61.529 1.00 38.65 525 VAL B CA 1
ATOM 10326 C C . VAL B 1 525 ? 7.647 20.758 62.742 1.00 36.91 525 VAL B C 1
ATOM 10327 O O . VAL B 1 525 ? 7.488 20.319 63.890 1.00 39.50 525 VAL B O 1
ATOM 10331 N N . ASN B 1 526 ? 7.855 22.045 62.496 1.00 37.63 526 ASN B N 1
ATOM 10332 C CA . ASN B 1 526 ? 7.944 23.046 63.557 1.00 41.94 526 ASN B CA 1
ATOM 10333 C C . ASN B 1 526 ? 7.038 24.205 63.159 1.00 52.15 526 ASN B C 1
ATOM 10334 O O . ASN B 1 526 ? 7.460 25.101 62.420 1.00 50.26 526 ASN B O 1
ATOM 10339 N N . LYS B 1 527 ? 5.803 24.200 63.670 1.00 53.30 527 LYS B N 1
ATOM 10340 C CA . LYS B 1 527 ? 4.797 25.181 63.276 1.00 54.67 527 LYS B CA 1
ATOM 10341 C C . LYS B 1 527 ? 5.101 26.594 63.772 1.00 61.81 527 LYS B C 1
ATOM 10342 O O . LYS B 1 527 ? 4.176 27.360 64.056 1.00 66.68 527 LYS B O 1
ATOM 10348 N N . GLU B 1 528 ? 6.381 26.959 63.864 1.00 62.23 528 GLU B N 1
ATOM 10349 C CA . GLU B 1 528 ? 6.788 28.337 64.150 1.00 64.28 528 GLU B CA 1
ATOM 10350 C C . GLU B 1 528 ? 7.952 28.785 63.264 1.00 64.31 528 GLU B C 1
ATOM 10351 O O . GLU B 1 528 ? 8.519 29.863 63.458 1.00 61.15 528 GLU B O 1
ATOM 10357 N N . LYS B 1 532 ? 6.900 33.799 60.354 1.00 61.80 532 LYS B N 1
ATOM 10358 C CA . LYS B 1 532 ? 7.797 34.104 59.238 1.00 60.71 532 LYS B CA 1
ATOM 10359 C C . LYS B 1 532 ? 7.692 33.052 58.129 1.00 63.71 532 LYS B C 1
ATOM 10360 O O . LYS B 1 532 ? 8.676 32.740 57.457 1.00 66.57 532 LYS B O 1
ATOM 10366 N N . GLY B 1 533 ? 6.484 32.532 57.937 1.00 58.57 533 GLY B N 1
ATOM 10367 C CA . GLY B 1 533 ? 6.235 31.390 57.073 1.00 48.82 533 GLY B CA 1
ATOM 10368 C C . GLY B 1 533 ? 5.329 30.430 57.827 1.00 42.34 533 GLY B C 1
ATOM 10369 O O . GLY B 1 533 ? 5.334 30.371 59.059 1.00 46.25 533 GLY B O 1
ATOM 10370 N N . ILE B 1 534 ? 4.550 29.651 57.074 1.00 38.57 534 ILE B N 1
ATOM 10371 C CA . ILE B 1 534 ? 3.538 28.786 57.689 1.00 41.99 534 ILE B CA 1
ATOM 10372 C C . ILE B 1 534 ? 4.178 27.779 58.645 1.00 43.40 534 ILE B C 1
ATOM 10373 O O . ILE B 1 534 ? 3.613 27.458 59.698 1.00 44.36 534 ILE B O 1
ATOM 10378 N N . ASP B 1 535 ? 5.358 27.264 58.302 1.00 45.60 535 ASP B N 1
ATOM 10379 C CA . ASP B 1 535 ? 6.152 26.444 59.218 1.00 41.72 535 ASP B CA 1
ATOM 10380 C C . ASP B 1 535 ? 7.572 26.388 58.673 1.00 43.08 535 ASP B C 1
ATOM 10381 O O . ASP B 1 535 ? 7.935 27.148 57.769 1.00 43.85 535 ASP B O 1
ATOM 10386 N N . ASN B 1 536 ? 8.386 25.483 59.227 1.00 40.85 536 ASN B N 1
ATOM 10387 C CA . ASN B 1 536 ? 9.793 25.448 58.850 1.00 40.50 536 ASN B CA 1
ATOM 10388 C C . ASN B 1 536 ? 10.007 24.867 57.454 1.00 38.09 536 ASN B C 1
ATOM 10389 O O . ASN B 1 536 ? 11.095 25.024 56.890 1.00 35.29 536 ASN B O 1
ATOM 10394 N N . PHE B 1 537 ? 8.986 24.261 56.862 1.00 38.91 537 PHE B N 1
ATOM 10395 C CA . PHE B 1 537 ? 9.065 23.778 55.491 1.00 38.26 537 PHE B CA 1
ATOM 10396 C C . PHE B 1 537 ? 8.547 24.779 54.473 1.00 42.13 537 PHE B C 1
ATOM 10397 O O . PHE B 1 537 ? 8.661 24.534 53.268 1.00 40.02 537 PHE B O 1
ATOM 10405 N N . ASP B 1 538 ? 7.992 25.904 54.917 1.00 44.73 538 ASP B N 1
ATOM 10406 C CA . ASP B 1 538 ? 7.397 26.883 54.009 1.00 40.26 538 ASP B CA 1
ATOM 10407 C C . ASP B 1 538 ? 8.430 27.976 53.760 1.00 37.31 538 ASP B C 1
ATOM 10408 O O . ASP B 1 538 ? 8.375 29.069 54.328 1.00 37.59 538 ASP B O 1
ATOM 10413 N N . ILE B 1 539 ? 9.398 27.663 52.896 1.00 33.29 539 ILE B N 1
ATOM 10414 C CA . ILE B 1 539 ? 10.526 28.553 52.669 1.00 33.95 539 ILE B CA 1
ATOM 10415 C C . ILE B 1 539 ? 10.685 28.801 51.180 1.00 36.27 539 ILE B C 1
ATOM 10416 O O . ILE B 1 539 ? 10.135 28.084 50.341 1.00 37.56 539 ILE B O 1
ATOM 10421 N N . GLU B 1 540 ? 11.463 29.838 50.869 1.00 37.08 540 GLU B N 1
ATOM 10422 C CA . GLU B 1 540 ? 11.851 30.159 49.504 1.00 38.64 540 GLU B CA 1
ATOM 10423 C C . GLU B 1 540 ? 13.162 29.460 49.156 1.00 42.09 540 GLU B C 1
ATOM 10424 O O . GLU B 1 540 ? 14.090 29.419 49.972 1.00 36.17 540 GLU B O 1
ATOM 10430 N N . ALA B 1 541 ? 13.219 28.903 47.941 1.00 38.14 541 ALA B N 1
ATOM 10431 C CA . ALA B 1 541 ? 14.447 28.403 47.315 1.00 39.23 541 ALA B CA 1
ATOM 10432 C C . ALA B 1 541 ? 15.234 27.486 48.258 1.00 36.43 541 ALA B C 1
ATOM 10433 O O . ALA B 1 541 ? 16.275 27.844 48.818 1.00 35.21 541 ALA B O 1
ATOM 10435 N N . ALA B 1 542 ? 14.697 26.277 48.420 1.00 34.53 542 ALA B N 1
ATOM 10436 C CA . ALA B 1 542 ? 15.304 25.342 49.355 1.00 34.02 542 ALA B CA 1
ATOM 10437 C C . ALA B 1 542 ? 16.656 24.838 48.876 1.00 35.09 542 ALA B C 1
ATOM 10438 O O . ALA B 1 542 ? 17.358 24.180 49.646 1.00 35.86 542 ALA B O 1
ATOM 10440 N N . ASP B 1 543 ? 17.029 25.130 47.631 1.00 34.05 543 ASP B N 1
ATOM 10441 C CA . ASP B 1 543 ? 18.365 24.808 47.161 1.00 34.63 543 ASP B CA 1
ATOM 10442 C C . ASP B 1 543 ? 19.422 25.311 48.136 1.00 35.95 543 ASP B C 1
ATOM 10443 O O . ASP B 1 543 ? 20.257 24.538 48.610 1.00 33.79 543 ASP B O 1
ATOM 10448 N N . ARG B 1 544 ? 19.384 26.599 48.475 1.00 38.64 544 ARG B N 1
ATOM 10449 C CA . ARG B 1 544 ? 20.378 27.172 49.374 1.00 40.37 544 ARG B CA 1
ATOM 10450 C C . ARG B 1 544 ? 19.841 27.488 50.765 1.00 40.58 544 ARG B C 1
ATOM 10451 O O . ARG B 1 544 ? 20.615 27.920 51.628 1.00 47.38 544 ARG B O 1
ATOM 10459 N N . ASN B 1 545 ? 18.552 27.283 51.014 1.00 38.33 545 ASN B N 1
ATOM 10460 C CA . ASN B 1 545 ? 17.978 27.533 52.325 1.00 37.80 545 ASN B CA 1
ATOM 10461 C C . ASN B 1 545 ? 17.448 26.281 52.999 1.00 36.62 545 ASN B C 1
ATOM 10462 O O . ASN B 1 545 ? 17.123 26.334 54.190 1.00 39.11 545 ASN B O 1
ATOM 10467 N N . GLY B 1 546 ? 17.306 25.178 52.275 1.00 33.71 546 GLY B N 1
ATOM 10468 C CA . GLY B 1 546 ? 16.733 23.980 52.854 1.00 36.99 546 GLY B CA 1
ATOM 10469 C C . GLY B 1 546 ? 17.784 23.084 53.487 1.00 32.98 546 GLY B C 1
ATOM 10470 O O . GLY B 1 546 ? 18.983 23.318 53.368 1.00 30.34 546 GLY B O 1
ATOM 10471 N N . ASP B 1 547 ? 17.307 22.050 54.175 1.00 30.51 547 ASP B N 1
ATOM 10472 C CA . ASP B 1 547 ? 18.186 21.062 54.770 1.00 30.56 547 ASP B CA 1
ATOM 10473 C C . ASP B 1 547 ? 18.295 19.804 53.921 1.00 30.60 547 ASP B C 1
ATOM 10474 O O . ASP B 1 547 ? 18.855 18.811 54.384 1.00 30.14 547 ASP B O 1
ATOM 10479 N N . TRP B 1 548 ? 17.769 19.830 52.690 1.00 29.70 548 TRP B N 1
ATOM 10480 C CA . TRP B 1 548 ? 17.857 18.708 51.750 1.00 24.59 548 TRP B CA 1
ATOM 10481 C C . TRP B 1 548 ? 17.305 17.421 52.350 1.00 25.69 548 TRP B C 1
ATOM 10482 O O . TRP B 1 548 ? 17.718 16.326 51.974 1.00 28.23 548 TRP B O 1
ATOM 10493 N N . SER B 1 549 ? 16.363 17.538 53.285 1.00 27.39 549 SER B N 1
ATOM 10494 C CA . SER B 1 549 ? 15.727 16.365 53.869 1.00 27.66 549 SER B CA 1
ATOM 10495 C C . SER B 1 549 ? 14.624 15.828 52.959 1.00 26.99 549 SER B C 1
ATOM 10496 O O . SER B 1 549 ? 14.072 16.539 52.115 1.00 27.93 549 SER B O 1
ATOM 10499 N N . GLU B 1 550 ? 14.316 14.541 53.131 1.00 24.45 550 GLU B N 1
ATOM 10500 C CA . GLU B 1 550 ? 13.120 13.995 52.503 1.00 27.31 550 GLU B CA 1
ATOM 10501 C C . GLU B 1 550 ? 11.870 14.695 53.008 1.00 28.78 550 GLU B C 1
ATOM 10502 O O . GLU B 1 550 ? 10.904 14.874 52.252 1.00 29.29 550 GLU B O 1
ATOM 10508 N N . SER B 1 551 ? 11.887 15.106 54.276 1.00 30.92 551 SER B N 1
ATOM 10509 C CA . SER B 1 551 ? 10.726 15.740 54.896 1.00 33.31 551 SER B CA 1
ATOM 10510 C C . SER B 1 551 ? 10.239 16.931 54.092 1.00 30.66 551 SER B C 1
ATOM 10511 O O . SER B 1 551 ? 9.027 17.103 53.896 1.00 27.16 551 SER B O 1
ATOM 10514 N N . TYR B 1 552 ? 11.171 17.751 53.606 1.00 27.83 552 TYR B N 1
ATOM 10515 C CA . TYR B 1 552 ? 10.793 18.909 52.814 1.00 29.34 552 TYR B CA 1
ATOM 10516 C C . TYR B 1 552 ? 10.298 18.498 51.432 1.00 33.15 552 TYR B C 1
ATOM 10517 O O . TYR B 1 552 ? 9.221 18.929 50.990 1.00 29.32 552 TYR B O 1
ATOM 10526 N N . ILE B 1 553 ? 11.083 17.684 50.719 1.00 33.22 553 ILE B N 1
ATOM 10527 C CA . ILE B 1 553 ? 10.740 17.394 49.335 1.00 28.64 553 ILE B CA 1
ATOM 10528 C C . ILE B 1 553 ? 9.426 16.625 49.253 1.00 28.48 553 ILE B C 1
ATOM 10529 O O . ILE B 1 553 ? 8.667 16.775 48.288 1.00 30.43 553 ILE B O 1
ATOM 10534 N N . ILE B 1 554 ? 9.121 15.813 50.261 1.00 28.72 554 ILE B N 1
ATOM 10535 C CA . ILE B 1 554 ? 7.850 15.106 50.276 1.00 26.28 554 ILE B CA 1
ATOM 10536 C C . ILE B 1 554 ? 6.691 16.097 50.271 1.00 30.69 554 ILE B C 1
ATOM 10537 O O . ILE B 1 554 ? 5.699 15.918 49.552 1.00 28.22 554 ILE B O 1
ATOM 10542 N N . ARG B 1 555 ? 6.817 17.178 51.035 1.00 28.46 555 ARG B N 1
ATOM 10543 C CA . ARG B 1 555 ? 5.793 18.213 50.992 1.00 30.90 555 ARG B CA 1
ATOM 10544 C C . ARG B 1 555 ? 5.738 18.874 49.622 1.00 31.31 555 ARG B C 1
ATOM 10545 O O . ARG B 1 555 ? 4.644 19.089 49.072 1.00 28.07 555 ARG B O 1
ATOM 10553 N N . LEU B 1 556 ? 6.913 19.171 49.046 1.00 27.93 556 LEU B N 1
ATOM 10554 C CA . LEU B 1 556 ? 6.978 19.885 47.774 1.00 27.50 556 LEU B CA 1
ATOM 10555 C C . LEU B 1 556 ? 6.369 19.061 46.645 1.00 29.21 556 LEU B C 1
ATOM 10556 O O . LEU B 1 556 ? 5.573 19.571 45.850 1.00 28.20 556 LEU B O 1
ATOM 10561 N N . PHE B 1 557 ? 6.736 17.784 46.554 1.00 26.44 557 PHE B N 1
ATOM 10562 C CA . PHE B 1 557 ? 6.090 16.911 45.582 1.00 28.06 557 PHE B CA 1
ATOM 10563 C C . PHE B 1 557 ? 4.586 16.889 45.797 1.00 27.21 557 PHE B C 1
ATOM 10564 O O . PHE B 1 557 ? 3.811 17.074 44.854 1.00 29.55 557 PHE B O 1
ATOM 10572 N N . ASP B 1 558 ? 4.169 16.640 47.042 1.00 28.77 558 ASP B N 1
ATOM 10573 C CA . ASP B 1 558 ? 2.763 16.587 47.433 1.00 29.13 558 ASP B CA 1
ATOM 10574 C C . ASP B 1 558 ? 1.999 17.819 46.957 1.00 29.54 558 ASP B C 1
ATOM 10575 O O . ASP B 1 558 ? 0.933 17.703 46.340 1.00 27.59 558 ASP B O 1
ATOM 10580 N N . TRP B 1 559 ? 2.547 19.010 47.218 1.00 28.80 559 TRP B N 1
ATOM 10581 C CA . TRP B 1 559 ? 1.884 20.247 46.821 1.00 31.09 559 TRP B CA 1
ATOM 10582 C C . TRP B 1 559 ? 1.632 20.285 45.320 1.00 33.47 559 TRP B C 1
ATOM 10583 O O . TRP B 1 559 ? 0.495 20.497 44.868 1.00 33.47 559 TRP B O 1
ATOM 10594 N N . HIS B 1 560 ? 2.702 20.102 44.538 1.00 28.33 560 HIS B N 1
ATOM 10595 C CA . HIS B 1 560 ? 2.616 20.116 43.085 1.00 23.89 560 HIS B CA 1
ATOM 10596 C C . HIS B 1 560 ? 1.535 19.186 42.582 1.00 27.97 560 HIS B C 1
ATOM 10597 O O . HIS B 1 560 ? 0.740 19.553 41.709 1.00 29.74 560 HIS B O 1
ATOM 10604 N N . LEU B 1 561 ? 1.525 17.948 43.083 1.00 27.53 561 LEU B N 1
ATOM 10605 C CA . LEU B 1 561 ? 0.581 16.965 42.559 1.00 29.27 561 LEU B CA 1
ATOM 10606 C C . LEU B 1 561 ? -0.854 17.325 42.928 1.00 33.83 561 LEU B C 1
ATOM 10607 O O . LEU B 1 561 ? -1.775 17.059 42.147 1.00 32.96 561 LEU B O 1
ATOM 10612 N N . LYS B 1 562 ? -1.059 17.935 44.102 1.00 31.19 562 LYS B N 1
ATOM 10613 C CA . LYS B 1 562 ? -2.382 18.440 44.462 1.00 35.95 562 LYS B CA 1
ATOM 10614 C C . LYS B 1 562 ? -2.824 19.518 43.483 1.00 34.31 562 LYS B C 1
ATOM 10615 O O . LYS B 1 562 ? -3.893 19.418 42.867 1.00 30.78 562 LYS B O 1
ATOM 10621 N N . GLU B 1 563 ? -1.989 20.552 43.321 1.00 33.68 563 GLU B N 1
ATOM 10622 C CA . GLU B 1 563 ? -2.280 21.623 42.379 1.00 31.99 563 GLU B CA 1
ATOM 10623 C C . GLU B 1 563 ? -2.660 21.073 41.015 1.00 38.69 563 GLU B C 1
ATOM 10624 O O . GLU B 1 563 ? -3.591 21.581 40.375 1.00 45.08 563 GLU B O 1
ATOM 10630 N N . GLN B 1 564 ? -1.986 20.010 40.565 1.00 32.85 564 GLN B N 1
ATOM 10631 C CA . GLN B 1 564 ? -2.244 19.518 39.216 1.00 35.70 564 GLN B CA 1
ATOM 10632 C C . GLN B 1 564 ? -3.647 18.944 39.055 1.00 32.81 564 GLN B C 1
ATOM 10633 O O . GLN B 1 564 ? -4.142 18.868 37.930 1.00 27.59 564 GLN B O 1
ATOM 10639 N N . GLU B 1 565 ? -4.312 18.562 40.145 1.00 33.92 565 GLU B N 1
ATOM 10640 C CA . GLU B 1 565 ? -5.672 18.068 40.006 1.00 36.41 565 GLU B CA 1
ATOM 10641 C C . GLU B 1 565 ? -6.664 19.148 39.574 1.00 34.76 565 GLU B C 1
ATOM 10642 O O . GLU B 1 565 ? -7.766 18.799 39.153 1.00 32.15 565 GLU B O 1
ATOM 10648 N N . THR B 1 566 ? -6.307 20.435 39.676 1.00 37.17 566 THR B N 1
ATOM 10649 C CA . THR B 1 566 ? -7.199 21.546 39.349 1.00 39.13 566 THR B CA 1
ATOM 10650 C C . THR B 1 566 ? -6.596 22.478 38.299 1.00 41.00 566 THR B C 1
ATOM 10651 O O . THR B 1 566 ? -6.790 23.698 38.352 1.00 36.06 566 THR B O 1
ATOM 10655 N N . MET B 1 567 ? -5.861 21.923 37.336 1.00 42.59 567 MET B N 1
ATOM 10656 C CA . MET B 1 567 ? -5.345 22.687 36.201 1.00 40.48 567 MET B CA 1
ATOM 10657 C C . MET B 1 567 ? -5.708 21.944 34.923 1.00 41.06 567 MET B C 1
ATOM 10658 O O . MET B 1 567 ? -4.887 21.210 34.354 1.00 41.49 567 MET B O 1
ATOM 10663 N N . PRO B 1 568 ? -6.947 22.101 34.447 1.00 42.05 568 PRO B N 1
ATOM 10664 C CA . PRO B 1 568 ? -7.406 21.284 33.309 1.00 38.01 568 PRO B CA 1
ATOM 10665 C C . PRO B 1 568 ? -6.757 21.655 31.985 1.00 33.01 568 PRO B C 1
ATOM 10666 O O . PRO B 1 568 ? -6.760 20.834 31.058 1.00 35.88 568 PRO B O 1
ATOM 10670 N N . ARG B 1 569 ? -6.180 22.839 31.869 1.00 31.49 569 ARG B N 1
ATOM 10671 C CA . ARG B 1 569 ? -5.514 23.242 30.644 1.00 33.15 569 ARG B CA 1
ATOM 10672 C C . ARG B 1 569 ? -4.005 22.963 30.640 1.00 36.42 569 ARG B C 1
ATOM 10673 O O . ARG B 1 569 ? -3.340 23.285 29.650 1.00 34.32 569 ARG B O 1
ATOM 10681 N N . LEU B 1 570 ? -3.446 22.365 31.700 1.00 35.21 570 LEU B N 1
ATOM 10682 C CA . LEU B 1 570 ? -2.020 22.038 31.710 1.00 33.23 570 LEU B CA 1
ATOM 10683 C C . LEU B 1 570 ? -1.776 20.796 30.868 1.00 30.20 570 LEU B C 1
ATOM 10684 O O . LEU B 1 570 ? -2.419 19.760 31.067 1.00 31.00 570 LEU B O 1
ATOM 10689 N N . THR B 1 571 ? -0.870 20.917 29.900 1.00 32.72 571 THR B N 1
ATOM 10690 C CA . THR B 1 571 ? -0.371 19.735 29.198 1.00 36.77 571 THR B CA 1
ATOM 10691 C C . THR B 1 571 ? 0.069 18.665 30.193 1.00 31.29 571 THR B C 1
ATOM 10692 O O . THR B 1 571 ? -0.409 17.522 30.159 1.00 27.32 571 THR B O 1
ATOM 10696 N N . GLY B 1 572 ? 0.939 19.042 31.118 1.00 31.95 572 GLY B N 1
ATOM 10697 C CA . GLY B 1 572 ? 1.530 18.104 32.048 1.00 33.14 572 GLY B CA 1
ATOM 10698 C C . GLY B 1 572 ? 2.895 18.607 32.461 1.00 27.81 572 GLY B C 1
ATOM 10699 O O . GLY B 1 572 ? 3.271 19.737 32.156 1.00 29.27 572 GLY B O 1
ATOM 10700 N N . SER B 1 573 ? 3.635 17.748 33.168 1.00 30.56 573 SER B N 1
ATOM 10701 C CA . SER B 1 573 ? 5.000 18.101 33.554 1.00 28.02 573 SER B CA 1
ATOM 10702 C C . SER B 1 573 ? 5.847 16.842 33.707 1.00 28.26 573 SER B C 1
ATOM 10703 O O . SER B 1 573 ? 5.338 15.714 33.734 1.00 27.46 573 SER B O 1
ATOM 10706 N N . LEU B 1 574 ? 7.159 17.042 33.822 1.00 25.48 574 LEU B N 1
ATOM 10707 C CA . LEU B 1 574 ? 8.089 15.939 34.058 1.00 28.26 574 LEU B CA 1
ATOM 10708 C C . LEU B 1 574 ? 9.003 16.319 35.212 1.00 26.63 574 LEU B C 1
ATOM 10709 O O . LEU B 1 574 ? 9.816 17.245 35.091 1.00 26.68 574 LEU B O 1
ATOM 10714 N N . PHE B 1 575 ? 8.882 15.621 36.333 1.00 27.05 575 PHE B N 1
ATOM 10715 C CA . PHE B 1 575 ? 9.734 15.966 37.457 1.00 25.44 575 PHE B CA 1
ATOM 10716 C C . PHE B 1 575 ? 11.129 15.407 37.202 1.00 26.45 575 PHE B C 1
ATOM 10717 O O . PHE B 1 575 ? 11.289 14.318 36.637 1.00 28.61 575 PHE B O 1
ATOM 10725 N N . TRP B 1 576 ? 12.135 16.209 37.533 1.00 26.37 576 TRP B N 1
ATOM 10726 C CA . TRP B 1 576 ? 13.535 15.810 37.473 1.00 24.78 576 TRP B CA 1
ATOM 10727 C C . TRP B 1 576 ? 13.966 15.470 38.892 1.00 24.80 576 TRP B C 1
ATOM 10728 O O . TRP B 1 576 ? 14.121 16.372 39.718 1.00 25.25 576 TRP B O 1
ATOM 10739 N N . THR B 1 577 ? 14.198 14.193 39.177 1.00 21.21 577 THR B N 1
ATOM 10740 C CA . THR B 1 577 ? 14.325 13.128 38.206 1.00 20.80 577 THR B CA 1
ATOM 10741 C C . THR B 1 577 ? 13.980 11.836 38.939 1.00 22.17 577 THR B C 1
ATOM 10742 O O . THR B 1 577 ? 13.805 11.847 40.151 1.00 21.23 577 THR B O 1
ATOM 10746 N N . PHE B 1 578 ? 13.893 10.710 38.232 1.00 19.56 578 PHE B N 1
ATOM 10747 C CA . PHE B 1 578 ? 13.467 9.491 38.914 1.00 21.56 578 PHE B CA 1
ATOM 10748 C C . PHE B 1 578 ? 14.518 8.980 39.898 1.00 26.12 578 PHE B C 1
ATOM 10749 O O . PHE B 1 578 ? 14.175 8.572 41.019 1.00 21.64 578 PHE B O 1
ATOM 10757 N N . LYS B 1 579 ? 15.799 8.976 39.499 1.00 20.69 579 LYS B N 1
ATOM 10758 C CA . LYS B 1 579 ? 16.821 8.230 40.226 1.00 24.56 579 LYS B CA 1
ATOM 10759 C C . LYS B 1 579 ? 18.054 9.095 40.457 1.00 22.36 579 LYS B C 1
ATOM 10760 O O . LYS B 1 579 ? 18.545 9.745 39.529 1.00 22.75 579 LYS B O 1
ATOM 10766 N N . ASP B 1 580 ? 18.531 9.127 41.702 1.00 25.69 580 ASP B N 1
ATOM 10767 C CA . ASP B 1 580 ? 19.843 9.696 42.010 1.00 21.90 580 ASP B CA 1
ATOM 10768 C C . ASP B 1 580 ? 20.860 9.231 40.970 1.00 22.93 580 ASP B C 1
ATOM 10769 O O . ASP B 1 580 ? 20.924 8.047 40.643 1.00 22.75 580 ASP B O 1
ATOM 10774 N N . PHE B 1 581 ? 21.637 10.165 40.427 1.00 18.72 581 PHE B N 1
ATOM 10775 C CA . PHE B 1 581 ? 22.574 9.830 39.369 1.00 23.33 581 PHE B CA 1
ATOM 10776 C C . PHE B 1 581 ? 23.831 10.675 39.532 1.00 21.88 581 PHE B C 1
ATOM 10777 O O . PHE B 1 581 ? 23.808 11.758 40.123 1.00 22.40 581 PHE B O 1
ATOM 10785 N N . SER B 1 582 ? 24.932 10.192 38.972 1.00 22.38 582 SER B N 1
ATOM 10786 C CA . SER B 1 582 ? 26.210 10.874 39.151 1.00 19.13 582 SER B CA 1
ATOM 10787 C C . SER B 1 582 ? 26.315 12.077 38.214 1.00 22.88 582 SER B C 1
ATOM 10788 O O . SER B 1 582 ? 25.995 11.986 37.022 1.00 23.76 582 SER B O 1
ATOM 10791 N N . THR B 1 583 ? 26.769 13.205 38.759 1.00 25.68 583 THR B N 1
ATOM 10792 C CA . THR B 1 583 ? 27.131 14.405 38.018 1.00 25.50 583 THR B CA 1
ATOM 10793 C C . THR B 1 583 ? 28.526 14.835 38.444 1.00 25.99 583 THR B C 1
ATOM 10794 O O . THR B 1 583 ? 28.838 14.824 39.638 1.00 27.94 583 THR B O 1
ATOM 10798 N N . PRO B 1 584 ? 29.387 15.214 37.495 1.00 25.92 584 PRO B N 1
ATOM 10799 C CA . PRO B 1 584 ? 30.711 15.735 37.864 1.00 23.78 584 PRO B CA 1
ATOM 10800 C C . PRO B 1 584 ? 30.663 17.109 38.486 1.00 26.14 584 PRO B C 1
ATOM 10801 O O . PRO B 1 584 ? 31.700 17.583 38.961 1.00 22.65 584 PRO B O 1
ATOM 10805 N N . LEU B 1 585 ? 29.500 17.766 38.496 1.00 28.80 585 LEU B N 1
ATOM 10806 C CA . LEU B 1 585 ? 29.416 19.167 38.890 1.00 30.71 585 LEU B CA 1
ATOM 10807 C C . LEU B 1 585 ? 29.259 19.385 40.392 1.00 30.22 585 LEU B C 1
ATOM 10808 O O . LEU B 1 585 ? 29.446 20.519 40.851 1.00 29.92 585 LEU B O 1
ATOM 10813 N N . ARG B 1 586 ? 28.944 18.348 41.171 1.00 28.05 586 ARG B N 1
ATOM 10814 C CA . ARG B 1 586 ? 28.627 18.501 42.592 1.00 27.44 586 ARG B CA 1
ATOM 10815 C C . ARG B 1 586 ? 29.607 17.731 43.486 1.00 26.67 586 ARG B C 1
ATOM 10816 O O . ARG B 1 586 ? 29.234 16.741 44.133 1.00 28.15 586 ARG B O 1
ATOM 10824 N N . PRO B 1 587 ? 30.857 18.185 43.582 1.00 24.04 587 PRO B N 1
ATOM 10825 C CA . PRO B 1 587 ? 31.793 17.524 44.511 1.00 29.06 587 PRO B CA 1
ATOM 10826 C C . PRO B 1 587 ? 31.303 17.512 45.945 1.00 31.72 587 PRO B C 1
ATOM 10827 O O . PRO B 1 587 ? 31.628 16.581 46.695 1.00 31.98 587 PRO B O 1
ATOM 10831 N N . ASP B 1 588 ? 30.516 18.512 46.344 1.00 29.21 588 ASP B N 1
ATOM 10832 C CA . ASP B 1 588 ? 30.197 18.745 47.746 1.00 29.57 588 ASP B CA 1
ATOM 10833 C C . ASP B 1 588 ? 28.757 18.409 48.112 1.00 28.66 588 ASP B C 1
ATOM 10834 O O . ASP B 1 588 ? 28.324 18.753 49.215 1.00 33.17 588 ASP B O 1
ATOM 10839 N N . ASN B 1 589 ? 28.010 17.720 47.237 1.00 24.80 589 ASN B N 1
ATOM 10840 C CA . ASN B 1 589 ? 26.683 17.268 47.611 1.00 28.32 589 ASN B CA 1
ATOM 10841 C C . ASN B 1 589 ? 26.754 16.292 48.784 1.00 27.27 589 ASN B C 1
ATOM 10842 O O . ASN B 1 589 ? 27.806 15.703 49.056 1.00 29.14 589 ASN B O 1
ATOM 10847 N N . PRO B 1 590 ? 25.646 16.114 49.501 1.00 26.77 590 PRO B N 1
ATOM 10848 C CA . PRO B 1 590 ? 25.667 15.197 50.659 1.00 27.37 590 PRO B CA 1
ATOM 10849 C C . PRO B 1 590 ? 26.209 13.822 50.323 1.00 24.91 590 PRO B C 1
ATOM 10850 O O . PRO B 1 590 ? 26.926 13.227 51.133 1.00 27.29 590 PRO B O 1
ATOM 10854 N N . ILE B 1 591 ? 25.861 13.298 49.154 1.00 23.92 591 ILE B N 1
ATOM 10855 C CA . ILE B 1 591 ? 26.598 12.219 48.505 1.00 24.74 591 ILE B CA 1
ATOM 10856 C C . ILE B 1 591 ? 27.443 12.857 47.403 1.00 25.19 591 ILE B C 1
ATOM 10857 O O . ILE B 1 591 ? 26.874 13.326 46.400 1.00 27.85 591 ILE B O 1
ATOM 10862 N N . PRO B 1 592 ? 28.767 12.923 47.547 1.00 25.51 592 PRO B N 1
ATOM 10863 C CA . PRO B 1 592 ? 29.581 13.665 46.572 1.00 25.54 592 PRO B CA 1
ATOM 10864 C C . PRO B 1 592 ? 29.370 13.186 45.140 1.00 23.99 592 PRO B C 1
ATOM 10865 O O . PRO B 1 592 ? 29.180 11.994 44.881 1.00 22.85 592 PRO B O 1
ATOM 10869 N N . TYR B 1 593 ? 29.374 14.142 44.210 1.00 22.55 593 TYR B N 1
ATOM 10870 C CA . TYR B 1 593 ? 29.235 13.888 42.771 1.00 24.74 593 TYR B CA 1
ATOM 10871 C C . TYR B 1 593 ? 27.931 13.173 42.407 1.00 22.50 593 TYR B C 1
ATOM 10872 O O . TYR B 1 593 ? 27.852 12.527 41.366 1.00 21.30 593 TYR B O 1
ATOM 10881 N N . VAL B 1 594 ? 26.897 13.270 43.238 1.00 22.11 594 VAL B N 1
ATOM 10882 C CA . VAL B 1 594 ? 25.608 12.650 42.957 1.00 22.00 594 VAL B CA 1
ATOM 10883 C C . VAL B 1 594 ? 24.530 13.723 43.012 1.00 24.62 594 VAL B C 1
ATOM 10884 O O . VAL B 1 594 ? 24.379 14.413 44.030 1.00 22.77 594 VAL B O 1
ATOM 10888 N N . ASN B 1 595 ? 23.797 13.875 41.909 1.00 26.18 595 ASN B N 1
ATOM 10889 C CA . ASN B 1 595 ? 22.564 14.658 41.909 1.00 22.91 595 ASN B CA 1
ATOM 10890 C C . ASN B 1 595 ? 21.496 13.869 42.643 1.00 22.13 595 ASN B C 1
ATOM 10891 O O . ASN B 1 595 ? 21.111 12.770 42.219 1.00 21.00 595 ASN B O 1
ATOM 10896 N N . GLN B 1 596 ? 21.011 14.431 43.741 1.00 20.77 596 GLN B N 1
ATOM 10897 C CA . GLN B 1 596 ? 20.164 13.688 44.657 1.00 23.06 596 GLN B CA 1
ATOM 10898 C C . GLN B 1 596 ? 18.683 14.013 44.480 1.00 24.62 596 GLN B C 1
ATOM 10899 O O . GLN B 1 596 ? 17.895 13.835 45.412 1.00 23.56 596 GLN B O 1
ATOM 10905 N N . LYS B 1 597 ? 18.281 14.440 43.277 1.00 26.23 597 LYS B N 1
ATOM 10906 C CA . LYS B 1 597 ? 16.882 14.769 43.005 1.00 24.20 597 LYS B CA 1
ATOM 10907 C C . LYS B 1 597 ? 16.038 13.555 42.654 1.00 26.50 597 LYS B C 1
ATOM 10908 O O . LYS B 1 597 ? 14.886 13.731 42.242 1.00 30.08 597 LYS B O 1
ATOM 10914 N N . GLY B 1 598 ? 16.544 12.332 42.815 1.00 24.16 598 GLY B N 1
ATOM 10915 C CA . GLY B 1 598 ? 15.690 11.177 42.617 1.00 22.75 598 GLY B CA 1
ATOM 10916 C C . GLY B 1 598 ? 14.643 11.036 43.713 1.00 24.10 598 GLY B C 1
ATOM 10917 O O . GLY B 1 598 ? 14.729 11.637 44.789 1.00 22.53 598 GLY B O 1
ATOM 10918 N N . VAL B 1 599 ? 13.614 10.245 43.410 1.00 21.74 599 VAL B N 1
ATOM 10919 C CA . VAL B 1 599 ? 12.740 9.665 44.420 1.00 24.75 599 VAL B CA 1
ATOM 10920 C C . VAL B 1 599 ? 13.182 8.251 44.754 1.00 25.80 599 VAL B C 1
ATOM 10921 O O . VAL B 1 599 ? 12.522 7.546 45.527 1.00 24.89 599 VAL B O 1
ATOM 10925 N N . VAL B 1 600 ? 14.313 7.838 44.199 1.00 26.40 600 VAL B N 1
ATOM 10926 C CA . VAL B 1 600 ? 14.871 6.498 44.306 1.00 23.76 600 VAL B CA 1
ATOM 10927 C C . VAL B 1 600 ? 16.391 6.665 44.330 1.00 22.89 600 VAL B C 1
ATOM 10928 O O . VAL B 1 600 ? 16.926 7.542 43.642 1.00 23.47 600 VAL B O 1
ATOM 10932 N N . GLN B 1 601 ? 17.087 5.868 45.153 1.00 23.80 601 GLN B N 1
ATOM 10933 C CA . GLN B 1 601 ? 18.544 5.992 45.259 1.00 27.85 601 GLN B CA 1
ATOM 10934 C C . GLN B 1 601 ? 19.213 5.470 43.985 1.00 24.71 601 GLN B C 1
ATOM 10935 O O . GLN B 1 601 ? 18.584 4.794 43.165 1.00 19.96 601 GLN B O 1
ATOM 10941 N N . ARG B 1 602 ? 20.525 5.743 43.856 1.00 23.53 602 ARG B N 1
ATOM 10942 C CA . ARG B 1 602 ? 21.236 5.408 42.623 1.00 23.22 602 ARG B CA 1
ATOM 10943 C C . ARG B 1 602 ? 21.273 3.899 42.344 1.00 26.49 602 ARG B C 1
ATOM 10944 O O . ARG B 1 602 ? 21.473 3.499 41.187 1.00 25.13 602 ARG B O 1
ATOM 10952 N N . ASP B 1 603 ? 21.057 3.052 43.351 1.00 24.54 603 ASP B N 1
ATOM 10953 C CA . ASP B 1 603 ? 20.934 1.611 43.140 1.00 24.03 603 ASP B CA 1
ATOM 10954 C C . ASP B 1 603 ? 19.477 1.164 42.973 1.00 27.76 603 ASP B C 1
ATOM 10955 O O . ASP B 1 603 ? 19.195 -0.040 42.975 1.00 25.40 603 ASP B O 1
ATOM 10960 N N . GLY B 1 604 ? 18.550 2.101 42.843 1.00 22.64 604 GLY B N 1
ATOM 10961 C CA . GLY B 1 604 ? 17.161 1.750 42.730 1.00 27.30 604 GLY B CA 1
ATOM 10962 C C . GLY B 1 604 ? 16.383 1.677 44.036 1.00 30.15 604 GLY B C 1
ATOM 10963 O O . GLY B 1 604 ? 15.178 1.405 43.988 1.00 28.05 604 GLY B O 1
ATOM 10964 N N . THR B 1 605 ? 17.024 1.916 45.189 1.00 22.50 605 THR B N 1
ATOM 10965 C CA . THR B 1 605 ? 16.349 1.836 46.485 1.00 21.82 605 THR B CA 1
ATOM 10966 C C . THR B 1 605 ? 15.418 3.030 46.643 1.00 23.63 605 THR B C 1
ATOM 10967 O O . THR B 1 605 ? 15.892 4.174 46.631 1.00 27.61 605 THR B O 1
ATOM 10971 N N . PRO B 1 606 ? 14.112 2.825 46.810 1.00 23.57 606 PRO B N 1
ATOM 10972 C CA . PRO B 1 606 ? 13.183 3.961 46.850 1.00 23.17 606 PRO B CA 1
ATOM 10973 C C . PRO B 1 606 ? 13.367 4.831 48.085 1.00 24.97 606 PRO B C 1
ATOM 10974 O O . PRO B 1 606 ? 13.533 4.334 49.200 1.00 27.98 606 PRO B O 1
ATOM 10978 N N . LYS B 1 607 ? 13.349 6.141 47.870 1.00 23.20 607 LYS B N 1
ATOM 10979 C CA . LYS B 1 607 ? 13.132 7.069 48.965 1.00 25.08 607 LYS B CA 1
ATOM 10980 C C . LYS B 1 607 ? 11.639 7.121 49.289 1.00 28.78 607 LYS B C 1
ATOM 10981 O O . LYS B 1 607 ? 10.801 6.561 48.578 1.00 23.66 607 LYS B O 1
ATOM 10987 N N . GLU B 1 608 ? 11.302 7.806 50.374 1.00 27.55 608 GLU B N 1
ATOM 10988 C CA . GLU B 1 608 ? 9.903 7.850 50.772 1.00 30.49 608 GLU B CA 1
ATOM 10989 C C . GLU B 1 608 ? 9.071 8.713 49.827 1.00 28.17 608 GLU B C 1
ATOM 10990 O O . GLU B 1 608 ? 7.856 8.499 49.704 1.00 22.01 608 GLU B O 1
ATOM 10996 N N . SER B 1 609 ? 9.721 9.624 49.098 1.00 29.29 609 SER B N 1
ATOM 10997 C CA . SER B 1 609 ? 9.017 10.449 48.124 1.00 29.28 609 SER B CA 1
ATOM 10998 C C . SER B 1 609 ? 8.468 9.623 46.964 1.00 28.03 609 SER B C 1
ATOM 10999 O O . SER B 1 609 ? 7.489 10.028 46.329 1.00 29.87 609 SER B O 1
ATOM 11002 N N . TYR B 1 610 ? 9.076 8.469 46.678 1.00 27.25 610 TYR B N 1
ATOM 11003 C CA . TYR B 1 610 ? 8.565 7.589 45.632 1.00 26.72 610 TYR B CA 1
ATOM 11004 C C . TYR B 1 610 ? 7.084 7.282 45.844 1.00 28.66 610 TYR B C 1
ATOM 11005 O O . TYR B 1 610 ? 6.294 7.291 44.891 1.00 24.49 610 TYR B O 1
ATOM 11014 N N . TYR B 1 611 ? 6.694 7.024 47.095 1.00 27.50 611 TYR B N 1
ATOM 11015 C CA . TYR B 1 611 ? 5.319 6.670 47.430 1.00 24.67 611 TYR B CA 1
ATOM 11016 C C . TYR B 1 611 ? 4.386 7.864 47.369 1.00 25.97 611 TYR B C 1
ATOM 11017 O O . TYR B 1 611 ? 3.176 7.688 47.190 1.00 27.56 611 TYR B O 1
ATOM 11026 N N . VAL B 1 612 ? 4.922 9.071 47.512 1.00 26.57 612 VAL B N 1
ATOM 11027 C CA . VAL B 1 612 ? 4.122 10.266 47.281 1.00 26.52 612 VAL B CA 1
ATOM 11028 C C . VAL B 1 612 ? 3.576 10.265 45.859 1.00 32.15 612 VAL B C 1
ATOM 11029 O O . VAL B 1 612 ? 2.354 10.303 45.640 1.00 32.19 612 VAL B O 1
ATOM 11033 N N . PHE B 1 613 ? 4.480 10.216 44.867 1.00 31.35 613 PHE B N 1
ATOM 11034 C CA . PHE B 1 613 ? 4.055 10.104 43.472 1.00 28.16 613 PHE B CA 1
ATOM 11035 C C . PHE B 1 613 ? 3.156 8.898 43.275 1.00 28.37 613 PHE B C 1
ATOM 11036 O O . PHE B 1 613 ? 2.150 8.973 42.558 1.00 29.27 613 PHE B O 1
ATOM 11044 N N . GLN B 1 614 ? 3.501 7.771 43.896 1.00 23.43 614 GLN B N 1
ATOM 11045 C CA . GLN B 1 614 ? 2.723 6.570 43.631 1.00 27.27 614 GLN B CA 1
ATOM 11046 C C . GLN B 1 614 ? 1.300 6.698 44.178 1.00 32.43 614 GLN B C 1
ATOM 11047 O O . GLN B 1 614 ? 0.358 6.159 43.589 1.00 32.69 614 GLN B O 1
ATOM 11053 N N . SER B 1 615 ? 1.120 7.417 45.287 1.00 28.20 615 SER B N 1
ATOM 11054 C CA . SER B 1 615 ? -0.202 7.523 45.883 1.00 34.15 615 SER B CA 1
ATOM 11055 C C . SER B 1 615 ? -1.108 8.468 45.107 1.00 31.18 615 SER B C 1
ATOM 11056 O O . SER B 1 615 ? -2.331 8.379 45.240 1.00 34.65 615 SER B O 1
ATOM 11059 N N . TYR B 1 616 ? -0.532 9.374 44.316 1.00 32.42 616 TYR B N 1
ATOM 11060 C CA . TYR B 1 616 ? -1.295 10.272 43.463 1.00 29.22 616 TYR B CA 1
ATOM 11061 C C . TYR B 1 616 ? -1.543 9.691 42.073 1.00 33.33 616 TYR B C 1
ATOM 11062 O O . TYR B 1 616 ? -2.635 9.862 41.521 1.00 36.38 616 TYR B O 1
ATOM 11071 N N . TRP B 1 617 ? -0.555 8.996 41.499 1.00 34.24 617 TRP B N 1
ATOM 11072 C CA . TRP B 1 617 ? -0.572 8.623 40.086 1.00 31.21 617 TRP B CA 1
ATOM 11073 C C . TRP B 1 617 ? -0.927 7.175 39.816 1.00 32.59 617 TRP B C 1
ATOM 11074 O O . TRP B 1 617 ? -1.379 6.864 38.711 1.00 30.56 617 TRP B O 1
ATOM 11085 N N . SER B 1 618 ? -0.663 6.266 40.740 1.00 33.38 618 SER B N 1
ATOM 11086 C CA . SER B 1 618 ? -0.925 4.868 40.443 1.00 38.59 618 SER B CA 1
ATOM 11087 C C . SER B 1 618 ? -2.377 4.529 40.754 1.00 40.60 618 SER B C 1
ATOM 11088 O O . SER B 1 618 ? -2.992 5.081 41.674 1.00 37.00 618 SER B O 1
ATOM 11091 N N . SER B 1 619 ? -2.928 3.623 39.963 1.00 36.71 619 SER B N 1
ATOM 11092 C CA . SER B 1 619 ? -4.266 3.137 40.239 1.00 41.04 619 SER B CA 1
ATOM 11093 C C . SER B 1 619 ? -4.250 1.834 41.020 1.00 41.07 619 SER B C 1
ATOM 11094 O O . SER B 1 619 ? -5.308 1.393 41.479 1.00 39.64 619 SER B O 1
ATOM 11097 N N . LYS B 1 620 ? -3.080 1.226 41.208 1.00 36.15 620 LYS B N 1
ATOM 11098 C CA . LYS B 1 620 ? -2.995 0.050 42.058 1.00 38.91 620 LYS B CA 1
ATOM 11099 C C . LYS B 1 620 ? -3.022 0.486 43.518 1.00 39.45 620 LYS B C 1
ATOM 11100 O O . LYS B 1 620 ? -2.222 1.344 43.914 1.00 32.61 620 LYS B O 1
ATOM 11106 N N . PRO B 1 621 ? -3.936 -0.047 44.332 1.00 37.90 621 PRO B N 1
ATOM 11107 C CA . PRO B 1 621 ? -4.045 0.385 45.731 1.00 38.38 621 PRO B CA 1
ATOM 11108 C C . PRO B 1 621 ? -2.763 0.119 46.506 1.00 39.81 621 PRO B C 1
ATOM 11109 O O . PRO B 1 621 ? -2.235 -0.998 46.509 1.00 37.25 621 PRO B O 1
ATOM 11113 N N . MET B 1 622 ? -2.267 1.162 47.169 1.00 33.12 622 MET B N 1
ATOM 11114 C CA . MET B 1 622 ? -1.055 1.066 47.965 1.00 35.10 622 MET B CA 1
ATOM 11115 C C . MET B 1 622 ? -1.247 1.870 49.240 1.00 35.28 622 MET B C 1
ATOM 11116 O O . MET B 1 622 ? -2.268 2.539 49.434 1.00 36.80 622 MET B O 1
ATOM 11121 N N . LEU B 1 623 ? -0.235 1.808 50.106 1.00 36.38 623 LEU B N 1
ATOM 11122 C CA . LEU B 1 623 ? -0.325 2.333 51.459 1.00 33.03 623 LEU B CA 1
ATOM 11123 C C . LEU B 1 623 ? 1.068 2.402 52.075 1.00 31.82 623 LEU B C 1
ATOM 11124 O O . LEU B 1 623 ? 1.686 1.361 52.325 1.00 28.93 623 LEU B O 1
ATOM 11129 N N . HIS B 1 624 ? 1.561 3.615 52.335 1.00 31.62 624 HIS B N 1
ATOM 11130 C CA . HIS B 1 624 ? 2.906 3.837 52.855 1.00 28.12 624 HIS B CA 1
ATOM 11131 C C . HIS B 1 624 ? 2.847 4.862 53.972 1.00 29.16 624 HIS B C 1
ATOM 11132 O O . HIS B 1 624 ? 2.571 6.038 53.722 1.00 27.65 624 HIS B O 1
ATOM 11139 N N . ILE B 1 625 ? 3.139 4.424 55.198 1.00 32.48 625 ILE B N 1
ATOM 11140 C CA . ILE B 1 625 ? 3.376 5.360 56.285 1.00 29.36 625 ILE B CA 1
ATOM 11141 C C . ILE B 1 625 ? 4.702 6.054 56.037 1.00 29.03 625 ILE B C 1
ATOM 11142 O O . ILE B 1 625 ? 5.710 5.400 55.748 1.00 34.23 625 ILE B O 1
ATOM 11147 N N . TYR B 1 626 ? 4.715 7.378 56.121 1.00 29.78 626 TYR B N 1
ATOM 11148 C CA . TYR B 1 626 ? 5.981 8.076 55.965 1.00 28.67 626 TYR B CA 1
ATOM 11149 C C . TYR B 1 626 ? 6.813 7.910 57.232 1.00 33.14 626 TYR B C 1
ATOM 11150 O O . TYR B 1 626 ? 6.368 8.278 58.324 1.00 36.15 626 TYR B O 1
ATOM 11159 N N . GLY B 1 627 ? 8.015 7.348 57.081 1.00 33.16 627 GLY B N 1
ATOM 11160 C CA . GLY B 1 627 ? 8.979 7.241 58.165 1.00 29.42 627 GLY B CA 1
ATOM 11161 C C . GLY B 1 627 ? 9.574 5.857 58.357 1.00 27.91 627 GLY B C 1
ATOM 11162 O O . GLY B 1 627 ? 10.130 5.584 59.420 1.00 33.29 627 GLY B O 1
ATOM 11163 N N . HIS B 1 628 ? 9.438 4.963 57.367 1.00 26.41 628 HIS B N 1
ATOM 11164 C CA . HIS B 1 628 ? 10.145 3.686 57.420 1.00 25.52 628 HIS B CA 1
ATOM 11165 C C . HIS B 1 628 ? 11.644 3.890 57.563 1.00 31.89 628 HIS B C 1
ATOM 11166 O O . HIS B 1 628 ? 12.329 3.067 58.179 1.00 29.23 628 HIS B O 1
ATOM 11173 N N . SER B 1 629 ? 12.176 4.951 56.957 1.00 28.32 629 SER B N 1
ATOM 11174 C CA . SER B 1 629 ? 13.593 5.258 57.010 1.00 30.11 629 SER B CA 1
ATOM 11175 C C . SER B 1 629 ? 13.892 6.363 58.006 1.00 33.29 629 SER B C 1
ATOM 11176 O O . SER B 1 629 ? 14.948 7.003 57.912 1.00 29.82 629 SER B O 1
ATOM 11179 N N . TRP B 1 630 ? 12.963 6.618 58.937 1.00 31.25 630 TRP B N 1
ATOM 11180 C CA . TRP B 1 630 ? 13.078 7.664 59.956 1.00 29.35 630 TRP B CA 1
ATOM 11181 C C . TRP B 1 630 ? 13.070 6.970 61.316 1.00 35.49 630 TRP B C 1
ATOM 11182 O O . TRP B 1 630 ? 11.999 6.750 61.908 1.00 30.78 630 TRP B O 1
ATOM 11193 N N . PRO B 1 631 ? 14.253 6.576 61.843 1.00 35.77 631 PRO B N 1
ATOM 11194 C CA . PRO B 1 631 ? 14.282 5.745 63.056 1.00 32.20 631 PRO B CA 1
ATOM 11195 C C . PRO B 1 631 ? 13.982 6.488 64.351 1.00 33.25 631 PRO B C 1
ATOM 11196 O O . PRO B 1 631 ? 13.404 5.900 65.274 1.00 32.40 631 PRO B O 1
ATOM 11200 N N . VAL B 1 632 ? 14.379 7.756 64.460 1.00 31.70 632 VAL B N 1
ATOM 11201 C CA . VAL B 1 632 ? 14.262 8.492 65.721 1.00 34.98 632 VAL B CA 1
ATOM 11202 C C . VAL B 1 632 ? 13.564 9.822 65.475 1.00 33.46 632 VAL B C 1
ATOM 11203 O O . VAL B 1 632 ? 14.109 10.697 64.781 1.00 31.67 632 VAL B O 1
ATOM 11207 N N . ARG B 1 633 ? 12.396 9.999 66.088 1.00 31.49 633 ARG B N 1
ATOM 11208 C CA . ARG B 1 633 ? 11.681 11.269 66.070 1.00 34.08 633 ARG B CA 1
ATOM 11209 C C . ARG B 1 633 ? 11.951 12.030 67.359 1.00 32.51 633 ARG B C 1
ATOM 11210 O O . ARG B 1 633 ? 12.367 11.447 68.358 1.00 36.68 633 ARG B O 1
ATOM 11218 N N . TRP B 1 634 ? 11.771 13.350 67.316 1.00 29.86 634 TRP B N 1
ATOM 11219 C CA . TRP B 1 634 ? 12.086 14.163 68.479 1.00 35.63 634 TRP B CA 1
ATOM 11220 C C . TRP B 1 634 ? 11.024 15.221 68.753 1.00 41.16 634 TRP B C 1
ATOM 11221 O O . TRP B 1 634 ? 10.217 15.582 67.886 1.00 35.95 634 TRP B O 1
ATOM 11232 N N . GLY B 1 635 ? 11.070 15.725 69.978 1.00 37.26 635 GLY B N 1
ATOM 11233 C CA . GLY B 1 635 ? 10.127 16.708 70.475 1.00 40.68 635 GLY B CA 1
ATOM 11234 C C . GLY B 1 635 ? 10.012 16.636 71.985 1.00 39.62 635 GLY B C 1
ATOM 11235 O O . GLY B 1 635 ? 10.527 15.729 72.637 1.00 37.04 635 GLY B O 1
ATOM 11236 N N . LYS B 1 636 ? 9.315 17.627 72.540 1.00 43.35 636 LYS B N 1
ATOM 11237 C CA . LYS B 1 636 ? 9.125 17.701 73.982 1.00 40.84 636 LYS B CA 1
ATOM 11238 C C . LYS B 1 636 ? 8.242 16.551 74.472 1.00 39.33 636 LYS B C 1
ATOM 11239 O O . LYS B 1 636 ? 7.420 16.030 73.718 1.00 40.95 636 LYS B O 1
ATOM 11245 N N . PRO B 1 637 ? 8.413 16.111 75.723 1.00 40.29 637 PRO B N 1
ATOM 11246 C CA . PRO B 1 637 ? 7.604 14.986 76.219 1.00 43.40 637 PRO B CA 1
ATOM 11247 C C . PRO B 1 637 ? 6.108 15.280 76.157 1.00 42.15 637 PRO B C 1
ATOM 11248 O O . PRO B 1 637 ? 5.656 16.388 76.451 1.00 40.15 637 PRO B O 1
ATOM 11252 N N . GLY B 1 638 ? 5.345 14.265 75.748 1.00 38.33 638 GLY B N 1
ATOM 11253 C CA . GLY B 1 638 ? 3.914 14.373 75.568 1.00 42.06 638 GLY B CA 1
ATOM 11254 C C . GLY B 1 638 ? 3.464 15.204 74.387 1.00 42.98 638 GLY B C 1
ATOM 11255 O O . GLY B 1 638 ? 2.254 15.315 74.164 1.00 42.20 638 GLY B O 1
ATOM 11256 N N . GLU B 1 639 ? 4.396 15.784 73.627 1.00 43.88 639 GLU B N 1
ATOM 11257 C CA . GLU B 1 639 ? 4.056 16.629 72.487 1.00 44.12 639 GLU B CA 1
ATOM 11258 C C . GLU B 1 639 ? 3.439 15.783 71.374 1.00 42.42 639 GLU B C 1
ATOM 11259 O O . GLU B 1 639 ? 3.983 14.728 71.030 1.00 42.06 639 GLU B O 1
ATOM 11265 N N . PRO B 1 640 ? 2.292 16.175 70.824 1.00 48.06 640 PRO B N 1
ATOM 11266 C CA . PRO B 1 640 ? 1.680 15.368 69.753 1.00 45.26 640 PRO B CA 1
ATOM 11267 C C . PRO B 1 640 ? 2.489 15.499 68.472 1.00 44.34 640 PRO B C 1
ATOM 11268 O O . PRO B 1 640 ? 2.888 16.600 68.084 1.00 45.52 640 PRO B O 1
ATOM 11272 N N . LYS B 1 641 ? 2.744 14.367 67.826 1.00 37.62 641 LYS B N 1
ATOM 11273 C CA . LYS B 1 641 ? 3.610 14.328 66.659 1.00 39.88 641 LYS B CA 1
ATOM 11274 C C . LYS B 1 641 ? 2.790 14.054 65.404 1.00 40.58 641 LYS B C 1
ATOM 11275 O O . LYS B 1 641 ? 1.912 13.180 65.399 1.00 38.95 641 LYS B O 1
ATOM 11281 N N . GLU B 1 642 ? 3.066 14.829 64.357 1.00 41.93 642 GLU B N 1
ATOM 11282 C CA . GLU B 1 642 ? 2.409 14.634 63.072 1.00 40.70 642 GLU B CA 1
ATOM 11283 C C . GLU B 1 642 ? 2.825 13.299 62.472 1.00 35.70 642 GLU B C 1
ATOM 11284 O O . GLU B 1 642 ? 3.964 12.858 62.617 1.00 31.58 642 GLU B O 1
ATOM 11290 N N . ILE B 1 643 ? 1.874 12.634 61.836 1.00 36.82 643 ILE B N 1
ATOM 11291 C CA . ILE B 1 643 ? 2.121 11.391 61.121 1.00 34.83 643 ILE B CA 1
ATOM 11292 C C . ILE B 1 643 ? 1.398 11.481 59.793 1.00 35.64 643 ILE B C 1
ATOM 11293 O O . ILE B 1 643 ? 0.189 11.746 59.757 1.00 32.51 643 ILE B O 1
ATOM 11298 N N . LEU B 1 644 ? 2.140 11.274 58.708 1.00 32.48 644 LEU B N 1
ATOM 11299 C CA . LEU B 1 644 ? 1.606 11.320 57.358 1.00 29.88 644 LEU B CA 1
ATOM 11300 C C . LEU B 1 644 ? 1.591 9.919 56.767 1.00 28.82 644 LEU B C 1
ATOM 11301 O O . LEU B 1 644 ? 2.551 9.150 56.920 1.00 31.85 644 LEU B O 1
ATOM 11306 N N . VAL B 1 645 ? 0.482 9.590 56.115 1.00 25.49 645 VAL B N 1
ATOM 11307 C CA . VAL B 1 645 ? 0.373 8.411 55.270 1.00 30.10 645 VAL B CA 1
ATOM 11308 C C . VAL B 1 645 ? 0.201 8.874 53.826 1.00 34.73 645 VAL B C 1
ATOM 11309 O O . VAL B 1 645 ? -0.502 9.857 53.557 1.00 32.65 645 VAL B O 1
ATOM 11313 N N . TYR B 1 646 ? 0.866 8.185 52.903 1.00 28.72 646 TYR B N 1
ATOM 11314 C CA . TYR B 1 646 ? 0.658 8.387 51.477 1.00 28.04 646 TYR B CA 1
ATOM 11315 C C . TYR B 1 646 ? 0.040 7.114 50.934 1.00 29.69 646 TYR B C 1
ATOM 11316 O O . TYR B 1 646 ? 0.637 6.041 51.020 1.00 30.59 646 TYR B O 1
ATOM 11325 N N . SER B 1 647 ? -1.191 7.237 50.449 1.00 32.95 647 SER B N 1
ATOM 11326 C CA . SER B 1 647 ? -2.038 6.115 50.082 1.00 30.66 647 SER B CA 1
ATOM 11327 C C . SER B 1 647 ? -2.993 6.609 49.012 1.00 33.24 647 SER B C 1
ATOM 11328 O O . SER B 1 647 ? -3.373 7.783 48.999 1.00 35.53 647 SER B O 1
ATOM 11331 N N . ASN B 1 648 ? -3.345 5.728 48.092 1.00 32.03 648 ASN B N 1
ATOM 11332 C CA . ASN B 1 648 ? -4.439 6.011 47.183 1.00 34.73 648 ASN B CA 1
ATOM 11333 C C . ASN B 1 648 ? -5.711 5.307 47.619 1.00 35.20 648 ASN B C 1
ATOM 11334 O O . ASN B 1 648 ? -6.701 5.307 46.877 1.00 35.60 648 ASN B O 1
ATOM 11339 N N . CYS B 1 649 ? -5.692 4.673 48.785 1.00 30.94 649 CYS B N 1
ATOM 11340 C CA . CYS B 1 649 ? -6.925 4.147 49.341 1.00 38.40 649 CYS B CA 1
ATOM 11341 C C . CYS B 1 649 ? -7.832 5.306 49.751 1.00 36.58 649 CYS B C 1
ATOM 11342 O O . CYS B 1 649 ? -7.349 6.332 50.248 1.00 36.69 649 CYS B O 1
ATOM 11345 N N . PRO B 1 650 ? -9.145 5.184 49.544 1.00 34.96 650 PRO B N 1
ATOM 11346 C CA . PRO B 1 650 ? -10.032 6.283 49.950 1.00 36.63 650 PRO B CA 1
ATOM 11347 C C . PRO B 1 650 ? -10.141 6.435 51.458 1.00 36.90 650 PRO B C 1
ATOM 11348 O O . PRO B 1 650 ? -10.423 7.547 51.925 1.00 35.60 650 PRO B O 1
ATOM 11352 N N . GLU B 1 651 ? -9.898 5.373 52.236 1.00 32.27 651 GLU B N 1
ATOM 11353 C CA . GLU B 1 651 ? -9.932 5.484 53.690 1.00 42.89 651 GLU B CA 1
ATOM 11354 C C . GLU B 1 651 ? -8.806 4.685 54.329 1.00 36.61 651 GLU B C 1
ATOM 11355 O O . GLU B 1 651 ? -8.529 3.545 53.942 1.00 32.62 651 GLU B O 1
ATOM 11361 N N . VAL B 1 652 ? -8.191 5.284 55.343 1.00 36.80 652 VAL B N 1
ATOM 11362 C CA . VAL B 1 652 ? -7.113 4.653 56.091 1.00 38.48 652 VAL B CA 1
ATOM 11363 C C . VAL B 1 652 ? -7.324 4.928 57.565 1.00 36.11 652 VAL B C 1
ATOM 11364 O O . VAL B 1 652 ? -7.611 6.063 57.958 1.00 37.73 652 VAL B O 1
ATOM 11368 N N . GLU B 1 653 ? -7.160 3.896 58.382 1.00 38.92 653 GLU B N 1
ATOM 11369 C CA . GLU B 1 653 ? -7.132 4.046 59.828 1.00 40.88 653 GLU B CA 1
ATOM 11370 C C . GLU B 1 653 ? -5.704 3.888 60.334 1.00 39.41 653 GLU B C 1
ATOM 11371 O O . GLU B 1 653 ? -4.969 3.009 59.871 1.00 40.62 653 GLU B O 1
ATOM 11377 N N . LEU B 1 654 ? -5.317 4.741 61.281 1.00 37.28 654 LEU B N 1
ATOM 11378 C CA . LEU B 1 654 ? -3.988 4.724 61.874 1.00 37.76 654 LEU B CA 1
ATOM 11379 C C . LEU B 1 654 ? -4.061 4.292 63.336 1.00 42.88 654 LEU B C 1
ATOM 11380 O O . LEU B 1 654 ? -5.022 4.600 64.052 1.00 42.04 654 LEU B O 1
ATOM 11385 N N . PHE B 1 655 ? -3.032 3.569 63.772 1.00 38.60 655 PHE B N 1
ATOM 11386 C CA . PHE B 1 655 ? -2.918 3.090 65.140 1.00 39.06 655 PHE B CA 1
ATOM 11387 C C . PHE B 1 655 ? -1.548 3.456 65.680 1.00 43.58 655 PHE B C 1
ATOM 11388 O O . PHE B 1 655 ? -0.536 3.290 64.990 1.00 44.79 655 PHE B O 1
ATOM 11396 N N . VAL B 1 656 ? -1.522 3.951 66.911 1.00 42.41 656 VAL B N 1
ATOM 11397 C CA . VAL B 1 656 ? -0.291 4.274 67.624 1.00 42.57 656 VAL B CA 1
ATOM 11398 C C . VAL B 1 656 ? -0.274 3.443 68.899 1.00 44.47 656 VAL B C 1
ATOM 11399 O O . VAL B 1 656 ? -1.186 3.554 69.731 1.00 47.82 656 VAL B O 1
ATOM 11403 N N . ASN B 1 657 ? 0.730 2.576 69.025 1.00 41.62 657 ASN B N 1
ATOM 11404 C CA . ASN B 1 657 ? 0.885 1.706 70.194 1.00 43.35 657 ASN B CA 1
ATOM 11405 C C . ASN B 1 657 ? -0.384 0.914 70.494 1.00 44.58 657 ASN B C 1
ATOM 11406 O O . ASN B 1 657 ? -0.659 0.561 71.641 1.00 44.17 657 ASN B O 1
ATOM 11411 N N . GLY B 1 658 ? -1.179 0.647 69.470 1.00 45.18 658 GLY B N 1
ATOM 11412 C CA . GLY B 1 658 ? -2.376 -0.146 69.608 1.00 46.45 658 GLY B CA 1
ATOM 11413 C C . GLY B 1 658 ? -3.669 0.641 69.665 1.00 45.91 658 GLY B C 1
ATOM 11414 O O . GLY B 1 658 ? -4.739 0.036 69.542 1.00 42.30 658 GLY B O 1
ATOM 11415 N N . VAL B 1 659 ? -3.606 1.959 69.844 1.00 48.01 659 VAL B N 1
ATOM 11416 C CA . VAL B 1 659 ? -4.799 2.796 69.981 1.00 48.46 659 VAL B CA 1
ATOM 11417 C C . VAL B 1 659 ? -5.160 3.367 68.610 1.00 45.80 659 VAL B C 1
ATOM 11418 O O . VAL B 1 659 ? -4.383 4.127 68.023 1.00 43.48 659 VAL B O 1
ATOM 11422 N N . SER B 1 660 ? -6.345 3.029 68.106 1.00 47.22 660 SER B N 1
ATOM 11423 C CA . SER B 1 660 ? -6.817 3.661 66.878 1.00 44.35 660 SER B CA 1
ATOM 11424 C C . SER B 1 660 ? -6.880 5.173 67.056 1.00 47.32 660 SER B C 1
ATOM 11425 O O . SER B 1 660 ? -7.343 5.674 68.086 1.00 51.19 660 SER B O 1
ATOM 11428 N N . GLN B 1 661 ? -6.377 5.901 66.063 1.00 40.60 661 GLN B N 1
ATOM 11429 C CA . GLN B 1 661 ? -6.393 7.358 66.081 1.00 40.57 661 GLN B CA 1
ATOM 11430 C C . GLN B 1 661 ? -7.477 7.928 65.185 1.00 37.58 661 GLN B C 1
ATOM 11431 O O . GLN B 1 661 ? -7.504 9.138 64.938 1.00 38.50 661 GLN B O 1
ATOM 11437 N N . GLY B 1 662 ? -8.368 7.089 64.691 1.00 37.47 662 GLY B N 1
ATOM 11438 C CA . GLY B 1 662 ? -9.399 7.588 63.813 1.00 43.04 662 GLY B CA 1
ATOM 11439 C C . GLY B 1 662 ? -9.163 7.158 62.381 1.00 46.19 662 GLY B C 1
ATOM 11440 O O . GLY B 1 662 ? -8.035 7.198 61.876 1.00 40.57 662 GLY B O 1
ATOM 11441 N N . ARG B 1 663 ? -10.233 6.725 61.731 1.00 42.21 663 ARG B N 1
ATOM 11442 C CA . ARG B 1 663 ? -10.216 6.361 60.327 1.00 41.42 663 ARG B CA 1
ATOM 11443 C C . ARG B 1 663 ? -10.560 7.605 59.522 1.00 44.12 663 ARG B C 1
ATOM 11444 O O . ARG B 1 663 ? -11.642 8.169 59.689 1.00 46.58 663 ARG B O 1
ATOM 11452 N N . LYS B 1 664 ? -9.638 8.058 58.681 1.00 44.72 664 LYS B N 1
ATOM 11453 C CA . LYS B 1 664 ? -9.864 9.273 57.910 1.00 41.72 664 LYS B CA 1
ATOM 11454 C C . LYS B 1 664 ? -9.995 8.962 56.423 1.00 41.24 664 LYS B C 1
ATOM 11455 O O . LYS B 1 664 ? -9.659 7.872 55.950 1.00 41.32 664 LYS B O 1
ATOM 11461 N N . LYS B 1 665 ? -10.524 9.936 55.689 1.00 44.50 665 LYS B N 1
ATOM 11462 C CA . LYS B 1 665 ? -10.863 9.774 54.284 1.00 43.18 665 LYS B CA 1
ATOM 11463 C C . LYS B 1 665 ? -9.901 10.577 53.421 1.00 41.07 665 LYS B C 1
ATOM 11464 O O . LYS B 1 665 ? -9.553 11.716 53.755 1.00 40.03 665 LYS B O 1
ATOM 11470 N N . ARG B 1 666 ? -9.478 9.975 52.310 1.00 36.51 666 ARG B N 1
ATOM 11471 C CA . ARG B 1 666 ? -8.478 10.595 51.450 1.00 36.06 666 ARG B CA 1
ATOM 11472 C C . ARG B 1 666 ? -9.061 11.810 50.730 1.00 32.77 666 ARG B C 1
ATOM 11473 O O . ARG B 1 666 ? -10.151 11.739 50.156 1.00 32.58 666 ARG B O 1
ATOM 11481 N N . ASN B 1 667 ? -8.324 12.925 50.749 1.00 31.93 667 ASN B N 1
ATOM 11482 C CA . ASN B 1 667 ? -8.787 14.154 50.105 1.00 33.77 667 ASN B CA 1
ATOM 11483 C C . ASN B 1 667 ? -7.555 14.988 49.747 1.00 31.88 667 ASN B C 1
ATOM 11484 O O . ASN B 1 667 ? -6.975 15.632 50.625 1.00 33.62 667 ASN B O 1
ATOM 11489 N N . SER B 1 668 ? -7.211 15.013 48.450 1.00 31.67 668 SER B N 1
ATOM 11490 C CA . SER B 1 668 ? -5.964 15.630 47.999 1.00 34.08 668 SER B CA 1
ATOM 11491 C C . SER B 1 668 ? -5.846 17.077 48.449 1.00 37.28 668 SER B C 1
ATOM 11492 O O . SER B 1 668 ? -4.732 17.559 48.713 1.00 36.18 668 SER B O 1
ATOM 11495 N N . GLN B 1 669 ? -6.981 17.777 48.580 1.00 34.06 669 GLN B N 1
ATOM 11496 C CA . GLN B 1 669 ? -6.941 19.201 48.899 1.00 32.34 669 GLN B CA 1
ATOM 11497 C C . GLN B 1 669 ? -6.499 19.470 50.330 1.00 28.40 669 GLN B C 1
ATOM 11498 O O . GLN B 1 669 ? -6.015 20.572 50.616 1.00 29.16 669 GLN B O 1
ATOM 11504 N N . ASP B 1 670 ? -6.618 18.494 51.230 1.00 26.56 670 ASP B N 1
ATOM 11505 C CA . ASP B 1 670 ? -6.260 18.715 52.632 1.00 33.23 670 ASP B CA 1
ATOM 11506 C C . ASP B 1 670 ? -4.773 18.401 52.811 1.00 33.28 670 ASP B C 1
ATOM 11507 O O . ASP B 1 670 ? -4.371 17.315 53.234 1.00 30.03 670 ASP B O 1
ATOM 11512 N N . PHE B 1 671 ? -3.957 19.380 52.473 1.00 30.54 671 PHE B N 1
ATOM 11513 C CA . PHE B 1 671 ? -2.511 19.273 52.456 1.00 34.42 671 PHE B CA 1
ATOM 11514 C C . PHE B 1 671 ? -1.959 19.395 53.874 1.00 38.54 671 PHE B C 1
ATOM 11515 O O . PHE B 1 671 ? -2.417 20.244 54.640 1.00 39.48 671 PHE B O 1
ATOM 11523 N N . PRO B 1 672 ? -0.952 18.582 54.240 1.00 33.90 672 PRO B N 1
ATOM 11524 C CA . PRO B 1 672 ? -0.298 17.601 53.370 1.00 33.19 672 PRO B CA 1
ATOM 11525 C C . PRO B 1 672 ? -0.869 16.208 53.521 1.00 29.89 672 PRO B C 1
ATOM 11526 O O . PRO B 1 672 ? -1.634 15.974 54.459 1.00 32.81 672 PRO B O 1
ATOM 11530 N N . ALA B 1 673 ? -0.480 15.297 52.624 1.00 27.80 673 ALA B N 1
ATOM 11531 C CA . ALA B 1 673 ? -0.843 13.879 52.674 1.00 27.93 673 ALA B CA 1
ATOM 11532 C C . ALA B 1 673 ? -2.297 13.621 52.308 1.00 29.92 673 ALA B C 1
ATOM 11533 O O . ALA B 1 673 ? -2.868 12.602 52.726 1.00 28.57 673 ALA B O 1
ATOM 11535 N N . ALA B 1 674 ? -2.911 14.502 51.520 1.00 30.32 674 ALA B N 1
ATOM 11536 C CA . ALA B 1 674 ? -4.267 14.268 51.027 1.00 30.49 674 ALA B CA 1
ATOM 11537 C C . ALA B 1 674 ? -5.204 13.874 52.173 1.00 30.48 674 ALA B C 1
ATOM 11538 O O . ALA B 1 674 ? -5.959 12.898 52.095 1.00 33.44 674 ALA B O 1
ATOM 11540 N N . GLY B 1 675 ? -5.116 14.626 53.270 1.00 30.24 675 GLY B N 1
ATOM 11541 C CA . GLY B 1 675 ? -5.994 14.432 54.404 1.00 32.32 675 GLY B CA 1
ATOM 11542 C C . GLY B 1 675 ? -5.707 13.222 55.268 1.00 39.52 675 GLY B C 1
ATOM 11543 O O . GLY B 1 675 ? -6.392 13.035 56.283 1.00 42.74 675 GLY B O 1
ATOM 11544 N N . LEU B 1 676 ? -4.728 12.393 54.915 1.00 38.74 676 LEU B N 1
ATOM 11545 C CA . LEU B 1 676 ? -4.393 11.207 55.706 1.00 37.49 676 LEU B CA 1
ATOM 11546 C C . LEU B 1 676 ? -3.252 11.512 56.674 1.00 37.01 676 LEU B C 1
ATOM 11547 O O . LEU B 1 676 ? -2.164 10.936 56.590 1.00 39.61 676 LEU B O 1
ATOM 11552 N N . ARG B 1 677 ? -3.504 12.432 57.602 1.00 36.47 677 ARG B N 1
ATOM 11553 C CA . ARG B 1 677 ? -2.533 12.734 58.642 1.00 40.67 677 ARG B CA 1
ATOM 11554 C C . ARG B 1 677 ? -3.196 12.793 60.015 1.00 39.60 677 ARG B C 1
ATOM 11555 O O . ARG B 1 677 ? -4.376 13.125 60.151 1.00 41.78 677 ARG B O 1
ATOM 11563 N N . TRP B 1 678 ? -2.413 12.448 61.029 1.00 35.69 678 TRP B N 1
ATOM 11564 C CA . TRP B 1 678 ? -2.837 12.451 62.413 1.00 34.53 678 TRP B CA 1
ATOM 11565 C C . TRP B 1 678 ? -1.819 13.223 63.233 1.00 39.69 678 TRP B C 1
ATOM 11566 O O . TRP B 1 678 ? -0.699 13.471 62.793 1.00 40.55 678 TRP B O 1
ATOM 11577 N N . ASN B 1 679 ? -2.212 13.607 64.437 1.00 39.63 679 ASN B N 1
ATOM 11578 C CA . ASN B 1 679 ? -1.280 14.183 65.395 1.00 42.37 679 ASN B CA 1
ATOM 11579 C C . ASN B 1 679 ? -1.440 13.402 66.680 1.00 44.11 679 ASN B C 1
ATOM 11580 O O . ASN B 1 679 ? -2.435 13.571 67.390 1.00 44.21 679 ASN B O 1
ATOM 11585 N N . VAL B 1 680 ? -0.471 12.536 66.954 1.00 42.06 680 VAL B N 1
ATOM 11586 C CA . VAL B 1 680 ? -0.604 11.533 68.002 1.00 44.44 680 VAL B CA 1
ATOM 11587 C C . VAL B 1 680 ? 0.504 11.731 69.028 1.00 45.10 680 VAL B C 1
ATOM 11588 O O . VAL B 1 680 ? 1.565 12.286 68.703 1.00 39.41 680 VAL B O 1
ATOM 11592 N N . PRO B 1 681 ? 0.304 11.282 70.268 1.00 46.41 681 PRO B N 1
ATOM 11593 C CA . PRO B 1 681 ? 1.371 11.348 71.269 1.00 46.32 681 PRO B CA 1
ATOM 11594 C C . PRO B 1 681 ? 2.268 10.122 71.192 1.00 45.57 681 PRO B C 1
ATOM 11595 O O . PRO B 1 681 ? 1.817 8.996 70.961 1.00 43.14 681 PRO B O 1
ATOM 11599 N N . LEU B 1 682 ? 3.563 10.349 71.392 1.00 37.92 682 LEU B N 1
ATOM 11600 C CA . LEU B 1 682 ? 4.554 9.283 71.356 1.00 42.74 682 LEU B CA 1
ATOM 11601 C C . LEU B 1 682 ? 5.131 9.066 72.746 1.00 42.80 682 LEU B C 1
ATOM 11602 O O . LEU B 1 682 ? 5.430 10.034 73.456 1.00 41.38 682 LEU B O 1
ATOM 11607 N N . ARG B 1 683 ? 5.268 7.798 73.131 1.00 42.47 683 ARG B N 1
ATOM 11608 C CA . ARG B 1 683 ? 6.020 7.448 74.329 1.00 43.11 683 ARG B CA 1
ATOM 11609 C C . ARG B 1 683 ? 7.502 7.703 74.104 1.00 44.75 683 ARG B C 1
ATOM 11610 O O . ARG B 1 683 ? 8.032 7.477 73.011 1.00 44.93 683 ARG B O 1
ATOM 11618 N N . GLU B 1 684 ? 8.179 8.158 75.147 1.00 43.31 684 GLU B N 1
ATOM 11619 C CA . GLU B 1 684 ? 9.633 8.161 75.118 1.00 42.47 684 GLU B CA 1
ATOM 11620 C C . GLU B 1 684 ? 10.141 6.747 74.871 1.00 43.79 684 GLU B C 1
ATOM 11621 O O . GLU B 1 684 ? 9.627 5.779 75.437 1.00 39.95 684 GLU B O 1
ATOM 11627 N N . GLY B 1 685 ? 11.135 6.620 73.994 1.00 39.21 685 GLY B N 1
ATOM 11628 C CA . GLY B 1 685 ? 11.549 5.300 73.572 1.00 34.04 685 GLY B CA 1
ATOM 11629 C C . GLY B 1 685 ? 10.740 4.812 72.386 1.00 45.49 685 GLY B C 1
ATOM 11630 O O . GLY B 1 685 ? 10.387 5.604 71.501 1.00 43.04 685 GLY B O 1
ATOM 11631 N N . ASN B 1 686 ? 10.421 3.522 72.354 1.00 39.92 686 ASN B N 1
ATOM 11632 C CA . ASN B 1 686 ? 9.899 2.921 71.140 1.00 42.96 686 ASN B CA 1
ATOM 11633 C C . ASN B 1 686 ? 8.391 3.106 71.024 1.00 44.22 686 ASN B C 1
ATOM 11634 O O . ASN B 1 686 ? 7.672 3.151 72.022 1.00 47.55 686 ASN B O 1
ATOM 11639 N N . ASN B 1 687 ? 7.920 3.209 69.780 1.00 42.64 687 ASN B N 1
ATOM 11640 C CA . ASN B 1 687 ? 6.501 3.263 69.457 1.00 43.72 687 ASN B CA 1
ATOM 11641 C C . ASN B 1 687 ? 6.249 2.397 68.232 1.00 41.39 687 ASN B C 1
ATOM 11642 O O . ASN B 1 687 ? 7.085 2.330 67.330 1.00 46.10 687 ASN B O 1
ATOM 11647 N N . LYS B 1 688 ? 5.108 1.724 68.212 1.00 44.93 688 LYS B N 1
ATOM 11648 C CA . LYS B 1 688 ? 4.677 0.944 67.063 1.00 45.06 688 LYS B CA 1
ATOM 11649 C C . LYS B 1 688 ? 3.536 1.701 66.401 1.00 47.24 688 LYS B C 1
ATOM 11650 O O . LYS B 1 688 ? 2.522 1.991 67.047 1.00 45.83 688 LYS B O 1
ATOM 11656 N N . ILE B 1 689 ? 3.712 2.045 65.129 1.00 43.43 689 ILE B N 1
ATOM 11657 C CA . ILE B 1 689 ? 2.734 2.822 64.383 1.00 39.92 689 ILE B CA 1
ATOM 11658 C C . ILE B 1 689 ? 2.215 1.953 63.253 1.00 39.67 689 ILE B C 1
ATOM 11659 O O . ILE B 1 689 ? 2.999 1.291 62.566 1.00 43.59 689 ILE B O 1
ATOM 11664 N N . THR B 1 690 ? 0.900 1.945 63.068 1.00 41.46 690 THR B N 1
ATOM 11665 C CA . THR B 1 690 ? 0.267 0.996 62.167 1.00 40.36 690 THR B CA 1
ATOM 11666 C C . THR B 1 690 ? -0.857 1.694 61.416 1.00 42.40 690 THR B C 1
ATOM 11667 O O . THR B 1 690 ? -1.503 2.608 61.936 1.00 44.63 690 THR B O 1
ATOM 11671 N N . ALA B 1 691 ? -1.060 1.284 60.170 1.00 41.84 691 ALA B N 1
ATOM 11672 C CA . ALA B 1 691 ? -2.151 1.788 59.355 1.00 36.98 691 ALA B CA 1
ATOM 11673 C C . ALA B 1 691 ? -2.827 0.625 58.656 1.00 43.01 691 ALA B C 1
ATOM 11674 O O . ALA B 1 691 ? -2.171 -0.337 58.249 1.00 43.44 691 ALA B O 1
ATOM 11676 N N . THR B 1 692 ? -4.147 0.711 58.554 1.00 39.70 692 THR B N 1
ATOM 11677 C CA . THR B 1 692 ? -4.939 -0.208 57.759 1.00 42.16 692 THR B CA 1
ATOM 11678 C C . THR B 1 692 ? -5.609 0.605 56.666 1.00 40.23 692 THR B C 1
ATOM 11679 O O . THR B 1 692 ? -6.150 1.683 56.935 1.00 39.00 692 THR B O 1
ATOM 11683 N N . GLY B 1 693 ? -5.540 0.116 55.439 1.00 40.20 693 GLY B N 1
ATOM 11684 C CA . GLY B 1 693 ? -6.098 0.813 54.294 1.00 37.01 693 GLY B CA 1
ATOM 11685 C C . GLY B 1 693 ? -7.280 0.034 53.745 1.00 41.48 693 GLY B C 1
ATOM 11686 O O . GLY B 1 693 ? -7.260 -1.200 53.713 1.00 39.86 693 GLY B O 1
ATOM 11687 N N . TYR B 1 694 ? -8.294 0.784 53.351 1.00 42.77 694 TYR B N 1
ATOM 11688 C CA . TYR B 1 694 ? -9.516 0.149 52.825 1.00 45.09 694 TYR B CA 1
ATOM 11689 C C . TYR B 1 694 ? -9.856 0.702 51.450 1.00 45.92 694 TYR B C 1
ATOM 11690 O O . TYR B 1 694 ? -9.936 1.903 51.221 1.00 43.62 694 TYR B O 1
ATOM 11699 N N . ASP B 1 695 ? -10.073 -0.229 50.544 1.00 51.10 695 ASP B N 1
ATOM 11700 C CA . ASP B 1 695 ? -10.478 0.130 49.181 1.00 54.25 695 ASP B CA 1
ATOM 11701 C C . ASP B 1 695 ? -11.417 -0.968 48.691 1.00 54.83 695 ASP B C 1
ATOM 11702 O O . ASP B 1 695 ? -10.957 -2.015 48.225 1.00 52.83 695 ASP B O 1
ATOM 11707 N N . GLY B 1 696 ? -12.725 -0.723 48.808 1.00 58.09 696 GLY B N 1
ATOM 11708 C CA . GLY B 1 696 ? -13.698 -1.736 48.431 1.00 47.15 696 GLY B CA 1
ATOM 11709 C C . GLY B 1 696 ? -13.584 -2.943 49.337 1.00 50.76 696 GLY B C 1
ATOM 11710 O O . GLY B 1 696 ? -13.638 -2.836 50.567 1.00 51.52 696 GLY B O 1
ATOM 11711 N N . LYS B 1 697 ? -13.420 -4.117 48.727 1.00 55.68 697 LYS B N 1
ATOM 11712 C CA . LYS B 1 697 ? -13.150 -5.328 49.491 1.00 58.50 697 LYS B CA 1
ATOM 11713 C C . LYS B 1 697 ? -11.705 -5.407 49.969 1.00 59.44 697 LYS B C 1
ATOM 11714 O O . LYS B 1 697 ? -11.405 -6.188 50.877 1.00 62.45 697 LYS B O 1
ATOM 11720 N N . LEU B 1 698 ? -10.804 -4.622 49.390 1.00 53.72 698 LEU B N 1
ATOM 11721 C CA . LEU B 1 698 ? -9.388 -4.802 49.654 1.00 52.75 698 LEU B CA 1
ATOM 11722 C C . LEU B 1 698 ? -8.971 -4.084 50.931 1.00 51.95 698 LEU B C 1
ATOM 11723 O O . LEU B 1 698 ? -9.403 -2.960 51.206 1.00 49.26 698 LEU B O 1
ATOM 11728 N N . ARG B 1 699 ? -8.116 -4.746 51.707 1.00 47.59 699 ARG B N 1
ATOM 11729 C CA . ARG B 1 699 ? -7.579 -4.197 52.941 1.00 54.73 699 ARG B CA 1
ATOM 11730 C C . ARG B 1 699 ? -6.058 -4.266 52.892 1.00 54.67 699 ARG B C 1
ATOM 11731 O O . ARG B 1 699 ? -5.491 -5.341 52.667 1.00 55.56 699 ARG B O 1
ATOM 11739 N N . LEU B 1 700 ? -5.404 -3.121 53.079 1.00 51.21 700 LEU B N 1
ATOM 11740 C CA . LEU B 1 700 ? -3.952 -3.025 53.114 1.00 45.91 700 LEU B CA 1
ATOM 11741 C C . LEU B 1 700 ? -3.481 -2.695 54.524 1.00 47.82 700 LEU B C 1
ATOM 11742 O O . LEU B 1 700 ? -4.224 -2.127 55.333 1.00 46.67 700 LEU B O 1
ATOM 11747 N N . ASP B 1 701 ? -2.222 -3.048 54.796 1.00 42.44 701 ASP B N 1
ATOM 11748 C CA . ASP B 1 701 ? -1.604 -2.858 56.099 1.00 42.62 701 ASP B CA 1
ATOM 11749 C C . ASP B 1 701 ? -0.181 -2.347 55.933 1.00 41.48 701 ASP B C 1
ATOM 11750 O O . ASP B 1 701 ? 0.521 -2.741 55.000 1.00 39.02 701 ASP B O 1
ATOM 11755 N N . ASP B 1 702 ? 0.242 -1.473 56.844 1.00 41.07 702 ASP B N 1
ATOM 11756 C CA . ASP B 1 702 ? 1.644 -1.094 56.922 1.00 43.17 702 ASP B CA 1
ATOM 11757 C C . ASP B 1 702 ? 2.013 -0.812 58.378 1.00 39.25 702 ASP B C 1
ATOM 11758 O O . ASP B 1 702 ? 1.149 -0.535 59.211 1.00 40.91 702 ASP B O 1
ATOM 11763 N N . GLU B 1 703 ? 3.318 -0.877 58.671 1.00 41.06 703 GLU B N 1
ATOM 11764 C CA . GLU B 1 703 ? 3.836 -0.774 60.033 1.00 39.04 703 GLU B CA 1
ATOM 11765 C C . GLU B 1 703 ? 5.245 -0.182 60.021 1.00 39.20 703 GLU B C 1
ATOM 11766 O O . GLU B 1 703 ? 6.100 -0.624 59.246 1.00 40.33 703 GLU B O 1
ATOM 11772 N N . ILE B 1 704 ? 5.489 0.815 60.875 1.00 37.57 704 ILE B N 1
ATOM 11773 C CA . ILE B 1 704 ? 6.838 1.268 61.182 1.00 34.55 704 ILE B CA 1
ATOM 11774 C C . ILE B 1 704 ? 6.985 1.296 62.691 1.00 40.16 704 ILE B C 1
ATOM 11775 O O . ILE B 1 704 ? 6.005 1.339 63.437 1.00 40.14 704 ILE B O 1
ATOM 11780 N N . GLN B 1 705 ? 8.233 1.294 63.134 1.00 32.80 705 GLN B N 1
ATOM 11781 C CA . GLN B 1 705 ? 8.573 1.523 64.524 1.00 37.65 705 GLN B CA 1
ATOM 11782 C C . GLN B 1 705 ? 9.537 2.689 64.596 1.00 37.38 705 GLN B C 1
ATOM 11783 O O . GLN B 1 705 ? 10.464 2.787 63.792 1.00 42.91 705 GLN B O 1
ATOM 11789 N N . GLN B 1 706 ? 9.306 3.585 65.541 1.00 37.62 706 GLN B N 1
ATOM 11790 C CA . GLN B 1 706 ? 10.175 4.735 65.686 1.00 37.80 706 GLN B CA 1
ATOM 11791 C C . GLN B 1 706 ? 10.446 4.975 67.157 1.00 41.35 706 GLN B C 1
ATOM 11792 O O . GLN B 1 706 ? 9.553 4.831 67.993 1.00 41.28 706 GLN B O 1
ATOM 11798 N N . GLU B 1 707 ? 11.688 5.316 67.456 1.00 41.16 707 GLU B N 1
ATOM 11799 C CA . GLU B 1 707 ? 12.048 5.877 68.740 1.00 40.65 707 GLU B CA 1
ATOM 11800 C C . GLU B 1 707 ? 11.585 7.321 68.827 1.00 36.76 707 GLU B C 1
ATOM 11801 O O . GLU B 1 707 ? 11.520 8.034 67.823 1.00 36.53 707 GLU B O 1
ATOM 11807 N N . TYR B 1 708 ? 11.285 7.756 70.044 1.00 38.53 708 TYR B N 1
ATOM 11808 C CA . TYR B 1 708 ? 10.952 9.145 70.320 1.00 37.59 708 TYR B CA 1
ATOM 11809 C C . TYR B 1 708 ? 11.909 9.661 71.381 1.00 38.95 708 TYR B C 1
ATOM 11810 O O . TYR B 1 708 ? 11.937 9.142 72.503 1.00 40.29 708 TYR B O 1
ATOM 11819 N N . GLN B 1 709 ? 12.694 10.671 71.021 1.00 37.01 709 GLN B N 1
ATOM 11820 C CA . GLN B 1 709 ? 13.749 11.209 71.865 1.00 38.02 709 GLN B CA 1
ATOM 11821 C C . GLN B 1 709 ? 13.317 12.569 72.388 1.00 37.96 709 GLN B C 1
ATOM 11822 O O . GLN B 1 709 ? 13.142 13.510 71.610 1.00 37.77 709 GLN B O 1
ATOM 11828 N N . THR B 1 710 ? 13.160 12.677 73.701 1.00 38.07 710 THR B N 1
ATOM 11829 C CA . THR B 1 710 ? 12.799 13.952 74.300 1.00 40.87 710 THR B CA 1
ATOM 11830 C C . THR B 1 710 ? 14.008 14.730 74.788 1.00 36.37 710 THR B C 1
ATOM 11831 O O . THR B 1 710 ? 13.934 15.957 74.921 1.00 34.99 710 THR B O 1
ATOM 11835 N N . ARG B 1 711 ? 15.123 14.058 75.030 1.00 40.73 711 ARG B N 1
ATOM 11836 C CA . ARG B 1 711 ? 16.331 14.770 75.418 1.00 37.96 711 ARG B CA 1
ATOM 11837 C C . ARG B 1 711 ? 16.800 15.670 74.280 1.00 36.12 711 ARG B C 1
ATOM 11838 O O . ARG B 1 711 ? 16.825 15.262 73.113 1.00 35.85 711 ARG B O 1
ATOM 11846 N N . THR B 1 712 ? 17.136 16.911 74.616 1.00 31.22 712 THR B N 1
ATOM 11847 C CA . THR B 1 712 ? 17.760 17.793 73.649 1.00 31.63 712 THR B CA 1
ATOM 11848 C C . THR B 1 712 ? 19.260 17.478 73.549 1.00 39.98 712 THR B C 1
ATOM 11849 O O . THR B 1 712 ? 19.810 16.702 74.337 1.00 38.49 712 THR B O 1
ATOM 11853 N N . TRP B 1 713 ? 19.933 18.087 72.566 1.00 36.71 713 TRP B N 1
ATOM 11854 C CA . TRP B 1 713 ? 21.294 17.688 72.238 1.00 36.94 713 TRP B CA 1
ATOM 11855 C C . TRP B 1 713 ? 22.166 18.906 71.974 1.00 36.25 713 TRP B C 1
ATOM 11856 O O . TRP B 1 713 ? 21.702 19.926 71.458 1.00 33.52 713 TRP B O 1
ATOM 11867 N N . GLY B 1 714 ? 23.445 18.780 72.333 1.00 35.40 714 GLY B N 1
ATOM 11868 C CA . GLY B 1 714 ? 24.448 19.779 72.031 1.00 33.74 714 GLY B CA 1
ATOM 11869 C C . GLY B 1 714 ? 25.168 19.491 70.722 1.00 35.98 714 GLY B C 1
ATOM 11870 O O . GLY B 1 714 ? 24.737 18.672 69.908 1.00 37.29 714 GLY B O 1
ATOM 11871 N N . LYS B 1 715 ? 26.283 20.196 70.514 1.00 32.95 715 LYS B N 1
ATOM 11872 C CA . LYS B 1 715 ? 27.082 19.970 69.313 1.00 40.34 715 LYS B CA 1
ATOM 11873 C C . LYS B 1 715 ? 27.714 18.575 69.353 1.00 36.15 715 LYS B C 1
ATOM 11874 O O . LYS B 1 715 ? 27.944 18.020 70.429 1.00 39.64 715 LYS B O 1
ATOM 11880 N N . PRO B 1 716 ? 27.968 17.969 68.196 1.00 38.48 716 PRO B N 1
ATOM 11881 C CA . PRO B 1 716 ? 28.531 16.614 68.198 1.00 37.93 716 PRO B CA 1
ATOM 11882 C C . PRO B 1 716 ? 29.869 16.573 68.926 1.00 33.63 716 PRO B C 1
ATOM 11883 O O . PRO B 1 716 ? 30.691 17.484 68.805 1.00 28.22 716 PRO B O 1
ATOM 11887 N N . SER B 1 717 ? 30.071 15.503 69.698 1.00 32.86 717 SER B N 1
ATOM 11888 C CA . SER B 1 717 ? 31.241 15.359 70.564 1.00 40.95 717 SER B CA 1
ATOM 11889 C C . SER B 1 717 ? 32.026 14.076 70.332 1.00 35.93 717 SER B C 1
ATOM 11890 O O . SER B 1 717 ? 33.253 14.090 70.420 1.00 36.28 717 SER B O 1
ATOM 11893 N N . ARG B 1 718 ? 31.352 12.959 70.061 1.00 37.13 718 ARG B N 1
ATOM 11894 C CA . ARG B 1 718 ? 32.019 11.702 69.762 1.00 38.19 718 ARG B CA 1
ATOM 11895 C C . ARG B 1 718 ? 31.317 10.996 68.609 1.00 35.47 718 ARG B C 1
ATOM 11896 O O . ARG B 1 718 ? 30.147 11.253 68.307 1.00 35.04 718 ARG B O 1
ATOM 11904 N N . ILE B 1 719 ? 32.039 10.064 67.996 1.00 31.80 719 ILE B N 1
ATOM 11905 C CA . ILE B 1 719 ? 31.479 9.146 67.011 1.00 36.20 719 ILE B CA 1
ATOM 11906 C C . ILE B 1 719 ? 31.365 7.771 67.658 1.00 34.73 719 ILE B C 1
ATOM 11907 O O . ILE B 1 719 ? 32.363 7.229 68.143 1.00 34.02 719 ILE B O 1
ATOM 11912 N N . LEU B 1 720 ? 30.165 7.196 67.652 1.00 31.50 720 LEU B N 1
ATOM 11913 C CA . LEU B 1 720 ? 29.956 5.828 68.113 1.00 30.69 720 LEU B CA 1
ATOM 11914 C C . LEU B 1 720 ? 29.778 4.903 66.924 1.00 31.29 720 LEU B C 1
ATOM 11915 O O . LEU B 1 720 ? 28.910 5.138 66.081 1.00 33.17 720 LEU B O 1
ATOM 11920 N N . LEU B 1 721 ? 30.587 3.854 66.859 1.00 28.88 721 LEU B N 1
ATOM 11921 C CA . LEU B 1 721 ? 30.448 2.853 65.818 1.00 27.50 721 LEU B CA 1
ATOM 11922 C C . LEU B 1 721 ? 29.630 1.685 66.338 1.00 32.35 721 LEU B C 1
ATOM 11923 O O . LEU B 1 721 ? 29.888 1.172 67.430 1.00 39.21 721 LEU B O 1
ATOM 11928 N N . THR B 1 722 ? 28.672 1.256 65.538 1.00 26.11 722 THR B N 1
ATOM 11929 C CA . THR B 1 722 ? 27.808 0.135 65.836 1.00 31.29 722 THR B CA 1
ATOM 11930 C C . THR B 1 722 ? 27.805 -0.811 64.646 1.00 30.29 722 THR B C 1
ATOM 11931 O O . THR B 1 722 ? 27.971 -0.389 63.498 1.00 27.16 722 THR B O 1
ATOM 11935 N N . GLN B 1 723 ? 27.646 -2.096 64.947 1.00 35.55 723 GLN B N 1
ATOM 11936 C CA . GLN B 1 723 ? 27.412 -3.145 63.967 1.00 37.27 723 GLN B CA 1
ATOM 11937 C C . GLN B 1 723 ? 25.931 -3.438 64.049 1.00 41.82 723 GLN B C 1
ATOM 11938 O O . GLN B 1 723 ? 25.452 -4.061 65.013 1.00 43.76 723 GLN B O 1
ATOM 11944 N N . THR B 1 724 ? 25.203 -2.922 63.060 1.00 49.78 724 THR B N 1
ATOM 11945 C CA . THR B 1 724 ? 23.765 -3.116 62.964 1.00 52.44 724 THR B CA 1
ATOM 11946 C C . THR B 1 724 ? 23.407 -4.459 62.328 1.00 55.23 724 THR B C 1
ATOM 11947 O O . THR B 1 724 ? 22.227 -4.832 62.341 1.00 56.52 724 THR B O 1
ATOM 11951 N N . ALA B 1 725 ? 24.407 -5.208 61.830 1.00 55.13 725 ALA B N 1
ATOM 11952 C CA . ALA B 1 725 ? 24.209 -6.486 61.142 1.00 57.53 725 ALA B CA 1
ATOM 11953 C C . ALA B 1 725 ? 23.275 -6.375 59.932 1.00 59.08 725 ALA B C 1
ATOM 11954 O O . ALA B 1 725 ? 22.460 -5.441 59.863 1.00 52.88 725 ALA B O 1
ATOM 11956 N N . GLN B 1 726 ? 23.380 -7.293 58.951 1.00 51.40 726 GLN B N 1
ATOM 11957 C CA . GLN B 1 726 ? 22.610 -7.007 57.736 1.00 57.75 726 GLN B CA 1
ATOM 11958 C C . GLN B 1 726 ? 22.316 -8.166 56.783 1.00 62.92 726 GLN B C 1
ATOM 11959 O O . GLN B 1 726 ? 21.249 -8.153 56.156 1.00 66.10 726 GLN B O 1
ATOM 11965 N N . ASP B 1 727 ? 23.185 -9.170 56.660 1.00 59.02 727 ASP B N 1
ATOM 11966 C CA . ASP B 1 727 ? 23.120 -9.903 55.408 1.00 59.10 727 ASP B CA 1
ATOM 11967 C C . ASP B 1 727 ? 24.003 -11.133 55.426 1.00 61.14 727 ASP B C 1
ATOM 11968 O O . ASP B 1 727 ? 25.004 -11.194 56.134 1.00 58.05 727 ASP B O 1
ATOM 11973 N N . ALA B 1 728 ? 23.674 -12.084 54.540 1.00 58.40 728 ALA B N 1
ATOM 11974 C CA . ALA B 1 728 ? 24.478 -13.295 54.418 1.00 64.40 728 ALA B CA 1
ATOM 11975 C C . ALA B 1 728 ? 25.846 -13.029 53.814 1.00 67.68 728 ALA B C 1
ATOM 11976 O O . ALA B 1 728 ? 26.772 -13.824 54.036 1.00 68.01 728 ALA B O 1
ATOM 11978 N N . GLU B 1 729 ? 25.998 -11.912 53.086 1.00 63.23 729 GLU B N 1
ATOM 11979 C CA . GLU B 1 729 ? 27.275 -11.518 52.526 1.00 60.43 729 GLU B CA 1
ATOM 11980 C C . GLU B 1 729 ? 27.744 -10.132 52.938 1.00 53.63 729 GLU B C 1
ATOM 11981 O O . GLU B 1 729 ? 28.818 -9.708 52.485 1.00 50.85 729 GLU B O 1
ATOM 11987 N N . THR B 1 730 ? 26.979 -9.403 53.748 1.00 56.82 730 THR B N 1
ATOM 11988 C CA . THR B 1 730 ? 27.263 -8.005 54.030 1.00 48.53 730 THR B CA 1
ATOM 11989 C C . THR B 1 730 ? 26.978 -7.729 55.499 1.00 45.70 730 THR B C 1
ATOM 11990 O O . THR B 1 730 ? 26.076 -8.324 56.090 1.00 51.61 730 THR B O 1
ATOM 11994 N N . ILE B 1 731 ? 27.791 -6.858 56.090 1.00 39.11 731 ILE B N 1
ATOM 11995 C CA . ILE B 1 731 ? 27.587 -6.317 57.427 1.00 35.97 731 ILE B CA 1
ATOM 11996 C C . ILE B 1 731 ? 27.406 -4.809 57.305 1.00 37.34 731 ILE B C 1
ATOM 11997 O O . ILE B 1 731 ? 28.148 -4.142 56.572 1.00 34.37 731 ILE B O 1
ATOM 12002 N N . LEU B 1 732 ? 26.435 -4.273 58.040 1.00 36.06 732 LEU B N 1
ATOM 12003 C CA . LEU B 1 732 ? 26.140 -2.847 58.028 1.00 34.07 732 LEU B CA 1
ATOM 12004 C C . LEU B 1 732 ? 26.771 -2.188 59.246 1.00 34.18 732 LEU B C 1
ATOM 12005 O O . LEU B 1 732 ? 26.447 -2.537 60.386 1.00 33.94 732 LEU B O 1
ATOM 12010 N N . VAL B 1 733 ? 27.656 -1.228 59.008 1.00 31.72 733 VAL B N 1
ATOM 12011 C CA . VAL B 1 733 ? 28.340 -0.510 60.073 1.00 29.97 733 VAL B CA 1
ATOM 12012 C C . VAL B 1 733 ? 27.735 0.884 60.143 1.00 29.26 733 VAL B C 1
ATOM 12013 O O . VAL B 1 733 ? 27.595 1.555 59.115 1.00 27.38 733 VAL B O 1
ATOM 12017 N N . GLN B 1 734 ? 27.355 1.309 61.348 1.00 32.20 734 GLN B N 1
ATOM 12018 C CA . GLN B 1 734 ? 26.739 2.611 61.561 1.00 30.39 734 GLN B CA 1
ATOM 12019 C C . GLN B 1 734 ? 27.600 3.476 62.466 1.00 26.64 734 GLN B C 1
ATOM 12020 O O . GLN B 1 734 ? 27.967 3.056 63.564 1.00 28.66 734 GLN B O 1
ATOM 12026 N N . ALA B 1 735 ? 27.902 4.683 62.004 1.00 29.11 735 ALA B N 1
ATOM 12027 C CA . ALA B 1 735 ? 28.488 5.742 62.806 1.00 24.88 735 ALA B CA 1
ATOM 12028 C C . ALA B 1 735 ? 27.388 6.684 63.294 1.00 32.14 735 ALA B C 1
ATOM 12029 O O . ALA B 1 735 ? 26.394 6.922 62.607 1.00 32.53 735 ALA B O 1
ATOM 12031 N N . GLU B 1 736 ? 27.583 7.239 64.484 1.00 34.43 736 GLU B N 1
ATOM 12032 C CA . GLU B 1 736 ? 26.546 8.006 65.157 1.00 33.61 736 GLU B CA 1
ATOM 12033 C C . GLU B 1 736 ? 27.199 9.212 65.807 1.00 29.30 736 GLU B C 1
ATOM 12034 O O . GLU B 1 736 ? 28.235 9.072 66.455 1.00 34.44 736 GLU B O 1
ATOM 12040 N N . LEU B 1 737 ? 26.632 10.391 65.605 1.00 30.21 737 LEU B N 1
ATOM 12041 C CA . LEU B 1 737 ? 27.178 11.618 66.175 1.00 34.34 737 LEU B CA 1
ATOM 12042 C C . LEU B 1 737 ? 26.403 11.949 67.443 1.00 33.10 737 LEU B C 1
ATOM 12043 O O . LEU B 1 737 ? 25.185 12.146 67.388 1.00 35.20 737 LEU B O 1
ATOM 12048 N N . ILE B 1 738 ? 27.102 11.991 68.584 1.00 31.61 738 ILE B N 1
ATOM 12049 C CA . ILE B 1 738 ? 26.463 12.236 69.874 1.00 35.77 738 ILE B CA 1
ATOM 12050 C C . ILE B 1 738 ? 27.131 13.421 70.559 1.00 34.43 738 ILE B C 1
ATOM 12051 O O . ILE B 1 738 ? 28.288 13.750 70.288 1.00 36.98 738 ILE B O 1
ATOM 12056 N N . ASP B 1 739 ? 26.386 14.057 71.474 1.00 33.77 739 ASP B N 1
ATOM 12057 C CA . ASP B 1 739 ? 26.935 15.175 72.233 1.00 39.20 739 ASP B CA 1
ATOM 12058 C C . ASP B 1 739 ? 27.644 14.671 73.497 1.00 35.45 739 ASP B C 1
ATOM 12059 O O . ASP B 1 739 ? 27.657 13.475 73.795 1.00 34.16 739 ASP B O 1
ATOM 12064 N N . GLU B 1 740 ? 28.235 15.604 74.258 1.00 43.36 740 GLU B N 1
ATOM 12065 C CA . GLU B 1 740 ? 29.071 15.239 75.410 1.00 41.69 740 GLU B CA 1
ATOM 12066 C C . GLU B 1 740 ? 28.323 14.420 76.450 1.00 38.23 740 GLU B C 1
ATOM 12067 O O . GLU B 1 740 ? 28.961 13.718 77.231 1.00 43.01 740 GLU B O 1
ATOM 12073 N N . ASN B 1 741 ? 26.993 14.504 76.493 1.00 35.65 741 ASN B N 1
ATOM 12074 C CA . ASN B 1 741 ? 26.196 13.707 77.415 1.00 38.75 741 ASN B CA 1
ATOM 12075 C C . ASN B 1 741 ? 25.615 12.469 76.750 1.00 36.50 741 ASN B C 1
ATOM 12076 O O . ASN B 1 741 ? 24.826 11.749 77.374 1.00 36.11 741 ASN B O 1
ATOM 12081 N N . GLY B 1 742 ? 25.998 12.203 75.502 1.00 38.77 742 GLY B N 1
ATOM 12082 C CA . GLY B 1 742 ? 25.623 10.979 74.821 1.00 41.25 742 GLY B CA 1
ATOM 12083 C C . GLY B 1 742 ? 24.287 11.001 74.111 1.00 38.68 742 GLY B C 1
ATOM 12084 O O . GLY B 1 742 ? 23.704 9.936 73.890 1.00 37.77 742 GLY B O 1
ATOM 12085 N N . ILE B 1 743 ? 23.773 12.166 73.759 1.00 37.69 743 ILE B N 1
ATOM 12086 C CA . ILE B 1 743 ? 22.511 12.256 73.033 1.00 35.84 743 ILE B CA 1
ATOM 12087 C C . ILE B 1 743 ? 22.826 12.360 71.544 1.00 31.44 743 ILE B C 1
ATOM 12088 O O . ILE B 1 743 ? 23.698 13.141 71.143 1.00 30.77 743 ILE B O 1
ATOM 12093 N N . ARG B 1 744 ? 22.138 11.562 70.724 1.00 31.03 744 ARG B N 1
ATOM 12094 C CA . ARG B 1 744 ? 22.358 11.647 69.287 1.00 31.68 744 ARG B CA 1
ATOM 12095 C C . ARG B 1 744 ? 22.003 13.043 68.805 1.00 32.89 744 ARG B C 1
ATOM 12096 O O . ARG B 1 744 ? 21.003 13.628 69.233 1.00 31.84 744 ARG B O 1
ATOM 12104 N N . CYS B 1 745 ? 22.848 13.596 67.938 1.00 32.19 745 CYS B N 1
ATOM 12105 C CA . CYS B 1 745 ? 22.603 14.916 67.362 1.00 28.70 745 CYS B CA 1
ATOM 12106 C C . CYS B 1 745 ? 21.761 14.738 66.104 1.00 32.89 745 CYS B C 1
ATOM 12107 O O . CYS B 1 745 ? 22.273 14.660 64.979 1.00 32.23 745 CYS B O 1
ATOM 12110 N N . LEU B 1 746 ? 20.439 14.675 66.309 1.00 30.48 746 LEU B N 1
ATOM 12111 C CA . LEU B 1 746 ? 19.467 14.484 65.241 1.00 31.87 746 LEU B CA 1
ATOM 12112 C C . LEU B 1 746 ? 19.496 15.617 64.222 1.00 27.60 746 LEU B C 1
ATOM 12113 O O . LEU B 1 746 ? 18.836 15.532 63.183 1.00 28.88 746 LEU B O 1
ATOM 12118 N N . ASP B 1 747 ? 20.291 16.634 64.494 1.00 33.91 747 ASP B N 1
ATOM 12119 C CA . ASP B 1 747 ? 20.484 17.832 63.705 1.00 36.82 747 ASP B CA 1
ATOM 12120 C C . ASP B 1 747 ? 21.685 17.755 62.769 1.00 38.86 747 ASP B C 1
ATOM 12121 O O . ASP B 1 747 ? 21.813 18.595 61.859 1.00 33.10 747 ASP B O 1
ATOM 12126 N N . ALA B 1 748 ? 22.594 16.813 63.015 1.00 33.53 748 ALA B N 1
ATOM 12127 C CA . ALA B 1 748 ? 23.942 16.899 62.477 1.00 33.08 748 ALA B CA 1
ATOM 12128 C C . ALA B 1 748 ? 23.974 16.496 61.005 1.00 28.68 748 ALA B C 1
ATOM 12129 O O . ALA B 1 748 ? 23.347 15.506 60.602 1.00 23.45 748 ALA B O 1
ATOM 12131 N N . CYS B 1 749 ? 24.729 17.268 60.213 1.00 25.03 749 CYS B N 1
ATOM 12132 C CA . CYS B 1 749 ? 24.907 17.039 58.779 1.00 27.77 749 CYS B CA 1
ATOM 12133 C C . CYS B 1 749 ? 26.369 16.869 58.351 1.00 30.31 749 CYS B C 1
ATOM 12134 O O . CYS B 1 749 ? 26.628 16.751 57.146 1.00 27.06 749 CYS B O 1
ATOM 12137 N N . GLN B 1 750 ? 27.320 16.854 59.302 1.00 26.89 750 GLN B N 1
ATOM 12138 C CA . GLN B 1 750 ? 28.749 16.687 59.019 1.00 28.10 750 GLN B CA 1
ATOM 12139 C C . GLN B 1 750 ? 29.027 15.547 58.046 1.00 24.64 750 GLN B C 1
ATOM 12140 O O . GLN B 1 750 ? 28.429 14.470 58.125 1.00 23.56 750 GLN B O 1
ATOM 12146 N N . PHE B 1 751 ? 29.975 15.781 57.144 1.00 26.21 751 PHE B N 1
ATOM 12147 C CA . PHE B 1 751 ? 30.559 14.678 56.389 1.00 28.02 751 PHE B CA 1
ATOM 12148 C C . PHE B 1 751 ? 31.237 13.691 57.336 1.00 27.66 751 PHE B C 1
ATOM 12149 O O . PHE B 1 751 ? 31.987 14.083 58.235 1.00 27.40 751 PHE B O 1
ATOM 12157 N N . ILE B 1 752 ? 30.968 12.409 57.131 1.00 27.48 752 ILE B N 1
ATOM 12158 C CA . ILE B 1 752 ? 31.669 11.334 57.815 1.00 28.18 752 ILE B CA 1
ATOM 12159 C C . ILE B 1 752 ? 32.417 10.511 5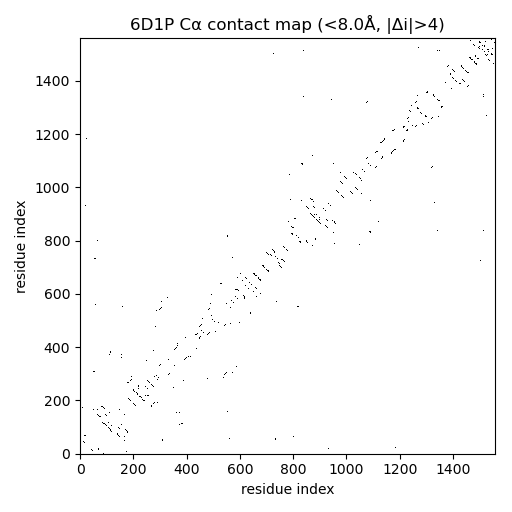6.771 1.00 28.38 752 ILE B C 1
ATOM 12160 O O . ILE B 1 752 ? 31.922 10.320 55.656 1.00 32.20 752 ILE B O 1
ATOM 12165 N N . GLU B 1 753 ? 33.619 10.054 57.124 1.00 27.26 753 GLU B N 1
ATOM 12166 C CA . GLU B 1 753 ? 34.505 9.299 56.243 1.00 32.64 753 GLU B CA 1
ATOM 12167 C C . GLU B 1 753 ? 34.844 7.958 56.872 1.00 29.61 753 GLU B C 1
ATOM 12168 O O . GLU B 1 753 ? 35.219 7.898 58.047 1.00 27.25 753 GLU B O 1
ATOM 12174 N N . PHE B 1 754 ? 34.758 6.902 56.074 1.00 25.33 754 PHE B N 1
ATOM 12175 C CA . PHE B 1 754 ? 35.064 5.553 56.510 1.00 27.57 754 PHE B CA 1
ATOM 12176 C C . PHE B 1 754 ? 36.409 5.094 55.944 1.00 27.64 754 PHE B C 1
ATOM 12177 O O . PHE B 1 754 ? 36.761 5.409 54.803 1.00 25.01 754 PHE B O 1
ATOM 12185 N N . GLY B 1 755 ? 37.163 4.366 56.769 1.00 25.05 755 GLY B N 1
ATOM 12186 C CA . GLY B 1 755 ? 38.346 3.660 56.328 1.00 22.89 755 GLY B CA 1
ATOM 12187 C C . GLY B 1 755 ? 38.307 2.227 56.833 1.00 24.50 755 GLY B C 1
ATOM 12188 O O . GLY B 1 755 ? 37.379 1.823 57.533 1.00 24.62 755 GLY B O 1
ATOM 12189 N N . CYS B 1 756 ? 39.356 1.484 56.494 1.00 25.71 756 CYS B N 1
ATOM 12190 C CA . CYS B 1 756 ? 39.376 0.055 56.766 1.00 25.95 756 CYS B CA 1
ATOM 12191 C C . CYS B 1 756 ? 40.779 -0.486 56.524 1.00 29.24 756 CYS B C 1
ATOM 12192 O O . CYS B 1 756 ? 41.462 -0.049 55.593 1.00 26.61 756 CYS B O 1
ATOM 12195 N N . THR B 1 757 ? 41.194 -1.440 57.365 1.00 25.12 757 THR B N 1
ATOM 12196 C CA . THR B 1 757 ? 42.497 -2.071 57.199 1.00 30.70 757 THR B CA 1
ATOM 12197 C C . THR B 1 757 ? 42.586 -2.890 55.921 1.00 28.14 757 THR B C 1
ATOM 12198 O O . THR B 1 757 ? 43.682 -3.268 55.521 1.00 29.40 757 THR B O 1
ATOM 12202 N N . ASP B 1 758 ? 41.458 -3.189 55.296 1.00 30.26 758 ASP B N 1
ATOM 12203 C CA . ASP B 1 758 ? 41.389 -3.875 54.014 1.00 27.80 758 ASP B CA 1
ATOM 12204 C C . ASP B 1 758 ? 40.690 -2.936 53.043 1.00 31.43 758 ASP B C 1
ATOM 12205 O O . ASP B 1 758 ? 39.461 -2.782 53.091 1.00 31.23 758 ASP B O 1
ATOM 12210 N N . SER B 1 759 ? 41.457 -2.342 52.157 1.00 31.52 759 SER B N 1
ATOM 12211 C CA . SER B 1 759 ? 40.931 -1.350 51.242 1.00 29.99 759 SER B CA 1
ATOM 12212 C C . SER B 1 759 ? 39.949 -1.916 50.224 1.00 30.41 759 SER B C 1
ATOM 12213 O O . SER B 1 759 ? 39.571 -1.119 49.377 1.00 28.23 759 SER B O 1
ATOM 12216 N N . GLU B 1 760 ? 39.538 -3.187 50.237 1.00 29.05 760 GLU B N 1
ATOM 12217 C CA . GLU B 1 760 ? 38.469 -3.663 49.370 1.00 29.51 760 GLU B CA 1
ATOM 12218 C C . GLU B 1 760 ? 37.238 -4.126 50.128 1.00 32.07 760 GLU B C 1
ATOM 12219 O O . GLU B 1 760 ? 36.260 -4.525 49.488 1.00 30.28 760 GLU B O 1
ATOM 12225 N N . ALA B 1 761 ? 37.255 -4.099 51.464 1.00 28.83 761 ALA B N 1
ATOM 12226 C CA . ALA B 1 761 ? 36.126 -4.627 52.220 1.00 31.43 761 ALA B CA 1
ATOM 12227 C C . ALA B 1 761 ? 34.922 -3.688 52.220 1.00 30.93 761 ALA B C 1
ATOM 12228 O O . ALA B 1 761 ? 33.780 -4.153 52.232 1.00 28.27 761 ALA B O 1
ATOM 12230 N N . LEU B 1 762 ? 35.137 -2.380 52.232 1.00 29.15 762 LEU B N 1
ATOM 12231 C CA . LEU B 1 762 ? 34.013 -1.453 52.220 1.00 26.27 762 LEU B CA 1
ATOM 12232 C C . LEU B 1 762 ? 33.338 -1.448 50.853 1.00 31.16 762 LEU B C 1
ATOM 12233 O O . LEU B 1 762 ? 34.011 -1.366 49.821 1.00 31.49 762 LEU B O 1
ATOM 12238 N N . LEU B 1 763 ? 32.010 -1.533 50.839 1.00 27.03 763 LEU B N 1
ATOM 12239 C CA . LEU B 1 763 ? 31.268 -1.211 49.624 1.00 27.52 763 LEU B CA 1
ATOM 12240 C C . LEU B 1 763 ? 31.324 0.298 49.414 1.00 28.98 763 LEU B C 1
ATOM 12241 O O . LEU B 1 763 ? 30.698 1.051 50.159 1.00 33.59 763 LEU B O 1
ATOM 12246 N N . ARG B 1 764 ? 32.057 0.744 48.401 1.00 29.23 764 ARG B N 1
ATOM 12247 C CA . ARG B 1 764 ? 32.421 2.145 48.221 1.00 27.03 764 ARG B CA 1
ATOM 12248 C C . ARG B 1 764 ? 32.018 2.614 46.833 1.00 22.93 764 ARG B C 1
ATOM 12249 O O . ARG B 1 764 ? 31.794 1.813 45.925 1.00 20.17 764 ARG B O 1
ATOM 12257 N N . ASN B 1 765 ? 32.022 3.933 46.661 1.00 18.94 765 ASN B N 1
ATOM 12258 C CA . ASN B 1 765 ? 31.859 4.550 45.347 1.00 21.99 765 ASN B CA 1
ATOM 12259 C C . ASN B 1 765 ? 30.633 4.002 44.608 1.00 25.41 765 ASN B C 1
ATOM 12260 O O . ASN B 1 765 ? 30.650 3.806 43.386 1.00 21.79 765 ASN B O 1
ATOM 12265 N N . GLN B 1 766 ? 29.554 3.747 45.355 1.00 22.99 766 GLN B N 1
ATOM 12266 C CA . GLN B 1 766 ? 28.291 3.376 44.735 1.00 22.13 766 GLN B CA 1
ATOM 12267 C C . GLN B 1 766 ? 27.408 4.574 44.436 1.00 19.87 766 GLN B C 1
ATOM 12268 O O . GLN B 1 766 ? 26.569 4.495 43.532 1.00 24.51 766 GLN B O 1
ATOM 12274 N N . GLY B 1 767 ? 27.597 5.678 45.148 1.00 22.22 767 GLY B N 1
ATOM 12275 C CA . GLY B 1 767 ? 26.734 6.830 45.028 1.00 19.20 767 GLY B CA 1
ATOM 12276 C C . GLY B 1 767 ? 25.453 6.726 45.825 1.00 23.85 767 GLY B C 1
ATOM 12277 O O . GLY B 1 767 ? 24.475 7.401 45.489 1.00 22.05 767 GLY B O 1
ATOM 12278 N N . THR B 1 768 ? 25.425 5.906 46.869 1.00 23.66 768 THR B N 1
ATOM 12279 C CA . THR B 1 768 ? 24.217 5.610 47.628 1.00 25.67 768 THR B CA 1
ATOM 12280 C C . THR B 1 768 ? 24.420 5.922 49.115 1.00 26.15 768 THR B C 1
ATOM 12281 O O . THR B 1 768 ? 25.506 6.305 49.559 1.00 25.21 768 THR B O 1
ATOM 12285 N N . ALA B 1 769 ? 23.337 5.743 49.884 1.00 28.29 769 ALA B N 1
ATOM 12286 C CA . ALA B 1 769 ? 23.347 6.029 51.318 1.00 24.97 769 ALA B CA 1
ATOM 12287 C C . ALA B 1 769 ? 24.283 5.110 52.085 1.00 26.21 769 ALA B C 1
ATOM 12288 O O . ALA B 1 769 ? 24.876 5.527 53.087 1.00 29.70 769 ALA B O 1
ATOM 12290 N N . GLN B 1 770 ? 24.420 3.860 51.654 1.00 27.84 770 GLN B N 1
ATOM 12291 C CA . GLN B 1 770 ? 25.230 2.888 52.375 1.00 27.95 770 GLN B CA 1
ATOM 12292 C C . GLN B 1 770 ? 26.401 2.378 51.543 1.00 27.79 770 GLN B C 1
ATOM 12293 O O . GLN B 1 770 ? 27.015 1.367 51.914 1.00 25.85 770 GLN B O 1
ATOM 12299 N N . GLY B 1 771 ? 26.727 3.048 50.434 1.00 24.59 771 GLY B N 1
ATOM 12300 C CA . GLY B 1 771 ? 27.827 2.629 49.592 1.00 24.76 771 GLY B CA 1
ATOM 12301 C C . GLY B 1 771 ? 28.755 3.778 49.270 1.00 24.86 771 GLY B C 1
ATOM 12302 O O . GLY B 1 771 ? 29.340 3.827 48.181 1.00 23.20 771 GLY B O 1
ATOM 12303 N N . SER B 1 772 ? 28.881 4.728 50.194 1.00 23.61 772 SER B N 1
ATOM 12304 C CA . SER B 1 772 ? 29.750 5.880 49.998 1.00 23.45 772 SER B CA 1
ATOM 12305 C C . SER B 1 772 ? 30.792 5.936 51.110 1.00 26.27 772 SER B C 1
ATOM 12306 O O . SER B 1 772 ? 30.481 5.702 52.282 1.00 27.61 772 SER B O 1
ATOM 12309 N N . ARG B 1 773 ? 32.021 6.278 50.745 1.00 24.34 773 ARG B N 1
ATOM 12310 C CA . ARG B 1 773 ? 33.083 6.348 51.733 1.00 30.67 773 ARG B CA 1
ATOM 12311 C C . ARG B 1 773 ? 33.131 7.703 52.425 1.00 28.16 773 ARG B C 1
ATOM 12312 O O . ARG B 1 773 ? 33.597 7.790 53.567 1.00 25.58 773 ARG B O 1
ATOM 12320 N N . ARG B 1 774 ? 32.654 8.755 51.763 1.00 23.41 774 ARG B N 1
ATOM 12321 C CA . ARG B 1 774 ? 32.419 10.049 52.389 1.00 29.53 774 ARG B CA 1
ATOM 12322 C C . ARG B 1 774 ? 30.953 10.416 52.180 1.00 27.13 774 ARG B C 1
ATOM 12323 O O . ARG B 1 774 ? 30.466 10.373 51.048 1.00 28.56 774 ARG B O 1
ATOM 12331 N N . ILE B 1 775 ? 30.250 10.765 53.259 1.00 25.58 775 ILE B N 1
ATOM 12332 C CA . ILE B 1 775 ? 28.825 11.070 53.165 1.00 25.34 775 ILE B CA 1
ATOM 12333 C C . ILE B 1 775 ? 28.405 11.902 54.373 1.00 25.13 775 ILE B C 1
ATOM 12334 O O . ILE B 1 775 ? 28.784 11.613 55.510 1.00 25.32 775 ILE B O 1
ATOM 12339 N N . GLN B 1 776 ? 27.613 12.939 54.118 1.00 25.14 776 GLN B N 1
ATOM 12340 C CA . GLN B 1 776 ? 27.047 13.737 55.202 1.00 26.51 776 GLN B CA 1
ATOM 12341 C C . GLN B 1 776 ? 26.117 12.907 56.079 1.00 23.64 776 GLN B C 1
ATOM 12342 O O . GLN B 1 776 ? 25.370 12.054 55.594 1.00 21.25 776 GLN B O 1
ATOM 12348 N N . ALA B 1 777 ? 26.171 13.157 57.385 1.00 24.82 777 ALA B N 1
ATOM 12349 C CA . ALA B 1 777 ? 25.269 12.480 58.309 1.00 21.81 777 ALA B CA 1
ATOM 12350 C C . ALA B 1 777 ? 23.820 12.841 58.003 1.00 27.28 777 ALA B C 1
ATOM 12351 O O . ALA B 1 777 ? 23.513 13.951 57.570 1.00 22.12 777 ALA B O 1
ATOM 12353 N N . ALA B 1 778 ? 22.937 11.883 58.236 1.00 24.42 778 ALA B N 1
ATOM 12354 C CA . ALA B 1 778 ? 21.504 12.049 58.088 1.00 26.09 778 ALA B CA 1
ATOM 12355 C C . ALA B 1 778 ? 20.911 11.924 59.489 1.00 29.30 778 ALA B C 1
ATOM 12356 O O . ALA B 1 778 ? 20.767 10.813 60.014 1.00 28.29 778 ALA B O 1
ATOM 12358 N N . ASN B 1 779 ? 20.547 13.066 60.077 1.00 28.19 779 ASN B N 1
ATOM 12359 C CA . ASN B 1 779 ? 20.110 13.118 61.472 1.00 29.98 779 ASN B CA 1
ATOM 12360 C C . ASN B 1 779 ? 21.194 12.534 62.391 1.00 30.84 779 ASN B C 1
ATOM 12361 O O . ASN B 1 779 ? 20.924 11.693 63.257 1.00 28.99 779 ASN B O 1
ATOM 12366 N N . GLY B 1 780 ? 22.437 12.960 62.161 1.00 29.41 780 GLY B N 1
ATOM 12367 C CA . GLY B 1 780 ? 23.570 12.541 62.964 1.00 33.39 780 GLY B CA 1
ATOM 12368 C C . GLY B 1 780 ? 23.983 11.102 62.765 1.00 33.73 780 GLY B C 1
ATOM 12369 O O . GLY B 1 780 ? 24.551 10.490 63.678 1.00 33.92 780 GLY B O 1
ATOM 12370 N N . ARG B 1 781 ? 23.742 10.550 61.586 1.00 29.10 781 ARG B N 1
ATOM 12371 C CA . ARG B 1 781 ? 23.903 9.123 61.364 1.00 30.30 781 ARG B CA 1
ATOM 12372 C C . ARG B 1 781 ? 24.508 8.887 59.986 1.00 29.87 781 ARG B C 1
ATOM 12373 O O . ARG B 1 781 ? 24.129 9.551 59.018 1.00 30.34 781 ARG B O 1
ATOM 12381 N N . ALA B 1 782 ? 25.440 7.943 59.896 1.00 26.87 782 ALA B N 1
ATOM 12382 C CA . ALA B 1 782 ? 26.003 7.548 58.611 1.00 27.99 782 ALA B CA 1
ATOM 12383 C C . ALA B 1 782 ? 26.368 6.074 58.670 1.00 30.43 782 ALA B C 1
ATOM 12384 O O . ALA B 1 782 ? 26.992 5.621 59.639 1.00 29.27 782 ALA B O 1
ATOM 12386 N N . SER B 1 783 ? 25.999 5.335 57.625 1.00 23.76 783 SER B N 1
ATOM 12387 C CA . SER B 1 783 ? 26.225 3.899 57.591 1.00 28.53 783 SER B CA 1
ATOM 12388 C C . SER B 1 783 ? 26.956 3.499 56.313 1.00 28.12 783 SER B C 1
ATOM 12389 O O . SER B 1 783 ? 26.920 4.210 55.307 1.00 25.50 783 SER B O 1
ATOM 12392 N N . ILE B 1 784 ? 27.631 2.347 56.366 1.00 24.64 784 ILE B N 1
ATOM 12393 C CA . ILE B 1 784 ? 28.306 1.796 55.196 1.00 25.32 784 ILE B CA 1
ATOM 12394 C C . ILE B 1 784 ? 28.335 0.278 55.293 1.00 30.31 784 ILE B C 1
ATOM 12395 O O . ILE B 1 784 ? 28.436 -0.293 56.383 1.00 29.93 784 ILE B O 1
ATOM 12400 N N . ARG B 1 785 ? 28.243 -0.377 54.137 1.00 28.11 785 ARG B N 1
ATOM 12401 C CA . ARG B 1 785 ? 28.263 -1.830 54.088 1.00 32.67 785 ARG B CA 1
ATOM 12402 C C . ARG B 1 785 ? 29.693 -2.363 54.029 1.00 33.34 785 ARG B C 1
ATOM 12403 O O . ARG B 1 785 ? 30.603 -1.740 53.470 1.00 31.09 785 ARG B O 1
ATOM 12411 N N . VAL B 1 786 ? 29.878 -3.536 54.619 1.00 33.39 786 VAL B N 1
ATOM 12412 C CA . VAL B 1 786 ? 31.155 -4.229 54.644 1.00 32.57 786 VAL B CA 1
ATOM 12413 C C . VAL B 1 786 ? 30.940 -5.622 54.067 1.00 35.65 786 VAL B C 1
ATOM 12414 O O . VAL B 1 786 ? 30.010 -6.333 54.472 1.00 40.12 786 VAL B O 1
ATOM 12418 N N . ASN B 1 787 ? 31.784 -5.996 53.112 1.00 34.95 787 ASN B N 1
ATOM 12419 C CA . ASN B 1 787 ? 31.744 -7.321 52.506 1.00 38.49 787 ASN B CA 1
ATOM 12420 C C . ASN B 1 787 ? 32.136 -8.370 53.548 1.00 39.05 787 ASN B C 1
ATOM 12421 O O . ASN B 1 787 ? 33.203 -8.283 54.162 1.00 38.39 787 ASN B O 1
ATOM 12426 N N . LYS B 1 788 ? 31.250 -9.343 53.770 1.00 47.32 788 LYS B N 1
ATOM 12427 C CA . LYS B 1 788 ? 31.442 -10.305 54.854 1.00 47.14 788 LYS B CA 1
ATOM 12428 C C . LYS B 1 788 ? 32.644 -11.199 54.588 1.00 49.68 788 LYS B C 1
ATOM 12429 O O . LYS B 1 788 ? 33.378 -11.556 55.518 1.00 46.03 788 LYS B O 1
ATOM 12435 N N . GLN B 1 789 ? 32.864 -11.564 53.323 1.00 48.55 789 GLN B N 1
ATOM 12436 C CA . GLN B 1 789 ? 33.944 -12.482 53.002 1.00 48.61 789 GLN B CA 1
ATOM 12437 C C . GLN B 1 789 ? 35.304 -11.877 53.291 1.00 48.68 789 GLN B C 1
ATOM 12438 O O . GLN B 1 789 ? 36.268 -12.622 53.494 1.00 52.60 789 GLN B O 1
ATOM 12444 N N . HIS B 1 790 ? 35.407 -10.552 53.338 1.00 45.20 790 HIS B N 1
ATOM 12445 C CA . HIS B 1 790 ? 36.686 -9.942 53.671 1.00 45.82 790 HIS B CA 1
ATOM 12446 C C . HIS B 1 790 ? 36.951 -9.884 55.172 1.00 43.12 790 HIS B C 1
ATOM 12447 O O . HIS B 1 790 ? 38.103 -9.675 55.563 1.00 39.18 790 HIS B O 1
ATOM 12454 N N . ALA B 1 791 ? 35.928 -10.056 56.013 1.00 42.76 791 ALA B N 1
ATOM 12455 C CA . ALA B 1 791 ? 36.124 -10.030 57.457 1.00 44.39 791 ALA B CA 1
ATOM 12456 C C . ALA B 1 791 ? 37.037 -11.182 57.891 1.00 46.45 791 ALA B C 1
ATOM 12457 O O . ALA B 1 791 ? 37.050 -12.243 57.260 1.00 50.39 791 ALA B O 1
ATOM 12459 N N . PRO B 1 792 ? 37.796 -11.011 58.989 1.00 45.66 792 PRO B N 1
ATOM 12460 C CA . PRO B 1 792 ? 37.745 -9.869 59.909 1.00 44.44 792 PRO B CA 1
ATOM 12461 C C . PRO B 1 792 ? 38.617 -8.697 59.480 1.00 37.73 792 PRO B C 1
ATOM 12462 O O . PRO B 1 792 ? 39.676 -8.891 58.898 1.00 42.35 792 PRO B O 1
ATOM 12466 N N . VAL B 1 793 ? 38.149 -7.486 59.768 1.00 33.38 793 VAL B N 1
ATOM 12467 C CA . VAL B 1 793 ? 38.849 -6.246 59.461 1.00 32.03 793 VAL B CA 1
ATOM 12468 C C . VAL B 1 793 ? 38.521 -5.265 60.575 1.00 33.73 793 VAL B C 1
ATOM 12469 O O . VAL B 1 793 ? 37.672 -5.524 61.430 1.00 31.65 793 VAL B O 1
ATOM 12473 N N . VAL B 1 794 ? 39.166 -4.104 60.529 1.00 27.77 794 VAL B N 1
ATOM 12474 C CA . VAL B 1 794 ? 38.780 -2.985 61.371 1.00 29.85 794 VAL B CA 1
ATOM 12475 C C . VAL B 1 794 ? 38.297 -1.861 60.473 1.00 29.72 794 VAL B C 1
ATOM 12476 O O . VAL B 1 794 ? 38.956 -1.531 59.477 1.00 27.18 794 VAL B O 1
ATOM 12480 N N . VAL B 1 795 ? 37.148 -1.277 60.829 1.00 25.39 795 VAL B N 1
ATOM 12481 C CA . VAL B 1 795 ? 36.581 -0.131 60.125 1.00 29.06 795 VAL B CA 1
ATOM 12482 C C . VAL B 1 795 ? 36.740 1.113 60.986 1.00 26.56 795 VAL B C 1
ATOM 12483 O O . VAL B 1 795 ? 36.434 1.093 62.185 1.00 25.55 795 VAL B O 1
ATOM 12487 N N . SER B 1 796 ? 37.196 2.198 60.366 1.00 23.81 796 SER B N 1
ATOM 12488 C CA . SER B 1 796 ? 37.306 3.485 61.026 1.00 24.48 796 SER B CA 1
ATOM 12489 C C . SER B 1 796 ? 36.238 4.463 60.535 1.00 27.07 796 SER B C 1
ATOM 12490 O O . SER B 1 796 ? 35.772 4.392 59.392 1.00 24.42 796 SER B O 1
ATOM 12493 N N . ALA B 1 797 ? 35.874 5.405 61.406 1.00 23.25 797 ALA B N 1
ATOM 12494 C CA . ALA B 1 797 ? 34.932 6.463 61.055 1.00 26.31 797 ALA B CA 1
ATOM 12495 C C . ALA B 1 797 ? 35.436 7.785 61.604 1.00 25.49 797 ALA B C 1
ATOM 12496 O O . ALA B 1 797 ? 35.755 7.885 62.792 1.00 32.76 797 ALA B O 1
ATOM 12498 N N . SER B 1 798 ? 35.501 8.795 60.742 1.00 23.34 798 SER B N 1
ATOM 12499 C CA . SER B 1 798 ? 36.016 10.110 61.101 1.00 29.92 798 SER B CA 1
ATOM 12500 C C . SER B 1 798 ? 35.118 11.190 60.513 1.00 28.62 798 SER B C 1
ATOM 12501 O O . SER B 1 798 ? 34.570 11.034 59.422 1.00 29.78 798 SER B O 1
ATOM 12504 N N . ASP B 1 799 ? 34.990 12.301 61.228 1.00 29.74 799 ASP B N 1
ATOM 12505 C CA . ASP B 1 799 ? 34.456 13.500 60.602 1.00 30.93 799 ASP B CA 1
ATOM 12506 C C . ASP B 1 799 ? 35.509 14.059 59.656 1.00 35.47 799 ASP B C 1
ATOM 12507 O O . ASP B 1 799 ? 36.707 14.038 59.957 1.00 34.37 799 ASP B O 1
ATOM 12512 N N . SER B 1 800 ? 35.051 14.549 58.500 1.00 31.71 800 SER B N 1
ATOM 12513 C CA . SER B 1 800 ? 35.972 15.006 57.465 1.00 35.33 800 SER B CA 1
ATOM 12514 C C . SER B 1 800 ? 36.791 16.203 57.928 1.00 34.41 800 SER B C 1
ATOM 12515 O O . SER B 1 800 ? 37.966 16.332 57.577 1.00 34.25 800 SER B O 1
ATOM 12518 N N . LYS B 1 801 ? 36.196 17.084 58.725 1.00 38.11 801 LYS B N 1
ATOM 12519 C CA . LYS B 1 801 ? 36.954 18.210 59.254 1.00 41.54 801 LYS B CA 1
ATOM 12520 C C . LYS B 1 801 ? 37.961 17.803 60.331 1.00 44.09 801 LYS B C 1
ATOM 12521 O O . LYS B 1 801 ? 38.791 18.637 60.723 1.00 44.08 801 LYS B O 1
ATOM 12527 N N . ARG B 1 802 ? 37.911 16.555 60.813 1.00 41.55 802 ARG B N 1
ATOM 12528 C CA . ARG B 1 802 ? 38.907 16.023 61.751 1.00 43.17 802 ARG B CA 1
ATOM 12529 C C . ARG B 1 802 ? 38.910 16.786 63.076 1.00 43.85 802 ARG B C 1
ATOM 12530 O O . ARG B 1 802 ? 39.963 17.108 63.629 1.00 45.53 802 ARG B O 1
ATOM 12538 N N . ILE B 1 803 ? 37.722 17.068 63.598 1.00 41.29 803 ILE B N 1
ATOM 12539 C CA . ILE B 1 803 ? 37.587 17.766 64.867 1.00 40.63 803 ILE B CA 1
ATOM 12540 C C . ILE B 1 803 ? 37.290 16.745 65.955 1.00 44.60 803 ILE B C 1
ATOM 12541 O O . ILE B 1 803 ? 37.704 16.909 67.109 1.00 53.75 803 ILE B O 1
ATOM 12546 N N . LEU B 1 804 ? 36.589 15.679 65.601 1.00 37.73 804 LEU B N 1
ATOM 12547 C CA . LEU B 1 804 ? 36.316 14.628 66.566 1.00 36.24 804 LEU B CA 1
ATOM 12548 C C . LEU B 1 804 ? 37.388 13.548 66.477 1.00 36.16 804 LEU B C 1
ATOM 12549 O O . LEU B 1 804 ? 38.199 13.519 65.553 1.00 38.19 804 LEU B O 1
ATOM 12554 N N . LYS B 1 805 ? 37.399 12.665 67.472 1.00 34.76 805 LYS B N 1
ATOM 12555 C CA . LYS B 1 805 ? 38.312 11.533 67.465 1.00 37.68 805 LYS B CA 1
ATOM 12556 C C . LYS B 1 805 ? 37.810 10.441 66.522 1.00 36.45 805 LYS B C 1
ATOM 12557 O O . LYS B 1 805 ? 36.608 10.161 66.455 1.00 36.89 805 LYS B O 1
ATOM 12563 N N . THR B 1 806 ? 38.742 9.814 65.808 1.00 30.40 806 THR B N 1
ATOM 12564 C CA . THR B 1 806 ? 38.406 8.708 64.926 1.00 29.60 806 THR B CA 1
ATOM 12565 C C . THR B 1 806 ? 37.937 7.509 65.738 1.00 31.69 806 THR B C 1
ATOM 12566 O O . THR B 1 806 ? 38.514 7.178 66.769 1.00 31.18 806 THR B O 1
ATOM 12570 N N . ALA B 1 807 ? 36.868 6.865 65.282 1.00 31.22 807 ALA B N 1
ATOM 12571 C CA . ALA B 1 807 ? 36.342 5.694 65.957 1.00 29.23 807 ALA B CA 1
ATOM 12572 C C . ALA B 1 807 ? 36.694 4.452 65.157 1.00 23.12 807 ALA B C 1
ATOM 12573 O O . ALA B 1 807 ? 36.833 4.505 63.939 1.00 25.89 807 ALA B O 1
ATOM 12575 N N . LEU B 1 808 ? 36.825 3.334 65.858 1.00 26.57 808 LEU B N 1
ATOM 12576 C CA . LEU B 1 808 ? 37.241 2.070 65.276 1.00 29.77 808 LEU B CA 1
ATOM 12577 C C . LEU B 1 808 ? 36.269 0.990 65.712 1.00 25.99 808 LEU B C 1
ATOM 12578 O O . LEU B 1 808 ? 35.769 1.007 66.839 1.00 28.24 808 LEU B O 1
ATOM 12583 N N . ILE B 1 809 ? 36.015 0.033 64.831 1.00 26.48 809 ILE B N 1
ATOM 12584 C CA . ILE B 1 809 ? 35.171 -1.099 65.195 1.00 32.43 809 ILE B CA 1
ATOM 12585 C C . ILE B 1 809 ? 35.719 -2.348 64.516 1.00 27.80 809 ILE B C 1
ATOM 12586 O O . ILE B 1 809 ? 36.075 -2.326 63.332 1.00 26.92 809 ILE B O 1
ATOM 12591 N N . SER B 1 810 ? 35.804 -3.430 65.284 1.00 28.31 810 SER B N 1
ATOM 12592 C CA . SER B 1 810 ? 36.231 -4.722 64.770 1.00 33.96 810 SER B CA 1
ATOM 12593 C C . SER B 1 810 ? 35.018 -5.451 64.214 1.00 32.15 810 SER B C 1
ATOM 12594 O O . SER B 1 810 ? 34.049 -5.703 64.931 1.00 31.97 810 SER B O 1
ATOM 12597 N N . VAL B 1 811 ? 35.090 -5.788 62.942 1.00 35.01 811 VAL B N 1
ATOM 12598 C CA . VAL B 1 811 ? 34.072 -6.546 62.242 1.00 35.54 811 VAL B CA 1
ATOM 12599 C C . VAL B 1 811 ? 34.642 -7.940 62.029 1.00 42.02 811 VAL B C 1
ATOM 12600 O O . VAL B 1 811 ? 35.604 -8.114 61.270 1.00 45.36 811 VAL B O 1
ATOM 12604 N N . SER B 1 812 ? 34.069 -8.937 62.702 1.00 41.40 812 SER B N 1
ATOM 12605 C CA . SER B 1 812 ? 34.576 -10.301 62.580 1.00 45.98 812 SER B CA 1
ATOM 12606 C C . SER B 1 812 ? 33.853 -11.103 61.505 1.00 49.64 812 SER B C 1
ATOM 12607 O O . SER B 1 812 ? 34.477 -11.936 60.836 1.00 48.69 812 SER B O 1
ATOM 12610 N N . GLY B 1 813 ? 32.545 -10.886 61.344 1.00 52.42 813 GLY B N 1
ATOM 12611 C CA . GLY B 1 813 ? 31.756 -11.591 60.348 1.00 51.59 813 GLY B CA 1
ATOM 12612 C C . GLY B 1 813 ? 30.435 -12.133 60.868 1.00 55.65 813 GLY B C 1
ATOM 12613 O O . GLY B 1 813 ? 30.354 -12.617 61.999 1.00 61.15 813 GLY B O 1
#

Sequence (1560 aa):
LIPTDRKQRLTEHWEFIRQDMGSIWEVMRPITGAGKPETVPLWQKVTLPHCFNAEDAVDPDVNYYQGPGWYRTMLNIENPYTNGRTCLEFEGAGQKTEVYVYTTRIASHVGGYDEWKADITEAVEAFRRTPLCRERFGGKIPIAIRCDNSRDTEMIPSDMSDFNLYGGLYRYVNLVYTPAVHFEQIRIEATTDEKGKQGSISIDIAFGGLKEFSLRVFSPEGKEVNSISSELTEISSYQISLKRPQLWSPHSPALYTCVAELIDNGDTLRTTQHFGFRHFRFEEKGPFYLNGERLLLRGTHRHEEDHAGVGAALTEEMMRTEMQQIKEMGANFIRLGHYQQSGIILRLCDELGLLVWEEIPWCRGGLGGESYKNQARRMLTNMIEQHRNHPSVILWGLGNENDWPGDFQTFEKDSIRAFMGELHDLAHRLDPTRSTAIRRCEFCKDIVDVYSPTIWAGWYGRRFRNYREMETAGINATTRFLHAEWGGDSHAGRHMEVNKEKGIDNFDIEAADRNGDWSESYIIRLFDWHLKEQETMPRLTGSLFWTFKDFSTPLRPDNPIPYVNQKGVVQRDGTPKESYYVFQSYWSSKPMLHIYGHSWPVRWGKPGEPKEILVYSNCPEVELFVNGVSQGRKKRNSQDFPAAGLRWNVPLREGNNKITATGYDGKLRLDDEIQQEYQTRTWGKPSRILLTQTAQDAETILVQAELIDENGIRCLDACQFIEFGCTDSEALLRNQGTAQGSRRIQAANGRASIRVNKQHAPVVVSASDSKRILKTALISVSLIPTDRKQRLTEHWEFIRQDMGSIWEVMRPITGAGKPETVPLWQKVTLPHCFNAEDAVDPDVNYYQGPGWYRTMLNIENPYTNGRTCLEFEGAGQKTEVYVYTTRIASHVGGYDEWKADITEAVEAFRRTPLCRERFGGKIPIAIRCDNSRDTEMIPSDMSDFNLYGGLYRYVNLVYTPAVHFEQIRIEATTDEKGKQGSISIDIAFGGLKEFSLRVFSPEGKEVNSISSELSSYQISLKRPQLWSPHSPALYTCVAELIDNGDTLRTTQHFGFRHFRFEEKGPFYLNGERLLLRGTHRHEEDHAGVGAALTEEMMRTEMQQIKEMGANFIRLGHYQQSGIILRLCDELGLLVWEEIPWCRGGLGGESYKNQARRMLTNMIEQHRNHPSVILWGLGNENDWPGDFQTFEKDSIRAFMGELHDLAHRLDPTRSTAIRRCEFCKDIVDVYSPTIWAGWYGRRFRNYREMETAGINATTRFLHAEWGGDSHAGRHMEVNKEKGIDNFDIEAADRNGDWSESYIIRLFDWHLKEQETMPRLTGSLFWTFKDFSTPLRPDNPIPYVNQKGVVQRDGTPKESYYVFQSYWSSKPMLHIYGHSWPVRWGKPGEPKEILVYSNCPEVELFVNGVSQGRKKRNSQDFPAAGLRWNVPLREGNNKITATGYDGKLRLDDEIQQEYQTRTWGKPSRILLTQTAQDAETILVQAELIDENGIRCLDACQFIEFGCTDSEALLRNQGTAQGSRRIQAANGRASIRVNKQHAPVVVSASDSKRILKTALISVSG

Secondary structure (DSSP, 8-state):
----S-EEE--SSEEEESS--S-HHHHHPPP-STT-GGG-S--EEE-SS--TTTTTTT-TTSPPP-SEEEEEEEE-----STT-EEEEEES--BSEEEEEETTEEEEEEE-SSS-EEEE-HHHHHHHHTSHHHHHTTTT-EEEEEEEE----TTSSSPTTSSS----B--S-EEEEEE-SSEEEEEEEEEEE-TT-SEEEEEEEEEEE---EEEEEEE-TTS-EEEEEEEE--SEEEEEEEEESPPBB-SSSB--EEEEEEEEETTEEEEEEEEE-B--EEEPTTS-EEETTEE--EEEEE--S-BTTTBT---HHHHHHHHHHHHHHT--EEE-TTS---HHHHHHHHHHT-EEEEE-S-EEE----HHHHHHHHHHHHHHHHHHTT-TTEEEEEEEEEEEEE-SSS---HHHHHHHHHHHHHHHHHH-TTSEEEEES-GGGTTTSSEEE----BTTTBS-GGGHHHHHHHHHHTSSSB-EE-------TT----------SSTT--S-HHHHS---HHHHHHHHHHHHHHHTT-TT--EEE-S-SB-EE-TT-TTSSSTTEE---SB-TTSPBPTHHHHHHHHH-SS--EEETTTT--EEE-STT--EEEEEEE-SSEEEEEETTEEEEEEE--TTSTTGGG-EEEE---SEEEEEEEEEEETTEEEEEEEEEEEE-S---S--EEEEEE---SSSEEEEEEEEE-TTS-B-TT---EEEEEESSTTTB--SSSSSSS-SEEE-SSSEEEEEEETTT-SEEEEEEETT--SPPEEEEE-/----S--EE--SSEEEESS--S-HHHHHPPP-STT-GGG-SPPEEE-SS--TTTTTTT-TTSPPP-SEEEEEEEE-----STT-EEEEEES--BSEEEEEETTEEEEEEE-SSS-EEEE-HHHHHHHHTSHHHHHHHTT-EEEEEEEE----TTSSS-TTSSS----B--S-EEEEEE-SSEEEEEEE--EE-TTS-EEEEEEEEEEE----EEEEEE-TTS-EEEEEE----EEEEEEESPPBP-SSS---EEEEEEEEETTEEEEEEEEE-B--EEE-TTS-EEETTEE--EEEEE--S-BTTTBT---HHHHHHHHHHHHHHT--EEE-TTS---HHHHHHHHHHT-EEEEE-S-EEE----HHHHHHHHHHHHHHHHHHTT-TTEEEEEEEEEEEEE-SSS---HHHHHHHHHHHHHHHHHH-TTSEEEEES-GGGTTTSSEEE----BTTTBS-GGGHHHHHHHHHHTSSSB-EE-------TT----------SSTT--S-HHHHS---HHHHHHHHHHHHHHHTT-TT--EEE-S-SB-EE-TT-TTSSSTTEE---SB-TTSPBPTHHHHHHHHH--S--EEETTTT--EEE-STT-EEEEEEEE-SSEEEEEETTEEEEEEE--TTSTTTTT-EEEEE--SEEEEEEEEEEETTEEEEEEEEEEEE-S---S--EEEEEE----SSEEEEEEEEE-TTS-B-TT---EEEEEESSTTTB--SSSSSSS-SEEE-SSSEEEEEEEGGG-SEEEEEEETT--SPPEEEEE--

InterPro domains:
  IPR006101 Glycoside hydrolase, family 2 [PR00132] (318-332)
  IPR006101 Glycoside hydrolase, family 2 [PR00132] (349-367)
  IPR006101 Glycoside hydrolase, family 2 [PR00132] (414-429)
  IPR006102 Glycoside hydrolase family 2, immunoglobulin-like beta-sandwich [PF00703] (202-306)
  IPR006103 Glycoside hydrolase family 2, catalytic domain [PF02836] (313-617)
  IPR008979 Galactose-binding-like domain superfamily [SSF49785] (23-200)
  IPR013783 Immunoglobulin-like fold [G3DSA:2.60.40.10] (202-306)
  IPR013783 Immunoglobulin-like fold [G3DSA:2.60.40.10] (622-718)
  IPR017853 Glycoside hydrolase superfamily [SSF51445] (303-618)
  IPR032311 Domain of unknown function DUF4982 [PF16355] (638-696)
  IPR036156 Beta-Galactosidase/glucuronidase domain superfamily [SSF49303] (202-306)
  IPR051913 Glycosyl Hydrolase 2 Domain-Containing Protein [PTHR42732] (26-778)

Organism: NCBI:txid1339349

Nearest PDB structures (foldseek):
  6d1p-assembly1_A  TM=1.001E+00  e=0.000E+00  Bacteroides uniformis str. 3978 T3 ii
  6d1p-assembly1_B  TM=9.999E-01  e=0.000E+00  Bacteroides uniformis str. 3978 T3 ii
  6dxu-assembly1_D  TM=9.742E-01  e=0.000E+00  Parabacteroides merdae ATCC 43184
  6d7j-assembly1_C  TM=9.712E-01  e=0.000E+00  Parabacteroides merdae CL03T12C32
  6d7j-assembly3_D  TM=9.696E-01  e=0.000E+00  Parabacteroides merdae CL03T12C32

B-factor: mean 35.05, std 11.42, range [12.49, 90.26]